Protein 1TD9 (pdb70)

Solvent-accessible surface area: 78351 Å² total; per-residue (Å²): 23,78,80,6,21,72,45,0,58,128,69,0,40,57,122,97,6,78,0,0,0,0,8,2,68,26,74,50,0,0,40,3,0,1,71,0,10,17,66,175,4,4,59,2,5,0,2,17,62,95,120,94,0,85,60,49,2,159,113,22,11,15,49,18,49,54,16,108,26,37,21,11,141,98,34,160,19,26,135,103,4,3,81,12,7,25,126,56,43,163,70,155,13,70,84,126,93,0,108,162,26,0,77,60,66,3,30,0,0,3,0,0,1,57,110,54,71,2,46,0,3,0,0,0,1,54,34,39,65,50,57,2,26,107,0,0,78,46,0,0,67,31,84,182,55,18,124,96,5,0,0,0,5,0,0,0,23,65,136,50,58,25,1,0,0,7,0,37,49,19,60,70,9,75,24,84,10,2,4,16,3,0,44,18,0,4,80,11,0,110,27,3,93,12,123,8,81,0,0,1,0,0,12,0,5,96,39,84,36,166,35,124,44,1,59,42,2,25,66,0,12,155,42,0,80,138,145,13,101,144,26,43,1,7,2,13,2,18,1,6,0,0,39,26,49,53,22,5,123,166,94,10,74,146,4,81,2,122,4,58,4,10,0,0,1,4,0,16,7,10,2,0,10,1,3,21,11,0,0,44,51,1,1,34,6,86,24,20,34,26,0,6,5,7,16,72,45,16,4,0,6,8,71,141,60,24,74,21,100,68,0,20,14,11,0,1,0,0,0,8,50,37,117,31,11,69,46,5,20,71,47,0,57,128,68,0,40,56,119,96,7,82,0,0,0,0,8,2,69,25,72,52,0,0,39,4,0,1,80,0,9,20,68,173,4,4,55,1,7,0,2,17,30,94,111,52,0,85,41,38,2,116,83,20,7,18,47,17,44,57,15,111,27,35,22,11,91,104,38,161,20,23,132,103,5,3,82,12,6,25,135,54,45,161,70,153,14,70,85,91,93,0,99,118,26,0,42,59,66,2,29,0,0,3,0,0,1,61,110,53,66,2,45,0,2,0,0,0,2,54,35,39,62,49,56,2,21,107,0,0,79,46,0,0,63,30,84,184,55,17,122,99,6,2,0,0,5,0,0,0,15,40,128,38,53,26,0,0,0,5,0,36,42,19,66,72,8,72,27,80,10,1,3,17,7,0,42,18,0,4,82,11,0,110,28,4,94,14,122,8,82,0,0,1,1,0,10,0,4,94,41,81,38,163,26,123,42,1,56,41,1,23,63,0,10,153,53,0,76,138,149,14,98,145,26,45,1,8,2,13,1,18,0,6,0,0,31,13,50,28,18,5,124,161,92,10,74,146,5,84,3,124,2,57,3,9,0,0,2,3,1,16,9,10,2,0,12,2,2,21,16,0,0,41,86,2,2,30,6,81,26,22,37,26,0,3,6,7,16,72,43,16,2,0,6,7,73,142,70,22,74,24,103,68,0,23,14,14,0,1,0,0,0,8,51,36,114,20,77,77,7,22,70,46,0,58,126,68,0,40,58,120,95,7,76,0,0,0,0,8,2,69,26,71,50,0,0,37,3,0,1,78,0,10,19,70,172,3,3,57,2,5,0,2,18,63,96,121,94,0,87,59,49,2,155,110,18,8,15,48,18,50,52,17,105,28,39,23,10,139,103,42,171,19,26,136,104,6,3,79,14,6,25,131,57,45,160,70,154,13,68,85,126,93,0,107,162,29,0,78,60,66,3,30,0,0,3,0,0,1,59,112,55,71,3,47,0,2,0,0,0,1,53,36,39,59,52,56,3,23,107,0,0,78,46,0,0,64,32,84,182,55,18,123,96,6,1,0,0,6,3,0,0,26,66,128,49,54,25,2,0,0,7,0,35,45,19,58,73,8,73,24,83,11,1,5,18,6,0,41,18,0,4,81,12,0,109,27,4,96,17,123,11,82,0,0,1,0,0,15,0,5,98,40,82,38,166,37,125,44,2,60,45,1,24,66,0,10,155,43,0,79,138,147,13,98,144,25,44,1,8,2,13,1,20,1,8,0,0,39,24,52,57,24,5,125,168,94,12,76,146,6,84,2,122,4,56,5,9,0,0,2,3,1,15,6,10,1,0,10,0,2,20,10,0,0,44,64,0,1,35,6,87,27,20,34,24,0,3,6,6,16,71,46,15,2,0,6,7,66,141,64,23,75,22,103,69,0,21,14,12,0,1,0,0,0,8,51,38,116,41,12,8,55,49,6,20,73,45,0,58,127,70,0,41,58,123,97,8,79,0,0,0,0,8,1,70,26,73,53,0,0,37,3,0,2,85,0,9,23,72,171,3,3,53,1,5,0,2,18,65,93,118,94,0,85,61,50,2,145,107,17,6,19,47,16,43,55,16,107,25,36,23,10,136,104,41,161,23,24,130,104,5,2,81,14,6,23,131,55,45,158,74,152,13,72,87,127,92,0,104,160,27,0,79,58,67,3,31,0,0,2,0,0,1,60,111,54,68,2,48,0,2,0,0,0,1,55,36,39,56,49,58,1,22,111,1,0,78,45,0,0,65,31,84,182,51,17,124,96,4,0,0,0,5,1,0,0,14,39,131,38,52,25,2,0,0,8,0,35,40,18,66,73,9,74,24,82,9,2,4,15,4,0,41,21,0,4,84,12,0,110,26,5,93,15,122,9,82,0,0,1,0,0,12,0,4,97,41,82,41,164,26,122,39,1,57,43,1,24,66,0,10,154,45,0,76,138,144,12,100,142,26,44,1,8,3,12,2,20,0,8,0,0,32,17,51,39,24,5,125,161,94,10,74,145,7,83,2,122,1,56,4,10,0,0,1,4,0,14,8,11,2,0,12,0,0,22,15,0,0,42,89,1,1,30,6,78,26,23,38,25,0,2,6,7,16,72,42,17,2,0,6,7,69,143,72,22,75,25,103,68,0,21,14,17,0,2,1,0,0,8,50,36,114,19,76,101,7,21,72,46,0,60,128,70,0,40,58,119,98,7,77,0,0,0,0,8,3,70,25,75,48,0,0,41,3,0,1,72,0,11,16,63,174,4,3,57,2,5,0,2,17,61,94,120,95,0,84,61,50,3,157,114,27,11,16,46,18,49,52,15,109,27,36,23,10,140,102,44,170,19,25,140,104,6,3,80,15,7,24,129,57,44,166,68,158,12,73,83,125,94,0,104,163,26,0,77,61,66,4,32,0,0,3,0,0,1,59,112,54,68,2,46,0,3,0,0,0,2,52,36,39,68,50,57,3,27,106,0,0,77,47,0,0,68,32,84,182,57,18,126,96,5,1,0,0,4,1,0,0,69,58,170,50,57,31,0,10,0,8,0,39,46,18,118,85,10,74,24,82,11,2,4,14,4,0,44,18,0,5,80,10,0,111,26,4,91,16,120,9,80,0,0,1,12,18,113,0,5,93,40,82,39,166,47,123,87,1,59,49,1,24,65,0,9,155,42,1,80,138,143,14,103,144,26,43,1,8,3,13,1,45,96,63,0,0,76,51,78,77,35,5,123,167,91,12,76,147,6,87,2,126,4,58,4,9,0,0,1,20,24,29,34,140,35,0,50,98,16,21,87,91,25,43,180,136,20,44,25,90,25,24,34,29,0,6,6,6,16,72,45,16,3,0,8,7,71,142,71,25,76,23,96,68,0,20,15,13,0,1,0,0,0,7,52,38,118,24,77,101,7,24,72,45,0,59,126,66,0,40,58,120,95,8,82,0,0,0,0,7,2,69,28,70,48,0,0,34,3,0,2,84,0,10,23,78,170,4,5,54,1,6,0,2,17,30,94,118,45,0,87,45,41,3,120,79,15,5,18,49,17,46,54,17,108,25,36,23,10,89,103,42,153,21,24,127,103,5,3,81,15,6,26,132,57,45,160,74,151,14,68,88,91,92,0,101,104,27,0,39,58,66,3,31,0,0,2,0,0,0,58,111,54,68,2,49,0,2,0,0,0,2,54,38,39,56,49,58,2,22,109,1,0,77,45,0,0,67,32,81,183,55,18,129,103,7,3,0,0,6,1,1,1,76,60,169,51,56,32,2,11,0,5,0,37,46,21,123,84,9,73,25,85,15,1,4,19,7,0,43,18,0,3,83,12,0,110,28,5,95,14,120,7,82,0,0,1,12,18,114,0,5,98,39,80,42,165,47,120,88,0,60,49,1,23,66,0,11,154,43,0,81,139,150,12,98,146,25,43,1,8,2,13,2,47,95,62,0,0,78,51,79,77,34,5,125,166,97,12,74,148,5,82,2,123,3,59,5,9,0,0,1,18,22,29,33,133,36,0,49,103,18,21,88,88,23,43,175,130,20,40,24,85,29,18,38,25,0,3,7,7,16,72,46,16,2,0,6,7,70,142,73,25,71,25,104,66,0,20,15,18,0,1,2,0,0,8,50,35,115

CATH classification: 3.40.50.10950 (+1 more: 3.40.50.10750)

B-factor: mean 53.23, std 19.24, range [3.39, 133.51]

Organism: Bacillus subtilis (strain 168) (NCBI:txid224308)

Structure (mmCIF, N/CA/C/O backbone):
data_1TD9
#
_entry.id   1TD9
#
_cell.length_a   185.207
_cell.length_b   185.207
_cell.length_c   259.414
_cell.angle_alpha   90.00
_cell.angle_beta   90.00
_cell.angle_gamma   120.00
#
_symmetry.space_group_name_H-M   'P 64 2 2'
#
loop_
_entity.id
_entity.type
_entity.pdbx_description
1 polymer 'Phosphate acetyltransferase'
2 non-polymer 'SULFATE ION'
3 water water
#
loop_
_atom_site.group_PDB
_atom_site.id
_atom_site.type_symbol
_atom_site.label_atom_id
_atom_site.label_alt_id
_atom_site.label_comp_id
_atom_site.label_asym_id
_atom_site.label_entity_id
_atom_site.label_seq_id
_atom_site.pdbx_PDB_ins_code
_atom_site.Cartn_x
_atom_site.Cartn_y
_atom_site.Cartn_z
_atom_site.occupancy
_atom_site.B_iso_or_equiv
_atom_site.auth_seq_id
_atom_site.auth_comp_id
_atom_site.auth_asym_id
_atom_site.auth_atom_id
_atom_site.pdbx_PDB_model_num
ATOM 1 N N . MET A 1 7 ? 83.090 119.899 -63.750 1.00 44.86 1 MET A N 1
ATOM 2 C CA . MET A 1 7 ? 83.157 120.658 -62.456 1.00 48.13 1 MET A CA 1
ATOM 3 C C . MET A 1 7 ? 82.898 122.138 -62.637 1.00 50.01 1 MET A C 1
ATOM 4 O O . MET A 1 7 ? 82.215 122.769 -61.836 1.00 47.37 1 MET A O 1
ATOM 9 N N . ALA A 1 8 ? 83.486 122.681 -63.691 1.00 55.64 2 ALA A N 1
ATOM 10 C CA . ALA A 1 8 ? 83.350 124.085 -64.029 1.00 64.52 2 ALA A CA 1
ATOM 11 C C . ALA A 1 8 ? 81.890 124.452 -64.267 1.00 69.61 2 ALA A C 1
ATOM 12 O O . ALA A 1 8 ? 81.455 125.571 -63.956 1.00 68.94 2 ALA A O 1
ATOM 14 N N . ASP A 1 9 ? 81.133 123.513 -64.827 1.00 71.82 3 ASP A N 1
ATOM 15 C CA . ASP A 1 9 ? 79.723 123.758 -65.103 1.00 72.98 3 ASP A CA 1
ATOM 16 C C . ASP A 1 9 ? 78.939 123.581 -63.817 1.00 69.22 3 ASP A C 1
ATOM 17 O O . ASP A 1 9 ? 77.777 123.971 -63.724 1.00 67.33 3 ASP A O 1
ATOM 22 N N . LEU A 1 10 ? 79.590 122.994 -62.823 1.00 67.75 4 LEU A N 1
ATOM 23 C CA . LEU A 1 10 ? 78.964 122.789 -61.529 1.00 67.15 4 LEU A CA 1
ATOM 24 C C . LEU A 1 10 ? 78.905 124.149 -60.845 1.00 63.91 4 LEU A C 1
ATOM 25 O O . LEU A 1 10 ? 78.002 124.431 -60.052 1.00 60.89 4 LEU A O 1
ATOM 30 N N . PHE A 1 11 ? 79.878 124.989 -61.179 1.00 62.59 5 PHE A N 1
ATOM 31 C CA . PHE A 1 11 ? 79.978 126.327 -60.616 1.00 61.83 5 PHE A CA 1
ATOM 32 C C . PHE A 1 11 ? 79.015 127.269 -61.283 1.00 65.26 5 PHE A C 1
ATOM 33 O O . PHE A 1 11 ? 78.495 128.176 -60.646 1.00 65.86 5 PHE A O 1
ATOM 41 N N . SER A 1 12 ? 78.794 127.058 -62.575 1.00 67.55 6 SER A N 1
ATOM 42 C CA . SER A 1 12 ? 77.885 127.898 -63.338 1.00 71.15 6 SER A CA 1
ATOM 43 C C . SER A 1 12 ? 76.484 127.703 -62.786 1.00 71.00 6 SER A C 1
ATOM 44 O O . SER A 1 12 ? 75.624 128.563 -62.934 1.00 73.51 6 SER A O 1
ATOM 47 N N . THR A 1 13 ? 76.271 126.557 -62.147 1.00 71.51 7 THR A N 1
ATOM 48 C CA . THR A 1 13 ? 74.985 126.226 -61.543 1.00 70.15 7 THR A CA 1
ATOM 49 C C . THR A 1 13 ? 74.821 127.061 -60.279 1.00 66.82 7 THR A C 1
ATOM 50 O O . THR A 1 13 ? 73.727 127.522 -59.958 1.00 68.50 7 THR A O 1
ATOM 54 N N . VAL A 1 14 ? 75.921 127.240 -59.559 1.00 61.53 8 VAL A N 1
ATOM 55 C CA . VAL A 1 14 ? 75.913 128.027 -58.341 1.00 56.11 8 VAL A CA 1
ATOM 56 C C . VAL A 1 14 ? 75.833 129.514 -58.689 1.00 54.52 8 VAL A C 1
ATOM 57 O O . VAL A 1 14 ? 75.049 130.247 -58.090 1.00 47.70 8 VAL A O 1
ATOM 61 N N . GLN A 1 15 ? 76.649 129.947 -59.657 1.00 57.47 9 GLN A N 1
ATOM 62 C CA . GLN A 1 15 ? 76.684 131.352 -60.083 1.00 57.71 9 GLN A CA 1
ATOM 63 C C . GLN A 1 15 ? 75.311 131.754 -60.586 1.00 58.61 9 GLN A C 1
ATOM 64 O O . GLN A 1 15 ? 74.939 132.927 -60.549 1.00 59.46 9 GLN A O 1
ATOM 70 N N . GLU A 1 16 ? 74.568 130.765 -61.061 1.00 57.98 10 GLU A N 1
ATOM 71 C CA . GLU A 1 16 ? 73.222 130.980 -61.556 1.00 58.84 10 GLU A CA 1
ATOM 72 C C . GLU A 1 16 ? 72.371 131.494 -60.410 1.00 58.54 10 GLU A C 1
ATOM 73 O O . GLU A 1 16 ? 71.692 132.514 -60.536 1.00 60.12 10 GLU A O 1
ATOM 79 N N . LYS A 1 17 ? 72.429 130.783 -59.289 1.00 56.14 11 LYS A N 1
ATOM 80 C CA . LYS A 1 17 ? 71.663 131.125 -58.099 1.00 56.37 11 LYS A CA 1
ATOM 81 C C . LYS A 1 17 ? 72.054 132.464 -57.470 1.00 60.24 11 LYS A C 1
ATOM 82 O O . LYS A 1 17 ? 71.193 133.226 -57.030 1.00 59.85 11 LYS A O 1
ATOM 88 N N . VAL A 1 18 ? 73.354 132.744 -57.432 1.00 62.40 12 VAL A N 1
ATOM 89 C CA . VAL A 1 18 ? 73.896 133.965 -56.824 1.00 64.47 12 VAL A CA 1
ATOM 90 C C . VAL A 1 18 ? 73.701 135.296 -57.552 1.00 66.22 12 VAL A C 1
ATOM 91 O O . VAL A 1 18 ? 73.053 136.224 -57.045 1.00 67.45 12 VAL A O 1
ATOM 95 N N . ALA A 1 19 ? 74.305 135.378 -58.733 1.00 67.27 13 ALA A N 1
ATOM 96 C CA . ALA A 1 19 ? 74.281 136.574 -59.570 1.00 65.81 13 ALA A CA 1
ATOM 97 C C . ALA A 1 19 ? 72.996 137.401 -59.572 1.00 63.86 13 ALA A C 1
ATOM 98 O O . ALA A 1 19 ? 71.901 136.869 -59.787 1.00 62.26 13 ALA A O 1
ATOM 100 N N . GLY A 1 20 ? 73.147 138.705 -59.327 1.00 62.49 14 GLY A N 1
ATOM 101 C CA . GLY A 1 20 ? 72.010 139.606 -59.344 1.00 62.52 14 GLY A CA 1
ATOM 102 C C . GLY A 1 20 ? 71.253 139.809 -58.050 1.00 62.57 14 GLY A C 1
ATOM 103 O O . GLY A 1 20 ? 70.322 140.615 -58.009 1.00 61.20 14 GLY A O 1
ATOM 104 N N . LYS A 1 21 ? 71.632 139.097 -56.992 1.00 63.35 15 LYS A N 1
ATOM 105 C CA . LYS A 1 21 ? 70.938 139.236 -55.714 1.00 61.70 15 LYS A CA 1
ATOM 106 C C . LYS A 1 21 ? 71.611 140.207 -54.737 1.00 63.25 15 LYS A C 1
ATOM 107 O O . LYS A 1 21 ? 71.174 140.351 -53.596 1.00 62.38 15 LYS A O 1
ATOM 113 N N . ASP A 1 22 ? 72.661 140.883 -55.194 1.00 65.20 16 ASP A N 1
ATOM 114 C CA . ASP A 1 22 ? 73.358 141.853 -54.363 1.00 64.00 16 ASP A CA 1
ATOM 115 C C . ASP A 1 22 ? 73.866 141.251 -53.065 1.00 60.68 16 ASP A C 1
ATOM 116 O O . ASP A 1 22 ? 73.734 141.863 -52.005 1.00 63.00 16 ASP A O 1
ATOM 121 N N . VAL A 1 23 ? 74.434 140.055 -53.138 1.00 54.48 17 VAL A N 1
ATOM 122 C CA . VAL A 1 23 ? 74.949 139.398 -51.944 1.00 47.94 17 VAL A CA 1
ATOM 123 C C . VAL A 1 23 ? 76.295 140.029 -51.602 1.00 47.56 17 VAL A C 1
ATOM 124 O O . VAL A 1 23 ? 77.117 140.236 -52.483 1.00 48.27 17 VAL A O 1
ATOM 128 N N . LYS A 1 24 ? 76.514 140.336 -50.327 1.00 47.00 18 LYS A N 1
ATOM 129 C CA . LYS A 1 24 ? 77.771 140.946 -49.880 1.00 39.56 18 LYS A CA 1
ATOM 130 C C . LYS A 1 24 ? 78.665 139.942 -49.154 1.00 37.41 18 LYS A C 1
ATOM 131 O O . LYS A 1 24 ? 78.246 139.328 -48.174 1.00 38.34 18 LYS A O 1
ATOM 137 N N . ILE A 1 25 ? 79.894 139.790 -49.636 1.00 35.17 19 ILE A N 1
ATOM 138 C CA . ILE A 1 25 ? 80.875 138.898 -49.030 1.00 32.39 19 ILE A CA 1
ATOM 139 C C . ILE A 1 25 ? 82.125 139.661 -48.654 1.00 30.64 19 ILE A C 1
ATOM 140 O O . ILE A 1 25 ? 82.652 140.438 -49.435 1.00 31.96 19 ILE A O 1
ATOM 145 N N . VAL A 1 26 ? 82.585 139.444 -47.431 1.00 32.26 20 VAL A N 1
ATOM 146 C CA . VAL A 1 26 ? 83.776 140.128 -46.929 1.00 33.41 20 VAL A CA 1
ATOM 147 C C . VAL A 1 26 ? 85.054 139.349 -47.211 1.00 33.97 20 VAL A C 1
ATOM 148 O O . VAL A 1 26 ? 85.095 138.125 -47.064 1.00 36.59 20 VAL A O 1
ATOM 152 N N . PHE A 1 27 ? 86.088 140.063 -47.620 1.00 28.74 21 PHE A N 1
ATOM 153 C CA . PHE A 1 27 ? 87.367 139.435 -47.873 1.00 28.06 21 PHE A CA 1
ATOM 154 C C . PHE A 1 27 ? 88.363 140.179 -46.989 1.00 26.38 21 PHE A C 1
ATOM 155 O O . PHE A 1 27 ? 88.894 141.215 -47.378 1.00 27.42 21 PHE A O 1
ATOM 163 N N . PRO A 1 28 ? 88.615 139.658 -45.778 1.00 19.25 22 PRO A N 1
ATOM 164 C CA . PRO A 1 28 ? 89.538 140.252 -44.800 1.00 20.93 22 PRO A CA 1
ATOM 165 C C . PRO A 1 28 ? 90.972 140.516 -45.275 1.00 23.71 22 PRO A C 1
ATOM 166 O O . PRO A 1 28 ? 91.642 141.430 -44.792 1.00 17.13 22 PRO A O 1
ATOM 170 N N . GLU A 1 29 ? 91.448 139.718 -46.221 1.00 27.61 23 GLU A N 1
ATOM 171 C CA . GLU A 1 29 ? 92.812 139.879 -46.700 1.00 34.57 23 GLU A CA 1
ATOM 172 C C . GLU A 1 29 ? 92.919 140.879 -47.844 1.00 35.69 23 GLU A C 1
ATOM 173 O O . GLU A 1 29 ? 93.323 140.538 -48.949 1.00 40.44 23 GLU A O 1
ATOM 179 N N . GLY A 1 30 ? 92.582 142.128 -47.558 1.00 29.73 24 GLY A N 1
ATOM 180 C CA . GLY A 1 30 ? 92.612 143.156 -48.580 1.00 23.73 24 GLY A CA 1
ATOM 181 C C . GLY A 1 30 ? 93.848 143.383 -49.425 1.00 23.62 24 GLY A C 1
ATOM 182 O O . GLY A 1 30 ? 93.734 143.877 -50.543 1.00 29.45 24 GLY A O 1
ATOM 183 N N . LEU A 1 31 ? 95.027 143.047 -48.920 1.00 23.53 25 LEU A N 1
ATOM 184 C CA . LEU A 1 31 ? 96.250 143.266 -49.701 1.00 23.67 25 LEU A CA 1
ATOM 185 C C . LEU A 1 31 ? 96.754 142.032 -50.471 1.00 29.98 25 LEU A C 1
ATOM 186 O O . LEU A 1 31 ? 97.835 142.062 -51.070 1.00 32.94 25 LEU A O 1
ATOM 191 N N . ASP A 1 32 ? 95.962 140.962 -50.461 1.00 32.23 26 ASP A N 1
ATOM 192 C CA . ASP A 1 32 ? 96.325 139.735 -51.166 1.00 32.14 26 ASP A CA 1
ATOM 193 C C . ASP A 1 32 ? 95.844 139.822 -52.604 1.00 36.09 26 ASP A C 1
ATOM 194 O O . ASP A 1 32 ? 94.634 139.984 -52.846 1.00 36.46 26 ASP A O 1
ATOM 199 N N . GLU A 1 33 ? 96.773 139.674 -53.548 1.00 39.99 27 GLU A N 1
ATOM 200 C CA . GLU A 1 33 ? 96.404 139.751 -54.949 1.00 39.76 27 GLU A CA 1
ATOM 201 C C . GLU A 1 33 ? 95.435 138.693 -55.421 1.00 39.72 27 GLU A C 1
ATOM 202 O O . GLU A 1 33 ? 94.695 138.934 -56.390 1.00 44.33 27 GLU A O 1
ATOM 208 N N . ARG A 1 34 ? 95.425 137.532 -54.765 1.00 34.97 28 ARG A N 1
ATOM 209 C CA . ARG A 1 34 ? 94.463 136.509 -55.159 1.00 32.80 28 ARG A CA 1
ATOM 210 C C . ARG A 1 34 ? 93.070 137.071 -54.899 1.00 33.61 28 ARG A C 1
ATOM 211 O O . ARG A 1 34 ? 92.147 136.930 -55.722 1.00 31.25 28 ARG A O 1
ATOM 219 N N . ILE A 1 35 ? 92.917 137.718 -53.749 1.00 28.52 29 ILE A N 1
ATOM 220 C CA . ILE A 1 35 ? 91.626 138.292 -53.423 1.00 29.68 29 ILE A CA 1
ATOM 221 C C . ILE A 1 35 ? 91.312 139.522 -54.239 1.00 32.26 29 ILE A C 1
ATOM 222 O O . ILE A 1 35 ? 90.178 139.686 -54.696 1.00 33.03 29 ILE A O 1
ATOM 227 N N . LEU A 1 36 ? 92.304 140.381 -54.444 1.00 31.81 30 LEU A N 1
ATOM 228 C CA . LEU A 1 36 ? 92.079 141.569 -55.245 1.00 31.37 30 LEU A CA 1
ATOM 229 C C . LEU A 1 36 ? 91.669 141.195 -56.682 1.00 37.65 30 LEU A C 1
ATOM 230 O O . LEU A 1 36 ? 90.713 141.778 -57.235 1.00 38.41 30 LEU A O 1
ATOM 235 N N . GLU A 1 37 ? 92.356 140.219 -57.277 1.00 33.52 31 GLU A N 1
ATOM 236 C CA . GLU A 1 37 ? 92.008 139.805 -58.631 1.00 34.55 31 GLU A CA 1
ATOM 237 C C . GLU A 1 37 ? 90.607 139.208 -58.702 1.00 33.87 31 GLU A C 1
ATOM 238 O O . GLU A 1 37 ? 89.862 139.433 -59.665 1.00 33.18 31 GLU A O 1
ATOM 244 N N . ALA A 1 38 ? 90.257 138.442 -57.673 1.00 31.80 32 ALA A N 1
ATOM 245 C CA . ALA A 1 38 ? 88.948 137.805 -57.604 1.00 30.13 32 ALA A CA 1
ATOM 246 C C . ALA A 1 38 ? 87.880 138.841 -57.342 1.00 31.08 32 ALA A C 1
ATOM 247 O O . ALA A 1 38 ? 86.836 138.853 -58.005 1.00 35.24 32 ALA A O 1
ATOM 249 N N . VAL A 1 39 ? 88.158 139.705 -56.371 1.00 28.77 33 VAL A N 1
ATOM 250 C CA . VAL A 1 39 ? 87.245 140.775 -55.994 1.00 33.66 33 VAL A CA 1
ATOM 251 C C . VAL A 1 39 ? 87.037 141.720 -57.173 1.00 36.79 33 VAL A C 1
ATOM 252 O O . VAL A 1 39 ? 85.906 142.125 -57.468 1.00 38.54 33 VAL A O 1
ATOM 256 N N . SER A 1 40 ? 88.129 142.058 -57.849 1.00 37.06 34 SER A N 1
ATOM 257 C CA . SER A 1 40 ? 88.060 142.949 -59.003 1.00 38.24 34 SER A CA 1
ATOM 258 C C . SER A 1 40 ? 87.142 142.355 -60.074 1.00 37.52 34 SER A C 1
ATOM 259 O O . SER A 1 40 ? 86.303 143.035 -60.663 1.00 33.45 34 SER A O 1
ATOM 262 N N . LYS A 1 41 ? 87.291 141.061 -60.304 1.00 37.28 35 LYS A N 1
ATOM 263 C CA . LYS A 1 41 ? 86.478 140.396 -61.299 1.00 37.73 35 LYS A CA 1
ATOM 264 C C . LYS A 1 41 ? 85.029 140.172 -60.893 1.00 40.76 35 LYS A C 1
ATOM 265 O O . LYS A 1 41 ? 84.122 140.303 -61.718 1.00 35.71 35 LYS A O 1
ATOM 271 N N . LEU A 1 42 ? 84.809 139.807 -59.638 1.00 44.11 36 LEU A N 1
ATOM 272 C CA . LEU A 1 42 ? 83.454 139.589 -59.164 1.00 46.33 36 LEU A CA 1
ATOM 273 C C . LEU A 1 42 ? 82.652 140.873 -59.339 1.00 48.40 36 LEU A C 1
ATOM 274 O O . LEU A 1 42 ? 81.531 140.847 -59.858 1.00 50.64 36 LEU A O 1
ATOM 279 N N . ALA A 1 43 ? 83.238 141.995 -58.917 1.00 50.08 37 ALA A N 1
ATOM 280 C CA . ALA A 1 43 ? 82.583 143.291 -59.044 1.00 52.58 37 ALA A CA 1
ATOM 281 C C . ALA A 1 43 ? 82.429 143.599 -60.517 1.00 53.70 37 ALA A C 1
ATOM 282 O O . ALA A 1 43 ? 81.383 144.077 -60.950 1.00 57.62 37 ALA A O 1
ATOM 284 N N . GLY A 1 44 ? 83.478 143.323 -61.284 1.00 51.73 38 GLY A N 1
ATOM 285 C CA . GLY A 1 44 ? 83.432 143.581 -62.711 1.00 50.02 38 GLY A CA 1
ATOM 286 C C . GLY A 1 44 ? 82.226 142.981 -63.415 1.00 50.53 38 GLY A C 1
ATOM 287 O O . GLY A 1 44 ? 81.645 143.617 -64.294 1.00 53.08 38 GLY A O 1
ATOM 288 N N . ASN A 1 45 ? 81.842 141.764 -63.032 1.00 50.69 39 ASN A N 1
ATOM 289 C CA . ASN A 1 45 ? 80.708 141.097 -63.672 1.00 51.74 39 ASN A CA 1
ATOM 290 C C . ASN A 1 45 ? 79.402 141.298 -62.916 1.00 49.41 39 ASN A C 1
ATOM 291 O O . ASN A 1 45 ? 78.362 140.757 -63.288 1.00 50.16 39 ASN A O 1
ATOM 296 N N . LYS A 1 46 ? 79.464 142.101 -61.864 1.00 50.04 40 LYS A N 1
ATOM 297 C CA . LYS A 1 46 ? 78.296 142.404 -61.051 1.00 47.79 40 LYS A CA 1
ATOM 298 C C . LYS A 1 46 ? 77.640 141.128 -60.547 1.00 45.54 40 LYS A C 1
ATOM 299 O O . LYS A 1 46 ? 76.417 141.048 -60.500 1.00 45.52 40 LYS A O 1
ATOM 305 N N . VAL A 1 47 ? 78.453 140.137 -60.172 1.00 44.04 41 VAL A N 1
ATOM 306 C CA . VAL A 1 47 ? 77.964 138.844 -59.656 1.00 39.79 41 VAL A CA 1
ATOM 307 C C . VAL A 1 47 ? 77.493 138.983 -58.200 1.00 39.12 41 VAL A C 1
ATOM 308 O O . VAL A 1 47 ? 76.381 138.591 -57.835 1.00 36.82 41 VAL A O 1
ATOM 312 N N . LEU A 1 48 ? 78.371 139.544 -57.378 1.00 41.52 42 LEU A N 1
ATOM 313 C CA . LEU A 1 48 ? 78.094 139.809 -55.971 1.00 39.75 42 LEU A CA 1
ATOM 314 C C . LEU A 1 48 ? 78.783 141.125 -55.595 1.00 37.59 42 LEU A C 1
ATOM 315 O O . LEU A 1 48 ? 79.568 141.667 -56.380 1.00 36.93 42 LEU A O 1
ATOM 320 N N . ASN A 1 49 ? 78.474 141.654 -54.414 1.00 39.92 43 ASN A N 1
ATOM 321 C CA . ASN A 1 49 ? 79.084 142.909 -53.963 1.00 34.73 43 ASN A CA 1
ATOM 322 C C . ASN A 1 49 ? 80.200 142.630 -52.960 1.00 29.26 43 ASN A C 1
ATOM 323 O O . ASN A 1 49 ? 79.950 142.392 -51.772 1.00 29.49 43 ASN A O 1
ATOM 328 N N . PRO A 1 50 ? 81.451 142.664 -53.423 1.00 26.40 44 PRO A N 1
ATOM 329 C CA . PRO A 1 50 ? 82.572 142.401 -52.518 1.00 28.28 44 PRO A CA 1
ATOM 330 C C . PRO A 1 50 ? 83.003 143.537 -51.585 1.00 29.17 44 PRO A C 1
ATOM 331 O O . PRO A 1 50 ? 83.088 144.699 -51.996 1.00 31.48 44 PRO A O 1
ATOM 335 N N . ILE A 1 51 ? 83.231 143.186 -50.319 1.00 28.28 45 ILE A N 1
ATOM 336 C CA . ILE A 1 51 ? 83.724 144.132 -49.312 1.00 29.18 45 ILE A CA 1
ATOM 337 C C . ILE A 1 51 ? 85.120 143.637 -48.959 1.00 31.87 45 ILE A C 1
ATOM 338 O O . ILE A 1 51 ? 85.321 142.465 -48.681 1.00 33.54 45 ILE A O 1
ATOM 343 N N . VAL A 1 52 ? 86.093 144.533 -49.007 1.00 29.90 46 VAL A N 1
ATOM 344 C CA . VAL A 1 52 ? 87.483 144.204 -48.732 1.00 28.35 46 VAL A CA 1
ATOM 345 C C . VAL A 1 52 ? 87.957 144.969 -47.494 1.00 32.18 46 VAL A C 1
ATOM 346 O O . VAL A 1 52 ? 87.634 146.135 -47.326 1.00 36.43 46 VAL A O 1
ATOM 350 N N . ILE A 1 53 ? 88.727 144.313 -46.630 1.00 30.08 47 ILE A N 1
ATOM 351 C CA . ILE A 1 53 ? 89.219 144.946 -45.398 1.00 26.72 47 ILE A CA 1
ATOM 352 C C . ILE A 1 53 ? 90.712 145.326 -45.469 1.00 30.04 47 ILE A C 1
ATOM 353 O O . ILE A 1 53 ? 91.551 144.542 -45.926 1.00 27.88 47 ILE A O 1
ATOM 358 N N . GLY A 1 54 ? 91.017 146.542 -45.009 1.00 32.06 48 GLY A N 1
ATOM 359 C CA . GLY A 1 54 ? 92.382 147.066 -45.000 1.00 33.38 48 GLY A CA 1
ATOM 360 C C . GLY A 1 54 ? 92.465 148.583 -45.219 1.00 35.82 48 GLY A C 1
ATOM 361 O O . GLY A 1 54 ? 91.435 149.270 -45.227 1.00 38.13 48 GLY A O 1
ATOM 362 N N . ASN A 1 55 ? 93.681 149.113 -45.389 1.00 32.96 49 ASN A N 1
ATOM 363 C CA . ASN A 1 55 ? 93.870 150.551 -45.631 1.00 28.31 49 ASN A CA 1
ATOM 364 C C . ASN A 1 55 ? 93.519 150.954 -47.072 1.00 31.22 49 ASN A C 1
ATOM 365 O O . ASN A 1 55 ? 94.065 150.412 -48.024 1.00 25.56 49 ASN A O 1
ATOM 370 N N . GLU A 1 56 ? 92.626 151.924 -47.232 1.00 28.62 50 GLU A N 1
ATOM 371 C CA . GLU A 1 56 ? 92.216 152.333 -48.567 1.00 26.37 50 GLU A CA 1
ATOM 372 C C . GLU A 1 56 ? 93.338 152.749 -49.523 1.00 30.05 50 GLU A C 1
ATOM 373 O O . GLU A 1 56 ? 93.385 152.261 -50.658 1.00 26.40 50 GLU A O 1
ATOM 379 N N . ASN A 1 57 ? 94.243 153.630 -49.097 1.00 29.96 51 ASN A N 1
ATOM 380 C CA . ASN A 1 57 ? 95.346 154.055 -49.987 1.00 28.86 51 ASN A CA 1
ATOM 381 C C . ASN A 1 57 ? 96.242 152.885 -50.358 1.00 28.68 51 ASN A C 1
ATOM 382 O O . ASN A 1 57 ? 96.655 152.719 -51.507 1.00 24.62 51 ASN A O 1
ATOM 387 N N . GLU A 1 58 ? 96.524 152.066 -49.355 1.00 31.08 52 GLU A N 1
ATOM 388 C CA . GLU A 1 58 ? 97.354 150.902 -49.537 1.00 31.51 52 GLU A CA 1
ATOM 389 C C . GLU A 1 58 ? 96.767 149.879 -50.510 1.00 25.61 52 GLU A C 1
ATOM 390 O O . GLU A 1 58 ? 97.486 149.381 -51.376 1.00 30.02 52 GLU A O 1
ATOM 396 N N . ILE A 1 59 ? 95.482 149.562 -50.367 1.00 25.05 53 ILE A N 1
ATOM 397 C CA . ILE A 1 59 ? 94.816 148.616 -51.271 1.00 22.59 53 ILE A CA 1
ATOM 398 C C . ILE A 1 59 ? 94.718 149.249 -52.666 1.00 29.19 53 ILE A C 1
ATOM 399 O O . ILE A 1 59 ? 95.076 148.625 -53.663 1.00 27.87 53 ILE A O 1
ATOM 404 N N . GLN A 1 60 ? 94.222 150.485 -52.730 1.00 32.45 54 GLN A N 1
ATOM 405 C CA . GLN A 1 60 ? 94.065 151.209 -53.995 1.00 27.56 54 GLN A CA 1
ATOM 406 C C . GLN A 1 60 ? 95.368 151.162 -54.788 1.00 28.94 54 GLN A C 1
ATOM 407 O O . GLN A 1 60 ? 95.350 150.987 -56.012 1.00 30.68 54 GLN A O 1
ATOM 413 N N . ALA A 1 61 ? 96.491 151.324 -54.084 1.00 29.82 55 ALA A N 1
ATOM 414 C CA . ALA A 1 61 ? 97.816 151.317 -54.716 1.00 31.03 55 ALA A CA 1
ATOM 415 C C . ALA A 1 61 ? 98.271 149.927 -55.176 1.00 32.49 55 ALA A C 1
ATOM 416 O O . ALA A 1 61 ? 98.950 149.787 -56.186 1.00 39.05 55 ALA A O 1
ATOM 418 N N . LYS A 1 62 ? 97.897 148.906 -54.415 1.00 31.98 56 LYS A N 1
ATOM 419 C CA . LYS A 1 62 ? 98.239 147.518 -54.717 1.00 33.04 56 LYS A CA 1
ATOM 420 C C . LYS A 1 62 ? 97.458 147.053 -55.936 1.00 37.04 56 LYS A C 1
ATOM 421 O O . LYS A 1 62 ? 98.004 146.368 -56.801 1.00 41.61 56 LYS A O 1
ATOM 427 N N . ALA A 1 63 ? 96.178 147.419 -55.993 1.00 36.29 57 ALA A N 1
ATOM 428 C CA . ALA A 1 63 ? 95.326 147.053 -57.127 1.00 35.09 57 ALA A CA 1
ATOM 429 C C . ALA A 1 63 ? 95.926 147.673 -58.377 1.00 42.48 57 ALA A C 1
ATOM 430 O O . ALA A 1 63 ? 95.863 147.087 -59.462 1.00 43.18 57 ALA A O 1
ATOM 432 N N . LYS A 1 64 ? 96.498 148.865 -58.216 1.00 48.62 58 LYS A N 1
ATOM 433 C CA . LYS A 1 64 ? 97.098 149.558 -59.342 1.00 51.89 58 LYS A CA 1
ATOM 434 C C . LYS A 1 64 ? 98.286 148.788 -59.905 1.00 51.70 58 LYS A C 1
ATOM 435 O O . LYS A 1 64 ? 98.468 148.726 -61.123 1.00 54.94 58 LYS A O 1
ATOM 441 N N . GLU A 1 65 ? 99.099 148.201 -59.033 1.00 51.24 59 GLU A N 1
ATOM 442 C CA . GLU A 1 65 ? 100.255 147.466 -59.534 1.00 50.75 59 GLU A CA 1
ATOM 443 C C . GLU A 1 65 ? 99.881 146.091 -60.048 1.00 46.94 59 GLU A C 1
ATOM 444 O O . GLU A 1 65 ? 100.743 145.340 -60.481 1.00 48.04 59 GLU A O 1
ATOM 450 N N . LEU A 1 66 ? 98.594 145.767 -60.008 1.00 45.79 60 LEU A N 1
ATOM 451 C CA . LEU A 1 66 ? 98.107 144.480 -60.519 1.00 44.51 60 LEU A CA 1
ATOM 452 C C . LEU A 1 66 ? 97.207 144.721 -61.737 1.00 45.11 60 LEU A C 1
ATOM 453 O O . LEU A 1 66 ? 96.586 143.801 -62.263 1.00 48.44 60 LEU A O 1
ATOM 458 N N . ASN A 1 67 ? 97.155 145.977 -62.166 1.00 42.02 61 ASN A N 1
ATOM 459 C CA . ASN A 1 67 ? 96.342 146.389 -63.293 1.00 41.79 61 ASN A CA 1
ATOM 460 C C . ASN A 1 67 ? 94.880 146.095 -63.042 1.00 43.13 61 ASN A C 1
ATOM 461 O O . ASN A 1 67 ? 94.160 145.651 -63.941 1.00 39.86 61 ASN A O 1
ATOM 466 N N . LEU A 1 68 ? 94.458 146.350 -61.809 1.00 40.80 62 LEU A N 1
ATOM 467 C CA . LEU A 1 68 ? 93.083 146.146 -61.408 1.00 37.43 62 LEU A CA 1
ATOM 468 C C . LEU A 1 68 ? 92.465 147.480 -61.035 1.00 37.10 62 LEU A C 1
ATOM 469 O O . LEU A 1 68 ? 93.174 148.445 -60.785 1.00 37.91 62 LEU A O 1
ATOM 474 N N . THR A 1 69 ? 91.134 147.498 -61.017 1.00 34.96 63 THR A N 1
ATOM 475 C CA . THR A 1 69 ? 90.301 148.647 -60.675 1.00 32.83 63 THR A CA 1
ATOM 476 C C . THR A 1 69 ? 89.417 148.102 -59.552 1.00 40.52 63 THR A C 1
ATOM 477 O O . THR A 1 69 ? 89.203 146.893 -59.464 1.00 46.68 63 THR A O 1
ATOM 481 N N . LEU A 1 70 ? 88.904 148.957 -58.687 1.00 40.50 64 LEU A N 1
ATOM 482 C CA . LEU A 1 70 ? 88.075 148.425 -57.631 1.00 39.43 64 LEU A CA 1
ATOM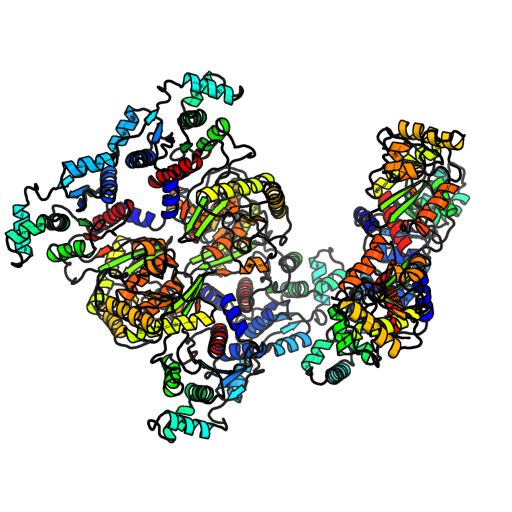 483 C C . LEU A 1 70 ? 86.643 148.880 -57.772 1.00 38.72 64 LEU A C 1
ATOM 484 O O . LEU A 1 70 ? 86.003 149.280 -56.808 1.00 38.92 64 LEU A O 1
ATOM 489 N N . GLY A 1 71 ? 86.165 148.768 -59.006 1.00 39.76 65 GLY A N 1
ATOM 490 C CA . GLY A 1 71 ? 84.813 149.128 -59.379 1.00 41.26 65 GLY A CA 1
ATOM 491 C C . GLY A 1 71 ? 83.768 149.085 -58.295 1.00 41.72 65 GLY A C 1
ATOM 492 O O . GLY A 1 71 ? 83.671 150.021 -57.513 1.00 48.94 65 GLY A O 1
ATOM 493 N N . GLY A 1 72 ? 82.971 148.025 -58.250 1.00 40.42 66 GLY A N 1
ATOM 494 C CA . GLY A 1 72 ? 81.940 147.955 -57.229 1.00 40.35 66 GLY A CA 1
ATOM 495 C C . GLY A 1 72 ? 82.459 147.292 -55.975 1.00 40.97 66 GLY A C 1
ATOM 496 O O . GLY A 1 72 ? 81.806 146.394 -55.423 1.00 47.54 66 GLY A O 1
ATOM 497 N N . VAL A 1 73 ? 83.633 147.724 -55.522 1.00 37.75 67 VAL A N 1
ATOM 498 C CA . VAL A 1 73 ? 84.245 147.135 -54.335 1.00 34.47 67 VAL A CA 1
ATOM 499 C C . VAL A 1 73 ? 84.380 148.098 -53.174 1.00 35.68 67 VAL A C 1
ATOM 500 O O . VAL A 1 73 ? 85.105 149.079 -53.274 1.00 39.84 67 VAL A O 1
ATOM 504 N N . LYS A 1 74 ? 83.703 147.796 -52.070 1.00 37.11 68 LYS A N 1
ATOM 505 C CA . LYS A 1 74 ? 83.734 148.637 -50.883 1.00 38.46 68 LYS A CA 1
ATOM 506 C C . LYS A 1 74 ? 84.952 148.283 -50.011 1.00 36.89 68 LYS A C 1
ATOM 507 O O . LYS A 1 74 ? 85.292 147.108 -49.858 1.00 37.72 68 LYS A O 1
ATOM 513 N N . ILE A 1 75 ? 85.598 149.301 -49.442 1.00 31.22 69 ILE A N 1
ATOM 514 C CA . ILE A 1 75 ? 86.764 149.088 -48.591 1.00 25.49 69 ILE A CA 1
ATOM 515 C C . ILE A 1 75 ? 86.573 149.593 -47.190 1.00 27.06 69 ILE A C 1
ATOM 516 O O . ILE A 1 75 ? 86.252 150.745 -46.985 1.00 29.66 69 ILE A O 1
ATOM 521 N N . TYR A 1 76 ? 86.767 148.707 -46.223 1.00 29.35 70 TYR A N 1
ATOM 522 C CA . TYR A 1 76 ? 86.617 149.049 -44.816 1.00 28.49 70 TYR A CA 1
ATOM 523 C C . TYR A 1 76 ? 87.970 148.948 -44.116 1.00 32.17 70 TYR A C 1
ATOM 524 O O . TYR A 1 76 ? 88.714 147.985 -44.314 1.00 31.44 70 TYR A O 1
ATOM 533 N N . ASP A 1 77 ? 88.276 149.949 -43.299 1.00 26.96 71 ASP A N 1
ATOM 534 C CA . ASP A 1 77 ? 89.517 149.986 -42.554 1.00 28.46 71 ASP A CA 1
ATOM 535 C C . ASP A 1 77 ? 89.123 149.932 -41.075 1.00 34.43 71 ASP A C 1
ATOM 536 O O . ASP A 1 77 ? 88.387 150.789 -40.595 1.00 35.58 71 ASP A O 1
ATOM 541 N N . PRO A 1 78 ? 89.584 148.914 -40.337 1.00 35.02 72 PRO A N 1
ATOM 542 C CA . PRO A 1 78 ? 89.228 148.833 -38.921 1.00 37.27 72 PRO A CA 1
ATOM 543 C C . PRO A 1 78 ? 89.587 150.105 -38.153 1.00 38.66 72 PRO A C 1
ATOM 544 O O . PRO A 1 78 ? 88.882 150.473 -37.207 1.00 41.36 72 PRO A O 1
ATOM 548 N N . HIS A 1 79 ? 90.661 150.777 -38.572 1.00 36.19 73 HIS A N 1
ATOM 549 C CA . HIS A 1 79 ? 91.120 151.995 -37.888 1.00 30.16 73 HIS A CA 1
ATOM 550 C C . HIS A 1 79 ? 90.341 153.237 -38.313 1.00 30.11 73 HIS A C 1
ATOM 551 O O . HIS A 1 79 ? 90.695 154.349 -37.944 1.00 20.90 73 HIS A O 1
ATOM 558 N N . THR A 1 80 ? 89.268 153.050 -39.069 1.00 32.64 74 THR A N 1
ATOM 559 C CA . THR A 1 80 ? 88.509 154.178 -39.612 1.00 27.19 74 THR A CA 1
ATOM 560 C C . THR A 1 80 ? 87.004 153.970 -39.635 1.00 30.82 74 THR A C 1
ATOM 561 O O . THR A 1 80 ? 86.225 154.923 -39.585 1.00 30.86 74 THR A O 1
ATOM 565 N N . TYR A 1 81 ? 86.601 152.714 -39.736 1.00 31.01 75 TYR A N 1
ATOM 566 C CA . TYR A 1 81 ? 85.193 152.374 -39.754 1.00 27.80 75 TYR A CA 1
ATOM 567 C C . TYR A 1 81 ? 84.415 153.172 -38.695 1.00 27.64 75 TYR A C 1
ATOM 568 O O . TYR A 1 81 ? 84.849 153.309 -37.553 1.00 31.31 75 TYR A O 1
ATOM 577 N N . GLU A 1 82 ? 83.261 153.697 -39.098 1.00 32.65 76 GLU A N 1
ATOM 578 C CA . GLU A 1 82 ? 82.409 154.489 -38.214 1.00 38.96 76 GLU A CA 1
ATOM 579 C C . GLU A 1 82 ? 81.600 153.695 -37.178 1.00 42.48 76 GLU A C 1
ATOM 580 O O . GLU A 1 82 ? 81.185 154.256 -36.169 1.00 44.27 76 GLU A O 1
ATOM 586 N N . GLY A 1 83 ? 81.369 152.406 -37.411 1.00 43.33 77 GLY A N 1
ATOM 587 C CA . GLY A 1 83 ? 80.612 151.618 -36.447 1.00 44.56 77 GLY A CA 1
ATOM 588 C C . GLY A 1 83 ? 81.425 150.764 -35.479 1.00 44.88 77 GLY A C 1
ATOM 589 O O . GLY A 1 83 ? 80.868 149.921 -34.774 1.00 51.00 77 GLY A O 1
ATOM 590 N N . MET A 1 84 ? 82.735 150.983 -35.436 1.00 40.49 78 MET A N 1
ATOM 591 C CA . MET A 1 84 ? 83.624 150.209 -34.571 1.00 41.08 78 MET A CA 1
ATOM 592 C C . MET A 1 84 ? 83.091 150.162 -33.145 1.00 43.71 78 MET A C 1
ATOM 593 O O . MET A 1 84 ? 82.907 149.085 -32.581 1.00 45.28 78 MET A O 1
ATOM 598 N N . GLU A 1 85 ? 82.851 151.336 -32.571 1.00 45.85 79 GLU A N 1
ATOM 599 C CA . GLU A 1 85 ? 82.363 151.433 -31.205 1.00 49.06 79 GLU A CA 1
ATOM 600 C C . GLU A 1 85 ? 81.181 150.489 -30.992 1.00 44.52 79 GLU A C 1
ATOM 601 O O . GLU A 1 85 ? 81.156 149.720 -30.032 1.00 46.23 79 GLU A O 1
ATOM 607 N N . ASP A 1 86 ? 80.222 150.521 -31.911 1.00 34.08 80 ASP A N 1
ATOM 608 C CA . ASP A 1 86 ? 79.058 149.652 -31.812 1.00 32.10 80 ASP A CA 1
ATOM 609 C C . ASP A 1 86 ? 79.436 148.187 -31.980 1.00 32.91 80 ASP A C 1
ATOM 610 O O . ASP A 1 86 ? 78.859 147.307 -31.329 1.00 30.69 80 ASP A O 1
ATOM 615 N N . LEU A 1 87 ? 80.400 147.922 -32.853 1.00 31.35 81 LEU A N 1
ATOM 616 C CA . LEU A 1 87 ? 80.864 146.559 -33.067 1.00 25.97 81 LEU A CA 1
ATOM 617 C C . LEU A 1 87 ? 81.596 146.092 -31.816 1.00 24.44 81 LEU A C 1
ATOM 618 O O . LEU A 1 87 ? 81.388 144.972 -31.349 1.00 28.95 81 LEU A O 1
ATOM 623 N N . VAL A 1 88 ? 82.445 146.951 -31.263 1.00 22.67 82 VAL A N 1
ATOM 624 C CA . VAL A 1 88 ? 83.176 146.584 -30.066 1.00 22.90 82 VAL A CA 1
ATOM 625 C C . VAL A 1 88 ? 82.179 146.144 -28.993 1.00 26.71 82 VAL A C 1
ATOM 626 O O . VAL A 1 88 ? 82.312 145.073 -28.392 1.00 24.95 82 VAL A O 1
ATOM 630 N N . GLN A 1 89 ? 81.145 146.953 -28.789 1.00 32.39 83 GLN A N 1
ATOM 631 C CA . GLN A 1 89 ? 80.151 146.656 -27.766 1.00 36.39 83 GLN A CA 1
ATOM 632 C C . GLN A 1 89 ? 79.384 145.378 -28.030 1.00 36.24 83 GLN A C 1
ATOM 633 O O . GLN A 1 89 ? 79.054 144.649 -27.097 1.00 36.27 83 GLN A O 1
ATOM 639 N N . ALA A 1 90 ? 79.111 145.104 -29.302 1.00 36.10 84 ALA A N 1
ATOM 640 C CA . ALA A 1 90 ? 78.381 143.900 -29.683 1.00 31.25 84 ALA A CA 1
ATOM 641 C C . ALA A 1 90 ? 79.235 142.677 -29.445 1.00 30.46 84 ALA A C 1
ATOM 642 O O . ALA A 1 90 ? 78.717 141.601 -29.152 1.00 30.95 84 ALA A O 1
ATOM 644 N N . PHE A 1 91 ? 80.548 142.846 -29.582 1.00 25.77 85 PHE A N 1
ATOM 645 C CA . PHE A 1 91 ? 81.467 141.744 -29.380 1.00 29.40 85 PHE A CA 1
ATOM 646 C C . PHE A 1 91 ? 81.528 141.383 -27.899 1.00 35.39 85 PHE A C 1
ATOM 647 O O . PHE A 1 91 ? 81.418 140.208 -27.544 1.00 39.33 85 PHE A O 1
ATOM 655 N N . VAL A 1 92 ? 81.690 142.382 -27.031 1.00 34.66 86 VAL A N 1
ATOM 656 C CA . VAL A 1 92 ? 81.763 142.088 -25.606 1.00 36.66 86 VAL A CA 1
ATOM 657 C C . VAL A 1 92 ? 80.482 141.385 -25.158 1.00 38.93 86 VAL A C 1
ATOM 658 O O . VAL A 1 92 ? 80.522 140.447 -24.363 1.00 38.92 86 VAL A O 1
ATOM 662 N N . GLU A 1 93 ? 79.344 141.819 -25.683 1.00 38.50 87 GLU A N 1
ATOM 663 C CA . GLU A 1 93 ? 78.071 141.211 -25.313 1.00 39.42 87 GLU A CA 1
ATOM 664 C C . GLU A 1 93 ? 77.995 139.752 -25.760 1.00 40.83 87 GLU A C 1
ATOM 665 O O . GLU A 1 93 ? 77.467 138.889 -25.057 1.00 43.27 87 GLU A O 1
ATOM 671 N N . ARG A 1 94 ? 78.529 139.492 -26.943 1.00 38.77 88 ARG A N 1
ATOM 672 C CA . ARG A 1 94 ? 78.514 138.157 -27.503 1.00 33.77 88 ARG A CA 1
ATOM 673 C C . ARG A 1 94 ? 79.527 137.269 -26.785 1.00 36.36 88 ARG A C 1
ATOM 674 O O . ARG A 1 94 ? 79.346 136.055 -26.690 1.00 37.68 88 ARG A O 1
ATOM 682 N N . ARG A 1 95 ? 80.584 137.877 -26.257 1.00 33.16 89 ARG A N 1
ATOM 683 C CA . ARG A 1 95 ? 81.609 137.114 -25.552 1.00 36.21 89 ARG A CA 1
ATOM 684 C C . ARG A 1 95 ? 81.209 136.880 -24.112 1.00 38.29 89 ARG A C 1
ATOM 685 O O . ARG A 1 95 ? 82.003 136.374 -23.328 1.00 41.78 89 ARG A O 1
ATOM 693 N N . LYS A 1 96 ? 79.978 137.255 -23.772 1.00 35.52 90 LYS A N 1
ATOM 694 C CA . LYS A 1 96 ? 79.430 137.087 -22.420 1.00 36.20 90 LYS A CA 1
ATOM 695 C C . LYS A 1 96 ? 80.423 137.314 -21.275 1.00 38.33 90 LYS A C 1
ATOM 696 O O . LYS A 1 96 ? 80.508 136.509 -20.344 1.00 38.95 90 LYS A O 1
ATOM 702 N N . GLY A 1 97 ? 81.161 138.417 -21.330 1.00 41.34 91 GLY A N 1
ATOM 703 C CA . GLY A 1 97 ? 82.111 138.711 -20.266 1.00 38.37 91 GLY A CA 1
ATOM 704 C C . GLY A 1 97 ? 83.512 138.124 -20.391 1.00 40.80 91 GLY A C 1
ATOM 705 O O . GLY A 1 97 ? 84.366 138.413 -19.560 1.00 40.49 91 GLY A O 1
ATOM 706 N N . LYS A 1 98 ? 83.762 137.306 -21.412 1.00 43.77 92 LYS A N 1
ATOM 707 C CA . LYS A 1 98 ? 85.089 136.709 -21.607 1.00 44.80 92 LYS A CA 1
ATOM 708 C C . LYS A 1 98 ? 86.046 137.772 -22.152 1.00 44.10 92 LYS A C 1
ATOM 709 O O . LYS A 1 98 ? 87.266 137.631 -22.078 1.00 47.68 92 LYS A O 1
ATOM 715 N N . ALA A 1 99 ? 85.481 138.858 -22.667 1.00 42.86 93 ALA A N 1
ATOM 716 C CA . ALA A 1 99 ? 86.285 139.944 -23.221 1.00 40.85 93 ALA A CA 1
ATOM 717 C C . ALA A 1 99 ? 85.977 141.300 -22.584 1.00 40.04 93 ALA A C 1
ATOM 718 O O . ALA A 1 99 ? 84.809 141.679 -22.449 1.00 39.88 93 ALA A O 1
ATOM 720 N N . THR A 1 100 ? 87.027 142.012 -22.166 1.00 38.21 94 THR A N 1
ATOM 721 C CA . THR A 1 100 ? 86.860 143.328 -21.568 1.00 38.65 94 THR A CA 1
ATOM 722 C C . THR A 1 100 ? 86.620 144.251 -22.743 1.00 41.59 94 THR A C 1
ATOM 723 O O . THR A 1 100 ? 86.488 143.799 -23.877 1.00 47.58 94 THR A O 1
ATOM 727 N N . GLU A 1 101 ? 86.589 145.545 -22.483 1.00 44.61 95 GLU A N 1
ATOM 728 C CA . GLU A 1 101 ? 86.348 146.474 -23.562 1.00 46.46 95 GLU A CA 1
ATOM 729 C C . GLU A 1 101 ? 87.648 146.710 -24.311 1.00 47.12 95 GLU A C 1
ATOM 730 O O . GLU A 1 101 ? 87.664 146.799 -25.534 1.00 45.21 95 GLU A O 1
ATOM 736 N N . GLU A 1 102 ? 88.742 146.801 -23.571 1.00 47.69 96 GLU A N 1
ATOM 737 C CA . GLU A 1 102 ? 90.022 147.005 -24.215 1.00 48.28 96 GLU A CA 1
ATOM 738 C C . GLU A 1 102 ? 90.364 145.769 -25.033 1.00 45.30 96 GLU A C 1
ATOM 739 O O . GLU A 1 102 ? 90.984 145.869 -26.097 1.00 46.38 96 GLU A O 1
ATOM 745 N N . GLN A 1 103 ? 89.937 144.608 -24.558 1.00 38.31 97 GLN A N 1
ATOM 746 C CA . GLN A 1 103 ? 90.247 143.399 -25.285 1.00 37.15 97 GLN A CA 1
ATOM 747 C C . GLN A 1 103 ? 89.465 143.386 -26.591 1.00 41.17 97 GLN A C 1
ATOM 748 O O . GLN A 1 103 ? 90.021 143.101 -27.652 1.00 39.31 97 GLN A O 1
ATOM 754 N N . ALA A 1 104 ? 88.178 143.706 -26.517 1.00 38.30 98 ALA A N 1
ATOM 755 C CA . ALA A 1 104 ? 87.333 143.710 -27.704 1.00 36.79 98 ALA A CA 1
ATOM 756 C C . ALA A 1 104 ? 87.849 144.676 -28.749 1.00 33.16 98 ALA A C 1
ATOM 757 O O . ALA A 1 104 ? 87.890 144.360 -29.952 1.00 31.26 98 ALA A O 1
ATOM 759 N N . ARG A 1 105 ? 88.231 145.860 -28.288 1.00 30.48 99 ARG A N 1
ATOM 760 C CA . ARG A 1 105 ? 88.730 146.885 -29.191 1.00 35.51 99 ARG A CA 1
ATOM 761 C C . ARG A 1 105 ? 89.943 146.376 -29.966 1.00 37.92 99 ARG A C 1
ATOM 762 O O . ARG A 1 105 ? 90.059 146.595 -31.178 1.00 40.49 99 ARG A O 1
ATOM 770 N N . LYS A 1 106 ? 90.839 145.700 -29.258 1.00 37.62 100 LYS A N 1
ATOM 771 C CA . LYS A 1 106 ? 92.035 145.152 -29.872 1.00 32.87 100 LYS A CA 1
ATOM 772 C C . LYS A 1 106 ? 91.667 144.030 -30.808 1.00 27.45 100 LYS A C 1
ATOM 773 O O . LYS A 1 106 ? 92.151 143.987 -31.929 1.00 32.33 100 LYS A O 1
ATOM 779 N N . ALA A 1 107 ? 90.787 143.144 -30.347 1.00 30.47 101 ALA A N 1
ATOM 780 C CA . ALA A 1 107 ? 90.358 141.994 -31.135 1.00 30.55 101 ALA A CA 1
ATOM 781 C C . ALA A 1 107 ? 89.812 142.429 -32.466 1.00 35.47 101 ALA A C 1
ATOM 782 O O . ALA A 1 107 ? 90.162 141.861 -33.501 1.00 38.65 101 ALA A O 1
ATOM 784 N N . LEU A 1 108 ? 88.976 143.456 -32.444 1.00 34.10 102 LEU A N 1
ATOM 785 C CA . LEU A 1 108 ? 88.374 143.918 -33.668 1.00 34.55 102 LEU A CA 1
ATOM 786 C C . LEU A 1 108 ? 89.260 144.721 -34.619 1.00 33.61 102 LEU A C 1
ATOM 787 O O . LEU A 1 108 ? 88.796 145.181 -35.661 1.00 35.68 102 LEU A O 1
ATOM 792 N N . LEU A 1 109 ? 90.523 144.918 -34.277 1.00 26.29 103 LEU A N 1
ATOM 793 C CA . LEU A 1 109 ? 91.388 145.616 -35.214 1.00 26.76 103 LEU A CA 1
ATOM 794 C C . LEU A 1 109 ? 91.918 144.576 -36.213 1.00 29.38 103 LEU A C 1
ATOM 795 O O . LEU A 1 109 ? 92.553 144.918 -37.210 1.00 31.00 103 LEU A O 1
ATOM 800 N N . ASP A 1 110 ? 91.634 143.307 -35.930 1.00 28.91 104 ASP A N 1
ATOM 801 C CA . ASP A 1 110 ? 92.066 142.187 -36.750 1.00 28.74 104 ASP A CA 1
ATOM 802 C C . ASP A 1 110 ? 91.140 141.948 -37.921 1.00 30.39 104 ASP A C 1
ATOM 803 O O . ASP A 1 110 ? 89.944 141.805 -37.748 1.00 32.15 104 ASP A O 1
ATOM 808 N N . GLU A 1 111 ? 91.709 141.901 -39.115 1.00 28.82 105 GLU A N 1
ATOM 809 C CA . GLU A 1 111 ? 90.950 141.683 -40.335 1.00 30.88 105 GLU A CA 1
ATOM 810 C C . GLU A 1 111 ? 89.824 140.653 -40.167 1.00 32.67 105 GLU A C 1
ATOM 811 O O . GLU A 1 111 ? 88.647 140.974 -40.346 1.00 31.31 105 GLU A O 1
ATOM 817 N N . ASN A 1 112 ? 90.195 139.420 -39.827 1.00 29.47 106 ASN A N 1
ATOM 818 C CA . ASN A 1 112 ? 89.231 138.337 -39.663 1.00 27.63 106 ASN A CA 1
ATOM 819 C C . ASN A 1 112 ? 88.145 138.645 -38.644 1.00 28.89 106 ASN A C 1
ATOM 820 O O . ASN A 1 112 ? 86.956 138.466 -38.921 1.00 24.78 106 ASN A O 1
ATOM 825 N N . TYR A 1 113 ? 88.537 139.122 -37.469 1.00 22.68 107 TYR A N 1
ATOM 826 C CA . TYR A 1 113 ? 87.545 139.442 -36.461 1.00 23.85 107 TYR A CA 1
ATOM 827 C C . TYR A 1 113 ? 86.640 140.570 -36.936 1.00 30.04 107 TYR A C 1
ATOM 828 O O . TYR A 1 113 ? 85.415 140.491 -36.823 1.00 33.59 107 TYR A O 1
ATOM 837 N N . PHE A 1 114 ? 87.247 141.614 -37.485 1.00 28.28 108 PHE A N 1
ATOM 838 C CA . PHE A 1 114 ? 86.494 142.754 -37.970 1.00 23.14 108 PHE A CA 1
ATOM 839 C C . PHE A 1 114 ? 85.477 142.321 -39.009 1.00 23.68 108 PHE A C 1
ATOM 840 O O . PHE A 1 114 ? 84.326 142.722 -38.973 1.00 29.54 108 PHE A O 1
ATOM 848 N N . GLY A 1 115 ? 85.920 141.489 -39.937 1.00 29.00 109 GLY A N 1
ATOM 849 C CA . GLY A 1 115 ? 85.035 141.017 -40.981 1.00 33.94 109 GLY A CA 1
ATOM 850 C C . GLY A 1 115 ? 83.985 140.062 -40.455 1.00 34.18 109 GLY A C 1
ATOM 851 O O . GLY A 1 115 ? 82.876 139.997 -40.987 1.00 32.58 109 GLY A O 1
ATOM 852 N N . THR A 1 116 ? 84.320 139.320 -39.404 1.00 30.37 110 THR A N 1
ATOM 853 C CA . THR A 1 116 ? 83.352 138.383 -38.849 1.00 32.46 110 THR A CA 1
ATOM 854 C C . THR A 1 116 ? 82.239 139.173 -38.185 1.00 31.97 110 THR A C 1
ATOM 855 O O . THR A 1 116 ? 81.065 138.810 -38.273 1.00 29.84 110 THR A O 1
ATOM 859 N N . MET A 1 117 ? 82.611 140.260 -37.521 1.00 32.68 111 MET A N 1
ATOM 860 C CA . MET A 1 117 ? 81.622 141.102 -36.856 1.00 26.42 111 MET A CA 1
ATOM 861 C C . MET A 1 117 ? 80.652 141.703 -37.864 1.00 25.37 111 MET A C 1
ATOM 862 O O . MET A 1 117 ? 79.457 141.787 -37.612 1.00 18.17 111 MET A O 1
ATOM 867 N N . LEU A 1 118 ? 81.172 142.112 -39.016 1.00 25.06 112 LEU A N 1
ATOM 868 C CA . LEU A 1 118 ? 80.334 142.707 -40.045 1.00 28.03 112 LEU A CA 1
ATOM 869 C C . LEU A 1 118 ? 79.300 141.692 -40.470 1.00 35.37 112 LEU A C 1
ATOM 870 O O . LEU A 1 118 ? 78.120 142.012 -40.570 1.00 37.37 112 LEU A O 1
ATOM 875 N N . VAL A 1 119 ? 79.740 140.460 -40.705 1.00 38.03 113 VAL A N 1
ATOM 876 C CA . VAL A 1 119 ? 78.824 139.402 -41.123 1.00 35.22 113 VAL A CA 1
ATOM 877 C C . VAL A 1 119 ? 77.797 139.157 -40.036 1.00 34.06 113 VAL A C 1
ATOM 878 O O . VAL A 1 119 ? 76.623 138.949 -40.321 1.00 33.29 113 VAL A O 1
ATOM 882 N N . TYR A 1 120 ? 78.253 139.218 -38.788 1.00 29.18 114 TYR A N 1
ATOM 883 C CA . TYR A 1 120 ? 77.401 138.996 -37.632 1.00 30.37 114 TYR A CA 1
ATOM 884 C C . TYR A 1 120 ? 76.303 140.044 -37.455 1.00 37.53 114 TYR A C 1
ATOM 885 O O . TYR A 1 120 ? 75.177 139.725 -37.067 1.00 37.67 114 TYR A O 1
ATOM 894 N N . LYS A 1 121 ? 76.626 141.296 -37.737 1.00 38.95 115 LYS A N 1
ATOM 895 C CA . LYS A 1 121 ? 75.657 142.354 -37.563 1.00 31.69 115 LYS A CA 1
ATOM 896 C C . LYS A 1 121 ? 74.894 142.690 -38.834 1.00 35.29 115 LYS A C 1
ATOM 897 O O . LYS A 1 121 ? 74.243 143.727 -38.901 1.00 45.15 115 LYS A O 1
ATOM 903 N N . GLY A 1 122 ? 74.975 141.827 -39.841 1.00 32.91 116 GLY A N 1
ATOM 904 C CA . GLY A 1 122 ? 74.244 142.074 -41.073 1.00 32.56 116 GLY A CA 1
ATOM 905 C C . GLY A 1 122 ? 74.841 143.068 -42.055 1.00 38.79 116 GLY A C 1
ATOM 906 O O . GLY A 1 122 ? 74.236 143.330 -43.094 1.00 44.56 116 GLY A O 1
ATOM 907 N N . LEU A 1 123 ? 76.007 143.635 -41.745 1.00 37.58 117 LEU A N 1
ATOM 908 C CA . LEU A 1 123 ? 76.658 144.579 -42.652 1.00 36.44 117 LEU A CA 1
ATOM 909 C C . LEU A 1 123 ? 77.306 143.852 -43.826 1.00 37.11 117 LEU A C 1
ATOM 910 O O . LEU A 1 123 ? 77.855 144.487 -44.730 1.00 41.94 117 LEU A O 1
ATOM 915 N N . ALA A 1 124 ? 77.242 142.519 -43.783 1.00 33.89 118 ALA A N 1
ATOM 916 C CA . ALA A 1 124 ? 77.767 141.631 -44.820 1.00 30.20 118 ALA A CA 1
ATOM 917 C C . ALA A 1 124 ? 77.032 140.298 -44.689 1.00 32.97 118 ALA A C 1
ATOM 918 O O . ALA A 1 124 ? 76.458 140.002 -43.642 1.00 32.37 118 ALA A O 1
ATOM 920 N N . ASP A 1 125 ? 77.055 139.487 -45.737 1.00 27.51 119 ASP A N 1
ATOM 921 C CA . ASP A 1 125 ? 76.351 138.210 -45.690 1.00 36.80 119 ASP A CA 1
ATOM 922 C C . ASP A 1 125 ? 77.210 136.959 -45.448 1.00 41.45 119 ASP A C 1
ATOM 923 O O . ASP A 1 125 ? 76.705 135.934 -44.975 1.00 43.34 119 ASP A O 1
ATOM 928 N N . GLY A 1 126 ? 78.498 137.033 -45.758 1.00 39.23 120 GLY A N 1
ATOM 929 C CA . GLY A 1 126 ? 79.344 135.878 -45.554 1.00 31.61 120 GLY A CA 1
ATOM 930 C C . GLY A 1 126 ? 80.773 136.319 -45.678 1.00 28.84 120 GLY A C 1
ATOM 931 O O . GLY A 1 126 ? 81.058 137.324 -46.313 1.00 30.85 120 GLY A O 1
ATOM 932 N N . LEU A 1 127 ? 81.677 135.579 -45.066 1.00 26.48 121 LEU A N 1
ATOM 933 C CA . LEU A 1 127 ? 83.080 135.942 -45.113 1.00 26.81 121 LEU A CA 1
ATOM 934 C C . LEU A 1 127 ? 83.866 134.877 -45.835 1.00 34.50 121 LEU A C 1
ATOM 935 O O . LEU A 1 127 ? 83.449 133.720 -45.903 1.00 39.94 121 LEU A O 1
ATOM 940 N N . VAL A 1 128 ? 85.004 135.286 -46.378 1.00 33.77 122 VAL A N 1
ATOM 941 C CA . VAL A 1 128 ? 85.886 134.402 -47.129 1.00 26.52 122 VAL A CA 1
ATOM 942 C C . VAL A 1 128 ? 87.313 134.820 -46.863 1.00 29.42 122 VAL A C 1
ATOM 943 O O . VAL A 1 128 ? 87.783 135.843 -47.355 1.00 35.34 122 VAL A O 1
ATOM 947 N N . SER A 1 129 ? 87.991 134.034 -46.046 1.00 26.11 123 SER A N 1
ATOM 948 C CA . SER A 1 129 ? 89.369 134.306 -45.712 1.00 22.69 123 SER A CA 1
ATOM 949 C C . SER A 1 129 ? 90.174 133.005 -45.821 1.00 26.88 123 SER A C 1
ATOM 950 O O . SER A 1 129 ? 89.647 131.975 -46.260 1.00 27.11 123 SER A O 1
ATOM 953 N N . GLY A 1 130 ? 91.453 133.051 -45.453 1.00 24.65 124 GLY A N 1
ATOM 954 C CA . GLY A 1 130 ? 92.277 131.854 -45.524 1.00 29.22 124 GLY A CA 1
ATOM 955 C C . GLY A 1 130 ? 93.478 131.911 -46.448 1.00 35.40 124 GLY A C 1
ATOM 956 O O . GLY A 1 130 ? 94.436 131.179 -46.234 1.00 40.97 124 GLY A O 1
ATOM 957 N N . ALA A 1 131 ? 93.430 132.762 -47.473 1.00 36.49 125 ALA A N 1
ATOM 958 C CA . ALA A 1 131 ? 94.536 132.892 -48.426 1.00 32.44 125 ALA A CA 1
ATOM 959 C C . ALA A 1 131 ? 95.854 133.305 -47.775 1.00 32.29 125 ALA A C 1
ATOM 960 O O . ALA A 1 131 ? 96.912 133.132 -48.371 1.00 36.89 125 ALA A O 1
ATOM 962 N N . ALA A 1 132 ? 95.793 133.828 -46.550 1.00 30.41 126 ALA A N 1
ATOM 963 C CA . ALA A 1 132 ? 96.999 134.270 -45.845 1.00 35.87 126 ALA A CA 1
ATOM 964 C C . ALA A 1 132 ? 96.951 134.109 -44.308 1.00 42.10 126 ALA A C 1
ATOM 965 O O . ALA A 1 132 ? 97.656 134.812 -43.561 1.00 39.73 126 ALA A O 1
ATOM 967 N N . HIS A 1 133 ? 96.132 133.157 -43.859 1.00 43.48 127 HIS A N 1
ATOM 968 C CA . HIS A 1 133 ? 95.962 132.822 -42.445 1.00 36.94 127 HIS A CA 1
ATOM 969 C C . HIS A 1 133 ? 95.766 131.321 -42.317 1.00 37.66 127 HIS A C 1
ATOM 970 O O . HIS A 1 133 ? 95.306 130.669 -43.259 1.00 37.36 127 HIS A O 1
ATOM 977 N N . SER A 1 134 ? 96.084 130.785 -41.142 1.00 42.90 128 SER A N 1
ATOM 978 C CA . SER A 1 134 ? 95.893 129.359 -40.869 1.00 43.80 128 SER A CA 1
ATOM 979 C C . SER A 1 134 ? 94.398 129.085 -40.887 1.00 46.18 128 SER A C 1
ATOM 980 O O . SER A 1 134 ? 93.607 129.992 -40.656 1.00 45.68 128 SER A O 1
ATOM 983 N N . THR A 1 135 ? 93.999 127.850 -41.161 1.00 48.52 129 THR A N 1
ATOM 984 C CA . THR A 1 135 ? 92.571 127.536 -41.169 1.00 45.26 129 THR A CA 1
ATOM 985 C C . THR A 1 135 ? 91.957 127.751 -39.775 1.00 47.46 129 THR A C 1
ATOM 986 O O . THR A 1 135 ? 90.750 127.904 -39.645 1.00 49.96 129 THR A O 1
ATOM 990 N N . ALA A 1 136 ? 92.797 127.781 -38.741 1.00 48.35 130 ALA A N 1
ATOM 991 C CA . ALA A 1 136 ? 92.341 127.993 -37.365 1.00 46.03 130 ALA A CA 1
ATOM 992 C C . ALA A 1 136 ? 91.928 129.437 -37.189 1.00 46.56 130 ALA A C 1
ATOM 993 O O . ALA A 1 136 ? 9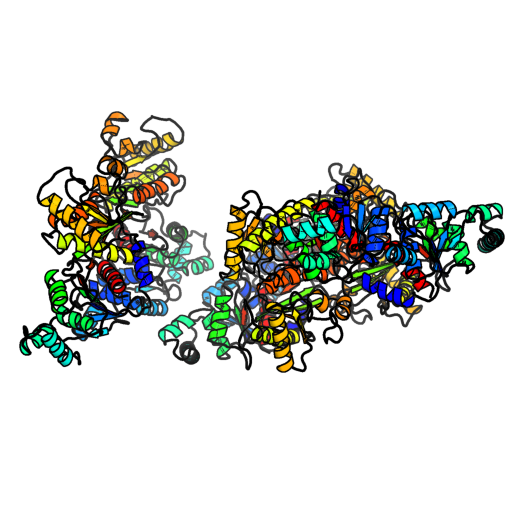0.884 129.728 -36.607 1.00 44.79 130 ALA A O 1
ATOM 995 N N . ASP A 1 137 ? 92.776 130.335 -37.687 1.00 45.02 131 ASP A N 1
ATOM 996 C CA . ASP A 1 137 ? 92.545 131.774 -37.617 1.00 38.65 131 ASP A CA 1
ATOM 997 C C . ASP A 1 137 ? 91.236 132.229 -38.270 1.00 35.81 131 ASP A C 1
ATOM 998 O O . ASP A 1 137 ? 90.712 133.291 -37.941 1.00 26.66 131 ASP A O 1
ATOM 1003 N N . THR A 1 138 ? 90.705 131.432 -39.187 1.00 36.62 132 THR A N 1
ATOM 1004 C CA . THR A 1 138 ? 89.454 131.789 -39.832 1.00 38.98 132 THR A CA 1
ATOM 1005 C C . THR A 1 138 ? 88.288 131.224 -39.022 1.00 44.15 132 THR A C 1
ATOM 1006 O O . THR A 1 138 ? 87.371 131.954 -38.647 1.00 44.52 132 THR A O 1
ATOM 1010 N N . VAL A 1 139 ? 88.346 129.925 -38.733 1.00 47.20 133 VAL A N 1
ATOM 1011 C CA . VAL A 1 139 ? 87.291 129.242 -37.988 1.00 45.92 133 VAL A CA 1
ATOM 1012 C C . VAL A 1 139 ? 87.141 129.681 -36.518 1.00 43.78 133 VAL A C 1
ATOM 1013 O O . VAL A 1 139 ? 86.082 129.503 -35.909 1.00 43.54 133 VAL A O 1
ATOM 1017 N N . ARG A 1 140 ? 88.188 130.259 -35.945 1.00 41.45 134 ARG A N 1
ATOM 1018 C CA . ARG A 1 140 ? 88.117 130.717 -34.565 1.00 38.28 134 ARG A CA 1
ATOM 1019 C C . ARG A 1 140 ? 87.020 131.780 -34.392 1.00 38.18 134 ARG A C 1
ATOM 1020 O O . ARG A 1 140 ? 85.960 131.498 -33.833 1.00 37.11 134 ARG A O 1
ATOM 1028 N N . PRO A 1 141 ? 87.252 133.015 -34.866 1.00 35.49 135 PRO A N 1
ATOM 1029 C CA . PRO A 1 141 ? 86.189 134.007 -34.691 1.00 33.84 135 PRO A CA 1
ATOM 1030 C C . PRO A 1 141 ? 84.829 133.562 -35.234 1.00 31.54 135 PRO A C 1
ATOM 1031 O O . PRO A 1 141 ? 83.785 133.951 -34.716 1.00 31.89 135 PRO A O 1
ATOM 1035 N N . ALA A 1 142 ? 84.839 132.749 -36.281 1.00 25.63 136 ALA A N 1
ATOM 1036 C CA . ALA A 1 142 ? 83.584 132.277 -36.841 1.00 25.29 136 ALA A CA 1
ATOM 1037 C C . ALA A 1 142 ? 82.801 131.573 -35.739 1.00 28.05 136 ALA A C 1
ATOM 1038 O O . ALA A 1 142 ? 81.593 131.731 -35.639 1.00 28.97 136 ALA A O 1
ATOM 1040 N N . LEU A 1 143 ? 83.496 130.823 -34.894 1.00 25.90 137 LEU A N 1
ATOM 1041 C CA . LEU A 1 143 ? 82.837 130.110 -33.824 1.00 28.37 137 LEU A CA 1
ATOM 1042 C C . LEU A 1 143 ? 82.630 130.934 -32.562 1.00 34.52 137 LEU A C 1
ATOM 1043 O O . LEU A 1 143 ? 81.748 130.624 -31.766 1.00 37.42 137 LEU A O 1
ATOM 1048 N N . GLN A 1 144 ? 83.440 131.965 -32.358 1.00 38.97 138 GLN A N 1
ATOM 1049 C CA . GLN A 1 144 ? 83.278 132.807 -31.173 1.00 39.25 138 GLN A CA 1
ATOM 1050 C C . GLN A 1 144 ? 82.148 133.810 -31.377 1.00 38.17 138 GLN A C 1
ATOM 1051 O O . GLN A 1 144 ? 81.305 133.982 -30.508 1.00 35.46 138 GLN A O 1
ATOM 1057 N N . ILE A 1 145 ? 82.116 134.439 -32.544 1.00 39.19 139 ILE A N 1
ATOM 1058 C CA . ILE A 1 145 ? 81.108 135.441 -32.864 1.00 42.86 139 ILE A CA 1
ATOM 1059 C C . ILE A 1 145 ? 79.854 134.820 -33.462 1.00 46.07 139 ILE A C 1
ATOM 1060 O O . ILE A 1 145 ? 78.829 134.726 -32.793 1.00 46.06 139 ILE A O 1
ATOM 1065 N N . ILE A 1 146 ? 79.932 134.428 -34.734 1.00 49.81 140 ILE A N 1
ATOM 1066 C CA . ILE A 1 146 ? 78.831 133.755 -35.430 1.00 46.34 140 ILE A CA 1
ATOM 1067 C C . ILE A 1 146 ? 78.914 132.415 -34.718 1.00 44.61 140 ILE A C 1
ATOM 1068 O O . ILE A 1 146 ? 79.928 132.124 -34.079 1.00 48.30 140 ILE A O 1
ATOM 1073 N N . LYS A 1 147 ? 77.888 131.588 -34.810 1.00 39.32 141 LYS A N 1
ATOM 1074 C CA . LYS A 1 147 ? 77.986 130.288 -34.165 1.00 37.49 141 LYS A CA 1
ATOM 1075 C C . LYS A 1 147 ? 77.336 129.230 -35.037 1.00 38.70 141 LYS A C 1
ATOM 1076 O O . LYS A 1 147 ? 77.131 129.452 -36.232 1.00 41.61 141 LYS A O 1
ATOM 1082 N N . THR A 1 148 ? 77.011 128.080 -34.456 1.00 38.81 142 THR A N 1
ATOM 1083 C CA . THR A 1 148 ? 76.383 127.030 -35.239 1.00 41.98 142 THR A CA 1
ATOM 1084 C C . THR A 1 148 ? 74.868 127.200 -35.206 1.00 42.70 142 THR A C 1
ATOM 1085 O O . THR A 1 148 ? 74.312 127.749 -34.248 1.00 38.47 142 THR A O 1
ATOM 1089 N N . LYS A 1 149 ? 74.209 126.751 -36.273 1.00 46.98 143 LYS A N 1
ATOM 1090 C CA . LYS A 1 149 ? 72.757 126.845 -36.381 1.00 50.90 143 LYS A CA 1
ATOM 1091 C C . LYS A 1 149 ? 71.996 126.077 -35.311 1.00 55.18 143 LYS A C 1
ATOM 1092 O O . LYS A 1 149 ? 72.578 125.454 -34.429 1.00 53.23 143 LYS A O 1
ATOM 1098 N N . GLU A 1 150 ? 70.677 126.122 -35.434 1.00 63.14 144 GLU A N 1
ATOM 1099 C CA . GLU A 1 150 ? 69.734 125.480 -34.528 1.00 67.75 144 GLU A CA 1
ATOM 1100 C C . GLU A 1 150 ? 70.221 124.264 -33.725 1.00 68.21 144 GLU A C 1
ATOM 1101 O O . GLU A 1 150 ? 70.604 124.381 -32.553 1.00 72.27 144 GLU A O 1
ATOM 1107 N N . GLY A 1 151 ? 70.185 123.095 -34.353 1.00 64.33 145 GLY A N 1
ATOM 1108 C CA . GLY A 1 151 ? 70.591 121.893 -33.653 1.00 60.90 145 GLY A CA 1
ATOM 1109 C C . GLY A 1 151 ? 71.935 121.346 -34.073 1.00 58.97 145 GLY A C 1
ATOM 1110 O O . GLY A 1 151 ? 72.107 120.128 -34.155 1.00 60.40 145 GLY A O 1
ATOM 1111 N N . VAL A 1 152 ? 72.882 122.232 -34.355 1.00 56.25 146 VAL A N 1
ATOM 1112 C CA . VAL A 1 152 ? 74.217 121.804 -34.758 1.00 51.96 146 VAL A CA 1
ATOM 1113 C C . VAL A 1 152 ? 75.177 122.187 -33.644 1.00 52.41 146 VAL A C 1
ATOM 1114 O O . VAL A 1 152 ? 75.021 123.244 -33.030 1.00 54.05 146 VAL A O 1
ATOM 1118 N N . LYS A 1 153 ? 76.171 121.342 -33.392 1.00 48.42 147 LYS A N 1
ATOM 1119 C CA . LYS A 1 153 ? 77.125 121.610 -32.331 1.00 47.56 147 LYS A CA 1
ATOM 1120 C C . LYS A 1 153 ? 78.505 121.885 -32.902 1.00 47.46 147 LYS A C 1
ATOM 1121 O O . LYS A 1 153 ? 79.334 122.534 -32.262 1.00 48.18 147 LYS A O 1
ATOM 1127 N N . LYS A 1 154 ? 78.750 121.384 -34.107 1.00 47.16 148 LYS A N 1
ATOM 1128 C CA . LYS A 1 154 ? 80.050 121.570 -34.736 1.00 46.75 148 LYS A CA 1
ATOM 1129 C C . LYS A 1 154 ? 80.007 121.771 -36.248 1.00 45.73 148 LYS A C 1
ATOM 1130 O O . LYS A 1 154 ? 79.015 121.448 -36.907 1.00 45.52 148 LYS A O 1
ATOM 1136 N N . THR A 1 155 ? 81.095 122.323 -36.787 1.00 44.93 149 THR A N 1
ATOM 1137 C CA . THR A 1 155 ? 81.200 122.536 -38.224 1.00 41.49 149 THR A CA 1
ATOM 1138 C C . THR A 1 155 ? 81.891 121.324 -38.793 1.00 40.64 149 THR A C 1
ATOM 1139 O O . THR A 1 155 ? 82.485 120.524 -38.079 1.00 39.86 149 THR A O 1
ATOM 1143 N N . SER A 1 156 ? 81.809 121.201 -40.102 1.00 44.80 150 SER A N 1
ATOM 1144 C CA . SER A 1 156 ? 82.432 120.095 -40.791 1.00 47.20 150 SER A CA 1
ATOM 1145 C C . SER A 1 156 ? 82.861 120.656 -42.130 1.00 45.84 150 SER A C 1
ATOM 1146 O O . SER A 1 156 ? 82.249 121.599 -42.629 1.00 44.94 150 SER A O 1
ATOM 1149 N N . GLY A 1 157 ? 83.923 120.097 -42.693 1.00 46.10 151 GLY A N 1
ATOM 1150 C CA . GLY A 1 157 ? 84.406 120.581 -43.963 1.00 40.75 151 GLY A CA 1
ATOM 1151 C C . GLY A 1 157 ? 84.149 119.568 -45.043 1.00 38.68 151 GLY A C 1
ATOM 1152 O O . GLY A 1 157 ? 84.739 118.484 -45.042 1.00 38.56 151 GLY A O 1
ATOM 1153 N N . VAL A 1 158 ? 83.257 119.911 -45.962 1.00 35.30 152 VAL A N 1
ATOM 1154 C CA . VAL A 1 158 ? 82.939 119.019 -47.057 1.00 33.82 152 VAL A CA 1
ATOM 1155 C C . VAL A 1 158 ? 83.758 119.418 -48.268 1.00 32.03 152 VAL A C 1
ATOM 1156 O O . VAL A 1 158 ? 84.331 120.499 -48.312 1.00 35.14 152 VAL A O 1
ATOM 1160 N N . PHE A 1 159 ? 83.803 118.525 -49.246 1.00 31.50 153 PHE A N 1
ATOM 1161 C CA . PHE A 1 159 ? 84.493 118.749 -50.512 1.00 31.60 153 PHE A CA 1
ATOM 1162 C C . PHE A 1 159 ? 83.573 118.280 -51.622 1.00 34.51 153 PHE A C 1
ATOM 1163 O O . PHE A 1 159 ? 82.880 117.275 -51.484 1.00 38.81 153 PHE A O 1
ATOM 1171 N N . ILE A 1 160 ? 83.556 119.007 -52.726 1.00 33.95 154 ILE A N 1
ATOM 1172 C CA . ILE A 1 160 ? 82.721 118.578 -53.836 1.00 34.30 154 ILE A CA 1
ATOM 1173 C C . ILE A 1 160 ? 83.694 117.882 -54.761 1.00 37.12 154 ILE A C 1
ATOM 1174 O O . ILE A 1 160 ? 84.745 118.425 -55.107 1.00 41.88 154 ILE A O 1
ATOM 1179 N N . MET A 1 161 ? 83.360 116.652 -55.117 1.00 40.13 155 MET A N 1
ATOM 1180 C CA . MET A 1 161 ? 84.213 115.864 -55.984 1.00 38.79 155 MET A CA 1
ATOM 1181 C C . MET A 1 161 ? 83.506 115.757 -57.321 1.00 36.41 155 MET A C 1
ATOM 1182 O O . MET A 1 161 ? 82.321 115.419 -57.395 1.00 36.21 155 MET A O 1
ATOM 1187 N N . ALA A 1 162 ? 84.226 116.075 -58.382 1.00 34.61 156 ALA A N 1
ATOM 1188 C CA . ALA A 1 162 ? 83.622 116.025 -59.694 1.00 34.33 156 ALA A CA 1
ATOM 1189 C C . ALA A 1 162 ? 84.575 115.528 -60.746 1.00 37.24 156 ALA A C 1
ATOM 1190 O O . ALA A 1 162 ? 85.755 115.873 -60.753 1.00 43.11 156 ALA A O 1
ATOM 1192 N N . ARG A 1 163 ? 84.049 114.679 -61.614 1.00 35.40 157 ARG A N 1
ATOM 1193 C CA . ARG A 1 163 ? 84.819 114.123 -62.710 1.00 36.72 157 ARG A CA 1
ATOM 1194 C C . ARG A 1 163 ? 83.797 113.846 -63.796 1.00 39.79 157 ARG A C 1
ATOM 1195 O O . ARG A 1 163 ? 82.972 112.942 -63.676 1.00 43.43 157 ARG A O 1
ATOM 1203 N N . GLY A 1 164 ? 83.843 114.646 -64.850 1.00 36.64 158 GLY A N 1
ATOM 1204 C CA . GLY A 1 164 ? 82.887 114.486 -65.925 1.00 36.60 158 GLY A CA 1
ATOM 1205 C C . GLY A 1 164 ? 81.463 114.682 -65.428 1.00 39.29 158 GLY A C 1
ATOM 1206 O O . GLY A 1 164 ? 81.091 115.756 -64.954 1.00 40.55 158 GLY A O 1
ATOM 1207 N N . GLU A 1 165 ? 80.671 113.623 -65.530 1.00 38.82 159 GLU A N 1
ATOM 1208 C CA . GLU A 1 165 ? 79.272 113.640 -65.109 1.00 42.83 159 GLU A CA 1
ATOM 1209 C C . GLU A 1 165 ? 79.102 113.372 -63.608 1.00 43.46 159 GLU A C 1
ATOM 1210 O O . GLU A 1 165 ? 78.115 113.807 -63.005 1.00 37.85 159 GLU A O 1
ATOM 1216 N N . GLU A 1 166 ? 80.070 112.653 -63.027 1.00 45.82 160 GLU A N 1
ATOM 1217 C CA . GLU A 1 166 ? 80.095 112.275 -61.603 1.00 46.24 160 GLU A CA 1
ATOM 1218 C C . GLU A 1 166 ? 80.254 113.427 -60.609 1.00 46.99 160 GLU A C 1
ATOM 1219 O O . GLU A 1 166 ? 81.152 114.262 -60.744 1.00 48.94 160 GLU A O 1
ATOM 1225 N N . GLN A 1 167 ? 79.399 113.439 -59.592 1.00 43.32 161 GLN A N 1
ATOM 1226 C CA . GLN A 1 167 ? 79.437 114.477 -58.573 1.00 45.62 161 GLN A CA 1
ATOM 1227 C C . GLN A 1 167 ? 79.147 113.909 -57.184 1.00 42.91 161 GLN A C 1
ATOM 1228 O O . GLN A 1 167 ? 78.072 113.362 -56.951 1.00 41.34 161 GLN A O 1
ATOM 1234 N N . TYR A 1 168 ? 80.100 114.048 -56.268 1.00 37.56 162 TYR A N 1
ATOM 1235 C CA . TYR A 1 168 ? 79.936 113.539 -54.915 1.00 36.39 162 TYR A CA 1
ATOM 1236 C C . TYR A 1 168 ? 80.374 114.543 -53.855 1.00 35.96 162 TYR A C 1
ATOM 1237 O O . TYR A 1 168 ? 81.075 115.510 -54.142 1.00 38.86 162 TYR A O 1
ATOM 1246 N N . VAL A 1 169 ? 79.953 114.279 -52.624 1.00 29.23 163 VAL A N 1
ATOM 1247 C CA . VAL A 1 169 ? 80.268 115.117 -51.483 1.00 28.79 163 VAL A CA 1
ATOM 1248 C C . VAL A 1 169 ? 81.037 114.233 -50.522 1.00 32.20 163 VAL A C 1
ATOM 1249 O O . VAL A 1 169 ? 80.654 113.084 -50.321 1.00 37.38 163 VAL A O 1
ATOM 1253 N N . PHE A 1 170 ? 82.120 114.756 -49.946 1.00 28.98 164 PHE A N 1
ATOM 1254 C CA . PHE A 1 170 ? 82.926 113.995 -48.988 1.00 33.36 164 PHE A CA 1
ATOM 1255 C C . PHE A 1 170 ? 82.854 114.613 -47.588 1.00 37.64 164 PHE A C 1
ATOM 1256 O O . PHE A 1 170 ? 83.231 115.757 -47.393 1.00 38.11 164 PHE A O 1
ATOM 1264 N N . ALA A 1 171 ? 82.383 113.830 -46.617 1.00 43.11 165 ALA A N 1
ATOM 1265 C CA . ALA A 1 171 ? 82.176 114.293 -45.238 1.00 44.58 165 ALA A CA 1
ATOM 1266 C C . ALA A 1 171 ? 83.360 114.501 -44.322 1.00 45.49 165 ALA A C 1
ATOM 1267 O O . ALA A 1 171 ? 84.050 113.579 -43.917 1.00 44.50 165 ALA A O 1
ATOM 1269 N N . ASP A 1 172 ? 83.507 115.760 -43.947 1.00 48.52 166 ASP A N 1
ATOM 1270 C CA . ASP A 1 172 ? 84.577 116.281 -43.111 1.00 44.96 166 ASP A CA 1
ATOM 1271 C C . ASP A 1 172 ? 85.919 115.622 -43.299 1.00 42.89 166 ASP A C 1
ATOM 1272 O O . ASP A 1 172 ? 86.280 114.659 -42.618 1.00 39.18 166 ASP A O 1
ATOM 1277 N N . CYS A 1 173 ? 86.646 116.191 -44.254 1.00 40.71 167 CYS A N 1
ATOM 1278 C CA . CYS A 1 173 ? 87.979 115.769 -44.623 1.00 39.68 167 CYS A CA 1
ATOM 1279 C C . CYS A 1 173 ? 88.913 116.928 -44.241 1.00 41.30 167 CYS A C 1
ATOM 1280 O O . CYS A 1 173 ? 90.025 117.033 -44.761 1.00 39.14 167 CYS A O 1
ATOM 1283 N N . ALA A 1 174 ? 88.477 117.781 -43.314 1.00 38.53 168 ALA A N 1
ATOM 1284 C CA . ALA A 1 174 ? 89.291 118.937 -42.944 1.00 35.26 168 ALA A CA 1
ATOM 1285 C C . ALA A 1 174 ? 89.246 119.464 -41.499 1.00 32.37 168 ALA A C 1
ATOM 1286 O O . ALA A 1 174 ? 90.291 119.760 -40.906 1.00 35.09 168 ALA A O 1
ATOM 1288 N N . ILE A 1 175 ? 88.051 119.573 -40.931 1.00 32.07 169 ILE A N 1
ATOM 1289 C CA . ILE A 1 175 ? 87.894 120.130 -39.575 1.00 35.03 169 ILE A CA 1
ATOM 1290 C C . ILE A 1 175 ? 88.080 119.172 -38.387 1.00 36.80 169 ILE A C 1
ATOM 1291 O O . ILE A 1 175 ? 89.152 119.126 -37.779 1.00 38.23 169 ILE A O 1
ATOM 1296 N N . ASN A 1 176 ? 87.012 118.436 -38.062 1.00 40.69 170 ASN A N 1
ATOM 1297 C CA . ASN A 1 176 ? 86.941 117.483 -36.931 1.00 38.24 170 ASN A CA 1
ATOM 1298 C C . ASN A 1 176 ? 87.895 116.281 -36.999 1.00 39.51 170 ASN A C 1
ATOM 1299 O O . ASN A 1 176 ? 87.734 115.404 -37.843 1.00 37.90 170 ASN A O 1
ATOM 1304 N N . ILE A 1 177 ? 88.862 116.215 -36.089 1.00 41.07 171 ILE A N 1
ATOM 1305 C CA . ILE A 1 177 ? 89.826 115.109 -36.111 1.00 41.33 171 ILE A CA 1
ATOM 1306 C C . ILE A 1 177 ? 89.280 113.724 -35.775 1.00 42.06 171 ILE A C 1
ATOM 1307 O O . ILE A 1 177 ? 89.329 112.832 -36.615 1.00 43.74 171 ILE A O 1
ATOM 1312 N N . ALA A 1 178 ? 88.771 113.539 -34.555 1.00 40.36 172 ALA A N 1
ATOM 1313 C CA . ALA A 1 178 ? 88.245 112.235 -34.138 1.00 35.84 172 ALA A CA 1
ATOM 1314 C C . ALA A 1 178 ? 86.756 112.272 -33.790 1.00 33.59 172 ALA A C 1
ATOM 1315 O O . ALA A 1 178 ? 86.381 112.121 -32.629 1.00 36.27 172 ALA A O 1
ATOM 1317 N N . PRO A 1 179 ? 85.889 112.445 -34.796 1.00 30.19 173 PRO A N 1
ATOM 1318 C CA . PRO A 1 179 ? 84.440 112.494 -34.553 1.00 35.64 173 PRO A CA 1
ATOM 1319 C C . PRO A 1 179 ? 83.869 111.237 -33.914 1.00 42.95 173 PRO A C 1
ATOM 1320 O O . PRO A 1 179 ? 84.363 110.124 -34.156 1.00 42.37 173 PRO A O 1
ATOM 1324 N N . ASP A 1 180 ? 82.831 111.425 -33.099 1.00 48.26 174 ASP A N 1
ATOM 1325 C CA . ASP A 1 180 ? 82.174 110.306 -32.438 1.00 47.37 174 ASP A CA 1
ATOM 1326 C C . ASP A 1 180 ? 80.800 110.122 -33.050 1.00 43.62 174 ASP A C 1
ATOM 1327 O O . ASP A 1 180 ? 80.405 110.866 -33.945 1.00 42.78 174 ASP A O 1
ATOM 1332 N N . SER A 1 181 ? 80.070 109.132 -32.557 1.00 46.79 175 SER A N 1
ATOM 1333 C CA . SER A 1 181 ? 78.745 108.830 -33.071 1.00 49.34 175 SER A CA 1
ATOM 1334 C C . SER A 1 181 ? 77.877 110.063 -33.315 1.00 48.45 175 SER A C 1
ATOM 1335 O O . SER A 1 181 ? 77.390 110.252 -34.436 1.00 44.82 175 SER A O 1
ATOM 1338 N N . GLN A 1 182 ? 77.684 110.894 -32.290 1.00 50.12 176 GLN A N 1
ATOM 1339 C CA . GLN A 1 182 ? 76.855 112.093 -32.434 1.00 52.12 176 GLN A CA 1
ATOM 1340 C C . GLN A 1 182 ? 77.368 113.008 -33.547 1.00 52.04 176 GLN A C 1
ATOM 1341 O O . GLN A 1 182 ? 76.586 113.525 -34.353 1.00 52.16 176 GLN A O 1
ATOM 1347 N N . ASP A 1 183 ? 78.685 113.190 -33.592 1.00 50.31 177 ASP A N 1
ATOM 1348 C CA . ASP A 1 183 ? 79.301 114.043 -34.599 1.00 48.97 177 ASP A CA 1
ATOM 1349 C C . ASP A 1 183 ? 79.063 113.498 -36.011 1.00 47.58 177 ASP A C 1
ATOM 1350 O O . ASP A 1 183 ? 78.581 114.220 -36.883 1.00 49.52 177 ASP A O 1
ATOM 1355 N N . LEU A 1 184 ? 79.395 112.234 -36.236 1.00 39.98 178 LEU A N 1
ATOM 1356 C CA . LEU A 1 184 ? 79.197 111.632 -37.550 1.00 36.46 178 LEU A CA 1
ATOM 1357 C C . LEU A 1 184 ? 77.751 111.784 -38.039 1.00 36.31 178 LEU A C 1
ATOM 1358 O O . LEU A 1 184 ? 77.505 112.183 -39.184 1.00 35.74 178 LEU A O 1
ATOM 1363 N N . ALA A 1 185 ? 76.795 111.458 -37.175 1.00 33.52 179 ALA A N 1
ATOM 1364 C CA . ALA A 1 185 ? 75.390 111.568 -37.551 1.00 34.84 179 ALA A CA 1
ATOM 1365 C C . ALA A 1 185 ? 75.115 112.982 -38.020 1.00 37.38 179 ALA A C 1
ATOM 1366 O O . ALA A 1 185 ? 74.396 113.196 -38.992 1.00 36.72 179 ALA A O 1
ATOM 1368 N N . GLU A 1 186 ? 75.712 113.948 -37.330 1.00 36.95 180 GLU A N 1
ATOM 1369 C CA . GLU A 1 186 ? 75.546 115.350 -37.674 1.00 40.59 180 GLU A CA 1
ATOM 1370 C C . GLU A 1 186 ? 76.217 115.674 -39.008 1.00 40.86 180 GLU A C 1
ATOM 1371 O O . GLU A 1 186 ? 75.580 116.260 -39.904 1.00 44.49 180 GLU A O 1
ATOM 1377 N N . ILE A 1 187 ? 77.488 115.271 -39.133 1.00 34.86 181 ILE A N 1
ATOM 1378 C CA . ILE A 1 187 ? 78.269 115.511 -40.349 1.00 32.81 181 ILE A CA 1
ATOM 1379 C C . ILE A 1 187 ? 77.438 115.029 -41.527 1.00 37.95 181 ILE A C 1
ATOM 1380 O O . ILE A 1 187 ? 77.420 115.649 -42.597 1.00 38.17 181 ILE A O 1
ATOM 1385 N N . ALA A 1 188 ? 76.740 113.918 -41.318 1.00 40.31 182 ALA A N 1
ATOM 1386 C CA . ALA A 1 188 ? 75.927 113.338 -42.369 1.00 43.18 182 ALA A CA 1
ATOM 1387 C C . ALA A 1 188 ? 74.697 114.174 -42.693 1.00 44.50 182 ALA A C 1
ATOM 1388 O O . ALA A 1 188 ? 74.434 114.431 -43.864 1.00 45.62 182 ALA A O 1
ATOM 1390 N N . ILE A 1 189 ? 73.941 114.600 -41.681 1.00 41.69 183 ILE A N 1
ATOM 1391 C CA . ILE A 1 189 ? 72.755 115.401 -41.970 1.00 45.96 183 ILE A CA 1
ATOM 1392 C C . ILE A 1 189 ? 73.149 116.725 -42.620 1.00 48.31 183 ILE A C 1
ATOM 1393 O O . ILE A 1 189 ? 72.526 117.165 -43.594 1.00 45.99 183 ILE A O 1
ATOM 1398 N N . GLU A 1 190 ? 74.177 117.368 -42.079 1.00 44.39 184 GLU A N 1
ATOM 1399 C CA . GLU A 1 190 ? 74.619 118.644 -42.620 1.00 42.09 184 GLU A CA 1
ATOM 1400 C C . GLU A 1 190 ? 75.168 118.519 -44.047 1.00 43.14 184 GLU A C 1
ATOM 1401 O O . GLU A 1 190 ? 74.832 119.324 -44.918 1.00 41.17 184 GLU A O 1
ATOM 1407 N N . SER A 1 191 ? 76.013 117.511 -44.277 1.00 40.56 185 SER A N 1
ATOM 1408 C CA . SER A 1 191 ? 76.603 117.275 -45.592 1.00 37.35 185 SER A CA 1
ATOM 1409 C C . SER A 1 191 ? 75.504 117.080 -46.620 1.00 36.98 185 SER A C 1
ATOM 1410 O O . SER A 1 191 ? 75.578 117.592 -47.729 1.00 34.90 185 SER A O 1
ATOM 1413 N N . ALA A 1 192 ? 74.478 116.335 -46.232 1.00 40.31 186 ALA A N 1
ATOM 1414 C CA . ALA A 1 192 ? 73.357 116.053 -47.113 1.00 39.65 186 ALA A CA 1
ATOM 1415 C C . ALA A 1 192 ? 72.658 117.326 -47.515 1.00 40.07 186 ALA A C 1
ATOM 1416 O O . ALA A 1 192 ? 72.204 117.453 -48.642 1.00 46.52 186 ALA A O 1
ATOM 1418 N N . ASN A 1 193 ? 72.555 118.267 -46.585 1.00 39.86 187 ASN A N 1
ATOM 1419 C CA . ASN A 1 193 ? 71.905 119.532 -46.892 1.00 39.87 187 ASN A CA 1
ATOM 1420 C C . ASN A 1 193 ? 72.801 120.343 -47.816 1.00 43.99 187 ASN A C 1
ATOM 1421 O O . ASN A 1 193 ? 72.340 120.905 -48.814 1.00 44.70 187 ASN A O 1
ATOM 1426 N N . THR A 1 194 ? 74.090 120.394 -47.484 1.00 45.03 188 THR A N 1
ATOM 1427 C CA . THR A 1 194 ? 75.058 121.130 -48.293 1.00 41.17 188 THR A CA 1
ATOM 1428 C C . THR A 1 194 ? 75.034 120.624 -49.740 1.00 43.91 188 THR A C 1
ATOM 1429 O O . THR A 1 194 ? 75.276 121.398 -50.668 1.00 50.33 188 THR A O 1
ATOM 1433 N N . ALA A 1 195 ? 74.718 119.340 -49.925 1.00 40.95 189 ALA A N 1
ATOM 1434 C CA . ALA A 1 195 ? 74.669 118.733 -51.260 1.00 42.86 189 ALA A CA 1
ATOM 1435 C C . ALA A 1 195 ? 73.499 119.285 -52.069 1.00 49.25 189 ALA A C 1
ATOM 1436 O O . ALA A 1 195 ? 73.544 119.327 -53.304 1.00 51.23 189 ALA A O 1
ATOM 1438 N N . LYS A 1 196 ? 72.458 119.714 -51.364 1.00 48.80 190 LYS A N 1
ATOM 1439 C CA . LYS A 1 196 ? 71.279 120.274 -52.008 1.00 50.61 190 LYS A CA 1
ATOM 1440 C C . LYS A 1 196 ? 71.658 121.546 -52.766 1.00 50.43 190 LYS A C 1
ATOM 1441 O O . LYS A 1 196 ? 71.121 121.833 -53.833 1.00 48.79 190 LYS A O 1
ATOM 1447 N N . MET A 1 197 ? 72.586 122.306 -52.198 1.00 50.18 191 MET A N 1
ATOM 1448 C CA . MET A 1 197 ? 73.035 123.548 -52.791 1.00 45.35 191 MET A CA 1
ATOM 1449 C C . MET A 1 197 ? 73.591 123.349 -54.187 1.00 45.60 191 MET A C 1
ATOM 1450 O O . MET A 1 197 ? 73.489 124.242 -55.022 1.00 43.32 191 MET A O 1
ATOM 1455 N N . PHE A 1 198 ? 74.180 122.182 -54.442 1.00 46.10 192 PHE A N 1
ATOM 1456 C CA . PHE A 1 198 ? 74.737 121.881 -55.767 1.00 45.83 192 PHE A CA 1
ATOM 1457 C C . PHE A 1 198 ? 73.742 121.078 -56.604 1.00 45.91 192 PHE A C 1
ATOM 1458 O O . PHE A 1 198 ? 74.097 120.491 -57.630 1.00 42.39 192 PHE A O 1
ATOM 1466 N N . ASP A 1 199 ? 72.490 121.064 -56.152 1.00 47.34 193 ASP A N 1
ATOM 1467 C CA . ASP A 1 199 ? 71.441 120.342 -56.846 1.00 49.90 193 ASP A CA 1
ATOM 1468 C C . ASP A 1 199 ? 71.708 118.830 -56.915 1.00 48.97 193 ASP A C 1
ATOM 1469 O O . ASP A 1 199 ? 71.473 118.179 -57.928 1.00 49.78 193 ASP A O 1
ATOM 1474 N N . ILE A 1 200 ? 72.206 118.276 -55.822 1.00 44.35 194 ILE A N 1
ATOM 1475 C CA . ILE A 1 200 ? 72.481 116.851 -55.741 1.00 42.01 194 ILE A CA 1
ATOM 1476 C C . ILE A 1 200 ? 71.406 116.252 -54.862 1.00 44.78 194 ILE A C 1
ATOM 1477 O O . ILE A 1 200 ? 71.033 116.845 -53.860 1.00 42.09 194 ILE A O 1
ATOM 1482 N N . GLU A 1 201 ? 70.883 115.093 -55.254 1.00 49.54 195 GLU A N 1
ATOM 1483 C CA . GLU A 1 201 ? 69.850 114.425 -54.475 1.00 49.19 195 GLU A CA 1
ATOM 1484 C C . GLU A 1 201 ? 70.541 113.496 -53.490 1.00 50.49 195 GLU A C 1
ATOM 1485 O O . GLU A 1 201 ? 71.028 112.428 -53.856 1.00 52.36 195 GLU A O 1
ATOM 1491 N N . PRO A 1 202 ? 70.576 113.901 -52.214 1.00 49.69 196 PRO A N 1
ATOM 1492 C CA . PRO A 1 202 ? 71.197 113.181 -51.101 1.00 43.84 196 PRO A CA 1
ATOM 1493 C C . PRO A 1 202 ? 70.942 111.694 -50.977 1.00 42.32 196 PRO A C 1
ATOM 1494 O O . PRO A 1 202 ? 69.806 111.231 -50.997 1.00 40.28 196 PRO A O 1
ATOM 1498 N N . ARG A 1 203 ? 72.045 110.970 -50.842 1.00 41.36 197 ARG A N 1
ATOM 1499 C CA . ARG A 1 203 ? 72.074 109.527 -50.668 1.00 37.40 197 ARG A CA 1
ATOM 1500 C C . ARG A 1 203 ? 73.371 109.252 -49.908 1.00 39.97 197 ARG A C 1
ATOM 1501 O O . ARG A 1 203 ? 74.414 108.903 -50.471 1.00 37.55 197 ARG A O 1
ATOM 1509 N N . VAL A 1 204 ? 73.282 109.442 -48.603 1.00 39.11 198 VAL A N 1
ATOM 1510 C CA . VAL A 1 204 ? 74.397 109.268 -47.695 1.00 37.48 198 VAL A CA 1
ATOM 1511 C C . VAL A 1 204 ? 74.775 107.829 -47.370 1.00 40.87 198 VAL A C 1
ATOM 1512 O O . VAL A 1 204 ? 73.931 106.944 -47.304 1.00 40.89 198 VAL A O 1
ATOM 1516 N N . ALA A 1 205 ? 76.065 107.619 -47.157 1.00 41.26 199 ALA A N 1
ATOM 1517 C CA . ALA A 1 205 ? 76.607 106.320 -46.799 1.00 39.24 199 ALA A CA 1
ATOM 1518 C C . ALA A 1 205 ? 77.670 106.609 -45.757 1.00 42.98 199 ALA A C 1
ATOM 1519 O O . ALA A 1 205 ? 78.604 107.364 -46.012 1.00 43.33 199 ALA A O 1
ATOM 1521 N N . MET A 1 206 ? 77.510 106.039 -44.570 1.00 45.42 200 MET A N 1
ATOM 1522 C CA . MET A 1 206 ? 78.483 106.233 -43.498 1.00 44.85 200 MET A CA 1
ATOM 1523 C C . MET A 1 206 ? 79.549 105.161 -43.706 1.00 44.89 200 MET A C 1
ATOM 1524 O O . MET A 1 206 ? 79.261 103.977 -43.560 1.00 42.58 200 MET A O 1
ATOM 1529 N N . LEU A 1 207 ? 80.771 105.562 -44.046 1.00 41.61 201 LEU A N 1
ATOM 1530 C CA . LEU A 1 207 ? 81.850 104.603 -44.310 1.00 38.26 201 LEU A CA 1
ATOM 1531 C C . LEU A 1 207 ? 82.571 104.062 -43.086 1.00 37.77 201 LEU A C 1
ATOM 1532 O O . LEU A 1 207 ? 82.548 104.686 -42.018 1.00 37.01 201 LEU A O 1
ATOM 1537 N N . SER A 1 208 ? 83.206 102.900 -43.281 1.00 36.24 202 SER A N 1
ATOM 1538 C CA . SER A 1 208 ? 83.987 102.181 -42.270 1.00 34.50 202 SER A CA 1
ATOM 1539 C C . SER A 1 208 ? 84.753 101.068 -42.970 1.00 38.13 202 SER A C 1
ATOM 1540 O O . SER A 1 208 ? 84.791 101.008 -44.194 1.00 38.47 202 SER A O 1
ATOM 1543 N N . PHE A 1 209 ? 85.354 100.169 -42.203 1.00 42.27 203 PHE A N 1
ATOM 1544 C CA . PHE A 1 209 ? 86.112 99.089 -42.814 1.00 42.39 203 PHE A CA 1
ATOM 1545 C C . PHE A 1 209 ? 85.354 97.763 -42.810 1.00 43.25 203 PHE A C 1
ATOM 1546 O O . PHE A 1 209 ? 85.941 96.698 -42.967 1.00 41.82 203 PHE A O 1
ATOM 1554 N N . SER A 1 210 ? 84.041 97.827 -42.639 1.00 42.67 204 SER A N 1
ATOM 1555 C CA . SER A 1 210 ? 83.221 96.625 -42.632 1.00 46.50 204 SER A CA 1
ATOM 1556 C C . SER A 1 210 ? 81.837 97.020 -43.113 1.00 46.62 204 SER A C 1
ATOM 1557 O O . SER A 1 210 ? 81.472 98.187 -43.031 1.00 45.22 204 SER A O 1
ATOM 1560 N N . THR A 1 211 ? 81.072 96.063 -43.632 1.00 45.45 205 THR A N 1
ATOM 1561 C CA . THR A 1 211 ? 79.730 96.373 -44.102 1.00 42.99 205 THR A CA 1
ATOM 1562 C C . THR A 1 211 ? 78.688 95.695 -43.226 1.00 44.27 205 THR A C 1
ATOM 1563 O O . THR A 1 211 ? 78.726 94.497 -43.019 1.00 43.68 205 THR A O 1
ATOM 1567 N N . LYS A 1 212 ? 77.779 96.499 -42.692 1.00 49.77 206 LYS A N 1
ATOM 1568 C CA . LYS A 1 212 ? 76.707 96.062 -41.804 1.00 50.71 206 LYS A CA 1
ATOM 1569 C C . LYS A 1 212 ? 76.943 94.769 -41.010 1.00 52.51 206 LYS A C 1
ATOM 1570 O O . LYS A 1 212 ? 76.113 93.858 -41.027 1.00 54.99 206 LYS A O 1
ATOM 1576 N N . GLY A 1 213 ? 78.066 94.697 -40.304 1.00 53.20 207 GLY A N 1
ATOM 1577 C CA . GLY A 1 213 ? 78.324 93.516 -39.507 1.00 57.02 207 GLY A CA 1
ATOM 1578 C C . GLY A 1 213 ? 79.667 92.850 -39.688 1.00 62.95 207 GLY A C 1
ATOM 1579 O O . GLY A 1 213 ? 80.191 92.302 -38.723 1.00 67.46 207 GLY A O 1
ATOM 1580 N N . SER A 1 214 ? 80.222 92.896 -40.903 1.00 68.17 208 SER A N 1
ATOM 1581 C CA . SER A 1 214 ? 81.519 92.269 -41.213 1.00 70.54 208 SER A CA 1
ATOM 1582 C C . SER A 1 214 ? 82.447 92.132 -40.003 1.00 72.98 208 SER A C 1
ATOM 1583 O O . SER A 1 214 ? 82.781 91.016 -39.591 1.00 78.96 208 SER A O 1
ATOM 1586 N N . ALA A 1 215 ? 82.866 93.267 -39.449 1.00 70.29 209 ALA A N 1
ATOM 1587 C CA . ALA A 1 215 ? 83.733 93.287 -38.279 1.00 66.41 209 ALA A CA 1
ATOM 1588 C C . ALA A 1 215 ? 82.952 93.998 -37.213 1.00 65.60 209 ALA A C 1
ATOM 1589 O O . ALA A 1 215 ? 82.141 94.865 -37.523 1.00 67.23 209 ALA A O 1
ATOM 1591 N N . LYS A 1 216 ? 83.168 93.622 -35.960 1.00 66.78 210 LYS A N 1
ATOM 1592 C CA . LYS A 1 216 ? 82.480 94.282 -34.868 1.00 69.32 210 LYS A CA 1
ATOM 1593 C C . LYS A 1 216 ? 83.543 94.720 -33.871 1.00 69.27 210 LYS A C 1
ATOM 1594 O O . LYS A 1 216 ? 84.153 93.910 -33.180 1.00 71.43 210 LYS A O 1
ATOM 1600 N N . SER A 1 217 ? 83.786 96.021 -33.855 1.00 65.21 211 SER A N 1
ATOM 1601 C CA . SER A 1 217 ? 84.756 96.638 -32.970 1.00 60.76 211 SER A CA 1
ATOM 1602 C C . SER A 1 217 ? 84.144 97.968 -32.589 1.00 60.14 211 SER A C 1
ATOM 1603 O O . SER A 1 217 ? 83.052 98.308 -33.057 1.00 59.85 211 SER A O 1
ATOM 1606 N N . ASP A 1 218 ? 84.835 98.726 -31.749 1.00 60.86 212 ASP A N 1
ATOM 1607 C CA . ASP A 1 218 ? 84.299 100.009 -31.337 1.00 59.96 212 ASP A CA 1
ATOM 1608 C C . ASP A 1 218 ? 84.081 100.845 -32.579 1.00 54.38 212 ASP A C 1
ATOM 1609 O O . ASP A 1 218 ? 83.004 101.405 -32.793 1.00 52.84 212 ASP A O 1
ATOM 1614 N N . GLU A 1 219 ? 85.120 100.886 -33.404 1.00 53.74 213 GLU A N 1
ATOM 1615 C CA . GLU A 1 219 ? 85.122 101.651 -34.641 1.00 51.05 213 GLU A CA 1
ATOM 1616 C C . GLU A 1 219 ? 83.944 101.412 -35.571 1.00 48.30 213 GLU A C 1
ATOM 1617 O O . GLU A 1 219 ? 83.478 102.341 -36.220 1.00 46.78 213 GLU A O 1
ATOM 1623 N N . THR A 1 220 ? 83.461 100.177 -35.644 1.00 44.98 214 THR A N 1
ATOM 1624 C CA . THR A 1 220 ? 82.340 99.886 -36.526 1.00 45.79 214 THR A CA 1
ATOM 1625 C C . THR A 1 220 ? 81.041 100.277 -35.854 1.00 49.65 214 THR A C 1
ATOM 1626 O O . THR A 1 220 ? 80.094 100.726 -36.508 1.00 46.99 214 THR A O 1
ATOM 1630 N N . GLU A 1 221 ? 81.006 100.103 -34.540 1.00 56.07 215 GLU A N 1
ATOM 1631 C CA . GLU A 1 221 ? 79.827 100.442 -33.765 1.00 61.28 215 GLU A CA 1
ATOM 1632 C C . GLU A 1 221 ? 79.660 101.958 -33.738 1.00 61.15 215 GLU A C 1
ATOM 1633 O O . GLU A 1 221 ? 78.547 102.467 -33.862 1.00 63.14 215 GLU A O 1
ATOM 1639 N N . LYS A 1 222 ? 80.773 102.672 -33.580 1.00 56.32 216 LYS A N 1
ATOM 1640 C CA . LYS A 1 222 ? 80.761 104.129 -33.558 1.00 50.25 216 LYS A CA 1
ATOM 1641 C C . LYS A 1 222 ? 79.915 104.615 -34.728 1.00 46.17 216 LYS A C 1
ATOM 1642 O O . LYS A 1 222 ? 79.015 105.435 -34.562 1.00 48.43 216 LYS A O 1
ATOM 1648 N N . VAL A 1 223 ? 80.206 104.075 -35.906 1.00 42.19 217 VAL A N 1
ATOM 1649 C CA . VAL A 1 223 ? 79.498 104.443 -37.121 1.00 41.12 217 VAL A CA 1
ATOM 1650 C C . VAL A 1 223 ? 78.098 103.866 -37.151 1.00 42.71 217 VAL A C 1
ATOM 1651 O O . VAL A 1 223 ? 77.154 104.542 -37.531 1.00 45.11 217 VAL A O 1
ATOM 1655 N N . ALA A 1 224 ? 77.963 102.607 -36.760 1.00 46.06 218 ALA A N 1
ATOM 1656 C CA . ALA A 1 224 ? 76.660 101.964 -36.745 1.00 45.16 218 ALA A CA 1
ATOM 1657 C C . ALA A 1 224 ? 75.716 102.787 -35.888 1.00 47.15 218 ALA A C 1
ATOM 1658 O O . ALA A 1 224 ? 74.560 102.997 -36.257 1.00 44.73 218 ALA A O 1
ATOM 1660 N N . ASP A 1 225 ? 76.227 103.234 -34.740 1.00 47.08 219 ASP A N 1
ATOM 1661 C CA . ASP A 1 225 ? 75.465 104.061 -33.807 1.00 49.15 219 ASP A CA 1
ATOM 1662 C C . ASP A 1 225 ? 75.144 105.379 -34.478 1.00 50.99 219 ASP A C 1
ATOM 1663 O O . ASP A 1 225 ? 74.047 105.926 -34.316 1.00 52.37 219 ASP A O 1
ATOM 1668 N N . ALA A 1 226 ? 76.115 105.889 -35.225 1.00 46.73 220 ALA A N 1
ATOM 1669 C CA . ALA A 1 226 ? 75.935 107.140 -35.937 1.00 47.31 220 ALA A CA 1
ATOM 1670 C C . ALA A 1 226 ? 74.713 107.044 -36.858 1.00 48.12 220 ALA A C 1
ATOM 1671 O O . ALA A 1 226 ? 73.937 107.997 -36.975 1.00 51.10 220 ALA A O 1
ATOM 1673 N N . VAL A 1 227 ? 74.546 105.890 -37.503 1.00 46.17 221 VAL A N 1
ATOM 1674 C CA . VAL A 1 227 ? 73.423 105.670 -38.420 1.00 47.84 221 VAL A CA 1
ATOM 1675 C C . VAL A 1 227 ? 72.063 105.729 -37.724 1.00 49.84 221 VAL A C 1
ATOM 1676 O O . VAL A 1 227 ? 71.093 106.243 -38.287 1.00 45.41 221 VAL A O 1
ATOM 1680 N N . LYS A 1 228 ? 72.001 105.178 -36.512 1.00 54.60 222 LYS A N 1
ATOM 1681 C CA . LYS A 1 228 ? 70.777 105.174 -35.716 1.00 58.05 222 LYS A CA 1
ATOM 1682 C C . LYS A 1 228 ? 70.401 106.622 -35.438 1.00 58.48 222 LYS A C 1
ATOM 1683 O O . LYS A 1 228 ? 69.311 107.082 -35.793 1.00 61.99 222 LYS A O 1
ATOM 1689 N N . ILE A 1 229 ? 71.321 107.336 -34.800 1.00 53.20 223 ILE A N 1
ATOM 1690 C CA . ILE A 1 229 ? 71.118 108.738 -34.457 1.00 49.00 223 ILE A CA 1
ATOM 1691 C C . ILE A 1 229 ? 70.597 109.516 -35.647 1.00 49.00 223 ILE A C 1
ATOM 1692 O O . ILE A 1 229 ? 69.547 110.143 -35.570 1.00 49.00 223 ILE A O 1
ATOM 1697 N N . ALA A 1 230 ? 71.334 109.452 -36.749 1.00 49.49 224 ALA A N 1
ATOM 1698 C CA . ALA A 1 230 ? 70.984 110.156 -37.970 1.00 51.70 224 ALA A CA 1
ATOM 1699 C C . ALA A 1 230 ? 69.614 109.784 -38.498 1.00 55.33 224 ALA A C 1
ATOM 1700 O O . ALA A 1 230 ? 68.807 110.652 -38.809 1.00 57.58 224 ALA A O 1
ATOM 1702 N N . LYS A 1 231 ? 69.358 108.489 -38.610 1.00 60.00 225 LYS A N 1
ATOM 1703 C CA . LYS A 1 231 ? 68.080 108.008 -39.115 1.00 65.51 225 LYS A CA 1
ATOM 1704 C C . LYS A 1 231 ? 66.890 108.394 -38.230 1.00 67.96 225 LYS A C 1
ATOM 1705 O O . LYS A 1 231 ? 65.769 108.613 -38.707 1.00 66.03 225 LYS A O 1
ATOM 1711 N N . GLU A 1 232 ? 67.142 108.467 -36.932 1.00 69.03 226 GLU A N 1
ATOM 1712 C CA . GLU A 1 232 ? 66.105 108.821 -35.984 1.00 68.75 226 GLU A CA 1
ATOM 1713 C C . GLU A 1 232 ? 65.881 110.324 -36.093 1.00 66.81 226 GLU A C 1
ATOM 1714 O O . GLU A 1 232 ? 64.756 110.784 -36.297 1.00 67.10 226 GLU A O 1
ATOM 1720 N N . LYS A 1 233 ? 66.974 111.075 -35.993 1.00 64.64 227 LYS A N 1
ATOM 1721 C CA . LYS A 1 233 ? 66.936 112.531 -36.065 1.00 64.82 227 LYS A CA 1
ATOM 1722 C C . LYS A 1 233 ? 66.409 113.037 -37.407 1.00 67.32 227 LYS A C 1
ATOM 1723 O O . LYS A 1 233 ? 65.750 114.075 -37.455 1.00 69.32 227 LYS A O 1
ATOM 1729 N N . ALA A 1 234 ? 66.688 112.302 -38.489 1.00 68.23 228 ALA A N 1
ATOM 1730 C CA . ALA A 1 234 ? 66.252 112.709 -39.834 1.00 69.28 228 ALA A CA 1
ATOM 1731 C C . ALA A 1 234 ? 65.729 111.560 -40.703 1.00 70.70 228 ALA A C 1
ATOM 1732 O O . ALA A 1 234 ? 66.383 111.147 -41.658 1.00 72.80 228 ALA A O 1
ATOM 1734 N N . PRO A 1 235 ? 64.528 111.056 -40.399 1.00 70.55 229 PRO A N 1
ATOM 1735 C CA . PRO A 1 235 ? 63.818 109.958 -41.073 1.00 68.19 229 PRO A CA 1
ATOM 1736 C C . PRO A 1 235 ? 63.797 109.900 -42.614 1.00 67.64 229 PRO A C 1
ATOM 1737 O O . PRO A 1 235 ? 64.126 108.875 -43.214 1.00 68.23 229 PRO A O 1
ATOM 1741 N N . GLU A 1 236 ? 63.389 111.000 -43.237 1.00 69.58 230 GLU A N 1
ATOM 1742 C CA . GLU A 1 236 ? 63.287 111.109 -44.694 1.00 68.87 230 GLU A CA 1
ATOM 1743 C C . GLU A 1 236 ? 64.597 111.043 -45.492 1.00 63.74 230 GLU A C 1
ATOM 1744 O O . GLU A 1 236 ? 64.584 110.705 -46.679 1.00 63.82 230 GLU A O 1
ATOM 1750 N N . LEU A 1 237 ? 65.716 111.365 -44.847 1.00 59.01 231 LEU A N 1
ATOM 1751 C CA . LEU A 1 237 ? 67.023 111.358 -45.501 1.00 55.51 231 LEU A CA 1
ATOM 1752 C C . LEU A 1 237 ? 67.477 109.939 -45.832 1.00 53.31 231 LEU A C 1
ATOM 1753 O O . LEU A 1 237 ? 67.596 109.085 -44.953 1.00 52.92 231 LEU A O 1
ATOM 1758 N N . THR A 1 238 ? 67.720 109.695 -47.116 1.00 48.13 232 THR A N 1
ATOM 1759 C CA . THR A 1 238 ? 68.144 108.378 -47.573 1.00 48.89 232 THR A CA 1
ATOM 1760 C C . THR A 1 238 ? 69.592 108.105 -47.216 1.00 48.61 232 THR A C 1
ATOM 1761 O O . THR A 1 238 ? 70.503 108.544 -47.915 1.00 48.00 232 THR A O 1
ATOM 1765 N N . LEU A 1 239 ? 69.802 107.379 -46.130 1.00 48.54 233 LEU A N 1
ATOM 1766 C CA . LEU A 1 239 ? 71.149 107.049 -45.715 1.00 47.24 233 LEU A CA 1
ATOM 1767 C C . LEU A 1 239 ? 71.145 105.780 -44.888 1.00 52.59 233 LEU A C 1
ATOM 1768 O O . LEU A 1 239 ? 70.347 105.627 -43.975 1.00 54.59 233 LEU A O 1
ATOM 1773 N N . ASP A 1 240 ? 72.032 104.857 -45.229 1.00 53.18 234 ASP A N 1
ATOM 1774 C CA . ASP A 1 240 ? 72.142 103.616 -44.482 1.00 56.48 234 ASP A CA 1
ATOM 1775 C C . ASP A 1 240 ? 73.598 103.599 -44.072 1.00 57.06 234 ASP A C 1
ATOM 1776 O O . ASP A 1 240 ? 74.419 104.285 -44.683 1.00 55.96 234 ASP A O 1
ATOM 1781 N N . GLY A 1 241 ? 73.946 102.815 -43.063 1.00 57.71 235 GLY A N 1
ATOM 1782 C CA . GLY A 1 241 ? 75.325 102.876 -42.647 1.00 53.70 235 GLY A CA 1
ATOM 1783 C C . GLY A 1 241 ? 76.185 101.711 -42.228 1.00 53.93 235 GLY A C 1
ATOM 1784 O O . GLY A 1 241 ? 75.741 100.630 -41.860 1.00 49.75 235 GLY A O 1
ATOM 1785 N N . GLU A 1 242 ? 77.471 102.036 -42.256 1.00 58.57 236 GLU A N 1
ATOM 1786 C CA . GLU A 1 242 ? 78.575 101.164 -41.936 1.00 53.92 236 GLU A CA 1
ATOM 1787 C C . GLU A 1 242 ? 78.813 100.343 -43.174 1.00 54.52 236 GLU A C 1
ATOM 1788 O O . GLU A 1 242 ? 78.562 99.138 -43.210 1.00 53.02 236 GLU A O 1
ATOM 1794 N N . PHE A 1 243 ? 79.263 101.042 -44.205 1.00 50.63 237 PHE A N 1
ATOM 1795 C CA . PHE A 1 243 ? 79.572 100.448 -45.488 1.00 48.99 237 PHE A CA 1
ATOM 1796 C C . PHE A 1 243 ? 81.060 100.567 -45.748 1.00 48.75 237 PHE A C 1
ATOM 1797 O O . PHE A 1 243 ? 81.744 101.359 -45.112 1.00 54.88 237 PHE A O 1
ATOM 1805 N N . GLN A 1 244 ? 81.556 99.758 -46.673 1.00 43.80 238 GLN A N 1
ATOM 1806 C CA . GLN A 1 244 ? 82.948 99.821 -47.083 1.00 42.91 238 GLN A CA 1
ATOM 1807 C C . GLN A 1 244 ? 82.764 100.585 -48.375 1.00 46.56 238 GLN A C 1
ATOM 1808 O O . GLN A 1 244 ? 81.647 100.640 -48.900 1.00 47.37 238 GLN A O 1
ATOM 1814 N N . PHE A 1 245 ? 83.816 101.193 -48.902 1.00 41.77 239 PHE A N 1
ATOM 1815 C CA . PHE A 1 245 ? 83.614 101.951 -50.115 1.00 35.29 239 PHE A CA 1
ATOM 1816 C C . PHE A 1 245 ? 82.947 101.125 -51.224 1.00 38.52 239 PHE A C 1
ATOM 1817 O O . PHE A 1 245 ? 82.154 101.660 -52.002 1.00 35.83 239 PHE A O 1
ATOM 1825 N N . ASP A 1 246 ? 83.248 99.825 -51.284 1.00 42.18 240 ASP A N 1
ATOM 1826 C CA . ASP A 1 246 ? 82.669 98.917 -52.295 1.00 41.86 240 ASP A CA 1
ATOM 1827 C C . ASP A 1 246 ? 81.162 99.055 -52.315 1.00 42.05 240 ASP A C 1
ATOM 1828 O O . ASP A 1 246 ? 80.559 99.518 -53.288 1.00 38.16 240 ASP A O 1
ATOM 1833 N N . ALA A 1 247 ? 80.585 98.586 -51.209 1.00 37.49 241 ALA A N 1
ATOM 1834 C CA . ALA A 1 247 ? 79.152 98.562 -50.965 1.00 39.94 241 ALA A CA 1
ATOM 1835 C C . ALA A 1 247 ? 78.462 99.886 -51.224 1.00 40.13 241 ALA A C 1
ATOM 1836 O O . ALA A 1 247 ? 77.314 99.908 -51.671 1.00 41.75 241 ALA A O 1
ATOM 1838 N N . ALA A 1 248 ? 79.161 100.982 -50.947 1.00 39.40 242 ALA A N 1
ATOM 1839 C CA . ALA A 1 248 ? 78.580 102.301 -51.120 1.00 35.87 242 ALA A CA 1
ATOM 1840 C C . ALA A 1 248 ? 78.661 102.805 -52.540 1.00 40.23 242 ALA A C 1
ATOM 1841 O O . ALA A 1 248 ? 77.799 103.566 -52.985 1.00 44.22 242 ALA A O 1
ATOM 1843 N N . PHE A 1 249 ? 79.673 102.349 -53.268 1.00 39.83 243 PHE A N 1
ATOM 1844 C CA . PHE A 1 249 ? 79.878 102.818 -54.628 1.00 41.48 243 PHE A CA 1
ATOM 1845 C C . PHE A 1 249 ? 79.443 101.903 -55.786 1.00 42.88 243 PHE A C 1
ATOM 1846 O O . PHE A 1 249 ? 78.940 102.384 -56.796 1.00 44.03 243 PHE A O 1
ATOM 1854 N N . VAL A 1 250 ? 79.648 100.596 -55.660 1.00 46.04 244 VAL A N 1
ATOM 1855 C CA . VAL A 1 250 ? 79.289 99.669 -56.736 1.00 43.70 244 VAL A CA 1
ATOM 1856 C C . VAL A 1 250 ? 78.149 98.716 -56.351 1.00 44.73 244 VAL A C 1
ATOM 1857 O O . VAL A 1 250 ? 78.290 97.886 -55.448 1.00 46.86 244 VAL A O 1
ATOM 1861 N N . PRO A 1 251 ? 77.002 98.837 -57.039 1.00 45.79 245 PRO A N 1
ATOM 1862 C CA . PRO A 1 251 ? 75.768 98.065 -56.872 1.00 47.85 245 PRO A CA 1
ATOM 1863 C C . PRO A 1 251 ? 75.930 96.554 -56.735 1.00 49.68 245 PRO A C 1
ATOM 1864 O O . PRO A 1 251 ? 75.243 95.935 -55.918 1.00 50.54 245 PRO A O 1
ATOM 1868 N N . SER A 1 252 ? 76.810 95.963 -57.543 1.00 50.99 246 SER A N 1
ATOM 1869 C CA . SER A 1 252 ? 77.068 94.520 -57.486 1.00 47.46 246 SER A CA 1
ATOM 1870 C C . SER A 1 252 ? 77.402 94.181 -56.041 1.00 44.20 246 SER A C 1
ATOM 1871 O O . SER A 1 252 ? 76.835 93.257 -55.458 1.00 46.02 246 SER A O 1
ATOM 1874 N N . VAL A 1 253 ? 78.322 94.949 -55.468 1.00 38.63 247 VAL A N 1
ATOM 1875 C CA . VAL A 1 253 ? 78.745 94.746 -54.093 1.00 40.34 247 VAL A CA 1
ATOM 1876 C C . VAL A 1 253 ? 77.665 95.070 -53.058 1.00 44.54 247 VAL A C 1
ATOM 1877 O O . VAL A 1 253 ? 77.696 94.556 -51.939 1.00 40.61 247 VAL A O 1
ATOM 1881 N N . ALA A 1 254 ? 76.708 95.917 -53.427 1.00 50.96 248 ALA A N 1
ATOM 1882 C CA . ALA A 1 254 ? 75.633 96.291 -52.511 1.00 57.74 248 ALA A CA 1
ATOM 1883 C C . ALA A 1 254 ? 74.698 95.119 -52.199 1.00 63.74 248 ALA A C 1
ATOM 1884 O O . ALA A 1 254 ? 74.466 94.792 -51.036 1.00 67.48 248 ALA A O 1
ATOM 1886 N N . GLU A 1 255 ? 74.166 94.479 -53.233 1.00 64.88 249 GLU A N 1
ATOM 1887 C CA . GLU A 1 255 ? 73.256 93.358 -53.032 1.00 68.42 249 GLU A CA 1
ATOM 1888 C C . GLU A 1 255 ? 73.938 92.149 -52.410 1.00 66.95 249 GLU A C 1
ATOM 1889 O O . GLU A 1 255 ? 73.270 91.276 -51.866 1.00 71.89 249 GLU A O 1
ATOM 1895 N N . LYS A 1 256 ? 75.260 92.086 -52.503 1.00 61.17 250 LYS A N 1
ATOM 1896 C CA . LYS A 1 256 ? 75.991 90.967 -51.926 1.00 60.25 250 LYS A CA 1
ATOM 1897 C C . LYS A 1 256 ? 76.268 91.253 -50.459 1.00 60.86 250 LYS A C 1
ATOM 1898 O O . LYS A 1 256 ? 75.718 90.607 -49.578 1.00 61.93 250 LYS A O 1
ATOM 1904 N N . LYS A 1 257 ? 77.120 92.236 -50.208 1.00 64.58 251 LYS A N 1
ATOM 1905 C CA . LYS A 1 257 ? 77.483 92.616 -48.853 1.00 63.19 251 LYS A CA 1
ATOM 1906 C C . LYS A 1 257 ? 76.286 93.005 -47.970 1.00 59.91 251 LYS A C 1
ATOM 1907 O O . LYS A 1 257 ? 76.267 92.689 -46.783 1.00 60.81 251 LYS A O 1
ATOM 1913 N N . ALA A 1 258 ? 75.282 93.674 -48.532 1.00 57.85 252 ALA A N 1
ATOM 1914 C CA . ALA A 1 258 ? 74.137 94.084 -47.713 1.00 56.62 252 ALA A CA 1
ATOM 1915 C C . ALA A 1 258 ? 72.896 94.569 -48.461 1.00 52.68 252 ALA A C 1
ATOM 1916 O O . ALA A 1 258 ? 72.722 95.771 -48.661 1.00 45.33 252 ALA A O 1
ATOM 1918 N N . PRO A 1 259 ? 72.013 93.637 -48.869 1.00 55.57 253 PRO A N 1
ATOM 1919 C CA . PRO A 1 259 ? 70.801 94.045 -49.582 1.00 56.84 253 PRO A CA 1
ATOM 1920 C C . PRO A 1 259 ? 69.792 94.551 -48.557 1.00 65.05 253 PRO A C 1
ATOM 1921 O O . PRO A 1 259 ? 70.102 94.653 -47.358 1.00 66.80 253 PRO A O 1
ATOM 1925 N N . ASP A 1 260 ? 68.593 94.872 -49.026 1.00 69.47 254 ASP A N 1
ATOM 1926 C CA . ASP A 1 260 ? 67.546 95.379 -48.149 1.00 73.04 254 ASP A CA 1
ATOM 1927 C C . ASP A 1 260 ? 67.875 96.768 -47.648 1.00 72.39 254 ASP A C 1
ATOM 1928 O O . ASP A 1 260 ? 67.036 97.412 -47.024 1.00 76.31 254 ASP A O 1
ATOM 1933 N N . SER A 1 261 ? 69.094 97.229 -47.915 1.00 68.14 255 SER A N 1
ATOM 1934 C CA . SER A 1 261 ? 69.508 98.564 -47.492 1.00 66.48 255 SER A CA 1
ATOM 1935 C C . SER A 1 261 ? 69.081 99.624 -48.500 1.00 66.43 255 SER A C 1
ATOM 1936 O O . SER A 1 261 ? 69.040 99.360 -49.703 1.00 67.99 255 SER A O 1
ATOM 1939 N N . GLU A 1 262 ? 68.761 100.818 -47.995 1.00 67.19 256 GLU A N 1
ATOM 1940 C CA . GLU A 1 262 ? 68.350 101.955 -48.834 1.00 68.03 256 GLU A CA 1
ATOM 1941 C C . GLU A 1 262 ? 69.389 102.250 -49.916 1.00 62.47 256 GLU A C 1
ATOM 1942 O O . GLU A 1 262 ? 69.047 102.503 -51.067 1.00 60.26 256 GLU A O 1
ATOM 1948 N N . ILE A 1 263 ? 70.655 102.256 -49.522 1.00 57.23 257 ILE A N 1
ATOM 1949 C CA . ILE A 1 263 ? 71.744 102.493 -50.448 1.00 53.11 257 ILE A CA 1
ATOM 1950 C C . ILE A 1 263 ? 71.981 101.248 -51.298 1.00 51.81 257 ILE A C 1
ATOM 1951 O O . ILE A 1 263 ? 72.233 100.172 -50.776 1.00 55.40 257 ILE A O 1
ATOM 1956 N N . LYS A 1 264 ? 71.911 101.400 -52.612 1.00 52.60 258 LYS A N 1
ATOM 1957 C CA . LYS A 1 264 ? 72.142 100.283 -53.519 1.00 53.58 258 LYS A CA 1
ATOM 1958 C C . LYS A 1 264 ? 73.402 100.567 -54.344 1.00 50.03 258 LYS A C 1
ATOM 1959 O O . LYS A 1 264 ? 73.375 100.561 -55.583 1.00 47.87 258 LYS A O 1
ATOM 1965 N N . GLY A 1 265 ? 74.509 100.809 -53.650 1.00 47.28 259 GLY A N 1
ATOM 1966 C CA . GLY A 1 265 ? 75.749 101.098 -54.340 1.00 49.78 259 GLY A CA 1
ATOM 1967 C C . GLY A 1 265 ? 75.624 102.357 -55.181 1.00 53.12 259 GLY A C 1
ATOM 1968 O O . GLY A 1 265 ? 76.312 102.512 -56.183 1.00 54.70 259 GLY A O 1
ATOM 1969 N N . ASP A 1 266 ? 74.747 103.264 -54.758 1.00 54.73 260 ASP A N 1
ATOM 1970 C CA . ASP A 1 266 ? 74.486 104.523 -55.451 1.00 53.21 260 ASP A CA 1
ATOM 1971 C C . ASP A 1 266 ? 74.558 105.707 -54.472 1.00 51.44 260 ASP A C 1
ATOM 1972 O O . ASP A 1 266 ? 73.670 106.542 -54.405 1.00 47.81 260 ASP A O 1
ATOM 1977 N N . ALA A 1 267 ? 75.610 105.740 -53.664 1.00 51.91 261 ALA A N 1
ATOM 1978 C CA . ALA A 1 267 ? 75.764 106.830 -52.708 1.00 52.32 261 ALA A CA 1
ATOM 1979 C C . ALA A 1 267 ? 76.411 108.013 -53.423 1.00 52.77 261 ALA A C 1
ATOM 1980 O O . ALA A 1 267 ? 77.229 107.828 -54.329 1.00 53.00 261 ALA A O 1
ATOM 1982 N N . ASN A 1 268 ? 76.039 109.223 -53.021 1.00 50.29 262 ASN A N 1
ATOM 1983 C CA . ASN A 1 268 ? 76.615 110.418 -53.618 1.00 44.75 262 ASN A CA 1
ATOM 1984 C C . ASN A 1 268 ? 76.987 111.424 -52.539 1.00 39.44 262 ASN A C 1
ATOM 1985 O O . ASN A 1 268 ? 77.133 112.606 -52.811 1.00 44.56 262 ASN A O 1
ATOM 1990 N N . VAL A 1 269 ? 77.129 110.928 -51.314 1.00 28.67 263 VAL A N 1
ATOM 1991 C CA . VAL A 1 269 ? 77.514 111.712 -50.154 1.00 26.23 263 VAL A CA 1
ATOM 1992 C C . VAL A 1 269 ? 78.181 110.680 -49.283 1.00 28.24 263 VAL A C 1
ATOM 1993 O O . VAL A 1 269 ? 77.514 109.796 -48.764 1.00 35.02 263 VAL A O 1
ATOM 1997 N N . PHE A 1 270 ? 79.497 110.780 -49.135 1.00 30.20 264 PHE A N 1
ATOM 1998 C CA . PHE A 1 270 ? 80.239 109.808 -48.337 1.00 31.24 264 PHE A CA 1
ATOM 1999 C C . PHE A 1 270 ? 80.831 110.353 -47.049 1.00 34.47 264 PHE A C 1
ATOM 2000 O O . PHE A 1 270 ? 81.819 111.080 -47.059 1.00 38.75 264 PHE A O 1
ATOM 2008 N N . VAL A 1 271 ? 80.238 109.953 -45.932 1.00 33.03 265 VAL A N 1
ATOM 2009 C CA . VAL A 1 271 ? 80.692 110.397 -44.622 1.00 29.89 265 VAL A CA 1
ATOM 2010 C C . VAL A 1 271 ? 81.807 109.533 -44.066 1.00 34.11 265 VAL A C 1
ATOM 2011 O O . VAL A 1 271 ? 81.601 108.366 -43.739 1.00 36.42 265 VAL A O 1
ATOM 2015 N N . PHE A 1 272 ? 82.989 110.123 -43.946 1.00 34.54 266 PHE A N 1
ATOM 2016 C CA . PHE A 1 272 ? 84.144 109.396 -43.425 1.00 32.75 266 PHE A CA 1
ATOM 2017 C C . PHE A 1 272 ? 84.150 109.287 -41.895 1.00 34.22 266 PHE A C 1
ATOM 2018 O O . PHE A 1 272 ? 83.762 110.224 -41.199 1.00 41.26 266 PHE A O 1
ATOM 2026 N N . PRO A 1 273 ? 84.612 108.142 -41.353 1.00 30.63 267 PRO A N 1
ATOM 2027 C CA . PRO A 1 273 ? 84.675 107.874 -39.913 1.00 33.90 267 PRO A CA 1
ATOM 2028 C C . PRO A 1 273 ? 85.691 108.673 -39.110 1.00 32.03 267 PRO A C 1
ATOM 2029 O O . PRO A 1 273 ? 85.594 108.759 -37.893 1.00 32.55 267 PRO A O 1
ATOM 2033 N N . SER A 1 274 ? 86.680 109.246 -39.769 1.00 29.81 268 SER A N 1
ATOM 2034 C CA . SER A 1 274 ? 87.672 110.026 -39.042 1.00 36.48 268 SER A CA 1
ATOM 2035 C C . SER A 1 274 ? 88.397 110.966 -39.995 1.00 40.66 268 SER A C 1
ATOM 2036 O O . SER A 1 274 ? 88.326 110.788 -41.207 1.00 40.32 268 SER A O 1
ATOM 2039 N N . LEU A 1 275 ? 89.111 111.952 -39.450 1.00 43.45 269 LEU A N 1
ATOM 2040 C CA . LEU A 1 275 ? 89.852 112.918 -40.272 1.00 40.51 269 LEU A CA 1
ATOM 2041 C C . LEU A 1 275 ? 90.996 112.274 -41.042 1.00 36.51 269 LEU A C 1
ATOM 2042 O O . LEU A 1 275 ? 91.367 112.755 -42.108 1.00 31.38 269 LEU A O 1
ATOM 2047 N N . GLU A 1 276 ? 91.569 111.201 -40.503 1.00 39.98 270 GLU A N 1
ATOM 2048 C CA . GLU A 1 276 ? 92.656 110.520 -41.204 1.00 41.27 270 GLU A CA 1
ATOM 2049 C C . GLU A 1 276 ? 92.056 109.903 -42.467 1.00 40.68 270 GLU A C 1
ATOM 2050 O O . GLU A 1 276 ? 92.601 110.039 -43.556 1.00 33.39 270 GLU A O 1
ATOM 2056 N N . ALA A 1 277 ? 90.903 109.257 -42.323 1.00 39.27 271 ALA A N 1
ATOM 2057 C CA . ALA A 1 277 ? 90.241 108.620 -43.451 1.00 33.54 271 ALA A CA 1
ATOM 2058 C C . ALA A 1 277 ? 89.748 109.634 -44.476 1.00 29.27 271 ALA A C 1
ATOM 2059 O O . ALA A 1 277 ? 90.010 109.513 -45.667 1.00 28.86 271 ALA A O 1
ATOM 2061 N N . GLY A 1 278 ? 89.028 110.638 -44.008 1.00 30.78 272 GLY A N 1
ATOM 2062 C CA . GLY A 1 278 ? 88.508 111.645 -44.910 1.00 31.15 272 GLY A CA 1
ATOM 2063 C C . GLY A 1 278 ? 89.520 112.482 -45.672 1.00 27.17 272 GLY A C 1
ATOM 2064 O O . GLY A 1 278 ? 89.324 112.781 -46.849 1.00 17.84 272 GLY A O 1
ATOM 2065 N N . ASN A 1 279 ? 90.605 112.873 -45.014 1.00 25.43 273 ASN A N 1
ATOM 2066 C CA . ASN A 1 279 ? 91.617 113.686 -45.673 1.00 29.30 273 ASN A CA 1
ATOM 2067 C C . ASN A 1 279 ? 92.340 112.844 -46.716 1.00 28.35 273 ASN A C 1
ATOM 2068 O O . ASN A 1 279 ? 92.396 113.215 -47.901 1.00 32.42 273 ASN A O 1
ATOM 2073 N N . ILE A 1 280 ? 92.882 111.708 -46.282 1.00 25.62 274 ILE A N 1
ATOM 2074 C CA . ILE A 1 280 ? 93.572 110.822 -47.213 1.00 23.02 274 ILE A CA 1
ATOM 2075 C C . ILE A 1 280 ? 92.613 110.398 -48.309 1.00 24.29 274 ILE A C 1
ATOM 2076 O O . ILE A 1 280 ? 92.996 110.255 -49.459 1.00 23.04 274 ILE A O 1
ATOM 2081 N N . GLY A 1 281 ? 91.353 110.210 -47.936 1.00 25.92 275 GLY A N 1
ATOM 2082 C CA . GLY A 1 281 ? 90.333 109.818 -48.890 1.00 20.86 275 GLY A CA 1
ATOM 2083 C C . GLY A 1 281 ? 90.115 110.743 -50.069 1.00 23.13 275 GLY A C 1
ATOM 2084 O O . GLY A 1 281 ? 90.299 110.317 -51.206 1.00 23.81 275 GLY A O 1
ATOM 2085 N N . TYR A 1 282 ? 89.713 111.990 -49.814 1.00 23.71 276 TYR A N 1
ATOM 2086 C CA . TYR A 1 282 ? 89.465 112.914 -50.915 1.00 29.61 276 TYR A CA 1
ATOM 2087 C C . TYR A 1 282 ? 90.724 113.143 -51.760 1.00 36.49 276 TYR A C 1
ATOM 2088 O O . TYR A 1 282 ? 90.633 113.313 -52.975 1.00 35.40 276 TYR A O 1
ATOM 2097 N N . LYS A 1 283 ? 91.894 113.150 -51.123 1.00 37.55 277 LYS A N 1
ATOM 2098 C CA . LYS A 1 283 ? 93.144 113.333 -51.845 1.00 31.29 277 LYS A CA 1
ATOM 2099 C C . LYS A 1 283 ? 93.453 112.163 -52.780 1.00 27.94 277 LYS A C 1
ATOM 2100 O O . LYS A 1 283 ? 93.814 112.395 -53.933 1.00 22.92 277 LYS A O 1
ATOM 2106 N N . ILE A 1 284 ? 93.332 110.924 -52.310 1.00 23.78 278 ILE A N 1
ATOM 2107 C CA . ILE A 1 284 ? 93.578 109.775 -53.186 1.00 26.14 278 ILE A CA 1
ATOM 2108 C C . ILE A 1 284 ? 92.583 109.856 -54.352 1.00 31.18 278 ILE A C 1
ATOM 2109 O O . ILE A 1 284 ? 92.922 109.593 -55.511 1.00 30.12 278 ILE A O 1
ATOM 2114 N N . ALA A 1 285 ? 91.346 110.230 -54.047 1.00 32.38 279 ALA A N 1
ATOM 2115 C CA . ALA A 1 285 ? 90.318 110.348 -55.078 1.00 34.53 279 ALA A CA 1
ATOM 2116 C C . ALA A 1 285 ? 90.716 111.399 -56.108 1.00 36.73 279 ALA A C 1
ATOM 2117 O O . ALA A 1 285 ? 90.466 111.237 -57.294 1.00 38.86 279 ALA A O 1
ATOM 2119 N N . GLN A 1 286 ? 91.337 112.477 -55.643 1.00 40.58 280 GLN A N 1
ATOM 2120 C CA . GLN A 1 286 ? 91.787 113.558 -56.519 1.00 37.13 280 GLN A CA 1
ATOM 2121 C C . GLN A 1 286 ? 93.050 113.181 -57.323 1.00 36.71 280 GLN A C 1
ATOM 2122 O O . GLN A 1 286 ? 92.999 113.085 -58.553 1.00 29.60 280 GLN A O 1
ATOM 2128 N N . ARG A 1 287 ? 94.170 112.947 -56.643 1.00 36.98 281 ARG A N 1
ATOM 2129 C CA . ARG A 1 287 ? 95.405 112.608 -57.344 1.00 40.09 281 ARG A CA 1
ATOM 2130 C C . ARG A 1 287 ? 95.401 111.274 -58.090 1.00 41.40 281 ARG A C 1
ATOM 2131 O O . ARG A 1 287 ? 95.994 111.182 -59.158 1.00 44.68 281 ARG A O 1
ATOM 2139 N N . LEU A 1 288 ? 94.757 110.239 -57.553 1.00 41.29 282 LEU A N 1
ATOM 2140 C CA . LEU A 1 288 ? 94.723 108.957 -58.266 1.00 40.65 282 LEU A CA 1
ATOM 2141 C C . LEU A 1 288 ? 93.498 108.864 -59.174 1.00 42.71 282 LEU A C 1
ATOM 2142 O O . LEU A 1 288 ? 93.591 108.515 -60.351 1.00 39.27 282 LEU A O 1
ATOM 2147 N N . GLY A 1 289 ? 92.339 109.184 -58.621 1.00 43.97 283 GLY A N 1
ATOM 2148 C CA . GLY A 1 289 ? 91.123 109.082 -59.404 1.00 44.19 283 GLY A CA 1
ATOM 2149 C C . GLY A 1 289 ? 90.907 110.175 -60.421 1.00 44.89 283 GLY A C 1
ATOM 2150 O O . GLY A 1 289 ? 89.939 110.134 -61.179 1.00 43.69 283 GLY A O 1
ATOM 2151 N N . ASN A 1 290 ? 91.800 111.155 -60.446 1.00 46.95 284 ASN A N 1
ATOM 2152 C CA . ASN A 1 290 ? 91.680 112.261 -61.387 1.00 45.83 284 ASN A CA 1
ATOM 2153 C C . ASN A 1 290 ? 90.334 112.956 -61.278 1.00 43.80 284 ASN A C 1
ATOM 2154 O O . ASN A 1 290 ? 89.691 113.243 -62.278 1.00 38.96 284 ASN A O 1
ATOM 2159 N N . PHE A 1 291 ? 89.924 113.226 -60.043 1.00 48.77 285 PHE A N 1
ATOM 2160 C CA . PHE A 1 291 ? 88.675 113.927 -59.748 1.00 48.23 285 PHE A CA 1
ATOM 2161 C C . PHE A 1 291 ? 89.044 115.356 -59.378 1.00 47.94 285 PHE A C 1
ATOM 2162 O O . PHE A 1 291 ? 90.111 115.590 -58.799 1.00 47.66 285 PHE A O 1
ATOM 2170 N N . GLU A 1 292 ? 88.176 116.304 -59.718 1.00 47.77 286 GLU A N 1
ATO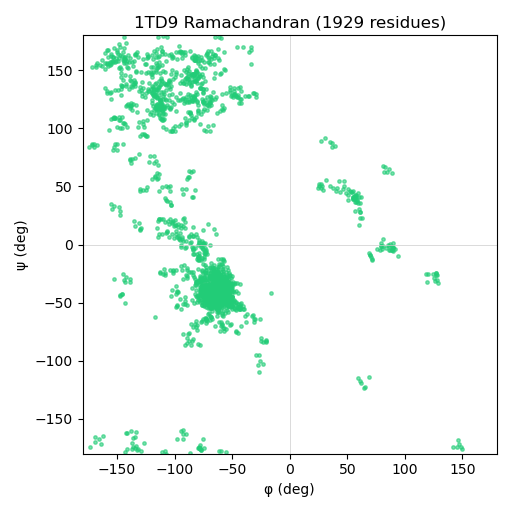M 2171 C CA . GLU A 1 292 ? 88.411 117.699 -59.379 1.00 49.25 286 GLU A CA 1
ATOM 2172 C C . GLU A 1 292 ? 87.847 117.869 -57.973 1.00 43.86 286 GLU A C 1
ATOM 2173 O O . GLU A 1 292 ? 86.715 117.496 -57.698 1.00 42.98 286 GLU A O 1
ATOM 2179 N N . ALA A 1 293 ? 88.646 118.421 -57.076 1.00 40.60 287 ALA A N 1
ATOM 2180 C CA . ALA A 1 293 ? 88.205 118.606 -55.698 1.00 39.29 287 ALA A CA 1
ATOM 2181 C C . ALA A 1 293 ? 88.116 120.082 -55.269 1.00 37.46 287 ALA A C 1
ATOM 2182 O O . ALA A 1 293 ? 89.124 120.776 -55.258 1.00 36.17 287 ALA A O 1
ATOM 2184 N N . VAL A 1 294 ? 86.917 120.570 -54.935 1.00 39.03 288 VAL A N 1
ATOM 2185 C CA . VAL A 1 294 ? 86.793 121.961 -54.482 1.00 44.21 288 VAL A CA 1
ATOM 2186 C C . VAL A 1 294 ? 87.087 121.925 -52.988 1.00 49.50 288 VAL A C 1
ATOM 2187 O O . VAL A 1 294 ? 86.376 121.206 -52.258 1.00 50.94 288 VAL A O 1
ATOM 2191 N N . GLY A 1 295 ? 88.093 122.731 -52.577 1.00 53.70 289 GLY A N 1
ATOM 2192 C CA . GLY A 1 295 ? 88.597 122.936 -51.207 1.00 49.19 289 GLY A CA 1
ATOM 2193 C C . GLY A 1 295 ? 87.605 122.877 -50.042 1.00 46.81 289 GLY A C 1
ATOM 2194 O O . GLY A 1 295 ? 86.407 122.918 -50.327 1.00 50.44 289 GLY A O 1
ATOM 2195 N N . PRO A 1 296 ? 88.045 122.811 -48.783 1.00 43.31 290 PRO A N 1
ATOM 2196 C CA . PRO A 1 296 ? 87.055 122.743 -47.696 1.00 36.45 290 PRO A CA 1
ATOM 2197 C C . PRO A 1 296 ? 85.937 123.783 -47.700 1.00 37.95 290 PRO A C 1
ATOM 2198 O O . PRO A 1 296 ? 86.175 124.992 -47.806 1.00 39.89 290 PRO A O 1
ATOM 2202 N N . ILE A 1 297 ? 84.712 123.287 -47.603 1.00 38.06 291 ILE A N 1
ATOM 2203 C CA . ILE A 1 297 ? 83.540 124.148 -47.556 1.00 38.57 291 ILE A CA 1
ATOM 2204 C C . ILE A 1 297 ? 82.920 123.900 -46.159 1.00 47.32 291 ILE A C 1
ATOM 2205 O O . ILE A 1 297 ? 82.451 122.781 -45.886 1.00 53.45 291 ILE A O 1
ATOM 2210 N N . LEU A 1 298 ? 82.928 124.897 -45.272 1.00 45.34 292 LEU A N 1
ATOM 2211 C CA . LEU A 1 298 ? 82.356 124.714 -43.934 1.00 39.44 292 LEU A CA 1
ATOM 2212 C C . LEU A 1 298 ? 80.830 124.627 -43.998 1.00 41.91 292 LEU A C 1
ATOM 2213 O O . LEU A 1 298 ? 80.210 125.053 -44.977 1.00 38.12 292 LEU A O 1
ATOM 2218 N N . GLN A 1 299 ? 80.211 124.093 -42.954 1.00 45.40 293 GLN A N 1
ATOM 2219 C CA . GLN A 1 299 ? 78.761 123.976 -42.958 1.00 48.35 293 GLN A CA 1
ATOM 2220 C C . GLN A 1 299 ? 78.166 124.044 -41.565 1.00 52.10 293 GLN A C 1
ATOM 2221 O O . GLN A 1 299 ? 78.863 123.788 -40.573 1.00 53.67 293 GLN A O 1
ATOM 2227 N N . GLY A 1 300 ? 76.882 124.396 -41.486 1.00 52.54 294 GLY A N 1
ATOM 2228 C CA . GLY A 1 300 ? 76.212 124.452 -40.191 1.00 54.20 294 GLY A CA 1
ATOM 2229 C C . GLY A 1 300 ? 76.246 125.737 -39.377 1.00 50.28 294 GLY A C 1
ATOM 2230 O O . GLY A 1 300 ? 75.603 125.826 -38.334 1.00 52.34 294 GLY A O 1
ATOM 2231 N N . LEU A 1 301 ? 76.978 126.737 -39.845 1.00 47.12 295 LEU A N 1
ATOM 2232 C CA . LEU A 1 301 ? 77.072 128.003 -39.124 1.00 42.16 295 LEU A CA 1
ATOM 2233 C C . LEU A 1 301 ? 75.869 128.897 -39.399 1.00 42.53 295 LEU A C 1
ATOM 2234 O O . LEU A 1 301 ? 75.158 128.700 -40.387 1.00 41.70 295 LEU A O 1
ATOM 2239 N N . ASN A 1 302 ? 75.645 129.882 -38.533 1.00 41.91 296 ASN A N 1
ATOM 2240 C CA . ASN A 1 302 ? 74.526 130.796 -38.723 1.00 45.45 296 ASN A CA 1
ATOM 2241 C C . ASN A 1 302 ? 74.703 131.654 -39.979 1.00 46.13 296 ASN A C 1
ATOM 2242 O O . ASN A 1 302 ? 73.729 132.036 -40.633 1.00 46.95 296 ASN A O 1
ATOM 2247 N N . MET A 1 303 ? 75.946 131.977 -40.300 1.00 44.46 297 MET A N 1
ATOM 2248 C CA . MET A 1 303 ? 76.229 132.777 -41.476 1.00 42.22 297 MET A CA 1
ATOM 2249 C C . MET A 1 303 ? 77.442 132.191 -42.148 1.00 42.47 297 MET A C 1
ATOM 2250 O O . MET A 1 303 ? 78.389 131.774 -41.475 1.00 42.31 297 MET A O 1
ATOM 2255 N N . PRO A 1 304 ? 77.445 132.176 -43.491 1.00 38.02 298 PRO A N 1
ATOM 2256 C CA . PRO A 1 304 ? 78.534 131.642 -44.307 1.00 33.93 298 PRO A CA 1
ATOM 2257 C C . PRO A 1 304 ? 79.928 132.177 -43.976 1.00 32.51 298 PRO A C 1
ATOM 2258 O O . PRO A 1 304 ? 80.138 133.380 -43.827 1.00 31.72 298 PRO A O 1
ATOM 2262 N N . VAL A 1 305 ? 80.878 131.260 -43.865 1.00 31.66 299 VAL A N 1
ATOM 2263 C CA . VAL A 1 305 ? 82.270 131.591 -43.585 1.00 33.08 299 VAL A CA 1
ATOM 2264 C C . VAL A 1 305 ? 83.050 130.465 -44.233 1.00 37.17 299 VAL A C 1
ATOM 2265 O O . VAL A 1 305 ? 82.705 129.291 -44.066 1.00 42.85 299 VAL A O 1
ATOM 2269 N N . ASN A 1 306 ? 84.090 130.801 -44.977 1.00 37.20 300 ASN A N 1
ATOM 2270 C CA . ASN A 1 306 ? 84.871 129.751 -45.608 1.00 39.86 300 ASN A CA 1
ATOM 2271 C C . ASN A 1 306 ? 86.353 130.009 -45.605 1.00 41.47 300 ASN A C 1
ATOM 2272 O O . ASN A 1 306 ? 86.804 131.163 -45.589 1.00 38.19 300 ASN A O 1
ATOM 2277 N N . ASP A 1 307 ? 87.107 128.918 -45.627 1.00 41.22 301 ASP A N 1
ATOM 2278 C CA . ASP A 1 307 ? 88.553 129.002 -45.584 1.00 41.90 301 ASP A CA 1
ATOM 2279 C C . ASP A 1 307 ? 89.228 128.627 -46.906 1.00 44.16 301 ASP A C 1
ATOM 2280 O O . ASP A 1 307 ? 89.083 127.505 -47.406 1.00 47.75 301 ASP A O 1
ATOM 2285 N N . LEU A 1 308 ? 89.946 129.585 -47.481 1.00 41.21 302 LEU A N 1
ATOM 2286 C CA . LEU A 1 308 ? 90.681 129.334 -48.707 1.00 38.86 302 LEU A CA 1
ATOM 2287 C C . LEU A 1 308 ? 91.981 128.686 -48.256 1.00 37.54 302 LEU A C 1
ATOM 2288 O O . LEU A 1 308 ? 92.344 128.768 -47.088 1.00 35.41 302 LEU A O 1
ATOM 2293 N N . SER A 1 309 ? 92.673 128.034 -49.175 1.00 44.09 303 SER A N 1
ATOM 2294 C CA . SER A 1 309 ? 93.941 127.436 -48.825 1.00 46.86 303 SER A CA 1
ATOM 2295 C C . SER A 1 309 ? 94.998 128.507 -49.059 1.00 46.60 303 SER A C 1
ATOM 2296 O O . SER A 1 309 ? 94.867 129.314 -49.972 1.00 51.60 303 SER A O 1
ATOM 2299 N N . ARG A 1 310 ? 96.022 128.545 -48.213 1.00 51.07 304 ARG A N 1
ATOM 2300 C CA . ARG A 1 310 ? 97.099 129.503 -48.366 1.00 51.65 304 ARG A CA 1
ATOM 2301 C C . ARG A 1 310 ? 97.628 129.080 -49.720 1.00 57.46 304 ARG A C 1
ATOM 2302 O O . ARG A 1 310 ? 97.388 127.942 -50.129 1.00 62.40 304 ARG A O 1
ATOM 2310 N N . GLY A 1 311 ? 98.331 129.955 -50.429 1.00 60.35 305 GLY A N 1
ATOM 2311 C CA . GLY A 1 311 ? 98.811 129.558 -51.743 1.00 61.84 305 GLY A CA 1
ATOM 2312 C C . GLY A 1 311 ? 97.706 128.962 -52.617 1.00 58.67 305 GLY A C 1
ATOM 2313 O O . GLY A 1 311 ? 97.868 127.915 -53.220 1.00 57.37 305 GLY A O 1
ATOM 2314 N N . CYS A 1 312 ? 96.561 129.622 -52.678 1.00 56.67 306 CYS A N 1
ATOM 2315 C CA . CYS A 1 312 ? 95.461 129.136 -53.487 1.00 51.46 306 CYS A CA 1
ATOM 2316 C C . CYS A 1 312 ? 95.525 129.814 -54.836 1.00 51.11 306 CYS A C 1
ATOM 2317 O O . CYS A 1 312 ? 96.540 130.385 -55.212 1.00 47.79 306 CYS A O 1
ATOM 2320 N N . ASN A 1 313 ? 94.401 129.800 -55.534 1.00 50.72 307 ASN A N 1
ATOM 2321 C CA . ASN A 1 313 ? 94.307 130.364 -56.870 1.00 53.66 307 ASN A CA 1
ATOM 2322 C C . ASN A 1 313 ? 93.334 131.548 -56.905 1.00 50.36 307 ASN A C 1
ATOM 2323 O O . ASN A 1 313 ? 92.370 131.600 -56.143 1.00 52.30 307 ASN A O 1
ATOM 2328 N N . ALA A 1 314 ? 93.603 132.508 -57.780 1.00 44.53 308 ALA A N 1
ATOM 2329 C CA . ALA A 1 314 ? 92.732 133.670 -57.901 1.00 43.59 308 ALA A CA 1
ATOM 2330 C C . ALA A 1 314 ? 91.321 133.190 -58.218 1.00 46.58 308 ALA A C 1
ATOM 2331 O O . ALA A 1 314 ? 90.347 133.716 -57.686 1.00 45.49 308 ALA A O 1
ATOM 2333 N N . GLU A 1 315 ? 91.219 132.183 -59.084 1.00 51.91 309 GLU A N 1
ATOM 2334 C CA . GLU A 1 315 ? 89.920 131.638 -59.454 1.00 52.38 309 GLU A CA 1
ATOM 2335 C C . GLU A 1 315 ? 89.356 130.822 -58.301 1.00 50.66 309 GLU A C 1
ATOM 2336 O O . GLU A 1 315 ? 88.136 130.640 -58.201 1.00 49.16 309 GLU A O 1
ATOM 2342 N N . ASP A 1 316 ? 90.237 130.322 -57.435 1.00 44.77 310 ASP A N 1
ATOM 2343 C CA . ASP A 1 316 ? 89.781 129.552 -56.285 1.00 43.30 310 ASP A CA 1
ATOM 2344 C C . ASP A 1 316 ? 89.007 130.477 -55.374 1.00 47.15 310 ASP A C 1
ATOM 2345 O O . ASP A 1 316 ? 87.977 130.091 -54.806 1.00 51.03 310 ASP A O 1
ATOM 2350 N N . VAL A 1 317 ? 89.517 131.697 -55.240 1.00 44.41 311 VAL A N 1
ATOM 2351 C CA . VAL A 1 317 ? 88.892 132.705 -54.403 1.00 37.30 311 VAL A CA 1
ATOM 2352 C C . VAL A 1 317 ? 87.543 133.066 -54.997 1.00 35.68 311 VAL A C 1
ATOM 2353 O O . VAL A 1 317 ? 86.559 133.240 -54.277 1.00 35.78 311 VAL A O 1
ATOM 2357 N N . TYR A 1 318 ? 87.513 133.170 -56.321 1.00 31.93 312 TYR A N 1
ATOM 2358 C CA . TYR A 1 318 ? 86.304 133.523 -57.053 1.00 35.58 312 TYR A CA 1
ATOM 2359 C C . TYR A 1 318 ? 85.190 132.498 -56.829 1.00 39.52 312 TYR A C 1
ATOM 2360 O O . TYR A 1 318 ? 84.036 132.859 -56.576 1.00 38.96 312 TYR A O 1
ATOM 2369 N N . ASN A 1 319 ? 85.538 131.218 -56.902 1.00 45.05 313 ASN A N 1
ATOM 2370 C CA . ASN A 1 319 ? 84.542 130.167 -56.735 1.00 47.63 313 ASN A CA 1
ATOM 2371 C C . ASN A 1 319 ? 84.097 129.983 -55.301 1.00 45.06 313 ASN A C 1
ATOM 2372 O O . ASN A 1 319 ? 82.934 129.655 -55.049 1.00 45.74 313 ASN A O 1
ATOM 2377 N N . LEU A 1 320 ? 85.015 130.176 -54.362 1.00 42.42 314 LEU A N 1
ATOM 2378 C CA . LEU A 1 320 ? 84.657 130.022 -52.963 1.00 37.61 314 LEU A CA 1
ATOM 2379 C C . LEU A 1 320 ? 83.646 131.107 -52.593 1.00 37.99 314 LEU A C 1
ATOM 2380 O O . LEU A 1 320 ? 82.772 130.907 -51.748 1.00 36.61 314 LEU A O 1
ATOM 2385 N N . ALA A 1 321 ? 83.762 132.250 -53.255 1.00 36.52 315 ALA A N 1
ATOM 2386 C CA . ALA A 1 321 ? 82.850 133.354 -53.017 1.00 35.33 315 ALA A CA 1
ATOM 2387 C C . ALA A 1 321 ? 81.474 132.977 -53.580 1.00 34.37 315 ALA A C 1
ATOM 2388 O O . ALA A 1 321 ? 80.433 133.306 -53.004 1.00 29.67 315 ALA A O 1
ATOM 2390 N N . LEU A 1 322 ? 81.476 132.281 -54.716 1.00 37.88 316 LEU A N 1
ATOM 2391 C CA . LEU A 1 322 ? 80.218 131.868 -55.326 1.00 42.06 316 LEU A CA 1
ATOM 2392 C C . LEU A 1 322 ? 79.511 130.925 -54.368 1.00 42.27 316 LEU A C 1
ATOM 2393 O O . LEU A 1 322 ? 78.305 131.051 -54.117 1.00 40.13 316 LEU A O 1
ATOM 2398 N N . ILE A 1 323 ? 80.276 129.980 -53.830 1.00 40.42 317 ILE A N 1
ATOM 2399 C CA . ILE A 1 323 ? 79.741 129.007 -52.889 1.00 41.19 317 ILE A CA 1
ATOM 2400 C C . ILE A 1 323 ? 79.268 129.666 -51.601 1.00 40.55 317 ILE A C 1
ATOM 2401 O O . ILE A 1 323 ? 78.163 129.404 -51.130 1.00 37.72 317 ILE A O 1
ATOM 2406 N N . THR A 1 324 ? 80.097 130.530 -51.037 1.00 37.46 318 THR A N 1
ATOM 2407 C CA . THR A 1 324 ? 79.748 131.239 -49.814 1.00 32.89 318 THR A CA 1
ATOM 2408 C C . THR A 1 324 ? 78.490 132.096 -49.985 1.00 35.66 318 THR A C 1
ATOM 2409 O O . THR A 1 324 ? 77.661 132.164 -49.077 1.00 34.51 318 THR A O 1
ATOM 2413 N N . ALA A 1 325 ? 78.346 132.740 -51.143 1.00 35.74 319 ALA A N 1
ATOM 2414 C CA . ALA A 1 325 ? 77.176 133.571 -51.404 1.00 41.43 319 ALA A CA 1
ATOM 2415 C C . ALA A 1 325 ? 75.937 132.682 -51.464 1.00 42.10 319 ALA A C 1
ATOM 2416 O O . ALA A 1 325 ? 74.878 133.027 -50.935 1.00 41.66 319 ALA A O 1
ATOM 2418 N N . ALA A 1 326 ? 76.088 131.524 -52.095 1.00 43.81 320 ALA A N 1
ATOM 2419 C CA . ALA A 1 326 ? 75.000 130.568 -52.217 1.00 41.46 320 ALA A CA 1
ATOM 2420 C C . ALA A 1 326 ? 74.528 130.128 -50.832 1.00 42.69 320 ALA A C 1
ATOM 2421 O O . ALA A 1 326 ? 73.317 130.043 -50.587 1.00 41.91 320 ALA A O 1
ATOM 2423 N N . GLN A 1 327 ? 75.481 129.864 -49.932 1.00 41.02 321 GLN A N 1
ATOM 2424 C CA . GLN A 1 327 ? 75.156 129.433 -48.568 1.00 42.29 321 GLN A CA 1
ATOM 2425 C C . GLN A 1 327 ? 74.349 130.504 -47.844 1.00 41.37 321 GLN A C 1
ATOM 2426 O O . GLN A 1 327 ? 73.554 130.196 -46.962 1.00 41.46 321 GLN A O 1
ATOM 2432 N N . ALA A 1 328 ? 74.561 131.760 -48.224 1.00 48.26 322 ALA A N 1
ATOM 2433 C CA . ALA A 1 328 ? 73.857 132.885 -47.620 1.00 49.08 322 ALA A CA 1
ATOM 2434 C C . ALA A 1 328 ? 72.429 132.953 -48.138 1.00 51.82 322 ALA A C 1
ATOM 2435 O O . ALA A 1 328 ? 71.496 133.160 -47.372 1.00 54.96 322 ALA A O 1
ATOM 2437 N N . LEU A 1 329 ? 72.257 132.786 -49.444 1.00 53.07 323 LEU A N 1
ATOM 2438 C CA . LEU A 1 329 ? 70.922 132.823 -50.035 1.00 54.82 323 LEU A CA 1
ATOM 2439 C C . LEU A 1 329 ? 70.000 131.817 -49.330 1.00 56.13 323 LEU A C 1
ATOM 2440 O O . LEU A 1 329 ? 68.826 132.161 -49.083 1.00 56.18 323 LEU A O 1
ATOM 2446 N N . GLY B 1 6 ? 98.828 94.673 -67.581 1.00 51.92 0 GLY B N 1
ATOM 2447 C CA . GLY B 1 6 ? 98.888 95.714 -66.520 1.00 57.97 0 GLY B CA 1
ATOM 2448 C C . GLY B 1 6 ? 99.339 95.128 -65.197 1.00 63.90 0 GLY B C 1
ATOM 2449 O O . GLY B 1 6 ? 100.461 95.364 -64.747 1.00 66.70 0 GLY B O 1
ATOM 2450 N N . MET B 1 7 ? 98.457 94.364 -64.563 1.00 67.78 1 MET B N 1
ATOM 2451 C CA . MET B 1 7 ? 98.749 93.711 -63.284 1.00 69.73 1 MET B CA 1
ATOM 2452 C C . MET B 1 7 ? 99.258 92.335 -63.649 1.00 70.35 1 MET B C 1
ATOM 2453 O O . MET B 1 7 ? 100.081 91.733 -62.949 1.00 70.36 1 MET B O 1
ATOM 2458 N N . ALA B 1 8 ? 98.742 91.868 -64.779 1.00 70.61 2 ALA B N 1
ATOM 2459 C CA . ALA B 1 8 ? 99.051 90.565 -65.328 1.00 69.01 2 ALA B CA 1
ATOM 2460 C C . ALA B 1 8 ? 100.534 90.315 -65.591 1.00 72.64 2 ALA B C 1
ATOM 2461 O O . ALA B 1 8 ? 101.039 89.219 -65.329 1.00 75.02 2 ALA B O 1
ATOM 2463 N N . ASP B 1 9 ? 101.236 91.310 -66.115 1.00 74.47 3 ASP B N 1
ATOM 2464 C CA . ASP B 1 9 ? 102.651 91.126 -66.389 1.00 76.73 3 ASP B CA 1
ATOM 2465 C C . ASP B 1 9 ? 103.428 91.268 -65.091 1.00 75.05 3 ASP B C 1
ATOM 2466 O O . ASP B 1 9 ? 104.621 90.958 -65.021 1.00 80.27 3 ASP B O 1
ATOM 2471 N N . LEU B 1 10 ? 102.730 91.724 -64.057 1.00 68.85 4 LEU B N 1
ATOM 2472 C CA . LEU B 1 10 ? 103.342 91.890 -62.751 1.00 67.93 4 LEU B CA 1
ATOM 2473 C C . LEU B 1 10 ? 103.446 90.520 -62.107 1.00 66.90 4 LEU B C 1
ATOM 2474 O O . LEU B 1 10 ? 104.330 90.268 -61.288 1.00 66.18 4 LEU B O 1
ATOM 2479 N N . PHE B 1 11 ? 102.520 89.644 -62.482 1.00 65.67 5 PHE B N 1
ATOM 2480 C CA . PHE B 1 11 ? 102.482 88.278 -61.975 1.00 62.96 5 PHE B CA 1
ATOM 2481 C C . PHE B 1 11 ? 103.455 87.393 -62.718 1.00 64.60 5 PHE B C 1
ATOM 2482 O O . PHE B 1 11 ? 104.005 86.446 -62.151 1.00 65.78 5 PHE B O 1
ATOM 2490 N N . SER B 1 12 ? 103.651 87.699 -63.995 1.00 65.78 6 SER B N 1
ATOM 2491 C CA . SER B 1 12 ? 104.556 86.923 -64.823 1.00 69.81 6 SER B CA 1
ATOM 2492 C C . SER B 1 12 ? 105.964 87.113 -64.290 1.00 69.71 6 SER B C 1
ATOM 2493 O O . SER B 1 12 ? 106.845 86.284 -64.519 1.00 71.60 6 SER B O 1
ATOM 2496 N N . THR B 1 13 ? 106.161 88.210 -63.567 1.00 67.72 7 THR B N 1
ATOM 2497 C CA . THR B 1 13 ? 107.459 88.512 -62.996 1.00 69.75 7 THR B CA 1
ATOM 2498 C C . THR B 1 13 ? 107.656 87.670 -61.740 1.00 71.68 7 THR B C 1
ATOM 2499 O O . THR B 1 13 ? 108.783 87.295 -61.386 1.00 75.62 7 THR B O 1
ATOM 2503 N N . VAL B 1 14 ? 106.545 87.376 -61.074 1.00 68.05 8 VAL B N 1
ATOM 2504 C CA . VAL B 1 14 ? 106.574 86.573 -59.865 1.00 66.48 8 VAL B CA 1
ATOM 2505 C C . VAL B 1 14 ? 106.684 85.107 -60.272 1.00 67.40 8 VAL B C 1
ATOM 2506 O O . VAL B 1 14 ? 107.460 84.344 -59.689 1.00 67.14 8 VAL B O 1
ATOM 2510 N N . GLN B 1 15 ? 105.902 84.716 -61.278 1.00 65.52 9 GLN B N 1
ATOM 2511 C CA . GLN B 1 15 ? 105.905 83.331 -61.751 1.00 63.83 9 GLN B CA 1
ATOM 2512 C C . GLN B 1 15 ? 107.290 82.979 -62.244 1.00 64.61 9 GLN B C 1
ATOM 2513 O O . GLN B 1 15 ? 107.702 81.825 -62.218 1.00 65.66 9 GLN B O 1
ATOM 2519 N N . GLU B 1 16 ? 107.995 84.002 -62.710 1.00 70.33 10 GLU B N 1
ATOM 2520 C CA . GLU B 1 16 ? 109.361 83.868 -63.211 1.00 74.42 10 GLU B CA 1
ATOM 2521 C C . GLU B 1 16 ? 110.234 83.310 -62.099 1.00 70.18 10 GLU B C 1
ATOM 2522 O O . GLU B 1 16 ? 110.905 82.295 -62.271 1.00 68.36 10 GLU B O 1
ATOM 2528 N N . LYS B 1 17 ? 110.197 83.989 -60.955 1.00 65.64 11 LYS B N 1
ATOM 2529 C CA . LYS B 1 17 ? 110.972 83.631 -59.778 1.00 63.39 11 LYS B CA 1
ATOM 2530 C C . LYS B 1 17 ? 110.610 82.256 -59.196 1.00 64.57 11 LYS B C 1
ATOM 2531 O O . LYS B 1 17 ? 111.478 81.495 -58.773 1.00 63.44 11 LYS B O 1
ATOM 2537 N N . VAL B 1 18 ? 109.324 81.939 -59.200 1.00 65.29 12 VAL B N 1
ATOM 2538 C CA . VAL B 1 18 ? 108.830 80.683 -58.644 1.00 65.44 12 VAL B CA 1
ATOM 2539 C C . VAL B 1 18 ? 109.033 79.406 -59.464 1.00 66.23 12 VAL B C 1
ATOM 2540 O O . VAL B 1 18 ? 109.744 78.491 -59.051 1.00 68.84 12 VAL B O 1
ATOM 2544 N N . ALA B 1 19 ? 108.374 79.355 -60.614 1.00 67.04 13 ALA B N 1
ATOM 2545 C CA . ALA B 1 19 ? 108.415 78.213 -61.523 1.00 69.31 13 ALA B CA 1
ATOM 2546 C C . ALA B 1 19 ? 109.690 77.371 -61.535 1.00 71.36 13 ALA B C 1
ATOM 2547 O O . ALA B 1 19 ? 110.797 77.899 -61.659 1.00 75.39 13 ALA B O 1
ATOM 2549 N N . GLY B 1 20 ? 109.526 76.057 -61.410 1.00 70.76 14 GLY B N 1
ATOM 2550 C CA . GLY B 1 20 ? 110.667 75.154 -61.434 1.00 71.03 14 GLY B CA 1
ATOM 2551 C C . GLY B 1 20 ? 111.490 74.973 -60.166 1.00 71.14 14 GLY B C 1
ATOM 2552 O O . GLY B 1 20 ? 112.514 74.282 -60.206 1.00 73.11 14 GLY B O 1
ATOM 2553 N N . LYS B 1 21 ? 111.069 75.578 -59.053 1.00 66.88 15 LYS B N 1
ATOM 2554 C CA . LYS B 1 21 ? 111.813 75.450 -57.797 1.00 63.65 15 LYS B CA 1
ATOM 2555 C C . LYS B 1 21 ? 111.206 74.439 -56.840 1.00 64.48 15 LYS B C 1
ATOM 2556 O O . LYS B 1 21 ? 111.663 74.290 -55.700 1.00 61.43 15 LYS B O 1
ATOM 2562 N N . ASP B 1 22 ? 110.179 73.743 -57.321 1.00 67.14 16 ASP B N 1
ATOM 2563 C CA . ASP B 1 22 ? 109.493 72.712 -56.549 1.00 68.08 16 ASP B CA 1
ATOM 2564 C C . ASP B 1 22 ? 108.958 73.198 -55.218 1.00 64.07 16 ASP B C 1
ATOM 2565 O O . ASP B 1 22 ? 109.044 72.489 -54.218 1.00 64.35 16 ASP B O 1
ATOM 2570 N N . VAL B 1 23 ? 108.406 74.409 -55.207 1.00 60.53 17 VAL B N 1
ATOM 2571 C CA . VAL B 1 23 ? 107.841 74.983 -53.984 1.00 52.87 17 VAL B CA 1
ATOM 2572 C C . VAL B 1 23 ? 106.492 74.329 -53.666 1.00 49.75 17 VAL B C 1
ATOM 2573 O O . VAL B 1 23 ? 105.627 74.209 -54.547 1.00 47.03 17 VAL B O 1
ATOM 2577 N N . LYS B 1 24 ? 106.320 73.901 -52.414 1.00 48.56 18 LYS B N 1
ATOM 2578 C CA . LYS B 1 24 ? 105.090 73.230 -51.983 1.00 49.44 18 LYS B CA 1
ATOM 2579 C C . LYS B 1 24 ? 104.148 74.165 -51.236 1.00 43.97 18 LYS B C 1
ATOM 2580 O O . LYS B 1 24 ? 104.513 74.725 -50.201 1.00 42.52 18 LYS B O 1
ATOM 2586 N N . ILE B 1 25 ? 102.935 74.318 -51.750 1.00 39.79 19 ILE B N 1
ATOM 2587 C CA . ILE B 1 25 ? 101.949 75.168 -51.108 1.00 41.63 19 ILE B CA 1
ATOM 2588 C C . ILE B 1 25 ? 100.700 74.344 -50.792 1.00 40.52 19 ILE B C 1
ATOM 2589 O O . ILE B 1 25 ? 100.185 73.611 -51.649 1.00 36.52 19 ILE B O 1
ATOM 2594 N N . VAL B 1 26 ? 100.220 74.471 -49.558 1.00 39.58 20 VAL B N 1
ATOM 2595 C CA . VAL B 1 26 ? 99.047 73.732 -49.104 1.00 39.09 20 VAL B CA 1
ATOM 2596 C C . VAL B 1 26 ? 97.781 74.539 -49.343 1.00 39.52 20 VAL B C 1
ATOM 2597 O O . VAL B 1 26 ? 97.772 75.757 -49.162 1.00 46.83 20 VAL B O 1
ATOM 2601 N N . PHE B 1 27 ? 96.710 73.853 -49.729 1.00 33.35 21 PHE B N 1
ATOM 2602 C CA . PHE B 1 27 ? 95.428 74.492 -49.965 1.00 31.81 21 PHE B CA 1
ATOM 2603 C C . PHE B 1 27 ? 94.441 73.678 -49.143 1.00 34.20 21 PHE B C 1
ATOM 2604 O O . PHE B 1 27 ? 93.951 72.642 -49.595 1.00 40.35 21 PHE B O 1
ATOM 2612 N N . PRO B 1 28 ? 94.147 74.134 -47.908 1.00 28.85 22 PRO B N 1
ATOM 2613 C CA . PRO B 1 28 ? 93.213 73.455 -46.987 1.00 26.97 22 PRO B CA 1
ATOM 2614 C C . PRO B 1 28 ? 91.777 73.202 -47.472 1.00 33.83 22 PRO B C 1
ATOM 2615 O O . PRO B 1 28 ? 91.132 72.254 -47.018 1.00 30.72 22 PRO B O 1
ATOM 2619 N N . GLU B 1 29 ? 91.284 74.032 -48.387 1.00 39.55 23 GLU B N 1
ATOM 2620 C CA . GLU B 1 29 ? 89.926 73.891 -48.912 1.00 41.21 23 GLU B CA 1
ATOM 2621 C C . GLU B 1 29 ? 89.888 72.944 -50.112 1.00 42.81 23 GLU B C 1
ATOM 2622 O O . GLU B 1 29 ? 89.444 73.317 -51.200 1.00 45.79 23 GLU B O 1
ATOM 2628 N N . GLY B 1 30 ? 90.343 71.717 -49.891 1.00 40.80 24 GLY B N 1
ATOM 2629 C CA . GLY B 1 30 ? 90.392 70.736 -50.956 1.00 32.88 24 GLY B CA 1
ATOM 2630 C C . GLY B 1 30 ? 89.166 70.468 -51.815 1.00 34.05 24 GLY B C 1
ATOM 2631 O O . GLY B 1 30 ? 89.312 70.054 -52.967 1.00 38.35 24 GLY B O 1
ATOM 2632 N N . LEU B 1 31 ? 87.965 70.688 -51.290 1.00 36.93 25 LEU B N 1
ATOM 2633 C CA . LEU B 1 31 ? 86.745 70.439 -52.069 1.00 38.40 25 LEU B CA 1
ATOM 2634 C C . LEU B 1 31 ? 86.233 71.660 -52.857 1.00 41.48 25 LEU B C 1
ATOM 2635 O O . LEU B 1 31 ? 85.256 71.564 -53.608 1.00 39.17 25 LEU B O 1
ATOM 2640 N N . ASP B 1 32 ? 86.911 72.792 -52.697 1.00 46.02 26 ASP B N 1
ATOM 2641 C CA . ASP B 1 32 ? 86.527 74.034 -53.366 1.00 46.21 26 ASP B CA 1
ATOM 2642 C C . ASP B 1 32 ? 87.005 74.017 -54.810 1.00 44.89 26 ASP B C 1
ATOM 2643 O O . ASP B 1 32 ? 88.215 73.927 -55.056 1.00 42.50 26 ASP B O 1
ATOM 2648 N N . GLU B 1 33 ? 86.078 74.124 -55.760 1.00 42.00 27 GLU B N 1
ATOM 2649 C CA . GLU B 1 33 ? 86.470 74.116 -57.160 1.00 42.20 27 GLU B CA 1
ATOM 2650 C C . GLU B 1 33 ? 87.417 75.237 -57.585 1.00 41.63 27 GLU B C 1
ATOM 2651 O O . GLU B 1 33 ? 88.164 75.082 -58.555 1.00 36.87 27 GLU B O 1
ATOM 2657 N N . ARG B 1 34 ? 87.385 76.363 -56.874 1.00 41.83 28 ARG B N 1
ATOM 2658 C CA . ARG B 1 34 ? 88.285 77.463 -57.197 1.00 44.42 28 ARG B CA 1
ATOM 2659 C C . ARG B 1 34 ? 89.706 76.938 -56.958 1.00 43.60 28 ARG B C 1
ATOM 2660 O O . ARG B 1 34 ? 90.605 77.104 -57.782 1.00 39.93 28 ARG B O 1
ATOM 2668 N N . ILE B 1 35 ? 89.885 76.292 -55.815 1.00 41.74 29 ILE B N 1
ATOM 2669 C CA . ILE B 1 35 ? 91.159 75.714 -55.456 1.00 38.29 29 ILE B CA 1
ATOM 2670 C C . ILE B 1 35 ? 91.514 74.523 -56.368 1.00 30.89 29 ILE B C 1
ATOM 2671 O O . ILE B 1 35 ? 92.660 74.354 -56.789 1.00 23.88 29 ILE B O 1
ATOM 2676 N N . LEU B 1 36 ? 90.535 73.686 -56.682 1.00 33.67 30 LEU B N 1
ATOM 2677 C CA . LEU B 1 36 ? 90.818 72.525 -57.527 1.00 37.26 30 LEU B CA 1
ATOM 2678 C C . LEU B 1 36 ? 91.255 72.959 -58.904 1.00 42.01 30 LEU B C 1
ATOM 2679 O O . LEU B 1 36 ? 92.214 72.435 -59.455 1.00 50.02 30 LEU B O 1
ATOM 2684 N N . GLU B 1 37 ? 90.566 73.937 -59.465 1.00 42.86 31 GLU B N 1
ATOM 2685 C CA . GLU B 1 37 ? 90.941 74.417 -60.780 1.00 41.98 31 GLU B CA 1
ATOM 2686 C C . GLU B 1 37 ? 92.338 75.007 -60.779 1.00 35.67 31 GLU B C 1
ATOM 2687 O O . GLU B 1 37 ? 93.134 74.747 -61.658 1.00 34.78 31 GLU B O 1
ATOM 2693 N N . ALA B 1 38 ? 92.645 75.789 -59.762 1.00 37.30 32 ALA B N 1
ATOM 2694 C CA . ALA B 1 38 ? 93.946 76.440 -59.673 1.00 42.08 32 ALA B CA 1
ATOM 2695 C C . ALA B 1 38 ? 95.036 75.414 -59.431 1.00 43.64 32 ALA B C 1
ATOM 2696 O O . ALA B 1 38 ? 96.114 75.455 -60.031 1.00 41.61 32 ALA B O 1
ATOM 2698 N N . VAL B 1 39 ? 94.737 74.497 -58.526 1.00 45.39 33 VAL B N 1
ATOM 2699 C CA . VAL B 1 39 ? 95.664 73.452 -58.183 1.00 39.15 33 VAL B CA 1
ATOM 2700 C C . VAL B 1 39 ? 95.910 72.603 -59.419 1.00 40.49 33 VAL B C 1
ATOM 2701 O O . VAL B 1 39 ? 97.049 72.390 -59.823 1.00 35.98 33 VAL B O 1
ATOM 2705 N N . SER B 1 40 ? 94.832 72.144 -60.035 1.00 40.76 34 SER B N 1
ATOM 2706 C CA . SER B 1 40 ? 94.913 71.333 -61.244 1.00 39.02 34 SER B CA 1
ATOM 2707 C C . SER B 1 40 ? 95.811 71.978 -62.304 1.00 38.91 34 SER B C 1
ATOM 2708 O O . SER B 1 40 ? 96.643 71.313 -62.915 1.00 37.81 34 SER B O 1
ATOM 2711 N N . LYS B 1 41 ? 95.629 73.278 -62.517 1.00 38.70 35 LYS B N 1
ATOM 2712 C CA . LYS B 1 41 ? 96.402 74.005 -63.506 1.00 39.44 35 LYS B CA 1
ATOM 2713 C C . LYS B 1 41 ? 97.816 74.294 -63.019 1.00 41.73 35 LYS B C 1
ATOM 2714 O O . LYS B 1 41 ? 98.761 74.231 -63.787 1.00 43.22 35 LYS B O 1
ATOM 2720 N N . LEU B 1 42 ? 97.978 74.605 -61.742 1.00 44.43 36 LEU B N 1
ATOM 2721 C CA . LEU B 1 42 ? 99.313 74.880 -61.231 1.00 45.27 36 LEU B CA 1
ATOM 2722 C C . LEU B 1 42 ? 100.219 73.665 -61.439 1.00 47.39 36 LEU B C 1
ATOM 2723 O O . LEU B 1 42 ? 101.387 73.796 -61.836 1.00 45.17 36 LEU B O 1
ATOM 2728 N N . ALA B 1 43 ? 99.667 72.484 -61.172 1.00 49.35 37 ALA B N 1
ATOM 2729 C CA . ALA B 1 43 ? 100.410 71.240 -61.327 1.00 49.81 37 ALA B CA 1
ATOM 2730 C C . ALA B 1 43 ? 100.648 70.967 -62.797 1.00 54.94 37 ALA B C 1
ATOM 2731 O O . ALA B 1 43 ? 101.759 70.612 -63.198 1.00 54.38 37 ALA B O 1
ATOM 2733 N N . GLY B 1 44 ? 99.597 71.122 -63.599 1.00 56.47 38 GLY B N 1
ATOM 2734 C CA . GLY B 1 44 ? 99.717 70.884 -65.028 1.00 55.50 38 GLY B CA 1
ATOM 2735 C C . GLY B 1 44 ? 100.882 71.601 -65.691 1.00 55.85 38 GLY B C 1
ATOM 2736 O O . GLY B 1 44 ? 101.596 71.008 -66.488 1.00 57.36 38 GLY B O 1
ATOM 2737 N N . ASN B 1 45 ? 101.073 72.879 -65.374 1.00 56.38 39 ASN B N 1
ATOM 2738 C CA . ASN B 1 45 ? 102.154 73.660 -65.965 1.00 59.45 39 ASN B CA 1
ATOM 2739 C C . ASN B 1 45 ? 103.440 73.472 -65.170 1.00 61.83 39 ASN B C 1
ATOM 2740 O O . ASN B 1 45 ? 104.463 74.090 -65.475 1.00 61.20 39 ASN B O 1
ATOM 2745 N N . LYS B 1 46 ? 103.388 72.625 -64.146 1.00 63.39 40 LYS B N 1
ATOM 2746 C CA . LYS B 1 46 ? 104.554 72.363 -63.306 1.00 62.08 40 LYS B CA 1
ATOM 2747 C C . LYS B 1 46 ? 105.167 73.661 -62.772 1.00 61.26 40 LYS B C 1
ATOM 2748 O O . LYS B 1 46 ? 106.385 73.838 -62.808 1.00 63.23 40 LYS B O 1
ATOM 2754 N N . VAL B 1 47 ? 104.327 74.567 -62.277 1.00 58.99 41 VAL B N 1
ATOM 2755 C CA . VAL B 1 47 ? 104.807 75.839 -61.734 1.00 53.85 41 VAL B CA 1
ATOM 2756 C C . VAL B 1 47 ? 105.294 75.665 -60.290 1.00 47.91 41 VAL B C 1
ATOM 2757 O O . VAL B 1 47 ? 106.347 76.177 -59.914 1.00 44.72 41 VAL B O 1
ATOM 2761 N N . LEU B 1 48 ? 104.514 74.931 -59.500 1.00 45.43 42 LEU B N 1
ATOM 2762 C CA . LEU B 1 48 ? 104.820 74.646 -58.099 1.00 42.57 42 LEU B CA 1
ATOM 2763 C C . LEU B 1 48 ? 104.140 73.319 -57.764 1.00 41.16 42 LEU B C 1
ATOM 2764 O O . LEU B 1 48 ? 103.340 72.831 -58.560 1.00 29.45 42 LEU B O 1
ATOM 2769 N N . ASN B 1 49 ? 104.456 72.732 -56.608 1.00 40.59 43 ASN B N 1
ATOM 2770 C CA . ASN B 1 49 ? 103.856 71.460 -56.216 1.00 40.17 43 ASN B CA 1
ATOM 2771 C C . ASN B 1 49 ? 102.712 71.663 -55.227 1.00 42.16 43 ASN B C 1
ATOM 2772 O O . ASN B 1 49 ? 102.937 71.853 -54.038 1.00 45.36 43 ASN B O 1
ATOM 2777 N N . PRO B 1 50 ? 101.462 71.591 -55.697 1.00 36.87 44 PRO B N 1
ATOM 2778 C CA . PRO B 1 50 ? 100.357 71.791 -54.758 1.00 36.65 44 PRO B CA 1
ATOM 2779 C C . PRO B 1 50 ? 99.955 70.613 -53.883 1.00 41.53 44 PRO B C 1
ATOM 2780 O O . PRO B 1 50 ? 99.885 69.467 -54.354 1.00 48.47 44 PRO B O 1
ATOM 2784 N N . ILE B 1 51 ? 99.674 70.913 -52.617 1.00 45.46 45 ILE B N 1
ATOM 2785 C CA . ILE B 1 51 ? 99.211 69.904 -51.664 1.00 42.79 45 ILE B CA 1
ATOM 2786 C C . ILE B 1 51 ? 97.804 70.343 -51.314 1.00 45.33 45 ILE B C 1
ATOM 2787 O O . ILE B 1 51 ? 97.570 71.518 -51.021 1.00 48.17 45 ILE B O 1
ATOM 2792 N N . VAL B 1 52 ? 96.869 69.406 -51.342 1.00 42.70 46 VAL B N 1
ATOM 2793 C CA . VAL B 1 52 ? 95.485 69.724 -51.053 1.00 43.28 46 VAL B CA 1
ATOM 2794 C C . VAL B 1 52 ? 95.042 68.898 -49.855 1.00 46.93 46 VAL B C 1
ATOM 2795 O O . VAL B 1 52 ? 95.502 67.766 -49.697 1.00 50.23 46 VAL B O 1
ATOM 2799 N N . ILE B 1 53 ? 94.159 69.436 -49.022 1.00 39.80 47 ILE B N 1
ATOM 2800 C CA . ILE B 1 53 ? 93.703 68.678 -47.857 1.00 37.29 47 ILE B CA 1
ATOM 2801 C C . ILE B 1 53 ? 92.238 68.296 -47.938 1.00 41.25 47 ILE B C 1
ATOM 2802 O O . ILE B 1 53 ? 91.396 69.100 -48.352 1.00 46.96 47 ILE B O 1
ATOM 2807 N N . GLY B 1 54 ? 91.951 67.052 -47.564 1.00 37.91 48 GLY B N 1
ATOM 2808 C CA . GLY B 1 54 ? 90.589 66.557 -47.615 1.00 34.32 48 GLY B CA 1
ATOM 2809 C C . GLY B 1 54 ? 90.532 65.061 -47.871 1.00 37.09 48 GLY B C 1
ATOM 2810 O O . GLY B 1 54 ? 91.575 64.400 -47.927 1.00 38.42 48 GLY B O 1
ATOM 2811 N N . ASN B 1 55 ? 89.325 64.520 -48.026 1.00 35.35 49 ASN B N 1
ATOM 2812 C CA . ASN B 1 55 ? 89.176 63.087 -48.280 1.00 38.50 49 ASN B CA 1
ATOM 2813 C C . ASN B 1 55 ? 89.557 62.772 -49.727 1.00 48.31 49 ASN B C 1
ATOM 2814 O O . ASN B 1 55 ? 88.958 63.330 -50.662 1.00 53.94 49 ASN B O 1
ATOM 2819 N N . GLU B 1 56 ? 90.533 61.884 -49.918 1.00 50.28 50 GLU B N 1
ATOM 2820 C CA . GLU B 1 56 ? 90.983 61.538 -51.268 1.00 47.50 50 GLU B CA 1
ATOM 2821 C C . GLU B 1 56 ? 89.918 61.095 -52.291 1.00 47.13 50 GLU B C 1
ATOM 2822 O O . GLU B 1 56 ? 89.938 61.530 -53.438 1.00 46.32 50 GLU B O 1
ATOM 2828 N N . ASN B 1 57 ? 88.989 60.239 -51.892 1.00 51.06 51 ASN B N 1
ATOM 2829 C CA . ASN B 1 57 ? 87.947 59.796 -52.816 1.00 58.32 51 ASN B CA 1
ATOM 2830 C C . ASN B 1 57 ? 87.020 60.940 -53.167 1.00 59.93 51 ASN B C 1
ATOM 2831 O O . ASN B 1 57 ? 86.648 61.127 -54.328 1.00 62.93 51 ASN B O 1
ATOM 2836 N N . GLU B 1 58 ? 86.645 61.699 -52.147 1.00 60.25 52 GLU B N 1
ATOM 2837 C CA . GLU B 1 58 ? 85.742 62.822 -52.316 1.00 56.92 52 GLU B CA 1
ATOM 2838 C C . GLU B 1 58 ? 86.320 63.884 -53.261 1.00 52.39 52 GLU B C 1
ATOM 2839 O O . GLU B 1 58 ? 85.601 64.397 -54.143 1.00 50.88 52 GLU B O 1
ATOM 2845 N N . ILE B 1 59 ? 87.607 64.203 -53.086 1.00 44.24 53 ILE B N 1
ATOM 2846 C CA . ILE B 1 59 ? 88.273 65.191 -53.938 1.00 42.03 53 ILE B CA 1
ATOM 2847 C C . ILE B 1 59 ? 88.424 64.679 -55.363 1.00 43.49 53 ILE B C 1
ATOM 2848 O O . ILE B 1 59 ? 88.175 65.398 -56.337 1.00 49.10 53 ILE B O 1
ATOM 2853 N N . GLN B 1 60 ? 88.845 63.428 -55.466 1.00 41.25 54 GLN B N 1
ATOM 2854 C CA . GLN B 1 60 ? 89.050 62.796 -56.751 1.00 36.36 54 GLN B CA 1
ATOM 2855 C C . GLN B 1 60 ? 87.754 62.842 -57.559 1.00 35.64 54 GLN B C 1
ATOM 2856 O O . GLN B 1 60 ? 87.759 63.139 -58.746 1.00 33.69 54 GLN B O 1
ATOM 2862 N N . ALA B 1 61 ? 86.636 62.563 -56.902 1.00 33.97 55 ALA B N 1
ATOM 2863 C CA . ALA B 1 61 ? 85.350 62.570 -57.575 1.00 36.40 55 ALA B CA 1
ATOM 2864 C C . ALA B 1 61 ? 84.924 63.994 -57.922 1.00 44.73 55 ALA B C 1
ATOM 2865 O O . ALA B 1 61 ? 84.323 64.222 -58.977 1.00 47.12 55 ALA B O 1
ATOM 2867 N N . LYS B 1 62 ? 85.224 64.944 -57.036 1.00 48.64 56 LYS B N 1
ATOM 2868 C CA . LYS B 1 62 ? 84.874 66.340 -57.283 1.00 47.63 56 LYS B CA 1
ATOM 2869 C C . LYS B 1 62 ? 85.658 66.838 -58.497 1.00 47.00 56 LYS B C 1
ATOM 2870 O O . LYS B 1 62 ? 85.083 67.436 -59.418 1.00 46.32 56 LYS B O 1
ATOM 2876 N N . ALA B 1 63 ? 86.963 66.585 -58.497 1.00 42.49 57 ALA B N 1
ATOM 2877 C CA . ALA B 1 63 ? 87.815 67.005 -59.599 1.00 40.40 57 ALA B CA 1
ATOM 2878 C C . ALA B 1 63 ? 87.272 66.483 -60.930 1.00 39.39 57 ALA B C 1
ATOM 2879 O O . ALA B 1 63 ? 87.336 67.166 -61.953 1.00 41.18 57 ALA B O 1
ATOM 2881 N N . LYS B 1 64 ? 86.724 65.274 -60.908 1.00 44.54 58 LYS B N 1
ATOM 2882 C CA . LYS B 1 64 ? 86.165 64.676 -62.116 1.00 47.85 58 LYS B CA 1
ATOM 2883 C C . LYS B 1 64 ? 84.894 65.387 -62.598 1.00 48.98 58 LYS B C 1
ATOM 2884 O O . LYS B 1 64 ? 84.706 65.552 -63.809 1.00 48.25 58 LYS B O 1
ATOM 2890 N N . GLU B 1 65 ? 84.021 65.811 -61.685 1.00 51.61 59 GLU B N 1
ATOM 2891 C CA . GLU B 1 65 ? 82.819 66.478 -62.154 1.00 52.60 59 GLU B CA 1
ATOM 2892 C C . GLU B 1 65 ? 83.147 67.883 -62.646 1.00 49.91 59 GLU B C 1
ATOM 2893 O O . GLU B 1 65 ? 82.286 68.569 -63.195 1.00 51.02 59 GLU B O 1
ATOM 2899 N N . LEU B 1 66 ? 84.399 68.298 -62.464 1.00 45.61 60 LEU B N 1
ATOM 2900 C CA . LEU B 1 66 ? 84.850 69.614 -62.904 1.00 45.22 60 LEU B CA 1
ATOM 2901 C C . LEU B 1 66 ? 85.742 69.431 -64.126 1.00 47.51 60 LEU B C 1
ATOM 2902 O O . LEU B 1 66 ? 86.387 70.380 -64.601 1.00 51.32 60 LEU B O 1
ATOM 2907 N N . ASN B 1 67 ? 85.754 68.204 -64.639 1.00 46.21 61 ASN B N 1
ATOM 2908 C CA . ASN B 1 67 ? 86.571 67.868 -65.800 1.00 44.77 61 ASN B CA 1
ATOM 2909 C C . ASN B 1 67 ? 88.030 68.174 -65.534 1.00 39.39 61 ASN B C 1
ATOM 2910 O O . ASN B 1 67 ? 88.764 68.611 -66.420 1.00 42.90 61 ASN B O 1
ATOM 2915 N N . LEU B 1 68 ? 88.449 67.939 -64.306 1.00 32.59 62 LEU B N 1
ATOM 2916 C CA . LEU B 1 68 ? 89.830 68.184 -63.946 1.00 36.65 62 LEU B CA 1
ATOM 2917 C C . LEU B 1 68 ? 90.520 66.860 -63.658 1.00 35.97 62 LEU B C 1
ATOM 2918 O O . LEU B 1 68 ? 89.881 65.800 -63.572 1.00 35.76 62 LEU B O 1
ATOM 2923 N N . THR B 1 69 ? 91.838 66.944 -63.521 1.00 34.27 63 THR B N 1
ATOM 2924 C CA . THR B 1 69 ? 92.712 65.814 -63.196 1.00 37.17 63 THR B CA 1
ATOM 2925 C C . THR B 1 69 ? 93.645 66.313 -62.100 1.00 39.72 63 THR B C 1
ATOM 2926 O O . THR B 1 69 ? 93.963 67.507 -62.062 1.00 44.13 63 THR B O 1
ATOM 2930 N N . LEU B 1 70 ? 94.091 65.437 -61.210 1.00 37.49 64 LEU B N 1
ATOM 2931 C CA . LEU B 1 70 ? 94.953 65.934 -60.156 1.00 39.26 64 LEU B CA 1
ATOM 2932 C C . LEU B 1 70 ? 96.398 65.534 -60.323 1.00 39.81 64 LEU B C 1
ATOM 2933 O O . LEU B 1 70 ? 97.029 65.050 -59.379 1.00 40.52 64 LEU B O 1
ATOM 2938 N N . GLY B 1 71 ? 96.898 65.781 -61.538 1.00 39.09 65 GLY B N 1
ATOM 2939 C CA . GLY B 1 71 ? 98.265 65.475 -61.926 1.00 36.63 65 GLY B CA 1
ATOM 2940 C C . GLY B 1 71 ? 99.280 65.441 -60.808 1.00 40.42 65 GLY B C 1
ATOM 2941 O O . GLY B 1 71 ? 99.281 64.530 -59.987 1.00 49.39 65 GLY B O 1
ATOM 2942 N N . GLY B 1 72 ? 100.167 66.425 -60.774 1.00 39.25 66 GLY B N 1
ATOM 2943 C CA . GLY B 1 72 ? 101.172 66.444 -59.727 1.00 38.36 66 GLY B CA 1
ATOM 2944 C C . GLY B 1 72 ? 100.632 67.031 -58.438 1.00 41.11 66 GLY B C 1
ATOM 2945 O O . GLY B 1 72 ? 101.281 67.884 -57.828 1.00 43.06 66 GLY B O 1
ATOM 2946 N N . VAL B 1 73 ? 99.447 66.584 -58.019 1.00 39.90 67 VAL B N 1
ATOM 2947 C CA . VAL B 1 73 ? 98.820 67.108 -56.799 1.00 43.36 67 VAL B CA 1
ATOM 2948 C C . VAL B 1 73 ? 98.708 66.087 -55.658 1.00 44.30 67 VAL B C 1
ATOM 2949 O O . VAL B 1 73 ? 98.000 65.078 -55.788 1.00 47.24 67 VAL B O 1
ATOM 2953 N N . LYS B 1 74 ? 99.377 66.361 -54.536 1.00 39.52 68 LYS B N 1
ATOM 2954 C CA . LYS B 1 74 ? 99.337 65.454 -53.386 1.00 39.06 68 LYS B CA 1
ATOM 2955 C C . LYS B 1 74 ? 98.147 65.753 -52.495 1.00 40.53 68 LYS B C 1
ATOM 2956 O O . LYS B 1 74 ? 97.818 66.903 -52.252 1.00 46.40 68 LYS B O 1
ATOM 2962 N N . ILE B 1 75 ? 97.509 64.699 -52.004 1.00 38.05 69 ILE B N 1
ATOM 2963 C CA . ILE B 1 75 ? 96.331 64.839 -51.161 1.00 40.68 69 ILE B CA 1
ATOM 2964 C C . ILE B 1 75 ? 96.600 64.270 -49.767 1.00 46.01 69 ILE B C 1
ATOM 2965 O O . ILE B 1 75 ? 97.058 63.139 -49.628 1.00 49.22 69 ILE B O 1
ATOM 2970 N N . TYR B 1 76 ? 96.310 65.066 -48.737 1.00 50.76 70 TYR B N 1
ATOM 2971 C CA . TYR B 1 76 ? 96.454 64.658 -47.331 1.00 45.71 70 TYR B CA 1
ATOM 2972 C C . TYR B 1 76 ? 95.085 64.732 -46.639 1.00 45.65 70 TYR B C 1
ATOM 2973 O O . TYR B 1 76 ? 94.358 65.715 -46.763 1.00 46.54 70 TYR B O 1
ATOM 2982 N N . ASP B 1 77 ? 94.724 63.662 -45.947 1.00 50.38 71 ASP B N 1
ATOM 2983 C CA . ASP B 1 77 ? 93.471 63.606 -45.209 1.00 51.30 71 ASP B CA 1
ATOM 2984 C C . ASP B 1 77 ? 93.869 63.597 -43.736 1.00 55.50 71 ASP B C 1
ATOM 2985 O O . ASP B 1 77 ? 94.609 62.715 -43.300 1.00 56.40 71 ASP B O 1
ATOM 2990 N N . PRO B 1 78 ? 93.409 64.589 -42.951 1.00 58.05 72 PRO B N 1
ATOM 2991 C CA . PRO B 1 78 ? 93.779 64.606 -41.534 1.00 55.19 72 PRO B CA 1
ATOM 2992 C C . PRO B 1 78 ? 93.377 63.341 -40.770 1.00 54.55 72 PRO B C 1
ATOM 2993 O O . PRO B 1 78 ? 93.953 63.043 -39.719 1.00 57.78 72 PRO B O 1
ATOM 2997 N N . HIS B 1 79 ? 92.412 62.591 -41.303 1.00 51.18 73 HIS B N 1
ATOM 2998 C CA . HIS B 1 79 ? 91.945 61.354 -40.664 1.00 56.30 73 HIS B CA 1
ATOM 2999 C C . HIS B 1 79 ? 92.711 60.141 -41.160 1.00 56.62 73 HIS B C 1
ATOM 3000 O O . HIS B 1 79 ? 92.283 59.000 -40.948 1.00 57.11 73 HIS B O 1
ATOM 3007 N N . THR B 1 80 ? 93.828 60.387 -41.825 1.00 54.89 74 THR B N 1
ATOM 3008 C CA . THR B 1 80 ? 94.589 59.306 -42.409 1.00 48.54 74 THR B CA 1
ATOM 3009 C C . THR B 1 80 ? 96.075 59.548 -42.325 1.00 49.78 74 THR B C 1
ATOM 3010 O O . THR B 1 80 ? 96.855 58.607 -42.228 1.00 52.31 74 THR B O 1
ATOM 3014 N N . TYR B 1 81 ? 96.454 60.818 -42.362 1.00 52.13 75 TYR B N 1
ATOM 3015 C CA . TYR B 1 81 ? 97.856 61.179 -42.325 1.00 58.74 75 TYR B CA 1
ATOM 3016 C C . TYR B 1 81 ? 98.613 60.380 -41.261 1.00 66.39 75 TYR B C 1
ATOM 3017 O O . TYR B 1 81 ? 98.156 60.218 -40.121 1.00 66.57 75 TYR B O 1
ATOM 3026 N N . GLU B 1 82 ? 99.774 59.875 -41.662 1.00 68.70 76 GLU B N 1
ATOM 3027 C CA . GLU B 1 82 ? 100.627 59.088 -40.793 1.00 71.82 76 GLU B CA 1
ATOM 3028 C C . GLU B 1 82 ? 101.189 59.945 -39.680 1.00 72.81 76 GLU B C 1
ATOM 3029 O O . GLU B 1 82 ? 101.023 59.646 -38.501 1.00 72.18 76 GLU B O 1
ATOM 3035 N N . GLY B 1 83 ? 101.873 61.011 -40.070 1.00 76.27 77 GLY B N 1
ATOM 3036 C CA . GLY B 1 83 ? 102.504 61.873 -39.094 1.00 77.01 77 GLY B CA 1
ATOM 3037 C C . GLY B 1 83 ? 101.615 62.656 -38.152 1.00 78.29 77 GLY B C 1
ATOM 3038 O O . GLY B 1 83 ? 102.105 63.561 -37.472 1.00 80.23 77 GLY B O 1
ATOM 3039 N N . MET B 1 84 ? 100.331 62.326 -38.080 1.00 75.31 78 MET B N 1
ATOM 3040 C CA . MET B 1 84 ? 99.431 63.063 -37.199 1.00 73.71 78 MET B CA 1
ATOM 3041 C C . MET B 1 84 ? 99.948 63.108 -35.762 1.00 74.43 78 MET B C 1
ATOM 3042 O O . MET B 1 84 ? 100.144 64.189 -35.207 1.00 75.62 78 MET B O 1
ATOM 3047 N N . GLU B 1 85 ? 100.163 61.933 -35.170 1.00 72.79 79 GLU B N 1
ATOM 3048 C CA . GLU B 1 85 ? 100.640 61.827 -33.798 1.00 70.77 79 GLU B CA 1
ATOM 3049 C C . GLU B 1 85 ? 101.877 62.692 -33.566 1.00 67.75 79 GLU B C 1
ATOM 3050 O O . GLU B 1 85 ? 102.013 63.313 -32.512 1.00 64.02 79 GLU B O 1
ATOM 3056 N N . ASP B 1 86 ? 102.774 62.744 -34.549 1.00 67.84 80 ASP B N 1
ATOM 3057 C CA . ASP B 1 86 ? 103.977 63.574 -34.434 1.00 67.59 80 ASP B CA 1
ATOM 3058 C C . ASP B 1 86 ? 103.604 65.043 -34.526 1.00 64.87 80 ASP B C 1
ATOM 3059 O O . ASP B 1 86 ? 104.229 65.896 -33.889 1.00 61.75 80 ASP B O 1
ATOM 3064 N N . LEU B 1 87 ? 102.606 65.335 -35.357 1.00 59.15 81 LEU B N 1
ATOM 3065 C CA . LEU B 1 87 ? 102.133 66.702 -35.533 1.00 51.51 81 LEU B CA 1
ATOM 3066 C C . LEU B 1 87 ? 101.433 67.101 -34.239 1.00 48.78 81 LEU B C 1
ATOM 3067 O O . LEU B 1 87 ? 101.707 68.167 -33.665 1.00 47.59 81 LEU B O 1
ATOM 3072 N N . VAL B 1 88 ? 100.525 66.238 -33.785 1.00 45.20 82 VAL B N 1
ATOM 3073 C CA . VAL B 1 88 ? 99.803 66.490 -32.540 1.00 42.27 82 VAL B CA 1
ATOM 3074 C C . VAL B 1 88 ? 100.819 66.878 -31.465 1.00 45.81 82 VAL B C 1
ATOM 3075 O O . VAL B 1 88 ? 100.654 67.887 -30.782 1.00 48.46 82 VAL B O 1
ATOM 3079 N N . GLN B 1 89 ? 101.884 66.084 -31.343 1.00 50.58 83 GLN B N 1
ATOM 3080 C CA . GLN B 1 89 ? 102.898 66.329 -30.324 1.00 56.97 83 GLN B CA 1
ATOM 3081 C C . GLN B 1 89 ? 103.659 67.625 -30.543 1.00 56.22 83 GLN B C 1
ATOM 3082 O O . GLN B 1 89 ? 104.027 68.302 -29.582 1.00 56.40 83 GLN B O 1
ATOM 3088 N N . ALA B 1 90 ? 103.882 67.973 -31.809 1.00 55.25 84 ALA B N 1
ATOM 3089 C CA . ALA B 1 90 ? 104.582 69.211 -32.149 1.00 51.41 84 ALA B CA 1
ATOM 3090 C C . ALA B 1 90 ? 103.723 70.425 -31.783 1.00 50.35 84 ALA B C 1
ATOM 3091 O O . ALA B 1 90 ? 104.240 71.449 -31.313 1.00 45.83 84 ALA B O 1
ATOM 3093 N N . PHE B 1 91 ? 102.413 70.294 -32.006 1.00 48.87 85 PHE B N 1
ATOM 3094 C CA . PHE B 1 91 ? 101.460 71.354 -31.712 1.00 46.13 85 PHE B CA 1
ATOM 3095 C C . PHE B 1 91 ? 101.456 71.645 -30.219 1.00 45.81 85 PHE B C 1
ATOM 3096 O O . PHE B 1 91 ? 101.687 72.788 -29.813 1.00 47.88 85 PHE B O 1
ATOM 3104 N N . VAL B 1 92 ? 101.234 70.621 -29.398 1.00 44.87 86 VAL B N 1
ATOM 3105 C CA . VAL B 1 92 ? 101.209 70.849 -27.958 1.00 42.49 86 VAL B CA 1
ATOM 3106 C C . VAL B 1 92 ? 102.503 71.514 -27.490 1.00 45.90 86 VAL B C 1
ATOM 3107 O O . VAL B 1 92 ? 102.476 72.366 -26.611 1.00 51.47 86 VAL B O 1
ATOM 3111 N N . GLU B 1 93 ? 103.633 71.145 -28.081 1.00 46.69 87 GLU B N 1
ATOM 3112 C CA . GLU B 1 93 ? 104.903 71.740 -27.678 1.00 47.66 87 GLU B CA 1
ATOM 3113 C C . GLU B 1 93 ? 104.972 73.214 -28.043 1.00 43.50 87 GLU B C 1
ATOM 3114 O O . GLU B 1 93 ? 105.565 74.027 -27.340 1.00 37.03 87 GLU B O 1
ATOM 3120 N N . ARG B 1 94 ? 104.352 73.545 -29.161 1.00 48.19 88 ARG B N 1
ATOM 3121 C CA . ARG B 1 94 ? 104.327 74.909 -29.657 1.00 52.68 88 ARG B CA 1
ATOM 3122 C C . ARG B 1 94 ? 103.344 75.771 -28.852 1.00 54.71 88 ARG B C 1
ATOM 3123 O O . ARG B 1 94 ? 103.578 76.972 -28.650 1.00 53.76 88 ARG B O 1
ATOM 3131 N N . ARG B 1 95 ? 102.252 75.156 -28.393 1.00 51.14 89 ARG B N 1
ATOM 3132 C CA . ARG B 1 95 ? 101.237 75.869 -27.618 1.00 47.34 89 ARG B CA 1
ATOM 3133 C C . ARG B 1 95 ? 101.648 76.030 -26.155 1.00 49.01 89 ARG B C 1
ATOM 3134 O O . ARG B 1 95 ? 100.869 76.494 -25.326 1.00 53.82 89 ARG B O 1
ATOM 3142 N N . LYS B 1 96 ? 102.873 75.629 -25.849 1.00 45.64 90 LYS B N 1
ATOM 3143 C CA . LYS B 1 96 ? 103.419 75.727 -24.504 1.00 46.93 90 LYS B CA 1
ATOM 3144 C C . LYS B 1 96 ? 102.491 75.387 -23.344 1.00 45.59 90 LYS B C 1
ATOM 3145 O O . LYS B 1 96 ? 102.432 76.114 -22.353 1.00 41.71 90 LYS B O 1
ATOM 3151 N N . GLY B 1 97 ? 101.771 74.279 -23.465 1.00 50.21 91 GLY B N 1
ATOM 3152 C CA . GLY B 1 97 ? 100.886 73.854 -22.396 1.00 54.72 91 GLY B CA 1
ATOM 3153 C C . GLY B 1 97 ? 99.472 74.390 -22.478 1.00 54.22 91 GLY B C 1
ATOM 3154 O O . GLY B 1 97 ? 98.605 74.021 -21.682 1.00 55.96 91 GLY B O 1
ATOM 3155 N N . LYS B 1 98 ? 99.225 75.262 -23.441 1.00 52.01 92 LYS B N 1
ATOM 3156 C CA . LYS B 1 98 ? 97.901 75.818 -23.588 1.00 52.09 92 LYS B CA 1
ATOM 3157 C C . LYS B 1 98 ? 96.965 74.775 -24.191 1.00 49.22 92 LYS B C 1
ATOM 3158 O O . LYS B 1 98 ? 95.744 74.941 -24.175 1.00 50.39 92 LYS B O 1
ATOM 3164 N N . ALA B 1 99 ? 97.535 73.693 -24.707 1.00 46.28 93 ALA B N 1
ATOM 3165 C CA . ALA B 1 99 ? 96.736 72.639 -25.311 1.00 42.27 93 ALA B CA 1
ATOM 3166 C C . ALA B 1 99 ? 97.042 71.245 -24.762 1.00 41.87 93 ALA B C 1
ATOM 3167 O O . ALA B 1 99 ? 98.200 70.828 -24.666 1.00 40.87 93 ALA B O 1
ATOM 3169 N N . THR B 1 100 ? 95.991 70.528 -24.380 1.00 43.26 94 THR B N 1
ATOM 3170 C CA . THR B 1 100 ? 96.172 69.175 -23.873 1.00 44.01 94 THR B CA 1
ATOM 3171 C C . THR B 1 100 ? 96.417 68.341 -25.121 1.00 47.28 94 THR B C 1
ATOM 3172 O O . THR B 1 100 ? 96.466 68.874 -26.233 1.00 46.98 94 THR B O 1
ATOM 3176 N N . GLU B 1 101 ? 96.547 67.037 -24.939 1.00 48.10 95 GLU B N 1
ATOM 3177 C CA . GLU B 1 101 ? 96.758 66.169 -26.065 1.00 45.67 95 GLU B CA 1
ATOM 3178 C C . GLU B 1 101 ? 95.441 65.998 -26.819 1.00 43.96 95 GLU B C 1
ATOM 3179 O O . GLU B 1 101 ? 95.413 66.009 -28.055 1.00 38.17 95 GLU B O 1
ATOM 3185 N N . GLU B 1 102 ? 94.347 65.851 -26.081 1.00 43.31 96 GLU B N 1
ATOM 3186 C CA . GLU B 1 102 ? 93.050 65.689 -26.726 1.00 48.23 96 GLU B CA 1
ATOM 3187 C C . GLU B 1 102 ? 92.673 66.945 -27.488 1.00 47.62 96 GLU B C 1
ATOM 3188 O O . GLU B 1 102 ? 92.007 66.884 -28.528 1.00 49.27 96 GLU B O 1
ATOM 3194 N N . GLN B 1 103 ? 93.094 68.088 -26.965 1.00 43.90 97 GLN B N 1
ATOM 3195 C CA . GLN B 1 103 ? 92.787 69.338 -27.623 1.00 41.58 97 GLN B CA 1
ATOM 3196 C C . GLN B 1 103 ? 93.551 69.393 -28.930 1.00 39.55 97 GLN B C 1
ATOM 3197 O O . GLN B 1 103 ? 92.972 69.640 -29.990 1.00 35.59 97 GLN B O 1
ATOM 3203 N N . ALA B 1 104 ? 94.855 69.152 -28.847 1.00 38.48 98 ALA B N 1
ATOM 3204 C CA . ALA B 1 104 ? 95.721 69.175 -30.014 1.00 38.14 98 ALA B CA 1
ATOM 3205 C C . ALA B 1 104 ? 95.174 68.270 -31.093 1.00 40.44 98 ALA B C 1
ATOM 3206 O O . ALA B 1 104 ? 95.004 68.692 -32.234 1.00 40.52 98 ALA B O 1
ATOM 3208 N N . ARG B 1 105 ? 94.902 67.022 -30.735 1.00 40.72 99 ARG B N 1
ATOM 3209 C CA . ARG B 1 105 ? 94.380 66.065 -31.691 1.00 39.99 99 ARG B CA 1
ATOM 3210 C C . ARG B 1 105 ? 93.164 66.636 -32.414 1.00 37.83 99 ARG B C 1
ATOM 3211 O O . ARG B 1 105 ? 93.089 66.585 -33.646 1.00 40.12 99 ARG B O 1
ATOM 3219 N N . LYS B 1 106 ? 92.223 67.184 -31.645 1.00 34.23 100 LYS B N 1
ATOM 3220 C CA . LYS B 1 106 ? 91.002 67.786 -32.197 1.00 36.77 100 LYS B CA 1
ATOM 3221 C C . LYS B 1 106 ? 91.308 68.995 -33.088 1.00 36.35 100 LYS B C 1
ATOM 3222 O O . LYS B 1 106 ? 90.761 69.126 -34.185 1.00 38.91 100 LYS B O 1
ATOM 3228 N N . ALA B 1 107 ? 92.192 69.866 -32.604 1.00 29.36 101 ALA B N 1
ATOM 3229 C CA . ALA B 1 107 ? 92.573 71.057 -33.341 1.00 29.60 101 ALA B CA 1
ATOM 3230 C C . ALA B 1 107 ? 93.085 70.676 -34.711 1.00 36.20 101 ALA B C 1
ATOM 3231 O O . ALA B 1 107 ? 92.641 71.228 -35.718 1.00 41.67 101 ALA B O 1
ATOM 3233 N N . LEU B 1 108 ? 94.016 69.729 -34.747 1.00 38.82 102 LEU B N 1
ATOM 3234 C CA . LEU B 1 108 ? 94.599 69.312 -36.005 1.00 36.20 102 LEU B CA 1
ATOM 3235 C C . LEU B 1 108 ? 93.695 68.549 -36.966 1.00 34.42 102 LEU B C 1
ATOM 3236 O O . LEU B 1 108 ? 94.146 68.174 -38.056 1.00 37.06 102 LEU B O 1
ATOM 3241 N N . LEU B 1 109 ? 92.443 68.306 -36.595 1.00 32.02 103 LEU B N 1
ATOM 3242 C CA . LEU B 1 109 ? 91.562 67.635 -37.532 1.00 35.32 103 LEU B CA 1
ATOM 3243 C C . LEU B 1 109 ? 90.981 68.695 -38.462 1.00 42.55 103 LEU B C 1
ATOM 3244 O O . LEU B 1 109 ? 90.251 68.384 -39.402 1.00 45.48 103 LEU B O 1
ATOM 3249 N N . ASP B 1 110 ? 91.319 69.948 -38.176 1.00 47.69 104 ASP B N 1
ATOM 3250 C CA . ASP B 1 110 ? 90.857 71.090 -38.950 1.00 48.59 104 ASP B CA 1
ATOM 3251 C C . ASP B 1 110 ? 91.788 71.385 -40.115 1.00 48.54 104 ASP B C 1
ATOM 3252 O O . ASP B 1 110 ? 93.017 71.493 -39.936 1.00 44.50 104 ASP B O 1
ATOM 3257 N N . GLU B 1 111 ? 91.189 71.521 -41.296 1.00 48.90 105 GLU B N 1
ATOM 3258 C CA . GLU B 1 111 ? 91.914 71.795 -42.525 1.00 48.25 105 GLU B CA 1
ATOM 3259 C C . GLU B 1 111 ? 93.003 72.840 -42.376 1.00 46.91 105 GLU B C 1
ATOM 3260 O O . GLU B 1 111 ? 94.165 72.599 -42.711 1.00 48.02 105 GLU B O 1
ATOM 3266 N N . ASN B 1 112 ? 92.610 74.013 -41.891 1.00 44.90 106 ASN B N 1
ATOM 3267 C CA . ASN B 1 112 ? 93.554 75.104 -41.731 1.00 44.09 106 ASN B CA 1
ATOM 3268 C C . ASN B 1 112 ? 94.644 74.795 -40.729 1.00 41.58 106 ASN B C 1
ATOM 3269 O O . ASN B 1 112 ? 95.812 75.109 -40.973 1.00 37.50 106 ASN B O 1
ATOM 3274 N N . TYR B 1 113 ? 94.275 74.178 -39.609 1.00 42.06 107 TYR B N 1
ATOM 3275 C CA . TYR B 1 113 ? 95.280 73.848 -38.610 1.00 43.70 107 TYR B CA 1
ATOM 3276 C C . TYR B 1 113 ? 96.204 72.755 -39.135 1.00 41.19 107 TYR B C 1
ATOM 3277 O O . TYR B 1 113 ? 97.436 72.847 -39.035 1.00 39.94 107 TYR B O 1
ATOM 3286 N N . PHE B 1 114 ? 95.603 71.728 -39.720 1.00 37.42 108 PHE B N 1
ATOM 3287 C CA . PHE B 1 114 ? 96.374 70.633 -40.277 1.00 39.34 108 PHE B CA 1
ATOM 3288 C C . PHE B 1 114 ? 97.390 71.173 -41.269 1.00 44.24 108 PHE B C 1
ATOM 3289 O O . PHE B 1 114 ? 98.573 70.835 -41.200 1.00 49.07 108 PHE B O 1
ATOM 3297 N N . GLY B 1 115 ? 96.921 72.021 -42.181 1.00 41.76 109 GLY B N 1
ATOM 3298 C CA . GLY B 1 115 ? 97.797 72.589 -43.188 1.00 39.65 109 GLY B CA 1
ATOM 3299 C C . GLY B 1 115 ? 98.852 73.530 -42.640 1.00 40.47 109 GLY B C 1
ATOM 3300 O O . GLY B 1 115 ? 99.926 73.668 -43.231 1.00 45.27 109 GLY B O 1
ATOM 3301 N N . THR B 1 116 ? 98.554 74.177 -41.514 1.00 37.06 110 THR B N 1
ATOM 3302 C CA . THR B 1 116 ? 99.499 75.124 -40.925 1.00 35.99 110 THR B CA 1
ATOM 3303 C C . THR B 1 116 ? 100.621 74.367 -40.257 1.00 35.17 110 THR B C 1
ATOM 3304 O O . THR B 1 116 ? 101.766 74.814 -40.248 1.00 35.02 110 THR B O 1
ATOM 3308 N N . MET B 1 117 ? 100.276 73.225 -39.680 1.00 35.94 111 MET B N 1
ATOM 3309 C CA . MET B 1 117 ? 101.254 72.378 -39.027 1.00 33.53 111 MET B CA 1
ATOM 3310 C C . MET B 1 117 ? 102.199 71.826 -40.081 1.00 35.10 111 MET B C 1
ATOM 3311 O O . MET B 1 117 ? 103.408 71.734 -39.843 1.00 38.96 111 MET B O 1
ATOM 3316 N N . LEU B 1 118 ? 101.647 71.457 -41.239 1.00 33.15 112 LEU B N 1
ATOM 3317 C CA . LEU B 1 118 ? 102.453 70.922 -42.331 1.00 34.47 112 LEU B CA 1
ATOM 3318 C C . LEU B 1 118 ? 103.504 71.935 -42.779 1.00 40.92 112 LEU B C 1
ATOM 3319 O O . LEU B 1 118 ? 104.677 71.585 -43.002 1.00 44.18 112 LEU B O 1
ATOM 3324 N N . VAL B 1 119 ? 103.080 73.190 -42.917 1.00 40.98 113 VAL B N 1
ATOM 3325 C CA . VAL B 1 119 ? 104.007 74.234 -43.321 1.00 42.15 113 VAL B CA 1
ATOM 3326 C C . VAL B 1 119 ? 105.049 74.442 -42.219 1.00 43.69 113 VAL B C 1
ATOM 3327 O O . VAL B 1 119 ? 106.231 74.660 -42.501 1.00 48.90 113 VAL B O 1
ATOM 3331 N N . TYR B 1 120 ? 104.601 74.354 -40.966 1.00 42.49 114 TYR B N 1
ATOM 3332 C CA . TYR B 1 120 ? 105.468 74.540 -39.803 1.00 44.11 114 TYR B CA 1
ATOM 3333 C C . TYR B 1 120 ? 106.561 73.492 -39.711 1.00 47.99 114 TYR B C 1
ATOM 3334 O O . TYR B 1 120 ? 107.711 73.810 -39.387 1.00 46.28 114 TYR B O 1
ATOM 3343 N N . LYS B 1 121 ? 106.208 72.244 -39.992 1.00 52.56 115 LYS B N 1
ATOM 3344 C CA . LYS B 1 121 ? 107.186 71.178 -39.915 1.00 58.31 115 LYS B CA 1
ATOM 3345 C C . LYS B 1 121 ? 107.901 70.887 -41.234 1.00 62.99 115 LYS B C 1
ATOM 3346 O O . LYS B 1 121 ? 108.412 69.781 -41.420 1.00 66.37 115 LYS B O 1
ATOM 3352 N N . GLY B 1 122 ? 107.917 71.855 -42.149 1.00 61.10 116 GLY B N 1
ATOM 3353 C CA . GLY B 1 122 ? 108.626 71.669 -43.406 1.00 55.18 116 GLY B CA 1
ATOM 3354 C C . GLY B 1 122 ? 108.013 70.786 -44.474 1.00 54.64 116 GLY B C 1
ATOM 3355 O O . GLY B 1 122 ? 108.556 70.686 -45.583 1.00 55.97 116 GLY B O 1
ATOM 3356 N N . LEU B 1 123 ? 106.884 70.160 -44.169 1.00 52.40 117 LEU B N 1
ATOM 3357 C CA . LEU B 1 123 ? 106.246 69.297 -45.143 1.00 50.46 117 LEU B CA 1
ATOM 3358 C C . LEU B 1 123 ? 105.573 70.125 -46.239 1.00 51.56 117 LEU B C 1
ATOM 3359 O O . LEU B 1 123 ? 105.008 69.584 -47.195 1.00 52.32 117 LEU B O 1
ATOM 3364 N N . ALA B 1 124 ? 105.623 71.442 -46.090 1.00 49.13 118 ALA B N 1
ATOM 3365 C CA . ALA B 1 124 ? 105.040 72.357 -47.057 1.00 43.47 118 ALA B CA 1
ATOM 3366 C C . ALA B 1 124 ? 105.754 73.670 -46.817 1.00 38.80 118 ALA B C 1
ATOM 3367 O O . ALA B 1 124 ? 106.267 73.898 -45.721 1.00 38.60 118 ALA B O 1
ATOM 3369 N N . ASP B 1 125 ? 105.788 74.534 -47.828 1.00 39.21 119 ASP B N 1
ATOM 3370 C CA . ASP B 1 125 ? 106.496 75.804 -47.707 1.00 49.19 119 ASP B CA 1
ATOM 3371 C C . ASP B 1 125 ? 105.616 77.031 -47.436 1.00 47.57 119 ASP B C 1
ATOM 3372 O O . ASP B 1 125 ? 106.098 78.058 -46.935 1.00 42.24 119 ASP B O 1
ATOM 3377 N N . GLY B 1 126 ? 104.339 76.932 -47.774 1.00 43.91 120 GLY B N 1
ATOM 3378 C CA . GLY B 1 126 ? 103.450 78.047 -47.548 1.00 40.49 120 GLY B CA 1
ATOM 3379 C C . GLY B 1 126 ? 102.019 77.595 -47.664 1.00 40.30 120 GLY B C 1
ATOM 3380 O O . GLY B 1 126 ? 101.732 76.619 -48.352 1.00 38.11 120 GLY B O 1
ATOM 3381 N N . LEU B 1 127 ? 101.116 78.299 -46.998 1.00 40.71 121 LEU B N 1
ATOM 3382 C CA . LEU B 1 127 ? 99.714 77.938 -47.043 1.00 42.57 121 LEU B CA 1
ATOM 3383 C C . LEU B 1 127 ? 98.883 79.029 -47.714 1.00 39.83 121 LEU B C 1
ATOM 3384 O O . LEU B 1 127 ? 99.259 80.213 -47.702 1.00 39.10 121 LEU B O 1
ATOM 3389 N N . VAL B 1 128 ? 97.770 78.610 -48.320 1.00 33.66 122 VAL B N 1
ATOM 3390 C CA . VAL B 1 128 ? 96.830 79.503 -49.003 1.00 30.17 122 VAL B CA 1
ATOM 3391 C C . VAL B 1 128 ? 95.392 79.027 -48.815 1.00 31.39 122 VAL B C 1
ATOM 3392 O O . VAL B 1 128 ? 94.944 78.058 -49.438 1.00 24.06 122 VAL B O 1
ATOM 3396 N N . SER B 1 129 ? 94.673 79.728 -47.953 1.00 33.12 123 SER B N 1
ATOM 3397 C CA . SER B 1 129 ? 93.292 79.392 -47.672 1.00 36.13 123 SER B CA 1
ATOM 3398 C C . SER B 1 129 ? 92.477 80.677 -47.745 1.00 41.04 123 SER B C 1
ATOM 3399 O O . SER B 1 129 ? 93.030 81.724 -48.071 1.00 42.89 123 SER B O 1
ATOM 3402 N N . GLY B 1 130 ? 91.183 80.616 -47.451 1.00 39.42 124 GLY B N 1
ATOM 3403 C CA . GLY B 1 130 ? 90.375 81.827 -47.483 1.00 43.95 124 GLY B CA 1
ATOM 3404 C C . GLY B 1 130 ? 89.132 81.775 -48.352 1.00 48.63 124 GLY B C 1
ATOM 3405 O O . GLY B 1 130 ? 88.148 82.454 -48.075 1.00 53.16 124 GLY B O 1
ATOM 3406 N N . ALA B 1 131 ? 89.174 80.967 -49.407 1.00 50.69 125 ALA B N 1
ATOM 3407 C CA . ALA B 1 131 ? 88.044 80.842 -50.324 1.00 46.97 125 ALA B CA 1
ATOM 3408 C C . ALA B 1 131 ? 86.740 80.349 -49.675 1.00 41.54 125 ALA B C 1
ATOM 3409 O O . ALA B 1 131 ? 85.679 80.402 -50.288 1.00 36.62 125 ALA B O 1
ATOM 3411 N N . ALA B 1 132 ? 86.817 79.851 -48.448 1.00 38.25 126 ALA B N 1
ATOM 3412 C CA . ALA B 1 132 ? 85.625 79.354 -47.758 1.00 37.92 126 ALA B CA 1
ATOM 3413 C C . ALA B 1 132 ? 85.755 79.383 -46.232 1.00 43.45 126 ALA B C 1
ATOM 3414 O O . ALA B 1 132 ? 85.221 78.514 -45.540 1.00 46.60 126 ALA B O 1
ATOM 3416 N N . HIS B 1 133 ? 86.460 80.404 -45.733 1.00 43.08 127 HIS B N 1
ATOM 3417 C CA . HIS B 1 133 ? 86.696 80.636 -44.303 1.00 44.02 127 HIS B CA 1
ATOM 3418 C C . HIS B 1 133 ? 86.821 82.151 -44.046 1.00 44.78 127 HIS B C 1
ATOM 3419 O O . HIS B 1 133 ? 87.124 82.938 -44.958 1.00 46.14 127 HIS B O 1
ATOM 3426 N N . SER B 1 134 ? 86.590 82.548 -42.798 1.00 44.75 128 SER B N 1
ATOM 3427 C CA . SER B 1 134 ? 86.735 83.941 -42.407 1.00 45.58 128 SER B CA 1
ATOM 3428 C C . SER B 1 134 ? 88.231 84.243 -42.443 1.00 46.85 128 SER B C 1
ATOM 3429 O O . SER B 1 134 ? 89.056 83.332 -42.347 1.00 49.35 128 SER B O 1
ATOM 3432 N N . THR B 1 135 ? 88.591 85.509 -42.582 1.00 44.61 129 THR B N 1
ATOM 3433 C CA . THR B 1 135 ? 90.003 85.855 -42.626 1.00 47.18 129 THR B CA 1
ATOM 3434 C C . THR B 1 135 ? 90.672 85.550 -41.288 1.00 51.02 129 THR B C 1
ATOM 3435 O O . THR B 1 135 ? 91.890 85.381 -41.212 1.00 52.96 129 THR B O 1
ATOM 3439 N N . ALA B 1 136 ? 89.873 85.450 -40.233 1.00 49.47 130 ALA B N 1
ATOM 3440 C CA . ALA B 1 136 ? 90.418 85.148 -38.914 1.00 45.91 130 ALA B CA 1
ATOM 3441 C C . ALA B 1 136 ? 90.773 83.671 -38.859 1.00 47.83 130 ALA B C 1
ATOM 3442 O O . ALA B 1 136 ? 91.838 83.303 -38.351 1.00 52.57 130 ALA B O 1
ATOM 3444 N N . ASP B 1 137 ? 89.885 82.831 -39.388 1.00 44.34 131 ASP B N 1
ATOM 3445 C CA . ASP B 1 137 ? 90.113 81.396 -39.403 1.00 42.19 131 ASP B CA 1
ATOM 3446 C C . ASP B 1 137 ? 91.392 80.956 -40.093 1.00 47.29 131 ASP B C 1
ATOM 3447 O O . ASP B 1 137 ? 91.805 79.806 -39.957 1.00 51.66 131 ASP B O 1
ATOM 3452 N N . THR B 1 138 ? 92.011 81.853 -40.854 1.00 43.65 132 THR B N 1
ATOM 3453 C CA . THR B 1 138 ? 93.258 81.530 -41.533 1.00 39.07 132 THR B CA 1
ATOM 3454 C C . THR B 1 138 ? 94.421 82.083 -40.711 1.00 45.81 132 THR B C 1
ATOM 3455 O O . THR B 1 138 ? 95.345 81.350 -40.358 1.00 48.59 132 THR B O 1
ATOM 3459 N N . VAL B 1 139 ? 94.355 83.376 -40.407 1.00 48.41 133 VAL B N 1
ATOM 3460 C CA . VAL B 1 139 ? 95.396 84.046 -39.644 1.00 47.71 133 VAL B CA 1
ATOM 3461 C C . VAL B 1 139 ? 95.520 83.549 -38.199 1.00 45.48 133 VAL B C 1
ATOM 3462 O O . VAL B 1 139 ? 96.568 83.699 -37.582 1.00 48.12 133 VAL B O 1
ATOM 3466 N N . ARG B 1 140 ? 94.464 82.956 -37.654 1.00 43.71 134 ARG B N 1
ATOM 3467 C CA . ARG B 1 140 ? 94.532 82.471 -36.278 1.00 44.13 134 ARG B CA 1
ATOM 3468 C C . ARG B 1 140 ? 95.668 81.459 -36.136 1.00 45.08 134 ARG B C 1
ATOM 3469 O O . ARG B 1 140 ? 96.696 81.764 -35.521 1.00 45.38 134 ARG B O 1
ATOM 3477 N N . PRO B 1 141 ? 95.506 80.246 -36.702 1.00 43.18 135 PRO B N 1
ATOM 3478 C CA . PRO B 1 141 ? 96.585 79.268 -36.580 1.00 41.18 135 PRO B CA 1
ATOM 3479 C C . PRO B 1 141 ? 97.931 79.811 -37.060 1.00 41.29 135 PRO B C 1
ATOM 3480 O O . PRO B 1 141 ? 98.979 79.503 -36.491 1.00 43.58 135 PRO B O 1
ATOM 3484 N N . ALA B 1 142 ? 97.910 80.620 -38.108 1.00 41.10 136 ALA B N 1
ATOM 3485 C CA . ALA B 1 142 ? 99.153 81.197 -38.611 1.00 40.19 136 ALA B CA 1
ATOM 3486 C C . ALA B 1 142 ? 99.938 81.867 -37.486 1.00 38.62 136 ALA B C 1
ATOM 3487 O O . ALA B 1 142 ? 101.165 81.868 -37.491 1.00 40.50 136 ALA B O 1
ATOM 3489 N N . LEU B 1 143 ? 99.230 82.439 -36.521 1.00 40.99 137 LEU B N 1
ATOM 3490 C CA . LEU B 1 143 ? 99.898 83.128 -35.429 1.00 43.99 137 LEU B CA 1
ATOM 3491 C C . LEU B 1 143 ? 100.136 82.260 -34.211 1.00 45.11 137 LEU B C 1
ATOM 3492 O O . LEU B 1 143 ? 101.009 82.567 -33.395 1.00 45.85 137 LEU B O 1
ATOM 3497 N N . GLN B 1 144 ? 99.360 81.190 -34.080 1.00 46.13 138 GLN B N 1
ATOM 3498 C CA . GLN B 1 144 ? 99.511 80.288 -32.947 1.00 47.98 138 GLN B CA 1
ATOM 3499 C C . GLN B 1 144 ? 100.644 79.293 -33.211 1.00 48.14 138 GLN B C 1
ATOM 3500 O O . GLN B 1 144 ? 101.456 79.013 -32.314 1.00 51.11 138 GLN B O 1
ATOM 3506 N N . ILE B 1 145 ? 100.694 78.779 -34.439 1.00 44.45 139 ILE B N 1
ATOM 3507 C CA . ILE B 1 145 ? 101.702 77.796 -34.848 1.00 42.53 139 ILE B CA 1
ATOM 3508 C C . ILE B 1 145 ? 102.950 78.498 -35.389 1.00 46.37 139 ILE B C 1
ATOM 3509 O O . ILE B 1 145 ? 103.981 78.625 -34.709 1.00 45.40 139 ILE B O 1
ATOM 3514 N N . ILE B 1 146 ? 102.840 78.911 -36.653 1.00 48.36 140 ILE B N 1
ATOM 3515 C CA . ILE B 1 146 ? 103.895 79.651 -37.351 1.00 51.02 140 ILE B CA 1
ATOM 3516 C C . ILE B 1 146 ? 103.829 80.976 -36.592 1.00 54.28 140 ILE B C 1
ATOM 3517 O O . ILE B 1 146 ? 102.790 81.308 -36.022 1.00 58.49 140 ILE B O 1
ATOM 3522 N N . LYS B 1 147 ? 104.905 81.744 -36.554 1.00 53.85 141 LYS B N 1
ATOM 3523 C CA . LYS B 1 147 ? 104.796 83.014 -35.852 1.00 56.57 141 LYS B CA 1
ATOM 3524 C C . LYS B 1 147 ? 105.413 84.150 -36.664 1.00 59.95 141 LYS B C 1
ATOM 3525 O O . LYS B 1 147 ? 105.644 83.992 -37.864 1.00 65.49 141 LYS B O 1
ATOM 3531 N N . THR B 1 148 ? 105.651 85.296 -36.036 1.00 55.55 142 THR B N 1
ATOM 3532 C CA . THR B 1 148 ? 106.236 86.409 -36.759 1.00 55.87 142 THR B CA 1
ATOM 3533 C C . THR B 1 148 ? 107.749 86.319 -36.724 1.00 61.81 142 THR B C 1
ATOM 3534 O O . THR B 1 148 ? 108.329 85.811 -35.766 1.00 63.81 142 THR B O 1
ATOM 3538 N N . LYS B 1 149 ? 108.388 86.814 -37.778 1.00 67.20 143 LYS B N 1
ATOM 3539 C CA . LYS B 1 149 ? 109.845 86.772 -37.891 1.00 72.38 143 LYS B CA 1
ATOM 3540 C C . LYS B 1 149 ? 110.623 87.486 -36.791 1.00 73.85 143 LYS B C 1
ATOM 3541 O O . LYS B 1 149 ? 110.053 88.100 -35.886 1.00 73.04 143 LYS B O 1
ATOM 3547 N N . GLU B 1 150 ? 111.944 87.386 -36.906 1.00 74.68 144 GLU B N 1
ATOM 3548 C CA . GLU B 1 150 ? 112.895 87.984 -35.983 1.00 76.40 144 GLU B CA 1
ATOM 3549 C C . GLU B 1 150 ? 112.361 89.137 -35.141 1.00 74.96 144 GLU B C 1
ATOM 3550 O O . GLU B 1 150 ? 111.954 88.939 -33.984 1.00 76.81 144 GLU B O 1
ATOM 3556 N N . GLY B 1 151 ? 112.378 90.337 -35.723 1.00 69.18 145 GLY B N 1
ATOM 3557 C CA . GLY B 1 151 ? 111.924 91.514 -35.004 1.00 63.90 145 GLY B CA 1
ATOM 3558 C C . GLY B 1 151 ? 110.555 92.036 -35.370 1.00 59.71 145 GLY B C 1
ATOM 3559 O O . GLY B 1 151 ? 110.334 93.254 -35.356 1.00 60.69 145 GLY B O 1
ATOM 3560 N N . VAL B 1 152 ? 109.641 91.128 -35.705 1.00 55.39 146 VAL B N 1
ATOM 3561 C CA . VAL B 1 152 ? 108.283 91.514 -36.058 1.00 53.70 146 VAL B CA 1
ATOM 3562 C C . VAL B 1 152 ? 107.328 91.091 -34.950 1.00 53.58 146 VAL B C 1
ATOM 3563 O O . VAL B 1 152 ? 107.449 89.999 -34.410 1.00 54.51 146 VAL B O 1
ATOM 3567 N N . LYS B 1 153 ? 106.370 91.944 -34.616 1.00 55.02 147 LYS B N 1
ATOM 3568 C CA . LYS B 1 153 ? 105.419 91.619 -33.559 1.00 58.44 147 LYS B CA 1
ATOM 3569 C C . LYS B 1 153 ? 104.033 91.335 -34.128 1.00 55.44 147 LYS B C 1
ATOM 3570 O O . LYS B 1 153 ? 103.243 90.612 -33.513 1.00 51.24 147 LYS B O 1
ATOM 3576 N N . LYS B 1 154 ? 103.752 91.891 -35.308 1.00 52.91 148 LYS B N 1
ATOM 3577 C CA . LYS B 1 154 ? 102.452 91.699 -35.950 1.00 51.26 148 LYS B CA 1
ATOM 3578 C C . LYS B 1 154 ? 102.484 91.571 -37.479 1.00 53.34 148 LYS B C 1
ATOM 3579 O O . LYS B 1 154 ? 103.437 91.981 -38.147 1.00 52.63 148 LYS B O 1
ATOM 3585 N N . THR B 1 155 ? 101.420 90.990 -38.020 1.00 52.98 149 THR B N 1
ATOM 3586 C CA . THR B 1 155 ? 101.295 90.832 -39.459 1.00 52.42 149 THR B CA 1
ATOM 3587 C C . THR B 1 155 ? 100.570 92.055 -39.956 1.00 50.08 149 THR B C 1
ATOM 3588 O O . THR B 1 155 ? 99.935 92.771 -39.187 1.00 49.53 149 THR B O 1
ATOM 3592 N N . SER B 1 156 ? 100.649 92.287 -41.253 1.00 48.81 150 SER B N 1
ATOM 3593 C CA . SER B 1 156 ? 99.977 93.417 -41.853 1.00 48.79 150 SER B CA 1
ATOM 3594 C C . SER B 1 156 ? 99.511 92.927 -43.206 1.00 48.76 150 SER B C 1
ATOM 3595 O O . SER B 1 156 ? 100.050 91.950 -43.736 1.00 49.22 150 SER B O 1
ATOM 3598 N N . GLY B 1 157 ? 98.503 93.588 -43.757 1.00 49.40 151 GLY B N 1
ATOM 3599 C CA . GLY B 1 157 ? 97.997 93.178 -45.048 1.00 48.91 151 GLY B CA 1
ATOM 3600 C C . GLY B 1 157 ? 98.264 94.229 -46.093 1.00 47.90 151 GLY B C 1
ATOM 3601 O O . GLY B 1 157 ? 97.705 95.318 -46.029 1.00 50.15 151 GLY B O 1
ATOM 3602 N N . VAL B 1 158 ? 99.131 93.926 -47.049 1.00 42.68 152 VAL B N 1
ATOM 3603 C CA . VAL B 1 158 ? 99.418 94.896 -48.080 1.00 40.57 152 VAL B CA 1
ATOM 3604 C C . VAL B 1 158 ? 98.593 94.550 -49.299 1.00 43.05 152 VAL B C 1
ATOM 3605 O O . VAL B 1 158 ? 98.038 93.458 -49.412 1.00 40.43 152 VAL B O 1
ATOM 3609 N N . PHE B 1 159 ? 98.527 95.501 -50.218 1.00 43.26 153 PHE B N 1
ATOM 3610 C CA . PHE B 1 159 ? 97.809 95.334 -51.475 1.00 44.01 153 PHE B CA 1
ATOM 3611 C C . PHE B 1 159 ? 98.682 95.853 -52.580 1.00 45.77 153 PHE B C 1
ATOM 3612 O O . PHE B 1 159 ? 99.290 96.911 -52.437 1.00 48.82 153 PHE B O 1
ATOM 3620 N N . ILE B 1 160 ? 98.764 95.124 -53.679 1.00 44.33 154 ILE B N 1
ATOM 3621 C CA . ILE B 1 160 ? 99.559 95.639 -54.774 1.00 44.90 154 ILE B CA 1
ATOM 3622 C C . ILE B 1 160 ? 98.560 96.394 -55.639 1.00 43.40 154 ILE B C 1
ATOM 3623 O O . ILE B 1 160 ? 97.508 95.850 -56.023 1.00 36.99 154 ILE B O 1
ATOM 3628 N N . MET B 1 161 ? 98.864 97.655 -55.914 1.00 41.83 155 MET B N 1
ATOM 3629 C CA . MET B 1 161 ? 97.991 98.471 -56.742 1.00 43.58 155 MET B CA 1
ATOM 3630 C C . MET B 1 161 ? 98.680 98.645 -58.090 1.00 40.83 155 MET B C 1
ATOM 3631 O O . MET B 1 161 ? 99.885 98.946 -58.164 1.00 42.31 155 MET B O 1
ATOM 3636 N N . ALA B 1 162 ? 97.928 98.437 -59.161 1.00 37.05 156 ALA B N 1
ATOM 3637 C CA . ALA B 1 162 ? 98.529 98.559 -60.464 1.00 40.96 156 ALA B CA 1
ATOM 3638 C C . ALA B 1 162 ? 97.574 99.107 -61.507 1.00 42.10 156 ALA B C 1
ATOM 3639 O O . ALA B 1 162 ? 96.400 98.727 -61.561 1.00 43.79 156 ALA B O 1
ATOM 3641 N N . ARG B 1 163 ? 98.084 100.030 -62.311 1.00 38.60 157 ARG B N 1
ATOM 3642 C CA . ARG B 1 163 ? 97.312 100.609 -63.394 1.00 41.34 157 ARG B CA 1
ATOM 3643 C C . ARG B 1 163 ? 98.310 100.906 -64.503 1.00 44.45 157 ARG B C 1
ATOM 3644 O O . ARG B 1 163 ? 99.041 101.908 -64.446 1.00 46.67 157 ARG B O 1
ATOM 3652 N N . GLY B 1 164 ? 98.350 100.023 -65.499 1.00 42.23 158 GLY B N 1
ATOM 3653 C CA . GLY B 1 164 ? 99.286 100.201 -66.589 1.00 43.99 158 GLY B CA 1
ATOM 3654 C C . GLY B 1 164 ? 100.698 100.072 -66.041 1.00 48.29 158 GLY B C 1
ATOM 3655 O O . GLY B 1 164 ? 101.039 99.053 -65.438 1.00 46.96 158 GLY B O 1
ATOM 3656 N N . GLU B 1 165 ? 101.510 101.108 -66.228 1.00 52.06 159 GLU B N 1
ATOM 3657 C CA . GLU B 1 165 ? 102.899 101.113 -65.769 1.00 50.73 159 GLU B CA 1
ATOM 3658 C C . GLU B 1 165 ? 103.018 101.347 -64.251 1.00 51.81 159 GLU B C 1
ATOM 3659 O O . GLU B 1 165 ? 103.973 100.888 -63.609 1.00 49.21 159 GLU B O 1
ATOM 3665 N N . GLU B 1 166 ? 102.035 102.060 -63.698 1.00 53.70 160 GLU B N 1
ATOM 3666 C CA . GLU B 1 166 ? 101.984 102.407 -62.274 1.00 49.97 160 GLU B CA 1
ATOM 3667 C C . GLU B 1 166 ? 101.850 101.213 -61.317 1.00 50.38 160 GLU B C 1
ATOM 3668 O O . GLU B 1 166 ? 100.949 100.389 -61.464 1.00 48.69 160 GLU B O 1
ATOM 3674 N N . GLN B 1 167 ? 102.749 101.132 -60.337 1.00 51.33 161 GLN B N 1
ATOM 3675 C CA . GLN B 1 167 ? 102.732 100.047 -59.354 1.00 49.60 161 GLN B CA 1
ATOM 3676 C C . GLN B 1 167 ? 103.022 100.560 -57.949 1.00 46.11 161 GLN B C 1
ATOM 3677 O O . GLN B 1 167 ? 104.096 101.104 -57.692 1.00 40.68 161 GLN B O 1
ATOM 3683 N N . TYR B 1 168 ? 102.075 100.376 -57.036 1.00 45.43 162 TYR B N 1
ATOM 3684 C CA . TYR B 1 168 ? 102.259 100.838 -55.664 1.00 43.09 162 TYR B CA 1
ATOM 3685 C C . TYR B 1 168 ? 101.866 99.778 -54.656 1.00 40.98 162 TYR B C 1
ATOM 3686 O O . TYR B 1 168 ? 101.169 98.814 -54.995 1.00 41.22 162 TYR B O 1
ATOM 3695 N N . VAL B 1 169 ? 102.310 99.979 -53.418 1.00 36.42 163 VAL B N 1
ATOM 3696 C CA . VAL B 1 169 ? 102.004 99.083 -52.308 1.00 33.35 163 VAL B CA 1
ATOM 3697 C C . VAL B 1 169 ? 101.233 99.911 -51.277 1.00 37.95 163 VAL B C 1
ATOM 3698 O O . VAL B 1 169 ? 101.610 101.048 -51.003 1.00 42.90 163 VAL B O 1
ATOM 3702 N N . PHE B 1 170 ? 100.152 99.360 -50.725 1.00 40.95 164 PHE B N 1
ATOM 3703 C CA . PHE B 1 170 ? 99.365 100.049 -49.687 1.00 40.82 164 PHE B CA 1
ATOM 3704 C C . PHE B 1 170 ? 99.441 99.321 -48.322 1.00 44.49 164 PHE B C 1
ATOM 3705 O O . PHE B 1 170 ? 99.024 98.169 -48.204 1.00 46.61 164 PHE B O 1
ATOM 3713 N N . ALA B 1 171 ? 99.959 100.016 -47.306 1.00 45.13 165 ALA B N 1
ATOM 3714 C CA . ALA B 1 171 ? 100.190 99.476 -45.953 1.00 41.94 165 ALA B CA 1
ATOM 3715 C C . ALA B 1 171 ? 99.018 99.204 -45.036 1.00 43.30 165 ALA B C 1
ATOM 3716 O O . ALA B 1 171 ? 98.345 100.103 -44.558 1.00 43.79 165 ALA B O 1
ATOM 3718 N N . ASP B 1 172 ? 98.876 97.923 -44.733 1.00 47.71 166 ASP B N 1
ATOM 3719 C CA . ASP B 1 172 ? 97.820 97.343 -43.916 1.00 43.27 166 ASP B CA 1
ATOM 3720 C C . ASP B 1 172 ? 96.449 97.946 -44.041 1.00 38.20 166 ASP B C 1
ATOM 3721 O O . ASP B 1 172 ? 96.048 98.793 -43.254 1.00 33.47 166 ASP B O 1
ATOM 3726 N N . CYS B 1 173 ? 95.742 97.465 -45.056 1.00 37.12 167 CYS B N 1
ATOM 3727 C CA . CYS B 1 173 ? 94.389 97.886 -45.376 1.00 35.91 167 CYS B CA 1
ATOM 3728 C C . CYS B 1 173 ? 93.485 96.702 -45.054 1.00 38.36 167 CYS B C 1
ATOM 3729 O O . CYS B 1 173 ? 92.369 96.590 -45.587 1.00 35.24 167 CYS B O 1
ATOM 3732 N N . ALA B 1 174 ? 93.962 95.809 -44.183 1.00 34.27 168 ALA B N 1
ATOM 3733 C CA . ALA B 1 174 ? 93.165 94.633 -43.858 1.00 36.30 168 ALA B CA 1
ATOM 3734 C C . ALA B 1 174 ? 93.244 94.020 -42.457 1.00 34.19 168 ALA B C 1
ATOM 3735 O O . ALA B 1 174 ? 92.223 93.673 -41.871 1.00 33.19 168 ALA B O 1
ATOM 3737 N N . ILE B 1 175 ? 94.436 93.883 -41.904 1.00 35.44 169 ILE B N 1
ATOM 3738 C CA . ILE B 1 175 ? 94.562 93.259 -40.592 1.00 38.35 169 ILE B CA 1
ATOM 3739 C C . ILE B 1 175 ? 94.384 94.165 -39.368 1.00 40.72 169 ILE B C 1
ATOM 3740 O O . ILE B 1 175 ? 93.303 94.274 -38.792 1.00 44.45 169 ILE B O 1
ATOM 3745 N N . ASN B 1 176 ? 95.481 94.787 -38.962 1.00 45.53 170 ASN B N 1
ATOM 3746 C CA . ASN B 1 176 ? 95.532 95.673 -37.796 1.00 48.39 170 ASN B CA 1
ATOM 3747 C C . ASN B 1 176 ? 94.556 96.862 -37.830 1.00 47.18 170 ASN B C 1
ATOM 3748 O O . ASN B 1 176 ? 94.664 97.744 -38.688 1.00 50.26 170 ASN B O 1
ATOM 3753 N N . ILE B 1 177 ? 93.620 96.905 -36.882 1.00 42.50 171 ILE B N 1
ATOM 3754 C CA . ILE B 1 177 ? 92.643 97.999 -36.852 1.00 45.97 171 ILE B CA 1
ATOM 3755 C C . ILE B 1 177 ? 93.191 99.384 -36.485 1.00 42.34 171 ILE B C 1
ATOM 3756 O O . ILE B 1 177 ? 93.161 100.298 -37.302 1.00 42.11 171 ILE B O 1
ATOM 3761 N N . ALA B 1 178 ? 93.672 99.546 -35.256 1.00 41.80 172 ALA B N 1
ATOM 3762 C CA . ALA B 1 178 ? 94.205 100.836 -34.801 1.00 40.34 172 ALA B CA 1
ATOM 3763 C C . ALA B 1 178 ? 95.698 100.773 -34.462 1.00 39.89 172 ALA B C 1
ATOM 3764 O O . ALA B 1 178 ? 96.092 100.850 -33.294 1.00 38.59 172 ALA B O 1
ATOM 3766 N N . PRO B 1 179 ? 96.551 100.660 -35.485 1.00 40.62 173 PRO B N 1
ATOM 3767 C CA . PRO B 1 179 ? 97.997 100.594 -35.243 1.00 41.67 173 PRO B CA 1
ATOM 3768 C C . PRO B 1 179 ? 98.545 101.843 -34.545 1.00 45.28 173 PRO B C 1
ATOM 3769 O O . PRO B 1 179 ? 98.056 102.962 -34.771 1.00 48.50 173 PRO B O 1
ATOM 3773 N N . ASP B 1 180 ? 99.560 101.642 -33.701 1.00 45.91 174 ASP B N 1
ATOM 3774 C CA . ASP B 1 180 ? 100.194 102.744 -32.986 1.00 46.08 174 ASP B CA 1
ATOM 3775 C C . ASP B 1 180 ? 101.572 103.007 -33.589 1.00 43.56 174 ASP B C 1
ATOM 3776 O O . ASP B 1 180 ? 101.983 102.325 -34.524 1.00 45.63 174 ASP B O 1
ATOM 3781 N N . SER B 1 181 ? 102.284 103.984 -33.047 1.00 45.51 175 SER B N 1
ATOM 3782 C CA . SER B 1 181 ? 103.610 104.337 -33.546 1.00 49.38 175 SER B CA 1
ATOM 3783 C C . SER B 1 181 ? 104.513 103.134 -33.854 1.00 51.68 175 SER B C 1
ATOM 3784 O O . SER B 1 181 ? 105.050 103.019 -34.961 1.00 54.22 175 SER B O 1
ATOM 3787 N N . GLN B 1 182 ? 104.684 102.241 -32.882 1.00 54.65 176 GLN B N 1
ATOM 3788 C CA . GLN B 1 182 ? 105.519 101.048 -33.069 1.00 51.08 176 GLN B CA 1
ATOM 3789 C C . GLN B 1 182 ? 105.006 100.180 -34.200 1.00 48.00 176 GLN B C 1
ATOM 3790 O O . GLN B 1 182 ? 105.777 99.677 -35.008 1.00 46.05 176 GLN B O 1
ATOM 3796 N N . ASP B 1 183 ? 103.692 100.007 -34.252 1.00 47.17 177 ASP B N 1
ATOM 3797 C CA . ASP B 1 183 ? 103.086 99.202 -35.291 1.00 49.64 177 ASP B CA 1
ATOM 3798 C C . ASP B 1 183 ? 103.328 99.787 -36.676 1.00 51.31 177 ASP B C 1
ATOM 3799 O O . ASP B 1 183 ? 103.843 99.094 -37.557 1.00 54.40 177 ASP B O 1
ATOM 3804 N N . LEU B 1 184 ? 102.965 101.055 -36.865 1.00 47.55 178 LEU B N 1
ATOM 3805 C CA . LEU B 1 184 ? 103.141 101.710 -38.162 1.00 46.23 178 LEU B CA 1
ATOM 3806 C C . LEU B 1 184 ? 104.579 101.592 -38.678 1.00 46.45 178 LEU B C 1
ATOM 3807 O O . LEU B 1 184 ? 104.802 101.165 -39.810 1.00 46.05 178 LEU B O 1
ATOM 3812 N N . ALA B 1 185 ? 105.550 101.960 -37.847 1.00 46.89 179 ALA B N 1
ATOM 3813 C CA . ALA B 1 185 ? 106.954 101.889 -38.237 1.00 49.04 179 ALA B CA 1
ATOM 3814 C C . ALA B 1 185 ? 107.287 100.498 -38.789 1.00 48.40 179 ALA B C 1
ATOM 3815 O O . ALA B 1 185 ? 108.052 100.346 -39.753 1.00 43.57 179 ALA B O 1
ATOM 3817 N N . GLU B 1 186 ? 106.700 99.487 -38.160 1.00 45.22 180 GLU B N 1
ATOM 3818 C CA . GLU B 1 186 ? 106.895 98.104 -38.556 1.00 45.30 180 GLU B CA 1
ATOM 3819 C C . GLU B 1 186 ? 106.177 97.837 -39.876 1.00 47.35 180 GLU B C 1
ATOM 3820 O O . GLU B 1 186 ? 106.757 97.244 -40.782 1.00 49.02 180 GLU B O 1
ATOM 3826 N N . ILE B 1 187 ? 104.927 98.284 -39.988 1.00 46.65 181 ILE B N 1
ATOM 3827 C CA . ILE B 1 187 ? 104.156 98.101 -41.216 1.00 46.93 181 ILE B CA 1
ATOM 3828 C C . ILE B 1 187 ? 104.923 98.668 -42.381 1.00 49.24 181 ILE B C 1
ATOM 3829 O O . ILE B 1 187 ? 104.941 98.076 -43.463 1.00 45.78 181 ILE B O 1
ATOM 3834 N N . ALA B 1 188 ? 105.571 99.807 -42.142 1.00 50.12 182 ALA B N 1
ATOM 3835 C CA . ALA B 1 188 ? 106.359 100.467 -43.167 1.00 51.68 182 ALA B CA 1
ATOM 3836 C C . ALA B 1 188 ? 107.601 99.651 -43.536 1.00 55.49 182 ALA B C 1
ATOM 3837 O O . ALA B 1 188 ? 107.878 99.455 -44.719 1.00 57.59 182 ALA B O 1
ATOM 3839 N N . ILE B 1 189 ? 108.351 99.173 -42.544 1.00 57.54 183 ILE B N 1
ATOM 3840 C CA . ILE B 1 189 ? 109.557 98.393 -42.845 1.00 56.54 183 ILE B CA 1
ATOM 3841 C C . ILE B 1 189 ? 109.221 97.093 -43.582 1.00 55.59 183 ILE B C 1
ATOM 3842 O O . ILE B 1 189 ? 109.872 96.742 -44.573 1.00 55.05 183 ILE B O 1
ATOM 3847 N N . GLU B 1 190 ? 108.212 96.383 -43.091 1.00 56.57 184 GLU B N 1
ATOM 3848 C CA . GLU B 1 190 ? 107.800 95.121 -43.690 1.00 53.93 184 GLU B CA 1
ATOM 3849 C C . GLU B 1 190 ? 107.210 95.293 -45.085 1.00 53.58 184 GLU B C 1
ATOM 3850 O O . GLU B 1 190 ? 107.470 94.475 -45.967 1.00 52.93 184 GLU B O 1
ATOM 3856 N N . SER B 1 191 ? 106.409 96.341 -45.279 1.00 54.12 185 SER B N 1
ATOM 3857 C CA . SER B 1 191 ? 105.794 96.605 -46.583 1.00 51.61 185 SER B CA 1
ATOM 3858 C C . SER B 1 191 ? 106.887 96.907 -47.600 1.00 53.16 185 SER B C 1
ATOM 3859 O O . SER B 1 191 ? 106.815 96.482 -48.753 1.00 55.25 185 SER B O 1
ATOM 3862 N N . ALA B 1 192 ? 107.903 97.643 -47.162 1.00 55.04 186 ALA B N 1
ATOM 3863 C CA . ALA B 1 192 ? 109.024 98.005 -48.025 1.00 57.73 186 ALA B CA 1
ATOM 3864 C C . ALA B 1 192 ? 109.755 96.762 -48.518 1.00 57.96 186 ALA B C 1
ATOM 3865 O O . ALA B 1 192 ? 110.209 96.708 -49.668 1.00 56.56 186 ALA B O 1
ATOM 3867 N N . ASN B 1 193 ? 109.884 95.770 -47.646 1.00 57.62 187 ASN B N 1
ATOM 3868 C CA . ASN B 1 193 ? 110.554 94.546 -48.041 1.00 59.08 187 ASN B CA 1
ATOM 3869 C C . ASN B 1 193 ? 109.662 93.729 -48.962 1.00 58.79 187 ASN B C 1
ATOM 3870 O O . ASN B 1 193 ? 110.142 93.109 -49.919 1.00 59.31 187 ASN B O 1
ATOM 3875 N N . THR B 1 194 ? 108.364 93.731 -48.674 1.00 56.33 188 THR B N 1
ATOM 3876 C CA . THR B 1 194 ? 107.409 92.989 -49.485 1.00 56.12 188 THR B CA 1
ATOM 3877 C C . THR B 1 194 ? 107.365 93.541 -50.903 1.00 58.90 188 THR B C 1
ATOM 3878 O O . THR B 1 194 ? 107.099 92.808 -51.858 1.00 57.08 188 THR B O 1
ATOM 3882 N N . ALA B 1 195 ? 107.635 94.837 -51.040 1.00 61.15 189 ALA B N 1
ATOM 3883 C CA . ALA B 1 195 ? 107.645 95.485 -52.349 1.00 61.34 189 ALA B CA 1
ATOM 3884 C C . ALA B 1 195 ? 108.853 95.026 -53.163 1.00 63.57 189 ALA B C 1
ATOM 3885 O O . ALA B 1 195 ? 108.838 95.079 -54.390 1.00 63.69 189 ALA B O 1
ATOM 3887 N N . LYS B 1 196 ? 109.900 94.579 -52.473 1.00 65.79 190 LYS B N 1
ATOM 3888 C CA . LYS B 1 196 ? 111.108 94.094 -53.132 1.00 67.42 190 LYS B CA 1
ATOM 3889 C C . LYS B 1 196 ? 110.773 92.855 -53.969 1.00 67.10 190 LYS B C 1
ATOM 3890 O O . LYS B 1 196 ? 111.368 92.611 -55.024 1.00 65.03 190 LYS B O 1
ATOM 3896 N N . MET B 1 197 ? 109.810 92.081 -53.483 1.00 67.20 191 MET B N 1
ATOM 3897 C CA . MET B 1 197 ? 109.386 90.856 -54.145 1.00 68.73 191 MET B CA 1
ATOM 3898 C C . MET B 1 197 ? 108.760 91.116 -55.506 1.00 69.95 191 MET B C 1
ATOM 3899 O O . MET B 1 197 ? 108.757 90.233 -56.362 1.00 70.61 191 MET B O 1
ATOM 3904 N N . PHE B 1 198 ? 108.216 92.315 -55.704 1.00 69.39 192 PHE B N 1
ATOM 3905 C CA . PHE B 1 198 ? 107.614 92.665 -56.988 1.00 64.58 192 PHE B CA 1
ATOM 3906 C C . PHE B 1 198 ? 108.575 93.556 -57.763 1.00 64.25 192 PHE B C 1
ATOM 3907 O O . PHE B 1 198 ? 108.176 94.277 -58.686 1.00 63.29 192 PHE B O 1
ATOM 3915 N N . ASP B 1 199 ? 109.847 93.508 -57.372 1.00 64.90 193 ASP B N 1
ATOM 3916 C CA . ASP B 1 199 ? 110.882 94.298 -58.027 1.00 65.22 193 ASP B CA 1
ATOM 3917 C C . ASP B 1 199 ? 110.599 95.795 -58.048 1.00 61.15 193 ASP B C 1
ATOM 3918 O O . ASP B 1 199 ? 110.827 96.465 -59.055 1.00 60.77 193 ASP B O 1
ATOM 3923 N N . ILE B 1 200 ? 110.091 96.302 -56.929 1.00 59.52 194 ILE B N 1
ATOM 3924 C CA . ILE B 1 200 ? 109.798 97.727 -56.762 1.00 53.14 194 ILE B CA 1
ATOM 3925 C C . ILE B 1 200 ? 110.868 98.309 -55.853 1.00 54.09 194 ILE B C 1
ATOM 3926 O O . ILE B 1 200 ? 111.272 97.668 -54.881 1.00 51.78 194 ILE B O 1
ATOM 3931 N N . GLU B 1 201 ? 111.343 99.507 -56.178 1.00 53.70 195 GLU B N 1
ATOM 3932 C CA . GLU B 1 201 ? 112.361 100.134 -55.353 1.00 57.24 195 GLU B CA 1
ATOM 3933 C C . GLU B 1 201 ? 111.684 100.983 -54.270 1.00 58.56 195 GLU B C 1
ATOM 3934 O O . GLU B 1 201 ? 111.204 102.088 -54.527 1.00 61.18 195 GLU B O 1
ATOM 3940 N N . PRO B 1 202 ? 111.647 100.462 -53.033 1.00 56.06 196 PRO B N 1
ATOM 3941 C CA . PRO B 1 202 ? 111.046 101.096 -51.864 1.00 54.42 196 PRO B CA 1
ATOM 3942 C C . PRO B 1 202 ? 111.267 102.577 -51.647 1.00 55.47 196 PRO B C 1
ATOM 3943 O O . PRO B 1 202 ? 112.384 103.070 -51.545 1.00 60.08 196 PRO B O 1
ATOM 3947 N N . ARG B 1 203 ? 110.143 103.264 -51.584 1.00 53.82 197 ARG B N 1
ATOM 3948 C CA . ARG B 1 203 ? 110.082 104.698 -51.315 1.00 52.27 197 ARG B CA 1
ATOM 3949 C C . ARG B 1 203 ? 108.794 104.876 -50.492 1.00 53.26 197 ARG B C 1
ATOM 3950 O O . ARG B 1 203 ? 107.707 105.163 -51.007 1.00 57.32 197 ARG B O 1
ATOM 3958 N N . VAL B 1 204 ? 108.948 104.699 -49.185 1.00 49.82 198 VAL B N 1
ATOM 3959 C CA . VAL B 1 204 ? 107.833 104.760 -48.250 1.00 47.04 198 VAL B CA 1
ATOM 3960 C C . VAL B 1 204 ? 107.424 106.149 -47.836 1.00 44.24 198 VAL B C 1
ATOM 3961 O O . VAL B 1 204 ? 108.269 106.997 -47.630 1.00 43.52 198 VAL B O 1
ATOM 3965 N N . ALA B 1 205 ? 106.117 106.349 -47.697 1.00 44.11 199 ALA B N 1
ATOM 3966 C CA . ALA B 1 205 ? 105.549 107.617 -47.259 1.00 42.96 199 ALA B CA 1
ATOM 3967 C C . ALA B 1 205 ? 104.509 107.282 -46.196 1.00 44.63 199 ALA B C 1
ATOM 3968 O O . ALA B 1 205 ? 103.566 106.547 -46.483 1.00 47.15 199 ALA B O 1
ATOM 3970 N N . MET B 1 206 ? 104.691 107.796 -44.976 1.00 39.19 200 MET B N 1
ATOM 3971 C CA . MET B 1 206 ? 103.752 107.560 -43.877 1.00 37.68 200 MET B CA 1
ATOM 3972 C C . MET B 1 206 ? 102.612 108.579 -43.971 1.00 37.01 200 MET B C 1
ATOM 3973 O O . MET B 1 206 ? 102.808 109.756 -43.673 1.00 39.48 200 MET B O 1
ATOM 3978 N N . LEU B 1 207 ? 101.419 108.141 -44.342 1.00 32.98 201 LEU B N 1
ATOM 3979 C CA . LEU B 1 207 ? 100.315 109.083 -44.490 1.00 28.80 201 LEU B CA 1
ATOM 3980 C C . LEU B 1 207 ? 99.593 109.552 -43.232 1.00 33.56 201 LEU B C 1
ATOM 3981 O O . LEU B 1 207 ? 99.602 108.882 -42.193 1.00 33.46 201 LEU B O 1
ATOM 3986 N N . SER B 1 208 ? 98.974 110.728 -43.360 1.00 35.13 202 SER B N 1
ATOM 3987 C CA . SER B 1 208 ? 98.205 111.362 -42.294 1.00 33.67 202 SER B CA 1
ATOM 3988 C C . SER B 1 208 ? 97.374 112.468 -42.934 1.00 36.93 202 SER B C 1
ATOM 3989 O O . SER B 1 208 ? 97.282 112.530 -44.158 1.00 38.20 202 SER B O 1
ATOM 3992 N N . PHE B 1 209 ? 96.785 113.344 -42.120 1.00 36.01 203 PHE B N 1
ATOM 3993 C CA . PHE B 1 209 ? 95.966 114.430 -42.663 1.00 40.05 203 PHE B CA 1
ATOM 3994 C C . PHE B 1 209 ? 96.660 115.809 -42.618 1.00 41.69 203 PHE B C 1
ATOM 3995 O O . PHE B 1 209 ? 96.027 116.866 -42.750 1.00 33.04 203 PHE B O 1
ATOM 4003 N N . SER B 1 210 ? 97.977 115.777 -42.457 1.00 42.79 204 SER B N 1
ATOM 4004 C CA . SER B 1 210 ? 98.778 116.986 -42.399 1.00 46.87 204 SER B CA 1
ATOM 4005 C C . SER B 1 210 ? 100.169 116.611 -42.867 1.00 49.46 204 SER B C 1
ATOM 4006 O O . SER B 1 210 ? 100.557 115.439 -42.801 1.00 47.45 204 SER B O 1
ATOM 4009 N N . THR B 1 211 ? 100.919 117.600 -43.341 1.00 51.37 205 THR B N 1
ATOM 4010 C CA . THR B 1 211 ? 102.260 117.334 -43.812 1.00 54.25 205 THR B CA 1
ATOM 4011 C C . THR B 1 211 ? 103.276 117.998 -42.896 1.00 56.09 205 THR B C 1
ATOM 4012 O O . THR B 1 211 ? 103.211 119.208 -42.637 1.00 56.42 205 THR B O 1
ATOM 4016 N N . LYS B 1 212 ? 104.192 117.170 -42.398 1.00 55.35 206 LYS B N 1
ATOM 4017 C CA . LYS B 1 212 ? 105.268 117.568 -41.506 1.00 54.49 206 LYS B CA 1
ATOM 4018 C C . LYS B 1 212 ? 105.020 118.815 -40.665 1.00 58.31 206 LYS B C 1
ATOM 4019 O O . LYS B 1 212 ? 105.856 119.715 -40.634 1.00 59.06 206 LYS B O 1
ATOM 4025 N N . GLY B 1 213 ? 103.886 118.873 -39.976 1.00 61.61 207 GLY B N 1
ATOM 4026 C CA . GLY B 1 213 ? 103.626 120.020 -39.129 1.00 62.65 207 GLY B CA 1
ATOM 4027 C C . GLY B 1 213 ? 102.301 120.726 -39.316 1.00 66.67 207 GLY B C 1
ATOM 4028 O O . GLY B 1 213 ? 101.814 121.342 -38.368 1.00 67.11 207 GLY B O 1
ATOM 4029 N N . SER B 1 214 ? 101.720 120.645 -40.513 1.00 68.55 208 SER B N 1
ATOM 4030 C CA . SER B 1 214 ? 100.438 121.297 -40.805 1.00 73.11 208 SER B CA 1
ATOM 4031 C C . SER B 1 214 ? 99.505 121.378 -39.600 1.00 79.20 208 SER B C 1
ATOM 4032 O O . SER B 1 214 ? 99.110 122.465 -39.182 1.00 83.30 208 SER B O 1
ATOM 4035 N N . ALA B 1 215 ? 99.132 120.224 -39.063 1.00 80.73 209 ALA B N 1
ATOM 4036 C CA . ALA B 1 215 ? 98.263 120.166 -37.897 1.00 80.48 209 ALA B CA 1
ATOM 4037 C C . ALA B 1 215 ? 99.051 119.363 -36.879 1.00 80.98 209 ALA B C 1
ATOM 4038 O O . ALA B 1 215 ? 99.855 118.508 -37.259 1.00 81.62 209 ALA B O 1
ATOM 4040 N N . LYS B 1 216 ? 98.861 119.650 -35.597 1.00 81.35 210 LYS B N 1
ATOM 4041 C CA . LYS B 1 216 ? 99.571 118.899 -34.567 1.00 81.73 210 LYS B CA 1
ATOM 4042 C C . LYS B 1 216 ? 98.572 118.371 -33.542 1.00 78.55 210 LYS B C 1
ATOM 4043 O O . LYS B 1 216 ? 98.030 119.113 -32.727 1.00 81.03 210 LYS B O 1
ATOM 4049 N N . SER B 1 217 ? 98.289 117.081 -33.630 1.00 74.44 211 SER B N 1
ATOM 4050 C CA . SER B 1 217 ? 97.365 116.430 -32.708 1.00 72.14 211 SER B CA 1
ATOM 4051 C C . SER B 1 217 ? 98.030 115.115 -32.341 1.00 69.01 211 SER B C 1
ATOM 4052 O O . SER B 1 217 ? 99.196 114.897 -32.667 1.00 65.89 211 SER B O 1
ATOM 4055 N N . ASP B 1 218 ? 97.307 114.240 -31.662 1.00 67.96 212 ASP B N 1
ATOM 4056 C CA . ASP B 1 218 ? 97.897 112.971 -31.294 1.00 68.48 212 ASP B CA 1
ATOM 4057 C C . ASP B 1 218 ? 98.103 112.165 -32.557 1.00 65.84 212 ASP B C 1
ATOM 4058 O O . ASP B 1 218 ? 99.178 111.602 -32.784 1.00 65.58 212 ASP B O 1
ATOM 4063 N N . GLU B 1 219 ? 97.068 112.149 -33.388 1.00 63.11 213 GLU B N 1
ATOM 4064 C CA . GLU B 1 219 ? 97.085 111.403 -34.636 1.00 61.42 213 GLU B CA 1
ATOM 4065 C C . GLU B 1 219 ? 98.264 111.734 -35.546 1.00 58.80 213 GLU B C 1
ATOM 4066 O O . GLU B 1 219 ? 98.796 110.842 -36.202 1.00 59.44 213 GLU B O 1
ATOM 4072 N N . THR B 1 220 ? 98.669 113.000 -35.602 1.00 51.57 214 THR B N 1
ATOM 4073 C CA . THR B 1 220 ? 99.796 113.359 -36.457 1.00 49.48 214 THR B CA 1
ATOM 4074 C C . THR B 1 220 ? 101.102 112.949 -35.791 1.00 48.72 214 THR B C 1
ATOM 4075 O O . THR B 1 220 ? 102.032 112.489 -36.452 1.00 48.81 214 THR B O 1
ATOM 4079 N N . GLU B 1 221 ? 101.166 113.106 -34.475 1.00 48.60 215 GLU B N 1
ATOM 4080 C CA . GLU B 1 221 ? 102.364 112.735 -33.729 1.00 51.90 215 GLU B CA 1
ATOM 4081 C C . GLU B 1 221 ? 102.576 111.221 -33.769 1.00 49.53 215 GLU B C 1
ATOM 4082 O O . GLU B 1 221 ? 103.704 110.749 -33.794 1.00 47.05 215 GLU B O 1
ATOM 4088 N N . LYS B 1 222 ? 101.481 110.465 -33.775 1.00 48.19 216 LYS B N 1
ATOM 4089 C CA . LYS B 1 222 ? 101.531 109.005 -33.824 1.00 43.75 216 LYS B CA 1
ATOM 4090 C C . LYS B 1 222 ? 102.379 108.599 -35.008 1.00 41.01 216 LYS B C 1
ATOM 4091 O O . LYS B 1 222 ? 103.314 107.816 -34.890 1.00 42.74 216 LYS B O 1
ATOM 4097 N N . VAL B 1 223 ? 102.035 109.160 -36.155 1.00 39.08 217 VAL B N 1
ATOM 4098 C CA . VAL B 1 223 ? 102.736 108.887 -37.392 1.00 42.39 217 VAL B CA 1
ATOM 4099 C C . VAL B 1 223 ? 104.130 109.503 -37.388 1.00 44.05 217 VAL B C 1
ATOM 4100 O O . VAL B 1 223 ? 105.093 108.876 -37.816 1.00 40.81 217 VAL B O 1
ATOM 4104 N N . ALA B 1 224 ? 104.236 110.737 -36.907 1.00 49.97 218 ALA B N 1
ATOM 4105 C CA . ALA B 1 224 ? 105.525 111.413 -36.857 1.00 53.08 218 ALA B CA 1
ATOM 4106 C C . ALA B 1 224 ? 106.502 110.565 -36.068 1.00 55.75 218 ALA B C 1
ATOM 4107 O O . ALA B 1 224 ? 107.643 110.375 -36.484 1.00 54.91 218 ALA B O 1
ATOM 4109 N N . ASP B 1 225 ? 106.039 110.070 -34.922 1.00 59.15 219 ASP B N 1
ATOM 4110 C CA . ASP B 1 225 ? 106.828 109.208 -34.044 1.00 58.80 219 ASP B CA 1
ATOM 4111 C C . ASP B 1 225 ? 107.144 107.940 -34.802 1.00 58.09 219 ASP B C 1
ATOM 4112 O O . ASP B 1 225 ? 108.255 107.416 -34.727 1.00 53.90 219 ASP B O 1
ATOM 4117 N N . ALA B 1 226 ? 106.144 107.449 -35.523 1.00 58.84 220 ALA B N 1
ATOM 4118 C CA . ALA B 1 226 ? 106.291 106.242 -36.311 1.00 57.80 220 ALA B CA 1
ATOM 4119 C C . ALA B 1 226 ? 107.478 106.368 -37.267 1.00 56.61 220 ALA B C 1
ATOM 4120 O O . ALA B 1 226 ? 108.218 105.395 -37.489 1.00 57.67 220 ALA B O 1
ATOM 4122 N N . VAL B 1 227 ? 107.654 107.565 -37.828 1.00 52.10 221 VAL B N 1
ATOM 4123 C CA . VAL B 1 227 ? 108.741 107.824 -38.772 1.00 51.54 221 VAL B CA 1
ATOM 4124 C C . VAL B 1 227 ? 110.101 107.772 -38.078 1.00 47.43 221 VAL B C 1
ATOM 4125 O O . VAL B 1 227 ? 111.072 107.269 -38.642 1.00 41.26 221 VAL B O 1
ATOM 4129 N N . LYS B 1 228 ? 110.161 108.301 -36.858 1.00 49.23 222 LYS B N 1
ATOM 4130 C CA . LYS B 1 228 ? 111.392 108.314 -36.071 1.00 48.83 222 LYS B CA 1
ATOM 4131 C C . LYS B 1 228 ? 111.831 106.877 -35.899 1.00 48.75 222 LYS B C 1
ATOM 4132 O O . LYS B 1 228 ? 112.916 106.476 -36.325 1.00 48.64 222 LYS B O 1
ATOM 4138 N N . ILE B 1 229 ? 110.950 106.114 -35.258 1.00 48.99 223 ILE B N 1
ATOM 4139 C CA . ILE B 1 229 ? 111.166 104.690 -34.981 1.00 48.31 223 ILE B CA 1
ATOM 4140 C C . ILE B 1 229 ? 111.699 103.952 -36.230 1.00 50.53 223 ILE B C 1
ATOM 4141 O O . ILE B 1 229 ? 112.728 103.268 -36.181 1.00 50.21 223 ILE B O 1
ATOM 4146 N N . ALA B 1 230 ? 110.975 104.084 -37.344 1.00 48.60 224 ALA B N 1
ATOM 4147 C CA . ALA B 1 230 ? 111.333 103.422 -38.599 1.00 45.93 224 ALA B CA 1
ATOM 4148 C C . ALA B 1 230 ? 112.709 103.843 -39.093 1.00 42.85 224 ALA B C 1
ATOM 4149 O O . ALA B 1 230 ? 113.552 103.006 -39.405 1.00 35.56 224 ALA B O 1
ATOM 4151 N N . LYS B 1 231 ? 112.931 105.150 -39.157 1.00 46.75 225 LYS B N 1
ATOM 4152 C CA . LYS B 1 231 ? 114.201 105.683 -39.625 1.00 51.84 225 LYS B CA 1
ATOM 4153 C C . LYS B 1 231 ? 115.365 105.249 -38.749 1.00 56.10 225 LYS B C 1
ATOM 4154 O O . LYS B 1 231 ? 116.466 104.994 -39.239 1.00 53.34 225 LYS B O 1
ATOM 4160 N N . GLU B 1 232 ? 115.119 105.166 -37.449 1.00 61.37 226 GLU B N 1
ATOM 4161 C CA . GLU B 1 232 ? 116.156 104.767 -36.510 1.00 69.10 226 GLU B CA 1
ATOM 4162 C C . GLU B 1 232 ? 116.421 103.275 -36.696 1.00 73.26 226 GLU B C 1
ATOM 4163 O O . GLU B 1 232 ? 117.562 102.851 -36.866 1.00 74.93 226 GLU B O 1
ATOM 4169 N N . LYS B 1 233 ? 115.350 102.494 -36.701 1.00 76.38 227 LYS B N 1
ATOM 4170 C CA . LYS B 1 233 ? 115.448 101.050 -36.837 1.00 81.12 227 LYS B CA 1
ATOM 4171 C C . LYS B 1 233 ? 115.958 100.610 -38.208 1.00 83.60 227 LYS B C 1
ATOM 4172 O O . LYS B 1 233 ? 116.637 99.591 -38.319 1.00 83.26 227 LYS B O 1
ATOM 4178 N N . ALA B 1 234 ? 115.646 101.378 -39.247 1.00 86.58 228 ALA B N 1
ATOM 4179 C CA .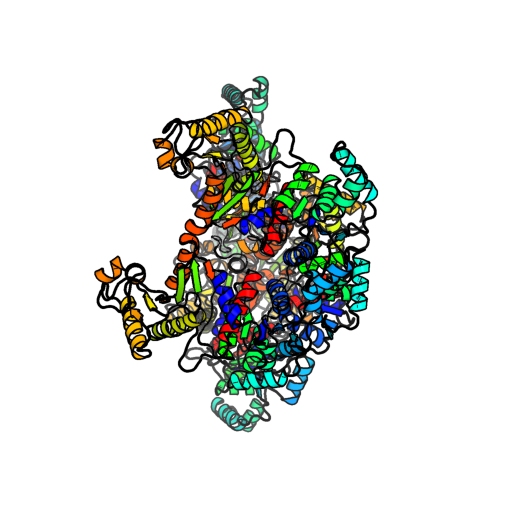 ALA B 1 234 ? 116.080 101.023 -40.596 1.00 86.39 228 ALA B CA 1
ATOM 4180 C C . ALA B 1 234 ? 116.580 102.214 -41.423 1.00 87.27 228 ALA B C 1
ATOM 4181 O O . ALA B 1 234 ? 115.941 102.612 -42.390 1.00 88.63 228 ALA B O 1
ATOM 4183 N N . PRO B 1 235 ? 117.753 102.770 -41.069 1.00 87.40 229 PRO B N 1
ATOM 4184 C CA . PRO B 1 235 ? 118.427 103.915 -41.699 1.00 87.47 229 PRO B CA 1
ATOM 4185 C C . PRO B 1 235 ? 118.422 104.037 -43.230 1.00 88.25 229 PRO B C 1
ATOM 4186 O O . PRO B 1 235 ? 118.011 105.068 -43.773 1.00 88.68 229 PRO B O 1
ATOM 4190 N N . GLU B 1 236 ? 118.895 102.994 -43.911 1.00 88.51 230 GLU B N 1
ATOM 4191 C CA . GLU B 1 236 ? 118.990 102.965 -45.377 1.00 88.55 230 GLU B CA 1
ATOM 4192 C C . GLU B 1 236 ? 117.683 103.079 -46.163 1.00 85.03 230 GLU B C 1
ATOM 4193 O O . GLU B 1 236 ? 117.670 103.561 -47.302 1.00 85.99 230 GLU B O 1
ATOM 4199 N N . LEU B 1 237 ? 116.591 102.619 -45.568 1.00 78.45 231 LEU B N 1
ATOM 4200 C CA . LEU B 1 237 ? 115.289 102.645 -46.217 1.00 71.74 231 LEU B CA 1
ATOM 4201 C C . LEU B 1 237 ? 114.824 104.086 -46.459 1.00 68.64 231 LEU B C 1
ATOM 4202 O O . LEU B 1 237 ? 114.765 104.886 -45.526 1.00 71.11 231 LEU B O 1
ATOM 4207 N N . THR B 1 238 ? 114.499 104.412 -47.708 1.00 63.10 232 THR B N 1
ATOM 4208 C CA . THR B 1 238 ? 114.042 105.752 -48.062 1.00 58.88 232 THR B CA 1
ATOM 4209 C C . THR B 1 238 ? 112.587 105.963 -47.672 1.00 55.51 232 THR B C 1
ATOM 4210 O O . THR B 1 238 ? 111.675 105.474 -48.332 1.00 48.91 232 THR B O 1
ATOM 4214 N N . LEU B 1 239 ? 112.379 106.693 -46.586 1.00 56.84 233 LEU B N 1
ATOM 4215 C CA . LEU B 1 239 ? 111.043 106.984 -46.114 1.00 57.27 233 LEU B CA 1
ATOM 4216 C C . LEU B 1 239 ? 111.057 108.213 -45.216 1.00 58.36 233 LEU B C 1
ATOM 4217 O O . LEU B 1 239 ? 111.884 108.327 -44.315 1.00 61.18 233 LEU B O 1
ATOM 4222 N N . ASP B 1 240 ? 110.158 109.150 -45.490 1.00 56.48 234 ASP B N 1
ATOM 4223 C CA . ASP B 1 240 ? 110.032 110.337 -44.661 1.00 54.53 234 ASP B CA 1
ATOM 4224 C C . ASP B 1 240 ? 108.577 110.321 -44.214 1.00 53.62 234 ASP B C 1
ATOM 4225 O O . ASP B 1 240 ? 107.741 109.661 -44.839 1.00 47.67 234 ASP B O 1
ATOM 4230 N N . GLY B 1 241 ? 108.239 111.049 -43.159 1.00 57.44 235 GLY B N 1
ATOM 4231 C CA . GLY B 1 241 ? 106.873 110.935 -42.704 1.00 56.85 235 GLY B CA 1
ATOM 4232 C C . GLY B 1 241 ? 105.978 112.051 -42.236 1.00 56.06 235 GLY B C 1
ATOM 4233 O O . GLY B 1 241 ? 106.386 113.129 -41.812 1.00 55.56 235 GLY B O 1
ATOM 4234 N N . GLU B 1 242 ? 104.704 111.692 -42.294 1.00 57.23 236 GLU B N 1
ATOM 4235 C CA . GLU B 1 242 ? 103.588 112.522 -41.943 1.00 55.66 236 GLU B CA 1
ATOM 4236 C C . GLU B 1 242 ? 103.297 113.397 -43.152 1.00 58.47 236 GLU B C 1
ATOM 4237 O O . GLU B 1 242 ? 103.477 114.620 -43.126 1.00 57.48 236 GLU B O 1
ATOM 4243 N N . PHE B 1 243 ? 102.856 112.729 -44.216 1.00 56.40 237 PHE B N 1
ATOM 4244 C CA . PHE B 1 243 ? 102.515 113.371 -45.469 1.00 57.79 237 PHE B CA 1
ATOM 4245 C C . PHE B 1 243 ? 101.025 113.240 -45.710 1.00 57.53 237 PHE B C 1
ATOM 4246 O O . PHE B 1 243 ? 100.353 112.412 -45.095 1.00 59.19 237 PHE B O 1
ATOM 4254 N N . GLN B 1 244 ? 100.511 114.075 -46.599 1.00 54.94 238 GLN B N 1
ATOM 4255 C CA . GLN B 1 244 ? 99.121 113.995 -46.984 1.00 52.65 238 GLN B CA 1
ATOM 4256 C C . GLN B 1 244 ? 99.313 113.291 -48.310 1.00 52.11 238 GLN B C 1
ATOM 4257 O O . GLN B 1 244 ? 100.432 113.268 -48.827 1.00 53.63 238 GLN B O 1
ATOM 4263 N N . PHE B 1 245 ? 98.270 112.694 -48.866 1.00 50.46 239 PHE B N 1
ATOM 4264 C CA . PHE B 1 245 ? 98.475 112.012 -50.124 1.00 45.77 239 PHE B CA 1
ATOM 4265 C C . PHE B 1 245 ? 99.129 112.938 -51.163 1.00 44.31 239 PHE B C 1
ATOM 4266 O O . PHE B 1 245 ? 99.960 112.488 -51.944 1.00 38.02 239 PHE B O 1
ATOM 4274 N N . ASP B 1 246 ? 98.766 114.222 -51.163 1.00 43.60 240 ASP B N 1
ATOM 4275 C CA . ASP B 1 246 ? 99.333 115.204 -52.090 1.00 41.88 240 ASP B CA 1
ATOM 4276 C C . ASP B 1 246 ? 100.837 115.083 -52.147 1.00 41.51 240 ASP B C 1
ATOM 4277 O O . ASP B 1 246 ? 101.425 114.634 -53.124 1.00 43.19 240 ASP B O 1
ATOM 4282 N N . ALA B 1 247 ? 101.439 115.561 -51.069 1.00 38.09 241 ALA B N 1
ATOM 4283 C CA . ALA B 1 247 ? 102.876 115.608 -50.890 1.00 40.48 241 ALA B CA 1
ATOM 4284 C C . ALA B 1 247 ? 103.582 114.302 -51.210 1.00 44.53 241 ALA B C 1
ATOM 4285 O O . ALA B 1 247 ? 104.705 114.317 -51.719 1.00 49.90 241 ALA B O 1
ATOM 4287 N N . ALA B 1 248 ? 102.927 113.179 -50.937 1.00 43.83 242 ALA B N 1
ATOM 4288 C CA . ALA B 1 248 ? 103.538 111.878 -51.188 1.00 41.65 242 ALA B CA 1
ATOM 4289 C C . ALA B 1 248 ? 103.459 111.439 -52.646 1.00 41.05 242 ALA B C 1
ATOM 4290 O O . ALA B 1 248 ? 104.356 110.769 -53.141 1.00 40.74 242 ALA B O 1
ATOM 4292 N N . PHE B 1 249 ? 102.395 111.849 -53.331 1.00 43.44 243 PHE B N 1
ATOM 4293 C CA . PHE B 1 249 ? 102.146 111.461 -54.717 1.00 43.55 243 PHE B CA 1
ATOM 4294 C C . PHE B 1 249 ? 102.528 112.445 -55.842 1.00 44.71 243 PHE B C 1
ATOM 4295 O O . PHE B 1 249 ? 102.960 112.012 -56.912 1.00 45.74 243 PHE B O 1
ATOM 4303 N N . VAL B 1 250 ? 102.373 113.751 -55.617 1.00 40.77 244 VAL B N 1
ATOM 4304 C CA . VAL B 1 250 ? 102.700 114.733 -56.650 1.00 40.25 244 VAL B CA 1
ATOM 4305 C C . VAL B 1 250 ? 103.822 115.693 -56.228 1.00 42.48 244 VAL B C 1
ATOM 4306 O O . VAL B 1 250 ? 103.666 116.469 -55.278 1.00 39.58 244 VAL B O 1
ATOM 4310 N N . PRO B 1 251 ? 104.973 115.645 -56.938 1.00 48.90 245 PRO B N 1
ATOM 4311 C CA . PRO B 1 251 ? 106.192 116.450 -56.738 1.00 47.82 245 PRO B CA 1
ATOM 4312 C C . PRO B 1 251 ? 106.009 117.958 -56.537 1.00 46.67 245 PRO B C 1
ATOM 4313 O O . PRO B 1 251 ? 106.712 118.550 -55.723 1.00 45.91 245 PRO B O 1
ATOM 4317 N N . SER B 1 252 ? 105.088 118.573 -57.281 1.00 48.17 246 SER B N 1
ATOM 4318 C CA . SER B 1 252 ? 104.831 120.007 -57.157 1.00 43.51 246 SER B CA 1
ATOM 4319 C C . SER B 1 252 ? 104.558 120.283 -55.697 1.00 48.10 246 SER B C 1
ATOM 4320 O O . SER B 1 252 ? 105.181 121.152 -55.087 1.00 48.75 246 SER B O 1
ATOM 4323 N N . VAL B 1 253 ? 103.623 119.515 -55.145 1.00 51.66 247 VAL B N 1
ATOM 4324 C CA . VAL B 1 253 ? 103.204 119.652 -53.755 1.00 50.12 247 VAL B CA 1
ATOM 4325 C C . VAL B 1 253 ? 104.294 119.262 -52.759 1.00 51.35 247 VAL B C 1
ATOM 4326 O O . VAL B 1 253 ? 104.314 119.747 -51.635 1.00 51.61 247 VAL B O 1
ATOM 4330 N N . ALA B 1 254 ? 105.198 118.385 -53.174 1.00 56.07 248 ALA B N 1
ATOM 4331 C CA . ALA B 1 254 ? 106.277 117.945 -52.303 1.00 60.74 248 ALA B CA 1
ATOM 4332 C C . ALA B 1 254 ? 107.205 119.102 -51.934 1.00 69.33 248 ALA B C 1
ATOM 4333 O O . ALA B 1 254 ? 107.402 119.374 -50.753 1.00 73.63 248 ALA B O 1
ATOM 4335 N N . GLU B 1 255 ? 107.762 119.787 -52.930 1.00 73.76 249 GLU B N 1
ATOM 4336 C CA . GLU B 1 255 ? 108.666 120.910 -52.677 1.00 72.73 249 GLU B CA 1
ATOM 4337 C C . GLU B 1 255 ? 107.973 122.076 -51.967 1.00 71.75 249 GLU B C 1
ATOM 4338 O O . GLU B 1 255 ? 108.636 122.883 -51.322 1.00 75.20 249 GLU B O 1
ATOM 4344 N N . LYS B 1 256 ? 106.650 122.182 -52.106 1.00 70.41 250 LYS B N 1
ATOM 4345 C CA . LYS B 1 256 ? 105.898 123.258 -51.459 1.00 70.16 250 LYS B CA 1
ATOM 4346 C C . LYS B 1 256 ? 105.642 122.881 -50.004 1.00 72.74 250 LYS B C 1
ATOM 4347 O O . LYS B 1 256 ? 106.229 123.459 -49.093 1.00 74.69 250 LYS B O 1
ATOM 4353 N N . LYS B 1 257 ? 104.763 121.903 -49.798 1.00 71.06 251 LYS B N 1
ATOM 4354 C CA . LYS B 1 257 ? 104.417 121.426 -48.461 1.00 64.95 251 LYS B CA 1
ATOM 4355 C C . LYS B 1 257 ? 105.622 120.999 -47.603 1.00 62.97 251 LYS B C 1
ATOM 4356 O O . LYS B 1 257 ? 105.600 121.176 -46.383 1.00 61.78 251 LYS B O 1
ATOM 4362 N N . ALA B 1 258 ? 106.664 120.434 -48.216 1.00 57.95 252 ALA B N 1
ATOM 4363 C CA . ALA B 1 258 ? 107.822 119.986 -47.432 1.00 58.89 252 ALA B CA 1
ATOM 4364 C C . ALA B 1 258 ? 109.079 119.556 -48.212 1.00 58.64 252 ALA B C 1
ATOM 4365 O O . ALA B 1 258 ? 109.285 118.372 -48.501 1.00 54.10 252 ALA B O 1
ATOM 4367 N N . PRO B 1 259 ? 109.945 120.519 -48.548 1.00 59.67 253 PRO B N 1
ATOM 4368 C CA . PRO B 1 259 ? 111.167 120.181 -49.281 1.00 64.20 253 PRO B CA 1
ATOM 4369 C C . PRO B 1 259 ? 112.190 119.624 -48.287 1.00 69.69 253 PRO B C 1
ATOM 4370 O O . PRO B 1 259 ? 111.869 119.437 -47.102 1.00 69.82 253 PRO B O 1
ATOM 4374 N N . ASP B 1 260 ? 113.407 119.362 -48.763 1.00 72.76 254 ASP B N 1
ATOM 4375 C CA . ASP B 1 260 ? 114.466 118.819 -47.913 1.00 74.91 254 ASP B CA 1
ATOM 4376 C C . ASP B 1 260 ? 114.179 117.384 -47.504 1.00 73.69 254 ASP B C 1
ATOM 4377 O O . ASP B 1 260 ? 115.035 116.716 -46.939 1.00 72.97 254 ASP B O 1
ATOM 4382 N N . SER B 1 261 ? 112.971 116.914 -47.798 1.00 72.84 255 SER B N 1
ATOM 4383 C CA . SER B 1 261 ? 112.569 115.553 -47.462 1.00 71.26 255 SER B CA 1
ATOM 4384 C C . SER B 1 261 ? 112.997 114.552 -48.529 1.00 70.66 255 SER B C 1
ATOM 4385 O O . SER B 1 261 ? 113.017 114.879 -49.712 1.00 70.69 255 SER B O 1
ATOM 4388 N N . GLU B 1 262 ? 113.331 113.332 -48.102 1.00 69.01 256 GLU B N 1
ATOM 4389 C CA . GLU B 1 262 ? 113.747 112.268 -49.015 1.00 66.89 256 GLU B CA 1
ATOM 4390 C C . GLU B 1 262 ? 112.715 112.088 -50.111 1.00 66.54 256 GLU B C 1
ATOM 4391 O O . GLU B 1 262 ? 113.044 112.094 -51.290 1.00 69.43 256 GLU B O 1
ATOM 4397 N N . ILE B 1 263 ? 111.466 111.900 -49.714 1.00 62.84 257 ILE B N 1
ATOM 4398 C CA . ILE B 1 263 ? 110.393 111.755 -50.680 1.00 58.57 257 ILE B CA 1
ATOM 4399 C C . ILE B 1 263 ? 110.121 113.021 -51.444 1.00 59.07 257 ILE B C 1
ATOM 4400 O O . ILE B 1 263 ? 109.868 114.062 -50.852 1.00 61.18 257 ILE B O 1
ATOM 4405 N N . LYS B 1 264 ? 110.175 112.929 -52.767 1.00 59.79 258 LYS B N 1
ATOM 4406 C CA . LYS B 1 264 ? 109.909 114.090 -53.605 1.00 60.98 258 LYS B CA 1
ATOM 4407 C C . LYS B 1 264 ? 108.677 113.817 -54.458 1.00 60.32 258 LYS B C 1
ATOM 4408 O O . LYS B 1 264 ? 108.745 113.867 -55.685 1.00 62.81 258 LYS B O 1
ATOM 4414 N N . GLY B 1 265 ? 107.555 113.529 -53.797 1.00 57.48 259 GLY B N 1
ATOM 4415 C CA . GLY B 1 265 ? 106.319 113.246 -54.504 1.00 52.34 259 GLY B CA 1
ATOM 4416 C C . GLY B 1 265 ? 106.392 112.001 -55.379 1.00 50.22 259 GLY B C 1
ATOM 4417 O O . GLY B 1 265 ? 105.624 111.869 -56.327 1.00 52.70 259 GLY B O 1
ATOM 4418 N N . ASP B 1 266 ? 107.324 111.102 -55.062 1.00 47.12 260 ASP B N 1
ATOM 4419 C CA . ASP B 1 266 ? 107.560 109.842 -55.770 1.00 45.60 260 ASP B CA 1
ATOM 4420 C C . ASP B 1 266 ? 107.493 108.627 -54.823 1.00 45.55 260 ASP B C 1
ATOM 4421 O O . ASP B 1 266 ? 108.363 107.762 -54.814 1.00 44.08 260 ASP B O 1
ATOM 4426 N N . ALA B 1 267 ? 106.461 108.594 -53.992 1.00 46.05 261 ALA B N 1
ATOM 4427 C CA . ALA B 1 267 ? 106.298 107.496 -53.057 1.00 45.20 261 ALA B CA 1
ATOM 4428 C C . ALA B 1 267 ? 105.673 106.349 -53.823 1.00 48.04 261 ALA B C 1
ATOM 4429 O O . ALA B 1 267 ? 104.811 106.564 -54.668 1.00 53.21 261 ALA B O 1
ATOM 4431 N N . ASN B 1 268 ? 106.117 105.131 -53.542 1.00 47.84 262 ASN B N 1
ATOM 4432 C CA . ASN B 1 268 ? 105.571 103.958 -54.211 1.00 47.39 262 ASN B CA 1
ATOM 4433 C C . ASN B 1 268 ? 105.167 102.895 -53.188 1.00 48.16 262 ASN B C 1
ATOM 4434 O O . ASN B 1 268 ? 104.929 101.732 -53.537 1.00 48.80 262 ASN B O 1
ATOM 4439 N N . VAL B 1 269 ? 105.099 103.321 -51.929 1.00 44.51 263 VAL B N 1
ATOM 4440 C CA . VAL B 1 269 ? 104.716 102.484 -50.799 1.00 38.50 263 VAL B CA 1
ATOM 4441 C C . VAL B 1 269 ? 104.029 103.454 -49.852 1.00 36.70 263 VAL B C 1
ATOM 4442 O O . VAL B 1 269 ? 104.667 104.315 -49.253 1.00 39.62 263 VAL B O 1
ATOM 4446 N N . PHE B 1 270 ? 102.717 103.324 -49.720 1.00 36.89 264 PHE B N 1
ATOM 4447 C CA . PHE B 1 270 ? 101.964 104.232 -48.861 1.00 35.80 264 PHE B CA 1
ATOM 4448 C C . PHE B 1 270 ? 101.435 103.585 -47.591 1.00 36.50 264 PHE B C 1
ATOM 4449 O O . PHE B 1 270 ? 100.497 102.795 -47.647 1.00 40.94 264 PHE B O 1
ATOM 4457 N N . VAL B 1 271 ? 102.028 103.937 -46.450 1.00 36.09 265 VAL B N 1
ATOM 4458 C CA . VAL B 1 271 ? 101.615 103.394 -45.157 1.00 31.89 265 VAL B CA 1
ATOM 4459 C C . VAL B 1 271 ? 100.477 104.229 -44.568 1.00 34.01 265 VAL B C 1
ATOM 4460 O O . VAL B 1 271 ? 100.664 105.395 -44.226 1.00 32.01 265 VAL B O 1
ATOM 4464 N N . PHE B 1 272 ? 99.298 103.625 -44.449 1.00 36.70 266 PHE B N 1
ATOM 4465 C CA . PHE B 1 272 ? 98.147 104.327 -43.907 1.00 36.45 266 PHE B CA 1
ATOM 4466 C C . PHE B 1 272 ? 98.188 104.329 -42.376 1.00 38.99 266 PHE B C 1
ATOM 4467 O O . PHE B 1 272 ? 98.687 103.384 -41.765 1.00 40.26 266 PHE B O 1
ATOM 4475 N N . PRO B 1 273 ? 97.643 105.384 -41.738 1.00 37.46 267 PRO B N 1
ATOM 4476 C CA . PRO B 1 273 ? 97.609 105.547 -40.282 1.00 30.94 267 PRO B CA 1
ATOM 4477 C C . PRO B 1 273 ? 96.632 104.681 -39.510 1.00 34.89 267 PRO B C 1
ATOM 4478 O O . PRO B 1 273 ? 96.803 104.468 -38.309 1.00 39.27 267 PRO B O 1
ATOM 4482 N N . SER B 1 274 ? 95.582 104.213 -40.172 1.00 34.07 268 SER B N 1
ATOM 4483 C CA . SER B 1 274 ? 94.604 103.349 -39.504 1.00 34.22 268 SER B CA 1
ATOM 4484 C C . SER B 1 274 ? 93.905 102.446 -40.513 1.00 39.76 268 SER B C 1
ATOM 4485 O O . SER B 1 274 ? 93.912 102.724 -41.721 1.00 38.96 268 SER B O 1
ATOM 4488 N N . LEU B 1 275 ? 93.296 101.370 -40.026 1.00 41.64 269 LEU B N 1
ATOM 4489 C CA . LEU B 1 275 ? 92.598 100.456 -40.915 1.00 40.37 269 LEU B CA 1
ATOM 4490 C C . LEU B 1 275 ? 91.450 101.164 -41.632 1.00 43.84 269 LEU B C 1
ATOM 4491 O O . LEU B 1 275 ? 91.083 100.781 -42.748 1.00 46.97 269 LEU B O 1
ATOM 4496 N N . GLU B 1 276 ? 90.883 102.193 -41.001 1.00 42.27 270 GLU B N 1
ATOM 4497 C CA . GLU B 1 276 ? 89.786 102.920 -41.634 1.00 39.75 270 GLU B CA 1
ATOM 4498 C C . GLU B 1 276 ? 90.314 103.631 -42.881 1.00 36.26 270 GLU B C 1
ATOM 4499 O O . GLU B 1 276 ? 89.700 103.585 -43.941 1.00 32.03 270 GLU B O 1
ATOM 4505 N N . ALA B 1 277 ? 91.466 104.274 -42.763 1.00 35.54 271 ALA B N 1
ATOM 4506 C CA . ALA B 1 277 ? 92.054 104.959 -43.910 1.00 33.66 271 ALA B CA 1
ATOM 4507 C C . ALA B 1 277 ? 92.533 103.945 -44.958 1.00 32.83 271 ALA B C 1
ATOM 4508 O O . ALA B 1 277 ? 92.235 104.064 -46.147 1.00 31.73 271 ALA B O 1
ATOM 4510 N N . GLY B 1 278 ? 93.276 102.947 -44.497 1.00 30.56 272 GLY B N 1
ATOM 4511 C CA . GLY B 1 278 ? 93.792 101.932 -45.392 1.00 34.23 272 GLY B CA 1
ATOM 4512 C C . GLY B 1 278 ? 92.758 101.190 -46.214 1.00 35.17 272 GLY B C 1
ATOM 4513 O O . GLY B 1 278 ? 92.913 101.035 -47.427 1.00 33.40 272 GLY B O 1
ATOM 4514 N N . ASN B 1 279 ? 91.695 100.735 -45.561 1.00 32.98 273 ASN B N 1
ATOM 4515 C CA . ASN B 1 279 ? 90.663 99.986 -46.257 1.00 33.93 273 ASN B CA 1
ATOM 4516 C C . ASN B 1 279 ? 89.912 100.856 -47.251 1.00 31.92 273 ASN B C 1
ATOM 4517 O O . ASN B 1 279 ? 89.799 100.499 -48.426 1.00 35.05 273 ASN B O 1
ATOM 4522 N N . ILE B 1 280 ? 89.399 101.994 -46.789 1.00 28.39 274 ILE B N 1
ATOM 4523 C CA . ILE B 1 280 ? 88.685 102.892 -47.686 1.00 27.23 274 ILE B CA 1
ATOM 4524 C C . ILE B 1 280 ? 89.630 103.372 -48.765 1.00 27.55 274 ILE B C 1
ATOM 4525 O O . ILE B 1 280 ? 89.219 103.615 -49.897 1.00 27.27 274 ILE B O 1
ATOM 4530 N N . GLY B 1 281 ? 90.906 103.491 -48.409 1.00 23.54 275 GLY B N 1
ATOM 4531 C CA . GLY B 1 281 ? 91.896 103.951 -49.360 1.00 19.89 275 GLY B CA 1
ATOM 4532 C C . GLY B 1 281 ? 92.061 103.120 -50.610 1.00 23.65 275 GLY B C 1
ATOM 4533 O O . GLY B 1 281 ? 91.772 103.577 -51.713 1.00 20.02 275 GLY B O 1
ATOM 4534 N N . TYR B 1 282 ? 92.544 101.894 -50.454 1.00 31.74 276 TYR B N 1
ATOM 4535 C CA . TYR B 1 282 ? 92.757 101.038 -51.615 1.00 32.98 276 TYR B CA 1
ATOM 4536 C C . TYR B 1 282 ? 91.470 100.866 -52.418 1.00 33.06 276 TYR B C 1
ATOM 4537 O O . TYR B 1 282 ? 91.515 100.789 -53.640 1.00 29.97 276 TYR B O 1
ATOM 4546 N N . LYS B 1 283 ? 90.325 100.819 -51.735 1.00 31.55 277 LYS B N 1
ATOM 4547 C CA . LYS B 1 283 ? 89.041 100.672 -52.411 1.00 32.93 277 LYS B CA 1
ATOM 4548 C C . LYS B 1 283 ? 88.674 101.895 -53.250 1.00 34.36 277 LYS B C 1
ATOM 4549 O O . LYS B 1 283 ? 88.149 101.751 -54.360 1.00 39.65 277 LYS B O 1
ATOM 4555 N N . ILE B 1 284 ? 88.943 103.094 -52.747 1.00 31.94 278 ILE B N 1
ATOM 4556 C CA . ILE B 1 284 ? 88.669 104.293 -53.543 1.00 30.41 278 ILE B CA 1
ATOM 4557 C C . ILE B 1 284 ? 89.625 104.305 -54.736 1.00 33.02 278 ILE B C 1
ATOM 4558 O O . ILE B 1 284 ? 89.234 104.661 -55.858 1.00 24.53 278 ILE B O 1
ATOM 4563 N N . ALA B 1 285 ? 90.874 103.907 -54.492 1.00 29.69 279 ALA B N 1
ATOM 4564 C CA . ALA B 1 285 ? 91.872 103.865 -55.558 1.00 33.61 279 ALA B CA 1
ATOM 4565 C C . ALA B 1 285 ? 91.449 102.860 -56.626 1.00 35.92 279 ALA B C 1
ATOM 4566 O O . ALA B 1 285 ? 91.634 103.097 -57.817 1.00 34.85 279 ALA B O 1
ATOM 4568 N N . GLN B 1 286 ? 90.883 101.738 -56.195 1.00 37.23 280 GLN B N 1
ATOM 4569 C CA . GLN B 1 286 ? 90.423 100.695 -57.106 1.00 37.41 280 GLN B CA 1
ATOM 4570 C C . GLN B 1 286 ? 89.165 101.114 -57.880 1.00 38.35 280 GLN B C 1
ATOM 4571 O O . GLN B 1 286 ? 89.210 101.280 -59.092 1.00 38.41 280 GLN B O 1
ATOM 4577 N N . ARG B 1 287 ? 88.047 101.294 -57.186 1.00 34.59 281 ARG B N 1
ATOM 4578 C CA . ARG B 1 287 ? 86.810 101.669 -57.863 1.00 36.03 281 ARG B CA 1
ATOM 4579 C C . ARG B 1 287 ? 86.813 103.048 -58.534 1.00 38.43 281 ARG B C 1
ATOM 4580 O O . ARG B 1 287 ? 86.256 103.208 -59.614 1.00 47.22 281 ARG B O 1
ATOM 4588 N N . LEU B 1 288 ? 87.439 104.047 -57.930 1.00 37.02 282 LEU B N 1
ATOM 4589 C CA . LEU B 1 288 ? 87.467 105.371 -58.563 1.00 32.62 282 LEU B CA 1
ATOM 4590 C C . LEU B 1 288 ? 88.666 105.589 -59.474 1.00 35.39 282 LEU B C 1
ATOM 4591 O O . LEU B 1 288 ? 88.516 106.102 -60.568 1.00 38.09 282 LEU B O 1
ATOM 4596 N N . GLY B 1 289 ? 89.856 105.211 -59.015 1.00 36.25 283 GLY B N 1
ATOM 4597 C CA . GLY B 1 289 ? 91.057 105.400 -59.811 1.00 32.84 283 GLY B CA 1
ATOM 4598 C C . GLY B 1 289 ? 91.243 104.356 -60.891 1.00 40.24 283 GLY B C 1
ATOM 4599 O O . GLY B 1 289 ? 92.136 104.476 -61.731 1.00 45.21 283 GLY B O 1
ATOM 4600 N N . ASN B 1 290 ? 90.392 103.338 -60.879 1.00 42.80 284 ASN B N 1
ATOM 4601 C CA . ASN B 1 290 ? 90.472 102.268 -61.861 1.00 41.27 284 ASN B CA 1
ATOM 4602 C C . ASN B 1 290 ? 91.811 101.567 -61.806 1.00 38.39 284 ASN B C 1
ATOM 4603 O O . ASN B 1 290 ? 92.443 101.313 -62.836 1.00 39.80 284 ASN B O 1
ATOM 4608 N N . PHE B 1 291 ? 92.246 101.281 -60.587 1.00 36.23 285 PHE B N 1
ATOM 4609 C CA . PHE B 1 291 ? 93.491 100.564 -60.374 1.00 42.02 285 PHE B CA 1
ATOM 4610 C C . PHE B 1 291 ? 93.151 99.102 -60.134 1.00 39.57 285 PHE B C 1
ATOM 4611 O O . PHE B 1 291 ? 92.107 98.796 -59.566 1.00 36.68 285 PHE B O 1
ATOM 4619 N N . GLU B 1 292 ? 94.016 98.201 -60.581 1.00 40.97 286 GLU B N 1
ATOM 4620 C CA . GLU B 1 292 ? 93.800 96.778 -60.347 1.00 46.11 286 GLU B CA 1
ATOM 4621 C C . GLU B 1 292 ? 94.320 96.567 -58.924 1.00 45.83 286 GLU B C 1
ATOM 4622 O O . GLU B 1 292 ? 95.430 96.988 -58.583 1.00 48.01 286 GLU B O 1
ATOM 4628 N N . ALA B 1 293 ? 93.505 95.942 -58.085 1.00 43.64 287 ALA B N 1
ATOM 4629 C CA . ALA B 1 293 ? 93.900 95.714 -56.702 1.00 45.31 287 ALA B CA 1
ATOM 4630 C C . ALA B 1 293 ? 94.009 94.239 -56.353 1.00 44.52 287 ALA B C 1
ATOM 4631 O O . ALA B 1 293 ? 93.030 93.493 -56.401 1.00 44.25 287 ALA B O 1
ATOM 4633 N N . VAL B 1 294 ? 95.220 93.837 -56.004 1.00 40.81 288 VAL B N 1
ATOM 4634 C CA . VAL B 1 294 ? 95.500 92.451 -55.620 1.00 42.41 288 VAL B CA 1
ATOM 4635 C C . VAL B 1 294 ? 95.216 92.371 -54.128 1.00 42.30 288 VAL B C 1
ATOM 4636 O O . VAL B 1 294 ? 95.843 93.114 -53.344 1.00 34.36 288 VAL B O 1
ATOM 4640 N N . GLY B 1 295 ? 94.299 91.439 -53.790 1.00 47.23 289 GLY B N 1
ATOM 4641 C CA . GLY B 1 295 ? 93.783 91.141 -52.449 1.00 43.63 289 GLY B CA 1
ATOM 4642 C C . GLY B 1 295 ? 94.762 91.144 -51.282 1.00 46.31 289 GLY B C 1
ATOM 4643 O O . GLY B 1 295 ? 95.973 91.217 -51.552 1.00 54.40 289 GLY B O 1
ATOM 4644 N N . PRO B 1 296 ? 94.351 91.071 -50.004 1.00 41.61 290 PRO B N 1
ATOM 4645 C CA . PRO B 1 296 ? 95.363 91.097 -48.933 1.00 35.08 290 PRO B CA 1
ATOM 4646 C C . PRO B 1 296 ? 96.522 90.112 -49.024 1.00 38.36 290 PRO B C 1
ATOM 4647 O O . PRO B 1 296 ? 96.330 88.936 -49.316 1.00 42.06 290 PRO B O 1
ATOM 4651 N N . ILE B 1 297 ? 97.728 90.608 -48.770 1.00 40.25 291 ILE B N 1
ATOM 4652 C CA . ILE B 1 297 ? 98.918 89.772 -48.787 1.00 39.85 291 ILE B CA 1
ATOM 4653 C C . ILE B 1 297 ? 99.542 89.964 -47.431 1.00 41.50 291 ILE B C 1
ATOM 4654 O O . ILE B 1 297 ? 99.947 91.086 -47.099 1.00 40.77 291 ILE B O 1
ATOM 4659 N N . LEU B 1 298 ? 99.592 88.896 -46.639 1.00 40.88 292 LEU B N 1
ATOM 4660 C CA . LEU B 1 298 ? 100.144 88.994 -45.301 1.00 38.32 292 LEU B CA 1
ATOM 4661 C C . LEU B 1 298 ? 101.657 89.139 -45.388 1.00 42.30 292 LEU B C 1
ATOM 4662 O O . LEU B 1 298 ? 102.255 88.852 -46.435 1.00 41.64 292 LEU B O 1
ATOM 4667 N N . GLN B 1 299 ? 102.275 89.589 -44.296 1.00 43.72 293 GLN B N 1
ATOM 4668 C CA . GLN B 1 299 ? 103.720 89.766 -44.277 1.00 48.97 293 GLN B CA 1
ATOM 4669 C C . GLN B 1 299 ? 104.287 89.684 -42.872 1.00 50.46 293 GLN B C 1
ATOM 4670 O O . GLN B 1 299 ? 103.579 89.931 -41.886 1.00 48.01 293 GLN B O 1
ATOM 4676 N N . GLY B 1 300 ? 105.569 89.334 -42.787 1.00 51.17 294 GLY B N 1
ATOM 4677 C CA . GLY B 1 300 ? 106.233 89.270 -41.496 1.00 55.74 294 GLY B CA 1
ATOM 4678 C C . GLY B 1 300 ? 106.201 87.959 -40.736 1.00 57.50 294 GLY B C 1
ATOM 4679 O O . GLY B 1 300 ? 106.733 87.876 -39.629 1.00 60.28 294 GLY B O 1
ATOM 4680 N N . LEU B 1 301 ? 105.589 86.934 -41.313 1.00 56.02 295 LEU B N 1
ATOM 4681 C CA . LEU B 1 301 ? 105.510 85.631 -40.659 1.00 56.89 295 LEU B CA 1
ATOM 4682 C C . LEU B 1 301 ? 106.757 84.786 -40.963 1.00 57.76 295 LEU B C 1
ATOM 4683 O O . LEU B 1 301 ? 107.535 85.117 -41.857 1.00 56.95 295 LEU B O 1
ATOM 4688 N N . ASN B 1 302 ? 106.952 83.699 -40.221 1.00 57.43 296 ASN B N 1
ATOM 4689 C CA . ASN B 1 302 ? 108.101 82.838 -40.461 1.00 55.98 296 ASN B CA 1
ATOM 4690 C C . ASN B 1 302 ? 107.913 82.073 -41.767 1.00 53.24 296 ASN B C 1
ATOM 4691 O O . ASN B 1 302 ? 108.856 81.891 -42.530 1.00 54.52 296 ASN B O 1
ATOM 4696 N N . MET B 1 303 ? 106.698 81.599 -42.014 1.00 51.34 297 MET B N 1
ATOM 4697 C CA . MET B 1 303 ? 106.390 80.885 -43.251 1.00 51.33 297 MET B CA 1
ATOM 4698 C C . MET B 1 303 ? 105.164 81.501 -43.915 1.00 52.90 297 MET B C 1
ATOM 4699 O O . MET B 1 303 ? 104.191 81.847 -43.245 1.00 54.77 297 MET B O 1
ATOM 4704 N N . PRO B 1 304 ? 105.188 81.626 -45.251 1.00 48.61 298 PRO B N 1
ATOM 4705 C CA . PRO B 1 304 ? 104.113 82.196 -46.069 1.00 42.44 298 PRO B CA 1
ATOM 4706 C C . PRO B 1 304 ? 102.715 81.657 -45.813 1.00 41.05 298 PRO B C 1
ATOM 4707 O O . PRO B 1 304 ? 102.472 80.455 -45.853 1.00 38.86 298 PRO B O 1
ATOM 4711 N N . VAL B 1 305 ? 101.787 82.570 -45.571 1.00 42.56 299 VAL B N 1
ATOM 4712 C CA . VAL B 1 305 ? 100.396 82.211 -45.334 1.00 40.88 299 VAL B CA 1
ATOM 4713 C C . VAL B 1 305 ? 99.599 83.344 -45.927 1.00 38.75 299 VAL B C 1
ATOM 4714 O O . VAL B 1 305 ? 99.942 84.509 -45.714 1.00 40.34 299 VAL B O 1
ATOM 4718 N N . ASN B 1 306 ? 98.558 83.023 -46.685 1.00 34.33 300 ASN B N 1
ATOM 4719 C CA . ASN B 1 306 ? 97.753 84.075 -47.284 1.00 33.90 300 ASN B CA 1
ATOM 4720 C C . ASN B 1 306 ? 96.279 83.795 -47.345 1.00 34.01 300 ASN B C 1
ATOM 4721 O O . ASN B 1 306 ? 95.844 82.661 -47.541 1.00 27.64 300 ASN B O 1
ATOM 4726 N N . ASP B 1 307 ? 95.503 84.857 -47.202 1.00 37.55 301 ASP B N 1
ATOM 4727 C CA . ASP B 1 307 ? 94.055 84.728 -47.184 1.00 40.28 301 ASP B CA 1
ATOM 4728 C C . ASP B 1 307 ? 93.365 85.159 -48.465 1.00 42.30 301 ASP B C 1
ATOM 4729 O O . ASP B 1 307 ? 93.453 86.328 -48.856 1.00 41.39 301 ASP B O 1
ATOM 4734 N N . LEU B 1 308 ? 92.698 84.206 -49.115 1.00 40.23 302 LEU B N 1
ATOM 4735 C CA . LEU B 1 308 ? 91.943 84.493 -50.325 1.00 40.31 302 LEU B CA 1
ATOM 4736 C C . LEU B 1 308 ? 90.618 85.089 -49.876 1.00 37.22 302 LEU B C 1
ATOM 4737 O O . LEU B 1 308 ? 90.205 84.915 -48.734 1.00 35.01 302 LEU B O 1
ATOM 4742 N N . SER B 1 309 ? 89.947 85.783 -50.785 1.00 38.67 303 SER B N 1
ATOM 4743 C CA . SER B 1 309 ? 88.649 86.353 -50.472 1.00 40.55 303 SER B CA 1
ATOM 4744 C C . SER B 1 309 ? 87.609 85.279 -50.717 1.00 36.44 303 SER B C 1
ATOM 4745 O O . SER B 1 309 ? 87.684 84.546 -51.703 1.00 37.08 303 SER B O 1
ATOM 4748 N N . ARG B 1 310 ? 86.654 85.157 -49.804 1.00 38.90 304 ARG B N 1
ATOM 4749 C CA . ARG B 1 310 ? 85.581 84.204 -49.984 1.00 32.92 304 ARG B CA 1
ATOM 4750 C C . ARG B 1 310 ? 85.053 84.689 -51.322 1.00 38.61 304 ARG B C 1
ATOM 4751 O O . ARG B 1 310 ? 85.405 85.787 -51.762 1.00 43.36 304 ARG B O 1
ATOM 4759 N N . GLY B 1 311 ? 84.237 83.898 -51.994 1.00 41.47 305 GLY B N 1
ATOM 4760 C CA . GLY B 1 311 ? 83.745 84.349 -53.286 1.00 47.73 305 GLY B CA 1
ATOM 4761 C C . GLY B 1 311 ? 84.838 84.973 -54.154 1.00 51.64 305 GLY B C 1
ATOM 4762 O O . GLY B 1 311 ? 84.647 86.033 -54.744 1.00 54.77 305 GLY B O 1
ATOM 4763 N N . CYS B 1 312 ? 85.998 84.326 -54.219 1.00 53.65 306 CYS B N 1
ATOM 4764 C CA . CYS B 1 312 ? 87.113 84.819 -55.028 1.00 51.33 306 CYS B CA 1
ATOM 4765 C C . CYS B 1 312 ? 87.072 84.190 -56.403 1.00 53.50 306 CYS B C 1
ATOM 4766 O O . CYS B 1 312 ? 86.094 83.544 -56.778 1.00 50.60 306 CYS B O 1
ATOM 4769 N N . ASN B 1 313 ? 88.164 84.355 -57.134 1.00 56.38 307 ASN B N 1
ATOM 4770 C CA . ASN B 1 313 ? 88.282 83.876 -58.510 1.00 57.76 307 ASN B CA 1
ATOM 4771 C C . ASN B 1 313 ? 89.254 82.704 -58.608 1.00 56.58 307 ASN B C 1
ATOM 4772 O O . ASN B 1 313 ? 90.200 82.622 -57.824 1.00 58.98 307 ASN B O 1
ATOM 4777 N N . ALA B 1 314 ? 89.019 81.798 -59.558 1.00 52.63 308 ALA B N 1
ATOM 4778 C CA . ALA B 1 314 ? 89.901 80.642 -59.732 1.00 49.92 308 ALA B CA 1
ATOM 4779 C C . ALA B 1 314 ? 91.310 81.109 -60.079 1.00 49.80 308 ALA B C 1
ATOM 4780 O O . ALA B 1 314 ? 92.296 80.498 -59.662 1.00 51.75 308 ALA B O 1
ATOM 4782 N N . GLU B 1 315 ? 91.404 82.188 -60.847 1.00 49.21 309 GLU B N 1
ATOM 4783 C CA . GLU B 1 315 ? 92.699 82.741 -61.208 1.00 46.32 309 GLU B CA 1
ATOM 4784 C C . GLU B 1 315 ? 93.271 83.486 -60.006 1.00 47.41 309 GLU B C 1
ATOM 4785 O O . GLU B 1 315 ? 94.484 83.662 -59.904 1.00 48.71 309 GLU B O 1
ATOM 4791 N N . ASP B 1 316 ? 92.391 83.942 -59.111 1.00 43.88 310 ASP B N 1
ATOM 4792 C CA . ASP B 1 316 ? 92.827 84.646 -57.914 1.00 40.50 310 ASP B CA 1
ATOM 4793 C C . ASP B 1 316 ? 93.581 83.678 -57.024 1.00 35.57 310 ASP B C 1
ATOM 4794 O O . ASP B 1 316 ? 94.561 84.048 -56.385 1.00 34.97 310 ASP B O 1
ATOM 4799 N N . VAL B 1 317 ? 93.105 82.438 -57.006 1.00 31.85 311 VAL B N 1
ATOM 4800 C CA . VAL B 1 317 ? 93.705 81.372 -56.221 1.00 31.38 311 VAL B CA 1
ATOM 4801 C C . VAL B 1 317 ? 95.095 81.051 -56.778 1.00 34.05 311 VAL B C 1
ATOM 4802 O O . VAL B 1 317 ? 96.053 80.832 -56.024 1.00 30.96 311 VAL B O 1
ATOM 4806 N N . TYR B 1 318 ? 95.177 81.023 -58.108 1.00 31.92 312 TYR B N 1
ATOM 4807 C CA . TYR B 1 318 ? 96.411 80.737 -58.831 1.00 33.80 312 TYR B CA 1
ATOM 4808 C C . TYR B 1 318 ? 97.495 81.781 -58.533 1.00 40.05 312 TYR B C 1
ATOM 4809 O O . TYR B 1 318 ? 98.649 81.426 -58.276 1.00 42.65 312 TYR B O 1
ATOM 4818 N N . ASN B 1 319 ? 97.120 83.061 -58.573 1.00 41.15 313 ASN B N 1
ATOM 4819 C CA . ASN B 1 319 ? 98.066 84.148 -58.325 1.00 42.09 313 ASN B CA 1
ATOM 4820 C C . ASN B 1 319 ? 98.479 84.277 -56.864 1.00 40.10 313 ASN B C 1
ATOM 4821 O O . ASN B 1 319 ? 99.630 84.607 -56.574 1.00 47.96 313 ASN B O 1
ATOM 4826 N N . LEU B 1 320 ? 97.552 84.046 -55.940 1.00 29.27 314 LEU B N 1
ATOM 4827 C CA . LEU B 1 320 ? 97.927 84.142 -54.541 1.00 28.11 314 LEU B CA 1
ATOM 4828 C C . LEU B 1 320 ? 99.005 83.088 -54.316 1.00 33.02 314 LEU B C 1
ATOM 4829 O O . LEU B 1 320 ? 99.996 83.338 -53.609 1.00 33.64 314 LEU B O 1
ATOM 4834 N N . ALA B 1 321 ? 98.812 81.922 -54.938 1.00 33.05 315 ALA B N 1
ATOM 4835 C CA . ALA B 1 321 ? 99.765 80.825 -54.832 1.00 31.19 315 ALA B CA 1
ATOM 4836 C C . ALA B 1 321 ? 101.129 81.272 -55.357 1.00 37.31 315 ALA B C 1
ATOM 4837 O O . ALA B 1 321 ? 102.171 80.967 -54.769 1.00 36.95 315 ALA B O 1
ATOM 4839 N N . LEU B 1 322 ? 101.130 81.993 -56.471 1.00 41.26 316 LEU B N 1
ATOM 4840 C CA . LEU B 1 322 ? 102.374 82.485 -57.035 1.00 41.21 316 LEU B CA 1
ATOM 4841 C C . LEU B 1 322 ? 103.050 83.434 -56.051 1.00 46.16 316 LEU B C 1
ATOM 4842 O O . LEU B 1 322 ? 104.268 83.371 -55.843 1.00 48.51 316 LEU B O 1
ATOM 4847 N N . ILE B 1 323 ? 102.258 84.317 -55.449 1.00 46.48 317 ILE B N 1
ATOM 4848 C CA . ILE B 1 323 ? 102.786 85.265 -54.477 1.00 46.91 317 ILE B CA 1
ATOM 4849 C C . ILE B 1 323 ? 103.267 84.566 -53.213 1.00 46.02 317 ILE B C 1
ATOM 4850 O O . ILE B 1 323 ? 104.354 84.868 -52.706 1.00 42.06 317 ILE B O 1
ATOM 4855 N N . THR B 1 324 ? 102.465 83.623 -52.721 1.00 45.25 318 THR B N 1
ATOM 4856 C CA . THR B 1 324 ? 102.812 82.850 -51.528 1.00 49.11 318 THR B CA 1
ATOM 4857 C C . THR B 1 324 ? 104.096 82.032 -51.740 1.00 49.69 318 THR B C 1
ATOM 4858 O O . THR B 1 324 ? 104.924 81.921 -50.833 1.00 50.29 318 THR B O 1
ATOM 4862 N N . ALA B 1 325 ? 104.259 81.461 -52.932 1.00 48.46 319 ALA B N 1
ATOM 4863 C CA . ALA B 1 325 ? 105.441 80.670 -53.234 1.00 46.97 319 ALA B CA 1
ATOM 4864 C C . ALA B 1 325 ? 106.643 81.594 -53.252 1.00 48.44 319 ALA B C 1
ATOM 4865 O O . ALA B 1 325 ? 107.699 81.253 -52.746 1.00 50.17 319 ALA B O 1
ATOM 4867 N N . ALA B 1 326 ? 106.467 82.777 -53.825 1.00 49.87 320 ALA B N 1
ATOM 4868 C CA . ALA B 1 326 ? 107.537 83.764 -53.884 1.00 51.55 320 ALA B CA 1
ATOM 4869 C C . ALA B 1 326 ? 108.033 84.142 -52.482 1.00 52.15 320 ALA B C 1
ATOM 4870 O O . ALA B 1 326 ? 109.247 84.230 -52.250 1.00 53.19 320 ALA B O 1
ATOM 4872 N N . GLN B 1 327 ? 107.093 84.368 -51.559 1.00 47.35 321 GLN B N 1
ATOM 4873 C CA . GLN B 1 327 ? 107.432 84.725 -50.185 1.00 46.57 321 GLN B CA 1
ATOM 4874 C C . GLN B 1 327 ? 108.299 83.635 -49.557 1.00 49.18 321 GLN B C 1
ATOM 4875 O O . GLN B 1 327 ? 109.187 83.930 -48.762 1.00 49.17 321 GLN B O 1
ATOM 4881 N N . ALA B 1 328 ? 108.058 82.384 -49.938 1.00 52.73 322 ALA B N 1
ATOM 4882 C CA . ALA B 1 328 ? 108.827 81.251 -49.409 1.00 51.86 322 ALA B CA 1
ATOM 4883 C C . ALA B 1 328 ? 110.261 81.210 -49.936 1.00 52.38 322 ALA B C 1
ATOM 4884 O O . ALA B 1 328 ? 111.199 80.979 -49.181 1.00 54.70 322 ALA B O 1
ATOM 4886 N N . LEU B 1 329 ? 110.425 81.430 -51.236 1.00 55.50 323 LEU B N 1
ATOM 4887 C CA . LEU B 1 329 ? 111.743 81.421 -51.862 1.00 57.78 323 LEU B CA 1
ATOM 4888 C C . LEU B 1 329 ? 112.677 82.389 -51.149 1.00 60.04 323 LEU B C 1
ATOM 4889 O O . LEU B 1 329 ? 113.844 82.022 -50.897 1.00 58.77 323 LEU B O 1
ATOM 4895 N N . MET C 1 7 ? 82.385 94.433 -66.008 1.00 72.47 1 MET C N 1
ATOM 4896 C CA . MET C 1 7 ? 82.508 93.635 -67.271 1.00 74.13 1 MET C CA 1
ATOM 4897 C C . MET C 1 7 ? 82.217 92.164 -67.035 1.00 75.09 1 MET C C 1
ATOM 4898 O O . MET C 1 7 ? 81.511 91.524 -67.811 1.00 71.56 1 MET C O 1
ATOM 4903 N N . ALA C 1 8 ? 82.791 91.636 -65.963 1.00 79.93 2 ALA C N 1
ATOM 4904 C CA . ALA C 1 8 ? 82.611 90.243 -65.591 1.00 80.30 2 ALA C CA 1
ATOM 4905 C C . ALA C 1 8 ? 81.142 89.911 -65.381 1.00 79.54 2 ALA C C 1
ATOM 4906 O O . ALA C 1 8 ? 80.683 88.824 -65.723 1.00 79.89 2 ALA C O 1
ATOM 4908 N N . ASP C 1 9 ? 80.405 90.852 -64.809 1.00 80.21 3 ASP C N 1
ATOM 4909 C CA . ASP C 1 9 ? 78.989 90.644 -64.558 1.00 81.25 3 ASP C CA 1
ATOM 4910 C C . ASP C 1 9 ? 78.224 90.848 -65.859 1.00 82.43 3 ASP C C 1
ATOM 4911 O O . ASP C 1 9 ? 77.035 90.537 -65.951 1.00 83.31 3 ASP C O 1
ATOM 4916 N N . LEU C 1 10 ? 78.923 91.362 -66.866 1.00 81.17 4 LEU C N 1
ATOM 4917 C CA . LEU C 1 10 ? 78.332 91.589 -68.174 1.00 77.98 4 LEU C CA 1
ATOM 4918 C C . LEU C 1 10 ? 78.254 90.247 -68.900 1.00 75.13 4 LEU C C 1
ATOM 4919 O O . LEU C 1 10 ? 77.405 90.034 -69.767 1.00 72.22 4 LEU C O 1
ATOM 4924 N N . PHE C 1 11 ? 79.158 89.347 -68.526 1.00 73.96 5 PHE C N 1
ATOM 4925 C CA . PHE C 1 11 ? 79.234 88.014 -69.099 1.00 71.77 5 PHE C CA 1
ATOM 4926 C C . PHE C 1 11 ? 78.238 87.086 -68.433 1.00 73.43 5 PHE C C 1
ATOM 4927 O O . PHE C 1 11 ? 77.694 86.190 -69.074 1.00 72.79 5 PHE C O 1
ATOM 4935 N N . SER C 1 12 ? 78.020 87.297 -67.139 1.00 74.09 6 SER C N 1
ATOM 4936 C CA . SER C 1 12 ? 77.085 86.489 -66.373 1.00 74.72 6 SER C CA 1
ATOM 4937 C C . SER C 1 12 ? 75.698 86.713 -66.943 1.00 74.94 6 SER C C 1
ATOM 4938 O O . SER C 1 12 ? 74.824 85.860 -66.826 1.00 75.48 6 SER C O 1
ATOM 4941 N N . THR C 1 13 ? 75.508 87.878 -67.550 1.00 77.61 7 THR C N 1
ATOM 4942 C CA . THR C 1 13 ? 74.232 88.232 -68.157 1.00 80.60 7 THR C CA 1
ATOM 4943 C C . THR C 1 13 ? 74.065 87.427 -69.443 1.00 81.33 7 THR C C 1
ATOM 4944 O O . THR C 1 13 ? 72.960 87.014 -69.789 1.00 85.29 7 THR C O 1
ATOM 4948 N N . VAL C 1 14 ? 75.171 87.222 -70.153 1.00 78.07 8 VAL C N 1
ATOM 4949 C CA . VAL C 1 14 ? 75.159 86.456 -71.390 1.00 73.96 8 VAL C CA 1
ATOM 4950 C C . VAL C 1 14 ? 75.053 84.970 -71.060 1.00 73.45 8 VAL C C 1
ATOM 4951 O O . VAL C 1 14 ? 74.264 84.251 -71.679 1.00 71.10 8 VAL C O 1
ATOM 4955 N N . GLN C 1 15 ? 75.851 84.522 -70.089 1.00 73.49 9 GLN C N 1
ATOM 4956 C CA . GLN C 1 15 ? 75.850 83.121 -69.674 1.00 72.88 9 GLN C CA 1
ATOM 4957 C C . GLN C 1 15 ? 74.458 82.739 -69.202 1.00 73.95 9 GLN C C 1
ATOM 4958 O O . GLN C 1 15 ? 74.044 81.579 -69.287 1.00 71.67 9 GLN C O 1
ATOM 4964 N N . GLU C 1 16 ? 73.749 83.728 -68.681 1.00 77.11 10 GLU C N 1
ATOM 4965 C CA . GLU C 1 16 ? 72.396 83.537 -68.208 1.00 80.09 10 GLU C CA 1
ATOM 4966 C C . GLU C 1 16 ? 71.568 83.019 -69.368 1.00 79.49 10 GLU C C 1
ATOM 4967 O O . GLU C 1 16 ? 70.971 81.946 -69.293 1.00 78.66 10 GLU C O 1
ATOM 4973 N N . LYS C 1 17 ? 71.569 83.795 -70.447 1.00 81.30 11 LYS C N 1
ATOM 4974 C CA . LYS C 1 17 ? 70.820 83.483 -71.658 1.00 83.39 11 LYS C CA 1
ATOM 4975 C C . LYS C 1 17 ? 71.170 82.138 -72.293 1.00 83.80 11 LYS C C 1
ATOM 4976 O O . LYS C 1 17 ? 70.287 81.403 -72.739 1.00 83.57 11 LYS C O 1
ATOM 4982 N N . VAL C 1 18 ? 72.460 81.828 -72.337 1.00 83.89 12 VAL C N 1
ATOM 4983 C CA . VAL C 1 18 ? 72.959 80.601 -72.954 1.00 82.92 12 VAL C CA 1
ATOM 4984 C C . VAL C 1 18 ? 72.735 79.283 -72.203 1.00 80.20 12 VAL C C 1
ATOM 4985 O O . VAL C 1 18 ? 72.048 78.376 -72.687 1.00 78.18 12 VAL C O 1
ATOM 4989 N N . ALA C 1 19 ? 73.343 79.187 -71.029 1.00 79.11 13 ALA C N 1
ATOM 4990 C CA . ALA C 1 19 ? 73.278 77.994 -70.189 1.00 77.24 13 ALA C CA 1
ATOM 4991 C C . ALA C 1 19 ? 72.005 77.138 -70.242 1.00 77.40 13 ALA C C 1
ATOM 4992 O O . ALA C 1 19 ? 70.887 77.654 -70.150 1.00 79.00 13 ALA C O 1
ATOM 4994 N N . GLY C 1 20 ? 72.195 75.829 -70.409 1.00 76.11 14 GLY C N 1
ATOM 4995 C CA . GLY C 1 20 ? 71.078 74.899 -70.434 1.00 72.85 14 GLY C CA 1
ATOM 4996 C C . GLY C 1 20 ? 70.338 74.724 -71.743 1.00 73.44 14 GLY C C 1
ATOM 4997 O O . GLY C 1 20 ? 69.417 73.906 -71.819 1.00 73.71 14 GLY C O 1
ATOM 4998 N N . LYS C 1 21 ? 70.728 75.474 -72.771 1.00 73.17 15 LYS C N 1
ATOM 4999 C CA . LYS C 1 21 ? 70.056 75.378 -74.061 1.00 71.87 15 LYS C CA 1
ATOM 5000 C C . LYS C 1 21 ? 70.691 74.414 -75.059 1.00 70.57 15 LYS C C 1
ATOM 5001 O O . LYS C 1 21 ? 70.258 74.345 -76.209 1.00 73.27 15 LYS C O 1
ATOM 5007 N N . ASP C 1 22 ? 71.705 73.669 -74.624 1.00 68.96 16 ASP C N 1
ATOM 5008 C CA . ASP C 1 22 ? 72.370 72.689 -75.485 1.00 64.93 16 ASP C CA 1
ATOM 5009 C C . ASP C 1 22 ? 72.887 73.278 -76.785 1.00 56.99 16 ASP C C 1
ATOM 5010 O O . ASP C 1 22 ? 72.758 72.657 -77.840 1.00 54.76 16 ASP C O 1
ATOM 5015 N N . VAL C 1 23 ? 73.465 74.471 -76.711 1.00 52.94 17 VAL C N 1
ATOM 5016 C CA . VAL C 1 23 ? 73.999 75.130 -77.896 1.00 48.30 17 VAL C CA 1
ATOM 5017 C C . VAL C 1 23 ? 75.338 74.477 -78.238 1.00 41.93 17 VAL C C 1
ATOM 5018 O O . VAL C 1 23 ? 76.163 74.263 -77.350 1.00 42.12 17 VAL C O 1
ATOM 5022 N N . LYS C 1 24 ? 75.555 74.167 -79.517 1.00 37.00 18 LYS C N 1
ATOM 5023 C CA . LYS C 1 24 ? 76.803 73.530 -79.951 1.00 34.02 18 LYS C CA 1
ATOM 5024 C C . LYS C 1 24 ? 77.768 74.467 -80.646 1.00 33.27 18 LYS C C 1
ATOM 5025 O O . LYS C 1 24 ? 77.474 74.979 -81.719 1.00 35.71 18 LYS C O 1
ATOM 5031 N N . ILE C 1 25 ? 78.932 74.672 -80.050 1.00 34.91 19 ILE C N 1
ATOM 5032 C CA . ILE C 1 25 ? 79.947 75.516 -80.660 1.00 36.31 19 ILE C CA 1
ATOM 5033 C C . ILE C 1 25 ? 81.167 74.701 -81.034 1.00 38.50 19 ILE C C 1
ATOM 5034 O O . ILE C 1 25 ? 81.634 73.887 -80.236 1.00 39.13 19 ILE C O 1
ATOM 5039 N N . VAL C 1 26 ? 81.665 74.911 -82.254 1.00 35.62 20 VAL C N 1
ATOM 5040 C CA . VAL C 1 26 ? 82.840 74.193 -82.753 1.00 37.78 20 VAL C CA 1
ATOM 5041 C C . VAL C 1 26 ? 84.127 74.949 -82.424 1.00 42.22 20 VAL C C 1
ATOM 5042 O O . VAL C 1 26 ? 84.159 76.184 -82.466 1.00 47.59 20 VAL C O 1
ATOM 5046 N N . PHE C 1 27 ? 85.185 74.220 -82.101 1.00 37.90 21 PHE C N 1
ATOM 5047 C CA . PHE C 1 27 ? 86.459 74.858 -81.814 1.00 34.43 21 PHE C CA 1
ATOM 5048 C C . PHE C 1 27 ? 87.465 74.102 -82.662 1.00 35.64 21 PHE C C 1
ATOM 5049 O O . PHE C 1 27 ? 87.984 73.069 -82.239 1.00 42.31 21 PHE C O 1
ATOM 5057 N N . PRO C 1 28 ? 87.744 74.590 -83.880 1.00 25.52 22 PRO C N 1
ATOM 5058 C CA . PRO C 1 28 ? 88.680 73.991 -84.835 1.00 26.95 22 PRO C CA 1
ATOM 5059 C C . PRO C 1 28 ? 90.085 73.664 -84.311 1.00 30.73 22 PRO C C 1
ATOM 5060 O O . PRO C 1 28 ? 90.714 72.699 -84.761 1.00 26.55 22 PRO C O 1
ATOM 5064 N N . GLU C 1 29 ? 90.574 74.475 -83.377 1.00 32.10 23 GLU C N 1
ATOM 5065 C CA . GLU C 1 29 ? 91.905 74.287 -82.823 1.00 31.27 23 GLU C CA 1
ATOM 5066 C C . GLU C 1 29 ? 91.940 73.306 -81.654 1.00 32.58 23 GLU C C 1
ATOM 5067 O O . GLU C 1 29 ? 92.309 73.662 -80.535 1.00 36.18 23 GLU C O 1
ATOM 5073 N N . GLY C 1 30 ? 91.581 72.058 -81.941 1.00 26.34 24 GLY C N 1
ATOM 5074 C CA . GLY C 1 30 ? 91.554 71.029 -80.920 1.00 19.67 24 GLY C CA 1
ATOM 5075 C C . GLY C 1 30 ? 92.797 70.764 -80.077 1.00 21.99 24 GLY C C 1
ATOM 5076 O O . GLY C 1 30 ? 92.659 70.286 -78.951 1.00 23.57 24 GLY C O 1
ATOM 5077 N N . LEU C 1 31 ? 93.997 71.063 -80.577 1.00 20.46 25 LEU C N 1
ATOM 5078 C CA . LEU C 1 31 ? 95.219 70.816 -79.807 1.00 20.08 25 LEU C CA 1
ATOM 5079 C C . LEU C 1 31 ? 95.756 72.017 -79.038 1.00 24.52 25 LEU C C 1
ATOM 5080 O O . LEU C 1 31 ? 96.824 71.941 -78.430 1.00 29.08 25 LEU C O 1
ATOM 5085 N N . ASP C 1 32 ? 95.014 73.116 -79.061 1.00 28.32 26 ASP C N 1
ATOM 5086 C CA . ASP C 1 32 ? 95.407 74.328 -78.340 1.00 26.04 26 ASP C CA 1
ATOM 5087 C C . ASP C 1 32 ? 94.908 74.219 -76.903 1.00 29.34 26 ASP C C 1
ATOM 5088 O O . ASP C 1 32 ? 93.720 73.977 -76.684 1.00 33.02 26 ASP C O 1
ATOM 5093 N N . GLU C 1 33 ? 95.800 74.397 -75.928 1.00 34.86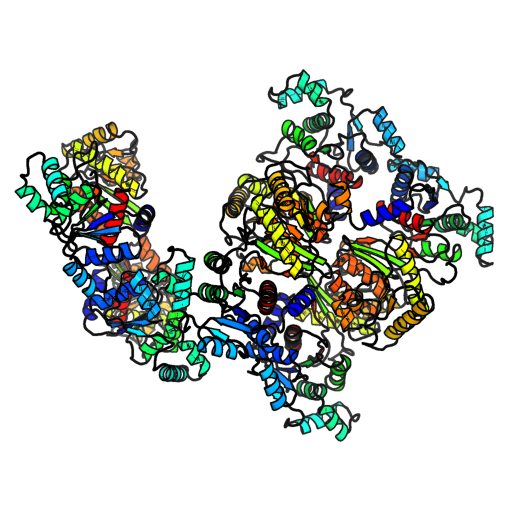 27 GLU C N 1
ATOM 5094 C CA . GLU C 1 33 ? 95.391 74.288 -74.525 1.00 39.29 27 GLU C CA 1
ATOM 5095 C C . GLU C 1 33 ? 94.411 75.347 -74.047 1.00 39.50 27 GLU C C 1
ATOM 5096 O O . GLU C 1 33 ? 93.633 75.085 -73.122 1.00 39.44 27 GLU C O 1
ATOM 5102 N N . ARG C 1 34 ? 94.447 76.536 -74.646 1.00 39.25 28 ARG C N 1
ATOM 5103 C CA . ARG C 1 34 ? 93.493 77.584 -74.278 1.00 36.53 28 ARG C CA 1
ATOM 5104 C C . ARG C 1 34 ? 92.089 77.047 -74.599 1.00 33.91 28 ARG C C 1
ATOM 5105 O O . ARG C 1 34 ? 91.142 77.192 -73.816 1.00 31.00 28 ARG C O 1
ATOM 5113 N N . ILE C 1 35 ? 91.956 76.417 -75.754 1.00 28.64 29 ILE C N 1
ATOM 5114 C CA . ILE C 1 35 ? 90.672 75.860 -76.124 1.00 31.44 29 ILE C CA 1
ATOM 5115 C C . ILE C 1 35 ? 90.310 74.635 -75.295 1.00 33.78 29 ILE C C 1
ATOM 5116 O O . ILE C 1 35 ? 89.175 74.516 -74.834 1.00 33.64 29 ILE C O 1
ATOM 5121 N N . LEU C 1 36 ? 91.275 73.744 -75.078 1.00 36.97 30 LEU C N 1
ATOM 5122 C CA . LEU C 1 36 ? 91.028 72.547 -74.281 1.00 38.63 30 LEU C CA 1
ATOM 5123 C C . LEU C 1 36 ? 90.625 72.872 -72.833 1.00 38.32 30 LEU C C 1
ATOM 5124 O O . LEU C 1 36 ? 89.755 72.212 -72.269 1.00 43.26 30 LEU C O 1
ATOM 5129 N N . GLU C 1 37 ? 91.229 73.887 -72.230 1.00 32.80 31 GLU C N 1
ATOM 5130 C CA . GLU C 1 37 ? 90.855 74.237 -70.871 1.00 33.48 31 GLU C CA 1
ATOM 5131 C C . GLU C 1 37 ? 89.472 74.849 -70.842 1.00 35.37 31 GLU C C 1
ATOM 5132 O O . GLU C 1 37 ? 88.693 74.599 -69.918 1.00 35.86 31 GLU C O 1
ATOM 5138 N N . ALA C 1 38 ? 89.182 75.652 -71.866 1.00 34.40 32 ALA C N 1
ATOM 5139 C CA . ALA C 1 38 ? 87.904 76.346 -71.992 1.00 31.89 32 ALA C CA 1
ATOM 5140 C C . ALA C 1 38 ? 86.797 75.363 -72.303 1.00 32.77 32 ALA C C 1
ATOM 5141 O O . ALA C 1 38 ? 85.711 75.437 -71.731 1.00 32.31 32 ALA C O 1
ATOM 5143 N N . VAL C 1 39 ? 87.086 74.459 -73.232 1.00 35.76 33 VAL C N 1
ATOM 5144 C CA . VAL C 1 39 ? 86.151 73.417 -73.633 1.00 39.73 33 VAL C CA 1
ATOM 5145 C C . VAL C 1 39 ? 85.888 72.482 -72.441 1.00 36.78 33 VAL C C 1
ATOM 5146 O O . VAL C 1 39 ? 84.748 72.131 -72.146 1.00 36.83 33 VAL C O 1
ATOM 5150 N N . SER C 1 40 ? 86.955 72.091 -71.756 1.00 35.94 34 SER C N 1
ATOM 5151 C CA . SER C 1 40 ? 86.856 71.221 -70.591 1.00 36.48 34 SER C CA 1
ATOM 5152 C C . SER C 1 40 ? 85.927 71.828 -69.537 1.00 34.19 34 SER C C 1
ATOM 5153 O O . SER C 1 40 ? 85.026 71.169 -69.024 1.00 35.39 34 SER C O 1
ATOM 5156 N N . LYS C 1 41 ? 86.165 73.092 -69.212 1.00 30.53 35 LYS C N 1
ATOM 5157 C CA . LYS C 1 41 ? 85.355 73.798 -68.232 1.00 33.72 35 LYS C CA 1
ATOM 5158 C C . LYS C 1 41 ? 83.915 74.041 -68.692 1.00 38.59 35 LYS C C 1
ATOM 5159 O O . LYS C 1 41 ? 82.984 73.875 -67.918 1.00 36.31 35 LYS C O 1
ATOM 5165 N N . LEU C 1 42 ? 83.729 74.453 -69.940 1.00 41.91 36 LEU C N 1
ATOM 5166 C CA . LEU C 1 42 ? 82.384 74.691 -70.466 1.00 41.09 36 LEU C CA 1
ATOM 5167 C C . LEU C 1 42 ? 81.511 73.444 -70.322 1.00 41.79 36 LEU C C 1
ATOM 5168 O O . LEU C 1 42 ? 80.378 73.517 -69.863 1.00 41.49 36 LEU C O 1
ATOM 5173 N N . ALA C 1 43 ? 82.054 72.298 -70.709 1.00 49.26 37 ALA C N 1
ATOM 5174 C CA . ALA C 1 43 ? 81.329 71.039 -70.608 1.00 53.65 37 ALA C CA 1
ATOM 5175 C C . ALA C 1 43 ? 81.172 70.712 -69.142 1.00 55.73 37 ALA C C 1
ATOM 5176 O O . ALA C 1 43 ? 80.121 70.250 -68.709 1.00 55.11 37 ALA C O 1
ATOM 5178 N N . GLY C 1 44 ? 82.231 70.939 -68.375 1.00 55.68 38 GLY C N 1
ATOM 5179 C CA . GLY C 1 44 ? 82.173 70.659 -66.954 1.00 56.87 38 GLY C CA 1
ATOM 5180 C C . GLY C 1 44 ? 80.948 71.267 -66.296 1.00 61.22 38 GLY C C 1
ATOM 5181 O O . GLY C 1 44 ? 80.242 70.588 -65.556 1.00 64.17 38 GLY C O 1
ATOM 5182 N N . ASN C 1 45 ? 80.693 72.545 -66.570 1.00 62.61 39 ASN C N 1
ATOM 5183 C CA . ASN C 1 45 ? 79.552 73.248 -65.985 1.00 62.91 39 ASN C CA 1
ATOM 5184 C C . ASN C 1 45 ? 78.283 73.085 -66.817 1.00 59.85 39 ASN C C 1
ATOM 5185 O O . ASN C 1 45 ? 77.266 73.699 -66.533 1.00 57.03 39 ASN C O 1
ATOM 5190 N N . LYS C 1 46 ? 78.347 72.241 -67.837 1.00 59.97 40 LYS C N 1
ATOM 5191 C CA . LYS C 1 46 ? 77.204 71.993 -68.704 1.00 58.61 40 LYS C CA 1
ATOM 5192 C C . LYS C 1 46 ? 76.579 73.279 -69.232 1.00 57.77 40 LYS C C 1
ATOM 5193 O O . LYS C 1 46 ? 75.357 73.359 -69.339 1.00 58.56 40 LYS C O 1
ATOM 5199 N N . VAL C 1 47 ? 77.409 74.273 -69.559 1.00 53.78 41 VAL C N 1
ATOM 5200 C CA . VAL C 1 47 ? 76.938 75.566 -70.076 1.00 48.74 41 VAL C CA 1
ATOM 5201 C C . VAL C 1 47 ? 76.472 75.414 -71.535 1.00 47.06 41 VAL C C 1
ATOM 5202 O O . VAL C 1 47 ? 75.349 75.811 -71.900 1.00 47.58 41 VAL C O 1
ATOM 5206 N N . LEU C 1 48 ? 77.346 74.837 -72.356 1.00 44.88 42 LEU C N 1
ATOM 5207 C CA . LEU C 1 48 ? 77.046 74.579 -73.760 1.00 41.22 42 LEU C CA 1
ATOM 5208 C C . LEU C 1 48 ? 77.673 73.239 -74.144 1.00 39.91 42 LEU C C 1
ATOM 5209 O O . LEU C 1 48 ? 78.376 72.631 -73.338 1.00 40.32 42 LEU C O 1
ATOM 5214 N N . ASN C 1 49 ? 77.394 72.755 -75.352 1.00 38.19 43 ASN C N 1
ATOM 5215 C CA . ASN C 1 49 ? 77.963 71.483 -75.813 1.00 36.75 43 ASN C CA 1
ATOM 5216 C C . ASN C 1 49 ? 79.126 71.721 -76.773 1.00 33.10 43 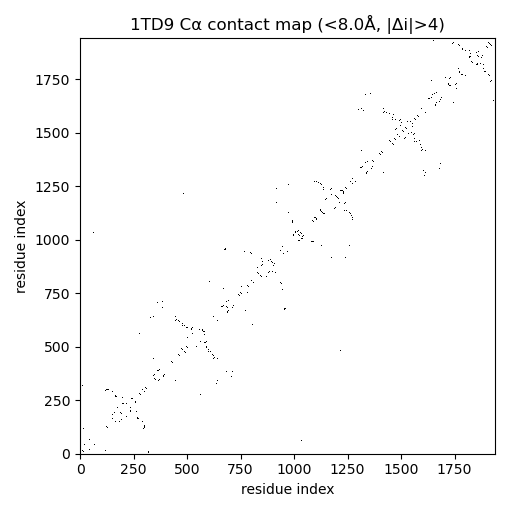ASN C C 1
ATOM 5217 O O . ASN C 1 49 ? 78.912 71.908 -77.972 1.00 28.76 43 ASN C O 1
ATOM 5222 N N . PRO C 1 50 ? 80.376 71.670 -76.272 1.00 31.24 44 PRO C N 1
ATOM 5223 C CA . PRO C 1 50 ? 81.549 71.897 -77.131 1.00 32.48 44 PRO C CA 1
ATOM 5224 C C . PRO C 1 50 ? 81.984 70.771 -78.086 1.00 35.72 44 PRO C C 1
ATOM 5225 O O . PRO C 1 50 ? 82.068 69.602 -77.694 1.00 39.81 44 PRO C O 1
ATOM 5229 N N . ILE C 1 51 ? 82.253 71.136 -79.339 1.00 35.07 45 ILE C N 1
ATOM 5230 C CA . ILE C 1 51 ? 82.720 70.177 -80.342 1.00 31.41 45 ILE C CA 1
ATOM 5231 C C . ILE C 1 51 ? 84.144 70.648 -80.688 1.00 33.12 45 ILE C C 1
ATOM 5232 O O . ILE C 1 51 ? 84.371 71.815 -81.027 1.00 34.78 45 ILE C O 1
ATOM 5237 N N . VAL C 1 52 ? 85.110 69.749 -80.590 1.00 32.85 46 VAL C N 1
ATOM 5238 C CA . VAL C 1 52 ? 86.506 70.074 -80.869 1.00 31.82 46 VAL C CA 1
ATOM 5239 C C . VAL C 1 52 ? 86.944 69.306 -82.124 1.00 36.05 46 VAL C C 1
ATOM 5240 O O . VAL C 1 52 ? 86.553 68.150 -82.296 1.00 41.36 46 VAL C O 1
ATOM 5244 N N . ILE C 1 53 ? 87.734 69.941 -82.994 1.00 33.77 47 ILE C N 1
ATOM 5245 C CA . ILE C 1 53 ? 88.204 69.292 -84.223 1.00 28.76 47 ILE C CA 1
ATOM 5246 C C . ILE C 1 53 ? 89.677 68.863 -84.126 1.00 29.24 47 ILE C C 1
ATOM 5247 O O . ILE C 1 53 ? 90.527 69.620 -83.670 1.00 29.36 47 ILE C O 1
ATOM 5252 N N . GLY C 1 54 ? 89.957 67.634 -84.553 1.00 32.32 48 GLY C N 1
ATOM 5253 C CA . GLY C 1 54 ? 91.312 67.109 -84.530 1.00 35.48 48 GLY C CA 1
ATOM 5254 C C . GLY C 1 54 ? 91.355 65.606 -84.314 1.00 40.17 48 GLY C C 1
ATOM 5255 O O . GLY C 1 54 ? 90.310 64.936 -84.281 1.00 42.84 48 GLY C O 1
ATOM 5256 N N . ASN C 1 55 ? 92.568 65.075 -84.168 1.00 38.38 49 ASN C N 1
ATOM 5257 C CA . ASN C 1 55 ? 92.765 63.644 -83.942 1.00 29.95 49 ASN C CA 1
ATOM 5258 C C . ASN C 1 55 ? 92.403 63.254 -82.507 1.00 32.26 49 ASN C C 1
ATOM 5259 O O . ASN C 1 55 ? 92.974 63.783 -81.550 1.00 31.84 49 ASN C O 1
ATOM 5264 N N . GLU C 1 56 ? 91.473 62.313 -82.357 1.00 30.99 50 GLU C N 1
ATOM 5265 C CA . GLU C 1 56 ? 91.035 61.873 -81.032 1.00 25.74 50 GLU C CA 1
ATOM 5266 C C . GLU C 1 56 ? 92.137 61.422 -80.065 1.00 26.14 50 GLU C C 1
ATOM 5267 O O . GLU C 1 56 ? 92.191 61.880 -78.916 1.00 19.53 50 GLU C O 1
ATOM 5273 N N . ASN C 1 57 ? 93.009 60.514 -80.499 1.00 26.92 51 ASN C N 1
ATOM 5274 C CA . ASN C 1 57 ? 94.090 60.053 -79.619 1.00 27.79 51 ASN C CA 1
ATOM 5275 C C . ASN C 1 57 ? 95.001 61.211 -79.230 1.00 23.74 51 ASN C C 1
ATOM 5276 O O . ASN C 1 57 ? 95.394 61.372 -78.076 1.00 20.45 51 ASN C O 1
ATOM 5281 N N . GLU C 1 58 ? 95.332 62.029 -80.216 1.00 23.74 52 GLU C N 1
ATOM 5282 C CA . GLU C 1 58 ? 96.186 63.179 -79.985 1.00 25.64 52 GLU C CA 1
ATOM 5283 C C . GLU C 1 58 ? 95.592 64.167 -78.984 1.00 27.47 52 GLU C C 1
ATOM 5284 O O . GLU C 1 58 ? 96.265 64.567 -78.032 1.00 28.60 52 GLU C O 1
ATOM 5290 N N . ILE C 1 59 ? 94.343 64.570 -79.204 1.00 20.97 53 ILE C N 1
ATOM 5291 C CA . ILE C 1 59 ? 93.680 65.486 -78.286 1.00 15.01 53 ILE C CA 1
ATOM 5292 C C . ILE C 1 59 ? 93.513 64.823 -76.912 1.00 21.20 53 ILE C C 1
ATOM 5293 O O . ILE C 1 59 ? 93.817 65.436 -75.885 1.00 22.00 53 ILE C O 1
ATOM 5298 N N . GLN C 1 60 ? 93.030 63.580 -76.885 1.00 21.66 54 GLN C N 1
ATOM 5299 C CA . GLN C 1 60 ? 92.831 62.876 -75.614 1.00 21.35 54 GLN C CA 1
ATOM 5300 C C . GLN C 1 60 ? 94.133 62.889 -74.805 1.00 22.76 54 GLN C C 1
ATOM 5301 O O . GLN C 1 60 ? 94.120 63.062 -73.590 1.00 27.93 54 GLN C O 1
ATOM 5307 N N . ALA C 1 61 ? 95.257 62.708 -75.493 1.00 24.48 55 ALA C N 1
ATOM 5308 C CA . ALA C 1 61 ? 96.579 62.689 -74.858 1.00 30.86 55 ALA C CA 1
ATOM 5309 C C . ALA C 1 61 ? 96.989 64.066 -74.334 1.00 29.03 55 ALA C C 1
ATOM 5310 O O . ALA C 1 61 ? 97.525 64.199 -73.241 1.00 30.69 55 ALA C O 1
ATOM 5312 N N . LYS C 1 62 ? 96.726 65.091 -75.134 1.00 29.16 56 LYS C N 1
ATOM 5313 C CA . LYS C 1 62 ? 97.035 66.478 -74.778 1.00 30.99 56 LYS C CA 1
ATOM 5314 C C . LYS C 1 62 ? 96.240 66.935 -73.549 1.00 34.86 56 LYS C C 1
ATOM 5315 O O . LYS C 1 62 ? 96.787 67.553 -72.636 1.00 33.25 56 LYS C O 1
ATOM 5321 N N . ALA C 1 63 ? 94.948 66.614 -73.516 1.00 35.69 57 ALA C N 1
ATOM 5322 C CA . ALA C 1 63 ? 94.101 66.967 -72.375 1.00 34.34 57 ALA C CA 1
ATOM 5323 C C . ALA C 1 63 ? 94.688 66.333 -71.126 1.00 41.04 57 ALA C C 1
ATOM 5324 O O . ALA C 1 63 ? 94.640 66.922 -70.049 1.00 41.53 57 ALA C O 1
ATOM 5326 N N . LYS C 1 64 ? 95.237 65.125 -71.287 1.00 45.88 58 LYS C N 1
ATOM 5327 C CA . LYS C 1 64 ? 95.838 64.405 -70.171 1.00 46.62 58 LYS C CA 1
ATOM 5328 C C . LYS C 1 64 ? 97.031 65.154 -69.613 1.00 42.36 58 LYS C C 1
ATOM 5329 O O . LYS C 1 64 ? 97.227 65.196 -68.397 1.00 44.96 58 LYS C O 1
ATOM 5335 N N . GLU C 1 65 ? 97.841 65.743 -70.483 1.00 37.44 59 GLU C N 1
ATOM 5336 C CA . GLU C 1 65 ? 98.999 66.448 -69.960 1.00 43.26 59 GLU C CA 1
ATOM 5337 C C . GLU C 1 65 ? 98.659 67.821 -69.420 1.00 43.41 59 GLU C C 1
ATOM 5338 O O . GLU C 1 65 ? 99.530 68.536 -68.935 1.00 45.31 59 GLU C O 1
ATOM 5344 N N . LEU C 1 66 ? 97.384 68.184 -69.496 1.00 45.48 60 LEU C N 1
ATOM 5345 C CA . LEU C 1 66 ? 96.923 69.467 -68.978 1.00 42.50 60 LEU C CA 1
ATOM 5346 C C . LEU C 1 66 ? 95.997 69.217 -67.785 1.00 43.12 60 LEU C C 1
ATOM 5347 O O . LEU C 1 66 ? 95.345 70.129 -67.290 1.00 44.67 60 LEU C O 1
ATOM 5352 N N . ASN C 1 67 ? 95.945 67.968 -67.336 1.00 41.58 61 ASN C N 1
ATOM 5353 C CA . ASN C 1 67 ? 95.093 67.571 -66.225 1.00 40.41 61 ASN C CA 1
ATOM 5354 C C . ASN C 1 67 ? 93.645 67.897 -66.523 1.00 39.65 61 ASN C C 1
ATOM 5355 O O . ASN C 1 67 ? 92.913 68.397 -65.675 1.00 46.57 61 ASN C O 1
ATOM 5360 N N . LEU C 1 68 ? 93.230 67.614 -67.744 1.00 30.17 62 LEU C N 1
ATOM 5361 C CA . LEU C 1 68 ? 91.868 67.887 -68.130 1.00 31.03 62 LEU C CA 1
ATOM 5362 C C . LEU C 1 68 ? 91.189 66.599 -68.532 1.00 35.14 62 LEU C C 1
ATOM 5363 O O . LEU C 1 68 ? 91.846 65.605 -68.805 1.00 36.86 62 LEU C O 1
ATOM 5368 N N . THR C 1 69 ? 89.866 66.639 -68.569 1.00 32.14 63 THR C N 1
ATOM 5369 C CA . THR C 1 69 ? 89.044 65.508 -68.963 1.00 26.47 63 THR C CA 1
ATOM 5370 C C . THR C 1 69 ? 88.172 66.086 -70.073 1.00 38.24 63 THR C C 1
ATOM 5371 O O . THR C 1 69 ? 87.971 67.296 -70.116 1.00 46.33 63 THR C O 1
ATOM 5375 N N . LEU C 1 70 ? 87.667 65.261 -70.982 1.00 38.73 64 LEU C N 1
ATOM 5376 C CA . LEU C 1 70 ? 86.834 65.811 -72.037 1.00 38.66 64 LEU C CA 1
ATOM 5377 C C . LEU C 1 70 ? 85.386 65.376 -71.869 1.00 39.65 64 LEU C C 1
ATOM 5378 O O . LEU C 1 70 ? 84.740 64.920 -72.815 1.00 37.69 64 LEU C O 1
ATOM 5383 N N . GLY C 1 71 ? 84.901 65.557 -70.639 1.00 33.78 65 GLY C N 1
ATOM 5384 C CA . GLY C 1 71 ? 83.546 65.210 -70.265 1.00 31.51 65 GLY C CA 1
ATOM 5385 C C . GLY C 1 71 ? 82.508 65.228 -71.361 1.00 33.44 65 GLY C C 1
ATOM 5386 O O . GLY C 1 71 ? 82.335 64.240 -72.063 1.00 36.73 65 GLY C O 1
ATOM 5387 N N . GLY C 1 72 ? 81.797 66.342 -71.490 1.00 35.40 66 GLY C N 1
ATOM 5388 C CA . GLY C 1 72 ? 80.777 66.433 -72.511 1.00 38.41 66 GLY C CA 1
ATOM 5389 C C . GLY C 1 72 ? 81.364 67.066 -73.757 1.00 43.54 66 GLY C C 1
ATOM 5390 O O . GLY C 1 72 ? 80.788 68.000 -74.327 1.00 49.40 66 GLY C O 1
ATOM 5391 N N . VAL C 1 73 ? 82.530 66.577 -74.181 1.00 42.23 67 VAL C N 1
ATOM 5392 C CA . VAL C 1 73 ? 83.188 67.136 -75.363 1.00 38.76 67 VAL C CA 1
ATOM 5393 C C . VAL C 1 73 ? 83.264 66.136 -76.512 1.00 41.26 67 VAL C C 1
ATOM 5394 O O . VAL C 1 73 ? 83.851 65.065 -76.382 1.00 46.97 67 VAL C O 1
ATOM 5398 N N . LYS C 1 74 ? 82.643 66.489 -77.630 1.00 39.49 68 LYS C N 1
ATOM 5399 C CA . LYS C 1 74 ? 82.637 65.634 -78.804 1.00 37.53 68 LYS C CA 1
ATOM 5400 C C . LYS C 1 74 ? 83.871 66.007 -79.625 1.00 33.14 68 LYS C C 1
ATOM 5401 O O . LYS C 1 74 ? 84.224 67.172 -79.711 1.00 38.80 68 LYS C O 1
ATOM 5407 N N . ILE C 1 75 ? 84.521 65.009 -80.218 1.00 25.83 69 ILE C N 1
ATOM 5408 C CA . ILE C 1 75 ? 85.719 65.222 -81.029 1.00 18.85 69 ILE C CA 1
ATOM 5409 C C . ILE C 1 75 ? 85.466 64.759 -82.459 1.00 24.57 69 ILE C C 1
ATOM 5410 O O . ILE C 1 75 ? 85.030 63.640 -82.674 1.00 31.93 69 ILE C O 1
ATOM 5415 N N . TYR C 1 76 ? 85.744 65.611 -83.441 1.00 27.42 70 TYR C N 1
ATOM 5416 C CA . TYR C 1 76 ? 85.573 65.236 -84.852 1.00 32.04 70 TYR C CA 1
ATOM 5417 C C . TYR C 1 76 ? 86.921 65.327 -85.586 1.00 33.17 70 TYR C C 1
ATOM 5418 O O . TYR C 1 76 ? 87.617 66.338 -85.486 1.00 33.84 70 TYR C O 1
ATOM 5427 N N . ASP C 1 77 ? 87.280 64.273 -86.309 1.00 31.14 71 ASP C N 1
ATOM 5428 C CA . ASP C 1 77 ? 88.514 64.234 -87.066 1.00 27.16 71 ASP C CA 1
ATOM 5429 C C . ASP C 1 77 ? 88.105 64.260 -88.541 1.00 31.56 71 ASP C C 1
ATOM 5430 O O . ASP C 1 77 ? 87.414 63.358 -89.013 1.00 30.54 71 ASP C O 1
ATOM 5435 N N . PRO C 1 78 ? 88.510 65.308 -89.280 1.00 31.10 72 PRO C N 1
ATOM 5436 C CA . PRO C 1 78 ? 88.169 65.423 -90.700 1.00 28.02 72 PRO C CA 1
ATOM 5437 C C . PRO C 1 78 ? 88.547 64.178 -91.494 1.00 33.11 72 PRO C C 1
ATOM 5438 O O . PRO C 1 78 ? 87.942 63.900 -92.537 1.00 32.70 72 PRO C O 1
ATOM 5442 N N . HIS C 1 79 ? 89.547 63.445 -91.004 1.00 33.33 73 HIS C N 1
ATOM 5443 C CA . HIS C 1 79 ? 90.034 62.244 -91.684 1.00 33.33 73 HIS C CA 1
ATOM 5444 C C . HIS C 1 79 ? 89.267 60.999 -91.289 1.00 29.82 73 HIS C C 1
ATOM 5445 O O . HIS C 1 79 ? 89.627 59.905 -91.692 1.00 32.89 73 HIS C O 1
ATOM 5452 N N . THR C 1 80 ? 88.201 61.174 -90.516 1.00 26.27 74 THR C N 1
ATOM 5453 C CA . THR C 1 80 ? 87.419 60.051 -90.008 1.00 19.16 74 THR C CA 1
ATOM 5454 C C . THR C 1 80 ? 85.917 60.288 -90.050 1.00 28.01 74 THR C C 1
ATOM 5455 O O . THR C 1 80 ? 85.142 59.354 -90.169 1.00 30.33 74 THR C O 1
ATOM 5459 N N . TYR C 1 81 ? 85.525 61.551 -89.932 1.00 33.07 75 TYR C N 1
ATOM 5460 C CA . TYR C 1 81 ? 84.127 61.944 -89.948 1.00 29.04 75 TYR C CA 1
ATOM 5461 C C . TYR C 1 81 ? 83.339 61.215 -91.046 1.00 30.36 75 TYR C C 1
ATOM 5462 O O . TYR C 1 81 ? 83.712 61.260 -92.225 1.00 33.00 75 TYR C O 1
ATOM 5471 N N . GLU C 1 82 ? 82.254 60.542 -90.659 1.00 28.99 76 GLU C N 1
ATOM 5472 C CA . GLU C 1 82 ? 81.451 59.799 -91.632 1.00 33.56 76 GLU C CA 1
ATOM 5473 C C . GLU C 1 82 ? 80.548 60.606 -92.581 1.00 36.03 76 GLU C C 1
ATOM 5474 O O . GLU C 1 82 ? 79.985 60.040 -93.508 1.00 37.49 76 GLU C O 1
ATOM 5480 N N . GLY C 1 83 ? 80.426 61.916 -92.384 1.00 38.10 77 GLY C N 1
ATOM 5481 C CA . GLY C 1 83 ? 79.614 62.722 -93.290 1.00 38.73 77 GLY C CA 1
ATOM 5482 C C . GLY C 1 83 ? 80.426 63.577 -94.264 1.00 42.04 77 GLY C C 1
ATOM 5483 O O . GLY C 1 83 ? 79.869 64.385 -95.017 1.00 46.18 77 GLY C O 1
ATOM 5484 N N . MET C 1 84 ? 81.745 63.386 -94.258 1.00 38.55 78 MET C N 1
ATOM 5485 C CA . MET C 1 84 ? 82.663 64.144 -95.109 1.00 35.86 78 MET C CA 1
ATOM 5486 C C . MET C 1 84 ? 82.211 64.236 -96.560 1.00 35.56 78 MET C C 1
ATOM 5487 O O . MET C 1 84 ? 82.138 65.322 -97.131 1.00 34.46 78 MET C O 1
ATOM 5492 N N . GLU C 1 85 ? 81.915 63.084 -97.145 1.00 39.24 79 GLU C N 1
ATOM 5493 C CA . GLU C 1 85 ? 81.462 62.989 -98.529 1.00 45.73 79 GLU C CA 1
ATOM 5494 C C . GLU C 1 85 ? 80.264 63.908 -98.740 1.00 45.16 79 GLU C C 1
ATOM 5495 O O . GLU C 1 85 ? 80.163 64.574 -99.774 1.00 44.76 79 GLU C O 1
ATOM 5501 N N . ASP C 1 86 ? 79.361 63.948 -97.764 1.00 41.51 80 ASP C N 1
ATOM 5502 C CA . ASP C 1 86 ? 78.202 64.817 -97.884 1.00 43.05 80 ASP C CA 1
ATOM 5503 C C . ASP C 1 86 ? 78.636 66.268 -97.755 1.00 42.36 80 ASP C C 1
ATOM 5504 O O . ASP C 1 86 ? 78.144 67.135 -98.485 1.00 44.28 80 ASP C O 1
ATOM 5509 N N . LEU C 1 87 ? 79.555 66.534 -96.830 1.00 36.85 81 LEU C N 1
ATOM 5510 C CA . LEU C 1 87 ? 80.050 67.896 -96.636 1.00 27.48 81 LEU C CA 1
ATOM 5511 C C . LEU C 1 87 ? 80.792 68.346 -97.883 1.00 26.49 81 LEU C C 1
ATOM 5512 O O . LEU C 1 87 ? 80.598 69.459 -98.365 1.00 33.08 81 LEU C O 1
ATOM 5517 N N . VAL C 1 88 ? 81.632 67.470 -98.420 1.00 24.05 82 VAL C N 1
ATOM 5518 C CA . VAL C 1 88 ? 82.379 67.816 -99.619 1.00 27.73 82 VAL C CA 1
ATOM 5519 C C . VAL C 1 88 ? 81.449 68.234 -100.738 1.00 28.30 82 VAL C C 1
ATOM 5520 O O . VAL C 1 88 ? 81.741 69.194 -101.440 1.00 30.71 82 VAL C O 1
ATOM 5524 N N . GLN C 1 89 ? 80.339 67.520 -100.906 1.00 33.50 83 GLN C N 1
ATOM 5525 C CA . GLN C 1 89 ? 79.396 67.835 -101.977 1.00 36.72 83 GLN C CA 1
ATOM 5526 C C . GLN C 1 89 ? 78.648 69.136 -101.707 1.00 35.78 83 GLN C C 1
ATOM 5527 O O . GLN C 1 89 ? 78.380 69.907 -102.635 1.00 34.98 83 GLN C O 1
ATOM 5533 N N . ALA C 1 90 ? 78.336 69.381 -100.434 1.00 30.83 84 ALA C N 1
ATOM 5534 C CA . ALA C 1 90 ? 77.627 70.592 -100.033 1.00 28.12 84 ALA C CA 1
ATOM 5535 C C . ALA C 1 90 ? 78.497 71.800 -100.293 1.00 31.70 84 ALA C C 1
ATOM 5536 O O . ALA C 1 90 ? 78.006 72.878 -100.639 1.00 33.03 84 ALA C O 1
ATOM 5538 N N . PHE C 1 91 ? 79.801 71.604 -100.114 1.00 31.61 85 PHE C N 1
ATOM 5539 C CA . PHE C 1 91 ? 80.768 72.665 -100.325 1.00 28.41 85 PHE C CA 1
ATOM 5540 C C . PHE C 1 91 ? 80.877 73.042 -101.804 1.00 33.97 85 PHE C C 1
ATOM 5541 O O . PHE C 1 91 ? 80.840 74.221 -102.145 1.00 35.76 85 PHE C O 1
ATOM 5549 N N . VAL C 1 92 ? 80.989 72.052 -102.687 1.00 34.98 86 VAL C N 1
ATOM 5550 C CA . VAL C 1 92 ? 81.095 72.347 -104.111 1.00 40.64 86 VAL C CA 1
ATOM 5551 C C . VAL C 1 92 ? 79.823 73.037 -104.608 1.00 43.41 86 VAL C C 1
ATOM 5552 O O . VAL C 1 92 ? 79.884 73.873 -105.505 1.00 43.37 86 VAL C O 1
ATOM 5556 N N . GLU C 1 93 ? 78.672 72.692 -104.033 1.00 45.93 87 GLU C N 1
ATOM 5557 C CA . GLU C 1 93 ? 77.408 73.312 -104.430 1.00 44.20 87 GLU C CA 1
ATOM 5558 C C . GLU C 1 93 ? 77.356 74.767 -103.977 1.00 40.17 87 GLU C C 1
ATOM 5559 O O . GLU C 1 93 ? 76.852 75.645 -104.678 1.00 38.62 87 GLU C O 1
ATOM 5565 N N . ARG C 1 94 ? 77.888 75.018 -102.793 1.00 37.55 88 ARG C N 1
ATOM 5566 C CA . ARG C 1 94 ? 77.908 76.355 -102.238 1.00 36.92 88 ARG C CA 1
ATOM 5567 C C . ARG C 1 94 ? 78.953 77.223 -102.940 1.00 37.32 88 ARG C C 1
ATOM 5568 O O . ARG C 1 94 ? 78.801 78.436 -103.017 1.00 41.71 88 ARG C O 1
ATOM 5576 N N . ARG C 1 95 ? 80.004 76.601 -103.466 1.00 34.99 89 ARG C N 1
ATOM 5577 C CA . ARG C 1 95 ? 81.068 77.344 -104.137 1.00 36.12 89 ARG C CA 1
ATOM 5578 C C . ARG C 1 95 ? 80.731 77.591 -105.592 1.00 36.57 89 ARG C C 1
ATOM 5579 O O . ARG C 1 95 ? 81.569 78.037 -106.366 1.00 32.64 89 ARG C O 1
ATOM 5587 N N . LYS C 1 96 ? 79.490 77.280 -105.945 1.00 39.21 90 LYS C N 1
ATOM 5588 C CA . LYS C 1 96 ? 78.958 77.453 -107.292 1.00 41.73 90 LYS C CA 1
ATOM 5589 C C . LYS C 1 96 ? 79.948 77.206 -108.434 1.00 46.33 90 LYS C C 1
ATOM 5590 O O . LYS C 1 96 ? 80.077 78.036 -109.340 1.00 46.56 90 LYS C O 1
ATOM 5596 N N . GLY C 1 97 ? 80.641 76.072 -108.400 1.00 48.85 91 GLY C N 1
ATOM 5597 C CA . GLY C 1 97 ? 81.581 75.769 -109.464 1.00 45.50 91 GLY C CA 1
ATOM 5598 C C . GLY C 1 97 ? 82.987 76.324 -109.312 1.00 47.76 91 GLY C C 1
ATOM 5599 O O . GLY C 1 97 ? 83.848 76.036 -110.135 1.00 50.87 91 GLY C O 1
ATOM 5600 N N . LYS C 1 98 ? 83.234 77.125 -108.280 1.00 46.56 92 LYS C N 1
ATOM 5601 C CA . LYS C 1 98 ? 84.574 77.670 -108.057 1.00 46.50 92 LYS C CA 1
ATOM 5602 C C . LYS C 1 98 ? 85.494 76.600 -107.461 1.00 44.60 92 LYS C C 1
ATOM 5603 O O . LYS C 1 98 ? 86.711 76.775 -107.404 1.00 45.09 92 LYS C O 1
ATOM 5609 N N . ALA C 1 99 ? 84.901 75.488 -107.037 1.00 39.48 93 ALA C N 1
ATOM 5610 C CA . ALA C 1 99 ? 85.650 74.387 -106.452 1.00 36.85 93 ALA C CA 1
ATOM 5611 C C . ALA C 1 99 ? 85.348 73.052 -107.133 1.00 40.80 93 ALA C C 1
ATOM 5612 O O . ALA C 1 99 ? 84.188 72.726 -107.409 1.00 42.06 93 ALA C O 1
ATOM 5614 N N . THR C 1 100 ? 86.398 72.286 -107.423 1.00 37.68 94 THR C N 1
ATOM 5615 C CA . THR C 1 100 ? 86.225 70.985 -108.046 1.00 41.27 94 THR C CA 1
ATOM 5616 C C . THR C 1 100 ? 86.000 70.060 -106.872 1.00 41.22 94 THR C C 1
ATOM 5617 O O . THR C 1 100 ? 86.016 70.497 -105.715 1.00 39.42 94 THR C O 1
ATOM 5621 N N . GLU C 1 101 ? 85.821 68.778 -107.151 1.00 44.08 95 GLU C N 1
ATOM 5622 C CA . GLU C 1 101 ? 85.594 67.846 -106.065 1.00 47.71 95 GLU C CA 1
ATOM 5623 C C . GLU C 1 101 ? 86.903 67.615 -105.312 1.00 47.56 95 GLU C C 1
ATOM 5624 O O . GLU C 1 101 ? 86.923 67.536 -104.080 1.00 43.44 95 GLU C O 1
ATOM 5630 N N . GLU C 1 102 ? 88.002 67.519 -106.054 1.00 51.04 96 GLU C N 1
ATOM 5631 C CA . GLU C 1 102 ? 89.286 67.308 -105.413 1.00 49.87 96 GLU C CA 1
ATOM 5632 C C . GLU C 1 102 ? 89.628 68.521 -104.569 1.00 42.02 96 GLU C C 1
ATOM 5633 O O . GLU C 1 102 ? 90.175 68.385 -103.470 1.00 38.69 96 GLU C O 1
ATOM 5639 N N . GLN C 1 103 ? 89.287 69.706 -105.065 1.00 34.70 97 GLN C N 1
ATOM 5640 C CA . GLN C 1 103 ? 89.586 70.911 -104.317 1.00 31.46 97 GLN C CA 1
ATOM 5641 C C . GLN C 1 103 ? 88.796 70.903 -103.023 1.00 35.91 97 GLN C C 1
ATOM 5642 O O . GLN C 1 103 ? 89.358 71.091 -101.936 1.00 30.81 97 GLN C O 1
ATOM 5648 N N . ALA C 1 104 ? 87.498 70.656 -103.135 1.00 34.36 98 ALA C N 1
ATOM 5649 C CA . ALA C 1 104 ? 86.637 70.629 -101.967 1.00 32.07 98 ALA C CA 1
ATOM 5650 C C . ALA C 1 104 ? 87.130 69.644 -100.935 1.00 31.37 98 ALA C C 1
ATOM 5651 O O . ALA C 1 104 ? 87.212 69.969 -99.752 1.00 35.13 98 ALA C O 1
ATOM 5653 N N . ARG C 1 105 ? 87.456 68.440 -101.384 1.00 33.47 99 ARG C N 1
ATOM 5654 C CA . ARG C 1 105 ? 87.932 67.403 -100.476 1.00 32.13 99 ARG C CA 1
ATOM 5655 C C . ARG C 1 105 ? 89.120 67.894 -99.668 1.00 30.59 99 ARG C C 1
ATOM 5656 O O . ARG C 1 105 ? 89.181 67.695 -98.449 1.00 30.43 99 ARG C O 1
ATOM 5664 N N . LYS C 1 106 ? 90.054 68.543 -100.352 1.00 30.38 100 LYS C N 1
ATOM 5665 C CA . LYS C 1 106 ? 91.250 69.075 -99.709 1.00 32.98 100 LYS C CA 1
ATOM 5666 C C . LYS C 1 106 ? 90.901 70.226 -98.773 1.00 30.28 100 LYS C C 1
ATOM 5667 O O . LYS C 1 106 ? 91.379 70.291 -97.641 1.00 32.02 100 LYS C O 1
ATOM 5673 N N . ALA C 1 107 ? 90.064 71.137 -99.260 1.00 26.26 101 ALA C N 1
ATOM 5674 C CA . ALA C 1 107 ? 89.670 72.292 -98.467 1.00 24.30 101 ALA C CA 1
ATOM 5675 C C . ALA C 1 107 ? 89.059 71.869 -97.156 1.00 25.18 101 ALA C C 1
ATOM 5676 O O . ALA C 1 107 ? 89.352 72.446 -96.111 1.00 31.08 101 ALA C O 1
ATOM 5678 N N . LEU C 1 108 ? 88.230 70.842 -97.199 1.00 24.94 102 LEU C N 1
ATOM 5679 C CA . LEU C 1 108 ? 87.576 70.423 -95.985 1.00 30.24 102 LEU C CA 1
ATOM 5680 C C . LEU C 1 108 ? 88.416 69.625 -95.008 1.00 25.39 102 LEU C C 1
ATOM 5681 O O . LEU C 1 108 ? 87.913 69.246 -93.956 1.00 24.30 102 LEU C O 1
ATOM 5686 N N . LEU C 1 109 ? 89.667 69.329 -95.349 1.00 20.86 103 LEU C N 1
ATOM 5687 C CA . LEU C 1 109 ? 90.515 68.624 -94.399 1.00 20.16 103 LEU C CA 1
ATOM 5688 C C . LEU C 1 109 ? 91.068 69.646 -93.392 1.00 28.32 103 LEU C C 1
ATOM 5689 O O . LEU C 1 109 ? 91.682 69.275 -92.382 1.00 29.84 103 LEU C O 1
ATOM 5694 N N . ASP C 1 110 ? 90.818 70.928 -93.667 1.00 26.93 104 ASP C N 1
ATOM 5695 C CA . ASP C 1 110 ? 91.256 72.023 -92.816 1.00 20.71 104 ASP C CA 1
ATOM 5696 C C . ASP C 1 110 ? 90.331 72.239 -91.630 1.00 22.61 104 ASP C C 1
ATOM 5697 O O . ASP C 1 110 ? 89.125 72.290 -91.781 1.00 25.65 104 ASP C O 1
ATOM 5702 N N . GLU C 1 111 ? 90.915 72.334 -90.444 1.00 23.86 105 GLU C N 1
ATOM 5703 C CA . GLU C 1 111 ? 90.151 72.533 -89.215 1.00 23.90 105 GLU C CA 1
ATOM 5704 C C . GLU C 1 111 ? 89.056 73.588 -89.372 1.00 27.93 105 GLU C C 1
ATOM 5705 O O . GLU C 1 111 ? 87.895 73.329 -89.086 1.00 28.43 105 GLU C O 1
ATOM 5711 N N . ASN C 1 112 ? 89.442 74.778 -89.828 1.00 28.64 106 ASN C N 1
ATOM 5712 C CA . ASN C 1 112 ? 88.501 75.879 -89.981 1.00 29.50 106 ASN C CA 1
ATOM 5713 C C . ASN C 1 112 ? 87.401 75.597 -90.990 1.00 28.47 106 ASN C C 1
ATOM 5714 O O . ASN C 1 112 ? 86.216 75.772 -90.702 1.00 27.71 106 ASN C O 1
ATOM 5719 N N . TYR C 1 113 ? 87.787 75.131 -92.166 1.00 27.64 107 TYR C N 1
ATOM 5720 C CA . TYR C 1 113 ? 86.787 74.824 -93.173 1.00 29.33 107 TYR C CA 1
ATOM 5721 C C . TYR C 1 113 ? 85.845 73.705 -92.721 1.00 31.89 107 TYR C C 1
ATOM 5722 O O . TYR C 1 113 ? 84.626 73.813 -92.885 1.00 32.67 107 TYR C O 1
ATOM 5731 N N . PHE C 1 114 ? 86.412 72.654 -92.131 1.00 28.40 108 PHE C N 1
ATOM 5732 C CA . PHE C 1 114 ? 85.625 71.525 -91.679 1.00 18.53 108 PHE C CA 1
ATOM 5733 C C . PHE C 1 114 ? 84.612 71.958 -90.652 1.00 20.52 108 PHE C C 1
ATOM 5734 O O . PHE C 1 114 ? 83.454 71.547 -90.697 1.00 27.79 108 PHE C O 1
ATOM 5742 N N . GLY C 1 115 ? 85.058 72.820 -89.744 1.00 24.85 109 GLY C N 1
ATOM 5743 C CA . GLY C 1 115 ? 84.193 73.311 -88.687 1.00 24.28 109 GLY C CA 1
ATOM 5744 C C . GLY C 1 115 ? 83.156 74.267 -89.220 1.00 26.02 109 GLY C C 1
ATOM 5745 O O . GLY C 1 115 ? 82.044 74.328 -88.721 1.00 27.08 109 GLY C O 1
ATOM 5746 N N . THR C 1 116 ? 83.507 75.020 -90.248 1.00 25.57 110 THR C N 1
ATOM 5747 C CA . THR C 1 116 ? 82.550 75.976 -90.800 1.00 28.24 110 THR C CA 1
ATOM 5748 C C . THR C 1 116 ? 81.422 75.204 -91.479 1.00 27.02 110 THR C C 1
ATOM 5749 O O . THR C 1 116 ? 80.256 75.573 -91.381 1.00 32.20 110 THR C O 1
ATOM 5753 N N . MET C 1 117 ? 81.777 74.124 -92.166 1.00 29.29 111 MET C N 1
ATOM 5754 C CA . MET C 1 117 ? 80.786 73.287 -92.843 1.00 26.87 111 MET C CA 1
ATOM 5755 C C . MET C 1 117 ? 79.833 72.664 -91.838 1.00 26.54 111 MET C C 1
ATOM 5756 O O . MET C 1 117 ? 78.662 72.504 -92.105 1.00 24.85 111 MET C O 1
ATOM 5761 N N . LEU C 1 118 ? 80.331 72.301 -90.671 1.00 23.26 112 LEU C N 1
ATOM 5762 C CA . LEU C 1 118 ? 79.459 71.708 -89.677 1.00 25.02 112 LEU C CA 1
ATOM 5763 C C . LEU C 1 118 ? 78.401 72.709 -89.279 1.00 30.75 112 LEU C C 1
ATOM 5764 O O . LEU C 1 118 ? 77.216 72.366 -89.211 1.00 35.08 112 LEU C O 1
ATOM 5769 N N . VAL C 1 119 ? 78.834 73.941 -89.014 1.00 33.92 113 VAL C N 1
ATOM 5770 C CA . VAL C 1 119 ? 77.924 75.013 -88.596 1.00 32.20 113 VAL C CA 1
ATOM 5771 C C . VAL C 1 119 ? 76.916 75.276 -89.715 1.00 28.13 113 VAL C C 1
ATOM 5772 O O . VAL C 1 119 ? 75.708 75.422 -89.484 1.00 19.96 113 VAL C O 1
ATOM 5776 N N . TYR C 1 120 ? 77.428 75.306 -90.936 1.00 20.89 114 TYR C N 1
ATOM 5777 C CA . TYR C 1 120 ? 76.601 75.543 -92.102 1.00 26.78 114 TYR C CA 1
ATOM 5778 C C . TYR C 1 120 ? 75.528 74.459 -92.320 1.00 34.68 114 TYR C C 1
ATOM 5779 O O . TYR C 1 120 ? 74.429 74.762 -92.759 1.00 39.17 114 TYR C O 1
ATOM 5788 N N . LYS C 1 121 ? 75.835 73.203 -92.019 1.00 37.84 115 LYS C N 1
ATOM 5789 C CA . LYS C 1 121 ? 74.856 72.147 -92.233 1.00 33.86 115 LYS C CA 1
ATOM 5790 C C . LYS C 1 121 ? 74.043 71.787 -90.999 1.00 34.65 115 LYS C C 1
ATOM 5791 O O . LYS C 1 121 ? 73.312 70.800 -91.008 1.00 34.31 115 LYS C O 1
ATOM 5797 N N . GLY C 1 122 ? 74.167 72.596 -89.946 1.00 32.71 116 GLY C N 1
ATOM 5798 C CA . GLY C 1 122 ? 73.397 72.376 -88.736 1.00 30.50 116 GLY C CA 1
ATOM 5799 C C . GLY C 1 122 ? 73.973 71.417 -87.723 1.00 34.85 116 GLY C C 1
ATOM 5800 O O . GLY C 1 122 ? 73.373 71.211 -86.669 1.00 41.20 116 GLY C O 1
ATOM 5801 N N . LEU C 1 123 ? 75.124 70.823 -88.015 1.00 33.36 117 LEU C N 1
ATOM 5802 C CA . LEU C 1 123 ? 75.737 69.890 -87.074 1.00 30.86 117 LEU C CA 1
ATOM 5803 C C . LEU C 1 123 ? 76.349 70.622 -85.886 1.00 35.21 117 LEU C C 1
ATOM 5804 O O . LEU C 1 123 ? 76.773 69.996 -84.918 1.00 34.32 117 LEU C O 1
ATOM 5809 N N . ALA C 1 124 ? 76.376 71.953 -85.977 1.00 35.66 118 ALA C N 1
ATOM 5810 C CA . ALA C 1 124 ? 76.888 72.850 -84.934 1.00 34.81 118 ALA C CA 1
ATOM 5811 C C . ALA C 1 124 ? 76.176 74.192 -85.077 1.00 39.53 118 ALA C C 1
ATOM 5812 O O . ALA C 1 124 ? 75.629 74.497 -86.141 1.00 42.02 118 ALA C O 1
ATOM 5814 N N . ASP C 1 125 ? 76.208 75.007 -84.029 1.00 35.66 119 ASP C N 1
ATOM 5815 C CA . ASP C 1 125 ? 75.510 76.294 -84.064 1.00 40.28 119 ASP C CA 1
ATOM 5816 C C . ASP C 1 125 ? 76.383 77.521 -84.309 1.00 42.33 119 ASP C C 1
ATOM 5817 O O . ASP C 1 125 ? 75.916 78.542 -84.807 1.00 41.71 119 ASP C O 1
ATOM 5822 N N . GLY C 1 126 ? 77.657 77.411 -83.972 1.00 46.49 120 GLY C N 1
ATOM 5823 C CA . GLY C 1 126 ? 78.559 78.525 -84.166 1.00 42.49 120 GLY C CA 1
ATOM 5824 C C . GLY C 1 126 ? 79.979 78.062 -83.991 1.00 34.21 120 GLY C C 1
ATOM 5825 O O . GLY C 1 126 ? 80.250 77.100 -83.285 1.00 34.54 120 GLY C O 1
ATOM 5826 N N . LEU C 1 127 ? 80.899 78.744 -84.645 1.00 32.03 121 LEU C N 1
ATOM 5827 C CA . LEU C 1 127 ? 82.293 78.377 -84.549 1.00 35.94 121 LEU C CA 1
ATOM 5828 C C . LEU C 1 127 ? 83.074 79.444 -83.788 1.00 35.12 121 LEU C C 1
ATOM 5829 O O . LEU C 1 127 ? 82.680 80.614 -83.746 1.00 34.71 121 LEU C O 1
ATOM 5834 N N . VAL C 1 128 ? 84.175 79.015 -83.181 1.00 34.98 122 VAL C N 1
ATOM 5835 C CA . VAL C 1 128 ? 85.050 79.886 -82.409 1.00 32.72 122 VAL C CA 1
ATOM 5836 C C . VAL C 1 128 ? 86.491 79.475 -82.662 1.00 34.64 122 VAL C C 1
ATOM 5837 O O . VAL C 1 128 ? 86.976 78.499 -82.094 1.00 42.19 122 VAL C O 1
ATOM 5841 N N . SER C 1 129 ? 87.171 80.218 -83.519 1.00 32.94 123 SER C N 1
ATOM 5842 C CA . SER C 1 129 ? 88.557 79.918 -83.814 1.00 29.99 123 SER C CA 1
ATOM 5843 C C . SER C 1 129 ? 89.403 81.174 -83.598 1.00 31.31 123 SER C C 1
ATOM 5844 O O . SER C 1 129 ? 88.925 82.152 -83.035 1.00 25.89 123 SER C O 1
ATOM 5847 N N . GLY C 1 130 ? 90.669 81.135 -83.994 1.00 32.77 124 GLY C N 1
ATOM 5848 C CA . GLY C 1 130 ? 91.511 82.310 -83.839 1.00 35.57 124 GLY C CA 1
ATOM 5849 C C . GLY C 1 130 ? 92.747 82.196 -82.975 1.00 40.55 124 GLY C C 1
ATOM 5850 O O . GLY C 1 130 ? 93.757 82.855 -83.250 1.00 44.62 124 GLY C O 1
ATOM 5851 N N . ALA C 1 131 ? 92.688 81.365 -81.942 1.00 37.72 125 ALA C N 1
ATOM 5852 C CA . ALA C 1 131 ? 93.820 81.220 -81.039 1.00 32.20 125 ALA C CA 1
ATOM 5853 C C . ALA C 1 131 ? 95.131 80.785 -81.681 1.00 29.38 125 ALA C C 1
ATOM 5854 O O . ALA C 1 131 ? 96.176 80.872 -81.044 1.00 29.17 125 ALA C O 1
ATOM 5856 N N . ALA C 1 132 ? 95.087 80.329 -82.934 1.00 24.45 126 ALA C N 1
ATOM 5857 C CA . ALA C 1 132 ? 96.295 79.852 -83.624 1.00 27.32 126 ALA C CA 1
ATOM 5858 C C . ALA C 1 132 ? 96.224 79.961 -85.143 1.00 29.91 126 ALA C C 1
ATOM 5859 O O . ALA C 1 132 ? 96.814 79.146 -85.862 1.00 33.63 126 ALA C O 1
ATOM 5861 N N . HIS C 1 133 ? 95.492 80.969 -85.615 1.00 28.99 127 HIS C N 1
ATOM 5862 C CA . HIS C 1 133 ? 95.327 81.260 -87.040 1.00 26.35 127 HIS C CA 1
ATOM 5863 C C . HIS C 1 133 ? 95.194 82.764 -87.166 1.00 22.81 127 HIS C C 1
ATOM 5864 O O . HIS C 1 133 ? 94.914 83.445 -86.193 1.00 22.72 127 HIS C O 1
ATOM 5871 N N . SER C 1 134 ? 95.383 83.280 -88.373 1.00 32.44 128 SER C N 1
ATOM 5872 C CA . SER C 1 134 ? 95.262 84.718 -88.611 1.00 37.23 128 SER C CA 1
ATOM 5873 C C . SER C 1 134 ? 93.778 85.037 -88.628 1.00 39.89 128 SER C C 1
ATOM 5874 O O . SER C 1 134 ? 92.954 84.155 -88.861 1.00 43.08 128 SER C O 1
ATOM 5877 N N . THR C 1 135 ? 93.417 86.287 -88.394 1.00 37.76 129 THR C N 1
ATOM 5878 C CA . THR C 1 135 ? 92.006 86.612 -88.395 1.00 38.58 129 THR C CA 1
ATOM 5879 C C . THR C 1 135 ? 91.398 86.429 -89.776 1.00 40.96 129 THR C C 1
ATOM 5880 O O . THR C 1 135 ? 90.185 86.308 -89.921 1.00 38.86 129 THR C O 1
ATOM 5884 N N . ALA C 1 136 ? 92.251 86.377 -90.792 1.00 42.91 130 ALA C N 1
ATOM 5885 C CA . ALA C 1 136 ? 91.789 86.195 -92.164 1.00 45.09 130 ALA C CA 1
ATOM 5886 C C . ALA C 1 136 ? 91.364 84.758 -92.331 1.00 48.37 130 ALA C C 1
ATOM 5887 O O . ALA C 1 136 ? 90.323 84.478 -92.921 1.00 49.56 130 ALA C O 1
ATOM 5889 N N . ASP C 1 137 ? 92.185 83.858 -91.796 1.00 48.84 131 ASP C N 1
ATOM 5890 C CA . ASP C 1 137 ? 91.948 82.424 -91.882 1.00 47.57 131 ASP C CA 1
ATOM 5891 C C . ASP C 1 137 ? 90.654 81.980 -91.225 1.00 46.15 131 ASP C C 1
ATOM 5892 O O . ASP C 1 137 ? 90.156 80.885 -91.508 1.00 46.97 131 ASP C O 1
ATOM 5897 N N . THR C 1 138 ? 90.109 82.820 -90.353 1.00 40.79 132 THR C N 1
ATOM 5898 C CA . THR C 1 138 ? 88.857 82.496 -89.694 1.00 41.32 132 THR C CA 1
ATOM 5899 C C . THR C 1 138 ? 87.694 83.041 -90.499 1.00 45.25 132 THR C C 1
ATOM 5900 O O . THR C 1 138 ? 86.758 82.317 -90.820 1.00 43.94 132 THR C O 1
ATOM 5904 N N . VAL C 1 139 ? 87.772 84.323 -90.827 1.00 49.68 133 VAL C N 1
ATOM 5905 C CA . VAL C 1 139 ? 86.718 84.999 -91.561 1.00 48.43 133 VAL C CA 1
ATOM 5906 C C . VAL C 1 139 ? 86.551 84.558 -93.025 1.00 43.96 133 VAL C C 1
ATOM 5907 O O . VAL C 1 139 ? 85.473 84.684 -93.599 1.00 43.80 133 VAL C O 1
ATOM 5911 N N . ARG C 1 140 ? 87.606 84.031 -93.628 1.00 40.37 134 ARG C N 1
ATOM 5912 C CA . ARG C 1 140 ? 87.523 83.572 -95.007 1.00 40.92 134 ARG C CA 1
ATOM 5913 C C . ARG C 1 140 ? 86.426 82.513 -95.190 1.00 40.38 134 ARG C C 1
ATOM 5914 O O . ARG C 1 140 ? 85.401 82.788 -95.804 1.00 42.96 134 ARG C O 1
ATOM 5922 N N . PRO C 1 141 ? 86.634 81.284 -94.681 1.00 37.20 135 PRO C N 1
ATOM 5923 C CA . PRO C 1 141 ? 85.577 80.290 -94.865 1.00 36.68 135 PRO C CA 1
ATOM 5924 C C . PRO C 1 141 ? 84.199 80.755 -94.386 1.00 38.56 135 PRO C C 1
ATOM 5925 O O . PRO C 1 141 ? 83.166 80.379 -94.948 1.00 36.48 135 PRO C O 1
ATOM 5929 N N . ALA C 1 142 ? 84.179 81.582 -93.348 1.00 37.67 136 ALA C N 1
ATOM 5930 C CA . ALA C 1 142 ? 82.909 82.082 -92.832 1.00 38.09 136 ALA C CA 1
ATOM 5931 C C . ALA C 1 142 ? 82.160 82.833 -93.929 1.00 33.50 136 ALA C C 1
ATOM 5932 O O . ALA C 1 142 ? 80.944 82.797 -93.986 1.00 32.83 136 ALA C O 1
ATOM 5934 N N . LEU C 1 143 ? 82.886 83.501 -94.814 1.00 31.38 137 LEU C N 1
ATOM 5935 C CA . LEU C 1 143 ? 82.244 84.249 -95.882 1.00 34.13 137 LEU C CA 1
ATOM 5936 C C . LEU C 1 143 ? 82.016 83.411 -97.132 1.00 37.16 137 LEU C C 1
ATOM 5937 O O . LEU C 1 143 ? 81.108 83.693 -97.914 1.00 33.34 137 LEU C O 1
ATOM 5942 N N . GLN C 1 144 ? 82.850 82.397 -97.338 1.00 40.14 138 GLN C N 1
ATOM 5943 C CA . GLN C 1 144 ? 82.702 81.543 -98.509 1.00 35.99 138 GLN C CA 1
ATOM 5944 C C . GLN C 1 144 ? 81.570 80.544 -98.316 1.00 31.65 138 GLN C C 1
ATOM 5945 O O . GLN C 1 144 ? 80.806 80.287 -99.237 1.00 31.03 138 GLN C O 1
ATOM 5951 N N . ILE C 1 145 ? 81.462 79.992 -97.112 1.00 33.55 139 ILE C N 1
ATOM 5952 C CA . ILE C 1 145 ? 80.434 78.993 -96.794 1.00 41.12 139 ILE C CA 1
ATOM 5953 C C . ILE C 1 145 ? 79.179 79.622 -96.225 1.00 42.90 139 ILE C C 1
ATOM 5954 O O . ILE C 1 145 ? 78.160 79.722 -96.904 1.00 38.59 139 ILE C O 1
ATOM 5959 N N . ILE C 1 146 ? 79.257 79.997 -94.956 1.00 47.98 140 ILE C N 1
ATOM 5960 C CA . ILE C 1 146 ? 78.166 80.685 -94.284 1.00 46.34 140 ILE C CA 1
ATOM 5961 C C . ILE C 1 146 ? 78.295 82.013 -94.982 1.00 50.15 140 ILE C C 1
ATOM 5962 O O . ILE C 1 146 ? 79.309 82.265 -95.647 1.00 58.33 140 ILE C O 1
ATOM 5967 N N . LYS C 1 147 ? 77.288 82.861 -94.879 1.00 43.03 141 LYS C N 1
ATOM 5968 C CA . LYS C 1 147 ? 77.416 84.145 -95.526 1.00 37.37 141 LYS C CA 1
ATOM 5969 C C . LYS C 1 147 ? 76.795 85.238 -94.685 1.00 38.36 141 LYS C C 1
ATOM 5970 O O . LYS C 1 147 ? 76.596 85.054 -93.483 1.00 40.42 141 LYS C O 1
ATOM 5976 N N . THR C 1 148 ? 76.517 86.388 -95.289 1.00 42.70 142 THR C N 1
ATOM 5977 C CA . THR C 1 148 ? 75.919 87.465 -94.520 1.00 43.15 142 THR C CA 1
ATOM 5978 C C . THR C 1 148 ? 74.395 87.359 -94.593 1.00 41.85 142 THR C C 1
ATOM 5979 O O . THR C 1 148 ? 73.852 86.876 -95.588 1.00 36.64 142 THR C O 1
ATOM 5983 N N . LYS C 1 149 ? 73.720 87.775 -93.519 1.00 45.78 143 LYS C N 1
ATOM 5984 C CA . LYS C 1 149 ? 72.261 87.732 -93.438 1.00 50.29 143 LYS C CA 1
ATOM 5985 C C . LYS C 1 149 ? 71.538 88.544 -94.510 1.00 59.09 143 LYS C C 1
ATOM 5986 O O . LYS C 1 149 ? 72.149 89.170 -95.380 1.00 60.70 143 LYS C O 1
ATOM 5992 N N . GLU C 1 150 ? 70.213 88.535 -94.396 1.00 65.30 144 GLU C N 1
ATOM 5993 C CA . GLU C 1 150 ? 69.297 89.201 -95.313 1.00 70.38 144 GLU C CA 1
ATOM 5994 C C . GLU C 1 150 ? 69.822 90.400 -96.095 1.00 69.21 144 GLU C C 1
ATOM 5995 O O . GLU C 1 150 ? 70.182 90.289 -97.274 1.00 72.28 144 GLU C O 1
ATOM 6001 N N . GLY C 1 151 ? 69.850 91.552 -95.447 1.00 65.43 145 GLY C N 1
ATOM 6002 C CA . GLY C 1 151 ? 70.301 92.734 -96.142 1.00 63.67 145 GLY C CA 1
ATOM 6003 C C . GLY C 1 151 ? 71.650 93.223 -95.695 1.00 60.04 145 GLY C C 1
ATOM 6004 O O . GLY C 1 151 ? 71.852 94.432 -95.558 1.00 60.03 145 GLY C O 1
ATOM 6005 N N . VAL C 1 152 ? 72.564 92.291 -95.446 1.00 54.67 146 VAL C N 1
ATOM 6006 C CA . VAL C 1 152 ? 73.911 92.642 -95.016 1.00 53.44 146 VAL C CA 1
ATOM 6007 C C . VAL C 1 152 ? 74.889 92.281 -96.130 1.00 54.11 146 VAL C C 1
ATOM 6008 O O . VAL C 1 152 ? 74.740 91.251 -96.781 1.00 57.03 146 VAL C O 1
ATOM 6012 N N . LYS C 1 153 ? 75.889 93.127 -96.337 1.00 52.04 147 LYS C N 1
ATOM 6013 C CA . LYS C 1 153 ? 76.865 92.888 -97.386 1.00 54.94 147 LYS C CA 1
ATOM 6014 C C . LYS C 1 153 ? 78.232 92.596 -96.799 1.00 53.55 147 LYS C C 1
ATOM 6015 O O . LYS C 1 153 ? 79.065 91.951 -97.437 1.00 50.99 147 LYS C O 1
ATOM 6021 N N . LYS C 1 154 ? 78.459 93.071 -95.579 1.00 51.18 148 LYS C N 1
ATOM 6022 C CA . LYS C 1 154 ? 79.745 92.870 -94.936 1.00 48.67 148 LYS C CA 1
ATOM 6023 C C . LYS C 1 154 ? 79.668 92.619 -93.437 1.00 50.11 148 LYS C C 1
ATOM 6024 O O . LYS C 1 154 ? 78.670 92.922 -92.793 1.00 50.98 148 LYS C O 1
ATOM 6030 N N . THR C 1 155 ? 80.729 92.032 -92.890 1.00 48.79 149 THR C N 1
ATOM 6031 C CA . THR C 1 155 ? 80.797 91.774 -91.461 1.00 45.61 149 THR C CA 1
ATOM 6032 C C . THR C 1 155 ? 81.532 92.951 -90.866 1.00 44.53 149 THR C C 1
ATOM 6033 O O . THR C 1 155 ? 82.156 93.735 -91.575 1.00 43.70 149 THR C O 1
ATOM 6037 N N . SER C 1 156 ? 81.456 93.069 -89.555 1.00 43.87 150 SER C N 1
ATOM 6038 C CA . SER C 1 156 ? 82.123 94.148 -88.870 1.00 45.33 150 SER C CA 1
ATOM 6039 C C . SER C 1 156 ? 82.511 93.609 -87.510 1.00 42.73 150 SER C C 1
ATOM 6040 O O . SER C 1 156 ? 81.872 92.698 -86.990 1.00 36.69 150 SER C O 1
ATOM 6043 N N . GLY C 1 157 ? 83.577 94.154 -86.948 1.00 46.22 151 GLY C N 1
ATOM 6044 C CA . GLY C 1 157 ? 84.022 93.694 -85.654 1.00 48.33 151 GLY C CA 1
ATOM 6045 C C . GLY C 1 157 ? 83.763 94.710 -84.573 1.00 48.05 151 GLY C C 1
ATOM 6046 O O . GLY C 1 157 ? 84.380 95.779 -84.558 1.00 48.58 151 GLY C O 1
ATOM 6047 N N . VAL C 1 158 ? 82.848 94.381 -83.669 1.00 42.28 152 VAL C N 1
ATOM 6048 C CA . VAL C 1 158 ? 82.520 95.270 -82.571 1.00 42.19 152 VAL C CA 1
ATOM 6049 C C . VAL C 1 158 ? 83.342 94.900 -81.340 1.00 43.86 152 VAL C C 1
ATOM 6050 O O . VAL C 1 158 ? 83.933 93.829 -81.280 1.00 44.19 152 VAL C O 1
ATOM 6054 N N . PHE C 1 159 ? 83.370 95.801 -80.364 1.00 46.58 153 PHE C N 1
ATOM 6055 C CA . PHE C 1 159 ? 84.069 95.578 -79.104 1.00 45.36 153 PHE C CA 1
ATOM 6056 C C . PHE C 1 159 ? 83.176 96.080 -77.984 1.00 46.67 153 PHE C C 1
ATOM 6057 O O . PHE C 1 159 ? 82.574 97.151 -78.088 1.00 44.15 153 PHE C O 1
ATOM 6065 N N . ILE C 1 160 ? 83.067 95.308 -76.917 1.00 47.96 154 ILE C N 1
ATOM 6066 C CA . ILE C 1 160 ? 82.266 95.769 -75.802 1.00 46.17 154 ILE C CA 1
ATOM 6067 C C . ILE C 1 160 ? 83.244 96.418 -74.855 1.00 46.51 154 ILE C C 1
ATOM 6068 O O . ILE C 1 160 ? 84.240 95.806 -74.455 1.00 47.56 154 ILE C O 1
ATOM 6073 N N . MET C 1 161 ? 82.972 97.675 -74.540 1.00 45.55 155 MET C N 1
ATOM 6074 C CA . MET C 1 161 ? 83.820 98.440 -73.655 1.00 43.52 155 MET C CA 1
ATOM 6075 C C . MET C 1 161 ? 83.118 98.549 -72.309 1.00 42.21 155 MET C C 1
ATOM 6076 O O . MET C 1 161 ? 81.953 98.933 -72.224 1.00 43.33 155 MET C O 1
ATOM 6081 N N . ALA C 1 162 ? 83.828 98.203 -71.247 1.00 40.98 156 ALA C N 1
ATOM 6082 C CA . ALA C 1 162 ? 83.224 98.232 -69.934 1.00 38.17 156 ALA C CA 1
ATOM 6083 C C . ALA C 1 162 ? 84.157 98.709 -68.865 1.00 39.45 156 ALA C C 1
ATOM 6084 O O . ALA C 1 162 ? 85.317 98.329 -68.810 1.00 47.11 156 ALA C O 1
ATOM 6086 N N . ARG C 1 163 ? 83.628 99.559 -68.009 1.00 39.37 157 ARG C N 1
ATOM 6087 C CA . ARG C 1 163 ? 84.391 100.093 -66.903 1.00 44.08 157 ARG C CA 1
ATOM 6088 C C . ARG C 1 163 ? 83.357 100.436 -65.834 1.00 48.20 157 ARG C C 1
ATOM 6089 O O . ARG C 1 163 ? 82.580 101.393 -65.986 1.00 50.30 157 ARG C O 1
ATOM 6097 N N . GLY C 1 164 ? 83.351 99.648 -64.757 1.00 47.13 158 GLY C N 1
ATOM 6098 C CA . GLY C 1 164 ? 82.390 99.865 -63.688 1.00 42.65 158 GLY C CA 1
ATOM 6099 C C . GLY C 1 164 ? 80.983 99.686 -64.231 1.00 42.46 158 GLY C C 1
ATOM 6100 O O . GLY C 1 164 ? 80.643 98.613 -64.721 1.00 39.99 158 GLY C O 1
ATOM 6101 N N . GLU C 1 165 ? 80.166 100.733 -64.159 1.00 45.17 159 GLU C N 1
ATOM 6102 C CA . GLU C 1 165 ? 78.797 100.672 -64.674 1.00 47.03 159 GLU C CA 1
ATOM 6103 C C . GLU C 1 165 ? 78.741 100.914 -66.164 1.00 48.92 159 GLU C C 1
ATOM 6104 O O . GLU C 1 165 ? 77.829 100.435 -66.823 1.00 48.90 159 GLU C O 1
ATOM 6110 N N . GLU C 1 166 ? 79.683 101.706 -66.673 1.00 50.73 160 GLU C N 1
ATOM 6111 C CA . GLU C 1 166 ? 79.756 102.073 -68.091 1.00 49.08 160 GLU C CA 1
ATOM 6112 C C . GLU C 1 166 ? 79.889 100.935 -69.098 1.00 47.84 160 GLU C C 1
ATOM 6113 O O . GLU C 1 166 ? 80.762 100.082 -68.981 1.00 52.37 160 GLU C O 1
ATOM 6119 N N . GLN C 1 167 ? 79.038 100.950 -70.113 1.00 44.81 161 GLN C N 1
ATOM 6120 C CA . GLN C 1 167 ? 79.069 99.923 -71.148 1.00 44.13 161 GLN C CA 1
ATOM 6121 C C . GLN C 1 167 ? 78.785 100.518 -72.525 1.00 43.64 161 GLN C C 1
ATOM 6122 O O . GLN C 1 167 ? 77.714 101.077 -72.749 1.00 44.96 161 GLN C O 1
ATOM 6128 N N . TYR C 1 168 ? 79.740 100.387 -73.441 1.00 40.52 162 TYR C N 1
ATOM 6129 C CA . TYR C 1 168 ? 79.582 100.919 -74.788 1.00 35.90 162 TYR C CA 1
ATOM 6130 C C . TYR C 1 168 ? 79.972 99.906 -75.851 1.00 34.95 162 TYR C C 1
ATOM 6131 O O . TYR C 1 168 ? 80.621 98.905 -75.563 1.00 44.94 162 TYR C O 1
ATOM 6140 N N . VAL C 1 169 ? 79.584 100.186 -77.089 1.00 26.59 163 VAL C N 1
ATOM 6141 C CA . VAL C 1 169 ? 79.902 99.317 -78.212 1.00 25.79 163 VAL C CA 1
ATOM 6142 C C . VAL C 1 169 ? 80.695 100.161 -79.193 1.00 29.74 163 VAL C C 1
ATOM 6143 O O . VAL C 1 169 ? 80.317 101.291 -79.463 1.00 34.02 163 VAL C O 1
ATOM 6147 N N . PHE C 1 170 ? 81.801 99.630 -79.705 1.00 32.07 164 PHE C N 1
ATOM 6148 C CA . PHE C 1 170 ? 82.624 100.359 -80.671 1.00 38.25 164 PHE C CA 1
ATOM 6149 C C . PHE C 1 170 ? 82.512 99.711 -82.057 1.00 42.86 164 PHE C C 1
ATOM 6150 O O . PHE C 1 170 ? 82.764 98.520 -82.206 1.00 44.64 164 PHE C O 1
ATOM 6158 N N . ALA C 1 171 ? 82.140 100.514 -83.060 1.00 43.06 165 ALA C N 1
ATOM 6159 C CA . ALA C 1 171 ? 81.906 100.047 -84.431 1.00 44.97 165 ALA C CA 1
ATOM 6160 C C . ALA C 1 171 ? 83.089 99.816 -85.340 1.00 48.25 165 ALA C C 1
ATOM 6161 O O . ALA C 1 171 ? 83.778 100.734 -85.760 1.00 51.01 165 ALA C O 1
ATOM 6163 N N . ASP C 1 172 ? 83.219 98.545 -85.697 1.00 50.03 166 ASP C N 1
ATOM 6164 C CA . ASP C 1 172 ? 84.278 97.975 -86.522 1.00 43.28 166 ASP C CA 1
ATOM 6165 C C . ASP C 1 172 ? 85.647 98.577 -86.316 1.00 40.80 166 ASP C C 1
ATOM 6166 O O . ASP C 1 172 ? 86.067 99.508 -86.993 1.00 37.25 166 ASP C O 1
ATOM 6171 N N . CYS C 1 173 ? 86.338 97.993 -85.346 1.00 42.67 167 CYS C N 1
ATOM 6172 C CA . CYS C 1 173 ? 87.679 98.383 -84.966 1.00 43.56 167 CYS C CA 1
ATOM 6173 C C . CYS C 1 173 ? 88.575 97.190 -85.325 1.00 40.74 167 CYS C C 1
ATOM 6174 O O . CYS C 1 173 ? 89.680 97.057 -84.783 1.00 40.59 167 CYS C O 1
ATOM 6177 N N . ALA C 1 174 ? 88.115 96.344 -86.250 1.00 33.68 168 ALA C N 1
ATOM 6178 C CA . ALA C 1 174 ? 88.881 95.156 -86.590 1.00 36.98 168 ALA C CA 1
ATOM 6179 C C . ALA C 1 174 ? 88.871 94.619 -88.030 1.00 37.59 168 ALA C C 1
ATOM 6180 O O . ALA C 1 174 ? 89.906 94.243 -88.563 1.00 39.32 168 ALA C O 1
ATOM 6182 N N . ILE C 1 175 ? 87.707 94.590 -88.664 1.00 39.75 169 ILE C N 1
ATOM 6183 C CA . ILE C 1 175 ? 87.571 94.050 -90.034 1.00 36.20 169 ILE C CA 1
ATOM 6184 C C . ILE C 1 175 ? 87.782 95.032 -91.208 1.00 36.43 169 ILE C C 1
ATOM 6185 O O . ILE C 1 175 ? 88.875 95.116 -91.777 1.00 33.99 169 ILE C O 1
ATOM 6190 N N . ASN C 1 176 ? 86.714 95.744 -91.573 1.00 40.02 170 ASN C N 1
ATOM 6191 C CA . ASN C 1 176 ? 86.697 96.705 -92.688 1.00 39.21 170 ASN C CA 1
ATOM 6192 C C . ASN C 1 176 ? 87.696 97.878 -92.591 1.00 40.73 170 ASN C C 1
ATOM 6193 O O . ASN C 1 176 ? 87.597 98.714 -91.700 1.00 45.54 170 ASN C O 1
ATOM 6198 N N . ILE C 1 177 ? 88.641 97.958 -93.524 1.00 39.12 171 ILE C N 1
ATOM 6199 C CA . ILE C 1 177 ? 89.637 99.030 -93.477 1.00 39.21 171 ILE C CA 1
ATOM 6200 C C . ILE C 1 177 ? 89.125 100.418 -93.807 1.00 37.22 171 ILE C C 1
ATOM 6201 O O . ILE C 1 177 ? 89.205 101.312 -92.974 1.00 40.67 171 ILE C O 1
ATOM 6206 N N . ALA C 1 178 ? 88.595 100.606 -95.010 1.00 34.97 172 ALA C N 1
ATOM 6207 C CA . ALA C 1 178 ? 88.097 101.920 -95.404 1.00 30.80 172 ALA C CA 1
ATOM 6208 C C . ALA C 1 178 ? 86.621 101.867 -95.778 1.00 31.12 172 ALA C C 1
ATOM 6209 O O . ALA C 1 178 ? 86.284 101.909 -96.954 1.00 37.78 172 ALA C O 1
ATOM 6211 N N . PRO C 1 179 ? 85.721 101.780 -94.783 1.00 30.54 173 PRO C N 1
ATOM 6212 C CA . PRO C 1 179 ? 84.278 101.725 -95.052 1.00 29.32 173 PRO C CA 1
ATOM 6213 C C . PRO C 1 179 ? 83.747 102.994 -95.689 1.00 37.27 173 PRO C C 1
ATOM 6214 O O . PRO C 1 179 ? 84.223 104.099 -95.409 1.00 36.55 173 PRO C O 1
ATOM 6218 N N . ASP C 1 180 ? 82.738 102.839 -96.535 1.00 45.31 174 ASP C N 1
ATOM 6219 C CA . ASP C 1 180 ? 82.151 103.995 -97.193 1.00 51.92 174 ASP C CA 1
ATOM 6220 C C . ASP C 1 180 ? 80.775 104.237 -96.602 1.00 52.10 174 ASP C C 1
ATOM 6221 O O . ASP C 1 180 ? 80.354 103.520 -95.697 1.00 48.03 174 ASP C O 1
ATOM 6226 N N . SER C 1 181 ? 80.076 105.238 -97.126 1.00 54.70 175 SER C N 1
ATOM 6227 C CA . SER C 1 181 ? 78.748 105.592 -96.649 1.00 59.45 175 SER C CA 1
ATOM 6228 C C . SER C 1 181 ? 77.816 104.391 -96.425 1.00 61.64 175 SER C C 1
ATOM 6229 O O . SER C 1 181 ? 77.255 104.228 -95.335 1.00 62.11 175 SER C O 1
ATOM 6232 N N . GLN C 1 182 ? 77.644 103.558 -97.448 1.00 61.47 176 GLN C N 1
ATOM 6233 C CA . GLN C 1 182 ? 76.778 102.387 -97.326 1.00 60.76 176 GLN C CA 1
ATOM 6234 C C . GLN C 1 182 ? 77.266 101.464 -96.215 1.00 59.07 176 GLN C C 1
ATOM 6235 O O . GLN C 1 182 ? 76.470 100.966 -95.419 1.00 59.09 176 GLN C O 1
ATOM 6241 N N . ASP C 1 183 ? 78.580 101.250 -96.157 1.00 56.88 177 ASP C N 1
ATOM 6242 C CA . ASP C 1 183 ? 79.175 100.384 -95.145 1.00 49.60 177 ASP C CA 1
ATOM 6243 C C . ASP C 1 183 ? 78.927 100.899 -93.727 1.00 46.00 177 ASP C C 1
ATOM 6244 O O . ASP C 1 183 ? 78.395 100.177 -92.886 1.00 43.50 177 ASP C O 1
ATOM 6249 N N . LEU C 1 184 ? 79.305 102.148 -93.469 1.00 42.01 178 LEU C N 1
ATOM 6250 C CA . LEU C 1 184 ? 79.120 102.737 -92.151 1.00 39.66 178 LEU C CA 1
ATOM 6251 C C . LEU C 1 184 ? 77.678 102.631 -91.663 1.00 38.96 178 LEU C C 1
ATOM 6252 O O . LEU C 1 184 ? 77.426 102.277 -90.507 1.00 38.60 178 LEU C O 1
ATOM 6257 N N . ALA C 1 185 ? 76.732 102.943 -92.544 1.00 36.12 179 ALA C N 1
ATOM 6258 C CA . ALA C 1 185 ? 75.320 102.892 -92.184 1.00 35.86 179 ALA C CA 1
ATOM 6259 C C . ALA C 1 185 ? 74.979 101.516 -91.661 1.00 36.56 179 ALA C C 1
ATOM 6260 O O . ALA C 1 185 ? 74.252 101.368 -90.673 1.00 31.07 179 ALA C O 1
ATOM 6262 N N . GLU C 1 186 ? 75.527 100.519 -92.344 1.00 37.79 180 GLU C N 1
ATOM 6263 C CA . GLU C 1 186 ? 75.336 99.119 -92.014 1.00 37.66 180 GLU C CA 1
ATOM 6264 C C . GLU C 1 186 ? 76.031 98.772 -90.709 1.00 36.87 180 GLU C C 1
ATOM 6265 O O . GLU C 1 186 ? 75.440 98.140 -89.841 1.00 40.39 180 GLU C O 1
ATOM 6271 N N . ILE C 1 187 ? 77.281 99.206 -90.570 1.00 33.62 181 ILE C N 1
ATOM 6272 C CA . ILE C 1 187 ? 78.044 98.954 -89.356 1.00 37.75 181 ILE C CA 1
ATOM 6273 C C . ILE C 1 187 ? 77.190 99.448 -88.186 1.00 42.84 181 ILE C C 1
ATOM 6274 O O . ILE C 1 187 ? 77.093 98.801 -87.138 1.00 41.28 181 ILE C O 1
ATOM 6279 N N . ALA C 1 188 ? 76.576 100.610 -88.379 1.00 44.31 182 ALA C N 1
ATOM 6280 C CA . ALA C 1 188 ? 75.750 101.213 -87.348 1.00 46.29 182 ALA C CA 1
ATOM 6281 C C . ALA C 1 188 ? 74.512 100.391 -87.015 1.00 46.66 182 ALA C C 1
ATOM 6282 O O . ALA C 1 188 ? 74.242 100.138 -85.848 1.00 48.21 182 ALA C O 1
ATOM 6284 N N . ILE C 1 189 ? 73.761 99.977 -88.030 1.00 45.37 183 ILE C N 1
ATOM 6285 C CA . ILE C 1 189 ? 72.559 99.183 -87.803 1.00 47.34 183 ILE C CA 1
ATOM 6286 C C . ILE C 1 189 ? 72.895 97.855 -87.136 1.00 47.25 183 ILE C C 1
ATOM 6287 O O . ILE C 1 189 ? 72.268 97.453 -86.156 1.00 45.53 183 ILE C O 1
ATOM 6292 N N . GLU C 1 190 ? 73.883 97.164 -87.681 1.00 45.72 184 GLU C N 1
ATOM 6293 C CA . GLU C 1 190 ? 74.295 95.890 -87.124 1.00 47.83 184 GLU C CA 1
ATOM 6294 C C . GLU C 1 190 ? 74.830 96.031 -85.697 1.00 46.15 184 GLU C C 1
ATOM 6295 O O . GLU C 1 190 ? 74.451 95.251 -84.826 1.00 45.13 184 GLU C O 1
ATOM 6301 N N . SER C 1 191 ? 75.707 97.012 -85.459 1.00 44.35 185 SER C N 1
ATOM 6302 C CA . SER C 1 191 ? 76.276 97.239 -84.123 1.00 41.76 185 SER C CA 1
ATOM 6303 C C . SER C 1 191 ? 75.153 97.444 -83.124 1.00 45.34 185 SER C C 1
ATOM 6304 O O . SER C 1 191 ? 75.179 96.910 -82.015 1.00 44.95 185 SER C O 1
ATOM 6307 N N . ALA C 1 192 ? 74.163 98.232 -83.527 1.00 50.90 186 ALA C N 1
ATOM 6308 C CA . ALA C 1 192 ? 73.020 98.536 -82.675 1.00 54.94 186 ALA C CA 1
ATOM 6309 C C . ALA C 1 192 ? 72.325 97.267 -82.233 1.00 54.23 186 ALA C C 1
ATOM 6310 O O . ALA C 1 192 ? 71.974 97.119 -81.063 1.00 54.17 186 ALA C O 1
ATOM 6312 N N . ASN C 1 193 ? 72.118 96.354 -83.177 1.00 56.34 187 ASN C N 1
ATOM 6313 C CA . ASN C 1 193 ? 71.460 95.089 -82.872 1.00 55.92 187 ASN C CA 1
ATOM 6314 C C . ASN C 1 193 ? 72.329 94.210 -81.973 1.00 54.66 187 ASN C C 1
ATOM 6315 O O . ASN C 1 193 ? 71.836 93.588 -81.029 1.00 57.67 187 ASN C O 1
ATOM 6320 N N . THR C 1 194 ? 73.626 94.160 -82.262 1.00 50.97 188 THR C N 1
ATOM 6321 C CA . THR C 1 194 ? 74.547 93.362 -81.463 1.00 45.07 188 THR C CA 1
ATOM 6322 C C . THR C 1 194 ? 74.473 93.841 -80.012 1.00 45.92 188 THR C C 1
ATOM 6323 O O . THR C 1 194 ? 74.501 93.024 -79.093 1.00 48.77 188 THR C O 1
ATOM 6327 N N . ALA C 1 195 ? 74.351 95.158 -79.820 1.00 44.42 189 ALA C N 1
ATOM 6328 C CA . ALA C 1 195 ? 74.259 95.762 -78.490 1.00 46.31 189 ALA C CA 1
ATOM 6329 C C . ALA C 1 195 ? 73.049 95.263 -77.697 1.00 49.66 189 ALA C C 1
ATOM 6330 O O . ALA C 1 195 ? 73.054 95.287 -76.459 1.00 50.99 189 ALA C O 1
ATOM 6332 N N . LYS C 1 196 ? 72.014 94.824 -78.407 1.00 49.12 190 LYS C N 1
ATOM 6333 C CA . LYS C 1 196 ? 70.807 94.310 -77.766 1.00 54.78 190 LYS C CA 1
ATOM 6334 C C . LYS C 1 196 ? 71.132 93.032 -76.990 1.00 58.63 190 LYS C C 1
ATOM 6335 O O . LYS C 1 196 ? 70.576 92.776 -75.918 1.00 57.90 190 LYS C O 1
ATOM 6341 N N . MET C 1 197 ? 72.045 92.243 -77.541 1.00 60.67 191 MET C N 1
ATOM 6342 C CA . MET C 1 197 ? 72.460 90.994 -76.933 1.00 58.40 191 MET C CA 1
ATOM 6343 C C . MET C 1 197 ? 73.045 91.188 -75.543 1.00 57.53 191 MET C C 1
ATOM 6344 O O . MET C 1 197 ? 72.998 90.282 -74.713 1.00 56.40 191 MET C O 1
ATOM 6349 N N . PHE C 1 198 ? 73.601 92.365 -75.290 1.00 57.64 192 PHE C N 1
ATOM 6350 C CA . PHE C 1 198 ? 74.171 92.656 -73.981 1.00 59.71 192 PHE C CA 1
ATOM 6351 C C . PHE C 1 198 ? 73.197 93.523 -73.184 1.00 59.78 192 PHE C C 1
ATOM 6352 O O . PHE C 1 198 ? 73.589 94.205 -72.220 1.00 59.04 192 PHE C O 1
ATOM 6360 N N . ASP C 1 199 ? 71.930 93.501 -73.599 1.00 58.27 193 ASP C N 1
ATOM 6361 C CA . ASP C 1 199 ? 70.889 94.270 -72.922 1.00 59.07 193 ASP C CA 1
ATOM 6362 C C . ASP C 1 199 ? 71.209 95.770 -72.854 1.00 54.33 193 ASP C C 1
ATOM 6363 O O . ASP C 1 199 ? 71.000 96.428 -71.836 1.00 52.82 193 ASP C O 1
ATOM 6368 N N . ILE C 1 200 ? 71.720 96.305 -73.952 1.00 50.57 194 ILE C N 1
ATOM 6369 C CA . ILE C 1 200 ? 72.077 97.715 -74.035 1.00 51.26 194 ILE C CA 1
ATOM 6370 C C . ILE C 1 200 ? 70.976 98.374 -74.875 1.00 54.48 194 ILE C C 1
ATOM 6371 O O . ILE C 1 200 ? 70.498 97.781 -75.843 1.00 54.26 194 ILE C O 1
ATOM 6376 N N . GLU C 1 201 ? 70.557 99.582 -74.516 1.00 56.37 195 GLU C N 1
ATOM 6377 C CA . GLU C 1 201 ? 69.534 100.257 -75.310 1.00 57.65 195 GLU C CA 1
ATOM 6378 C C . GLU C 1 201 ? 70.232 101.175 -76.325 1.00 56.93 195 GLU C C 1
ATOM 6379 O O . GLU C 1 201 ? 70.721 102.250 -75.983 1.00 59.21 195 GLU C O 1
ATOM 6385 N N . PRO C 1 202 ? 70.278 100.753 -77.594 1.00 48.75 196 PRO C N 1
ATOM 6386 C CA . PRO C 1 202 ? 70.902 101.457 -78.710 1.00 45.64 196 PRO C CA 1
ATOM 6387 C C . PRO C 1 202 ? 70.710 102.962 -78.831 1.00 48.10 196 PRO C C 1
ATOM 6388 O O . PRO C 1 202 ? 69.600 103.471 -78.872 1.00 48.03 196 PRO C O 1
ATOM 6392 N N . ARG C 1 203 ? 71.830 103.663 -78.908 1.00 48.14 197 ARG C N 1
ATOM 6393 C CA . ARG C 1 203 ? 71.857 105.110 -79.065 1.00 45.88 197 ARG C CA 1
ATOM 6394 C C . ARG C 1 203 ? 73.148 105.373 -79.842 1.00 45.72 197 ARG C C 1
ATOM 6395 O O . ARG C 1 203 ? 74.189 105.698 -79.269 1.00 45.55 197 ARG C O 1
ATOM 6403 N N . VAL C 1 204 ? 73.063 105.196 -81.156 1.00 44.62 198 VAL C N 1
ATOM 6404 C CA . VAL C 1 204 ? 74.197 105.338 -82.059 1.00 44.48 198 VAL C CA 1
ATOM 6405 C C . VAL C 1 204 ? 74.662 106.751 -82.392 1.00 48.61 198 VAL C C 1
ATOM 6406 O O . VAL C 1 204 ? 73.863 107.667 -82.550 1.00 53.73 198 VAL C O 1
ATOM 6410 N N . ALA C 1 205 ? 75.974 106.900 -82.533 1.00 47.82 199 ALA C N 1
ATOM 6411 C CA . ALA C 1 205 ? 76.588 108.174 -82.866 1.00 43.09 199 ALA C CA 1
ATOM 6412 C C . ALA C 1 205 ? 77.657 107.897 -83.910 1.00 44.90 199 ALA C C 1
ATOM 6413 O O . ALA C 1 205 ? 78.615 107.185 -83.631 1.00 47.35 199 ALA C O 1
ATOM 6415 N N . MET C 1 206 ? 77.483 108.431 -85.116 1.00 42.02 200 MET C N 1
ATOM 6416 C CA . MET C 1 206 ? 78.457 108.223 -86.185 1.00 39.94 200 MET C CA 1
ATOM 6417 C C . MET C 1 206 ? 79.586 109.248 -86.012 1.00 41.03 200 MET C C 1
ATOM 6418 O O . MET C 1 206 ? 79.395 110.438 -86.271 1.00 40.11 200 MET C O 1
ATOM 6423 N N . LEU C 1 207 ? 80.760 108.790 -85.594 1.00 40.85 201 LEU C N 1
ATOM 6424 C CA . LEU C 1 207 ? 81.886 109.693 -85.362 1.00 37.87 201 LEU C CA 1
ATOM 6425 C C . LEU C 1 207 ? 82.654 110.202 -86.580 1.00 38.28 201 LEU C C 1
ATOM 6426 O O . LEU C 1 207 ? 82.687 109.566 -87.632 1.00 41.05 201 LEU C O 1
ATOM 6431 N N . SER C 1 208 ? 83.255 111.377 -86.400 1.00 37.43 202 SER C N 1
ATOM 6432 C CA . SER C 1 208 ? 84.068 112.062 -87.403 1.00 38.11 202 SER C CA 1
ATOM 6433 C C . SER C 1 208 ? 84.914 113.104 -86.676 1.00 40.37 202 SER C C 1
ATOM 6434 O O . SER C 1 208 ? 85.044 113.057 -85.453 1.00 41.43 202 SER C O 1
ATOM 6437 N N . PHE C 1 209 ? 85.496 114.039 -87.417 1.00 40.93 203 PHE C N 1
ATOM 6438 C CA . PHE C 1 209 ? 86.318 115.067 -86.786 1.00 43.91 203 PHE C CA 1
ATOM 6439 C C . PHE C 1 209 ? 85.629 116.441 -86.803 1.00 49.73 203 PHE C C 1
ATOM 6440 O O . PHE C 1 209 ? 86.275 117.481 -86.659 1.00 50.69 203 PHE C O 1
ATOM 6448 N N . SER C 1 210 ? 84.311 116.431 -86.985 1.00 51.50 204 SER C N 1
ATOM 6449 C CA . SER C 1 210 ? 83.517 117.654 -86.995 1.00 52.70 204 SER C CA 1
ATOM 6450 C C . SER C 1 210 ? 82.099 117.280 -86.581 1.00 51.58 204 SER C C 1
ATOM 6451 O O . SER C 1 210 ? 81.692 116.126 -86.700 1.00 50.04 204 SER C O 1
ATOM 6454 N N . THR C 1 211 ? 81.341 118.248 -86.090 1.00 50.49 205 THR C N 1
ATOM 6455 C CA . THR C 1 211 ? 79.983 117.945 -85.681 1.00 48.99 205 THR C CA 1
ATOM 6456 C C . THR C 1 211 ? 78.968 118.686 -86.553 1.00 51.81 205 THR C C 1
ATOM 6457 O O . THR C 1 211 ? 79.040 119.899 -86.733 1.00 50.62 205 THR C O 1
ATOM 6461 N N . LYS C 1 212 ? 78.046 117.910 -87.112 1.00 57.29 206 LYS C N 1
ATOM 6462 C CA . LYS C 1 212 ? 76.979 118.374 -87.991 1.00 59.67 206 LYS C CA 1
ATOM 6463 C C . LYS C 1 212 ? 77.268 119.647 -88.768 1.00 63.38 206 LYS C C 1
ATOM 6464 O O . LYS C 1 212 ? 76.445 120.567 -88.796 1.00 65.23 206 LYS C O 1
ATOM 6470 N N . GLY C 1 213 ? 78.438 119.696 -89.404 1.00 64.01 207 GLY C N 1
ATOM 6471 C CA . GLY C 1 213 ? 78.778 120.861 -90.201 1.00 65.81 207 GLY C CA 1
ATOM 6472 C C . GLY C 1 213 ? 80.101 121.566 -89.942 1.00 67.62 207 GLY C C 1
ATOM 6473 O O . GLY C 1 213 ? 80.611 122.240 -90.843 1.00 67.14 207 GLY C O 1
ATOM 6474 N N . SER C 1 214 ? 80.655 121.429 -88.737 1.00 70.23 208 SER C N 1
ATOM 6475 C CA . SER C 1 214 ? 81.920 122.090 -88.398 1.00 72.03 208 SER C CA 1
ATOM 6476 C C . SER C 1 214 ? 82.858 122.212 -89.593 1.00 76.29 208 SER C C 1
ATOM 6477 O O . SER C 1 214 ? 83.222 123.321 -90.003 1.00 80.60 208 SER C O 1
ATOM 6480 N N . ALA C 1 215 ? 83.252 121.063 -90.139 1.00 76.19 209 ALA C N 1
ATOM 6481 C CA . ALA C 1 215 ? 84.133 121.002 -91.300 1.00 74.00 209 ALA C CA 1
ATOM 6482 C C . ALA C 1 215 ? 83.367 120.277 -92.380 1.00 73.78 209 ALA C C 1
ATOM 6483 O O . ALA C 1 215 ? 82.586 119.377 -92.080 1.00 75.47 209 ALA C O 1
ATOM 6485 N N . LYS C 1 216 ? 83.559 120.685 -93.630 1.00 74.31 210 LYS C N 1
ATOM 6486 C CA . LYS C 1 216 ? 82.896 120.022 -94.742 1.00 75.34 210 LYS C CA 1
ATOM 6487 C C . LYS C 1 216 ? 83.971 119.572 -95.727 1.00 74.74 210 LYS C C 1
ATOM 6488 O O . LYS C 1 216 ? 84.605 120.378 -96.408 1.00 76.63 210 LYS C O 1
ATOM 6494 N N . SER C 1 217 ? 84.196 118.264 -95.745 1.00 71.01 211 SER C N 1
ATOM 6495 C CA . SER C 1 217 ? 85.166 117.630 -96.629 1.00 63.98 211 SER C CA 1
ATOM 6496 C C . SER C 1 217 ? 84.517 116.324 -97.029 1.00 61.62 211 SER C C 1
ATOM 6497 O O . SER C 1 217 ? 83.388 116.044 -96.613 1.00 60.28 211 SER C O 1
ATOM 6500 N N . ASP C 1 218 ? 85.216 115.517 -97.820 1.00 59.59 212 ASP C N 1
ATOM 6501 C CA . ASP C 1 218 ? 84.629 114.259 -98.258 1.00 59.41 212 ASP C CA 1
ATOM 6502 C C . ASP C 1 218 ? 84.400 113.361 -97.066 1.00 53.52 212 ASP C C 1
ATOM 6503 O O . ASP C 1 218 ? 83.349 112.724 -96.938 1.00 49.03 212 ASP C O 1
ATOM 6508 N N . GLU C 1 219 ? 85.391 113.337 -96.185 1.00 52.29 213 GLU C N 1
ATOM 6509 C CA . GLU C 1 219 ? 85.343 112.506 -94.993 1.00 48.12 213 GLU C CA 1
ATOM 6510 C C . GLU C 1 219 ? 84.151 112.787 -94.094 1.00 45.09 213 GLU C C 1
ATOM 6511 O O . GLU C 1 219 ? 83.600 111.874 -93.492 1.00 48.27 213 GLU C O 1
ATOM 6517 N N . THR C 1 220 ? 83.745 114.043 -94.003 1.00 42.23 214 THR C N 1
ATOM 6518 C CA . THR C 1 220 ? 82.608 114.387 -93.165 1.00 43.44 214 THR C CA 1
ATOM 6519 C C . THR C 1 220 ? 81.290 114.020 -93.867 1.00 43.82 214 THR C C 1
ATOM 6520 O O . THR C 1 220 ? 80.335 113.537 -93.239 1.00 41.15 214 THR C O 1
ATOM 6524 N N . GLU C 1 221 ? 81.253 114.241 -95.173 1.00 44.97 215 GLU C N 1
ATOM 6525 C CA . GLU C 1 221 ? 80.072 113.939 -95.953 1.00 50.35 215 GLU C CA 1
ATOM 6526 C C . GLU C 1 221 ? 79.862 112.429 -96.016 1.00 45.78 215 GLU C C 1
ATOM 6527 O O . GLU C 1 221 ? 78.722 111.947 -96.027 1.00 42.99 215 GLU C O 1
ATOM 6533 N N . LYS C 1 222 ? 80.967 111.687 -96.057 1.00 45.43 216 LYS C N 1
ATOM 6534 C CA . LYS C 1 222 ? 80.921 110.222 -96.096 1.00 40.98 216 LYS C CA 1
ATOM 6535 C C . LYS C 1 222 ? 80.072 109.739 -94.933 1.00 40.00 216 LYS C C 1
ATOM 6536 O O . LYS C 1 222 ? 79.178 108.906 -95.102 1.00 41.54 216 LYS C O 1
ATOM 6542 N N . VAL C 1 223 ? 80.376 110.272 -93.750 1.00 35.19 217 VAL C N 1
ATOM 6543 C CA . VAL C 1 223 ? 79.653 109.927 -92.530 1.00 36.71 217 VAL C CA 1
ATOM 6544 C C . VAL C 1 223 ? 78.251 110.519 -92.569 1.00 39.99 217 VAL C C 1
ATOM 6545 O O . VAL C 1 223 ? 77.276 109.827 -92.284 1.00 35.15 217 VAL C O 1
ATOM 6549 N N . ALA C 1 224 ? 78.157 111.798 -92.925 1.00 45.77 218 ALA C N 1
ATOM 6550 C CA . ALA C 1 224 ? 76.872 112.483 -93.017 1.00 46.34 218 ALA C CA 1
ATOM 6551 C C . ALA C 1 224 ? 75.906 111.677 -93.871 1.00 47.68 218 ALA C C 1
ATOM 6552 O O . ALA C 1 224 ? 74.753 111.466 -93.478 1.00 45.78 218 ALA C O 1
ATOM 6554 N N . ASP C 1 225 ? 76.386 111.240 -95.039 1.00 47.65 219 ASP C N 1
ATOM 6555 C CA . ASP C 1 225 ? 75.584 110.440 -95.959 1.00 48.56 219 ASP C CA 1
ATOM 6556 C C . ASP C 1 225 ? 75.232 109.126 -95.310 1.00 49.67 219 ASP C C 1
ATOM 6557 O O . ASP C 1 225 ? 74.143 108.593 -95.511 1.00 53.22 219 ASP C O 1
ATOM 6562 N N . ALA C 1 226 ? 76.169 108.605 -94.531 1.00 49.47 220 ALA C N 1
ATOM 6563 C CA . ALA C 1 226 ? 75.966 107.348 -93.834 1.00 46.98 220 ALA C CA 1
ATOM 6564 C C . ALA C 1 226 ? 74.768 107.459 -92.903 1.00 44.95 220 ALA C C 1
ATOM 6565 O O . ALA C 1 226 ? 74.000 106.514 -92.767 1.00 46.66 220 ALA C O 1
ATOM 6567 N N . VAL C 1 227 ? 74.610 108.620 -92.275 1.00 41.46 221 VAL C N 1
ATOM 6568 C CA . VAL C 1 227 ? 73.508 108.837 -91.352 1.00 47.75 221 VAL C CA 1
ATOM 6569 C C . VAL C 1 227 ? 72.167 108.832 -92.080 1.00 54.87 221 VAL C C 1
ATOM 6570 O O . VAL C 1 227 ? 71.170 108.309 -91.563 1.00 55.68 221 VAL C O 1
ATOM 6574 N N . LYS C 1 228 ? 72.149 109.434 -93.271 1.00 58.24 222 LYS C N 1
ATOM 6575 C CA . LYS C 1 228 ? 70.944 109.491 -94.092 1.00 59.77 222 LYS C CA 1
ATOM 6576 C C . LYS C 1 228 ? 70.512 108.062 -94.359 1.00 57.53 222 LYS C C 1
ATOM 6577 O O . LYS C 1 228 ? 69.402 107.651 -94.011 1.00 57.07 222 LYS C O 1
ATOM 6583 N N . ILE C 1 229 ? 71.414 107.306 -94.970 1.00 53.96 223 ILE C N 1
ATOM 6584 C CA . ILE C 1 229 ? 71.148 105.916 -95.309 1.00 53.12 223 ILE C CA 1
ATOM 6585 C C . ILE C 1 229 ? 70.611 105.138 -94.120 1.00 55.43 223 ILE C C 1
ATOM 6586 O O . ILE C 1 229 ? 69.563 104.496 -94.211 1.00 58.50 223 ILE C O 1
ATOM 6591 N N . ALA C 1 230 ? 71.329 105.204 -93.005 1.00 55.51 224 ALA C N 1
ATOM 6592 C CA . ALA C 1 230 ? 70.933 104.493 -91.798 1.00 57.06 224 ALA C CA 1
ATOM 6593 C C . ALA C 1 230 ? 69.552 104.900 -91.320 1.00 58.05 224 ALA C C 1
ATOM 6594 O O . ALA C 1 230 ? 68.703 104.048 -91.066 1.00 51.19 224 ALA C O 1
ATOM 6596 N N . LYS C 1 231 ? 69.335 106.204 -91.192 1.00 64.44 225 LYS C N 1
ATOM 6597 C CA . LYS C 1 231 ? 68.053 106.732 -90.734 1.00 67.32 225 LYS C CA 1
ATOM 6598 C C . LYS C 1 231 ? 66.883 106.378 -91.649 1.00 67.35 225 LYS C C 1
ATOM 6599 O O . LYS C 1 231 ? 65.745 106.227 -91.200 1.00 68.25 225 LYS C O 1
ATOM 6605 N N . GLU C 1 232 ? 67.163 106.261 -92.938 1.00 67.77 226 GLU C N 1
ATOM 6606 C CA . GLU C 1 232 ? 66.131 105.930 -93.905 1.00 70.82 226 GLU C CA 1
ATOM 6607 C C . GLU C 1 232 ? 65.860 104.435 -93.813 1.00 71.07 226 GLU C C 1
ATOM 6608 O O . GLU C 1 232 ? 64.709 104.008 -93.700 1.00 73.53 226 GLU C O 1
ATOM 6614 N N . LYS C 1 233 ? 66.935 103.646 -93.843 1.00 67.81 227 LYS C N 1
ATOM 6615 C CA . LYS C 1 233 ? 66.848 102.191 -93.776 1.00 64.11 227 LYS C CA 1
ATOM 6616 C C . LYS C 1 233 ? 66.306 101.699 -92.432 1.00 64.91 227 LYS C C 1
ATOM 6617 O O . LYS C 1 233 ? 65.616 100.685 -92.378 1.00 67.77 227 LYS C O 1
ATOM 6623 N N . ALA C 1 234 ? 66.599 102.420 -91.349 1.00 64.67 228 ALA C N 1
ATOM 6624 C CA . ALA C 1 234 ? 66.132 102.019 -90.021 1.00 65.37 228 ALA C CA 1
ATOM 6625 C C . ALA C 1 234 ? 65.650 103.178 -89.159 1.00 68.98 228 ALA C C 1
ATOM 6626 O O . ALA C 1 234 ? 66.325 103.573 -88.204 1.00 68.81 228 ALA C O 1
ATOM 6628 N N . PRO C 1 235 ? 64.460 103.720 -89.472 1.00 74.49 229 PRO C N 1
ATOM 6629 C CA . PRO C 1 235 ? 63.772 104.837 -88.810 1.00 76.65 229 PRO C CA 1
ATOM 6630 C C . PRO C 1 235 ? 63.743 104.870 -87.277 1.00 78.08 229 PRO C C 1
ATOM 6631 O O . PRO C 1 235 ? 64.148 105.861 -86.667 1.00 81.08 229 PRO C O 1
ATOM 6635 N N . GLU C 1 236 ? 63.246 103.803 -86.663 1.00 77.95 230 GLU C N 1
ATOM 6636 C CA . GLU C 1 236 ? 63.139 103.703 -85.205 1.00 75.48 230 GLU C CA 1
ATOM 6637 C C . GLU C 1 236 ? 64.451 103.748 -84.412 1.00 71.57 230 GLU C C 1
ATOM 6638 O O . GLU C 1 236 ? 64.447 104.050 -83.216 1.00 71.86 230 GLU C O 1
ATOM 6644 N N . LEU C 1 237 ? 65.565 103.443 -85.069 1.00 66.69 231 LEU C N 1
ATOM 6645 C CA . LEU C 1 237 ? 66.862 103.422 -84.405 1.00 64.00 231 LEU C CA 1
ATOM 6646 C C . LEU C 1 237 ? 67.341 104.830 -84.080 1.00 60.29 231 LEU C C 1
ATOM 6647 O O . LEU C 1 237 ? 67.503 105.668 -84.978 1.00 56.69 231 LEU C O 1
ATOM 6652 N N . THR C 1 238 ? 67.557 105.078 -82.787 1.00 53.96 232 THR C N 1
ATOM 6653 C CA . THR C 1 238 ? 68.016 106.368 -82.288 1.00 49.71 232 THR C CA 1
ATOM 6654 C C . THR C 1 238 ? 69.475 106.617 -82.631 1.00 48.19 232 THR C C 1
ATOM 6655 O O . THR C 1 238 ? 70.371 106.164 -81.931 1.00 49.43 232 THR C O 1
ATOM 6659 N N . LEU C 1 239 ? 69.715 107.361 -83.699 1.00 47.51 233 LEU C N 1
ATOM 6660 C CA . LEU C 1 239 ? 71.082 107.652 -84.087 1.00 46.94 233 LEU C CA 1
ATOM 6661 C C . LEU C 1 239 ? 71.144 108.922 -84.914 1.00 50.98 233 LEU C C 1
ATOM 6662 O O . LEU C 1 239 ? 70.388 109.092 -85.863 1.00 53.46 233 LEU C O 1
ATOM 6667 N N . ASP C 1 240 ? 72.034 109.826 -84.541 1.00 51.63 234 ASP C N 1
ATOM 6668 C CA . ASP C 1 240 ? 72.200 111.049 -85.297 1.00 53.73 234 ASP C CA 1
ATOM 6669 C C . ASP C 1 240 ? 73.664 111.003 -85.647 1.00 53.46 234 ASP C C 1
ATOM 6670 O O . ASP C 1 240 ? 74.421 110.270 -85.018 1.00 53.39 234 ASP C O 1
ATOM 6675 N N . GLY C 1 241 ? 74.090 111.771 -86.637 1.00 55.20 235 GLY C N 1
ATOM 6676 C CA . GLY C 1 241 ? 75.475 111.646 -86.991 1.00 51.48 235 GLY C CA 1
ATOM 6677 C C . GLY C 1 241 ? 76.323 112.756 -87.540 1.00 52.56 235 GLY C C 1
ATOM 6678 O O . GLY C 1 241 ? 75.873 113.776 -88.061 1.00 49.88 235 GLY C O 1
ATOM 6679 N N . GLU C 1 242 ? 77.609 112.444 -87.441 1.00 56.42 236 GLU C N 1
ATOM 6680 C CA . GLU C 1 242 ? 78.735 113.255 -87.832 1.00 51.88 236 GLU C CA 1
ATOM 6681 C C . GLU C 1 242 ? 79.045 114.073 -86.613 1.00 52.27 236 GLU C C 1
ATOM 6682 O O . GLU C 1 242 ? 78.944 115.297 -86.627 1.00 54.60 236 GLU C O 1
ATOM 6688 N N . PHE C 1 243 ? 79.380 113.359 -85.544 1.00 49.30 237 PHE C N 1
ATOM 6689 C CA . PHE C 1 243 ? 79.720 113.949 -84.261 1.00 49.95 237 PHE C CA 1
ATOM 6690 C C . PHE C 1 243 ? 81.213 113.801 -83.999 1.00 47.84 237 PHE C C 1
ATOM 6691 O O . PHE C 1 243 ? 81.889 113.032 -84.661 1.00 50.96 237 PHE C O 1
ATOM 6699 N N . GLN C 1 244 ? 81.724 114.563 -83.042 1.00 42.47 238 GLN C N 1
ATOM 6700 C CA . GLN C 1 244 ? 83.111 114.464 -82.622 1.00 42.76 238 GLN C CA 1
ATOM 6701 C C . GLN C 1 244 ? 82.907 113.698 -81.324 1.00 47.12 238 GLN C C 1
ATOM 6702 O O . GLN C 1 244 ? 81.778 113.640 -80.833 1.00 50.74 238 GLN C O 1
ATOM 6708 N N . PHE C 1 245 ? 83.951 113.104 -80.757 1.00 44.65 239 PHE C N 1
ATOM 6709 C CA . PHE C 1 245 ? 83.714 112.345 -79.544 1.00 40.85 239 PHE C CA 1
ATOM 6710 C C . PHE C 1 245 ? 83.030 113.182 -78.448 1.00 41.56 239 PHE C C 1
ATOM 6711 O O . PHE C 1 245 ? 82.210 112.657 -77.683 1.00 40.47 239 PHE C O 1
ATOM 6719 N N . ASP C 1 246 ? 83.340 114.478 -78.393 1.00 40.94 240 ASP C N 1
ATOM 6720 C CA . ASP C 1 246 ? 82.740 115.374 -77.395 1.00 41.52 240 ASP C CA 1
ATOM 6721 C C . ASP C 1 246 ? 81.228 115.265 -77.408 1.00 42.87 240 ASP C C 1
ATOM 6722 O O . ASP C 1 246 ? 80.595 114.785 -76.456 1.00 40.29 240 ASP C O 1
ATOM 6727 N N . ALA C 1 247 ? 80.673 115.771 -78.512 1.00 37.18 241 ALA C N 1
ATOM 6728 C CA . ALA C 1 247 ? 79.242 115.834 -78.766 1.00 39.09 241 ALA C CA 1
ATOM 6729 C C . ALA C 1 247 ? 78.493 114.546 -78.502 1.00 44.62 241 ALA C C 1
ATOM 6730 O O . ALA C 1 247 ? 77.329 114.580 -78.086 1.00 44.19 241 ALA C O 1
ATOM 6732 N N . ALA C 1 248 ? 79.159 113.417 -78.742 1.00 46.94 242 ALA C N 1
ATOM 6733 C CA . ALA C 1 248 ? 78.548 112.100 -78.566 1.00 43.17 242 ALA C CA 1
ATOM 6734 C C . ALA C 1 248 ? 78.672 111.563 -77.153 1.00 42.36 242 ALA C C 1
ATOM 6735 O O . ALA C 1 248 ? 77.871 110.740 -76.711 1.00 44.07 242 ALA C O 1
ATOM 6737 N N . PHE C 1 249 ? 79.666 112.049 -76.430 1.00 39.75 243 PHE C N 1
ATOM 6738 C CA . PHE C 1 249 ? 79.882 111.556 -75.083 1.00 40.77 243 PHE C CA 1
ATOM 6739 C C . PHE C 1 249 ? 79.427 112.466 -73.944 1.00 45.68 243 PHE C C 1
ATOM 6740 O O . PHE C 1 249 ? 78.821 111.981 -72.985 1.00 48.02 243 PHE C O 1
ATOM 6748 N N . VAL C 1 250 ? 79.724 113.765 -74.038 1.00 50.68 244 VAL C N 1
ATOM 6749 C CA . VAL C 1 250 ? 79.347 114.723 -72.988 1.00 49.23 244 VAL C CA 1
ATOM 6750 C C . VAL C 1 250 ? 78.217 115.684 -73.418 1.00 52.05 244 VAL C C 1
ATOM 6751 O O . VAL C 1 250 ? 78.373 116.472 -74.362 1.00 52.68 244 VAL C O 1
ATOM 6755 N N . PRO C 1 251 ? 77.059 115.618 -72.722 1.00 51.27 245 PRO C N 1
ATOM 6756 C CA . PRO C 1 251 ? 75.842 116.413 -72.935 1.00 51.72 245 PRO C CA 1
ATOM 6757 C C . PRO C 1 251 ? 76.066 117.918 -73.043 1.00 49.15 245 PRO C C 1
ATOM 6758 O O . PRO C 1 251 ? 75.421 118.584 -73.851 1.00 47.30 245 PRO C O 1
ATOM 6762 N N . SER C 1 252 ? 76.963 118.447 -72.213 1.00 50.12 246 SER C N 1
ATOM 6763 C CA . SER C 1 252 ? 77.299 119.868 -72.227 1.00 46.36 246 SER C CA 1
ATOM 6764 C C . SER C 1 252 ? 77.618 120.258 -73.661 1.00 45.74 246 SER C C 1
ATOM 6765 O O . SER C 1 252 ? 77.086 121.238 -74.207 1.00 46.79 246 SER C O 1
ATOM 6768 N N . VAL C 1 253 ? 78.494 119.465 -74.266 1.00 43.51 247 VAL C N 1
ATOM 6769 C CA . VAL C 1 253 ? 78.931 119.704 -75.629 1.00 44.41 247 VAL C CA 1
ATOM 6770 C C . VAL C 1 253 ? 77.847 119.441 -76.673 1.00 45.41 247 VAL C C 1
ATOM 6771 O O . VAL C 1 253 ? 77.864 120.063 -77.739 1.00 39.70 247 VAL C O 1
ATOM 6775 N N . ALA C 1 254 ? 76.914 118.536 -76.364 1.00 51.18 248 ALA C N 1
ATOM 6776 C CA . ALA C 1 254 ? 75.820 118.201 -77.283 1.00 52.82 248 ALA C CA 1
ATOM 6777 C C . ALA C 1 254 ? 74.921 119.407 -77.579 1.00 56.46 248 ALA C C 1
ATOM 6778 O O . ALA C 1 254 ? 74.752 119.781 -78.742 1.00 58.44 248 ALA C O 1
ATOM 6780 N N . GLU C 1 255 ? 74.357 120.024 -76.540 1.00 57.79 249 GLU C N 1
ATOM 6781 C CA . GLU C 1 255 ? 73.492 121.186 -76.735 1.00 60.15 249 GLU C CA 1
ATOM 6782 C C . GLU C 1 255 ? 74.226 122.372 -77.365 1.00 58.72 249 GLU C C 1
ATOM 6783 O O . GLU C 1 255 ? 73.591 123.231 -77.974 1.00 62.54 249 GLU C O 1
ATOM 6789 N N . LYS C 1 256 ? 75.550 122.432 -77.211 1.00 57.13 250 LYS C N 1
ATOM 6790 C CA . LYS C 1 256 ? 76.326 123.535 -77.791 1.00 57.37 250 LYS C CA 1
ATOM 6791 C C . LYS C 1 256 ? 76.615 123.261 -79.262 1.00 58.12 250 LYS C C 1
ATOM 6792 O O . LYS C 1 256 ? 76.086 123.931 -80.143 1.00 61.87 250 LYS C O 1
ATOM 6798 N N . LYS C 1 257 ? 77.453 122.265 -79.515 1.00 58.00 251 LYS C N 1
ATOM 6799 C CA . LYS C 1 257 ? 77.807 121.882 -80.871 1.00 56.43 251 LYS C CA 1
ATOM 6800 C C . LYS C 1 257 ? 76.608 121.487 -81.753 1.00 55.52 251 LYS C C 1
ATOM 6801 O O . LYS C 1 257 ? 76.669 121.673 -82.969 1.00 53.94 251 LYS C O 1
ATOM 6807 N N . ALA C 1 258 ? 75.530 120.951 -81.172 1.00 56.31 252 ALA C N 1
ATOM 6808 C CA . ALA C 1 258 ? 74.390 120.544 -81.997 1.00 59.74 252 ALA C CA 1
ATOM 6809 C C . ALA C 1 258 ? 73.129 120.066 -81.282 1.00 58.87 252 ALA C C 1
ATOM 6810 O O . ALA C 1 258 ? 72.918 118.863 -81.110 1.00 58.81 252 ALA C O 1
ATOM 6812 N N . PRO C 1 259 ? 72.265 121.005 -80.869 1.00 61.82 253 PRO C N 1
ATOM 6813 C CA . PRO C 1 259 ? 71.026 120.626 -80.183 1.00 65.14 253 PRO C CA 1
ATOM 6814 C C . PRO C 1 259 ? 70.011 120.154 -81.225 1.00 67.71 253 PRO C C 1
ATOM 6815 O O . PRO C 1 259 ? 70.329 120.055 -82.418 1.00 64.94 253 PRO C O 1
ATOM 6819 N N . ASP C 1 260 ? 68.795 119.864 -80.777 1.00 72.27 254 ASP C N 1
ATOM 6820 C CA . ASP C 1 260 ? 67.739 119.394 -81.666 1.00 77.84 254 ASP C CA 1
ATOM 6821 C C . ASP C 1 260 ? 68.036 117.980 -82.149 1.00 76.17 254 ASP C C 1
ATOM 6822 O O . ASP C 1 260 ? 67.174 117.336 -82.752 1.00 79.26 254 ASP C O 1
ATOM 6827 N N . SER C 1 261 ? 69.251 117.506 -81.886 1.00 68.44 255 SER C N 1
ATOM 6828 C CA . SER C 1 261 ? 69.655 116.169 -82.291 1.00 61.33 255 SER C CA 1
ATOM 6829 C C . SER C 1 261 ? 69.196 115.111 -81.298 1.00 59.93 255 SER C C 1
ATOM 6830 O O . SER C 1 261 ? 69.166 115.371 -80.089 1.00 52.24 255 SER C O 1
ATOM 6833 N N . GLU C 1 262 ? 68.848 113.928 -81.814 1.00 60.15 256 GLU C N 1
ATOM 6834 C CA . GLU C 1 262 ? 68.395 112.801 -80.989 1.00 63.47 256 GLU C CA 1
ATOM 6835 C C . GLU C 1 262 ? 69.406 112.510 -79.888 1.00 64.03 256 GLU C C 1
ATOM 6836 O O . GLU C 1 262 ? 69.045 112.346 -78.718 1.00 64.87 256 GLU C O 1
ATOM 6842 N N . ILE C 1 263 ? 70.677 112.437 -80.273 1.00 60.36 257 ILE C N 1
ATOM 6843 C CA . ILE C 1 263 ? 71.763 112.166 -79.332 1.00 54.42 257 ILE C CA 1
ATOM 6844 C C . ILE C 1 263 ? 72.034 113.381 -78.463 1.00 51.09 257 ILE C C 1
ATOM 6845 O O . ILE C 1 263 ? 72.358 114.447 -78.968 1.00 50.63 257 ILE C O 1
ATOM 6850 N N . LYS C 1 264 ? 71.928 113.219 -77.154 1.00 52.30 258 LYS C N 1
ATOM 6851 C CA . LYS C 1 264 ? 72.193 114.334 -76.250 1.00 51.66 258 LYS C CA 1
ATOM 6852 C C . LYS C 1 264 ? 73.440 114.022 -75.416 1.00 48.25 258 LYS C C 1
ATOM 6853 O O . LYS C 1 264 ? 73.401 114.017 -74.183 1.00 48.98 258 LYS C O 1
ATOM 6859 N N . GLY C 1 265 ? 74.551 113.764 -76.100 1.00 46.75 259 GLY C N 1
ATOM 6860 C CA . GLY C 1 265 ? 75.784 113.427 -75.411 1.00 45.08 259 GLY C CA 1
ATOM 6861 C C . GLY C 1 265 ? 75.618 112.165 -74.582 1.00 47.19 259 GLY C C 1
ATOM 6862 O O . GLY C 1 265 ? 76.315 111.976 -73.589 1.00 47.01 259 GLY C O 1
ATOM 6863 N N . ASP C 1 266 ? 74.708 111.294 -75.018 1.00 50.78 260 ASP C N 1
ATOM 6864 C CA . ASP C 1 266 ? 74.365 110.052 -74.340 1.00 52.99 260 ASP C CA 1
ATOM 6865 C C . ASP C 1 266 ? 74.463 108.860 -75.312 1.00 53.57 260 ASP C C 1
ATOM 6866 O O . ASP C 1 266 ? 73.552 108.038 -75.423 1.00 54.20 260 ASP C O 1
ATOM 6871 N N . ALA C 1 267 ? 75.558 108.790 -76.062 1.00 53.80 261 ALA C N 1
ATOM 6872 C CA . ALA C 1 267 ? 75.728 107.692 -77.004 1.00 53.25 261 ALA C CA 1
ATOM 6873 C C . ALA C 1 267 ? 76.288 106.473 -76.269 1.00 53.01 261 ALA C C 1
ATOM 6874 O O . ALA C 1 267 ? 77.061 106.613 -75.313 1.00 54.14 261 ALA C O 1
ATOM 6876 N N . ASN C 1 268 ? 75.870 105.284 -76.697 1.00 48.58 262 ASN C N 1
ATOM 6877 C CA . ASN C 1 268 ? 76.361 104.047 -76.102 1.00 45.19 262 ASN C CA 1
ATOM 6878 C C . ASN C 1 268 ? 76.734 103.037 -77.183 1.00 42.49 262 ASN C C 1
ATOM 6879 O O . ASN C 1 268 ? 76.893 101.848 -76.916 1.00 44.82 262 ASN C O 1
ATOM 6884 N N . VAL C 1 269 ? 76.870 103.545 -78.404 1.00 35.85 263 VAL C N 1
ATOM 6885 C CA . VAL C 1 269 ? 77.264 102.778 -79.575 1.00 33.96 263 VAL C CA 1
ATOM 6886 C C . VAL C 1 269 ? 77.963 103.795 -80.473 1.00 36.94 263 VAL C C 1
ATOM 6887 O O . VAL C 1 269 ? 77.319 104.672 -81.054 1.00 33.01 263 VAL C O 1
ATOM 6891 N N . PHE C 1 270 ? 79.280 103.666 -80.588 1.00 36.78 264 PHE C N 1
ATOM 6892 C CA . PHE C 1 270 ? 80.062 104.606 -81.380 1.00 35.23 264 PHE C CA 1
ATOM 6893 C C . PHE C 1 270 ? 80.640 104.034 -82.661 1.00 38.60 264 PHE C C 1
ATOM 6894 O O . PHE C 1 270 ? 81.595 103.266 -82.627 1.00 48.36 264 PHE C O 1
ATOM 6902 N N . VAL C 1 271 ? 80.068 104.445 -83.791 1.00 34.72 265 VAL C N 1
ATOM 6903 C CA . VAL C 1 271 ? 80.517 103.988 -85.100 1.00 32.56 265 VAL C CA 1
ATOM 6904 C C . VAL C 1 271 ? 81.666 104.818 -85.642 1.00 35.19 265 VAL C C 1
ATOM 6905 O O . VAL C 1 271 ? 81.488 105.978 -86.004 1.00 37.61 265 VAL C O 1
ATOM 6909 N N . PHE C 1 272 ? 82.841 104.199 -85.716 1.00 35.56 266 PHE C N 1
ATOM 6910 C CA . PHE C 1 272 ? 84.029 104.887 -86.210 1.00 32.91 266 PHE C CA 1
ATOM 6911 C C . PHE C 1 272 ? 84.052 105.008 -87.736 1.00 34.36 266 PHE C C 1
ATOM 6912 O O . PHE C 1 272 ? 83.589 104.122 -88.457 1.00 42.78 266 PHE C O 1
ATOM 6920 N N . PRO C 1 273 ? 84.591 106.121 -88.242 1.00 34.98 267 PRO C N 1
ATOM 6921 C CA . PRO C 1 273 ? 84.653 106.344 -89.686 1.00 37.56 267 PRO C CA 1
ATOM 6922 C C . PRO C 1 273 ? 85.622 105.468 -90.471 1.00 37.79 267 PRO C C 1
ATOM 6923 O O . PRO C 1 273 ? 85.414 105.217 -91.662 1.00 40.96 267 PRO C O 1
ATOM 6927 N N . SER C 1 274 ? 86.682 105.006 -89.827 1.00 36.34 268 SER C N 1
ATOM 6928 C CA . SER C 1 274 ? 87.639 104.177 -90.538 1.00 38.69 268 SER C CA 1
ATOM 6929 C C . SER C 1 274 ? 88.288 103.212 -89.583 1.00 40.87 268 SER C C 1
ATOM 6930 O O . SER C 1 274 ? 88.187 103.382 -88.374 1.00 41.99 268 SER C O 1
ATOM 6933 N N . LEU C 1 275 ? 88.960 102.203 -90.129 1.00 45.23 269 LEU C N 1
ATOM 6934 C CA . LEU C 1 275 ? 89.627 101.200 -89.305 1.00 44.47 269 LEU C CA 1
ATOM 6935 C C . LEU C 1 275 ? 90.796 101.807 -88.534 1.00 38.80 269 LEU C C 1
ATOM 6936 O O . LEU C 1 275 ? 91.147 101.320 -87.463 1.00 37.25 269 LEU C O 1
ATOM 6941 N N . GLU C 1 276 ? 91.394 102.867 -89.070 1.00 40.66 270 GLU C N 1
ATOM 6942 C CA . GLU C 1 276 ? 92.505 103.516 -88.384 1.00 43.50 270 GLU C CA 1
ATOM 6943 C C . GLU C 1 276 ? 91.934 104.142 -87.117 1.00 43.21 270 GLU C C 1
ATOM 6944 O O . GLU C 1 276 ? 92.476 103.977 -86.031 1.00 43.65 270 GLU C O 1
ATOM 6950 N N . ALA C 1 277 ? 90.804 104.819 -87.255 1.00 40.91 271 ALA C N 1
ATOM 6951 C CA . ALA C 1 277 ? 90.181 105.455 -86.113 1.00 34.18 271 ALA C CA 1
ATOM 6952 C C . ALA C 1 277 ? 89.655 104.409 -85.139 1.00 30.36 271 ALA C C 1
ATOM 6953 O O . ALA C 1 277 ? 89.934 104.459 -83.938 1.00 30.78 271 ALA C O 1
ATOM 6955 N N . GLY C 1 278 ? 88.911 103.447 -85.672 1.00 25.73 272 GLY C N 1
ATOM 6956 C CA . GLY C 1 278 ? 88.328 102.424 -84.833 1.00 26.83 272 GLY C CA 1
ATOM 6957 C C . GLY C 1 278 ? 89.292 101.617 -83.985 1.00 29.77 272 GLY C C 1
ATOM 6958 O O . GLY C 1 278 ? 89.058 101.411 -82.790 1.00 23.46 272 GLY C O 1
ATOM 6959 N N . ASN C 1 279 ? 90.379 101.167 -84.605 1.00 33.44 273 ASN C N 1
ATOM 6960 C CA . ASN C 1 279 ? 91.375 100.350 -83.932 1.00 33.78 273 ASN C CA 1
ATOM 6961 C C . ASN C 1 279 ? 92.140 101.163 -82.895 1.00 35.44 273 ASN C C 1
ATOM 6962 O O . ASN C 1 279 ? 92.200 100.766 -81.719 1.00 38.56 273 ASN C O 1
ATOM 6967 N N . ILE C 1 280 ? 92.711 102.294 -83.317 1.00 36.56 274 ILE C N 1
ATOM 6968 C CA . ILE C 1 280 ? 93.444 103.153 -82.381 1.00 35.97 274 ILE C CA 1
ATOM 6969 C C . ILE C 1 280 ? 92.467 103.576 -81.263 1.00 37.90 274 ILE C C 1
ATOM 6970 O O . ILE C 1 280 ? 92.845 103.662 -80.095 1.00 38.92 274 ILE C O 1
ATOM 6975 N N . GLY C 1 281 ? 91.215 103.848 -81.641 1.00 37.82 275 GLY C N 1
ATOM 6976 C CA . GLY C 1 281 ? 90.200 104.266 -80.690 1.00 36.83 275 GLY C CA 1
ATOM 6977 C C . GLY C 1 281 ? 89.992 103.340 -79.501 1.00 39.45 275 GLY C C 1
ATOM 6978 O O . GLY C 1 281 ? 90.288 103.714 -78.368 1.00 35.72 275 GLY C O 1
ATOM 6979 N N . TYR C 1 282 ? 89.495 102.130 -79.749 1.00 41.09 276 TYR C N 1
ATOM 6980 C CA . TYR C 1 282 ? 89.233 101.185 -78.660 1.00 40.82 276 TYR C CA 1
ATOM 6981 C C . TYR C 1 282 ? 90.475 100.893 -77.815 1.00 38.90 276 TYR C C 1
ATOM 6982 O O . TYR C 1 282 ? 90.374 100.619 -76.619 1.00 31.10 276 TYR C O 1
ATOM 6991 N N . LYS C 1 283 ? 91.648 100.942 -78.439 1.00 38.94 277 LYS C N 1
ATOM 6992 C CA . LYS C 1 283 ? 92.887 100.711 -77.722 1.00 36.45 277 LYS C CA 1
ATOM 6993 C C . LYS C 1 283 ? 93.248 101.889 -76.813 1.00 36.84 277 LYS C C 1
ATOM 6994 O O . LYS C 1 283 ? 93.656 101.670 -75.670 1.00 30.60 277 LYS C O 1
ATOM 7000 N N . ILE C 1 284 ? 93.109 103.127 -77.288 1.00 35.66 278 ILE C N 1
ATOM 7001 C CA . ILE C 1 284 ? 93.375 104.280 -76.419 1.00 39.27 278 ILE C CA 1
ATOM 7002 C C . ILE C 1 284 ? 92.399 104.197 -75.242 1.00 43.57 278 ILE C C 1
ATOM 7003 O O . ILE C 1 284 ? 92.785 104.407 -74.090 1.00 44.52 278 ILE C O 1
ATOM 7008 N N . ALA C 1 285 ? 91.137 103.874 -75.532 1.00 42.98 279 ALA C N 1
ATOM 7009 C CA . ALA C 1 285 ? 90.108 103.754 -74.500 1.00 44.10 279 ALA C CA 1
ATOM 7010 C C . ALA C 1 285 ? 90.517 102.722 -73.461 1.00 45.82 279 ALA C C 1
ATOM 7011 O O . ALA C 1 285 ? 90.396 102.959 -72.268 1.00 50.87 279 ALA C O 1
ATOM 7013 N N . GLN C 1 286 ? 91.000 101.577 -73.924 1.00 46.06 280 GLN C N 1
ATOM 7014 C CA . GLN C 1 286 ? 91.430 100.494 -73.042 1.00 44.44 280 GLN C CA 1
ATOM 7015 C C . GLN C 1 286 ? 92.694 100.807 -72.213 1.00 41.62 280 GLN C C 1
ATOM 7016 O O . GLN C 1 286 ? 92.647 100.834 -70.990 1.00 39.84 280 GLN C O 1
ATOM 7022 N N . ARG C 1 287 ? 93.822 101.047 -72.873 1.00 43.35 281 ARG C N 1
ATOM 7023 C CA . ARG C 1 287 ? 95.059 101.336 -72.153 1.00 44.49 281 ARG C CA 1
ATOM 7024 C C . ARG C 1 287 ? 95.057 102.663 -71.397 1.00 46.67 281 ARG C C 1
ATOM 7025 O O . ARG C 1 287 ? 95.505 102.716 -70.263 1.00 49.73 281 ARG C O 1
ATOM 7033 N N . LEU C 1 288 ? 94.572 103.741 -72.001 1.00 47.98 282 LEU C N 1
ATOM 7034 C CA . LEU C 1 288 ? 94.554 105.009 -71.279 1.00 49.66 282 LEU C CA 1
ATOM 7035 C C . LEU C 1 288 ? 93.327 105.095 -70.384 1.00 53.20 282 LEU C C 1
ATOM 7036 O O . LEU C 1 288 ? 93.433 105.399 -69.198 1.00 54.98 282 LEU C O 1
ATOM 7041 N N . GLY C 1 289 ? 92.162 104.820 -70.963 1.00 53.48 283 GLY C N 1
ATOM 7042 C CA . GLY C 1 289 ? 90.917 104.905 -70.215 1.00 52.12 283 GLY C CA 1
ATOM 7043 C C . GLY C 1 289 ? 90.657 103.820 -69.192 1.00 48.69 283 GLY C C 1
ATOM 7044 O O . GLY C 1 289 ? 89.681 103.887 -68.442 1.00 48.92 283 GLY C O 1
ATOM 7045 N N . ASN C 1 290 ? 91.522 102.814 -69.152 1.00 47.66 284 ASN C N 1
ATOM 7046 C CA . ASN C 1 290 ? 91.355 101.736 -68.189 1.00 44.87 284 ASN C CA 1
ATOM 7047 C C . ASN C 1 290 ? 89.991 101.071 -68.306 1.00 47.25 284 ASN C C 1
ATOM 7048 O O . ASN C 1 290 ? 89.353 100.756 -67.309 1.00 43.38 284 ASN C O 1
ATOM 7053 N N . PHE C 1 291 ? 89.551 100.874 -69.545 1.00 51.84 285 PHE C N 1
ATOM 7054 C CA . PHE C 1 291 ? 88.286 100.207 -69.852 1.00 55.44 285 PHE C CA 1
ATOM 7055 C C . PHE C 1 291 ? 88.596 98.760 -70.206 1.00 60.33 285 PHE C C 1
ATOM 7056 O O . PHE C 1 291 ? 89.661 98.467 -70.759 1.00 67.20 285 PHE C O 1
ATOM 7064 N N . GLU C 1 292 ? 87.669 97.858 -69.897 1.00 59.16 286 GLU C N 1
ATOM 7065 C CA . GLU C 1 292 ? 87.862 96.448 -70.215 1.00 58.37 286 GLU C CA 1
ATOM 7066 C C . GLU C 1 292 ? 87.334 96.269 -71.624 1.00 54.61 286 GLU C C 1
ATOM 7067 O O . GLU C 1 292 ? 86.193 96.615 -71.908 1.00 55.47 286 GLU C O 1
ATOM 7073 N N . ALA C 1 293 ? 88.162 95.731 -72.509 1.00 53.84 287 ALA C N 1
ATOM 7074 C CA . ALA C 1 293 ? 87.756 95.561 -73.905 1.00 52.32 287 ALA C CA 1
ATOM 7075 C C . ALA C 1 293 ? 87.601 94.101 -74.324 1.00 52.01 287 ALA C C 1
ATOM 7076 O O . ALA C 1 293 ? 88.566 93.344 -74.266 1.00 54.51 287 ALA C O 1
ATOM 7078 N N . VAL C 1 294 ? 86.398 93.714 -74.762 1.00 50.08 288 VAL C N 1
ATOM 7079 C CA . VAL C 1 294 ? 86.134 92.347 -75.182 1.00 51.47 288 VAL C CA 1
ATOM 7080 C C . VAL C 1 294 ? 86.417 92.272 -76.669 1.00 57.49 288 VAL C C 1
ATOM 7081 O O . VAL C 1 294 ? 85.784 93.012 -77.443 1.00 57.61 288 VAL C O 1
ATOM 7085 N N . GLY C 1 295 ? 87.326 91.335 -77.018 1.00 57.71 289 GLY C N 1
ATOM 7086 C CA . GLY C 1 295 ? 87.814 91.007 -78.366 1.00 51.62 289 GLY C CA 1
ATOM 7087 C C . GLY C 1 295 ? 86.861 91.121 -79.557 1.00 48.31 289 GLY C C 1
ATOM 7088 O O . GLY C 1 295 ? 85.652 91.059 -79.319 1.00 50.82 289 GLY C O 1
ATOM 7089 N N . PRO C 1 296 ? 87.374 91.313 -80.791 1.00 44.83 290 PRO C N 1
ATOM 7090 C CA . PRO C 1 296 ? 86.479 91.439 -81.950 1.00 39.63 290 PRO C CA 1
ATOM 7091 C C . PRO C 1 296 ? 85.348 90.440 -82.014 1.00 42.68 290 PRO C C 1
ATOM 7092 O O . PRO C 1 296 ? 85.566 89.223 -82.017 1.00 47.00 290 PRO C O 1
ATOM 7096 N N . ILE C 1 297 ? 84.138 90.991 -82.040 1.00 42.37 291 ILE C N 1
ATOM 7097 C CA . ILE C 1 297 ? 82.915 90.202 -82.143 1.00 40.73 291 ILE C CA 1
ATOM 7098 C C . ILE C 1 297 ? 82.284 90.448 -83.517 1.00 46.24 291 ILE C C 1
ATOM 7099 O O . ILE C 1 297 ? 81.734 91.523 -83.767 1.00 47.03 291 ILE C O 1
ATOM 7104 N N . LEU C 1 298 ? 82.371 89.464 -84.410 1.00 47.74 292 LEU C N 1
ATOM 7105 C CA . LEU C 1 298 ? 81.800 89.620 -85.745 1.00 43.70 292 LEU C CA 1
ATOM 7106 C C . LEU C 1 298 ? 80.278 89.748 -85.675 1.00 45.58 292 LEU C C 1
ATOM 7107 O O . LEU C 1 298 ? 79.654 89.404 -84.663 1.00 45.48 292 LEU C O 1
ATOM 7112 N N . GLN C 1 299 ? 79.676 90.236 -86.751 1.00 46.55 293 GLN C N 1
ATOM 7113 C CA . GLN C 1 299 ? 78.230 90.412 -86.763 1.00 48.36 293 GLN C CA 1
ATOM 7114 C C . GLN C 1 299 ? 77.663 90.421 -88.180 1.00 51.69 293 GLN C C 1
ATOM 7115 O O . GLN C 1 299 ? 78.381 90.704 -89.145 1.00 55.69 293 GLN C O 1
ATOM 7121 N N . GLY C 1 300 ? 76.374 90.110 -88.305 1.00 51.26 294 GLY C N 1
ATOM 7122 C CA . GLY C 1 300 ? 75.738 90.118 -89.613 1.00 48.53 294 GLY C CA 1
ATOM 7123 C C . GLY C 1 300 ? 75.768 88.825 -90.418 1.00 49.46 294 GLY C C 1
ATOM 7124 O O . GLY C 1 300 ? 75.196 88.757 -91.499 1.00 50.75 294 GLY C O 1
ATOM 7125 N N . LEU C 1 301 ? 76.419 87.791 -89.901 1.00 48.34 295 LEU C N 1
ATOM 7126 C CA . LEU C 1 301 ? 76.508 86.517 -90.613 1.00 41.99 295 LEU C CA 1
ATOM 7127 C C . LEU C 1 301 ? 75.278 85.649 -90.345 1.00 41.08 295 LEU C C 1
ATOM 7128 O O . LEU C 1 301 ? 74.583 85.852 -89.357 1.00 39.49 295 LEU C O 1
ATOM 7133 N N . ASN C 1 302 ? 75.024 84.669 -91.206 1.00 41.36 296 ASN C N 1
ATOM 7134 C CA . ASN C 1 302 ? 73.878 83.781 -91.017 1.00 39.88 296 ASN C CA 1
ATOM 7135 C C . ASN C 1 302 ? 74.020 82.910 -89.755 1.00 38.85 296 ASN C C 1
ATOM 7136 O O . ASN C 1 302 ? 73.030 82.581 -89.099 1.00 36.88 296 ASN C O 1
ATOM 7141 N N . MET C 1 303 ? 75.251 82.528 -89.435 1.00 41.48 297 MET C N 1
ATOM 7142 C CA . MET C 1 303 ? 75.515 81.726 -88.249 1.00 38.96 297 MET C CA 1
ATOM 7143 C C . MET C 1 303 ? 76.749 82.275 -87.603 1.00 37.37 297 MET C C 1
ATOM 7144 O O . MET C 1 303 ? 77.710 82.630 -88.291 1.00 40.92 297 MET C O 1
ATOM 7149 N N . PRO C 1 304 ? 76.746 82.326 -86.264 1.00 34.16 298 PRO C N 1
ATOM 7150 C CA . PRO C 1 304 ? 77.839 82.823 -85.420 1.00 33.88 298 PRO C CA 1
ATOM 7151 C C . PRO C 1 304 ? 79.225 82.273 -85.752 1.00 34.29 298 PRO C C 1
ATOM 7152 O O . PRO C 1 304 ? 79.418 81.065 -85.908 1.00 39.12 298 PRO C O 1
ATOM 7156 N N . VAL C 1 305 ? 80.190 83.180 -85.839 1.00 34.31 299 VAL C N 1
ATOM 7157 C CA . VAL C 1 305 ? 81.586 82.832 -86.096 1.00 29.97 299 VAL C CA 1
ATOM 7158 C C . VAL C 1 305 ? 82.403 83.904 -85.384 1.00 30.51 299 VAL C C 1
ATOM 7159 O O . VAL C 1 305 ? 82.108 85.092 -85.500 1.00 31.30 299 VAL C O 1
ATOM 7163 N N . ASN C 1 306 ? 83.413 83.516 -84.627 1.00 30.10 300 ASN C N 1
ATOM 7164 C CA . ASN C 1 306 ? 84.208 84.534 -83.960 1.00 33.23 300 ASN C CA 1
ATOM 7165 C C . ASN C 1 306 ? 85.681 84.251 -83.932 1.00 35.55 300 ASN C C 1
ATOM 7166 O O . ASN C 1 306 ? 86.111 83.096 -83.955 1.00 37.16 300 ASN C O 1
ATOM 7171 N N . ASP C 1 307 ? 86.454 85.326 -83.882 1.00 37.23 301 ASP C N 1
ATOM 7172 C CA . ASP C 1 307 ? 87.908 85.239 -83.919 1.00 38.06 301 ASP C CA 1
ATOM 7173 C C . ASP C 1 307 ? 88.585 85.607 -82.607 1.00 37.82 301 ASP C C 1
ATOM 7174 O O . ASP C 1 307 ? 88.503 86.744 -82.145 1.00 43.38 301 ASP C O 1
ATOM 7179 N N . LEU C 1 308 ? 89.238 84.623 -82.012 1.00 35.52 302 LEU C N 1
ATOM 7180 C CA . LEU C 1 308 ? 89.981 84.837 -80.793 1.00 34.08 302 LEU C CA 1
ATOM 7181 C C . LEU C 1 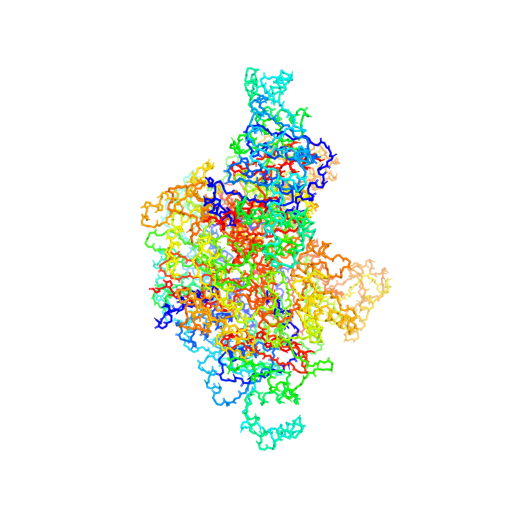308 ? 91.285 85.462 -81.236 1.00 35.75 302 LEU C C 1
ATOM 7182 O O . LEU C 1 308 ? 91.651 85.380 -82.399 1.00 32.57 302 LEU C O 1
ATOM 7187 N N . SER C 1 309 ? 91.996 86.083 -80.312 1.00 42.45 303 SER C N 1
ATOM 7188 C CA . SER C 1 309 ? 93.275 86.654 -80.660 1.00 43.19 303 SER C CA 1
ATOM 7189 C C . SER C 1 309 ? 94.299 85.550 -80.450 1.00 45.07 303 SER C C 1
ATOM 7190 O O . SER C 1 309 ? 94.127 84.690 -79.586 1.00 47.57 303 SER C O 1
ATOM 7193 N N . ARG C 1 310 ? 95.349 85.545 -81.261 1.00 49.99 304 ARG C N 1
ATOM 7194 C CA . ARG C 1 310 ? 96.398 84.561 -81.101 1.00 47.69 304 ARG C CA 1
ATOM 7195 C C . ARG C 1 310 ? 96.893 85.005 -79.732 1.00 49.60 304 ARG C C 1
ATOM 7196 O O . ARG C 1 310 ? 96.576 86.112 -79.316 1.00 53.84 304 ARG C O 1
ATOM 7204 N N . GLY C 1 311 ? 97.647 84.181 -79.019 1.00 52.29 305 GLY C N 1
ATOM 7205 C CA . GLY C 1 311 ? 98.094 84.612 -77.702 1.00 53.06 305 GLY C CA 1
ATOM 7206 C C . GLY C 1 311 ? 96.964 85.170 -76.828 1.00 50.89 305 GLY C C 1
ATOM 7207 O O . GLY C 1 311 ? 97.099 86.201 -76.167 1.00 44.24 305 GLY C O 1
ATOM 7208 N N . CYS C 1 312 ? 95.828 84.486 -76.827 1.00 49.92 306 CYS C N 1
ATOM 7209 C CA . CYS C 1 312 ? 94.699 84.922 -76.024 1.00 47.36 306 CYS C CA 1
ATOM 7210 C C . CYS C 1 312 ? 94.751 84.229 -74.681 1.00 47.09 306 CYS C C 1
ATOM 7211 O O . CYS C 1 312 ? 95.769 83.643 -74.311 1.00 46.63 306 CYS C O 1
ATOM 7214 N N . ASN C 1 313 ? 93.622 84.260 -73.982 1.00 44.00 307 ASN C N 1
ATOM 7215 C CA . ASN C 1 313 ? 93.496 83.702 -72.637 1.00 40.85 307 ASN C CA 1
ATOM 7216 C C . ASN C 1 313 ? 92.526 82.520 -72.617 1.00 38.58 307 ASN C C 1
ATOM 7217 O O . ASN C 1 313 ? 91.649 82.402 -73.463 1.00 37.92 307 ASN C O 1
ATOM 7222 N N . ALA C 1 314 ? 92.705 81.624 -71.660 1.00 40.85 308 ALA C N 1
ATOM 7223 C CA . ALA C 1 314 ? 91.820 80.476 -71.564 1.00 40.87 308 ALA C CA 1
ATOM 7224 C C . ALA C 1 314 ? 90.412 80.969 -71.278 1.00 40.30 308 ALA C C 1
ATOM 7225 O O . ALA C 1 314 ? 89.436 80.420 -71.784 1.00 37.23 308 ALA C O 1
ATOM 7227 N N . GLU C 1 315 ? 90.314 82.014 -70.463 1.00 45.35 309 GLU C N 1
ATOM 7228 C CA . GLU C 1 315 ? 89.015 82.594 -70.121 1.00 47.83 309 GLU C CA 1
ATOM 7229 C C . GLU C 1 315 ? 88.471 83.371 -71.310 1.00 45.89 309 GLU C C 1
ATOM 7230 O O . GLU C 1 315 ? 87.259 83.471 -71.504 1.00 45.73 309 GLU C O 1
ATOM 7236 N N . ASP C 1 316 ? 89.369 83.931 -72.106 1.00 40.55 310 ASP C N 1
ATOM 7237 C CA . ASP C 1 316 ? 88.935 84.655 -73.284 1.00 42.74 310 ASP C CA 1
ATOM 7238 C C . ASP C 1 316 ? 88.141 83.710 -74.172 1.00 46.33 310 ASP C C 1
ATOM 7239 O O . ASP C 1 316 ? 87.076 84.073 -74.677 1.00 48.17 310 ASP C O 1
ATOM 7244 N N . VAL C 1 317 ? 88.668 82.496 -74.344 1.00 47.61 311 VAL C N 1
ATOM 7245 C CA . VAL C 1 317 ? 88.037 81.478 -75.179 1.00 44.33 311 VAL C CA 1
ATOM 7246 C C . VAL C 1 317 ? 86.670 81.131 -74.615 1.00 43.35 311 VAL C C 1
ATOM 7247 O O . VAL C 1 317 ? 85.707 80.976 -75.369 1.00 38.90 311 VAL C O 1
ATOM 7251 N N . TYR C 1 318 ? 86.595 81.032 -73.288 1.00 44.17 312 TYR C N 1
ATOM 7252 C CA . TYR C 1 318 ? 85.361 80.691 -72.580 1.00 44.86 312 TYR C CA 1
ATOM 7253 C C . TYR C 1 318 ? 84.275 81.719 -72.841 1.00 43.23 312 TYR C C 1
ATOM 7254 O O . TYR C 1 318 ? 83.137 81.372 -73.172 1.00 38.41 312 TYR C O 1
ATOM 7263 N N . ASN C 1 319 ? 84.634 82.986 -72.681 1.00 44.65 313 ASN C N 1
ATOM 7264 C CA . ASN C 1 319 ? 83.691 84.062 -72.882 1.00 42.35 313 ASN C CA 1
ATOM 7265 C C . ASN C 1 319 ? 83.273 84.240 -74.327 1.00 38.88 313 ASN C C 1
ATOM 7266 O O . ASN C 1 319 ? 82.102 84.492 -74.592 1.00 33.99 313 ASN C O 1
ATOM 7271 N N . LEU C 1 320 ? 84.210 84.118 -75.261 1.00 38.43 314 LEU C N 1
ATOM 7272 C CA . LEU C 1 320 ? 83.855 84.276 -76.667 1.00 33.73 314 LEU C CA 1
ATOM 7273 C C . LEU C 1 320 ? 82.809 83.220 -77.017 1.00 31.40 314 LEU C C 1
ATOM 7274 O O . LEU C 1 320 ? 81.892 83.460 -77.800 1.00 32.18 314 LEU C O 1
ATOM 7279 N N . ALA C 1 321 ? 82.933 82.062 -76.385 1.00 33.54 315 ALA C N 1
ATOM 7280 C CA . ALA C 1 321 ? 82.001 80.966 -76.611 1.00 33.65 315 ALA C CA 1
ATOM 7281 C C . ALA C 1 321 ? 80.634 81.340 -76.070 1.00 33.41 315 ALA C C 1
ATOM 7282 O O . ALA C 1 321 ? 79.617 80.989 -76.651 1.00 26.83 315 ALA C O 1
ATOM 7284 N N . LEU C 1 322 ? 80.618 82.060 -74.951 1.00 39.04 316 LEU C N 1
ATOM 7285 C CA . LEU C 1 322 ? 79.362 82.494 -74.351 1.00 41.79 316 LEU C CA 1
ATOM 7286 C C . LEU C 1 322 ? 78.675 83.467 -75.297 1.00 43.18 316 LEU C C 1
ATOM 7287 O O . LEU C 1 322 ? 77.466 83.350 -75.572 1.00 40.44 316 LEU C O 1
ATOM 7292 N N . ILE C 1 323 ? 79.462 84.423 -75.796 1.00 40.42 317 ILE C N 1
ATOM 7293 C CA . ILE C 1 323 ? 78.959 85.420 -76.733 1.00 41.73 317 ILE C CA 1
ATOM 7294 C C . ILE C 1 323 ? 78.495 84.743 -78.021 1.00 42.91 317 ILE C C 1
ATOM 7295 O O . ILE C 1 323 ? 77.415 85.040 -78.517 1.00 40.36 317 ILE C O 1
ATOM 7300 N N . THR C 1 324 ? 79.310 83.848 -78.571 1.00 39.98 318 THR C N 1
ATOM 7301 C CA . THR C 1 324 ? 78.964 83.157 -79.810 1.00 38.29 318 THR C CA 1
ATOM 7302 C C . THR C 1 324 ? 77.680 82.335 -79.680 1.00 35.96 318 THR C C 1
ATOM 7303 O O . THR C 1 324 ? 76.851 82.321 -80.591 1.00 31.45 318 THR C O 1
ATOM 7307 N N . ALA C 1 325 ? 77.517 81.655 -78.548 1.00 39.79 319 ALA C N 1
ATOM 7308 C CA . ALA C 1 325 ? 76.327 80.841 -78.305 1.00 42.17 319 ALA C CA 1
ATOM 7309 C C . ALA C 1 325 ? 75.105 81.744 -78.254 1.00 45.06 319 ALA C C 1
ATOM 7310 O O . ALA C 1 325 ? 74.033 81.386 -78.739 1.00 42.81 319 ALA C O 1
ATOM 7312 N N . ALA C 1 326 ? 75.282 82.920 -77.660 1.00 50.30 320 ALA C N 1
ATOM 7313 C CA . ALA C 1 326 ? 74.213 83.902 -77.551 1.00 49.29 320 ALA C CA 1
ATOM 7314 C C . ALA C 1 326 ? 73.778 84.355 -78.950 1.00 48.73 320 ALA C C 1
ATOM 7315 O O . ALA C 1 326 ? 72.584 84.385 -79.259 1.00 48.49 320 ALA C O 1
ATOM 7317 N N . GLN C 1 327 ? 74.748 84.703 -79.795 1.00 48.45 321 GLN C N 1
ATOM 7318 C CA . GLN C 1 327 ? 74.451 85.147 -81.154 1.00 46.16 321 GLN C CA 1
ATOM 7319 C C . GLN C 1 327 ? 73.635 84.097 -81.888 1.00 43.25 321 GLN C C 1
ATOM 7320 O O . GLN C 1 327 ? 72.864 84.415 -82.778 1.00 43.29 321 GLN C O 1
ATOM 7326 N N . ALA C 1 328 ? 73.812 82.840 -81.505 1.00 49.41 322 ALA C N 1
ATOM 7327 C CA . ALA C 1 328 ? 73.101 81.716 -82.113 1.00 49.51 322 ALA C CA 1
ATOM 7328 C C . ALA C 1 328 ? 71.669 81.614 -81.606 1.00 48.14 322 ALA C C 1
ATOM 7329 O O . ALA C 1 328 ? 70.742 81.371 -82.377 1.00 47.75 322 ALA C O 1
ATOM 7331 N N . LEU C 1 329 ? 71.498 81.792 -80.300 1.00 53.20 323 LEU C N 1
ATOM 7332 C CA . LEU C 1 329 ? 70.176 81.739 -79.681 1.00 56.87 323 LEU C CA 1
ATOM 7333 C C . LEU C 1 329 ? 69.267 82.771 -80.349 1.00 64.09 323 LEU C C 1
ATOM 7334 O O . LEU C 1 329 ? 68.081 82.443 -80.586 1.00 65.05 323 LEU C O 1
ATOM 7340 N N . GLY D 1 5 ? 99.750 120.476 -58.912 1.00 47.34 -1 GLY D N 1
ATOM 7341 C CA . GLY D 1 5 ? 98.964 120.289 -60.170 1.00 52.59 -1 GLY D CA 1
ATOM 7342 C C . GLY D 1 5 ? 99.545 119.249 -61.117 1.00 55.35 -1 GLY D C 1
ATOM 7343 O O . GLY D 1 5 ? 100.569 118.637 -60.809 1.00 55.83 -1 GLY D O 1
ATOM 7344 N N . GLY D 1 6 ? 98.900 119.049 -62.266 1.00 55.28 0 GLY D N 1
ATOM 7345 C CA . GLY D 1 6 ? 99.373 118.061 -63.225 1.00 56.90 0 GLY D CA 1
ATOM 7346 C C . GLY D 1 6 ? 99.795 118.651 -64.560 1.00 60.54 0 GLY D C 1
ATOM 7347 O O . GLY D 1 6 ? 100.956 118.516 -64.958 1.00 62.30 0 GLY D O 1
ATOM 7348 N N . MET D 1 7 ? 98.867 119.276 -65.277 1.00 61.36 1 MET D N 1
ATOM 7349 C CA . MET D 1 7 ? 99.221 119.906 -66.544 1.00 65.66 1 MET D CA 1
ATOM 7350 C C . MET D 1 7 ? 99.756 121.257 -66.094 1.00 68.92 1 MET D C 1
ATOM 7351 O O . MET D 1 7 ? 100.578 121.893 -66.765 1.00 64.99 1 MET D O 1
ATOM 7356 N N . ALA D 1 8 ? 99.304 121.645 -64.904 1.00 74.21 2 ALA D N 1
ATOM 7357 C CA . ALA D 1 8 ? 99.663 122.915 -64.290 1.00 76.69 2 ALA D CA 1
ATOM 7358 C C . ALA D 1 8 ? 101.145 123.134 -64.013 1.00 78.63 2 ALA D C 1
ATOM 7359 O O . ALA D 1 8 ? 101.665 124.221 -64.276 1.00 79.92 2 ALA D O 1
ATOM 7361 N N . ASP D 1 9 ? 101.827 122.133 -63.468 1.00 80.35 3 ASP D N 1
ATOM 7362 C CA . ASP D 1 9 ? 103.247 122.289 -63.175 1.00 83.58 3 ASP D CA 1
ATOM 7363 C C . ASP D 1 9 ? 104.036 122.106 -64.458 1.00 82.92 3 ASP D C 1
ATOM 7364 O O . ASP D 1 9 ? 105.236 122.389 -64.515 1.00 83.16 3 ASP D O 1
ATOM 7369 N N . LEU D 1 10 ? 103.346 121.638 -65.490 1.00 81.57 4 LEU D N 1
ATOM 7370 C CA . LEU D 1 10 ? 103.963 121.444 -66.786 1.00 81.27 4 LEU D CA 1
ATOM 7371 C C . LEU D 1 10 ? 104.093 122.821 -67.427 1.00 79.80 4 LEU D C 1
ATOM 7372 O O . LEU D 1 10 ? 105.005 123.071 -68.213 1.00 81.71 4 LEU D O 1
ATOM 7377 N N . PHE D 1 11 ? 103.160 123.705 -67.080 1.00 75.59 5 PHE D N 1
ATOM 7378 C CA . PHE D 1 11 ? 103.130 125.078 -67.584 1.00 67.79 5 PHE D CA 1
ATOM 7379 C C . PHE D 1 11 ? 104.134 125.960 -66.864 1.00 66.64 5 PHE D C 1
ATOM 7380 O O . PHE D 1 11 ? 104.653 126.911 -67.441 1.00 65.94 5 PHE D O 1
ATOM 7388 N N . SER D 1 12 ? 104.381 125.651 -65.593 1.00 66.69 6 SER D N 1
ATOM 7389 C CA . SER D 1 12 ? 105.327 126.417 -64.792 1.00 67.11 6 SER D CA 1
ATOM 7390 C C . SER D 1 12 ? 106.731 126.182 -65.330 1.00 68.92 6 SER D C 1
ATOM 7391 O O . SER D 1 12 ? 107.638 126.988 -65.115 1.00 68.41 6 SER D O 1
ATOM 7394 N N . THR D 1 13 ? 106.896 125.069 -66.037 1.00 71.51 7 THR D N 1
ATOM 7395 C CA . THR D 1 13 ? 108.180 124.721 -66.628 1.00 77.77 7 THR D CA 1
ATOM 7396 C C . THR D 1 13 ? 108.387 125.599 -67.865 1.00 79.17 7 THR D C 1
ATOM 7397 O O . THR D 1 13 ? 109.512 125.999 -68.186 1.00 79.70 7 THR D O 1
ATOM 7401 N N . VAL D 1 14 ? 107.284 125.886 -68.552 1.00 76.85 8 VAL D N 1
ATOM 7402 C CA . VAL D 1 14 ? 107.308 126.722 -69.741 1.00 73.29 8 VAL D CA 1
ATOM 7403 C C . VAL D 1 14 ? 107.453 128.179 -69.309 1.00 71.88 8 VAL D C 1
ATOM 7404 O O . VAL D 1 14 ? 108.304 128.901 -69.826 1.00 73.69 8 VAL D O 1
ATOM 7408 N N . GLN D 1 15 ? 106.623 128.603 -68.356 1.00 70.28 9 GLN D N 1
ATOM 7409 C CA . GLN D 1 15 ? 106.665 129.982 -67.869 1.00 68.78 9 GLN D CA 1
ATOM 7410 C C . GLN D 1 15 ? 108.054 130.275 -67.349 1.00 71.00 9 GLN D C 1
ATOM 7411 O O . GLN D 1 15 ? 108.494 131.426 -67.313 1.00 69.94 9 GLN D O 1
ATOM 7417 N N . GLU D 1 16 ? 108.742 129.215 -66.943 1.00 74.77 10 GLU D N 1
ATOM 7418 C CA . GLU D 1 16 ? 110.105 129.322 -66.444 1.00 77.90 10 GLU D CA 1
ATOM 7419 C C . GLU D 1 16 ? 110.963 129.886 -67.569 1.00 75.94 10 GLU D C 1
ATOM 7420 O O . GLU D 1 16 ? 111.588 130.937 -67.428 1.00 76.07 10 GLU D O 1
ATOM 7426 N N . LYS D 1 17 ? 110.968 129.175 -68.689 1.00 72.48 11 LYS D N 1
ATOM 7427 C CA . LYS D 1 17 ? 111.736 129.549 -69.863 1.00 70.01 11 LYS D CA 1
ATOM 7428 C C . LYS D 1 17 ? 111.417 130.942 -70.418 1.00 69.02 11 LYS D C 1
ATOM 7429 O O . LYS D 1 17 ? 112.316 131.698 -70.795 1.00 69.51 11 LYS D O 1
ATOM 7435 N N . VAL D 1 18 ? 110.132 131.270 -70.461 1.00 67.65 12 VAL D N 1
ATOM 7436 C CA . VAL D 1 18 ? 109.652 132.532 -71.013 1.00 65.54 12 VAL D CA 1
ATOM 7437 C C . VAL D 1 18 ? 109.875 133.818 -70.220 1.00 65.44 12 VAL D C 1
ATOM 7438 O O . VAL D 1 18 ? 110.554 134.730 -70.693 1.00 64.70 12 VAL D O 1
ATOM 7442 N N . ALA D 1 19 ? 109.273 133.880 -69.033 1.00 65.61 13 ALA D N 1
ATOM 7443 C CA . ALA D 1 19 ? 109.317 135.038 -68.135 1.00 65.61 13 ALA D CA 1
ATOM 7444 C C . ALA D 1 19 ? 110.616 135.838 -68.093 1.00 68.65 13 ALA D C 1
ATOM 7445 O O . ALA D 1 19 ? 111.699 135.275 -67.877 1.00 71.07 13 ALA D O 1
ATOM 7447 N N . GLY D 1 20 ? 110.498 137.155 -68.288 1.00 67.36 14 GLY D N 1
ATOM 7448 C CA . GLY D 1 20 ? 111.666 138.029 -68.244 1.00 66.53 14 GLY D CA 1
ATOM 7449 C C . GLY D 1 20 ? 112.485 138.233 -69.517 1.00 67.26 14 GLY D C 1
ATOM 7450 O O . GLY D 1 20 ? 113.485 138.961 -69.492 1.00 70.81 14 GLY D O 1
ATOM 7451 N N . LYS D 1 21 ? 112.084 137.602 -70.620 1.00 63.15 15 LYS D N 1
ATOM 7452 C CA . LYS D 1 21 ? 112.816 137.742 -71.878 1.00 60.44 15 LYS D CA 1
ATOM 7453 C C . LYS D 1 21 ? 112.201 138.789 -72.829 1.00 61.95 15 LYS D C 1
ATOM 7454 O O . LYS D 1 21 ? 112.627 138.935 -73.977 1.00 59.25 15 LYS D O 1
ATOM 7460 N N . ASP D 1 22 ? 111.197 139.514 -72.340 1.00 66.45 16 ASP D N 1
ATOM 7461 C CA . ASP D 1 22 ? 110.515 140.548 -73.119 1.00 66.17 16 ASP D CA 1
ATOM 7462 C C . ASP D 1 22 ? 109.962 140.052 -74.439 1.00 64.16 16 ASP D C 1
ATOM 7463 O O . ASP D 1 22 ? 110.061 140.747 -75.450 1.00 64.36 16 ASP D O 1
ATOM 7468 N N . VAL D 1 23 ? 109.391 138.854 -74.433 1.00 61.28 17 VAL D N 1
ATOM 7469 C CA . VAL D 1 23 ? 108.825 138.275 -75.643 1.00 55.59 17 VAL D CA 1
ATOM 7470 C C . VAL D 1 23 ? 107.501 138.970 -75.946 1.00 58.11 17 VAL D C 1
ATOM 7471 O O . VAL D 1 23 ? 106.667 139.163 -75.053 1.00 59.77 17 VAL D O 1
ATOM 7475 N N . LYS D 1 24 ? 107.311 139.352 -77.207 1.00 56.99 18 LYS D N 1
ATOM 7476 C CA . LYS D 1 24 ? 106.092 140.051 -77.620 1.00 55.43 18 LYS D CA 1
ATOM 7477 C C . LYS D 1 24 ? 105.124 139.125 -78.344 1.00 47.28 18 LYS D C 1
ATOM 7478 O O . LYS D 1 24 ? 105.490 138.511 -79.346 1.00 46.12 18 LYS D O 1
ATOM 7484 N N . ILE D 1 25 ? 103.903 139.010 -77.830 1.00 38.74 19 ILE D N 1
ATOM 7485 C CA . ILE D 1 25 ? 102.896 138.191 -78.471 1.00 35.07 19 ILE D CA 1
ATOM 7486 C C . ILE D 1 25 ? 101.688 139.060 -78.771 1.00 32.93 19 ILE D C 1
ATOM 7487 O O . ILE D 1 25 ? 101.235 139.835 -77.918 1.00 26.05 19 ILE D O 1
ATOM 7492 N N . VAL D 1 26 ? 101.178 138.921 -79.997 1.00 34.47 20 VAL D N 1
ATOM 7493 C CA . VAL D 1 26 ? 100.024 139.689 -80.477 1.00 36.33 20 VAL D CA 1
ATOM 7494 C C . VAL D 1 26 ? 98.717 138.962 -80.241 1.00 34.66 20 VAL D C 1
ATOM 7495 O O . VAL D 1 26 ? 98.620 137.754 -80.452 1.00 38.37 20 VAL D O 1
ATOM 7499 N N . PHE D 1 27 ? 97.701 139.706 -79.830 1.00 33.84 21 PHE D N 1
ATOM 7500 C CA . PHE D 1 27 ? 96.395 139.113 -79.598 1.00 40.19 21 PHE D CA 1
ATOM 7501 C C . PHE D 1 27 ? 95.391 139.915 -80.436 1.00 38.83 21 PHE D C 1
ATOM 7502 O O . PHE D 1 27 ? 94.876 140.942 -79.994 1.00 41.70 21 PHE D O 1
ATOM 7510 N N . PRO D 1 28 ? 95.101 139.445 -81.666 1.00 37.24 22 PRO D N 1
ATOM 7511 C CA . PRO D 1 28 ? 94.171 140.083 -82.612 1.00 38.16 22 PRO D CA 1
ATOM 7512 C C . PRO D 1 28 ? 92.775 140.403 -82.092 1.00 42.26 22 PRO D C 1
ATOM 7513 O O . PRO D 1 28 ? 92.140 141.355 -82.555 1.00 44.30 22 PRO D O 1
ATOM 7517 N N . GLU D 1 29 ? 92.299 139.599 -81.146 1.00 45.76 23 GLU D N 1
ATOM 7518 C CA . GLU D 1 29 ? 90.964 139.774 -80.575 1.00 47.22 23 GLU D CA 1
ATOM 7519 C C . GLU D 1 29 ? 90.933 140.715 -79.363 1.00 47.35 23 GLU D C 1
ATOM 7520 O O . GLU D 1 29 ? 90.495 140.352 -78.274 1.00 47.62 23 GLU D O 1
ATOM 7526 N N . GLY D 1 30 ? 91.411 141.933 -79.577 1.00 45.15 24 GLY D N 1
ATOM 7527 C CA . GLY D 1 30 ? 91.477 142.927 -78.524 1.00 42.13 24 GLY D CA 1
ATOM 7528 C C . GLY D 1 30 ? 90.245 143.233 -77.688 1.00 41.15 24 GLY D C 1
ATOM 7529 O O . GLY D 1 30 ? 90.392 143.633 -76.538 1.00 44.19 24 GLY D O 1
ATOM 7530 N N . LEU D 1 31 ? 89.045 143.067 -78.235 1.00 37.55 25 LEU D N 1
ATOM 7531 C CA . LEU D 1 31 ? 87.834 143.354 -77.465 1.00 36.24 25 LEU D CA 1
ATOM 7532 C C . LEU D 1 31 ? 87.289 142.146 -76.673 1.00 39.58 25 LEU D C 1
ATOM 7533 O O . LEU D 1 31 ? 86.314 142.264 -75.925 1.00 38.23 25 LEU D O 1
ATOM 7538 N N . ASP D 1 32 ? 87.943 140.998 -76.819 1.00 40.60 26 ASP D N 1
ATOM 7539 C CA . ASP D 1 32 ? 87.526 139.776 -76.134 1.00 42.04 26 ASP D CA 1
ATOM 7540 C C . ASP D 1 32 ? 88.004 139.764 -74.688 1.00 41.40 26 ASP D C 1
ATOM 7541 O O . ASP D 1 32 ? 89.205 139.814 -74.441 1.00 42.72 26 ASP D O 1
ATOM 7546 N N . GLU D 1 33 ? 87.084 139.643 -73.735 1.00 41.87 27 GLU D N 1
ATOM 7547 C CA . GLU D 1 33 ? 87.474 139.639 -72.328 1.00 39.43 27 GLU D CA 1
ATOM 7548 C C . GLU D 1 33 ? 88.355 138.486 -71.885 1.00 37.43 27 GLU D C 1
ATOM 7549 O O . GLU D 1 33 ? 89.058 138.590 -70.889 1.00 35.34 27 GLU D O 1
ATOM 7555 N N . ARG D 1 34 ? 88.311 137.376 -72.607 1.00 37.52 28 ARG D N 1
ATOM 7556 C CA . ARG D 1 34 ? 89.177 136.256 -72.271 1.00 40.52 28 ARG D CA 1
ATOM 7557 C C . ARG D 1 34 ? 90.610 136.743 -72.524 1.00 41.17 28 ARG D C 1
ATOM 7558 O O . ARG D 1 34 ? 91.505 136.522 -71.716 1.00 36.31 28 ARG D O 1
ATOM 7566 N N . ILE D 1 35 ? 90.800 137.415 -73.657 1.00 43.74 29 ILE D N 1
ATOM 7567 C CA . ILE D 1 35 ? 92.099 137.953 -74.041 1.00 45.95 29 ILE D CA 1
ATOM 7568 C C . ILE D 1 35 ? 92.498 139.135 -73.150 1.00 41.43 29 ILE D C 1
ATOM 7569 O O . ILE D 1 35 ? 93.655 139.266 -72.744 1.00 36.76 29 ILE D O 1
ATOM 7574 N N . LEU D 1 36 ? 91.546 140.005 -72.841 1.00 38.01 30 LEU D N 1
ATOM 7575 C CA . LEU D 1 36 ? 91.870 141.164 -72.018 1.00 36.56 30 LEU D CA 1
ATOM 7576 C C . LEU D 1 36 ? 92.318 140.743 -70.632 1.00 37.65 30 LEU D C 1
ATOM 7577 O O . LEU D 1 36 ? 93.283 141.265 -70.106 1.00 40.84 30 LEU D O 1
ATOM 7582 N N . GLU D 1 37 ? 91.628 139.787 -70.035 1.00 37.33 31 GLU D N 1
ATOM 7583 C CA . GLU D 1 37 ? 92.013 139.322 -68.715 1.00 36.87 31 GLU D CA 1
ATOM 7584 C C . GLU D 1 37 ? 93.394 138.669 -68.749 1.00 37.93 31 GLU D C 1
ATOM 7585 O O . GLU D 1 37 ? 94.229 138.892 -67.879 1.00 33.44 31 GLU D O 1
ATOM 7591 N N . ALA D 1 38 ? 93.633 137.859 -69.772 1.00 39.38 32 ALA D N 1
ATOM 7592 C CA . ALA D 1 38 ? 94.900 137.151 -69.901 1.00 38.41 32 ALA D CA 1
ATOM 7593 C C . ALA D 1 38 ? 96.013 138.136 -70.152 1.00 39.90 32 ALA D C 1
ATOM 7594 O O . ALA D 1 38 ? 97.108 138.023 -69.603 1.00 40.35 32 ALA D O 1
ATOM 7596 N N . VAL D 1 39 ? 95.723 139.102 -71.005 1.00 40.14 33 VAL D N 1
ATOM 7597 C CA . VAL D 1 39 ? 96.691 140.112 -71.358 1.00 34.48 33 VAL D CA 1
ATOM 7598 C C . VAL D 1 39 ? 96.960 140.993 -70.141 1.00 36.94 33 VAL D C 1
ATOM 7599 O O . VAL D 1 39 ? 98.103 141.233 -69.764 1.00 33.92 33 VAL D O 1
ATOM 7603 N N . SER D 1 40 ? 95.890 141.451 -69.512 1.00 39.31 34 SER D N 1
ATOM 7604 C CA . SER D 1 40 ? 95.998 142.290 -68.334 1.00 39.58 34 SER D CA 1
ATOM 7605 C C . SER D 1 40 ? 96.914 141.628 -67.308 1.00 40.20 34 SER D C 1
ATOM 7606 O O . SER D 1 40 ? 97.826 142.262 -66.782 1.00 41.37 34 SER D O 1
ATOM 7609 N N . LYS D 1 41 ? 96.664 140.352 -67.030 1.00 38.87 35 LYS D N 1
ATOM 7610 C CA . LYS D 1 41 ? 97.455 139.623 -66.052 1.00 36.44 35 LYS D CA 1
ATOM 7611 C C . LYS D 1 41 ? 98.861 139.325 -66.555 1.00 38.34 35 LYS D C 1
ATOM 7612 O O . LYS D 1 41 ? 99.817 139.441 -65.801 1.00 38.48 35 LYS D O 1
ATOM 7618 N N . LEU D 1 42 ? 98.999 138.945 -67.820 1.00 41.27 36 LEU D N 1
ATOM 7619 C CA . LEU D 1 42 ? 100.321 138.637 -68.360 1.00 44.30 36 LEU D CA 1
ATOM 7620 C C . LEU D 1 42 ? 101.287 139.808 -68.193 1.00 44.52 36 LEU D C 1
ATOM 7621 O O . LEU D 1 42 ? 102.466 139.616 -67.881 1.00 40.73 36 LEU D O 1
ATOM 7626 N N . ALA D 1 43 ? 100.775 141.018 -68.412 1.00 45.53 37 ALA D N 1
ATOM 7627 C CA . ALA D 1 43 ? 101.559 142.245 -68.287 1.00 44.62 37 ALA D CA 1
ATOM 7628 C C . ALA D 1 43 ? 101.773 142.512 -66.810 1.00 51.03 37 ALA D C 1
ATOM 7629 O O . ALA D 1 43 ? 102.875 142.872 -66.388 1.00 49.66 37 ALA D O 1
ATOM 7631 N N . GLY D 1 44 ? 100.709 142.332 -66.033 1.00 55.59 38 GLY D N 1
ATOM 7632 C CA . GLY D 1 44 ? 100.795 142.563 -64.603 1.00 57.27 38 GLY D CA 1
ATOM 7633 C C . GLY D 1 44 ? 101.935 141.826 -63.923 1.00 61.79 38 GLY D C 1
ATOM 7634 O O . GLY D 1 44 ? 102.612 142.393 -63.074 1.00 64.48 38 GLY D O 1
ATOM 7635 N N . ASN D 1 45 ? 102.154 140.563 -64.281 1.00 64.18 39 ASN D N 1
ATOM 7636 C CA . ASN D 1 45 ? 103.227 139.778 -63.674 1.00 65.53 39 ASN D CA 1
ATOM 7637 C C . ASN D 1 45 ? 104.530 139.915 -64.460 1.00 65.59 39 ASN D C 1
ATOM 7638 O O . ASN D 1 45 ? 105.527 139.270 -64.128 1.00 64.69 39 ASN D O 1
ATOM 7643 N N . LYS D 1 46 ? 104.515 140.751 -65.497 1.00 64.49 40 LYS D N 1
ATOM 7644 C CA . LYS D 1 46 ? 105.690 140.973 -66.341 1.00 62.80 40 LYS D CA 1
ATOM 7645 C C . LYS D 1 46 ? 106.282 139.662 -66.879 1.00 62.57 40 LYS D C 1
ATOM 7646 O O . LYS D 1 46 ? 107.499 139.463 -66.869 1.00 62.61 40 LYS D O 1
ATOM 7652 N N . VAL D 1 47 ? 105.412 138.779 -67.358 1.00 60.64 41 VAL D N 1
ATOM 7653 C CA . VAL D 1 47 ? 105.834 137.499 -67.915 1.00 57.70 41 VAL D CA 1
ATOM 7654 C C . VAL D 1 47 ? 106.323 137.709 -69.357 1.00 56.80 41 VAL D C 1
ATOM 7655 O O . VAL D 1 47 ? 107.415 137.257 -69.734 1.00 54.22 41 VAL D O 1
ATOM 7659 N N . LEU D 1 48 ? 105.504 138.400 -70.145 1.00 53.70 42 LEU D N 1
ATOM 7660 C CA . LEU D 1 48 ? 105.801 138.693 -71.540 1.00 48.01 42 LEU D CA 1
ATOM 7661 C C . LEU D 1 48 ? 105.130 140.025 -71.866 1.00 47.80 42 LEU D C 1
ATOM 7662 O O . LEU D 1 48 ? 104.311 140.495 -71.075 1.00 46.33 42 LEU D O 1
ATOM 7667 N N . ASN D 1 49 ? 105.469 140.630 -73.008 1.00 45.33 43 ASN D N 1
ATOM 7668 C CA . ASN D 1 49 ? 104.898 141.924 -73.405 1.00 45.16 43 ASN D CA 1
ATOM 7669 C C . ASN D 1 49 ? 103.769 141.770 -74.405 1.00 44.22 43 ASN D C 1
ATOM 7670 O O . ASN D 1 49 ? 103.996 141.682 -75.605 1.00 47.35 43 ASN D O 1
ATOM 7675 N N . PRO D 1 50 ? 102.526 141.787 -73.937 1.00 40.25 44 PRO D N 1
ATOM 7676 C CA . PRO D 1 50 ? 101.408 141.632 -74.867 1.00 42.01 44 PRO D CA 1
ATOM 7677 C C . PRO D 1 50 ? 101.075 142.821 -75.771 1.00 41.61 44 PRO D C 1
ATOM 7678 O O . PRO D 1 50 ? 101.129 143.982 -75.336 1.00 45.39 44 PRO D O 1
ATOM 7682 N N . ILE D 1 51 ? 100.732 142.511 -77.021 1.00 39.47 45 ILE D N 1
ATOM 7683 C CA . ILE D 1 51 ? 100.323 143.530 -77.982 1.00 38.23 45 ILE D CA 1
ATOM 7684 C C . ILE D 1 51 ? 98.864 143.132 -78.266 1.00 37.75 45 ILE D C 1
ATOM 7685 O O . ILE D 1 51 ? 98.570 141.965 -78.505 1.00 40.10 45 ILE D O 1
ATOM 7690 N N . VAL D 1 52 ? 97.962 144.098 -78.252 1.00 37.71 46 VAL D N 1
ATOM 7691 C CA . VAL D 1 52 ? 96.551 143.848 -78.503 1.00 39.78 46 VAL D CA 1
ATOM 7692 C C . VAL D 1 52 ? 96.083 144.690 -79.702 1.00 42.97 46 VAL D C 1
ATOM 7693 O O . VAL D 1 52 ? 96.457 145.857 -79.822 1.00 47.78 46 VAL D O 1
ATOM 7697 N N . ILE D 1 53 ? 95.263 144.110 -80.575 1.00 39.06 47 ILE D N 1
ATOM 7698 C CA . ILE D 1 53 ? 94.795 144.836 -81.767 1.00 33.91 47 ILE D CA 1
ATOM 7699 C C . ILE D 1 53 ? 93.343 145.321 -81.651 1.00 33.09 47 ILE D C 1
ATOM 7700 O O . ILE D 1 53 ? 92.488 144.609 -81.138 1.00 36.27 47 ILE D O 1
ATOM 7705 N N . GLY D 1 54 ? 93.076 146.536 -82.139 1.00 29.97 48 GLY D N 1
ATOM 7706 C CA . GLY D 1 54 ? 91.728 147.087 -82.103 1.00 27.39 48 GLY D CA 1
ATOM 7707 C C . GLY D 1 54 ? 91.742 148.569 -81.804 1.00 29.77 48 GLY D C 1
ATOM 7708 O O . GLY D 1 54 ? 92.822 149.154 -81.735 1.00 29.86 48 GLY D O 1
ATOM 7709 N N . ASN D 1 55 ? 90.560 149.167 -81.630 1.00 28.86 49 ASN D N 1
ATOM 7710 C CA . ASN D 1 55 ? 90.440 150.598 -81.320 1.00 30.67 49 ASN D CA 1
ATOM 7711 C C . ASN D 1 55 ? 90.834 150.905 -79.866 1.00 38.09 49 ASN D C 1
ATOM 7712 O O . ASN D 1 55 ? 90.229 150.385 -78.930 1.00 43.29 49 ASN D O 1
ATOM 7717 N N . GLU D 1 56 ? 91.834 151.760 -79.682 1.00 41.93 50 GLU D N 1
ATOM 7718 C CA . GLU D 1 56 ? 92.303 152.124 -78.350 1.00 42.79 50 GLU D CA 1
ATOM 7719 C C . GLU D 1 56 ? 91.254 152.575 -77.317 1.00 38.70 50 GLU D C 1
ATOM 7720 O O . GLU D 1 56 ? 91.258 152.093 -76.181 1.00 32.38 50 GLU D O 1
ATOM 7726 N N . ASN D 1 57 ? 90.365 153.492 -77.687 1.00 41.62 51 ASN D N 1
ATOM 7727 C CA . ASN D 1 57 ? 89.341 153.944 -76.741 1.00 47.92 51 ASN D CA 1
ATOM 7728 C C . ASN D 1 57 ? 88.373 152.831 -76.379 1.00 47.62 51 ASN D C 1
ATOM 7729 O O . ASN D 1 57 ? 87.991 152.680 -75.216 1.00 45.67 51 ASN D O 1
ATOM 7734 N N . GLU D 1 58 ? 87.977 152.062 -77.388 1.00 47.52 52 GLU D N 1
ATOM 7735 C CA . GLU D 1 58 ? 87.044 150.964 -77.203 1.00 47.60 52 GLU D CA 1
ATOM 7736 C C . GLU D 1 58 ? 87.612 149.900 -76.262 1.00 43.13 52 GLU D C 1
ATOM 7737 O O . GLU D 1 58 ? 86.911 149.441 -75.359 1.00 45.88 52 GLU D O 1
ATOM 7743 N N . ILE D 1 59 ? 88.868 149.501 -76.485 1.00 37.82 53 ILE D N 1
ATOM 7744 C CA . ILE D 1 59 ? 89.524 148.494 -75.647 1.00 36.06 53 ILE D CA 1
ATOM 7745 C C . ILE D 1 59 ? 89.690 149.031 -74.240 1.00 43.02 53 ILE D C 1
ATOM 7746 O O . ILE D 1 59 ? 89.420 148.342 -73.264 1.00 49.42 53 ILE D O 1
ATOM 7751 N N . GLN D 1 60 ? 90.163 150.269 -74.148 1.00 42.71 54 GLN D N 1
ATOM 7752 C CA . GLN D 1 60 ? 90.358 150.920 -72.865 1.00 35.04 54 GLN D CA 1
ATOM 7753 C C . GLN D 1 60 ? 89.048 150.894 -72.064 1.00 32.69 54 GLN D C 1
ATOM 7754 O O . GLN D 1 60 ? 89.047 150.535 -70.892 1.00 31.25 54 GLN D O 1
ATOM 7760 N N . ALA D 1 61 ? 87.936 151.269 -72.695 1.00 28.32 55 ALA D N 1
ATOM 7761 C CA . ALA D 1 61 ? 86.642 151.270 -72.010 1.00 34.08 55 ALA D CA 1
ATOM 7762 C C . ALA D 1 61 ? 86.207 149.852 -71.593 1.00 42.15 55 ALA D C 1
ATOM 7763 O O . ALA D 1 61 ? 85.686 149.655 -70.486 1.00 41.87 55 ALA D O 1
ATOM 7765 N N . LYS D 1 62 ? 86.424 148.877 -72.481 1.00 43.31 56 LYS D N 1
ATOM 7766 C CA . LYS D 1 62 ? 86.053 147.488 -72.215 1.00 43.76 56 LYS D CA 1
ATOM 7767 C C . LYS D 1 62 ? 86.831 146.995 -71.002 1.00 46.94 56 LYS D C 1
ATOM 7768 O O . LYS D 1 62 ? 86.244 146.438 -70.066 1.00 49.60 56 LYS D O 1
ATOM 7774 N N . ALA D 1 63 ? 88.144 147.210 -71.014 1.00 40.65 57 ALA D N 1
ATOM 7775 C CA . ALA D 1 63 ? 88.978 146.779 -69.902 1.00 38.36 57 ALA D CA 1
ATOM 7776 C C . ALA D 1 63 ? 88.467 147.363 -68.584 1.00 40.46 57 ALA D C 1
ATOM 7777 O O . ALA D 1 63 ? 88.523 146.715 -67.548 1.00 42.40 57 ALA D O 1
ATOM 7779 N N . LYS D 1 64 ? 87.968 148.591 -68.623 1.00 45.22 58 LYS D N 1
ATOM 7780 C CA . LYS D 1 64 ? 87.456 149.226 -67.418 1.00 49.31 58 LYS D CA 1
ATOM 7781 C C . LYS D 1 64 ? 86.188 148.529 -66.930 1.00 52.83 58 LYS D C 1
ATOM 7782 O O . LYS D 1 64 ? 86.009 148.359 -65.724 1.00 52.64 58 LYS D O 1
ATOM 7788 N N . GLU D 1 65 ? 85.303 148.124 -67.840 1.00 52.93 59 GLU D N 1
ATOM 7789 C CA . GLU D 1 65 ? 84.088 147.463 -67.390 1.00 50.35 59 GLU D CA 1
ATOM 7790 C C . GLU D 1 65 ? 84.383 146.053 -66.869 1.00 47.45 59 GLU D C 1
ATOM 7791 O O . GLU D 1 65 ? 83.513 145.416 -66.281 1.00 49.70 59 GLU D O 1
ATOM 7797 N N . LEU D 1 66 ? 85.625 145.598 -67.064 1.00 42.13 60 LEU D N 1
ATOM 7798 C CA . LEU D 1 66 ? 86.078 144.278 -66.623 1.00 35.07 60 LEU D CA 1
ATOM 7799 C C . LEU D 1 66 ? 86.990 144.460 -65.425 1.00 37.09 60 LEU D C 1
ATOM 7800 O O . LEU D 1 66 ? 87.637 143.513 -64.959 1.00 38.06 60 LEU D O 1
ATOM 7805 N N . ASN D 1 67 ? 87.005 145.685 -64.911 1.00 36.32 61 ASN D N 1
ATOM 7806 C CA . ASN D 1 67 ? 87.840 146.017 -63.765 1.00 39.34 61 ASN D CA 1
ATOM 7807 C C . ASN D 1 67 ? 89.295 145.663 -64.003 1.00 38.03 61 ASN D C 1
ATOM 7808 O O . ASN D 1 67 ? 89.988 145.193 -63.110 1.00 37.83 61 ASN D O 1
ATOM 7813 N N . LEU D 1 68 ? 89.758 145.898 -65.219 1.00 39.14 62 LEU D N 1
ATOM 7814 C CA . LEU D 1 68 ? 91.136 145.603 -65.592 1.00 37.44 62 LEU D CA 1
ATOM 7815 C C . LEU D 1 68 ? 91.853 146.893 -65.953 1.00 34.18 62 LEU D C 1
ATOM 7816 O O . LEU D 1 68 ? 91.231 147.919 -66.199 1.00 33.42 62 LEU D O 1
ATOM 7821 N N . THR D 1 69 ? 93.173 146.815 -66.002 1.00 34.61 63 THR D N 1
ATOM 7822 C CA . THR D 1 69 ? 94.040 147.935 -66.378 1.00 34.54 63 THR D CA 1
ATOM 7823 C C . THR D 1 69 ? 94.958 147.377 -67.455 1.00 38.40 63 THR D C 1
ATOM 7824 O O . THR D 1 69 ? 95.290 146.190 -67.427 1.00 41.82 63 THR D O 1
ATOM 7828 N N . LEU D 1 70 ? 95.376 148.199 -68.407 1.00 34.44 64 LEU D N 1
ATOM 7829 C CA . LEU D 1 70 ? 96.214 147.669 -69.466 1.00 38.05 64 LEU D CA 1
ATOM 7830 C C . LEU D 1 70 ? 97.667 148.056 -69.299 1.00 39.44 64 LEU D C 1
ATOM 7831 O O . LEU D 1 70 ? 98.316 148.528 -70.229 1.00 41.53 64 LEU D O 1
ATOM 7836 N N . GLY D 1 71 ? 98.160 147.813 -68.091 1.00 38.74 65 GLY D N 1
ATOM 7837 C CA . GLY D 1 71 ? 99.533 148.108 -67.727 1.00 31.60 65 GLY D CA 1
ATOM 7838 C C . GLY D 1 71 ? 100.569 148.094 -68.830 1.00 34.02 65 GLY D C 1
ATOM 7839 O O . GLY D 1 71 ? 100.679 149.038 -69.590 1.00 41.13 65 GLY D O 1
ATOM 7840 N N . GLY D 1 72 ? 101.363 147.036 -68.895 1.00 36.46 66 GLY D N 1
ATOM 7841 C CA . GLY D 1 72 ? 102.376 146.971 -69.929 1.00 37.52 66 GLY D CA 1
ATOM 7842 C C . GLY D 1 72 ? 101.820 146.442 -71.242 1.00 40.71 66 GLY D C 1
ATOM 7843 O O . GLY D 1 72 ? 102.479 145.636 -71.926 1.00 41.85 66 GLY D O 1
ATOM 7844 N N . VAL D 1 73 ? 100.614 146.884 -71.606 1.00 38.51 67 VAL D N 1
ATOM 7845 C CA . VAL D 1 73 ? 99.976 146.398 -72.836 1.00 41.28 67 VAL D CA 1
ATOM 7846 C C . VAL D 1 73 ? 99.895 147.420 -73.975 1.00 42.06 67 VAL D C 1
ATOM 7847 O O . VAL D 1 73 ? 99.249 148.462 -73.828 1.00 43.94 67 VAL D O 1
ATOM 7851 N N . LYS D 1 74 ? 100.527 147.117 -75.107 1.00 42.16 68 LYS D N 1
ATOM 7852 C CA . LYS D 1 74 ? 100.502 148.034 -76.247 1.00 44.17 68 LYS D CA 1
ATOM 7853 C C . LYS D 1 74 ? 99.294 147.738 -77.119 1.00 41.26 68 LYS D C 1
ATOM 7854 O O . LYS D 1 74 ? 98.927 146.587 -77.299 1.00 38.09 68 LYS D O 1
ATOM 7860 N N . ILE D 1 75 ? 98.684 148.790 -77.658 1.00 40.20 69 ILE D N 1
ATOM 7861 C CA . ILE D 1 75 ? 97.484 148.656 -78.474 1.00 38.89 69 ILE D CA 1
ATOM 7862 C C . ILE D 1 75 ? 97.718 149.188 -79.875 1.00 42.26 69 ILE D C 1
ATOM 7863 O O . ILE D 1 75 ? 98.062 150.357 -80.043 1.00 48.98 69 ILE D O 1
ATOM 7868 N N . TYR D 1 76 ? 97.523 148.335 -80.878 1.00 44.24 70 TYR D N 1
ATOM 7869 C CA . TYR D 1 76 ? 97.649 148.740 -82.282 1.00 38.22 70 TYR D CA 1
ATOM 7870 C C . TYR D 1 76 ? 96.265 148.703 -82.954 1.00 39.09 70 TYR D C 1
ATOM 7871 O O . TYR D 1 76 ? 95.522 147.746 -82.807 1.00 43.73 70 TYR D O 1
ATOM 7880 N N . ASP D 1 77 ? 95.920 149.771 -83.660 1.00 41.79 71 ASP D N 1
ATOM 7881 C CA . ASP D 1 77 ? 94.663 149.862 -84.386 1.00 39.55 71 ASP D CA 1
ATOM 7882 C C . ASP D 1 77 ? 95.033 149.887 -85.879 1.00 46.00 71 ASP D C 1
ATOM 7883 O O . ASP D 1 77 ? 95.763 150.769 -86.334 1.00 49.88 71 ASP D O 1
ATOM 7888 N N . PRO D 1 78 ? 94.538 148.917 -86.660 1.00 52.00 72 PRO D N 1
ATOM 7889 C CA . PRO D 1 78 ? 94.859 148.889 -88.090 1.00 55.81 72 PRO D CA 1
ATOM 7890 C C . PRO D 1 78 ? 94.526 150.179 -88.845 1.00 55.92 72 PRO D C 1
ATOM 7891 O O . PRO D 1 78 ? 95.114 150.456 -89.898 1.00 58.21 72 PRO D O 1
ATOM 7895 N N . HIS D 1 79 ? 93.591 150.961 -88.314 1.00 52.38 73 HIS D N 1
ATOM 7896 C CA . HIS D 1 79 ? 93.179 152.206 -88.954 1.00 50.78 73 HIS D CA 1
ATOM 7897 C C . HIS D 1 79 ? 93.960 153.400 -88.443 1.00 52.71 73 HIS D C 1
ATOM 7898 O O . HIS D 1 79 ? 93.557 154.542 -88.666 1.00 56.71 73 HIS D O 1
ATOM 7905 N N . THR D 1 80 ? 95.077 153.145 -87.780 1.00 51.68 74 THR D N 1
ATOM 7906 C CA . THR D 1 80 ? 95.852 154.217 -87.189 1.00 47.46 74 THR D CA 1
ATOM 7907 C C . THR D 1 80 ? 97.329 153.930 -87.254 1.00 47.98 74 THR D C 1
ATOM 7908 O O . THR D 1 80 ? 98.147 154.859 -87.248 1.00 51.67 74 THR D O 1
ATOM 7912 N N . TYR D 1 81 ? 97.665 152.640 -87.308 1.00 45.45 75 TYR D N 1
ATOM 7913 C CA . TYR D 1 81 ? 99.056 152.225 -87.337 1.00 44.96 75 TYR D CA 1
ATOM 7914 C C . TYR D 1 81 ? 99.794 153.043 -88.386 1.00 53.78 75 TYR D C 1
ATOM 7915 O O . TYR D 1 81 ? 99.348 153.170 -89.529 1.00 53.26 75 TYR D O 1
ATOM 7924 N N . GLU D 1 82 ? 100.918 153.619 -87.982 1.00 60.94 76 GLU D N 1
ATOM 7925 C CA . GLU D 1 82 ? 101.724 154.422 -88.884 1.00 64.41 76 GLU D CA 1
ATOM 7926 C C . GLU D 1 82 ? 102.352 153.564 -89.983 1.00 64.41 76 GLU D C 1
ATOM 7927 O O . GLU D 1 82 ? 102.223 153.884 -91.169 1.00 68.36 76 GLU D O 1
ATOM 7933 N N . GLY D 1 83 ? 103.010 152.471 -89.596 1.00 60.53 77 GLY D N 1
ATOM 7934 C CA . GLY D 1 83 ? 103.662 151.609 -90.574 1.00 57.81 77 GLY D CA 1
ATOM 7935 C C . GLY D 1 83 ? 102.777 150.766 -91.484 1.00 60.14 77 GLY D C 1
ATOM 7936 O O . GLY D 1 83 ? 103.265 149.815 -92.095 1.00 61.51 77 GLY D O 1
ATOM 7937 N N . MET D 1 84 ? 101.494 151.110 -91.593 1.00 61.46 78 MET D N 1
ATOM 7938 C CA . MET D 1 84 ? 100.552 150.362 -92.431 1.00 58.24 78 MET D CA 1
ATOM 7939 C C . MET D 1 84 ? 101.014 150.277 -93.885 1.00 56.71 78 MET D C 1
ATOM 7940 O O . MET D 1 84 ? 101.089 149.192 -94.453 1.00 56.69 78 MET D O 1
ATOM 7945 N N . GLU D 1 85 ? 101.309 151.430 -94.478 1.00 56.03 79 GLU D N 1
ATOM 7946 C CA . GLU D 1 85 ? 101.753 151.503 -95.863 1.00 56.85 79 GLU D CA 1
ATOM 7947 C C . GLU D 1 85 ? 102.944 150.565 -96.102 1.00 53.26 79 GLU D C 1
ATOM 7948 O O . GLU D 1 85 ? 102.967 149.831 -97.083 1.00 48.23 79 GLU D O 1
ATOM 7954 N N . ASP D 1 86 ? 103.919 150.575 -95.193 1.00 54.23 80 ASP D N 1
ATOM 7955 C CA . ASP D 1 86 ? 105.093 149.694 -95.296 1.00 54.52 80 ASP D CA 1
ATOM 7956 C C . ASP D 1 86 ? 104.698 148.227 -95.182 1.00 50.07 80 ASP D C 1
ATOM 7957 O O . ASP D 1 86 ? 105.323 147.360 -95.784 1.00 43.38 80 ASP D O 1
ATOM 7962 N N . LEU D 1 87 ? 103.681 147.958 -94.368 1.00 46.85 81 LEU D N 1
ATOM 7963 C CA . LEU D 1 87 ? 103.177 146.602 -94.165 1.00 42.30 81 LEU D CA 1
ATOM 7964 C C . LEU D 1 87 ? 102.434 146.192 -95.426 1.00 37.52 81 LEU D C 1
ATOM 7965 O O . LEU D 1 87 ? 102.671 145.106 -95.983 1.00 34.62 81 LEU D O 1
ATOM 7970 N N . VAL D 1 88 ? 101.542 147.074 -95.878 1.00 32.39 82 VAL D N 1
ATOM 7971 C CA . VAL D 1 88 ? 100.785 146.811 -97.091 1.00 32.25 82 VAL D CA 1
ATOM 7972 C C . VAL D 1 88 ? 101.748 146.393 -98.197 1.00 36.66 82 VAL D C 1
ATOM 7973 O O . VAL D 1 88 ? 101.502 145.411 -98.896 1.00 37.68 82 VAL D O 1
ATOM 7977 N N . GLN D 1 89 ? 102.852 147.120 -98.331 1.00 39.50 83 GLN D N 1
ATOM 7978 C CA . GLN D 1 89 ? 103.812 146.838 -99.385 1.00 43.85 83 GLN D CA 1
ATOM 7979 C C . GLN D 1 89 ? 104.544 145.527 -99.177 1.00 44.40 83 GLN D C 1
ATOM 7980 O O . GLN D 1 89 ? 104.811 144.805 -100.131 1.00 47.06 83 GLN D O 1
ATOM 7986 N N . ALA D 1 90 ? 104.873 145.223 -97.931 1.00 42.60 84 ALA D N 1
ATOM 7987 C CA . ALA D 1 90 ? 105.574 143.991 -97.625 1.00 35.55 84 ALA D CA 1
ATOM 7988 C C . ALA D 1 90 ? 104.664 142.813 -97.930 1.00 37.60 84 ALA D C 1
ATOM 7989 O O . ALA D 1 90 ? 105.132 141.728 -98.294 1.00 32.27 84 ALA D O 1
ATOM 7991 N N . PHE D 1 91 ? 103.362 143.028 -97.760 1.00 38.99 85 PHE D N 1
ATOM 7992 C CA . PHE D 1 91 ? 102.379 141.987 -98.012 1.00 39.54 85 PHE D CA 1
ATOM 7993 C C . PHE D 1 91 ? 102.326 141.665 -99.497 1.00 39.80 85 PHE D C 1
ATOM 7994 O O . PHE D 1 91 ? 102.492 140.506 -99.888 1.00 39.97 85 PHE D O 1
ATOM 8002 N N . VAL D 1 92 ? 102.107 142.680 -100.328 1.00 39.67 86 VAL D N 1
ATOM 8003 C CA . VAL D 1 92 ? 102.028 142.422 -101.757 1.00 38.86 86 VAL D CA 1
ATOM 8004 C C . VAL D 1 92 ? 103.309 141.728 -102.223 1.00 40.57 86 VAL D C 1
ATOM 8005 O O . VAL D 1 92 ? 103.264 140.840 -103.065 1.00 39.00 86 VAL D O 1
ATOM 8009 N N . GLU D 1 93 ? 104.450 142.101 -101.651 1.00 45.06 87 GLU D N 1
ATOM 8010 C CA . GLU D 1 93 ? 105.719 141.489 -102.048 1.00 48.80 87 GLU D CA 1
ATOM 8011 C C . GLU D 1 93 ? 105.771 140.032 -101.655 1.00 45.53 87 GLU D C 1
ATOM 8012 O O . GLU D 1 93 ? 106.322 139.197 -102.366 1.00 42.69 87 GLU D O 1
ATOM 8018 N N . ARG D 1 94 ? 105.196 139.740 -100.501 1.00 46.95 88 ARG D N 1
ATOM 8019 C CA . ARG D 1 94 ? 105.166 138.387 -99.978 1.00 47.07 88 ARG D CA 1
ATOM 8020 C C . ARG D 1 94 ? 104.180 137.506 -100.743 1.00 47.47 88 ARG D C 1
ATOM 8021 O O . ARG D 1 94 ? 104.433 136.298 -100.923 1.00 40.08 88 ARG D O 1
ATOM 8029 N N . ARG D 1 95 ? 103.075 138.114 -101.188 1.00 47.16 89 ARG D N 1
ATOM 8030 C CA . ARG D 1 95 ? 102.024 137.418 -101.929 1.00 47.29 89 ARG D CA 1
ATOM 8031 C C . ARG D 1 95 ? 102.389 137.213 -103.399 1.00 49.19 89 ARG D C 1
ATOM 8032 O O . ARG D 1 95 ? 101.585 136.720 -104.189 1.00 49.99 89 ARG D O 1
ATOM 8040 N N . LYS D 1 96 ? 103.597 137.614 -103.767 1.00 48.69 90 LYS D N 1
ATOM 8041 C CA . LYS D 1 96 ? 104.081 137.456 -105.130 1.00 48.79 90 LYS D CA 1
ATOM 8042 C C . LYS D 1 96 ? 103.109 137.780 -106.266 1.00 50.30 90 LYS D C 1
ATOM 8043 O O . LYS D 1 96 ? 102.886 136.956 -107.152 1.00 49.58 90 LYS D O 1
ATOM 8049 N N . GLY D 1 97 ? 102.552 138.982 -106.247 1.00 52.58 91 GLY D N 1
ATOM 8050 C CA . GLY D 1 97 ? 101.641 139.393 -107.301 1.00 54.58 91 GLY D CA 1
ATOM 8051 C C . GLY D 1 97 ? 100.223 138.870 -107.197 1.00 53.27 91 GLY D C 1
ATOM 8052 O O . GLY D 1 97 ? 99.376 139.196 -108.040 1.00 52.46 91 GLY D O 1
ATOM 8053 N N . LYS D 1 98 ? 99.947 138.066 -106.178 1.00 49.32 92 LYS D N 1
ATOM 8054 C CA . LYS D 1 98 ? 98.607 137.543 -106.019 1.00 42.57 92 LYS D CA 1
ATOM 8055 C C . LYS D 1 98 ? 97.702 138.601 -105.403 1.00 42.15 92 LYS D C 1
ATOM 8056 O O . LYS D 1 98 ? 96.478 138.467 -105.419 1.00 44.04 92 LYS D O 1
ATOM 8062 N N . ALA D 1 99 ? 98.296 139.663 -104.874 1.00 36.72 93 ALA D N 1
ATOM 8063 C CA . ALA D 1 99 ? 97.514 140.715 -104.249 1.00 32.29 93 ALA D CA 1
ATOM 8064 C C . ALA D 1 99 ? 97.863 142.089 -104.798 1.00 33.04 93 ALA D C 1
ATOM 8065 O O . ALA D 1 99 ? 99.034 142.476 -104.834 1.00 34.84 93 ALA D O 1
ATOM 8067 N N . THR D 1 100 ? 96.840 142.820 -105.227 1.00 34.15 94 THR D N 1
ATOM 8068 C CA . THR D 1 100 ? 97.033 144.165 -105.738 1.00 45.44 94 THR D CA 1
ATOM 8069 C C . THR D 1 100 ? 97.307 145.028 -104.518 1.00 49.42 94 THR D C 1
ATOM 8070 O O . THR D 1 100 ? 97.390 144.522 -103.399 1.00 50.81 94 THR D O 1
ATOM 8074 N N . GLU D 1 101 ? 97.422 146.330 -104.721 1.00 53.23 95 GLU D N 1
ATOM 8075 C CA . GLU D 1 101 ? 97.671 147.205 -103.602 1.00 55.62 95 GLU D CA 1
ATOM 8076 C C . GLU D 1 101 ? 96.359 147.377 -102.838 1.00 55.37 95 GLU D C 1
ATOM 8077 O O . GLU D 1 101 ? 96.326 147.301 -101.613 1.00 55.35 95 GLU D O 1
ATOM 8083 N N . GLU D 1 102 ? 95.267 147.580 -103.565 1.00 54.58 96 GLU D N 1
ATOM 8084 C CA . GLU D 1 102 ? 93.985 147.757 -102.907 1.00 54.73 96 GLU D CA 1
ATOM 8085 C C . GLU D 1 102 ? 93.609 146.507 -102.142 1.00 50.11 96 GLU D C 1
ATOM 8086 O O . GLU D 1 102 ? 92.975 146.586 -101.082 1.00 49.19 96 GLU D O 1
ATOM 8092 N N . GLN D 1 103 ? 94.001 145.351 -102.659 1.00 42.68 97 GLN D N 1
ATOM 8093 C CA . GLN D 1 103 ? 93.673 144.115 -101.972 1.00 41.73 97 GLN D CA 1
ATOM 8094 C C . GLN D 1 103 ? 94.445 144.027 -100.667 1.00 41.50 97 GLN D C 1
ATOM 8095 O O . GLN D 1 103 ? 93.868 143.785 -99.602 1.00 39.40 97 GLN D O 1
ATOM 8101 N N . ALA D 1 104 ? 95.751 144.233 -100.758 1.00 37.85 98 ALA D N 1
ATOM 8102 C CA . ALA D 1 104 ? 96.607 144.177 -99.593 1.00 34.47 98 ALA D CA 1
ATOM 8103 C C . ALA D 1 104 ? 96.135 145.107 -98.490 1.00 33.99 98 ALA D C 1
ATOM 8104 O O . ALA D 1 104 ? 96.069 144.706 -97.329 1.00 25.28 98 ALA D O 1
ATOM 8106 N N . ARG D 1 105 ? 95.809 146.346 -98.848 1.00 36.14 99 ARG D N 1
ATOM 8107 C CA . ARG D 1 105 ? 95.361 147.350 -97.880 1.00 38.55 99 ARG D CA 1
ATOM 8108 C C . ARG D 1 105 ? 94.134 146.858 -97.127 1.00 40.53 99 ARG D C 1
ATOM 8109 O O . ARG D 1 105 ? 94.041 147.020 -95.899 1.00 42.51 99 ARG D O 1
ATOM 8117 N N . LYS D 1 106 ? 93.198 146.275 -97.875 1.00 38.93 100 LYS D N 1
ATOM 8118 C CA . LYS D 1 106 ? 91.962 145.746 -97.311 1.00 40.55 100 LYS D CA 1
ATOM 8119 C C . LYS D 1 106 ? 92.212 144.506 -96.451 1.00 38.71 100 LYS D C 1
ATOM 8120 O O . LYS D 1 106 ? 91.609 144.330 -95.403 1.00 41.04 100 LYS D O 1
ATOM 8126 N N . ALA D 1 107 ? 93.097 143.639 -96.926 1.00 33.63 101 ALA D N 1
ATOM 8127 C CA . ALA D 1 107 ? 93.443 142.420 -96.211 1.00 30.50 101 ALA D CA 1
ATOM 8128 C C . ALA D 1 107 ? 93.992 142.759 -94.839 1.00 39.78 101 ALA D C 1
ATOM 8129 O O . ALA D 1 107 ? 93.582 142.161 -93.848 1.00 44.48 101 ALA D O 1
ATOM 8131 N N . LEU D 1 108 ? 94.926 143.704 -94.785 1.00 39.69 102 LEU D N 1
ATOM 8132 C CA . LEU D 1 108 ? 95.525 144.067 -93.511 1.00 37.03 102 LEU D CA 1
ATOM 8133 C C . LEU D 1 108 ? 94.643 144.886 -92.554 1.00 35.67 102 LEU D C 1
ATOM 8134 O O . LEU D 1 108 ? 95.086 145.263 -91.473 1.00 37.07 102 LEU D O 1
ATOM 8139 N N . LEU D 1 109 ? 93.407 145.177 -92.946 1.00 33.58 103 LEU D N 1
ATOM 8140 C CA . LEU D 1 109 ? 92.527 145.900 -92.046 1.00 33.72 103 LEU D CA 1
ATOM 8141 C C . LEU D 1 109 ? 91.905 144.860 -91.120 1.00 38.11 103 LEU D C 1
ATOM 8142 O O . LEU D 1 109 ? 91.155 145.193 -90.201 1.00 42.87 103 LEU D O 1
ATOM 8147 N N . ASP D 1 110 ? 92.234 143.598 -91.378 1.00 37.65 104 ASP D N 1
ATOM 8148 C CA . ASP D 1 110 ? 91.738 142.475 -90.590 1.00 34.74 104 ASP D CA 1
ATOM 8149 C C . ASP D 1 110 ? 92.652 142.153 -89.426 1.00 36.83 104 ASP D C 1
ATOM 8150 O O . ASP D 1 110 ? 93.858 141.955 -89.609 1.00 36.13 104 ASP D O 1
ATOM 8155 N N . GLU D 1 111 ? 92.066 142.099 -88.235 1.00 40.31 105 GLU D N 1
ATOM 8156 C CA . GLU D 1 111 ? 92.813 141.812 -87.017 1.00 41.59 105 GLU D CA 1
ATOM 8157 C C . GLU D 1 111 ? 93.887 140.750 -87.181 1.00 41.79 105 GLU D C 1
ATOM 8158 O O . GLU D 1 111 ? 95.054 140.987 -86.886 1.00 43.35 105 GLU D O 1
ATOM 8164 N N . ASN D 1 112 ? 93.479 139.579 -87.665 1.00 45.54 106 ASN D N 1
ATOM 8165 C CA . ASN D 1 112 ? 94.388 138.448 -87.850 1.00 43.83 106 ASN D CA 1
ATOM 8166 C C . ASN D 1 112 ? 95.482 138.677 -88.863 1.00 39.76 106 ASN D C 1
ATOM 8167 O O . ASN D 1 112 ? 96.617 138.268 -88.648 1.00 37.44 106 ASN D O 1
ATOM 8172 N N . TYR D 1 113 ? 95.148 139.329 -89.968 1.00 42.19 107 TYR D N 1
ATOM 8173 C CA . TYR D 1 113 ? 96.169 139.617 -90.966 1.00 43.58 107 TYR D CA 1
ATOM 8174 C C . TYR D 1 113 ? 97.104 140.701 -90.425 1.00 35.93 107 TYR D C 1
ATOM 8175 O O . TYR D 1 113 ? 98.323 140.568 -90.464 1.00 33.54 107 TYR D O 1
ATOM 8184 N N . PHE D 1 114 ? 96.527 141.764 -89.894 1.00 33.79 108 PHE D N 1
ATOM 8185 C CA . PHE D 1 114 ? 97.329 142.827 -89.337 1.00 34.21 108 PHE D CA 1
ATOM 8186 C C . PHE D 1 114 ? 98.340 142.269 -88.346 1.00 34.66 108 PHE D C 1
ATOM 8187 O O . PHE D 1 114 ? 99.523 142.582 -88.407 1.00 37.27 108 PHE D O 1
ATOM 8195 N N . GLY D 1 115 ? 97.867 141.428 -87.433 1.00 33.88 109 GLY D N 1
ATOM 8196 C CA . GLY D 1 115 ? 98.749 140.853 -86.431 1.00 35.98 109 GLY D CA 1
ATOM 8197 C C . GLY D 1 115 ? 99.787 139.902 -86.987 1.00 38.30 109 GLY D C 1
ATOM 8198 O O . GLY D 1 115 ? 100.916 139.820 -86.488 1.00 41.86 109 GLY D O 1
ATOM 8199 N N . THR D 1 116 ? 99.407 139.176 -88.029 1.00 38.45 110 THR D N 1
ATOM 8200 C CA . THR D 1 116 ? 100.334 138.236 -88.627 1.00 38.21 110 THR D CA 1
ATOM 8201 C C . THR D 1 116 ? 101.452 138.991 -89.322 1.00 39.97 110 THR D C 1
ATOM 8202 O O . THR D 1 116 ? 102.587 138.521 -89.363 1.00 41.41 110 THR D O 1
ATOM 8206 N N . MET D 1 117 ? 101.134 140.154 -89.882 1.00 39.87 111 MET D N 1
ATOM 8207 C CA . MET D 1 117 ? 102.139 140.957 -90.556 1.00 42.35 111 MET D CA 1
ATOM 8208 C C . MET D 1 117 ? 103.144 141.471 -89.549 1.00 46.21 111 MET D C 1
ATOM 8209 O O . MET D 1 117 ? 104.364 141.476 -89.811 1.00 49.35 111 MET D O 1
ATOM 8214 N N . LEU D 1 118 ? 102.635 141.916 -88.403 1.00 41.64 112 LEU D N 1
ATOM 8215 C CA . LEU D 1 118 ? 103.501 142.428 -87.360 1.00 37.50 112 LEU D CA 1
ATOM 8216 C C . LEU D 1 118 ? 104.511 141.368 -86.948 1.00 39.46 112 LEU D C 1
ATOM 8217 O O . LEU D 1 118 ? 105.711 141.642 -86.849 1.00 38.49 112 LEU D O 1
ATOM 8222 N N . VAL D 1 119 ? 104.023 140.154 -86.716 1.00 40.28 113 VAL D N 1
ATOM 8223 C CA . VAL D 1 119 ? 104.899 139.064 -86.325 1.00 39.06 113 VAL D CA 1
ATOM 8224 C C . VAL D 1 119 ? 105.936 138.839 -87.416 1.00 40.64 113 VAL D C 1
ATOM 8225 O O . VAL D 1 119 ? 107.110 138.590 -87.127 1.00 40.63 113 VAL D O 1
ATOM 8229 N N . TYR D 1 120 ? 105.483 138.941 -88.666 1.00 45.70 114 TYR D N 1
ATOM 8230 C CA . TYR D 1 120 ? 106.319 138.741 -89.853 1.00 48.97 114 TYR D CA 1
ATOM 8231 C C . TYR D 1 120 ? 107.425 139.773 -90.009 1.00 51.70 114 TYR D C 1
ATOM 8232 O O . TYR D 1 120 ? 108.527 139.450 -90.461 1.00 46.68 114 TYR D O 1
ATOM 8241 N N . LYS D 1 121 ? 107.129 141.019 -89.660 1.00 56.76 115 LYS D N 1
ATOM 8242 C CA . LYS D 1 121 ? 108.118 142.081 -89.774 1.00 58.17 115 LYS D CA 1
ATOM 8243 C C . LYS D 1 121 ? 108.888 142.339 -88.488 1.00 59.73 115 LYS D C 1
ATOM 8244 O O . LYS D 1 121 ? 109.500 143.393 -88.346 1.00 65.74 115 LYS D O 1
ATOM 8250 N N . GLY D 1 122 ? 108.842 141.402 -87.544 1.00 53.87 116 GLY D N 1
ATOM 8251 C CA . GLY D 1 122 ? 109.594 141.567 -86.309 1.00 45.53 116 GLY D CA 1
ATOM 8252 C C . GLY D 1 122 ? 109.017 142.466 -85.239 1.00 41.74 116 GLY D C 1
ATOM 8253 O O . GLY D 1 122 ? 109.605 142.597 -84.158 1.00 43.40 116 GLY D O 1
ATOM 8254 N N . LEU D 1 123 ? 107.866 143.072 -85.514 1.00 37.73 117 LEU D N 1
ATOM 8255 C CA . LEU D 1 123 ? 107.232 143.955 -84.535 1.00 39.54 117 LEU D CA 1
ATOM 8256 C C . LEU D 1 123 ? 106.529 143.171 -83.428 1.00 36.80 117 LEU D C 1
ATOM 8257 O O . LEU D 1 123 ? 105.938 143.753 -82.515 1.00 33.63 117 LEU D O 1
ATOM 8262 N N . ALA D 1 124 ? 106.592 141.850 -83.538 1.00 36.16 118 ALA D N 1
ATOM 8263 C CA . ALA D 1 124 ? 106.009 140.925 -82.578 1.00 34.01 118 ALA D CA 1
ATOM 8264 C C . ALA D 1 124 ? 106.665 139.578 -82.849 1.00 36.48 118 ALA D C 1
ATOM 8265 O O . ALA D 1 124 ? 107.102 139.313 -83.967 1.00 41.39 118 ALA D O 1
ATOM 8267 N N . ASP D 1 125 ? 106.739 138.726 -81.835 1.00 39.39 119 ASP D N 1
ATOM 8268 C CA . ASP D 1 125 ? 107.409 137.430 -81.984 1.00 40.25 119 ASP D CA 1
ATOM 8269 C C . ASP D 1 125 ? 106.497 136.243 -82.246 1.00 39.77 119 ASP D C 1
ATOM 8270 O O . ASP D 1 125 ? 106.938 135.219 -82.764 1.00 33.68 119 ASP D O 1
ATOM 8275 N N . GLY D 1 126 ? 105.229 136.374 -81.884 1.00 40.95 120 GLY D N 1
ATOM 8276 C CA . GLY D 1 126 ? 104.301 135.283 -82.097 1.00 35.47 120 GLY D CA 1
ATOM 8277 C C . GLY D 1 126 ? 102.902 135.821 -81.991 1.00 34.91 120 GLY D C 1
ATOM 8278 O O . GLY D 1 126 ? 102.694 136.877 -81.395 1.00 36.52 120 GLY D O 1
ATOM 8279 N N . LEU D 1 127 ? 101.946 135.109 -82.568 1.00 32.96 121 LEU D N 1
ATOM 8280 C CA . LEU D 1 127 ? 100.563 135.540 -82.515 1.00 33.47 121 LEU D CA 1
ATOM 8281 C C . LEU D 1 127 ? 99.703 134.482 -81.837 1.00 35.57 121 LEU D C 1
ATOM 8282 O O . LEU D 1 127 ? 100.036 133.294 -81.849 1.00 39.30 121 LEU D O 1
ATOM 8287 N N . VAL D 1 128 ? 98.609 134.924 -81.225 1.00 34.11 122 VAL D N 1
ATOM 8288 C CA . VAL D 1 128 ? 97.684 134.027 -80.534 1.00 31.27 122 VAL D CA 1
ATOM 8289 C C . VAL D 1 128 ? 96.247 134.497 -80.721 1.00 35.43 122 VAL D C 1
ATOM 8290 O O . VAL D 1 128 ? 95.811 135.452 -80.083 1.00 34.07 122 VAL D O 1
ATOM 8294 N N . SER D 1 129 ? 95.507 133.827 -81.592 1.00 37.56 123 SER D N 1
ATOM 8295 C CA . SER D 1 129 ? 94.115 134.198 -81.847 1.00 43.08 123 SER D CA 1
ATOM 8296 C C . SER D 1 129 ? 93.276 132.919 -81.785 1.00 46.57 123 SER D C 1
ATOM 8297 O O . SER D 1 129 ? 93.800 131.842 -81.487 1.00 49.11 123 SER D O 1
ATOM 8300 N N . GLY D 1 130 ? 91.984 133.023 -82.065 1.00 47.45 124 GLY D N 1
ATOM 8301 C CA . GLY D 1 130 ? 91.146 131.839 -82.033 1.00 49.96 124 GLY D CA 1
ATOM 8302 C C . GLY D 1 130 ? 89.925 131.964 -81.145 1.00 51.14 124 GLY D C 1
ATOM 8303 O O . GLY D 1 130 ? 88.895 131.367 -81.436 1.00 54.99 124 GLY D O 1
ATOM 8304 N N . ALA D 1 131 ? 90.027 132.744 -80.074 1.00 48.92 125 ALA D N 1
ATOM 8305 C CA . ALA D 1 131 ? 88.915 132.932 -79.147 1.00 46.15 125 ALA D CA 1
ATOM 8306 C C . ALA D 1 131 ? 87.606 133.405 -79.789 1.00 46.85 125 ALA D C 1
ATOM 8307 O O . ALA D 1 131 ? 86.548 133.268 -79.175 1.00 46.08 125 ALA D O 1
ATOM 8309 N N . ALA D 1 132 ? 87.672 133.977 -80.993 1.00 45.49 126 ALA D N 1
ATOM 8310 C CA . ALA D 1 132 ? 86.475 134.466 -81.690 1.00 40.41 126 ALA D CA 1
ATOM 8311 C C . ALA D 1 132 ? 86.551 134.377 -83.210 1.00 43.50 126 ALA D C 1
ATOM 8312 O O . ALA D 1 132 ? 85.970 135.211 -83.907 1.00 46.47 126 ALA D O 1
ATOM 8314 N N . HIS D 1 133 ? 87.256 133.360 -83.706 1.00 44.67 127 HIS D N 1
ATOM 8315 C CA . HIS D 1 133 ? 87.445 133.108 -85.141 1.00 44.40 127 HIS D CA 1
ATOM 8316 C C . HIS D 1 133 ? 87.559 131.599 -85.351 1.00 45.68 127 HIS D C 1
ATOM 8317 O O . HIS D 1 133 ? 87.875 130.844 -84.410 1.00 41.68 127 HIS D O 1
ATOM 8324 N N . SER D 1 134 ? 87.322 131.172 -86.587 1.00 47.75 128 SER D N 1
ATOM 8325 C CA . SER D 1 134 ? 87.438 129.765 -86.947 1.00 44.92 128 SER D CA 1
ATOM 8326 C C . SER D 1 134 ? 88.921 129.442 -87.003 1.00 47.18 128 SER D C 1
ATOM 8327 O O . SER D 1 134 ? 89.737 130.318 -87.272 1.00 52.15 128 SER D O 1
ATOM 8330 N N . THR D 1 135 ? 89.278 128.195 -86.744 1.00 48.42 129 THR D N 1
ATOM 8331 C CA . THR D 1 135 ? 90.686 127.819 -86.784 1.00 49.17 129 THR D CA 1
ATOM 8332 C C . THR D 1 135 ? 91.290 128.096 -88.177 1.00 52.90 129 THR D C 1
ATOM 8333 O O . THR D 1 135 ? 92.513 128.241 -88.318 1.00 53.83 129 THR D O 1
ATOM 8337 N N . ALA D 1 136 ? 90.435 128.190 -89.196 1.00 52.34 130 ALA D N 1
ATOM 8338 C CA . ALA D 1 136 ? 90.912 128.465 -90.549 1.00 52.59 130 ALA D CA 1
ATOM 8339 C C . ALA D 1 136 ? 91.336 129.921 -90.635 1.00 53.62 130 ALA D C 1
ATOM 8340 O O . ALA D 1 136 ? 92.367 130.241 -91.229 1.00 58.63 130 ALA D O 1
ATOM 8342 N N . ASP D 1 137 ? 90.537 130.800 -90.033 1.00 49.98 131 ASP D N 1
ATOM 8343 C CA . ASP D 1 137 ? 90.829 132.225 -90.048 1.00 48.98 131 ASP D CA 1
ATOM 8344 C C . ASP D 1 137 ? 92.135 132.601 -89.385 1.00 46.88 131 ASP D C 1
ATOM 8345 O O . ASP D 1 137 ? 92.634 133.703 -89.594 1.00 45.58 131 ASP D O 1
ATOM 8350 N N . THR D 1 138 ? 92.688 131.698 -88.584 1.00 44.61 132 THR D N 1
ATOM 8351 C CA . THR D 1 138 ? 93.967 131.965 -87.932 1.00 43.34 132 THR D CA 1
ATOM 8352 C C . THR D 1 138 ? 95.103 131.388 -88.777 1.00 48.01 132 THR D C 1
ATOM 8353 O O . THR D 1 138 ? 96.026 132.101 -89.161 1.00 54.72 132 THR D O 1
ATOM 8357 N N . VAL D 1 139 ? 95.017 130.095 -89.074 1.00 47.87 133 VAL D N 1
ATOM 8358 C CA . VAL D 1 139 ? 96.026 129.402 -89.870 1.00 45.12 133 VAL D CA 1
ATOM 8359 C C . VAL D 1 139 ? 96.173 129.900 -91.323 1.00 42.79 133 VAL D C 1
ATOM 8360 O O . VAL D 1 139 ? 97.230 129.724 -91.927 1.00 42.15 133 VAL D O 1
ATOM 8364 N N . ARG D 1 140 ? 95.136 130.517 -91.887 1.00 42.18 134 ARG D N 1
ATOM 8365 C CA . ARG D 1 140 ? 95.218 131.014 -93.264 1.00 41.96 134 ARG D CA 1
ATOM 8366 C C . ARG D 1 140 ? 96.343 132.050 -93.429 1.00 43.62 134 ARG D C 1
ATOM 8367 O O . ARG D 1 140 ? 97.353 131.769 -94.076 1.00 48.98 134 ARG D O 1
ATOM 8375 N N . PRO D 1 141 ? 96.185 133.254 -92.847 1.00 40.43 135 PRO D N 1
ATOM 8376 C CA . PRO D 1 141 ? 97.274 134.217 -93.019 1.00 34.65 135 PRO D CA 1
ATOM 8377 C C . PRO D 1 141 ? 98.612 133.677 -92.509 1.00 34.50 135 PRO D C 1
ATOM 8378 O O . PRO D 1 141 ? 99.677 133.999 -93.035 1.00 40.02 135 PRO D O 1
ATOM 8382 N N . ALA D 1 142 ? 98.559 132.837 -91.490 1.00 33.61 136 ALA D N 1
ATOM 8383 C CA . ALA D 1 142 ? 99.787 132.276 -90.964 1.00 34.38 136 ALA D CA 1
ATOM 8384 C C . ALA D 1 142 ? 100.549 131.575 -92.076 1.00 35.16 136 ALA D C 1
ATOM 8385 O O . ALA D 1 142 ? 101.771 131.611 -92.103 1.00 36.82 136 ALA D O 1
ATOM 8387 N N . LEU D 1 143 ? 99.837 130.959 -93.011 1.00 35.68 137 LEU D N 1
ATOM 8388 C CA . LEU D 1 143 ? 100.499 130.260 -94.105 1.00 36.57 137 LEU D CA 1
ATOM 8389 C C . LEU D 1 143 ? 100.734 131.114 -95.345 1.00 39.42 137 LEU D C 1
ATOM 8390 O O . LEU D 1 143 ? 101.542 130.764 -96.204 1.00 36.89 137 LEU D O 1
ATOM 8395 N N . GLN D 1 144 ? 100.030 132.227 -95.460 1.00 41.69 138 GLN D N 1
ATOM 8396 C CA . GLN D 1 144 ? 100.238 133.079 -96.617 1.00 39.72 138 GLN D CA 1
ATOM 8397 C C . GLN D 1 144 ? 101.420 133.998 -96.333 1.00 38.32 138 GLN D C 1
ATOM 8398 O O . GLN D 1 144 ? 102.328 134.109 -97.163 1.00 37.98 138 GLN D O 1
ATOM 8404 N N . ILE D 1 145 ? 101.406 134.626 -95.150 1.00 36.05 139 ILE D N 1
ATOM 8405 C CA . ILE D 1 145 ? 102.450 135.566 -94.724 1.00 35.61 139 ILE D CA 1
ATOM 8406 C C . ILE D 1 145 ? 103.684 134.828 -94.213 1.00 38.60 139 ILE D C 1
ATOM 8407 O O . ILE D 1 145 ? 104.670 134.628 -94.929 1.00 38.46 139 ILE D O 1
ATOM 8412 N N . ILE D 1 146 ? 103.629 134.475 -92.931 1.00 42.18 140 ILE D N 1
ATOM 8413 C CA . ILE D 1 146 ? 104.693 133.704 -92.275 1.00 43.48 140 ILE D CA 1
ATOM 8414 C C . ILE D 1 146 ? 104.570 132.386 -93.042 1.00 46.48 140 ILE D C 1
ATOM 8415 O O . ILE D 1 146 ? 103.532 132.133 -93.656 1.00 56.61 140 ILE D O 1
ATOM 8420 N N . LYS D 1 147 ? 105.587 131.540 -93.036 1.00 42.29 141 LYS D N 1
ATOM 8421 C CA . LYS D 1 147 ? 105.417 130.273 -93.736 1.00 46.35 141 LYS D CA 1
ATOM 8422 C C . LYS D 1 147 ? 105.999 129.124 -92.916 1.00 49.20 141 LYS D C 1
ATOM 8423 O O . LYS D 1 147 ? 106.153 129.253 -91.701 1.00 50.38 141 LYS D O 1
ATOM 8429 N N . THR D 1 148 ? 106.286 127.993 -93.554 1.00 54.63 142 THR D N 1
ATOM 8430 C CA . THR D 1 148 ? 106.846 126.862 -92.827 1.00 60.43 142 THR D CA 1
ATOM 8431 C C . THR D 1 148 ? 108.359 126.919 -92.878 1.00 64.36 142 THR D C 1
ATOM 8432 O O . THR D 1 148 ? 108.939 127.433 -93.823 1.00 65.96 142 THR D O 1
ATOM 8436 N N . LYS D 1 149 ? 108.997 126.393 -91.838 1.00 69.21 143 LYS D N 1
ATOM 8437 C CA . LYS D 1 149 ? 110.452 126.390 -91.744 1.00 77.23 143 LYS D CA 1
ATOM 8438 C C . LYS D 1 149 ? 111.161 125.620 -92.848 1.00 78.52 143 LYS D C 1
ATOM 8439 O O . LYS D 1 149 ? 110.534 125.008 -93.718 1.00 80.10 143 LYS D O 1
ATOM 8445 N N . GLU D 1 150 ? 112.486 125.661 -92.767 1.00 78.60 144 GLU D N 1
ATOM 8446 C CA . GLU D 1 150 ? 113.395 125.017 -93.698 1.00 80.69 144 GLU D CA 1
ATOM 8447 C C . GLU D 1 150 ? 112.838 123.876 -94.546 1.00 79.80 144 GLU D C 1
ATOM 8448 O O . GLU D 1 150 ? 112.449 124.075 -95.706 1.00 83.07 144 GLU D O 1
ATOM 8454 N N . GLY D 1 151 ? 112.815 122.681 -93.969 1.00 75.46 145 GLY D N 1
ATOM 8455 C CA . GLY D 1 151 ? 112.327 121.532 -94.702 1.00 72.21 145 GLY D CA 1
ATOM 8456 C C . GLY D 1 151 ? 110.929 121.085 -94.320 1.00 72.31 145 GLY D C 1
ATOM 8457 O O . GLY D 1 151 ? 110.644 119.883 -94.337 1.00 72.88 145 GLY D O 1
ATOM 8458 N N . VAL D 1 152 ? 110.060 122.031 -93.966 1.00 69.40 146 VAL D N 1
ATOM 8459 C CA . VAL D 1 152 ? 108.691 121.689 -93.598 1.00 66.90 146 VAL D CA 1
ATOM 8460 C C . VAL D 1 152 ? 107.735 122.144 -94.691 1.00 65.25 146 VAL D C 1
ATOM 8461 O O . VAL D 1 152 ? 107.874 123.242 -95.224 1.00 63.92 146 VAL D O 1
ATOM 8465 N N . LYS D 1 153 ? 106.757 121.309 -95.012 1.00 65.03 147 LYS D N 1
ATOM 8466 C CA . LYS D 1 153 ? 105.802 121.645 -96.051 1.00 64.19 147 LYS D CA 1
ATOM 8467 C C . LYS D 1 153 ? 104.451 121.948 -95.433 1.00 59.03 147 LYS D C 1
ATOM 8468 O O . LYS D 1 153 ? 103.648 122.694 -95.999 1.00 57.09 147 LYS D O 1
ATOM 8474 N N . LYS D 1 154 ? 104.197 121.379 -94.262 1.00 56.64 148 LYS D N 1
ATOM 8475 C CA . LYS D 1 154 ? 102.912 121.592 -93.611 1.00 58.22 148 LYS D CA 1
ATOM 8476 C C . LYS D 1 154 ? 102.952 121.748 -92.087 1.00 61.09 148 LYS D C 1
ATOM 8477 O O . LYS D 1 154 ? 103.902 121.324 -91.415 1.00 62.58 148 LYS D O 1
ATOM 8483 N N . THR D 1 155 ? 101.907 122.371 -91.551 1.00 60.05 149 THR D N 1
ATOM 8484 C CA . THR D 1 155 ? 101.799 122.553 -90.117 1.00 58.57 149 THR D CA 1
ATOM 8485 C C . THR D 1 155 ? 101.044 121.346 -89.625 1.00 57.48 149 THR D C 1
ATOM 8486 O O . THR D 1 155 ? 100.440 120.617 -90.416 1.00 59.69 149 THR D O 1
ATOM 8490 N N . SER D 1 156 ? 101.078 121.153 -88.315 1.00 53.29 150 SER D N 1
ATOM 8491 C CA . SER D 1 156 ? 100.382 120.059 -87.685 1.00 50.35 150 SER D CA 1
ATOM 8492 C C . SER D 1 156 ? 99.952 120.563 -86.316 1.00 51.76 150 SER D C 1
ATOM 8493 O O . SER D 1 156 ? 100.586 121.463 -85.753 1.00 51.38 150 SER D O 1
ATOM 8496 N N . GLY D 1 157 ? 98.865 120.001 -85.794 1.00 51.46 151 GLY D N 1
ATOM 8497 C CA . GLY D 1 157 ? 98.388 120.412 -84.488 1.00 49.37 151 GLY D CA 1
ATOM 8498 C C . GLY D 1 157 ? 98.609 119.320 -83.466 1.00 46.21 151 GLY D C 1
ATOM 8499 O O . GLY D 1 157 ? 97.999 118.256 -83.560 1.00 45.62 151 GLY D O 1
ATOM 8500 N N . VAL D 1 158 ? 99.494 119.563 -82.505 1.00 43.45 152 VAL D N 1
ATOM 8501 C CA . VAL D 1 158 ? 99.772 118.570 -81.478 1.00 40.77 152 VAL D CA 1
ATOM 8502 C C . VAL D 1 158 ? 98.916 118.903 -80.269 1.00 43.99 152 VAL D C 1
ATOM 8503 O O . VAL D 1 158 ? 98.287 119.957 -80.220 1.00 44.42 152 VAL D O 1
ATOM 8507 N N . PHE D 1 159 ? 98.900 117.988 -79.305 1.00 41.99 153 PHE D N 1
ATOM 8508 C CA . PHE D 1 159 ? 98.185 118.146 -78.039 1.00 38.26 153 PHE D CA 1
ATOM 8509 C C . PHE D 1 159 ? 99.055 117.590 -76.927 1.00 43.99 153 PHE D C 1
ATOM 8510 O O . PHE D 1 159 ? 99.630 116.513 -77.069 1.00 49.69 153 PHE D O 1
ATOM 8518 N N . ILE D 1 160 ? 99.180 118.317 -75.824 1.00 44.16 154 ILE D N 1
ATOM 8519 C CA . ILE D 1 160 ? 99.962 117.779 -74.728 1.00 4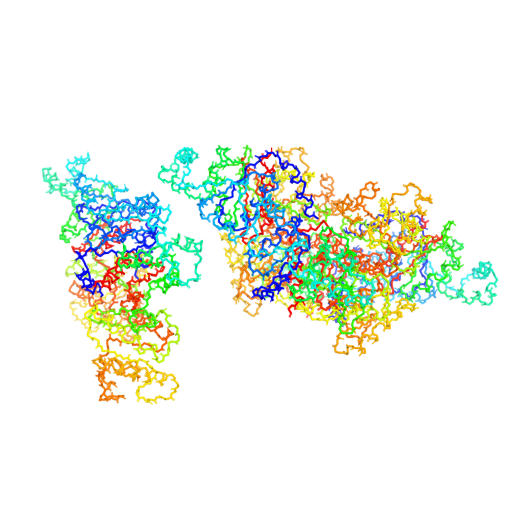2.73 154 ILE D CA 1
ATOM 8520 C C . ILE D 1 160 ? 98.939 117.079 -73.841 1.00 41.36 154 ILE D C 1
ATOM 8521 O O . ILE D 1 160 ? 97.924 117.667 -73.442 1.00 35.06 154 ILE D O 1
ATOM 8526 N N . MET D 1 161 ? 99.188 115.806 -73.572 1.00 44.67 155 MET D N 1
ATOM 8527 C CA . MET D 1 161 ? 98.294 115.020 -72.748 1.00 46.59 155 MET D CA 1
ATOM 8528 C C . MET D 1 161 ? 98.978 114.804 -71.408 1.00 47.54 155 MET D C 1
ATOM 8529 O O . MET D 1 161 ? 100.112 114.325 -71.343 1.00 49.24 155 MET D O 1
ATOM 8534 N N . ALA D 1 162 ? 98.303 115.191 -70.336 1.00 47.78 156 ALA D N 1
ATOM 8535 C CA . ALA D 1 162 ? 98.894 115.037 -69.023 1.00 51.94 156 ALA D CA 1
ATOM 8536 C C . ALA D 1 162 ? 97.924 114.488 -67.994 1.00 51.59 156 ALA D C 1
ATOM 8537 O O . ALA D 1 162 ? 96.744 114.854 -67.960 1.00 50.56 156 ALA D O 1
ATOM 8539 N N . ARG D 1 163 ? 98.424 113.569 -67.182 1.00 48.58 157 ARG D N 1
ATOM 8540 C CA . ARG D 1 163 ? 97.634 112.986 -66.116 1.00 48.42 157 ARG D CA 1
ATOM 8541 C C . ARG D 1 163 ? 98.631 112.639 -65.025 1.00 47.15 157 ARG D C 1
ATOM 8542 O O . ARG D 1 163 ? 99.338 111.638 -65.126 1.00 46.37 157 ARG D O 1
ATOM 8550 N N . GLY D 1 164 ? 98.695 113.479 -63.997 1.00 45.00 158 GLY D N 1
ATOM 8551 C CA . GLY D 1 164 ? 99.650 113.250 -62.937 1.00 46.46 158 GLY D CA 1
ATOM 8552 C C . GLY D 1 164 ? 101.055 113.381 -63.501 1.00 49.50 158 GLY D C 1
ATOM 8553 O O . GLY D 1 164 ? 101.401 114.405 -64.077 1.00 44.27 158 GLY D O 1
ATOM 8554 N N . GLU D 1 165 ? 101.852 112.326 -63.346 1.00 53.43 159 GLU D N 1
ATOM 8555 C CA . GLU D 1 165 ? 103.242 112.270 -63.809 1.00 54.21 159 GLU D CA 1
ATOM 8556 C C . GLU D 1 165 ? 103.366 111.978 -65.321 1.00 53.91 159 GLU D C 1
ATOM 8557 O O . GLU D 1 165 ? 104.388 112.277 -65.947 1.00 56.39 159 GLU D O 1
ATOM 8563 N N . GLU D 1 166 ? 102.311 111.398 -65.889 1.00 52.26 160 GLU D N 1
ATOM 8564 C CA . GLU D 1 166 ? 102.243 111.040 -67.303 1.00 49.96 160 GLU D CA 1
ATOM 8565 C C . GLU D 1 166 ? 102.110 112.229 -68.264 1.00 53.64 160 GLU D C 1
ATOM 8566 O O . GLU D 1 166 ? 101.200 113.063 -68.141 1.00 50.97 160 GLU D O 1
ATOM 8572 N N . GLN D 1 167 ? 103.011 112.283 -69.239 1.00 55.50 161 GLN D N 1
ATOM 8573 C CA . GLN D 1 167 ? 103.004 113.354 -70.226 1.00 51.78 161 GLN D CA 1
ATOM 8574 C C . GLN D 1 167 ? 103.274 112.815 -71.626 1.00 50.14 161 GLN D C 1
ATOM 8575 O O . GLN D 1 167 ? 104.304 112.191 -71.870 1.00 53.48 161 GLN D O 1
ATOM 8581 N N . TYR D 1 168 ? 102.346 113.056 -72.545 1.00 47.45 162 TYR D N 1
ATOM 8582 C CA . TYR D 1 168 ? 102.497 112.586 -73.919 1.00 43.36 162 TYR D CA 1
ATOM 8583 C C . TYR D 1 168 ? 102.151 113.662 -74.929 1.00 42.28 162 TYR D C 1
ATOM 8584 O O . TYR D 1 168 ? 101.500 114.649 -74.602 1.00 36.16 162 TYR D O 1
ATOM 8593 N N . VAL D 1 169 ? 102.585 113.448 -76.164 1.00 44.39 163 VAL D N 1
ATOM 8594 C CA . VAL D 1 169 ? 102.317 114.362 -77.268 1.00 42.68 163 VAL D CA 1
ATOM 8595 C C . VAL D 1 169 ? 101.510 113.566 -78.291 1.00 41.87 163 VAL D C 1
ATOM 8596 O O . VAL D 1 169 ? 101.865 112.423 -78.588 1.00 41.95 163 VAL D O 1
ATOM 8600 N N . PHE D 1 170 ? 100.430 114.148 -78.811 1.00 40.69 164 PHE D N 1
ATOM 8601 C CA . PHE D 1 170 ? 99.612 113.469 -79.827 1.00 43.57 164 PHE D CA 1
ATOM 8602 C C . PHE D 1 170 ? 99.734 114.179 -81.200 1.00 48.01 164 PHE D C 1
ATOM 8603 O O . PHE D 1 170 ? 99.440 115.369 -81.325 1.00 45.77 164 PHE D O 1
ATOM 8611 N N . ALA D 1 171 ? 100.160 113.429 -82.218 1.00 50.11 165 ALA D N 1
ATOM 8612 C CA . ALA D 1 171 ? 100.423 113.954 -83.570 1.00 49.08 165 ALA D CA 1
ATOM 8613 C C . ALA D 1 171 ? 99.290 114.263 -84.526 1.00 48.03 165 ALA D C 1
ATOM 8614 O O . ALA D 1 171 ? 98.657 113.372 -85.082 1.00 46.96 165 ALA D O 1
ATOM 8616 N N . ASP D 1 172 ? 99.152 115.563 -84.774 1.00 50.48 166 ASP D N 1
ATOM 8617 C CA . ASP D 1 172 ? 98.130 116.205 -85.604 1.00 47.22 166 ASP D CA 1
ATOM 8618 C C . ASP D 1 172 ? 96.739 115.646 -85.497 1.00 42.82 166 ASP D C 1
ATOM 8619 O O . ASP D 1 172 ? 96.305 114.801 -86.289 1.00 37.72 166 ASP D O 1
ATOM 8624 N N . CYS D 1 173 ? 96.048 116.155 -84.489 1.00 40.87 167 CYS D N 1
ATOM 8625 C CA . CYS D 1 173 ? 94.691 115.763 -84.181 1.00 41.72 167 CYS D CA 1
ATOM 8626 C C . CYS D 1 173 ? 93.815 116.971 -84.487 1.00 39.31 167 CYS D C 1
ATOM 8627 O O . CYS D 1 173 ? 92.705 117.079 -83.973 1.00 39.30 167 CYS D O 1
ATOM 8630 N N . ALA D 1 174 ? 94.306 117.872 -85.336 1.00 35.73 168 ALA D N 1
ATOM 8631 C CA . ALA D 1 174 ? 93.536 119.076 -85.634 1.00 37.13 168 ALA D CA 1
ATOM 8632 C C . ALA D 1 174 ? 93.617 119.675 -87.037 1.00 40.03 168 ALA D C 1
ATOM 8633 O O . ALA D 1 174 ? 92.597 120.065 -87.603 1.00 42.82 168 ALA D O 1
ATOM 8635 N N . ILE D 1 175 ? 94.809 119.739 -87.611 1.00 39.22 169 ILE D N 1
ATOM 8636 C CA . ILE D 1 175 ? 94.956 120.355 -88.930 1.00 39.41 169 ILE D CA 1
ATOM 8637 C C . ILE D 1 175 ? 94.760 119.454 -90.163 1.00 45.12 169 ILE D C 1
ATOM 8638 O O . ILE D 1 175 ? 93.683 119.427 -90.771 1.00 50.29 169 ILE D O 1
ATOM 8643 N N . ASN D 1 176 ? 95.816 118.736 -90.536 1.00 46.11 170 ASN D N 1
ATOM 8644 C CA . ASN D 1 176 ? 95.838 117.848 -91.711 1.00 46.51 170 ASN D CA 1
ATOM 8645 C C . ASN D 1 176 ? 94.830 116.695 -91.713 1.00 45.62 170 ASN D C 1
ATOM 8646 O O . ASN D 1 176 ? 94.914 115.777 -90.890 1.00 47.01 170 ASN D O 1
ATOM 8651 N N . ILE D 1 177 ? 93.890 116.728 -92.657 1.00 41.22 171 ILE D N 1
ATOM 8652 C CA . ILE D 1 177 ? 92.874 115.675 -92.717 1.00 43.44 171 ILE D CA 1
ATOM 8653 C C . ILE D 1 177 ? 93.378 114.270 -93.096 1.00 39.99 171 ILE D C 1
ATOM 8654 O O . ILE D 1 177 ? 93.278 113.337 -92.306 1.00 41.36 171 ILE D O 1
ATOM 8659 N N . ALA D 1 178 ? 93.895 114.115 -94.311 1.00 36.28 172 ALA D N 1
ATOM 8660 C CA . ALA D 1 178 ? 94.377 112.815 -94.784 1.00 39.09 172 ALA D CA 1
ATOM 8661 C C . ALA D 1 178 ? 95.866 112.841 -95.099 1.00 39.10 172 ALA D C 1
ATOM 8662 O O . ALA D 1 178 ? 96.262 112.863 -96.269 1.00 37.69 172 ALA D O 1
ATOM 8664 N N . PRO D 1 179 ? 96.716 112.820 -94.057 1.00 39.01 173 PRO D N 1
ATOM 8665 C CA . PRO D 1 179 ? 98.170 112.843 -94.263 1.00 39.29 173 PRO D CA 1
ATOM 8666 C C . PRO D 1 179 ? 98.700 111.588 -94.949 1.00 41.44 173 PRO D C 1
ATOM 8667 O O . PRO D 1 179 ? 98.213 110.482 -94.700 1.00 36.60 173 PRO D O 1
ATOM 8671 N N . ASP D 1 180 ? 99.699 111.768 -95.811 1.00 43.65 174 ASP D N 1
ATOM 8672 C CA . ASP D 1 180 ? 100.301 110.643 -96.516 1.00 47.76 174 ASP D CA 1
ATOM 8673 C C . ASP D 1 180 ? 101.675 110.373 -95.909 1.00 47.28 174 ASP D C 1
ATOM 8674 O O . ASP D 1 180 ? 102.096 111.077 -94.993 1.00 42.75 174 ASP D O 1
ATOM 8679 N N . SER D 1 181 ? 102.363 109.356 -96.416 1.00 50.00 175 SER D N 1
ATOM 8680 C CA . SER D 1 181 ? 103.690 108.976 -95.929 1.00 49.99 175 SER D CA 1
ATOM 8681 C C . SER D 1 181 ? 104.629 110.154 -95.650 1.00 51.62 175 SER D C 1
ATOM 8682 O O . SER D 1 181 ? 105.245 110.233 -94.591 1.00 53.32 175 SER D O 1
ATOM 8685 N N . GLN D 1 182 ? 104.751 111.062 -96.611 1.00 55.23 176 GLN D N 1
ATOM 8686 C CA . GLN D 1 182 ? 105.622 112.229 -96.450 1.00 59.77 176 GLN D CA 1
ATOM 8687 C C . GLN D 1 182 ? 105.145 113.149 -95.330 1.00 60.35 176 GLN D C 1
ATOM 8688 O O . GLN D 1 182 ? 105.948 113.716 -94.598 1.00 59.68 176 GLN D O 1
ATOM 8694 N N . ASP D 1 183 ? 103.832 113.307 -95.213 1.00 61.10 177 ASP D N 1
ATOM 8695 C CA . ASP D 1 183 ? 103.266 114.154 -94.178 1.00 58.10 177 ASP D CA 1
ATOM 8696 C C . ASP D 1 183 ? 103.513 113.548 -92.801 1.00 56.26 177 ASP D C 1
ATOM 8697 O O . ASP D 1 183 ? 104.071 114.213 -91.924 1.00 56.53 177 ASP D O 1
ATOM 8702 N N . LEU D 1 184 ? 103.109 112.289 -92.618 1.00 51.25 178 LEU D N 1
ATOM 8703 C CA . LEU D 1 184 ? 103.295 111.574 -91.350 1.00 46.34 178 LEU D CA 1
ATOM 8704 C C . LEU D 1 184 ? 104.741 111.630 -90.838 1.00 46.96 178 LEU D C 1
ATOM 8705 O O . LEU D 1 184 ? 104.981 111.944 -89.669 1.00 45.96 178 LEU D O 1
ATOM 8710 N N . ALA D 1 185 ? 105.701 111.314 -91.704 1.00 45.31 179 ALA D N 1
ATOM 8711 C CA . ALA D 1 185 ? 107.115 111.327 -91.330 1.00 43.96 179 ALA D CA 1
ATOM 8712 C C . ALA D 1 185 ? 107.548 112.697 -90.793 1.00 44.91 179 ALA D C 1
ATOM 8713 O O . ALA D 1 185 ? 108.401 112.812 -89.901 1.00 41.98 179 ALA D O 1
ATOM 8715 N N . GLU D 1 186 ? 106.947 113.733 -91.360 1.00 46.33 180 GLU D N 1
ATOM 8716 C CA . GLU D 1 186 ? 107.214 115.105 -90.972 1.00 45.66 180 GLU D CA 1
ATOM 8717 C C . GLU D 1 186 ? 106.489 115.411 -89.651 1.00 46.41 180 GLU D C 1
ATOM 8718 O O . GLU D 1 186 ? 107.070 116.024 -88.754 1.00 44.02 180 GLU D O 1
ATOM 8724 N N . ILE D 1 187 ? 105.230 114.972 -89.544 1.00 44.35 181 ILE D N 1
ATOM 8725 C CA . ILE D 1 187 ? 104.429 115.193 -88.340 1.00 46.38 181 ILE D CA 1
ATOM 8726 C C . ILE D 1 187 ? 105.197 114.614 -87.155 1.00 50.01 181 ILE D C 1
ATOM 8727 O O . ILE D 1 187 ? 105.192 115.175 -86.052 1.00 53.05 181 ILE D O 1
ATOM 8732 N N . ALA D 1 188 ? 105.843 113.473 -87.397 1.00 47.05 182 ALA D N 1
ATOM 8733 C CA . ALA D 1 188 ? 106.607 112.787 -86.362 1.00 44.06 182 ALA D CA 1
ATOM 8734 C C . ALA D 1 188 ? 107.872 113.562 -86.000 1.00 46.94 182 ALA D C 1
ATOM 8735 O O . ALA D 1 188 ? 108.166 113.764 -84.822 1.00 44.60 182 ALA D O 1
ATOM 8737 N N . ILE D 1 189 ? 108.614 114.010 -87.010 1.00 49.82 183 ILE D N 1
ATOM 8738 C CA . ILE D 1 189 ? 109.847 114.758 -86.751 1.00 55.44 183 ILE D CA 1
ATOM 8739 C C . ILE D 1 189 ? 109.534 116.065 -86.029 1.00 58.29 183 ILE D C 1
ATOM 8740 O O . ILE D 1 189 ? 110.198 116.413 -85.054 1.00 60.76 183 ILE D O 1
ATOM 8745 N N . GLU D 1 190 ? 108.534 116.790 -86.517 1.00 59.31 184 GLU D N 1
ATOM 8746 C CA . GLU D 1 190 ? 108.162 118.064 -85.916 1.00 60.87 184 GLU D CA 1
ATOM 8747 C C . GLU D 1 190 ? 107.549 117.914 -84.515 1.00 58.83 184 GLU D C 1
ATOM 8748 O O . GLU D 1 190 ? 107.823 118.721 -83.629 1.00 60.50 184 GLU D O 1
ATOM 8754 N N . SER D 1 191 ? 106.720 116.891 -84.321 1.00 55.20 185 SER D N 1
ATOM 8755 C CA . SER D 1 191 ? 106.090 116.662 -83.026 1.00 52.19 185 SER D CA 1
ATOM 8756 C C . SER D 1 191 ? 107.180 116.348 -82.015 1.00 53.28 185 SER D C 1
ATOM 8757 O O . SER D 1 191 ? 107.122 116.797 -80.868 1.00 54.97 185 SER D O 1
ATOM 8760 N N . ALA D 1 192 ? 108.175 115.576 -82.453 1.00 54.85 186 ALA D N 1
ATOM 8761 C CA . ALA D 1 192 ? 109.288 115.192 -81.592 1.00 55.24 186 ALA D CA 1
ATOM 8762 C C . ALA D 1 192 ? 110.077 116.400 -81.097 1.00 55.28 186 ALA D C 1
ATOM 8763 O O . ALA D 1 192 ? 110.547 116.416 -79.963 1.00 56.09 186 ALA D O 1
ATOM 8765 N N . ASN D 1 193 ? 110.230 117.408 -81.943 1.00 54.46 187 ASN D N 1
ATOM 8766 C CA . ASN D 1 193 ? 110.961 118.589 -81.535 1.00 54.75 187 ASN D CA 1
ATOM 8767 C C . ASN D 1 193 ? 110.084 119.432 -80.623 1.00 55.81 187 ASN D C 1
ATOM 8768 O O . ASN D 1 193 ? 110.572 120.045 -79.674 1.00 55.65 187 ASN D O 1
ATOM 8773 N N . THR D 1 194 ? 108.784 119.456 -80.909 1.00 60.78 188 THR D N 1
ATOM 8774 C CA . THR D 1 194 ? 107.835 120.217 -80.105 1.00 59.65 188 THR D CA 1
ATOM 8775 C C . THR D 1 194 ? 107.823 119.677 -78.676 1.00 60.49 188 THR D C 1
ATOM 8776 O O . THR D 1 194 ? 107.650 120.440 -77.722 1.00 59.76 188 THR D O 1
ATOM 8780 N N . ALA D 1 195 ? 108.027 118.369 -78.531 1.00 59.69 189 ALA D N 1
ATOM 8781 C CA . ALA D 1 195 ? 108.062 117.729 -77.218 1.00 56.17 189 ALA D CA 1
ATOM 8782 C C . ALA D 1 195 ? 109.275 118.196 -76.410 1.00 59.02 189 ALA D C 1
ATOM 8783 O O . ALA D 1 195 ? 109.249 118.227 -75.183 1.00 60.64 189 ALA D O 1
ATOM 8785 N N . LYS D 1 196 ? 110.347 118.554 -77.103 1.00 62.48 190 LYS D N 1
ATOM 8786 C CA . LYS D 1 196 ? 111.556 119.024 -76.446 1.00 67.04 190 LYS D CA 1
ATOM 8787 C C . LYS D 1 196 ? 111.257 120.281 -75.637 1.00 71.51 190 LYS D C 1
ATOM 8788 O O . LYS D 1 196 ? 111.891 120.536 -74.610 1.00 73.96 190 LYS D O 1
ATOM 8794 N N . MET D 1 197 ? 110.292 121.063 -76.113 1.00 73.22 191 MET D N 1
ATOM 8795 C CA . MET D 1 197 ? 109.918 122.313 -75.461 1.00 71.87 191 MET D CA 1
ATOM 8796 C C . MET D 1 197 ? 109.305 122.070 -74.092 1.00 69.32 191 MET D C 1
ATOM 8797 O O . MET D 1 197 ? 109.345 122.938 -73.229 1.00 71.14 191 MET D O 1
ATOM 8802 N N . PHE D 1 198 ? 108.728 120.891 -73.897 1.00 67.17 192 PHE D N 1
ATOM 8803 C CA . PHE D 1 198 ? 108.126 120.561 -72.614 1.00 68.97 192 PHE D CA 1
ATOM 8804 C C . PHE D 1 198 ? 109.079 119.674 -71.818 1.00 70.21 192 PHE D C 1
ATOM 8805 O O . PHE D 1 198 ? 108.684 119.032 -70.840 1.00 71.54 192 PHE D O 1
ATOM 8813 N N . ASP D 1 199 ? 110.337 119.645 -72.249 1.00 69.28 193 ASP D N 1
ATOM 8814 C CA . ASP D 1 199 ? 111.362 118.847 -71.585 1.00 66.58 193 ASP D CA 1
ATOM 8815 C C . ASP D 1 199 ? 111.071 117.354 -71.585 1.00 63.73 193 ASP D C 1
ATOM 8816 O O . ASP D 1 199 ? 111.383 116.662 -70.615 1.00 63.04 193 ASP D O 1
ATOM 8821 N N . ILE D 1 200 ? 110.473 116.871 -72.673 1.00 61.85 194 ILE D N 1
ATOM 8822 C CA . ILE D 1 200 ? 110.160 115.451 -72.829 1.00 58.73 194 ILE D CA 1
ATOM 8823 C C . ILE D 1 200 ? 111.241 114.852 -73.699 1.00 61.07 194 ILE D C 1
ATOM 8824 O O . ILE D 1 200 ? 111.741 115.522 -74.600 1.00 64.73 194 ILE D O 1
ATOM 8829 N N . GLU D 1 201 ? 111.625 113.609 -73.427 1.00 61.15 195 GLU D N 1
ATOM 8830 C CA . GLU D 1 201 ? 112.649 112.981 -74.247 1.00 63.41 195 GLU D CA 1
ATOM 8831 C C . GLU D 1 201 ? 111.963 112.141 -75.325 1.00 61.56 195 GLU D C 1
ATOM 8832 O O . GLU D 1 201 ? 111.476 111.037 -75.071 1.00 63.34 195 GLU D O 1
ATOM 8838 N N . PRO D 1 202 ? 111.919 112.676 -76.556 1.00 58.37 196 PRO D N 1
ATOM 8839 C CA . PRO D 1 202 ? 111.300 112.041 -77.719 1.00 56.75 196 PRO D CA 1
ATOM 8840 C C . PRO D 1 202 ? 111.468 110.541 -77.878 1.00 55.29 196 PRO D C 1
ATOM 8841 O O . PRO D 1 202 ? 112.572 109.997 -77.834 1.00 55.77 196 PRO D O 1
ATOM 8845 N N . ARG D 1 203 ? 110.333 109.883 -78.058 1.00 53.74 197 ARG D N 1
ATOM 8846 C CA . ARG D 1 203 ? 110.265 108.449 -78.275 1.00 55.03 197 ARG D CA 1
ATOM 8847 C C . ARG D 1 203 ? 108.993 108.265 -79.088 1.00 55.19 197 ARG D C 1
ATOM 8848 O O . ARG D 1 203 ? 107.928 107.961 -78.542 1.00 60.06 197 ARG D O 1
ATOM 8856 N N . VAL D 1 204 ? 109.123 108.454 -80.400 1.00 51.36 198 VAL D N 1
ATOM 8857 C CA . VAL D 1 204 ? 107.994 108.381 -81.323 1.00 44.63 198 VAL D CA 1
ATOM 8858 C C . VAL D 1 204 ? 107.509 107.003 -81.736 1.00 40.15 198 VAL D C 1
ATOM 8859 O O . VAL D 1 204 ? 108.290 106.082 -81.898 1.00 39.42 198 VAL D O 1
ATOM 8863 N N . ALA D 1 205 ? 106.200 106.889 -81.923 1.00 34.64 199 ALA D N 1
ATOM 8864 C CA . ALA D 1 205 ? 105.571 105.650 -82.358 1.00 32.00 199 ALA D CA 1
ATOM 8865 C C . ALA D 1 205 ? 104.518 106.050 -83.403 1.00 35.43 199 ALA D C 1
ATOM 8866 O O . ALA D 1 205 ? 103.618 106.834 -83.101 1.00 37.28 199 ALA D O 1
ATOM 8868 N N . MET D 1 206 ? 104.655 105.531 -84.628 1.00 34.49 200 MET D N 1
ATOM 8869 C CA . MET D 1 206 ? 103.726 105.812 -85.731 1.00 34.32 200 MET D CA 1
ATOM 8870 C C . MET D 1 206 ? 102.582 104.798 -85.639 1.00 35.55 200 MET D C 1
ATOM 8871 O O . MET D 1 206 ? 102.763 103.620 -85.958 1.00 35.04 200 MET D O 1
ATOM 8876 N N . LEU D 1 207 ? 101.408 105.255 -85.217 1.00 36.20 201 LEU D N 1
ATOM 8877 C CA . LEU D 1 207 ? 100.279 104.350 -85.031 1.00 34.17 201 LEU D CA 1
ATOM 8878 C C . LEU D 1 207 ? 99.544 103.930 -86.287 1.00 35.45 201 LEU D C 1
ATOM 8879 O O . LEU D 1 207 ? 99.630 104.593 -87.327 1.00 35.38 201 LEU D O 1
ATOM 8884 N N . SER D 1 208 ? 98.837 102.803 -86.165 1.00 33.79 202 SER D N 1
ATOM 8885 C CA . SER D 1 208 ? 98.021 102.205 -87.227 1.00 30.46 202 SER D CA 1
ATOM 8886 C C . SER D 1 208 ? 97.189 101.093 -86.599 1.00 33.11 202 SER D C 1
ATOM 8887 O O . SER D 1 208 ? 97.090 101.012 -85.373 1.00 35.08 202 SER D O 1
ATOM 8890 N N . PHE D 1 209 ? 96.607 100.227 -87.427 1.00 30.53 203 PHE D N 1
ATOM 8891 C CA . PHE D 1 209 ? 95.798 99.140 -86.884 1.00 38.60 203 PHE D CA 1
ATOM 8892 C C . PHE D 1 209 ? 96.454 97.755 -86.933 1.00 43.77 203 PHE D C 1
ATOM 8893 O O . PHE D 1 209 ? 95.792 96.726 -86.837 1.00 44.05 203 PHE D O 1
ATOM 8901 N N . SER D 1 210 ? 97.773 97.739 -87.054 1.00 45.78 204 SER D N 1
ATOM 8902 C CA . SER D 1 210 ? 98.521 96.500 -87.113 1.00 48.29 204 SER D CA 1
ATOM 8903 C C . SER D 1 210 ? 99.927 96.815 -86.646 1.00 47.12 204 SER D C 1
ATOM 8904 O O . SER D 1 210 ? 100.367 97.964 -86.714 1.00 46.30 204 SER D O 1
ATOM 8907 N N . THR D 1 211 ? 100.636 95.806 -86.164 1.00 48.74 205 THR D N 1
ATOM 8908 C CA . THR D 1 211 ? 101.982 96.041 -85.699 1.00 56.30 205 THR D CA 1
ATOM 8909 C C . THR D 1 211 ? 102.977 95.337 -86.601 1.00 61.92 205 THR D C 1
ATOM 8910 O O . THR D 1 211 ? 102.881 94.128 -86.844 1.00 62.56 205 THR D O 1
ATOM 8914 N N . LYS D 1 212 ? 103.910 96.134 -87.114 1.00 65.14 206 LYS D N 1
ATOM 8915 C CA . LYS D 1 212 ? 104.973 95.690 -88.006 1.00 66.53 206 LYS D CA 1
ATOM 8916 C C . LYS D 1 212 ? 104.671 94.455 -88.842 1.00 67.20 206 LYS D C 1
ATOM 8917 O O . LYS D 1 212 ? 105.448 93.507 -88.850 1.00 67.45 206 LYS D O 1
ATOM 8923 N N . GLY D 1 213 ? 103.543 94.467 -89.544 1.00 70.21 207 GLY D N 1
ATOM 8924 C CA . GLY D 1 213 ? 103.218 93.341 -90.396 1.00 73.44 207 GLY D CA 1
ATOM 8925 C C . GLY D 1 213 ? 101.887 92.650 -90.189 1.00 75.97 207 GLY D C 1
ATOM 8926 O O . GLY D 1 213 ? 101.370 92.040 -91.130 1.00 73.94 207 GLY D O 1
ATOM 8927 N N . SER D 1 214 ? 101.331 92.730 -88.980 1.00 79.24 208 SER D N 1
ATOM 8928 C CA . SER D 1 214 ? 100.053 92.081 -88.681 1.00 84.86 208 SER D CA 1
ATOM 8929 C C . SER D 1 214 ? 99.140 92.018 -89.900 1.00 90.39 208 SER D C 1
ATOM 8930 O O . SER D 1 214 ? 98.802 90.935 -90.378 1.00 90.99 208 SER D O 1
ATOM 8933 N N . ALA D 1 215 ? 98.735 93.185 -90.386 1.00 93.85 209 ALA D N 1
ATOM 8934 C CA . ALA D 1 215 ? 97.878 93.290 -91.562 1.00 93.21 209 ALA D CA 1
ATOM 8935 C C . ALA D 1 215 ? 98.683 94.083 -92.580 1.00 91.85 209 ALA D C 1
ATOM 8936 O O . ALA D 1 215 ? 99.480 94.942 -92.203 1.00 92.46 209 ALA D O 1
ATOM 8938 N N . LYS D 1 216 ? 98.508 93.789 -93.862 1.00 90.31 210 LYS D N 1
ATOM 8939 C CA . LYS D 1 216 ? 99.233 94.533 -94.888 1.00 89.40 210 LYS D CA 1
ATOM 8940 C C . LYS D 1 216 ? 98.273 95.110 -95.930 1.00 87.09 210 LYS D C 1
ATOM 8941 O O . LYS D 1 216 ? 97.781 94.400 -96.812 1.00 88.25 210 LYS D O 1
ATOM 8947 N N . SER D 1 217 ? 97.988 96.400 -95.808 1.00 82.05 211 SER D N 1
ATOM 8948 C CA . SER D 1 217 ? 97.088 97.078 -96.733 1.00 76.74 211 SER D CA 1
ATOM 8949 C C . SER D 1 217 ? 97.778 98.371 -97.123 1.00 71.19 211 SER D C 1
ATOM 8950 O O . SER D 1 217 ? 98.933 98.588 -96.760 1.00 68.49 211 SER D O 1
ATOM 8953 N N . ASP D 1 218 ? 97.091 99.227 -97.868 1.00 67.90 212 ASP D N 1
ATOM 8954 C CA . ASP D 1 218 ? 97.692 100.494 -98.250 1.00 68.88 212 ASP D CA 1
ATOM 8955 C C . ASP D 1 218 ? 97.923 101.316 -96.992 1.00 70.38 212 ASP D C 1
ATOM 8956 O O . ASP D 1 218 ? 99.005 101.883 -96.797 1.00 68.40 212 ASP D O 1
ATOM 8961 N N . GLU D 1 219 ? 96.901 101.350 -96.139 1.00 69.94 213 GLU D N 1
ATOM 8962 C CA . GLU D 1 219 ? 96.946 102.092 -94.888 1.00 66.79 213 GLU D CA 1
ATOM 8963 C C . GLU D 1 219 ? 98.121 101.735 -93.978 1.00 64.68 213 GLU D C 1
ATOM 8964 O O . GLU D 1 219 ? 98.693 102.614 -93.337 1.00 66.56 213 GLU D O 1
ATOM 8970 N N . THR D 1 220 ? 98.482 100.460 -93.900 1.00 58.92 214 THR D N 1
ATOM 8971 C CA . THR D 1 220 ? 99.597 100.083 -93.047 1.00 55.12 214 THR D CA 1
ATOM 8972 C C . THR D 1 220 ? 100.897 100.464 -93.731 1.00 54.98 214 THR D C 1
ATOM 8973 O O . THR D 1 220 ? 101.845 100.905 -93.083 1.00 52.37 214 THR D O 1
ATOM 8977 N N . GLU D 1 221 ? 100.940 100.300 -95.046 1.00 59.42 215 GLU D N 1
ATOM 8978 C CA . GLU D 1 221 ? 102.139 100.636 -95.801 1.00 64.55 215 GLU D CA 1
ATOM 8979 C C . GLU D 1 221 ? 102.395 102.153 -95.777 1.00 61.80 215 GLU D C 1
ATOM 8980 O O . GLU D 1 221 ? 103.542 102.602 -95.731 1.00 59.51 215 GLU D O 1
ATOM 8986 N N . LYS D 1 222 ? 101.323 102.939 -95.805 1.00 58.08 216 LYS D N 1
ATOM 8987 C CA . LYS D 1 222 ? 101.424 104.398 -95.755 1.00 50.58 216 LYS D CA 1
ATOM 8988 C C . LYS D 1 222 ? 102.281 104.780 -94.559 1.00 48.72 216 LYS D C 1
ATOM 8989 O O . LYS D 1 222 ? 103.219 105.564 -94.668 1.00 47.24 216 LYS D O 1
ATOM 8995 N N . VAL D 1 223 ? 101.940 104.201 -93.415 1.00 50.74 217 VAL D N 1
ATOM 8996 C CA . VAL D 1 223 ? 102.656 104.438 -92.165 1.00 51.19 217 VAL D CA 1
ATOM 8997 C C . VAL D 1 223 ? 104.030 103.777 -92.172 1.00 47.53 217 VAL D C 1
ATOM 8998 O O . VAL D 1 223 ? 105.017 104.371 -91.736 1.00 39.73 217 VAL D O 1
ATOM 9002 N N . ALA D 1 224 ? 104.091 102.545 -92.668 1.00 48.81 218 ALA D N 1
ATOM 9003 C CA . ALA D 1 224 ? 105.351 101.822 -92.731 1.00 51.39 218 ALA D CA 1
ATOM 9004 C C . ALA D 1 224 ? 106.344 102.636 -93.539 1.00 54.74 218 ALA D C 1
ATOM 9005 O O . ALA D 1 224 ? 107.509 102.781 -93.154 1.00 55.99 218 ALA D O 1
ATOM 9007 N N . ASP D 1 225 ? 105.874 103.160 -94.666 1.00 57.35 219 ASP D N 1
ATOM 9008 C CA . ASP D 1 225 ? 106.705 103.991 -95.523 1.00 59.69 219 ASP D CA 1
ATOM 9009 C C . ASP D 1 225 ? 107.048 105.253 -94.756 1.00 58.63 219 ASP D C 1
ATOM 9010 O O . ASP D 1 225 ? 108.173 105.765 -94.841 1.00 55.29 219 ASP D O 1
ATOM 9015 N N . ALA D 1 226 ? 106.070 105.748 -94.001 1.00 57.49 220 ALA D N 1
ATOM 9016 C CA . ALA D 1 226 ? 106.258 106.957 -93.217 1.00 58.70 220 ALA D CA 1
ATOM 9017 C C . ALA D 1 226 ? 107.446 106.806 -92.267 1.00 58.30 220 ALA D C 1
ATOM 9018 O O . ALA D 1 226 ? 108.207 107.750 -92.051 1.00 57.06 220 ALA D O 1
ATOM 9020 N N . VAL D 1 227 ? 107.612 105.609 -91.716 1.00 58.46 221 VAL D N 1
ATOM 9021 C CA . VAL D 1 227 ? 108.701 105.338 -90.786 1.00 58.81 221 VAL D CA 1
ATOM 9022 C C . VAL D 1 227 ? 110.050 105.381 -91.489 1.00 58.86 221 VAL D C 1
ATOM 9023 O O . VAL D 1 227 ? 111.030 105.934 -90.963 1.00 50.23 221 VAL D O 1
ATOM 9027 N N . LYS D 1 228 ? 110.096 104.787 -92.678 1.00 64.76 222 LYS D N 1
ATOM 9028 C CA . LYS D 1 228 ? 111.317 104.757 -93.468 1.00 64.89 222 LYS D CA 1
ATOM 9029 C C . LYS D 1 228 ? 111.789 106.186 -93.673 1.00 60.53 222 LYS D C 1
ATOM 9030 O O . LYS D 1 228 ? 112.904 106.563 -93.291 1.00 59.17 222 LYS D O 1
ATOM 9036 N N . ILE D 1 229 ? 110.918 106.979 -94.280 1.00 56.60 223 ILE D N 1
ATOM 9037 C CA . ILE D 1 229 ? 111.208 108.376 -94.568 1.00 55.96 223 ILE D CA 1
ATOM 9038 C C . ILE D 1 229 ? 111.752 109.118 -93.349 1.00 57.76 223 ILE D C 1
ATOM 9039 O O . ILE D 1 229 ? 112.793 109.774 -93.433 1.00 57.62 223 ILE D O 1
ATOM 9044 N N . ALA D 1 230 ? 111.049 108.999 -92.222 1.00 60.74 224 ALA D N 1
ATOM 9045 C CA . ALA D 1 230 ? 111.440 109.667 -90.980 1.00 62.12 224 ALA D CA 1
ATOM 9046 C C . ALA D 1 230 ? 112.807 109.204 -90.500 1.00 62.46 224 ALA D C 1
ATOM 9047 O O . ALA D 1 230 ? 113.690 110.026 -90.238 1.00 55.54 224 ALA D O 1
ATOM 9049 N N . LYS D 1 231 ? 112.970 107.889 -90.386 1.00 67.94 225 LYS D N 1
ATOM 9050 C CA . LYS D 1 231 ? 114.232 107.312 -89.941 1.00 73.39 225 LYS D CA 1
ATOM 9051 C C . LYS D 1 231 ? 115.400 107.726 -90.828 1.00 78.03 225 LYS D C 1
ATOM 9052 O O . LYS D 1 231 ? 116.503 107.966 -90.344 1.00 77.54 225 LYS D O 1
ATOM 9058 N N . GLU D 1 232 ? 115.159 107.792 -92.133 1.00 82.86 226 GLU D N 1
ATOM 9059 C CA . GLU D 1 232 ? 116.201 108.181 -93.068 1.00 86.41 226 GLU D CA 1
ATOM 9060 C C . GLU D 1 232 ? 116.500 109.664 -92.839 1.00 85.37 226 GLU D C 1
ATOM 9061 O O . GLU D 1 232 ? 117.643 110.052 -92.573 1.00 85.25 226 GLU D O 1
ATOM 9067 N N . LYS D 1 233 ? 115.455 110.483 -92.910 1.00 83.66 227 LYS D N 1
ATOM 9068 C CA . LYS D 1 233 ? 115.585 111.925 -92.743 1.00 83.20 227 LYS D CA 1
ATOM 9069 C C . LYS D 1 233 ? 116.142 112.330 -91.381 1.00 82.65 227 LYS D C 1
ATOM 9070 O O . LYS D 1 233 ? 116.895 113.301 -91.281 1.00 79.39 227 LYS D O 1
ATOM 9076 N N . ALA D 1 234 ? 115.778 111.599 -90.332 1.00 84.77 228 ALA D N 1
ATOM 9077 C CA . ALA D 1 234 ? 116.251 111.933 -88.990 1.00 84.28 228 ALA D CA 1
ATOM 9078 C C . ALA D 1 234 ? 116.691 110.711 -88.180 1.00 84.65 228 ALA D C 1
ATOM 9079 O O . ALA D 1 234 ? 116.007 110.298 -87.242 1.00 83.77 228 ALA D O 1
ATOM 9081 N N . PRO D 1 235 ? 117.857 110.131 -88.519 1.00 85.06 229 PRO D N 1
ATOM 9082 C CA . PRO D 1 235 ? 118.472 108.951 -87.890 1.00 83.61 229 PRO D CA 1
ATOM 9083 C C . PRO D 1 235 ? 118.516 108.837 -86.356 1.00 82.18 229 PRO D C 1
ATOM 9084 O O . PRO D 1 235 ? 118.118 107.815 -85.796 1.00 81.58 229 PRO D O 1
ATOM 9088 N N . GLU D 1 236 ? 119.009 109.879 -85.690 1.00 82.11 230 GLU D N 1
ATOM 9089 C CA . GLU D 1 236 ? 119.136 109.911 -84.224 1.00 83.92 230 GLU D CA 1
ATOM 9090 C C . GLU D 1 236 ? 117.837 109.843 -83.408 1.00 80.13 230 GLU D C 1
ATOM 9091 O O . GLU D 1 236 ? 117.835 109.404 -82.250 1.00 77.80 230 GLU D O 1
ATOM 9097 N N . LEU D 1 237 ? 116.742 110.302 -84.002 1.00 75.55 231 LEU D N 1
ATOM 9098 C CA . LEU D 1 237 ? 115.437 110.331 -83.344 1.00 67.71 231 LEU D CA 1
ATOM 9099 C C . LEU D 1 237 ? 114.885 108.916 -83.112 1.00 66.01 231 LEU D C 1
ATOM 9100 O O . LEU D 1 237 ? 114.682 108.153 -84.060 1.00 70.51 231 LEU D O 1
ATOM 9105 N N . THR D 1 238 ? 114.651 108.570 -81.847 1.00 60.50 232 THR D N 1
ATOM 9106 C CA . THR D 1 238 ? 114.137 107.250 -81.482 1.00 57.63 232 THR D CA 1
ATOM 9107 C C . THR D 1 238 ? 112.682 107.057 -81.877 1.00 58.80 232 THR D C 1
ATOM 9108 O O . THR D 1 238 ? 111.777 107.556 -81.192 1.00 58.50 232 THR D O 1
ATOM 9112 N N . LEU D 1 239 ? 112.464 106.338 -82.973 1.00 56.19 233 LEU D N 1
ATOM 9113 C CA . LEU D 1 239 ? 111.120 106.077 -83.448 1.00 54.61 233 LEU D CA 1
ATOM 9114 C C . LEU D 1 239 ? 111.098 104.856 -84.342 1.00 56.17 233 LEU D C 1
ATOM 9115 O O . LEU D 1 239 ? 111.925 104.697 -85.222 1.00 62.75 233 LEU D O 1
ATOM 9120 N N . ASP D 1 240 ? 110.156 103.967 -84.076 1.00 55.54 234 ASP D N 1
ATOM 9121 C CA . ASP D 1 240 ? 109.986 102.787 -84.893 1.00 56.14 234 ASP D CA 1
ATOM 9122 C C . ASP D 1 240 ? 108.531 102.882 -85.328 1.00 56.68 234 ASP D C 1
ATOM 9123 O O . ASP D 1 240 ? 107.761 103.631 -84.723 1.00 55.29 234 ASP D O 1
ATOM 9128 N N . GLY D 1 241 ? 108.124 102.139 -86.348 1.00 58.11 235 GLY D N 1
ATOM 9129 C CA . GLY D 1 241 ? 106.759 102.331 -86.773 1.00 56.31 235 GLY D CA 1
ATOM 9130 C C . GLY D 1 241 ? 105.827 101.265 -87.283 1.00 56.65 235 GLY D C 1
ATOM 9131 O O . GLY D 1 241 ? 106.210 100.204 -87.773 1.00 53.81 235 GLY D O 1
ATOM 9132 N N . GLU D 1 242 ? 104.557 101.641 -87.180 1.00 59.14 236 GLU D N 1
ATOM 9133 C CA . GLU D 1 242 ? 103.415 100.848 -87.564 1.00 56.03 236 GLU D CA 1
ATOM 9134 C C . GLU D 1 242 ? 103.076 99.939 -86.390 1.00 55.08 236 GLU D C 1
ATOM 9135 O O . GLU D 1 242 ? 103.159 98.711 -86.475 1.00 49.63 236 GLU D O 1
ATOM 9141 N N . PHE D 1 243 ? 102.717 100.585 -85.285 1.00 55.99 237 PHE D N 1
ATOM 9142 C CA . PHE D 1 243 ? 102.342 99.917 -84.051 1.00 57.05 237 PHE D CA 1
ATOM 9143 C C . PHE D 1 243 ? 100.849 100.118 -83.815 1.00 54.29 237 PHE D C 1
ATOM 9144 O O . PHE D 1 243 ? 100.214 100.974 -84.422 1.00 55.99 237 PHE D O 1
ATOM 9152 N N . GLN D 1 244 ? 100.291 99.309 -82.929 1.00 50.72 238 GLN D N 1
ATOM 9153 C CA . GLN D 1 244 ? 98.906 99.458 -82.552 1.00 48.91 238 GLN D CA 1
ATOM 9154 C C . GLN D 1 244 ? 99.136 100.140 -81.221 1.00 51.41 238 GLN D C 1
ATOM 9155 O O . GLN D 1 244 ? 100.248 100.056 -80.697 1.00 57.44 238 GLN D O 1
ATOM 9161 N N . PHE D 1 245 ? 98.140 100.819 -80.662 1.00 50.01 239 PHE D N 1
ATOM 9162 C CA . PHE D 1 245 ? 98.364 101.493 -79.393 1.00 46.31 239 PHE D CA 1
ATOM 9163 C C . PHE D 1 245 ? 98.997 100.564 -78.340 1.00 45.90 239 PHE D C 1
ATOM 9164 O O . PHE D 1 245 ? 99.839 101.006 -77.561 1.00 43.58 239 PHE D O 1
ATOM 9172 N N . ASP D 1 246 ? 98.597 99.286 -78.328 1.00 47.65 240 ASP D N 1
ATOM 9173 C CA . ASP D 1 246 ? 99.140 98.282 -77.401 1.00 48.93 240 ASP D CA 1
ATOM 9174 C C . ASP D 1 246 ? 100.654 98.378 -77.376 1.00 50.60 240 ASP D C 1
ATOM 9175 O O . ASP D 1 246 ? 101.257 98.867 -76.423 1.00 49.83 240 ASP D O 1
ATOM 9180 N N . ALA D 1 247 ? 101.240 97.857 -78.452 1.00 50.96 241 ALA D N 1
ATOM 9181 C CA . ALA D 1 247 ? 102.680 97.791 -78.652 1.00 52.82 241 ALA D CA 1
ATOM 9182 C C . ALA D 1 247 ? 103.410 99.084 -78.334 1.00 55.30 241 ALA D C 1
ATOM 9183 O O . ALA D 1 247 ? 104.552 99.061 -77.871 1.00 56.69 241 ALA D O 1
ATOM 9185 N N . ALA D 1 248 ? 102.751 100.210 -78.575 1.00 54.23 242 ALA D N 1
ATOM 9186 C CA . ALA D 1 248 ? 103.357 101.511 -78.330 1.00 51.27 242 ALA D CA 1
ATOM 9187 C C . ALA D 1 248 ? 103.296 101.944 -76.877 1.00 48.13 242 ALA D C 1
ATOM 9188 O O . ALA D 1 248 ? 104.205 102.612 -76.378 1.00 51.01 242 ALA D O 1
ATOM 9190 N N . PHE D 1 249 ? 102.226 101.543 -76.202 1.00 44.61 243 PHE D N 1
ATOM 9191 C CA . PHE D 1 249 ? 102.005 101.934 -74.816 1.00 46.84 243 PHE D CA 1
ATOM 9192 C C . PHE D 1 249 ? 102.411 100.942 -73.701 1.00 47.93 243 PHE D C 1
ATOM 9193 O O . PHE D 1 249 ? 102.936 101.357 -72.667 1.00 48.89 243 PHE D O 1
ATOM 9201 N N . VAL D 1 250 ? 102.162 99.650 -73.895 1.00 43.48 244 VAL D N 1
ATOM 9202 C CA . VAL D 1 250 ? 102.505 98.651 -72.884 1.00 43.13 244 VAL D CA 1
ATOM 9203 C C . VAL D 1 250 ? 103.618 97.692 -73.330 1.00 44.26 244 VAL D C 1
ATOM 9204 O O . VAL D 1 250 ? 103.470 96.972 -74.317 1.00 45.66 244 VAL D O 1
ATOM 9208 N N . PRO D 1 251 ? 104.744 97.671 -72.590 1.00 47.46 245 PRO D N 1
ATOM 9209 C CA . PRO D 1 251 ? 105.942 96.845 -72.820 1.00 47.66 245 PRO D CA 1
ATOM 9210 C C . PRO D 1 251 ? 105.688 95.359 -73.038 1.00 43.04 245 PRO D C 1
ATOM 9211 O O . PRO D 1 251 ? 106.286 94.752 -73.924 1.00 45.54 245 PRO D O 1
ATOM 9215 N N . SER D 1 252 ? 104.820 94.776 -72.217 1.00 42.68 246 SER D N 1
ATOM 9216 C CA . SER D 1 252 ? 104.500 93.365 -72.349 1.00 43.68 246 SER D CA 1
ATOM 9217 C C . SER D 1 252 ? 104.250 93.111 -73.810 1.00 47.06 246 SER D C 1
ATOM 9218 O O . SER D 1 252 ? 104.906 92.287 -74.426 1.00 48.45 246 SER D O 1
ATOM 9221 N N . VAL D 1 253 ? 103.306 93.861 -74.362 1.00 53.16 247 VAL D N 1
ATOM 9222 C CA . VAL D 1 253 ? 102.909 93.733 -75.759 1.00 56.30 247 VAL D CA 1
ATOM 9223 C C . VAL D 1 253 ? 104.019 94.066 -76.763 1.00 62.26 247 VAL D C 1
ATOM 9224 O O . VAL D 1 253 ? 104.020 93.556 -77.882 1.00 61.93 247 VAL D O 1
ATOM 9228 N N . ALA D 1 254 ? 104.956 94.922 -76.366 1.00 67.14 248 ALA D N 1
ATOM 9229 C CA . ALA D 1 254 ? 106.053 95.299 -77.244 1.00 68.92 248 ALA D CA 1
ATOM 9230 C C . ALA D 1 254 ? 106.923 94.087 -77.592 1.00 74.80 248 ALA D C 1
ATOM 9231 O O . ALA D 1 254 ? 107.029 93.715 -78.759 1.00 77.66 248 ALA D O 1
ATOM 9233 N N . GLU D 1 255 ? 107.535 93.459 -76.590 1.00 78.55 249 GLU D N 1
ATOM 9234 C CA . GLU D 1 255 ? 108.383 92.291 -76.834 1.00 81.82 249 GLU D CA 1
ATOM 9235 C C . GLU D 1 255 ? 107.634 91.155 -77.542 1.00 82.16 249 GLU D C 1
ATOM 9236 O O . GLU D 1 255 ? 108.254 90.324 -78.207 1.00 84.23 249 GLU D O 1
ATOM 9242 N N . LYS D 1 256 ? 106.312 91.100 -77.381 1.00 80.11 250 LYS D N 1
ATOM 9243 C CA . LYS D 1 256 ? 105.525 90.055 -78.033 1.00 77.11 250 LYS D CA 1
ATOM 9244 C C . LYS D 1 256 ? 105.281 90.443 -79.487 1.00 77.61 250 LYS D C 1
ATOM 9245 O O . LYS D 1 256 ? 105.887 89.877 -80.397 1.00 80.85 250 LYS D O 1
ATOM 9251 N N . LYS D 1 257 ? 104.400 91.419 -79.693 1.00 75.71 251 LYS D N 1
ATOM 9252 C CA . LYS D 1 257 ? 104.060 91.897 -81.034 1.00 70.78 251 LYS D CA 1
ATOM 9253 C C . LYS D 1 257 ? 105.265 92.301 -81.898 1.00 67.05 251 LYS D C 1
ATOM 9254 O O . LYS D 1 257 ? 105.227 92.132 -83.118 1.00 63.95 251 LYS D O 1
ATOM 9260 N N . ALA D 1 258 ? 106.330 92.828 -81.288 1.00 64.46 252 ALA D N 1
ATOM 9261 C CA . ALA D 1 258 ? 107.490 93.246 -82.078 1.00 65.30 252 ALA D CA 1
ATOM 9262 C C . ALA D 1 258 ? 108.756 93.628 -81.305 1.00 68.99 252 ALA D C 1
ATOM 9263 O O . ALA D 1 258 ? 109.017 94.809 -81.052 1.00 66.86 252 ALA D O 1
ATOM 9265 N N . PRO D 1 259 ? 109.572 92.629 -80.936 1.00 74.07 253 PRO D N 1
ATOM 9266 C CA . PRO D 1 259 ? 110.804 92.919 -80.200 1.00 76.09 253 PRO D CA 1
ATOM 9267 C C . PRO D 1 259 ? 111.853 93.450 -81.178 1.00 81.16 253 PRO D C 1
ATOM 9268 O O . PRO D 1 259 ? 111.553 93.638 -82.370 1.00 83.96 253 PRO D O 1
ATOM 9272 N N . ASP D 1 260 ? 113.064 93.701 -80.685 1.00 84.25 254 ASP D N 1
ATOM 9273 C CA . ASP D 1 260 ? 114.142 94.207 -81.531 1.00 87.89 254 ASP D CA 1
ATOM 9274 C C . ASP D 1 260 ? 113.927 95.659 -81.938 1.00 84.87 254 ASP D C 1
ATOM 9275 O O . ASP D 1 260 ? 114.849 96.310 -82.431 1.00 85.69 254 ASP D O 1
ATOM 9280 N N . SER D 1 261 ? 112.718 96.164 -81.724 1.00 80.69 255 SER D N 1
ATOM 9281 C CA . SER D 1 261 ? 112.393 97.541 -82.075 1.00 76.58 255 SER D CA 1
ATOM 9282 C C . SER D 1 261 ? 112.862 98.530 -81.015 1.00 73.54 255 SER D C 1
ATOM 9283 O O . SER D 1 261 ? 112.898 98.210 -79.832 1.00 72.98 255 SER D O 1
ATOM 9286 N N . GLU D 1 262 ? 113.224 99.732 -81.455 1.00 74.51 256 GLU D N 1
ATOM 9287 C CA . GLU D 1 262 ? 113.677 100.785 -80.548 1.00 75.04 256 GLU D CA 1
ATOM 9288 C C . GLU D 1 262 ? 112.652 101.011 -79.445 1.00 73.07 256 GLU D C 1
ATOM 9289 O O . GLU D 1 262 ? 112.985 101.032 -78.263 1.00 71.31 256 GLU D O 1
ATOM 9295 N N . ILE D 1 263 ? 111.402 101.196 -79.854 1.00 70.57 257 ILE D N 1
ATOM 9296 C CA . ILE D 1 263 ? 110.303 101.420 -78.929 1.00 66.30 257 ILE D CA 1
ATOM 9297 C C . ILE D 1 263 ? 109.982 100.151 -78.157 1.00 64.10 257 ILE D C 1
ATOM 9298 O O . ILE D 1 263 ? 109.647 99.124 -78.747 1.00 66.61 257 ILE D O 1
ATOM 9303 N N . LYS D 1 264 ? 110.054 100.231 -76.835 1.00 62.15 258 LYS D N 1
ATOM 9304 C CA . LYS D 1 264 ? 109.756 99.082 -75.991 1.00 55.10 258 LYS D CA 1
ATOM 9305 C C . LYS D 1 264 ? 108.499 99.379 -75.181 1.00 50.91 258 LYS D C 1
ATOM 9306 O O . LYS D 1 264 ? 108.530 99.391 -73.953 1.00 54.89 258 LYS D O 1
ATOM 9312 N N . GLY D 1 265 ? 107.391 99.622 -75.872 1.00 46.72 259 GLY D N 1
ATOM 9313 C CA . GLY D 1 265 ? 106.147 99.943 -75.191 1.00 45.58 259 GLY D CA 1
ATOM 9314 C C . GLY D 1 265 ? 106.259 101.153 -74.272 1.00 43.33 259 GLY D C 1
ATOM 9315 O O . GLY D 1 265 ? 105.534 101.256 -73.288 1.00 44.11 259 GLY D O 1
ATOM 9316 N N . ASP D 1 266 ? 107.162 102.071 -74.610 1.00 41.41 260 ASP D N 1
ATOM 9317 C CA . ASP D 1 266 ? 107.439 103.276 -73.840 1.00 44.56 260 ASP D CA 1
ATOM 9318 C C . ASP D 1 266 ? 107.422 104.517 -74.752 1.00 47.29 260 ASP D C 1
ATOM 9319 O O . ASP D 1 266 ? 108.318 105.356 -74.713 1.00 47.10 260 ASP D O 1
ATOM 9324 N N . ALA D 1 267 ? 106.415 104.611 -75.606 1.00 49.35 261 ALA D N 1
ATOM 9325 C CA . ALA D 1 267 ? 106.326 105.749 -76.498 1.00 49.27 261 ALA D CA 1
ATOM 9326 C C . ALA D 1 267 ? 105.755 106.931 -75.725 1.00 48.33 261 ALA D C 1
ATOM 9327 O O . ALA D 1 267 ? 104.902 106.746 -74.865 1.00 52.12 261 ALA D O 1
ATOM 9329 N N . ASN D 1 268 ? 106.240 108.137 -76.010 1.00 43.42 262 ASN D N 1
ATOM 9330 C CA . ASN D 1 268 ? 105.733 109.330 -75.339 1.00 45.97 262 ASN D CA 1
ATOM 9331 C C . ASN D 1 268 ? 105.371 110.408 -76.368 1.00 46.97 262 ASN D C 1
ATOM 9332 O O . ASN D 1 268 ? 105.150 111.582 -76.033 1.00 47.12 262 ASN D O 1
ATOM 9337 N N . VAL D 1 269 ? 105.326 109.974 -77.626 1.00 41.95 263 VAL D N 1
ATOM 9338 C CA . VAL D 1 269 ? 104.971 110.808 -78.764 1.00 38.33 263 VAL D CA 1
ATOM 9339 C C . VAL D 1 269 ? 104.236 109.870 -79.707 1.00 38.05 263 VAL D C 1
ATOM 9340 O O . VAL D 1 269 ? 104.834 108.975 -80.287 1.00 38.67 263 VAL D O 1
ATOM 9344 N N . PHE D 1 270 ? 102.930 110.057 -79.844 1.00 38.56 264 PHE D N 1
ATOM 9345 C CA . PHE D 1 270 ? 102.139 109.185 -80.705 1.00 40.18 264 PHE D CA 1
ATOM 9346 C C . PHE D 1 270 ? 101.604 109.837 -81.965 1.00 41.32 264 PHE D C 1
ATOM 9347 O O . PHE D 1 270 ? 100.679 110.647 -81.903 1.00 45.47 264 PHE D O 1
ATOM 9355 N N . VAL D 1 271 ? 102.169 109.459 -83.106 1.00 39.35 265 VAL D N 1
ATOM 9356 C CA . VAL D 1 271 ? 101.738 109.998 -84.391 1.00 33.47 265 VAL D CA 1
ATOM 9357 C C . VAL D 1 271 ? 100.598 109.192 -84.987 1.00 31.65 265 VAL D C 1
ATOM 9358 O O . VAL D 1 271 ? 100.775 108.038 -85.349 1.00 31.46 265 VAL D O 1
ATOM 9362 N N . PHE D 1 272 ? 99.428 109.813 -85.094 1.00 34.49 266 PHE D N 1
ATOM 9363 C CA . PHE D 1 272 ? 98.249 109.151 -85.641 1.00 32.19 266 PHE D CA 1
ATOM 9364 C C . PHE D 1 272 ? 98.282 109.143 -87.163 1.00 36.38 266 PHE D C 1
ATOM 9365 O O . PHE D 1 272 ? 98.811 110.072 -87.768 1.00 39.49 266 PHE D O 1
ATOM 9373 N N . PRO D 1 273 ? 97.708 108.104 -87.804 1.00 35.63 267 PRO D N 1
ATOM 9374 C CA . PRO D 1 273 ? 97.665 107.948 -89.260 1.00 29.57 267 PRO D CA 1
ATOM 9375 C C . PRO D 1 273 ? 96.724 108.872 -89.998 1.00 35.42 267 PRO D C 1
ATOM 9376 O O . PRO D 1 273 ? 96.868 109.073 -91.199 1.00 36.28 267 PRO D O 1
ATOM 9380 N N . SER D 1 274 ? 95.729 109.405 -89.308 1.00 36.08 268 SER D N 1
ATOM 9381 C CA . SER D 1 274 ? 94.805 110.318 -89.979 1.00 37.25 268 SER D CA 1
ATOM 9382 C C . SER D 1 274 ? 94.112 111.225 -88.967 1.00 41.91 268 SER D C 1
ATOM 9383 O O . SER D 1 274 ? 94.162 110.981 -87.755 1.00 40.78 268 SER D O 1
ATOM 9386 N N . LEU D 1 275 ? 93.456 112.270 -89.468 1.00 42.42 269 LEU D N 1
ATOM 9387 C CA . LEU D 1 275 ? 92.746 113.212 -88.604 1.00 41.98 269 LEU D CA 1
ATOM 9388 C C . LEU D 1 275 ? 91.559 112.561 -87.891 1.00 43.16 269 LEU D C 1
ATOM 9389 O O . LEU D 1 275 ? 91.185 112.992 -86.799 1.00 48.44 269 LEU D O 1
ATOM 9394 N N . GLU D 1 276 ? 90.962 111.539 -88.509 1.00 36.17 270 GLU D N 1
ATOM 9395 C CA . GLU D 1 276 ? 89.846 110.842 -87.876 1.00 32.94 270 GLU D CA 1
ATOM 9396 C C . GLU D 1 276 ? 90.378 110.093 -86.655 1.00 33.51 270 GLU D C 1
ATOM 9397 O O . GLU D 1 276 ? 89.750 110.106 -85.602 1.00 36.16 270 GLU D O 1
ATOM 9403 N N . ALA D 1 277 ? 91.542 109.462 -86.792 1.00 30.73 271 ALA D N 1
ATOM 9404 C CA . ALA D 1 277 ? 92.145 108.746 -85.675 1.00 29.35 271 ALA D CA 1
ATOM 9405 C C . ALA D 1 277 ? 92.663 109.719 -84.612 1.00 27.88 271 ALA D C 1
ATOM 9406 O O . ALA D 1 277 ? 92.376 109.564 -83.421 1.00 28.99 271 ALA D O 1
ATOM 9408 N N . GLY D 1 278 ? 93.413 110.725 -85.064 1.00 21.33 272 GLY D N 1
ATOM 9409 C CA . GLY D 1 278 ? 93.979 111.722 -84.164 1.00 31.69 272 GLY D CA 1
ATOM 9410 C C . GLY D 1 278 ? 92.981 112.533 -83.351 1.00 36.62 272 GLY D C 1
ATOM 9411 O O . GLY D 1 278 ? 93.180 112.738 -82.156 1.00 37.58 272 GLY D O 1
ATOM 9412 N N . ASN D 1 279 ? 91.911 113.007 -83.982 1.00 38.21 273 ASN D N 1
ATOM 9413 C CA . ASN D 1 279 ? 90.901 113.795 -83.279 1.00 34.32 273 ASN D CA 1
ATOM 9414 C C . ASN D 1 279 ? 90.128 112.951 -82.267 1.00 34.27 273 ASN D C 1
ATOM 9415 O O . ASN D 1 279 ? 90.049 113.314 -81.088 1.00 36.78 273 ASN D O 1
ATOM 9420 N N . ILE D 1 280 ? 89.546 111.843 -82.743 1.00 29.78 274 ILE D N 1
ATOM 9421 C CA . ILE D 1 280 ? 88.798 110.928 -81.876 1.00 25.52 274 ILE D CA 1
ATOM 9422 C C . ILE D 1 280 ? 89.755 110.405 -80.779 1.00 28.00 274 ILE D C 1
ATOM 9423 O O . ILE D 1 280 ? 89.338 110.094 -79.644 1.00 26.22 274 ILE D O 1
ATOM 9428 N N . GLY D 1 281 ? 91.036 110.284 -81.144 1.00 21.04 275 GLY D N 1
ATOM 9429 C CA . GLY D 1 281 ? 92.058 109.791 -80.235 1.00 12.60 275 GLY D CA 1
ATOM 9430 C C . GLY D 1 281 ? 92.233 110.586 -78.965 1.00 17.05 275 GLY D C 1
ATOM 9431 O O . GLY D 1 281 ? 91.920 110.098 -77.883 1.00 23.31 275 GLY D O 1
ATOM 9432 N N . TYR D 1 282 ? 92.756 111.800 -79.089 1.00 22.46 276 TYR D N 1
ATOM 9433 C CA . TYR D 1 282 ? 92.975 112.648 -77.921 1.00 27.28 276 TYR D CA 1
ATOM 9434 C C . TYR D 1 282 ? 91.676 112.851 -77.108 1.00 33.94 276 TYR D C 1
ATOM 9435 O O . TYR D 1 282 ? 91.714 112.918 -75.872 1.00 38.60 276 TYR D O 1
ATOM 9444 N N . LYS D 1 283 ? 90.529 112.918 -77.792 1.00 29.20 277 LYS D N 1
ATOM 9445 C CA . LYS D 1 283 ? 89.247 113.093 -77.116 1.00 29.85 277 LYS D CA 1
ATOM 9446 C C . LYS D 1 283 ? 88.824 111.885 -76.273 1.00 38.07 277 LYS D C 1
ATOM 9447 O O . LYS D 1 283 ? 88.261 112.048 -75.181 1.00 42.60 277 LYS D O 1
ATOM 9453 N N . ILE D 1 284 ? 89.071 110.678 -76.771 1.00 34.36 278 ILE D N 1
ATOM 9454 C CA . ILE D 1 284 ? 88.771 109.491 -75.982 1.00 32.96 278 ILE D CA 1
ATOM 9455 C C . ILE D 1 284 ? 89.734 109.477 -74.792 1.00 35.30 278 ILE D C 1
ATOM 9456 O O . ILE D 1 284 ? 89.329 109.177 -73.659 1.00 35.80 278 ILE D O 1
ATOM 9461 N N . ALA D 1 285 ? 91.003 109.805 -75.055 1.00 29.32 279 ALA D N 1
ATOM 9462 C CA . ALA D 1 285 ? 92.028 109.842 -74.013 1.00 30.90 279 ALA D CA 1
ATOM 9463 C C . ALA D 1 285 ? 91.638 110.833 -72.910 1.00 32.34 279 ALA D C 1
ATOM 9464 O O . ALA D 1 285 ? 91.810 110.567 -71.719 1.00 31.78 279 ALA D O 1
ATOM 9466 N N . GLN D 1 286 ? 91.108 111.980 -73.323 1.00 35.16 280 GLN D N 1
ATOM 9467 C CA . GLN D 1 286 ? 90.695 113.027 -72.395 1.00 38.97 280 GLN D CA 1
ATOM 9468 C C . GLN D 1 286 ? 89.418 112.665 -71.626 1.00 42.93 280 GLN D C 1
ATOM 9469 O O . GLN D 1 286 ? 89.452 112.509 -70.401 1.00 42.77 280 GLN D O 1
ATOM 9475 N N . ARG D 1 287 ? 88.302 112.520 -72.344 1.00 40.71 281 ARG D N 1
ATOM 9476 C CA . ARG D 1 287 ? 87.023 112.191 -71.718 1.00 41.60 281 ARG D CA 1
ATOM 9477 C C . ARG D 1 287 ? 86.938 110.816 -71.061 1.00 44.10 281 ARG D C 1
ATOM 9478 O O . ARG D 1 287 ? 86.237 110.658 -70.068 1.00 50.49 281 ARG D O 1
ATOM 9486 N N . LEU D 1 288 ? 87.628 109.815 -71.592 1.00 43.22 282 LEU D N 1
ATOM 9487 C CA . LEU D 1 288 ? 87.586 108.499 -70.959 1.00 43.92 282 LEU D CA 1
ATOM 9488 C C . LEU D 1 288 ? 88.785 108.261 -70.051 1.00 46.09 282 LEU D C 1
ATOM 9489 O O . LEU D 1 288 ? 88.643 107.717 -68.973 1.00 47.51 282 LEU D O 1
ATOM 9494 N N . GLY D 1 289 ? 89.962 108.684 -70.491 1.00 46.83 283 GLY D N 1
ATOM 9495 C CA . GLY D 1 289 ? 91.165 108.465 -69.709 1.00 44.99 283 GLY D CA 1
ATOM 9496 C C . GLY D 1 289 ? 91.417 109.492 -68.638 1.00 45.44 283 GLY D C 1
ATOM 9497 O O . GLY D 1 289 ? 92.362 109.357 -67.860 1.00 47.33 283 GLY D O 1
ATOM 9498 N N . ASN D 1 290 ? 90.572 110.515 -68.591 1.00 47.64 284 ASN D N 1
ATOM 9499 C CA . ASN D 1 290 ? 90.711 111.577 -67.604 1.00 48.43 284 ASN D CA 1
ATOM 9500 C C . ASN D 1 290 ? 92.068 112.246 -67.666 1.00 49.96 284 ASN D C 1
ATOM 9501 O O . ASN D 1 290 ? 92.674 112.562 -66.645 1.00 52.11 284 ASN D O 1
ATOM 9506 N N . PHE D 1 291 ? 92.551 112.430 -68.886 1.00 49.72 285 PHE D N 1
ATOM 9507 C CA . PHE D 1 291 ? 93.811 113.105 -69.122 1.00 49.12 285 PHE D CA 1
ATOM 9508 C C . PHE D 1 291 ? 93.501 114.567 -69.394 1.00 48.99 285 PHE D C 1
ATOM 9509 O O . PHE D 1 291 ? 92.465 114.890 -69.981 1.00 44.13 285 PHE D O 1
ATOM 9517 N N . GLU D 1 292 ? 94.395 115.450 -68.967 1.00 52.80 286 GLU D N 1
ATOM 9518 C CA . GLU D 1 292 ? 94.217 116.875 -69.204 1.00 53.31 286 GLU D CA 1
ATOM 9519 C C . GLU D 1 292 ? 94.727 117.068 -70.626 1.00 52.19 286 GLU D C 1
ATOM 9520 O O . GLU D 1 292 ? 95.848 116.679 -70.954 1.00 54.74 286 GLU D O 1
ATOM 9526 N N . ALA D 1 293 ? 93.892 117.643 -71.482 1.00 51.36 287 ALA D N 1
ATOM 9527 C CA . ALA D 1 293 ? 94.268 117.849 -72.873 1.00 51.34 287 ALA D CA 1
ATOM 9528 C C . ALA D 1 293 ? 94.429 119.318 -73.196 1.00 50.87 287 ALA D C 1
ATOM 9529 O O . ALA D 1 293 ? 93.492 120.103 -73.095 1.00 54.10 287 ALA D O 1
ATOM 9531 N N . VAL D 1 294 ? 95.635 119.676 -73.593 1.00 49.75 288 VAL D N 1
ATOM 9532 C CA . VAL D 1 294 ? 95.961 121.058 -73.940 1.00 48.15 288 VAL D CA 1
ATOM 9533 C C . VAL D 1 294 ? 95.728 121.212 -75.432 1.00 49.35 288 VAL D C 1
ATOM 9534 O O . VAL D 1 294 ? 96.356 120.495 -76.218 1.00 45.99 288 VAL D O 1
ATOM 9538 N N . GLY D 1 295 ? 94.841 122.172 -75.764 1.00 53.84 289 GLY D N 1
ATOM 9539 C CA . GLY D 1 295 ? 94.381 122.556 -77.106 1.00 51.83 289 GLY D CA 1
ATOM 9540 C C . GLY D 1 295 ? 95.333 122.472 -78.300 1.00 52.08 289 GLY D C 1
ATOM 9541 O O . GLY D 1 295 ? 96.528 122.239 -78.067 1.00 55.79 289 GLY D O 1
ATOM 9542 N N . PRO D 1 296 ? 94.896 122.615 -79.556 1.00 50.91 290 PRO D N 1
ATOM 9543 C CA . PRO D 1 296 ? 95.864 122.518 -80.666 1.00 47.69 290 PRO D CA 1
ATOM 9544 C C . PRO D 1 296 ? 97.055 123.460 -80.608 1.00 45.38 290 PRO D C 1
ATOM 9545 O O . PRO D 1 296 ? 96.905 124.662 -80.408 1.00 49.90 290 PRO D O 1
ATOM 9549 N N . ILE D 1 297 ? 98.238 122.892 -80.788 1.00 46.04 291 ILE D N 1
ATOM 9550 C CA . ILE D 1 297 ? 99.467 123.667 -80.759 1.00 46.66 291 ILE D CA 1
ATOM 9551 C C . ILE D 1 297 ? 100.081 123.481 -82.147 1.00 47.49 291 ILE D C 1
ATOM 9552 O O . ILE D 1 297 ? 100.515 122.365 -82.483 1.00 48.08 291 ILE D O 1
ATOM 9557 N N . LEU D 1 298 ? 100.106 124.543 -82.951 1.00 47.30 292 LEU D N 1
ATOM 9558 C CA . LEU D 1 298 ? 100.690 124.477 -84.284 1.00 41.58 292 LEU D CA 1
ATOM 9559 C C . LEU D 1 298 ? 102.217 124.290 -84.233 1.00 40.32 292 LEU D C 1
ATOM 9560 O O . LEU D 1 298 ? 102.867 124.561 -83.222 1.00 39.87 292 LEU D O 1
ATOM 9565 N N . GLN D 1 299 ? 102.796 123.808 -85.320 1.00 41.13 293 GLN D N 1
ATOM 9566 C CA . GLN D 1 299 ? 104.233 123.604 -85.330 1.00 47.25 293 GLN D CA 1
ATOM 9567 C C . GLN D 1 299 ? 104.832 123.666 -86.731 1.00 51.40 293 GLN D C 1
ATOM 9568 O O . GLN D 1 299 ? 104.129 123.473 -87.736 1.00 47.72 293 GLN D O 1
ATOM 9574 N N . GLY D 1 300 ? 106.131 123.951 -86.792 1.00 56.90 294 GLY D N 1
ATOM 9575 C CA . GLY D 1 300 ? 106.817 123.996 -88.074 1.00 58.98 294 GLY D CA 1
ATOM 9576 C C . GLY D 1 300 ? 106.841 125.320 -88.817 1.00 61.34 294 GLY D C 1
ATOM 9577 O O . GLY D 1 300 ? 107.458 125.416 -89.877 1.00 61.39 294 GLY D O 1
ATOM 9578 N N . LEU D 1 301 ? 106.190 126.339 -88.264 1.00 62.50 295 LEU D N 1
ATOM 9579 C CA . LEU D 1 301 ? 106.140 127.651 -88.905 1.00 66.42 295 LEU D CA 1
ATOM 9580 C C . LEU D 1 301 ? 107.392 128.477 -88.595 1.00 68.87 295 LEU D C 1
ATOM 9581 O O . LEU D 1 301 ? 108.122 128.164 -87.650 1.00 70.76 295 LEU D O 1
ATOM 9586 N N . ASN D 1 302 ? 107.635 129.528 -89.385 1.00 67.11 296 ASN D N 1
ATOM 9587 C CA . ASN D 1 302 ? 108.803 130.382 -89.177 1.00 66.71 296 ASN D CA 1
ATOM 9588 C C . ASN D 1 302 ? 108.642 131.168 -87.885 1.00 65.36 296 ASN D C 1
ATOM 9589 O O . ASN D 1 302 ? 109.608 131.367 -87.153 1.00 66.67 296 ASN D O 1
ATOM 9594 N N . MET D 1 303 ? 107.426 131.646 -87.626 1.00 63.12 297 MET D N 1
ATOM 9595 C CA . MET D 1 303 ? 107.122 132.391 -86.400 1.00 63.23 297 MET D CA 1
ATOM 9596 C C . MET D 1 303 ? 105.877 131.829 -85.719 1.00 62.03 297 MET D C 1
ATOM 9597 O O . MET D 1 303 ? 104.862 131.566 -86.365 1.00 63.50 297 MET D O 1
ATOM 9602 N N . PRO D 1 304 ? 105.945 131.666 -84.385 1.00 58.67 298 PRO D N 1
ATOM 9603 C CA . PRO D 1 304 ? 104.867 131.136 -83.549 1.00 54.46 298 PRO D CA 1
ATOM 9604 C C . PRO D 1 304 ? 103.490 131.720 -83.792 1.00 51.47 298 PRO D C 1
ATOM 9605 O O . PRO D 1 304 ? 103.294 132.940 -83.793 1.00 48.80 298 PRO D O 1
ATOM 9609 N N . VAL D 1 305 ? 102.537 130.823 -83.999 1.00 50.90 299 VAL D N 1
ATOM 9610 C CA . VAL D 1 305 ? 101.155 131.202 -84.226 1.00 50.81 299 VAL D CA 1
ATOM 9611 C C . VAL D 1 305 ? 100.333 130.085 -83.607 1.00 53.77 299 VAL D C 1
ATOM 9612 O O . VAL D 1 305 ? 100.685 128.903 -83.751 1.00 59.22 299 VAL D O 1
ATOM 9616 N N . ASN D 1 306 ? 99.268 130.440 -82.893 1.00 48.26 300 ASN D N 1
ATOM 9617 C CA . ASN D 1 306 ? 98.436 129.415 -82.291 1.00 44.13 300 ASN D CA 1
ATOM 9618 C C . ASN D 1 306 ? 96.971 129.748 -82.202 1.00 46.15 300 ASN D C 1
ATOM 9619 O O . ASN D 1 306 ? 96.581 130.914 -82.007 1.00 38.01 300 ASN D O 1
ATOM 9624 N N . ASP D 1 307 ? 96.162 128.703 -82.320 1.00 46.85 301 ASP D N 1
ATOM 9625 C CA . ASP D 1 307 ? 94.723 128.859 -82.322 1.00 44.74 301 ASP D CA 1
ATOM 9626 C C . ASP D 1 307 ? 94.039 128.428 -81.048 1.00 43.83 301 ASP D C 1
ATOM 9627 O O . ASP D 1 307 ? 94.113 127.263 -80.662 1.00 42.02 301 ASP D O 1
ATOM 9632 N N . LEU D 1 308 ? 93.379 129.386 -80.400 1.00 44.37 302 LEU D N 1
ATOM 9633 C CA . LEU D 1 308 ? 92.623 129.143 -79.174 1.00 44.42 302 LEU D CA 1
ATOM 9634 C C . LEU D 1 308 ? 91.282 128.594 -79.592 1.00 41.16 302 LEU D C 1
ATOM 9635 O O . LEU D 1 308 ? 90.842 128.805 -80.718 1.00 38.13 302 LEU D O 1
ATOM 9640 N N . SER D 1 309 ? 90.615 127.913 -78.676 1.00 41.59 303 SER D N 1
ATOM 9641 C CA . SER D 1 309 ? 89.307 127.397 -78.989 1.00 44.31 303 SER D CA 1
ATOM 9642 C C . SER D 1 309 ? 88.307 128.511 -78.776 1.00 41.85 303 SER D C 1
ATOM 9643 O O . SER D 1 309 ? 88.470 129.315 -77.862 1.00 43.02 303 SER D O 1
ATOM 9646 N N . ARG D 1 310 ? 87.299 128.585 -79.647 1.00 42.92 304 ARG D N 1
ATOM 9647 C CA . ARG D 1 310 ? 86.233 129.565 -79.504 1.00 40.09 304 ARG D CA 1
ATOM 9648 C C . ARG D 1 310 ? 85.678 129.084 -78.178 1.00 40.93 304 ARG D C 1
ATOM 9649 O O . ARG D 1 310 ? 85.937 127.944 -77.788 1.00 47.57 304 ARG D O 1
ATOM 9657 N N . GLY D 1 311 ? 84.932 129.917 -77.469 1.00 37.90 305 GLY D N 1
ATOM 9658 C CA . GLY D 1 311 ? 84.436 129.467 -76.178 1.00 43.98 305 GLY D CA 1
ATOM 9659 C C . GLY D 1 311 ? 85.551 128.823 -75.351 1.00 47.26 305 GLY D C 1
ATOM 9660 O O . GLY D 1 311 ? 85.411 127.721 -74.833 1.00 46.44 305 GLY D O 1
ATOM 9661 N N . CYS D 1 312 ? 86.678 129.516 -75.232 1.00 52.82 306 CYS D N 1
ATOM 9662 C CA . CYS D 1 312 ? 87.804 129.010 -74.461 1.00 52.02 306 CYS D CA 1
ATOM 9663 C C . CYS D 1 312 ? 87.794 129.620 -73.068 1.00 52.61 306 CYS D C 1
ATOM 9664 O O . CYS D 1 312 ? 86.822 130.249 -72.657 1.00 47.73 306 CYS D O 1
ATOM 9667 N N . ASN D 1 313 ? 88.901 129.446 -72.362 1.00 53.11 307 ASN D N 1
ATOM 9668 C CA . ASN D 1 313 ? 89.037 129.905 -70.985 1.00 53.24 307 ASN D CA 1
ATOM 9669 C C . ASN D 1 313 ? 90.058 131.037 -70.892 1.00 51.83 307 ASN D C 1
ATOM 9670 O O . ASN D 1 313 ? 91.014 131.079 -71.655 1.00 57.86 307 ASN D O 1
ATOM 9675 N N . ALA D 1 314 ? 89.849 131.965 -69.967 1.00 48.04 308 ALA D N 1
ATOM 9676 C CA . ALA D 1 314 ? 90.783 133.071 -69.820 1.00 46.01 308 ALA D CA 1
ATOM 9677 C C . ALA D 1 314 ? 92.184 132.548 -69.481 1.00 49.69 308 ALA D C 1
ATOM 9678 O O . ALA D 1 314 ? 93.192 133.106 -69.916 1.00 51.16 308 ALA D O 1
ATOM 9680 N N . GLU D 1 315 ? 92.249 131.461 -68.719 1.00 49.58 309 GLU D N 1
ATOM 9681 C CA . GLU D 1 315 ? 93.535 130.877 -68.353 1.00 46.98 309 GLU D CA 1
ATOM 9682 C C . GLU D 1 315 ? 94.098 130.122 -69.548 1.00 47.65 309 GLU D C 1
ATOM 9683 O O . GLU D 1 315 ? 95.303 129.899 -69.635 1.00 48.39 309 GLU D O 1
ATOM 9689 N N . ASP D 1 316 ? 93.215 129.715 -70.458 1.00 44.87 310 ASP D N 1
ATOM 9690 C CA . ASP D 1 316 ? 93.650 128.992 -71.644 1.00 46.62 310 ASP D CA 1
ATOM 9691 C C . ASP D 1 316 ? 94.443 129.955 -72.504 1.00 43.90 310 ASP D C 1
ATOM 9692 O O . ASP D 1 316 ? 95.482 129.598 -73.065 1.00 39.40 310 ASP D O 1
ATOM 9697 N N . VAL D 1 317 ? 93.933 131.178 -72.598 1.00 43.19 311 VAL D N 1
ATOM 9698 C CA . VAL D 1 317 ? 94.568 132.223 -73.377 1.00 40.86 311 VAL D CA 1
ATOM 9699 C C . VAL D 1 317 ? 95.961 132.444 -72.795 1.00 39.19 311 VAL D C 1
ATOM 9700 O O . VAL D 1 317 ? 96.959 132.483 -73.512 1.00 43.10 311 VAL D O 1
ATOM 9704 N N . TYR D 1 318 ? 96.015 132.578 -71.476 1.00 34.20 312 TYR D N 1
ATOM 9705 C CA . TYR D 1 318 ? 97.265 132.797 -70.757 1.00 33.55 312 TYR D CA 1
ATOM 9706 C C . TYR D 1 318 ? 98.312 131.725 -71.067 1.00 37.48 312 TYR D C 1
ATOM 9707 O O . TYR D 1 318 ? 99.454 132.046 -71.388 1.00 37.70 312 TYR D O 1
ATOM 9716 N N . ASN D 1 319 ? 97.919 130.459 -70.956 1.00 41.62 313 ASN D N 1
ATOM 9717 C CA . ASN D 1 319 ? 98.832 129.349 -71.200 1.00 42.87 313 ASN D CA 1
ATOM 9718 C C . ASN D 1 319 ? 99.242 129.195 -72.647 1.00 40.86 313 ASN D C 1
ATOM 9719 O O . ASN D 1 319 ? 100.375 128.830 -72.934 1.00 43.00 313 ASN D O 1
ATOM 9724 N N . LEU D 1 320 ? 98.330 129.453 -73.570 1.00 41.32 314 LEU D N 1
ATOM 9725 C CA . LEU D 1 320 ? 98.693 129.332 -74.970 1.00 35.26 314 LEU D CA 1
ATOM 9726 C C . LEU D 1 320 ? 99.797 130.357 -75.217 1.00 34.66 314 LEU D C 1
ATOM 9727 O O . LEU D 1 320 ? 100.763 130.083 -75.931 1.00 36.75 314 LEU D O 1
ATOM 9732 N N . ALA D 1 321 ? 99.651 131.530 -74.604 1.00 32.64 315 ALA D N 1
ATOM 9733 C CA . ALA D 1 321 ? 100.631 132.595 -74.754 1.00 35.84 315 ALA D CA 1
ATOM 9734 C C . ALA D 1 321 ? 101.993 132.161 -74.216 1.00 40.57 315 ALA D C 1
ATOM 9735 O O . ALA D 1 321 ? 103.027 132.511 -74.768 1.00 39.74 315 ALA D O 1
ATOM 9737 N N . LEU D 1 322 ? 101.994 131.405 -73.121 1.00 46.62 316 LEU D N 1
ATOM 9738 C CA . LEU D 1 322 ? 103.233 130.901 -72.531 1.00 47.48 316 LEU D CA 1
ATOM 9739 C C . LEU D 1 322 ? 103.896 129.930 -73.502 1.00 48.12 316 LEU D C 1
ATOM 9740 O O . LEU D 1 322 ? 105.109 129.959 -73.680 1.00 51.19 316 LEU D O 1
ATOM 9745 N N . ILE D 1 323 ? 103.084 129.072 -74.117 1.00 45.61 317 ILE D N 1
ATOM 9746 C CA . ILE D 1 323 ? 103.557 128.088 -75.086 1.00 45.33 317 ILE D CA 1
ATOM 9747 C C . ILE D 1 323 ? 104.072 128.805 -76.333 1.00 43.27 317 ILE D C 1
ATOM 9748 O O . ILE D 1 323 ? 105.156 128.507 -76.835 1.00 39.87 317 ILE D O 1
ATOM 9753 N N . THR D 1 324 ? 103.274 129.743 -76.829 1.00 44.29 318 THR D N 1
ATOM 9754 C CA . THR D 1 324 ? 103.613 130.534 -78.010 1.00 44.49 318 THR D CA 1
ATOM 9755 C C . THR D 1 324 ? 104.923 131.317 -77.820 1.00 46.19 318 THR D C 1
ATOM 9756 O O . THR D 1 324 ? 105.733 131.416 -78.738 1.00 45.99 318 THR D O 1
ATOM 9760 N N . ALA D 1 325 ? 105.119 131.881 -76.629 1.00 46.58 319 ALA D N 1
ATOM 9761 C CA . ALA D 1 325 ? 106.329 132.648 -76.325 1.00 46.93 319 ALA D CA 1
ATOM 9762 C C . ALA D 1 325 ? 107.508 131.698 -76.324 1.00 45.34 319 ALA D C 1
ATOM 9763 O O . ALA D 1 325 ? 108.572 132.024 -76.831 1.00 45.52 319 ALA D O 1
ATOM 9765 N N . ALA D 1 326 ? 107.300 130.516 -75.754 1.00 43.56 320 ALA D N 1
ATOM 9766 C CA . ALA D 1 326 ? 108.332 129.491 -75.694 1.00 48.49 320 ALA D CA 1
ATOM 9767 C C . ALA D 1 326 ? 108.786 129.099 -77.109 1.00 52.54 320 ALA D C 1
ATOM 9768 O O . ALA D 1 326 ? 109.982 128.984 -77.367 1.00 52.32 320 ALA D O 1
ATOM 9770 N N . GLN D 1 327 ? 107.830 128.892 -78.015 1.00 53.53 321 GLN D N 1
ATOM 9771 C CA . GLN D 1 327 ? 108.129 128.526 -79.396 1.00 56.07 321 GLN D CA 1
ATOM 9772 C C . GLN D 1 327 ? 109.016 129.590 -80.055 1.00 58.39 321 GLN D C 1
ATOM 9773 O O . GLN D 1 327 ? 109.828 129.290 -80.928 1.00 55.79 321 GLN D O 1
ATOM 9779 N N . ALA D 1 328 ? 108.854 130.836 -79.626 1.00 62.91 322 ALA D N 1
ATOM 9780 C CA . ALA D 1 328 ? 109.631 131.944 -80.169 1.00 66.06 322 ALA D CA 1
ATOM 9781 C C . ALA D 1 328 ? 111.061 131.929 -79.659 1.00 70.51 322 ALA D C 1
ATOM 9782 O O . ALA D 1 328 ? 112.007 132.094 -80.420 1.00 73.20 322 ALA D O 1
ATOM 9784 N N . LEU D 1 329 ? 111.220 131.747 -78.358 1.00 74.76 323 LEU D N 1
ATOM 9785 C CA . LEU D 1 329 ? 112.543 131.713 -77.760 1.00 78.00 323 LEU D CA 1
ATOM 9786 C C . LEU D 1 329 ? 113.451 130.754 -78.520 1.00 80.81 323 LEU D C 1
ATOM 9787 O O . LEU D 1 329 ? 114.618 131.119 -78.780 1.00 83.49 323 LEU D O 1
ATOM 9793 N N . MET E 1 7 ? 61.294 80.892 -19.457 1.00 57.52 1 MET E N 1
ATOM 9794 C CA . MET E 1 7 ? 61.949 80.339 -18.231 1.00 61.65 1 MET E CA 1
ATOM 9795 C C . MET E 1 7 ? 63.330 79.817 -18.526 1.00 67.04 1 MET E C 1
ATOM 9796 O O . MET E 1 7 ? 64.306 80.217 -17.901 1.00 68.67 1 MET E O 1
ATOM 9801 N N . ALA E 1 8 ? 63.391 78.883 -19.466 1.00 72.22 2 ALA E N 1
ATOM 9802 C CA . ALA E 1 8 ? 64.648 78.278 -19.870 1.00 74.25 2 ALA E CA 1
ATOM 9803 C C . ALA E 1 8 ? 65.692 79.350 -20.186 1.00 75.04 2 ALA E C 1
ATOM 9804 O O . ALA E 1 8 ? 66.886 79.163 -19.943 1.00 76.12 2 ALA E O 1
ATOM 9806 N N . ASP E 1 9 ? 65.231 80.472 -20.726 1.00 75.75 3 ASP E N 1
ATOM 9807 C CA . ASP E 1 9 ? 66.116 81.580 -21.068 1.00 76.83 3 ASP E CA 1
ATOM 9808 C C . ASP E 1 9 ? 66.414 82.384 -19.807 1.00 70.23 3 ASP E C 1
ATOM 9809 O O . ASP E 1 9 ? 67.311 83.231 -19.773 1.00 65.48 3 ASP E O 1
ATOM 9814 N N . LEU E 1 10 ? 65.644 82.093 -18.769 1.00 67.85 4 LEU E N 1
ATOM 9815 C CA . LEU E 1 10 ? 65.805 82.740 -17.484 1.00 67.29 4 LEU E CA 1
ATOM 9816 C C . LEU E 1 10 ? 67.026 82.113 -16.831 1.00 65.31 4 LEU E C 1
ATOM 9817 O O . LEU E 1 10 ? 67.732 82.745 -16.050 1.00 64.59 4 LEU E O 1
ATOM 9822 N N . PHE E 1 11 ? 67.265 80.853 -17.167 1.00 65.23 5 PHE E N 1
ATOM 9823 C CA . PHE E 1 11 ? 68.399 80.110 -16.632 1.00 64.25 5 PHE E CA 1
ATOM 9824 C C . PHE E 1 11 ? 69.676 80.504 -17.338 1.00 65.41 5 PHE E C 1
ATOM 9825 O O . PHE E 1 11 ? 70.743 80.587 -16.730 1.00 66.74 5 PHE E O 1
ATOM 9833 N N . SER E 1 12 ? 69.550 80.751 -18.636 1.00 64.98 6 SER E N 1
ATOM 9834 C CA . SER E 1 12 ? 70.687 81.130 -19.444 1.00 67.00 6 SER E CA 1
ATOM 9835 C C . SER E 1 12 ? 71.222 82.447 -18.914 1.00 68.51 6 SER E C 1
ATOM 9836 O O . SER E 1 12 ? 72.390 82.775 -19.110 1.00 69.48 6 SER E O 1
ATOM 9839 N N . THR E 1 13 ? 70.365 83.192 -18.226 1.00 68.16 7 THR E N 1
ATOM 9840 C CA . THR E 1 13 ? 70.759 84.477 -17.674 1.00 68.12 7 THR E CA 1
ATOM 9841 C C . THR E 1 13 ? 71.597 84.235 -16.433 1.00 65.43 7 THR E C 1
ATOM 9842 O O . THR E 1 13 ? 72.493 85.011 -16.094 1.00 66.73 7 THR E O 1
ATOM 9846 N N . VAL E 1 14 ? 71.279 83.145 -15.755 1.00 63.04 8 VAL E N 1
ATOM 9847 C CA . VAL E 1 14 ? 71.976 82.773 -14.542 1.00 62.71 8 VAL E CA 1
ATOM 9848 C C . VAL E 1 14 ? 73.307 82.140 -14.926 1.00 63.15 8 VAL E C 1
ATOM 9849 O O . VAL E 1 14 ? 74.367 82.492 -14.383 1.00 60.37 8 VAL E O 1
ATOM 9853 N N . GLN E 1 15 ? 73.242 81.210 -15.875 1.00 60.83 9 GLN E N 1
ATOM 9854 C CA . GLN E 1 15 ? 74.432 80.506 -16.326 1.00 57.52 9 GLN E CA 1
ATOM 9855 C C . GLN E 1 15 ? 75.438 81.500 -16.846 1.00 58.59 9 GLN E C 1
ATOM 9856 O O . GLN E 1 15 ? 76.636 81.255 -16.821 1.00 59.86 9 GLN E O 1
ATOM 9862 N N . GLU E 1 16 ? 74.926 82.620 -17.327 1.00 62.64 10 GLU E N 1
ATOM 9863 C CA . GLU E 1 16 ? 75.754 83.689 -17.856 1.00 67.66 10 GLU E CA 1
ATOM 9864 C C . GLU E 1 16 ? 76.663 84.187 -16.748 1.00 67.03 10 GLU E C 1
ATOM 9865 O O . GLU E 1 16 ? 77.884 84.240 -16.909 1.00 68.93 10 GLU E O 1
ATOM 9871 N N . LYS E 1 17 ? 76.046 84.536 -15.622 1.00 66.24 11 LYS E N 1
ATOM 9872 C CA . LYS E 1 17 ? 76.754 85.061 -14.460 1.00 65.47 11 LYS E CA 1
ATOM 9873 C C . LYS E 1 17 ? 77.759 84.073 -13.878 1.00 62.33 11 LYS E C 1
ATOM 9874 O O . LYS E 1 17 ? 78.868 84.452 -13.488 1.00 59.61 11 LYS E O 1
ATOM 9880 N N . VAL E 1 18 ? 77.356 82.808 -13.833 1.00 63.24 12 VAL E N 1
ATOM 9881 C CA . VAL E 1 18 ? 78.166 81.737 -13.263 1.00 61.08 12 VAL E CA 1
ATOM 9882 C C . VAL E 1 18 ? 79.389 81.239 -14.040 1.00 60.85 12 VAL E C 1
ATOM 9883 O O . VAL E 1 18 ? 80.540 81.400 -13.602 1.00 60.70 12 VAL E O 1
ATOM 9887 N N . ALA E 1 19 ? 79.121 80.608 -15.177 1.00 59.90 13 ALA E N 1
ATOM 9888 C CA . ALA E 1 19 ? 80.151 80.034 -16.035 1.00 60.19 13 ALA E CA 1
ATOM 9889 C C . ALA E 1 19 ? 81.506 80.743 -16.064 1.00 60.24 13 ALA E C 1
ATOM 9890 O O . ALA E 1 19 ? 81.587 81.962 -16.223 1.00 61.15 13 ALA E O 1
ATOM 9892 N N . GLY E 1 20 ? 82.571 79.963 -15.892 1.00 59.84 14 GLY E N 1
ATOM 9893 C CA . GLY E 1 20 ? 83.916 80.512 -15.943 1.00 63.12 14 GLY E CA 1
ATOM 9894 C C . GLY E 1 20 ? 84.478 81.099 -14.666 1.00 68.00 14 GLY E C 1
ATOM 9895 O O . GLY E 1 20 ? 85.619 81.569 -14.655 1.00 70.89 14 GLY E O 1
ATOM 9896 N N . LYS E 1 21 ? 83.703 81.083 -13.589 1.00 68.98 15 LYS E N 1
ATOM 9897 C CA . LYS E 1 21 ? 84.201 81.641 -12.343 1.00 68.55 15 LYS E CA 1
ATOM 9898 C C . LYS E 1 21 ? 84.737 80.584 -11.379 1.00 67.88 15 LYS E C 1
ATOM 9899 O O . LYS E 1 21 ? 85.049 80.885 -10.230 1.00 66.67 15 LYS E O 1
ATOM 9905 N N . ASP E 1 22 ? 84.855 79.346 -11.851 1.00 66.27 16 ASP E N 1
ATOM 9906 C CA . ASP E 1 22 ? 85.379 78.260 -11.029 1.00 64.74 16 ASP E CA 1
ATOM 9907 C C . ASP E 1 22 ? 84.628 78.079 -9.717 1.00 60.77 16 ASP E C 1
ATOM 9908 O O . ASP E 1 22 ? 85.243 77.819 -8.682 1.00 63.05 16 ASP E O 1
ATOM 9913 N N . VAL E 1 23 ? 83.307 78.212 -9.749 1.00 54.85 17 VAL E N 1
ATOM 9914 C CA . VAL E 1 23 ? 82.514 78.062 -8.534 1.00 49.12 17 VAL E CA 1
ATOM 9915 C C . VAL E 1 23 ? 82.392 76.588 -8.159 1.00 45.09 17 VAL E C 1
ATOM 9916 O O . VAL E 1 23 ? 82.042 75.762 -9.006 1.00 44.15 17 VAL E O 1
ATOM 9920 N N . LYS E 1 24 ? 82.669 76.272 -6.891 1.00 41.55 18 LYS E N 1
ATOM 9921 C CA . LYS E 1 24 ? 82.611 74.900 -6.379 1.00 35.45 18 LYS E CA 1
ATOM 9922 C C . LYS E 1 24 ? 81.317 74.555 -5.638 1.00 30.84 18 LYS E C 1
ATOM 9923 O O . LYS E 1 24 ? 81.040 75.111 -4.580 1.00 31.53 18 LYS E O 1
ATOM 9929 N N . ILE E 1 25 ? 80.534 73.629 -6.188 1.00 27.60 19 ILE E N 1
ATOM 9930 C CA . ILE E 1 25 ? 79.300 73.199 -5.535 1.00 29.79 19 ILE E CA 1
ATOM 9931 C C . ILE E 1 25 ? 79.386 71.714 -5.160 1.00 33.50 19 ILE E C 1
ATOM 9932 O O . ILE E 1 25 ? 79.729 70.872 -5.999 1.00 37.19 19 ILE E O 1
ATOM 9937 N N . VAL E 1 26 ? 79.063 71.409 -3.900 1.00 32.48 20 VAL E N 1
ATOM 9938 C CA . VAL E 1 26 ? 79.078 70.036 -3.372 1.00 29.67 20 VAL E CA 1
ATOM 9939 C C . VAL E 1 26 ? 77.747 69.310 -3.599 1.00 31.36 20 VAL E C 1
ATOM 9940 O O . VAL E 1 26 ? 76.668 69.888 -3.418 1.00 32.44 20 VAL E O 1
ATOM 9944 N N . PHE E 1 27 ? 77.826 68.039 -3.972 1.00 28.24 21 PHE E N 1
ATOM 9945 C CA . PHE E 1 27 ? 76.626 67.239 -4.178 1.00 28.78 21 PHE E CA 1
ATOM 9946 C C . PHE E 1 27 ? 76.833 65.994 -3.312 1.00 32.03 21 PHE E C 1
ATOM 9947 O O . PHE E 1 27 ? 77.467 65.031 -3.732 1.00 36.71 21 PHE E O 1
ATOM 9955 N N . PRO E 1 28 ? 76.304 65.999 -2.082 1.00 29.72 22 PRO E N 1
ATOM 9956 C CA . PRO E 1 28 ? 76.433 64.880 -1.140 1.00 23.73 22 PRO E CA 1
ATOM 9957 C C . PRO E 1 28 ? 75.964 63.503 -1.632 1.00 28.64 22 PRO E C 1
ATOM 9958 O O . PRO E 1 28 ? 76.530 62.480 -1.251 1.00 27.07 22 PRO E O 1
ATOM 9962 N N . GLU E 1 29 ? 74.935 63.479 -2.473 1.00 31.87 23 GLU E N 1
ATOM 9963 C CA . GLU E 1 29 ? 74.388 62.217 -2.979 1.00 32.64 23 GLU E CA 1
ATOM 9964 C C . GLU E 1 29 ? 75.155 61.678 -4.190 1.00 28.02 23 GLU E C 1
ATOM 9965 O O . GLU E 1 29 ? 74.621 61.551 -5.287 1.00 23.78 23 GLU E O 1
ATOM 9971 N N . GLY E 1 30 ? 76.421 61.361 -3.964 1.00 27.40 24 GLY E N 1
ATOM 9972 C CA . GLY E 1 30 ? 77.284 60.880 -5.029 1.00 27.18 24 GLY E CA 1
ATOM 9973 C C . GLY E 1 30 ? 76.848 59.686 -5.858 1.00 29.38 24 GLY E C 1
ATOM 9974 O O . GLY E 1 30 ? 77.228 59.568 -7.019 1.00 35.52 24 GLY E O 1
ATOM 9975 N N . LEU E 1 31 ? 76.045 58.802 -5.293 1.00 28.93 25 LEU E N 1
ATOM 9976 C CA . LEU E 1 31 ? 75.609 57.627 -6.034 1.00 26.97 25 LEU E CA 1
ATOM 9977 C C . LEU E 1 31 ? 74.290 57.791 -6.769 1.00 31.32 25 LEU E C 1
ATOM 9978 O O . LEU E 1 31 ? 73.806 56.843 -7.376 1.00 32.86 25 LEU E O 1
ATOM 9983 N N . ASP E 1 32 ? 73.713 58.987 -6.718 1.00 32.32 26 ASP E N 1
ATOM 9984 C CA . ASP E 1 32 ? 72.440 59.259 -7.382 1.00 31.37 26 ASP E CA 1
ATOM 9985 C C . ASP E 1 32 ? 72.683 59.627 -8.841 1.00 36.18 26 ASP E C 1
ATOM 9986 O O . ASP E 1 32 ? 73.425 60.574 -9.121 1.00 37.62 26 ASP E O 1
ATOM 9991 N N . GLU E 1 33 ? 72.056 58.912 -9.773 1.00 37.09 27 GLU E N 1
ATOM 9992 C CA . GLU E 1 33 ? 72.288 59.218 -11.184 1.00 40.79 27 GLU E CA 1
ATOM 9993 C C . GLU E 1 33 ? 71.855 60.597 -11.641 1.00 41.11 27 GLU E C 1
ATOM 9994 O O . GLU E 1 33 ? 72.422 61.125 -12.612 1.00 39.87 27 GLU E O 1
ATOM 10000 N N . ARG E 1 34 ? 70.860 61.176 -10.967 1.00 38.86 28 ARG E N 1
ATOM 10001 C CA . ARG E 1 34 ? 70.427 62.516 -11.339 1.00 37.43 28 ARG E CA 1
ATOM 10002 C C . ARG E 1 34 ? 71.598 63.453 -11.096 1.00 34.69 28 ARG E C 1
ATOM 10003 O O . ARG E 1 34 ? 71.931 64.300 -11.923 1.00 35.44 28 ARG E O 1
ATOM 10011 N N . ILE E 1 35 ? 72.234 63.268 -9.949 1.00 32.62 29 ILE E N 1
ATOM 10012 C CA . ILE E 1 35 ? 73.390 64.068 -9.592 1.00 36.69 29 ILE E CA 1
ATOM 10013 C C . ILE E 1 35 ? 74.586 63.767 -10.505 1.00 41.59 29 ILE E C 1
ATOM 10014 O O . ILE E 1 35 ? 75.280 64.682 -10.955 1.00 40.94 29 ILE E O 1
ATOM 10019 N N . LEU E 1 36 ? 74.845 62.489 -10.769 1.00 40.58 30 LEU E N 1
ATOM 10020 C CA . LEU E 1 36 ? 75.975 62.126 -11.618 1.00 39.38 30 LEU E CA 1
ATOM 10021 C C . LEU E 1 36 ? 75.826 62.655 -13.045 1.00 41.84 30 LEU E C 1
ATOM 10022 O O . LEU E 1 36 ? 76.789 63.166 -13.621 1.00 48.54 30 LEU E O 1
ATOM 10027 N N . GLU E 1 37 ? 74.633 62.539 -13.620 1.00 37.61 31 GLU E N 1
ATOM 10028 C CA . GLU E 1 37 ? 74.409 63.043 -14.970 1.00 37.41 31 GLU E CA 1
ATOM 10029 C C . GLU E 1 37 ? 74.602 64.551 -15.035 1.00 39.31 31 GLU E C 1
ATOM 10030 O O . GLU E 1 37 ? 75.202 65.074 -15.977 1.00 39.46 31 GLU E O 1
ATOM 10036 N N . ALA E 1 38 ? 74.079 65.242 -14.025 1.00 37.27 32 ALA E N 1
ATOM 10037 C CA . ALA E 1 38 ? 74.164 66.695 -13.938 1.00 35.27 32 ALA E CA 1
ATOM 10038 C C . ALA E 1 38 ? 75.604 67.140 -13.695 1.00 35.08 32 ALA E C 1
ATOM 10039 O O . ALA E 1 38 ? 76.106 68.072 -14.348 1.00 36.42 32 ALA E O 1
ATOM 10041 N N . VAL E 1 39 ? 76.252 66.462 -12.750 1.00 32.91 33 VAL E N 1
ATOM 10042 C CA . VAL E 1 39 ? 77.635 66.738 -12.395 1.00 38.30 33 VAL E CA 1
ATOM 10043 C C . VAL E 1 39 ? 78.520 66.441 -13.601 1.00 36.35 33 VAL E C 1
ATOM 10044 O O . VAL E 1 39 ? 79.436 67.200 -13.920 1.00 36.22 33 VAL E O 1
ATOM 10048 N N . SER E 1 40 ? 78.228 65.341 -14.277 1.00 36.07 34 SER E N 1
ATOM 10049 C CA . SER E 1 40 ? 78.991 64.956 -15.447 1.00 39.84 34 SER E CA 1
ATOM 10050 C C . SER E 1 40 ? 78.907 66.065 -16.485 1.00 38.76 34 SER E C 1
ATOM 10051 O O . SER E 1 40 ? 79.924 66.534 -17.010 1.00 38.32 34 SER E O 1
ATOM 10054 N N . LYS E 1 41 ? 77.688 66.500 -16.763 1.00 38.68 35 LYS E N 1
ATOM 10055 C CA . LYS E 1 41 ? 77.488 67.550 -17.744 1.00 35.90 35 LYS E CA 1
ATOM 10056 C C . LYS E 1 41 ? 78.058 68.898 -17.312 1.00 40.20 35 LYS E C 1
ATOM 10057 O O . LYS E 1 41 ? 78.710 69.589 -18.093 1.00 43.00 35 LYS E O 1
ATOM 10063 N N . LEU E 1 42 ? 77.803 69.277 -16.069 1.00 39.41 36 LEU E N 1
ATOM 10064 C CA . LEU E 1 42 ? 78.305 70.547 -15.584 1.00 41.45 36 LEU E CA 1
ATOM 10065 C C . LEU E 1 42 ? 79.811 70.669 -15.794 1.00 41.08 36 LEU E C 1
ATOM 10066 O O . LEU E 1 42 ? 80.292 71.700 -16.263 1.00 45.51 36 LEU E O 1
ATOM 10071 N N . ALA E 1 43 ? 80.555 69.620 -15.462 1.00 41.14 37 ALA E N 1
ATOM 10072 C CA . ALA E 1 43 ? 82.006 69.651 -15.633 1.00 44.53 37 ALA E CA 1
ATOM 10073 C C . ALA E 1 43 ? 82.328 69.582 -17.118 1.00 44.39 37 ALA E C 1
ATOM 10074 O O . ALA E 1 43 ? 83.296 70.192 -17.588 1.00 40.35 37 ALA E O 1
ATOM 10076 N N . GLY E 1 44 ? 81.508 68.834 -17.852 1.00 42.40 38 GLY E N 1
ATOM 10077 C CA . GLY E 1 44 ? 81.721 68.687 -19.276 1.00 42.97 38 GLY E CA 1
ATOM 10078 C C . GLY E 1 44 ? 81.741 70.016 -19.993 1.00 50.39 38 GLY E C 1
ATOM 10079 O O . GLY E 1 44 ? 82.510 70.196 -20.934 1.00 55.36 38 GLY E O 1
ATOM 10080 N N . ASN E 1 45 ? 80.899 70.948 -19.559 1.00 52.85 39 ASN E N 1
ATOM 10081 C CA . ASN E 1 45 ? 80.831 72.263 -20.196 1.00 51.60 39 ASN E CA 1
ATOM 10082 C C . ASN E 1 45 ? 81.707 73.294 -19.486 1.00 46.03 39 ASN E C 1
ATOM 10083 O O . ASN E 1 45 ? 81.814 74.434 -19.906 1.00 44.02 39 ASN E O 1
ATOM 10088 N N . LYS E 1 46 ? 82.348 72.864 -18.411 1.00 47.77 40 LYS E N 1
ATOM 10089 C CA . LYS E 1 46 ? 83.214 73.728 -17.616 1.00 49.51 40 LYS E CA 1
ATOM 10090 C C . LYS E 1 46 ? 82.418 74.922 -17.096 1.00 47.55 40 LYS E C 1
ATOM 10091 O O . LYS E 1 46 ? 82.926 76.044 -17.038 1.00 47.66 40 LYS E O 1
ATOM 10097 N N . VAL E 1 47 ? 81.166 74.671 -16.725 1.00 41.12 41 VAL E N 1
ATOM 10098 C CA . VAL E 1 47 ? 80.288 75.704 -16.184 1.00 40.38 41 VAL E CA 1
ATOM 10099 C C . VAL E 1 47 ? 80.688 76.037 -14.738 1.00 43.94 41 VAL E C 1
ATOM 10100 O O . VAL E 1 47 ? 80.829 77.209 -14.366 1.00 41.43 41 VAL E O 1
ATOM 10104 N N . LEU E 1 48 ? 80.843 74.989 -13.929 1.00 46.25 42 LEU E N 1
ATOM 10105 C CA . LEU E 1 48 ? 81.255 75.105 -12.528 1.00 43.02 42 LEU E CA 1
ATOM 10106 C C . LEU E 1 48 ? 82.091 73.871 -12.156 1.00 41.92 42 LEU E C 1
ATOM 10107 O O . LEU E 1 48 ? 82.174 72.923 -12.935 1.00 43.97 42 LEU E O 1
ATOM 10112 N N . ASN E 1 49 ? 82.730 73.888 -10.992 1.00 38.55 43 ASN E N 1
ATOM 10113 C CA . ASN E 1 49 ? 83.559 72.769 -10.567 1.00 33.60 43 ASN E CA 1
ATOM 10114 C C . ASN E 1 49 ? 82.808 71.951 -9.545 1.00 30.99 43 ASN E C 1
ATOM 10115 O O . ASN E 1 49 ? 82.791 72.280 -8.355 1.00 29.23 43 ASN E O 1
ATOM 10120 N N . PRO E 1 50 ? 82.183 70.857 -9.991 1.00 29.68 44 PRO E N 1
ATOM 10121 C CA . PRO E 1 50 ? 81.430 70.016 -9.060 1.00 28.79 44 PRO E CA 1
ATOM 10122 C C . PRO E 1 50 ? 82.253 69.082 -8.160 1.00 29.80 44 PRO E C 1
ATOM 10123 O O . PRO E 1 50 ? 83.246 68.485 -8.604 1.00 31.88 44 PRO E O 1
ATOM 10127 N N . ILE E 1 51 ? 81.849 69.010 -6.888 1.00 29.89 45 ILE E N 1
ATOM 10128 C CA . ILE E 1 51 ? 82.482 68.147 -5.890 1.00 29.71 45 ILE E CA 1
ATOM 10129 C C . ILE E 1 51 ? 81.412 67.169 -5.414 1.00 32.46 45 ILE E C 1
ATOM 10130 O O . ILE E 1 51 ? 80.382 67.563 -4.889 1.00 36.40 45 ILE E O 1
ATOM 10135 N N . VAL E 1 52 ? 81.670 65.887 -5.618 1.00 31.23 46 VAL E N 1
ATOM 10136 C CA . VAL E 1 52 ? 80.749 64.806 -5.260 1.00 31.49 46 VAL E CA 1
ATOM 10137 C C . VAL E 1 52 ? 81.248 64.082 -4.004 1.00 31.10 46 VAL E C 1
ATOM 10138 O O . VAL E 1 52 ? 82.449 63.910 -3.825 1.00 32.15 46 VAL E O 1
ATOM 10142 N N . ILE E 1 53 ? 80.336 63.684 -3.121 1.00 28.18 47 ILE E N 1
ATOM 10143 C CA . ILE E 1 53 ? 80.745 62.983 -1.900 1.00 25.70 47 ILE E CA 1
ATOM 10144 C C . ILE E 1 53 ? 80.389 61.492 -1.947 1.00 27.23 47 ILE E C 1
ATOM 10145 O O . ILE E 1 53 ? 79.300 61.125 -2.384 1.00 27.39 47 ILE E O 1
ATOM 10150 N N . GLY E 1 54 ? 81.318 60.650 -1.496 1.00 26.47 48 GLY E N 1
ATOM 10151 C CA . GLY E 1 54 ? 81.102 59.209 -1.476 1.00 27.65 48 GLY E CA 1
ATOM 10152 C C . GLY E 1 54 ? 82.351 58.376 -1.739 1.00 30.83 48 GLY E C 1
ATOM 10153 O O . GLY E 1 54 ? 83.454 58.895 -1.719 1.00 33.41 48 GLY E O 1
ATOM 10154 N N . ASN E 1 55 ? 82.183 57.078 -1.969 1.00 33.25 49 ASN E N 1
ATOM 10155 C CA . ASN E 1 55 ? 83.316 56.194 -2.249 1.00 25.41 49 ASN E CA 1
ATOM 10156 C C . ASN E 1 55 ? 83.745 56.320 -3.715 1.00 30.22 49 ASN E C 1
ATOM 10157 O O . ASN E 1 55 ? 82.931 56.192 -4.632 1.00 28.15 49 ASN E O 1
ATOM 10162 N N . GLU E 1 56 ? 85.039 56.539 -3.937 1.00 32.64 50 GLU E N 1
ATOM 10163 C CA . GLU E 1 56 ? 85.555 56.713 -5.290 1.00 28.75 50 GLU E CA 1
ATOM 10164 C C . GLU E 1 56 ? 85.355 55.538 -6.246 1.00 30.44 50 GLU E C 1
ATOM 10165 O O . GLU E 1 56 ? 84.915 55.735 -7.376 1.00 32.54 50 GLU E O 1
ATOM 10171 N N . ASN E 1 57 ? 85.664 54.319 -5.824 1.00 29.58 51 ASN E N 1
ATOM 10172 C CA . ASN E 1 57 ? 85.461 53.178 -6.711 1.00 28.71 51 ASN E CA 1
ATOM 10173 C C . ASN E 1 57 ? 83.991 52.961 -7.023 1.00 27.53 51 ASN E C 1
ATOM 10174 O O . ASN E 1 57 ? 83.613 52.641 -8.159 1.00 23.89 51 ASN E O 1
ATOM 10179 N N . GLU E 1 58 ? 83.164 53.128 -6.001 1.00 28.78 52 GLU E N 1
ATOM 10180 C CA . GLU E 1 58 ? 81.743 52.949 -6.155 1.00 33.40 52 GLU E CA 1
ATOM 10181 C C . GLU E 1 58 ? 81.153 53.977 -7.125 1.00 34.58 52 GLU E C 1
ATOM 10182 O O . GLU E 1 58 ? 80.432 53.604 -8.055 1.00 37.77 52 GLU E O 1
ATOM 10188 N N . ILE E 1 59 ? 81.461 55.257 -6.937 1.00 32.28 53 ILE E N 1
ATOM 10189 C CA . ILE E 1 59 ? 80.947 56.277 -7.846 1.00 29.34 53 ILE E CA 1
ATOM 10190 C C . ILE E 1 59 ? 81.485 56.036 -9.247 1.00 30.96 53 ILE E C 1
ATOM 10191 O O . ILE E 1 59 ? 80.736 56.051 -10.226 1.00 31.01 53 ILE E O 1
ATOM 10196 N N . GLN E 1 60 ? 82.789 55.811 -9.334 1.00 28.59 54 GLN E N 1
ATOM 10197 C CA . GLN E 1 60 ? 83.431 55.567 -10.611 1.00 23.97 54 GLN E CA 1
ATOM 10198 C C . GLN E 1 60 ? 82.735 54.443 -11.392 1.00 25.91 54 GLN E C 1
ATOM 10199 O O . GLN E 1 60 ? 82.530 54.546 -12.608 1.00 28.08 54 GLN E O 1
ATOM 10205 N N . ALA E 1 61 ? 82.375 53.372 -10.688 1.00 24.69 55 ALA E N 1
ATOM 10206 C CA . ALA E 1 61 ? 81.699 52.229 -11.306 1.00 25.23 55 ALA E CA 1
ATOM 10207 C C . ALA E 1 61 ? 80.244 52.531 -11.674 1.00 28.46 55 ALA E C 1
ATOM 10208 O O . ALA E 1 61 ? 79.706 51.969 -12.634 1.00 30.17 55 ALA E O 1
ATOM 10210 N N . LYS E 1 62 ? 79.609 53.409 -10.901 1.00 27.42 56 LYS E N 1
ATOM 10211 C CA . LYS E 1 62 ? 78.224 53.795 -11.162 1.00 33.43 56 LYS E CA 1
ATOM 10212 C C . LYS E 1 62 ? 78.177 54.727 -12.373 1.00 39.58 56 LYS E C 1
ATOM 10213 O O . LYS E 1 62 ? 77.282 54.611 -13.220 1.00 39.77 56 LYS E O 1
ATOM 10219 N N . ALA E 1 63 ? 79.146 55.640 -12.453 1.00 37.72 57 ALA E N 1
ATOM 10220 C CA . ALA E 1 63 ? 79.206 56.573 -13.566 1.00 39.04 57 ALA E CA 1
ATOM 10221 C C . ALA E 1 63 ? 79.360 55.757 -14.833 1.00 46.40 57 ALA E C 1
ATOM 10222 O O . ALA E 1 63 ? 78.805 56.107 -15.887 1.00 49.38 57 ALA E O 1
ATOM 10224 N N . LYS E 1 64 ? 80.120 54.672 -14.733 1.00 45.26 58 LYS E N 1
ATOM 10225 C CA . LYS E 1 64 ? 80.336 53.833 -15.896 1.00 43.99 58 LYS E CA 1
ATOM 10226 C C . LYS E 1 64 ? 79.060 53.179 -16.398 1.00 44.54 58 LYS E C 1
ATOM 10227 O O . LYS E 1 64 ? 78.843 53.101 -17.604 1.00 43.48 58 LYS E O 1
ATOM 10233 N N . GLU E 1 65 ? 78.198 52.715 -15.502 1.00 43.63 59 GLU E N 1
ATOM 10234 C CA . GLU E 1 65 ? 76.977 52.071 -15.986 1.00 49.73 59 GLU E CA 1
ATOM 10235 C C . GLU E 1 65 ? 75.948 53.084 -16.492 1.00 49.15 59 GLU E C 1
ATOM 10236 O O . GLU E 1 65 ? 74.874 52.701 -16.970 1.00 45.53 59 GLU E O 1
ATOM 10242 N N . LEU E 1 66 ? 76.282 54.370 -16.388 1.00 49.23 60 LEU E N 1
ATOM 10243 C CA . LEU E 1 66 ? 75.394 55.434 -16.853 1.00 47.60 60 LEU E CA 1
ATOM 10244 C C . LEU E 1 66 ? 76.007 56.097 -18.086 1.00 51.33 60 LEU E C 1
ATOM 10245 O O . LEU E 1 66 ? 75.523 57.134 -18.557 1.00 55.18 60 LEU E O 1
ATOM 10250 N N . ASN E 1 67 ? 77.072 55.492 -18.599 1.00 47.31 61 ASN E N 1
ATOM 10251 C CA . ASN E 1 67 ? 77.770 56.018 -19.764 1.00 47.34 61 ASN E CA 1
ATOM 10252 C C . ASN E 1 67 ? 78.251 57.429 -19.515 1.00 43.39 61 ASN E C 1
ATOM 10253 O O . ASN E 1 67 ? 78.181 58.288 -20.401 1.00 42.23 61 ASN E O 1
ATOM 10258 N N . LEU E 1 68 ? 78.756 57.653 -18.307 1.00 39.73 62 LEU E N 1
ATOM 10259 C CA . LEU E 1 68 ? 79.270 58.958 -17.924 1.00 35.55 62 LEU E CA 1
ATOM 10260 C C . LEU E 1 68 ? 80.759 58.884 -17.574 1.00 32.89 62 LEU E C 1
ATOM 10261 O O . LEU E 1 68 ? 81.281 57.817 -17.295 1.00 33.17 62 LEU E O 1
ATOM 10266 N N . THR E 1 69 ? 81.418 60.042 -17.618 1.00 28.92 63 THR E N 1
ATOM 10267 C CA . THR E 1 69 ? 82.833 60.214 -17.301 1.00 29.82 63 THR E CA 1
ATOM 10268 C C . THR E 1 69 ? 82.855 61.281 -16.221 1.00 38.33 63 THR E C 1
ATOM 10269 O O . THR E 1 69 ? 82.024 62.180 -16.210 1.00 44.10 63 THR E O 1
ATOM 10273 N N . LEU E 1 70 ? 83.799 61.206 -15.301 1.00 40.23 64 LEU E N 1
ATOM 10274 C CA . LEU E 1 70 ? 83.817 62.196 -14.247 1.00 38.67 64 LEU E CA 1
ATOM 10275 C C . LEU E 1 70 ? 84.933 63.179 -14.457 1.00 41.34 64 LEU E C 1
ATOM 10276 O O . LEU E 1 70 ? 85.708 63.475 -13.551 1.00 45.76 64 LEU E O 1
ATOM 10281 N N . GLY E 1 71 ? 84.972 63.689 -15.683 1.00 38.12 65 GLY E N 1
ATOM 10282 C CA . GLY E 1 71 ? 85.957 64.666 -16.100 1.00 36.74 65 GLY E CA 1
ATOM 10283 C C . GLY E 1 71 ? 86.507 65.600 -15.038 1.00 35.62 65 GLY E C 1
ATOM 10284 O O . GLY E 1 71 ? 87.468 65.260 -14.353 1.00 39.43 65 GLY E O 1
ATOM 10285 N N . GLY E 1 72 ? 85.927 66.788 -14.928 1.00 35.25 66 GLY E N 1
ATOM 10286 C CA . GLY E 1 72 ? 86.404 67.741 -13.949 1.00 38.69 66 GLY E CA 1
ATOM 10287 C C . GLY E 1 72 ? 85.644 67.617 -12.648 1.00 41.93 66 GLY E C 1
ATOM 10288 O O . GLY E 1 72 ? 85.252 68.624 -12.043 1.00 49.02 66 GLY E O 1
ATOM 10289 N N . VAL E 1 73 ? 85.431 66.377 -12.213 1.00 42.39 67 VAL E N 1
ATOM 10290 C CA . VAL E 1 73 ? 84.689 66.142 -10.984 1.00 37.88 67 VAL E CA 1
ATOM 10291 C C . VAL E 1 73 ? 85.549 65.580 -9.878 1.00 35.26 67 VAL E C 1
ATOM 10292 O O . VAL E 1 73 ? 86.092 64.499 -10.019 1.00 38.55 67 VAL E O 1
ATOM 10296 N N . LYS E 1 74 ? 85.669 66.323 -8.781 1.00 35.13 68 LYS E N 1
ATOM 10297 C CA . LYS E 1 74 ? 86.452 65.907 -7.619 1.00 36.63 68 LYS E CA 1
ATOM 10298 C C . LYS E 1 74 ? 85.574 65.046 -6.710 1.00 34.73 68 LYS E C 1
ATOM 10299 O O . LYS E 1 74 ? 84.400 65.364 -6.486 1.00 42.64 68 LYS E O 1
ATOM 10305 N N . ILE E 1 75 ? 86.142 63.959 -6.194 1.00 30.08 69 ILE E N 1
ATOM 10306 C CA . ILE E 1 75 ? 85.405 63.066 -5.303 1.00 27.82 69 ILE E CA 1
ATOM 10307 C C . ILE E 1 75 ? 85.978 63.000 -3.903 1.00 28.58 69 ILE E C 1
ATOM 10308 O O . ILE E 1 75 ? 87.170 62.772 -3.721 1.00 27.84 69 ILE E O 1
ATOM 10313 N N . TYR E 1 76 ? 85.124 63.239 -2.911 1.00 25.53 70 TYR E N 1
ATOM 10314 C CA . TYR E 1 76 ? 85.555 63.200 -1.523 1.00 30.87 70 TYR E CA 1
ATOM 10315 C C . TYR E 1 76 ? 84.837 62.082 -0.771 1.00 32.46 70 TYR E C 1
ATOM 10316 O O . TYR E 1 76 ? 83.611 61.950 -0.852 1.00 34.77 70 TYR E O 1
ATOM 10325 N N . ASP E 1 77 ? 85.606 61.277 -0.044 1.00 31.63 71 ASP E N 1
ATOM 10326 C CA . ASP E 1 77 ? 85.059 60.186 0.744 1.00 32.64 71 ASP E CA 1
ATOM 10327 C C . ASP E 1 77 ? 85.278 60.565 2.214 1.00 32.69 71 ASP E C 1
ATOM 10328 O O . ASP E 1 77 ? 86.413 60.787 2.643 1.00 32.74 71 ASP E O 1
ATOM 10333 N N . PRO E 1 78 ? 84.192 60.667 3.002 1.00 28.46 72 PRO E N 1
ATOM 10334 C CA . PRO E 1 78 ? 84.343 61.033 4.411 1.00 29.46 72 PRO E CA 1
ATOM 10335 C C . PRO E 1 78 ? 85.301 60.116 5.185 1.00 33.25 72 PRO E C 1
ATOM 10336 O O . PRO E 1 78 ? 85.961 60.557 6.136 1.00 34.08 72 PRO E O 1
ATOM 10340 N N . HIS E 1 79 ? 85.381 58.852 4.763 1.00 36.60 73 HIS E N 1
ATOM 10341 C CA . HIS E 1 79 ? 86.220 57.834 5.423 1.00 31.49 73 HIS E CA 1
ATOM 10342 C C . HIS E 1 79 ? 87.666 57.908 4.930 1.00 30.60 73 HIS E C 1
ATOM 10343 O O . HIS E 1 79 ? 88.497 57.079 5.280 1.00 27.95 73 HIS E O 1
ATOM 10350 N N . THR E 1 80 ? 87.979 58.924 4.143 1.00 29.54 74 THR E N 1
ATOM 10351 C CA . THR E 1 80 ? 89.307 59.024 3.541 1.00 25.60 74 THR E CA 1
ATOM 10352 C C . THR E 1 80 ? 89.903 60.428 3.539 1.00 28.81 74 THR E C 1
ATOM 10353 O O . THR E 1 80 ? 91.110 60.607 3.608 1.00 24.20 74 THR E O 1
ATOM 10357 N N . TYR E 1 81 ? 89.033 61.416 3.430 1.00 36.31 75 TYR E N 1
ATOM 10358 C CA . TYR E 1 81 ? 89.426 62.809 3.410 1.00 34.72 75 TYR E CA 1
ATOM 10359 C C . TYR E 1 81 ? 90.510 63.089 4.452 1.00 33.76 75 TYR E C 1
ATOM 10360 O O . TYR E 1 81 ? 90.357 62.675 5.595 1.00 36.87 75 TYR E O 1
ATOM 10369 N N . GLU E 1 82 ? 91.596 63.779 4.081 1.00 40.77 76 GLU E N 1
ATOM 10370 C CA . GLU E 1 82 ? 92.656 64.057 5.068 1.00 48.00 76 GLU E CA 1
ATOM 10371 C C . GLU E 1 82 ? 92.438 65.260 5.997 1.00 48.08 76 GLU E C 1
ATOM 10372 O O . GLU E 1 82 ? 93.241 65.504 6.883 1.00 52.96 76 GLU E O 1
ATOM 10378 N N . GLY E 1 83 ? 91.355 66.004 5.813 1.00 49.08 77 GLY E N 1
ATOM 10379 C CA . GLY E 1 83 ? 91.084 67.133 6.693 1.00 50.99 77 GLY E CA 1
ATOM 10380 C C . GLY E 1 83 ? 89.944 66.865 7.670 1.00 53.34 77 GLY E C 1
ATOM 10381 O O . GLY E 1 83 ? 89.454 67.783 8.344 1.00 56.84 77 GLY E O 1
ATOM 10382 N N . MET E 1 84 ? 89.531 65.603 7.756 1.00 51.76 78 MET E N 1
ATOM 10383 C CA . MET E 1 84 ? 88.438 65.200 8.635 1.00 46.55 78 MET E CA 1
ATOM 10384 C C . MET E 1 84 ? 88.675 65.639 10.068 1.00 42.82 78 MET E C 1
ATOM 10385 O O . MET E 1 84 ? 87.801 66.240 10.694 1.00 46.67 78 MET E O 1
ATOM 10390 N N . GLU E 1 85 ? 89.864 65.333 10.573 1.00 37.92 79 GLU E N 1
ATOM 10391 C CA . GLU E 1 85 ? 90.246 65.686 11.929 1.00 41.22 79 GLU E CA 1
ATOM 10392 C C . GLU E 1 85 ? 90.020 67.176 12.158 1.00 40.97 79 GLU E C 1
ATOM 10393 O O . GLU E 1 85 ? 89.425 67.585 13.160 1.00 37.59 79 GLU E O 1
ATOM 10399 N N . ASP E 1 86 ? 90.471 67.985 11.205 1.00 40.16 80 ASP E N 1
ATOM 10400 C CA . ASP E 1 86 ? 90.286 69.424 11.305 1.00 42.81 80 ASP E CA 1
ATOM 10401 C C . ASP E 1 86 ? 88.816 69.808 11.226 1.00 41.16 80 ASP E C 1
ATOM 10402 O O . ASP E 1 86 ? 88.365 70.709 11.946 1.00 45.12 80 ASP E O 1
ATOM 10407 N N . LEU E 1 87 ? 88.078 69.132 10.348 1.00 35.53 81 LEU E N 1
ATOM 10408 C CA . LEU E 1 87 ? 86.656 69.408 10.196 1.00 31.77 81 LEU E CA 1
ATOM 10409 C C . LEU E 1 87 ? 85.942 69.011 11.477 1.00 31.99 81 LEU E C 1
ATOM 10410 O O . LEU E 1 87 ? 85.091 69.749 11.980 1.00 36.62 81 LEU E O 1
ATOM 10415 N N . VAL E 1 88 ? 86.310 67.845 12.001 1.00 30.08 82 VAL E N 1
ATOM 10416 C CA . VAL E 1 88 ? 85.715 67.363 13.227 1.00 26.32 82 VAL E CA 1
ATOM 10417 C C . VAL E 1 88 ? 85.849 68.438 14.294 1.00 33.40 82 VAL E C 1
ATOM 10418 O O . VAL E 1 88 ? 84.862 68.798 14.937 1.00 37.26 82 VAL E O 1
ATOM 10422 N N . GLN E 1 89 ? 87.059 68.968 14.468 1.00 35.60 83 GLN E N 1
ATOM 10423 C CA . GLN E 1 89 ? 87.298 69.987 15.496 1.00 38.48 83 GLN E CA 1
ATOM 10424 C C . GLN E 1 89 ? 86.555 71.301 15.254 1.00 34.84 83 GLN E C 1
ATOM 10425 O O . GLN E 1 89 ? 86.138 71.985 16.200 1.00 33.59 83 GLN E O 1
ATOM 10431 N N . ALA E 1 90 ? 86.381 71.642 13.983 1.00 33.22 84 ALA E N 1
ATOM 10432 C CA . ALA E 1 90 ? 85.691 72.864 13.623 1.00 31.97 84 ALA E CA 1
ATOM 10433 C C . ALA E 1 90 ? 84.208 72.726 13.945 1.00 31.29 84 ALA E C 1
ATOM 10434 O O . ALA E 1 90 ? 83.538 73.692 14.338 1.00 24.21 84 ALA E O 1
ATOM 10436 N N . PHE E 1 91 ? 83.698 71.511 13.772 1.00 33.71 85 PHE E N 1
ATOM 10437 C CA . PHE E 1 91 ? 82.296 71.225 14.034 1.00 33.86 85 PHE E CA 1
ATOM 10438 C C . PHE E 1 91 ? 82.019 71.405 15.524 1.00 37.51 85 PHE E C 1
ATOM 10439 O O . PHE E 1 91 ? 81.120 72.150 15.900 1.00 40.66 85 PHE E O 1
ATOM 10447 N N . VAL E 1 92 ? 82.817 70.752 16.368 1.00 36.14 86 VAL E N 1
ATOM 10448 C CA . VAL E 1 92 ? 82.615 70.855 17.806 1.00 35.26 86 VAL E CA 1
ATOM 10449 C C . VAL E 1 92 ? 82.661 72.313 18.241 1.00 36.07 86 VAL E C 1
ATOM 10450 O O . VAL E 1 92 ? 81.868 72.735 19.068 1.00 43.20 86 VAL E O 1
ATOM 10454 N N . GLU E 1 93 ? 83.573 73.095 17.676 1.00 36.27 87 GLU E N 1
ATOM 10455 C CA . GLU E 1 93 ? 83.666 74.504 18.049 1.00 33.26 87 GLU E CA 1
ATOM 10456 C C . GLU E 1 93 ? 82.408 75.270 17.636 1.00 32.59 87 GLU E C 1
ATOM 10457 O O . GLU E 1 93 ? 81.924 76.154 18.354 1.00 34.84 87 GLU E O 1
ATOM 10463 N N . ARG E 1 94 ? 81.874 74.902 16.479 1.00 28.18 88 ARG E N 1
ATOM 10464 C CA . ARG E 1 94 ? 80.690 75.542 15.941 1.00 26.35 88 ARG E CA 1
ATOM 10465 C C . ARG E 1 94 ? 79.440 75.164 16.731 1.00 28.80 88 ARG E C 1
ATOM 10466 O O . ARG E 1 94 ? 78.523 75.969 16.900 1.00 26.73 88 ARG E O 1
ATOM 10474 N N . ARG E 1 95 ? 79.420 73.929 17.217 1.00 30.97 89 ARG E N 1
ATOM 10475 C CA . ARG E 1 95 ? 78.302 73.415 17.989 1.00 30.07 89 ARG E CA 1
ATOM 10476 C C . ARG E 1 95 ? 78.449 73.826 19.434 1.00 32.69 89 ARG E C 1
ATOM 10477 O O . ARG E 1 95 ? 77.784 73.268 20.292 1.00 35.20 89 ARG E O 1
ATOM 10485 N N . LYS E 1 96 ? 79.325 74.797 19.687 1.00 31.80 90 LYS E N 1
ATOM 10486 C CA . LYS E 1 96 ? 79.584 75.333 21.026 1.00 33.05 90 LYS E CA 1
ATOM 10487 C C . LYS E 1 96 ? 79.369 74.380 22.208 1.00 33.57 90 LYS E C 1
ATOM 10488 O O . LYS E 1 96 ? 78.743 74.750 23.200 1.00 30.84 90 LYS E O 1
ATOM 10494 N N . GLY E 1 97 ? 79.896 73.167 22.110 1.00 36.35 91 GLY E N 1
ATOM 10495 C CA . GLY E 1 97 ? 79.748 72.227 23.200 1.00 38.47 91 GLY E CA 1
ATOM 10496 C C . GLY E 1 97 ? 78.549 71.298 23.145 1.00 42.03 91 GLY E C 1
ATOM 10497 O O . GLY E 1 97 ? 78.409 70.432 24.008 1.00 46.79 91 GLY E O 1
ATOM 10498 N N . LYS E 1 98 ? 77.680 71.448 22.151 1.00 44.85 92 LYS E N 1
ATOM 10499 C CA . LYS E 1 98 ? 76.512 70.575 22.045 1.00 42.89 92 LYS E CA 1
ATOM 10500 C C . LYS E 1 98 ? 76.934 69.211 21.485 1.00 42.52 92 LYS E C 1
ATOM 10501 O O . LYS E 1 98 ? 76.185 68.230 21.563 1.00 44.43 92 LYS E O 1
ATOM 10507 N N . ALA E 1 99 ? 78.149 69.149 20.950 1.00 43.28 93 ALA E N 1
ATOM 10508 C CA . ALA E 1 99 ? 78.687 67.921 20.371 1.00 38.19 93 ALA E CA 1
ATOM 10509 C C . ALA E 1 99 ? 80.031 67.532 20.970 1.00 37.80 93 ALA E C 1
ATOM 10510 O O . ALA E 1 99 ? 80.963 68.342 21.001 1.00 38.30 93 ALA E O 1
ATOM 10512 N N . THR E 1 100 ? 80.137 66.296 21.447 1.00 37.02 94 THR E N 1
ATOM 10513 C CA . THR E 1 100 ? 81.399 65.831 21.991 1.00 37.02 94 THR E CA 1
ATOM 10514 C C . THR E 1 100 ? 82.237 65.590 20.749 1.00 38.25 94 THR E C 1
ATOM 10515 O O . THR E 1 100 ? 81.851 65.985 19.642 1.00 41.79 94 THR E O 1
ATOM 10519 N N . GLU E 1 101 ? 83.359 64.909 20.920 1.00 39.15 95 GLU E N 1
ATOM 10520 C CA . GLU E 1 101 ? 84.235 64.636 19.799 1.00 39.19 95 GLU E CA 1
ATOM 10521 C C . GLU E 1 101 ? 83.777 63.394 19.062 1.00 39.90 95 GLU E C 1
ATOM 10522 O O . GLU E 1 101 ? 83.853 63.336 17.834 1.00 32.92 95 GLU E O 1
ATOM 10528 N N . GLU E 1 102 ? 83.306 62.400 19.810 1.00 43.55 96 GLU E N 1
ATOM 10529 C CA . GLU E 1 102 ? 82.805 61.174 19.198 1.00 48.05 96 GLU E CA 1
ATOM 10530 C C . GLU E 1 102 ? 81.545 61.503 18.408 1.00 48.36 96 GLU E C 1
ATOM 10531 O O . GLU E 1 102 ? 81.295 60.925 17.338 1.00 49.18 96 GLU E O 1
ATOM 10537 N N . GLN E 1 103 ? 80.750 62.430 18.942 1.00 46.11 97 GLN E N 1
ATOM 10538 C CA . GLN E 1 103 ? 79.532 62.842 18.272 1.00 44.89 97 GLN E CA 1
ATOM 10539 C C . GLN E 1 103 ? 79.904 63.509 16.954 1.00 46.09 97 GLN E C 1
ATOM 10540 O O . GLN E 1 103 ? 79.386 63.138 15.891 1.00 43.00 97 GLN E O 1
ATOM 10546 N N . ALA E 1 104 ? 80.816 64.481 17.027 1.00 41.40 98 ALA E N 1
ATOM 10547 C CA . ALA E 1 104 ? 81.259 65.217 15.839 1.00 39.81 98 ALA E CA 1
ATOM 10548 C C . ALA E 1 104 ? 81.800 64.300 14.739 1.00 36.97 98 ALA E C 1
ATOM 10549 O O . ALA E 1 104 ? 81.460 64.451 13.551 1.00 35.74 98 ALA E O 1
ATOM 10551 N N . ARG E 1 105 ? 82.646 63.356 15.138 1.00 34.35 99 ARG E N 1
ATOM 10552 C CA . ARG E 1 105 ? 83.234 62.406 14.203 1.00 33.95 99 ARG E CA 1
ATOM 10553 C C . ARG E 1 105 ? 82.179 61.546 13.517 1.00 32.29 99 ARG E C 1
ATOM 10554 O O . ARG E 1 105 ? 82.290 61.268 12.329 1.00 30.74 99 ARG E O 1
ATOM 10562 N N . LYS E 1 106 ? 81.170 61.106 14.270 1.00 31.12 100 LYS E N 1
ATOM 10563 C CA . LYS E 1 106 ? 80.087 60.305 13.701 1.00 28.33 100 LYS E CA 1
ATOM 10564 C C . LYS E 1 106 ? 79.266 61.183 12.748 1.00 27.26 100 LYS E C 1
ATOM 10565 O O . LYS E 1 106 ? 78.984 60.793 11.611 1.00 24.15 100 LYS E O 1
ATOM 10571 N N . ALA E 1 107 ? 78.911 62.374 13.225 1.00 25.80 101 ALA E N 1
ATOM 10572 C CA . ALA E 1 107 ? 78.108 63.315 12.462 1.00 22.81 101 ALA E CA 1
ATOM 10573 C C . ALA E 1 107 ? 78.707 63.590 11.107 1.00 23.76 101 ALA E C 1
ATOM 10574 O O . ALA E 1 107 ? 78.013 63.576 10.095 1.00 23.32 101 ALA E O 1
ATOM 10576 N N . LEU E 1 108 ? 80.006 63.823 11.076 1.00 27.29 102 LEU E N 1
ATOM 10577 C CA . LEU E 1 108 ? 80.638 64.130 9.809 1.00 30.07 102 LEU E CA 1
ATOM 10578 C C . LEU E 1 108 ? 80.862 62.950 8.844 1.00 29.52 102 LEU E C 1
ATOM 10579 O O . LEU E 1 108 ? 81.421 63.120 7.771 1.00 28.77 102 LEU E O 1
ATOM 10584 N N . LEU E 1 109 ? 80.446 61.748 9.207 1.00 27.66 103 LEU E N 1
ATOM 10585 C CA . LEU E 1 109 ? 80.589 60.654 8.260 1.00 28.00 103 LEU E CA 1
ATOM 10586 C C . LEU E 1 109 ? 79.390 60.704 7.314 1.00 30.35 103 LEU E C 1
ATOM 10587 O O . LEU E 1 109 ? 79.342 59.977 6.318 1.00 27.06 103 LEU E O 1
ATOM 10592 N N . ASP E 1 110 ? 78.438 61.577 7.645 1.00 33.06 104 ASP E N 1
ATOM 10593 C CA . ASP E 1 110 ? 77.219 61.763 6.866 1.00 35.28 104 ASP E CA 1
ATOM 10594 C C . ASP E 1 110 ? 77.433 62.699 5.679 1.00 38.89 104 ASP E C 1
ATOM 10595 O O . ASP E 1 110 ? 77.947 63.807 5.821 1.00 44.24 104 ASP E O 1
ATOM 10600 N N . GLU E 1 111 ? 77.051 62.224 4.503 1.00 39.17 105 GLU E N 1
ATOM 10601 C CA . GLU E 1 111 ? 77.167 62.992 3.272 1.00 39.28 105 GLU E CA 1
ATOM 10602 C C . GLU E 1 111 ? 76.848 64.468 3.493 1.00 40.87 105 GLU E C 1
ATOM 10603 O O . GLU E 1 111 ? 77.723 65.328 3.364 1.00 38.39 105 GLU E O 1
ATOM 10609 N N . ASN E 1 112 ? 75.592 64.755 3.813 1.00 39.00 106 ASN E N 1
ATOM 10610 C CA . ASN E 1 112 ? 75.156 66.128 4.022 1.00 34.71 106 ASN E CA 1
ATOM 10611 C C . ASN E 1 112 ? 75.988 66.926 5.026 1.00 31.20 106 ASN E C 1
ATOM 10612 O O . ASN E 1 112 ? 76.347 68.077 4.751 1.00 32.91 106 ASN E O 1
ATOM 10617 N N . TYR E 1 113 ? 76.299 66.336 6.180 1.00 21.28 107 TYR E N 1
ATOM 10618 C CA . TYR E 1 113 ? 77.076 67.065 7.188 1.00 22.83 107 TYR E CA 1
ATOM 10619 C C . TYR E 1 113 ? 78.498 67.287 6.696 1.00 28.84 107 TYR E C 1
ATOM 10620 O O . TYR E 1 113 ? 79.072 68.367 6.861 1.00 26.53 107 TYR E O 1
ATOM 10629 N N . PHE E 1 114 ? 79.061 66.260 6.077 1.00 28.09 108 PHE E N 1
ATOM 10630 C CA . PHE E 1 114 ? 80.415 66.369 5.577 1.00 24.55 108 PHE E CA 1
ATOM 10631 C C . PHE E 1 114 ? 80.472 67.469 4.526 1.00 26.82 108 PHE E C 1
ATOM 10632 O O . PHE E 1 114 ? 81.359 68.310 4.543 1.00 29.85 108 PHE E O 1
ATOM 10640 N N . GLY E 1 115 ? 79.512 67.470 3.615 1.00 24.34 109 GLY E N 1
ATOM 10641 C CA . GLY E 1 115 ? 79.498 68.484 2.581 1.00 27.72 109 GLY E CA 1
ATOM 10642 C C . GLY E 1 115 ? 79.249 69.864 3.137 1.00 28.68 109 GLY E C 1
ATOM 10643 O O . GLY E 1 115 ? 79.821 70.850 2.668 1.00 29.10 109 GLY E O 1
ATOM 10644 N N . THR E 1 116 ? 78.398 69.934 4.152 1.00 23.03 110 THR E N 1
ATOM 10645 C CA . THR E 1 116 ? 78.073 71.218 4.739 1.00 26.44 110 THR E CA 1
ATOM 10646 C C . THR E 1 116 ? 79.330 71.821 5.328 1.00 26.57 110 THR E C 1
ATOM 10647 O O . THR E 1 116 ? 79.592 73.016 5.161 1.00 27.78 110 THR E O 1
ATOM 10651 N N . MET E 1 117 ? 80.118 70.991 6.005 1.00 28.86 111 MET E N 1
ATOM 10652 C CA . MET E 1 117 ? 81.353 71.465 6.626 1.00 25.85 111 MET E CA 1
ATOM 10653 C C . MET E 1 117 ? 82.330 71.992 5.587 1.00 25.81 111 MET E C 1
ATOM 10654 O O . MET E 1 117 ? 83.060 72.942 5.838 1.00 24.91 111 MET E O 1
ATOM 10659 N N . LEU E 1 118 ? 82.342 71.370 4.414 1.00 26.11 112 LEU E N 1
ATOM 10660 C CA . LEU E 1 118 ? 83.251 71.790 3.354 1.00 27.41 112 LEU E CA 1
ATOM 10661 C C . LEU E 1 118 ? 82.873 73.195 2.936 1.00 30.17 112 LEU E C 1
ATOM 10662 O O . LEU E 1 118 ? 83.740 74.047 2.775 1.00 31.22 112 LEU E O 1
ATOM 10667 N N . VAL E 1 119 ? 81.581 73.428 2.750 1.00 30.82 113 VAL E N 1
ATOM 10668 C CA . VAL E 1 119 ? 81.111 74.743 2.339 1.00 28.82 113 VAL E CA 1
ATOM 10669 C C . VAL E 1 119 ? 81.439 75.757 3.424 1.00 29.22 113 VAL E C 1
ATOM 10670 O O . VAL E 1 119 ? 81.849 76.883 3.141 1.00 29.59 113 VAL E O 1
ATOM 10674 N N . TYR E 1 120 ? 81.279 75.338 4.673 1.00 27.19 114 TYR E N 1
ATOM 10675 C CA . TYR E 1 120 ? 81.545 76.191 5.825 1.00 32.66 114 TYR E CA 1
ATOM 10676 C C . TYR E 1 120 ? 83.012 76.613 5.964 1.00 38.33 114 TYR E C 1
ATOM 10677 O O . TYR E 1 120 ? 83.302 77.730 6.389 1.00 38.92 114 TYR E O 1
ATOM 10686 N N . LYS E 1 121 ? 83.937 75.733 5.596 1.00 41.57 115 LYS E N 1
ATOM 10687 C CA . LYS E 1 121 ? 85.359 76.055 5.702 1.00 39.95 115 LYS E CA 1
ATOM 10688 C C . LYS E 1 121 ? 86.004 76.525 4.389 1.00 42.21 115 LYS E C 1
ATOM 10689 O O . LYS E 1 121 ? 87.226 76.528 4.269 1.00 46.14 115 LYS E O 1
ATOM 10695 N N . GLY E 1 122 ? 85.193 76.913 3.409 1.00 40.71 116 GLY E N 1
ATOM 10696 C CA . GLY E 1 122 ? 85.740 77.398 2.153 1.00 37.60 116 GLY E CA 1
ATOM 10697 C C . GLY E 1 122 ? 86.206 76.371 1.129 1.00 40.70 116 GLY E C 1
ATOM 10698 O O . GLY E 1 122 ? 86.610 76.736 0.030 1.00 40.13 116 GLY E O 1
ATOM 10699 N N . LEU E 1 123 ? 86.161 75.091 1.469 1.00 38.86 117 LEU E N 1
ATOM 10700 C CA . LEU E 1 123 ? 86.586 74.059 0.539 1.00 30.02 117 LEU E CA 1
ATOM 10701 C C . LEU E 1 123 ? 85.556 73.884 -0.567 1.00 31.93 117 LEU E C 1
ATOM 10702 O O . LEU E 1 123 ? 85.770 73.143 -1.521 1.00 31.52 117 LEU E O 1
ATOM 10707 N N . ALA E 1 124 ? 84.423 74.566 -0.420 1.00 25.40 118 ALA E N 1
ATOM 10708 C CA . ALA E 1 124 ? 83.348 74.535 -1.404 1.00 27.97 118 ALA E CA 1
ATOM 10709 C C . ALA E 1 124 ? 82.574 75.819 -1.217 1.00 30.95 118 ALA E C 1
ATOM 10710 O O . ALA E 1 124 ? 82.670 76.450 -0.168 1.00 27.19 118 ALA E O 1
ATOM 10712 N N . ASP E 1 125 ? 81.789 76.190 -2.223 1.00 31.19 119 ASP E N 1
ATOM 10713 C CA . ASP E 1 125 ? 81.036 77.445 -2.210 1.00 35.36 119 ASP E CA 1
ATOM 10714 C C . ASP E 1 125 ? 79.535 77.332 -1.926 1.00 35.95 119 ASP E C 1
ATOM 10715 O O . ASP E 1 125 ? 78.891 78.296 -1.510 1.00 35.73 119 ASP E O 1
ATOM 10720 N N . GLY E 1 126 ? 78.977 76.159 -2.158 1.00 35.04 120 GLY E N 1
ATOM 10721 C CA . GLY E 1 126 ? 77.571 75.991 -1.903 1.00 33.65 120 GLY E CA 1
ATOM 10722 C C . GLY E 1 126 ? 77.268 74.533 -2.056 1.00 33.20 120 GLY E C 1
ATOM 10723 O O . GLY E 1 126 ? 77.956 73.828 -2.785 1.00 33.81 120 GLY E O 1
ATOM 10724 N N . LEU E 1 127 ? 76.238 74.079 -1.361 1.00 28.10 121 LEU E N 1
ATOM 10725 C CA . LEU E 1 127 ? 75.861 72.684 -1.427 1.00 27.47 121 LEU E CA 1
ATOM 10726 C C . LEU E 1 127 ? 74.514 72.535 -2.098 1.00 26.19 121 LEU E C 1
ATOM 10727 O O . LEU E 1 127 ? 73.725 73.466 -2.133 1.00 27.50 121 LEU E O 1
ATOM 10732 N N . VAL E 1 128 ? 74.277 71.350 -2.641 1.00 22.91 122 VAL E N 1
ATOM 10733 C CA . VAL E 1 128 ? 73.050 71.025 -3.336 1.00 17.09 122 VAL E CA 1
ATOM 10734 C C . VAL E 1 128 ? 72.757 69.559 -3.104 1.00 27.68 122 VAL E C 1
ATOM 10735 O O . VAL E 1 128 ? 73.420 68.682 -3.641 1.00 28.63 122 VAL E O 1
ATOM 10739 N N . SER E 1 129 ? 71.756 69.306 -2.278 1.00 36.40 123 SER E N 1
ATOM 10740 C CA . SER E 1 129 ? 71.336 67.950 -1.953 1.00 37.29 123 SER E CA 1
ATOM 10741 C C . SER E 1 129 ? 69.805 67.898 -1.984 1.00 36.47 123 SER E C 1
ATOM 10742 O O . SER E 1 129 ? 69.156 68.879 -2.358 1.00 33.64 123 SER E O 1
ATOM 10745 N N . GLY E 1 130 ? 69.222 66.768 -1.593 1.00 35.73 124 GLY E N 1
ATOM 10746 C CA . GLY E 1 130 ? 67.777 66.677 -1.602 1.00 39.21 124 GLY E CA 1
ATOM 10747 C C . GLY E 1 130 ? 67.213 65.592 -2.488 1.00 42.71 124 GLY E C 1
ATOM 10748 O O . GLY E 1 130 ? 66.113 65.109 -2.229 1.00 48.90 124 GLY E O 1
ATOM 10749 N N . ALA E 1 131 ? 67.956 65.192 -3.517 1.00 40.88 125 ALA E N 1
ATOM 10750 C CA . ALA E 1 131 ? 67.485 64.160 -4.437 1.00 38.78 125 ALA E CA 1
ATOM 10751 C C . ALA E 1 131 ? 67.251 62.792 -3.805 1.00 38.51 125 ALA E C 1
ATOM 10752 O O . ALA E 1 131 ? 66.636 61.915 -4.422 1.00 38.84 125 ALA E O 1
ATOM 10754 N N . ALA E 1 132 ? 67.726 62.609 -2.578 1.00 40.21 126 ALA E N 1
ATOM 10755 C CA . ALA E 1 132 ? 67.554 61.333 -1.878 1.00 40.42 126 ALA E CA 1
ATOM 10756 C C . ALA E 1 132 ? 67.541 61.487 -0.355 1.00 44.90 126 ALA E C 1
ATOM 10757 O O . ALA E 1 132 ? 68.011 60.600 0.353 1.00 39.88 126 ALA E O 1
ATOM 10759 N N . HIS E 1 133 ? 67.007 62.610 0.131 1.00 49.98 127 HIS E N 1
ATOM 10760 C CA . HIS E 1 133 ? 66.898 62.907 1.567 1.00 50.16 127 HIS E CA 1
ATOM 10761 C C . HIS E 1 133 ? 65.675 63.806 1.752 1.00 53.29 127 HIS E C 1
ATOM 10762 O O . HIS E 1 133 ? 65.221 64.438 0.793 1.00 55.47 127 HIS E O 1
ATOM 10769 N N . SER E 1 134 ? 65.158 63.870 2.977 1.00 53.20 128 SER E N 1
ATOM 10770 C CA . SER E 1 134 ? 64.028 64.736 3.283 1.00 49.43 128 SER E CA 1
ATOM 10771 C C . SER E 1 134 ? 64.535 66.168 3.247 1.00 50.26 128 SER E C 1
ATOM 10772 O O . SER E 1 134 ? 65.730 66.401 3.416 1.00 52.05 128 SER E O 1
ATOM 10775 N N . THR E 1 135 ? 63.642 67.130 3.030 1.00 53.12 129 THR E N 1
ATOM 10776 C CA . THR E 1 135 ? 64.069 68.530 3.003 1.00 56.69 129 THR E CA 1
ATOM 10777 C C . THR E 1 135 ? 64.646 68.946 4.363 1.00 57.26 129 THR E C 1
ATOM 10778 O O . THR E 1 135 ? 65.453 69.878 4.456 1.00 57.61 129 THR E O 1
ATOM 10782 N N . ALA E 1 136 ? 64.234 68.237 5.412 1.00 57.57 130 ALA E N 1
ATOM 10783 C CA . ALA E 1 136 ? 64.713 68.508 6.759 1.00 55.53 130 ALA E CA 1
ATOM 10784 C C . ALA E 1 136 ? 66.189 68.150 6.848 1.00 55.45 130 ALA E C 1
ATOM 10785 O O . ALA E 1 136 ? 67.002 68.926 7.353 1.00 58.60 130 ALA E O 1
ATOM 10787 N N . ASP E 1 137 ? 66.529 66.963 6.352 1.00 50.29 131 ASP E N 1
ATOM 10788 C CA . ASP E 1 137 ? 67.908 66.481 6.375 1.00 46.81 131 ASP E CA 1
ATOM 10789 C C . ASP E 1 137 ? 68.915 67.349 5.654 1.00 45.07 131 ASP E C 1
ATOM 10790 O O . ASP E 1 137 ? 70.113 67.197 5.861 1.00 43.76 131 ASP E O 1
ATOM 10795 N N . THR E 1 138 ? 68.441 68.241 4.795 1.00 41.87 132 THR E N 1
ATOM 10796 C CA . THR E 1 138 ? 69.334 69.126 4.077 1.00 41.12 132 THR E CA 1
ATOM 10797 C C . THR E 1 138 ? 69.457 70.414 4.872 1.00 46.45 132 THR E C 1
ATOM 10798 O O . THR E 1 138 ? 70.571 70.858 5.166 1.00 46.68 132 THR E O 1
ATOM 10802 N N . VAL E 1 139 ? 68.311 70.995 5.227 1.00 48.72 133 VAL E N 1
ATOM 10803 C CA . VAL E 1 139 ? 68.283 72.249 5.967 1.00 49.05 133 VAL E CA 1
ATOM 10804 C C . VAL E 1 139 ? 68.827 72.158 7.399 1.00 43.21 133 VAL E C 1
ATOM 10805 O O . VAL E 1 139 ? 69.289 73.157 7.962 1.00 44.04 133 VAL E O 1
ATOM 10809 N N . ARG E 1 140 ? 68.789 70.971 7.991 1.00 38.90 134 ARG E N 1
ATOM 10810 C CA . ARG E 1 140 ? 69.287 70.813 9.355 1.00 40.61 134 ARG E CA 1
ATOM 10811 C C . ARG E 1 140 ? 70.751 71.264 9.488 1.00 39.13 134 ARG E C 1
ATOM 10812 O O . ARG E 1 140 ? 71.031 72.329 10.048 1.00 41.42 134 ARG E O 1
ATOM 10820 N N . PRO E 1 141 ? 71.702 70.463 8.983 1.00 37.63 135 PRO E N 1
ATOM 10821 C CA . PRO E 1 141 ? 73.086 70.915 9.114 1.00 37.46 135 PRO E CA 1
ATOM 10822 C C . PRO E 1 141 ? 73.292 72.337 8.575 1.00 35.89 135 PRO E C 1
ATOM 10823 O O . PRO E 1 141 ? 74.113 73.103 9.105 1.00 33.23 135 PRO E O 1
ATOM 10827 N N . ALA E 1 142 ? 72.553 72.694 7.530 1.00 36.12 136 ALA E N 1
ATOM 10828 C CA . ALA E 1 142 ? 72.687 74.027 6.968 1.00 32.22 136 ALA E CA 1
ATOM 10829 C C . ALA E 1 142 ? 72.467 75.059 8.066 1.00 31.52 136 ALA E C 1
ATOM 10830 O O . ALA E 1 142 ? 73.105 76.108 8.075 1.00 36.89 136 ALA E O 1
ATOM 10832 N N . LEU E 1 143 ? 71.575 74.758 8.998 1.00 31.55 137 LEU E N 1
ATOM 10833 C CA . LEU E 1 143 ? 71.298 75.694 10.068 1.00 38.41 137 LEU E CA 1
ATOM 10834 C C . LEU E 1 143 ? 72.190 75.525 11.275 1.00 42.83 137 LEU E C 1
ATOM 10835 O O . LEU E 1 143 ? 72.411 76.496 12.008 1.00 48.29 137 LEU E O 1
ATOM 10840 N N . GLN E 1 144 ? 72.671 74.304 11.511 1.00 41.01 138 GLN E N 1
ATOM 10841 C CA . GLN E 1 144 ? 73.552 74.064 12.650 1.00 38.62 138 GLN E CA 1
ATOM 10842 C C . GLN E 1 144 ? 74.975 74.529 12.370 1.00 38.95 138 GLN E C 1
ATOM 10843 O O . GLN E 1 144 ? 75.612 75.114 13.249 1.00 40.87 138 GLN E O 1
ATOM 10849 N N . ILE E 1 145 ? 75.459 74.272 11.150 1.00 39.12 139 ILE E N 1
ATOM 10850 C CA . ILE E 1 145 ? 76.825 74.635 10.755 1.00 39.03 139 ILE E CA 1
ATOM 10851 C C . ILE E 1 145 ? 76.864 76.054 10.190 1.00 41.38 139 ILE E C 1
ATOM 10852 O O . ILE E 1 145 ? 77.332 77.003 10.826 1.00 39.29 139 ILE E O 1
ATOM 10857 N N . ILE E 1 146 ? 76.411 76.166 8.946 1.00 46.72 140 ILE E N 1
ATOM 10858 C CA . ILE E 1 146 ? 76.339 77.447 8.254 1.00 46.07 140 ILE E CA 1
ATOM 10859 C C . ILE E 1 146 ? 75.151 78.060 8.932 1.00 46.14 140 ILE E C 1
ATOM 10860 O O . ILE E 1 146 ? 74.320 77.344 9.503 1.00 42.56 140 ILE E O 1
ATOM 10865 N N . LYS E 1 147 ? 75.048 79.376 8.920 1.00 43.69 141 LYS E N 1
ATOM 10866 C CA . LYS E 1 147 ? 73.889 79.934 9.577 1.00 45.99 141 LYS E CA 1
ATOM 10867 C C . LYS E 1 147 ? 73.201 81.001 8.735 1.00 48.54 141 LYS E C 1
ATOM 10868 O O . LYS E 1 147 ? 73.381 81.034 7.506 1.00 52.39 141 LYS E O 1
ATOM 10874 N N . THR E 1 148 ? 72.384 81.840 9.369 1.00 45.56 142 THR E N 1
ATOM 10875 C CA . THR E 1 148 ? 71.699 82.897 8.634 1.00 46.04 142 THR E CA 1
ATOM 10876 C C . THR E 1 148 ? 72.572 84.167 8.589 1.00 44.51 142 THR E C 1
ATOM 10877 O O . THR E 1 148 ? 73.415 84.363 9.452 1.00 41.85 142 THR E O 1
ATOM 10881 N N . LYS E 1 149 ? 72.399 84.999 7.563 1.00 49.28 143 LYS E N 1
ATOM 10882 C CA . LYS E 1 149 ? 73.206 86.211 7.428 1.00 58.28 143 LYS E CA 1
ATOM 10883 C C . LYS E 1 149 ? 72.999 87.248 8.524 1.00 62.16 143 LYS E C 1
ATOM 10884 O O . LYS E 1 149 ? 72.193 87.070 9.434 1.00 56.79 143 LYS E O 1
ATOM 10890 N N . GLU E 1 150 ? 73.760 88.332 8.400 1.00 70.41 144 GLU E N 1
ATOM 10891 C CA . GLU E 1 150 ? 73.748 89.474 9.308 1.00 76.12 144 GLU E CA 1
ATOM 10892 C C . GLU E 1 150 ? 72.493 89.634 10.162 1.00 76.28 144 GLU E C 1
ATOM 10893 O O . GLU E 1 150 ? 72.465 89.233 11.329 1.00 74.40 144 GLU E O 1
ATOM 10899 N N . GLY E 1 151 ? 71.459 90.231 9.579 1.00 75.73 145 GLY E N 1
ATOM 10900 C CA . GLY E 1 151 ? 70.228 90.442 10.318 1.00 73.81 145 GLY E CA 1
ATOM 10901 C C . GLY E 1 151 ? 69.074 89.540 9.909 1.00 74.13 145 GLY E C 1
ATOM 10902 O O . GLY E 1 151 ? 67.923 89.993 9.851 1.00 75.99 145 GLY E O 1
ATOM 10903 N N . VAL E 1 152 ? 69.369 88.276 9.610 1.00 70.40 146 VAL E N 1
ATOM 10904 C CA . VAL E 1 152 ? 68.328 87.322 9.231 1.00 63.76 146 VAL E CA 1
ATOM 10905 C C . VAL E 1 152 ? 68.202 86.295 10.349 1.00 61.30 146 VAL E C 1
ATOM 10906 O O . VAL E 1 152 ? 69.201 85.870 10.921 1.00 62.96 146 VAL E O 1
ATOM 10910 N N . LYS E 1 153 ? 66.978 85.885 10.655 1.00 58.98 147 LYS E N 1
ATOM 10911 C CA . LYS E 1 153 ? 66.753 84.922 11.719 1.00 61.61 147 LYS E CA 1
ATOM 10912 C C . LYS E 1 153 ? 66.304 83.585 11.163 1.00 60.42 147 LYS E C 1
ATOM 10913 O O . LYS E 1 153 ? 66.506 82.539 11.784 1.00 61.34 147 LYS E O 1
ATOM 10919 N N . LYS E 1 154 ? 65.697 83.607 9.987 1.00 59.08 148 LYS E N 1
ATOM 10920 C CA . LYS E 1 154 ? 65.214 82.367 9.409 1.00 58.10 148 LYS E CA 1
ATOM 10921 C C . LYS E 1 154 ? 65.362 82.269 7.898 1.00 60.43 148 LYS E C 1
ATOM 10922 O O . LYS E 1 154 ? 65.524 83.278 7.210 1.00 63.13 148 LYS E O 1
ATOM 10928 N N . THR E 1 155 ? 65.303 81.042 7.387 1.00 59.97 149 THR E N 1
ATOM 10929 C CA . THR E 1 155 ? 65.397 80.830 5.955 1.00 60.60 149 THR E CA 1
ATOM 10930 C C . THR E 1 155 ? 63.982 80.787 5.450 1.00 56.61 149 THR E C 1
ATOM 10931 O O . THR E 1 155 ? 63.050 80.545 6.218 1.00 54.53 149 THR E O 1
ATOM 10935 N N . SER E 1 156 ? 63.835 80.996 4.153 1.00 51.74 150 SER E N 1
ATOM 10936 C CA . SER E 1 156 ? 62.543 80.972 3.522 1.00 48.49 150 SER E CA 1
ATOM 10937 C C . SER E 1 156 ? 62.793 80.310 2.178 1.00 48.83 150 SER E C 1
ATOM 10938 O O . SER E 1 156 ? 63.923 80.331 1.674 1.00 46.43 150 SER E O 1
ATOM 10941 N N . GLY E 1 157 ? 61.746 79.724 1.604 1.00 46.74 151 GLY E N 1
ATOM 10942 C CA . GLY E 1 157 ? 61.883 79.076 0.318 1.00 45.09 151 GLY E CA 1
ATOM 10943 C C . GLY E 1 157 ? 61.096 79.794 -0.754 1.00 43.67 151 GLY E C 1
ATOM 10944 O O . GLY E 1 157 ? 59.868 79.788 -0.733 1.00 42.36 151 GLY E O 1
ATOM 10945 N N . VAL E 1 158 ? 61.796 80.413 -1.695 1.00 43.14 152 VAL E N 1
ATOM 10946 C CA . VAL E 1 158 ? 61.119 81.113 -2.766 1.00 41.80 152 VAL E CA 1
ATOM 10947 C C . VAL E 1 158 ? 61.007 80.205 -3.971 1.00 43.30 152 VAL E C 1
ATOM 10948 O O . VAL E 1 158 ? 61.663 79.174 -4.049 1.00 42.69 152 VAL E O 1
ATOM 10952 N N . PHE E 1 159 ? 60.170 80.615 -4.915 1.00 46.69 153 PHE E N 1
ATOM 10953 C CA . PHE E 1 159 ? 59.958 79.890 -6.160 1.00 47.37 153 PHE E CA 1
ATOM 10954 C C . PHE E 1 159 ? 59.975 80.905 -7.277 1.00 50.64 153 PHE E C 1
ATOM 10955 O O . PHE E 1 159 ? 59.408 81.985 -7.143 1.00 60.02 153 PHE E O 1
ATOM 10963 N N . ILE E 1 160 ? 60.621 80.580 -8.385 1.00 50.70 154 ILE E N 1
ATOM 10964 C CA . ILE E 1 160 ? 60.592 81.527 -9.478 1.00 47.12 154 ILE E CA 1
ATOM 10965 C C . ILE E 1 160 ? 59.447 81.023 -10.349 1.00 47.26 154 ILE E C 1
ATOM 10966 O O . ILE E 1 160 ? 59.369 79.822 -10.651 1.00 43.47 154 ILE E O 1
ATOM 10971 N N . MET E 1 161 ? 58.539 81.928 -10.712 1.00 48.64 155 MET E N 1
ATOM 10972 C CA . MET E 1 161 ? 57.393 81.575 -11.549 1.00 48.73 155 MET E CA 1
ATOM 10973 C C . MET E 1 161 ? 57.580 82.213 -12.924 1.00 48.05 155 MET E C 1
ATOM 10974 O O . MET E 1 161 ? 57.891 83.401 -13.039 1.00 45.57 155 MET E O 1
ATOM 10979 N N . ALA E 1 162 ? 57.410 81.433 -13.982 1.00 47.64 156 ALA E N 1
ATOM 10980 C CA . ALA E 1 162 ? 57.583 82.000 -15.304 1.00 49.59 156 ALA E CA 1
ATOM 10981 C C . ALA E 1 162 ? 56.631 81.393 -16.299 1.00 50.20 156 ALA E C 1
ATOM 10982 O O . ALA E 1 162 ? 56.330 80.190 -16.275 1.00 46.64 156 ALA E O 1
ATOM 10984 N N . ARG E 1 163 ? 56.151 82.262 -17.170 1.00 51.96 157 ARG E N 1
ATOM 10985 C CA . ARG E 1 163 ? 55.243 81.886 -18.234 1.00 50.84 157 ARG E CA 1
ATOM 10986 C C . ARG E 1 163 ? 55.506 82.917 -19.318 1.00 50.98 157 ARG E C 1
ATOM 10987 O O . ARG E 1 163 ? 55.169 84.092 -19.161 1.00 52.08 157 ARG E O 1
ATOM 10995 N N . GLY E 1 164 ? 56.131 82.481 -20.405 1.00 49.62 158 GLY E N 1
ATOM 10996 C CA . GLY E 1 164 ? 56.448 83.398 -21.480 1.00 49.95 158 GLY E CA 1
ATOM 10997 C C . GLY E 1 164 ? 57.340 84.528 -21.010 1.00 51.91 158 GLY E C 1
ATOM 10998 O O . GLY E 1 164 ? 58.483 84.311 -20.624 1.00 55.35 158 GLY E O 1
ATOM 10999 N N . GLU E 1 165 ? 56.810 85.742 -21.044 1.00 53.98 159 GLU E N 1
ATOM 11000 C CA . GLU E 1 165 ? 57.558 86.931 -20.642 1.00 59.10 159 GLU E CA 1
ATOM 11001 C C . GLU E 1 165 ? 57.398 87.206 -19.146 1.00 62.33 159 GLU E C 1
ATOM 11002 O O . GLU E 1 165 ? 58.214 87.904 -18.531 1.00 63.25 159 GLU E O 1
ATOM 11008 N N . GLU E 1 166 ? 56.339 86.643 -18.574 1.00 63.69 160 GLU E N 1
ATOM 11009 C CA . GLU E 1 166 ? 56.022 86.821 -17.164 1.00 67.31 160 GLU E CA 1
ATOM 11010 C C . GLU E 1 166 ? 56.983 86.148 -16.185 1.00 68.62 160 GLU E C 1
ATOM 11011 O O . GLU E 1 166 ? 57.243 84.940 -16.295 1.00 69.52 160 GLU E O 1
ATOM 11017 N N . GLN E 1 167 ? 57.484 86.925 -15.221 1.00 65.46 161 GLN E N 1
ATOM 11018 C CA . GLN E 1 167 ? 58.415 86.415 -14.219 1.00 62.89 161 GLN E CA 1
ATOM 11019 C C . GLN E 1 167 ? 58.118 86.958 -12.829 1.00 61.97 161 GLN E C 1
ATOM 11020 O O . GLN E 1 167 ? 58.235 88.163 -12.596 1.00 61.64 161 GLN E O 1
ATOM 11026 N N . TYR E 1 168 ? 57.773 86.065 -11.901 1.00 63.57 162 TYR E N 1
ATOM 11027 C CA . TYR E 1 168 ? 57.457 86.453 -10.526 1.00 59.16 162 TYR E CA 1
ATOM 11028 C C . TYR E 1 168 ? 58.181 85.589 -9.497 1.00 55.04 162 TYR E C 1
ATOM 11029 O O . TYR E 1 168 ? 58.640 84.490 -9.813 1.00 56.58 162 TYR E O 1
ATOM 11038 N N . VAL E 1 169 ? 58.254 86.096 -8.266 1.00 51.53 163 VAL E N 1
ATOM 11039 C CA . VAL E 1 169 ? 58.883 85.405 -7.140 1.00 48.90 163 VAL E CA 1
ATOM 11040 C C . VAL E 1 169 ? 57.792 85.190 -6.084 1.00 49.66 163 VAL E C 1
ATOM 11041 O O . VAL E 1 169 ? 57.072 86.131 -5.751 1.00 52.98 163 VAL E O 1
ATOM 11045 N N . PHE E 1 170 ? 57.667 83.972 -5.558 1.00 49.15 164 PHE E N 1
ATOM 11046 C CA . PHE E 1 170 ? 56.645 83.678 -4.541 1.00 50.91 164 PHE E CA 1
ATOM 11047 C C . PHE E 1 170 ? 57.271 83.411 -3.157 1.00 56.83 164 PHE E C 1
ATOM 11048 O O . PHE E 1 170 ? 58.048 82.477 -2.991 1.00 59.81 164 PHE E O 1
ATOM 11056 N N . ALA E 1 171 ? 56.917 84.235 -2.168 1.00 60.19 165 ALA E N 1
ATOM 11057 C CA . ALA E 1 171 ? 57.474 84.164 -0.809 1.00 58.09 165 ALA E CA 1
ATOM 11058 C C . ALA E 1 171 ? 57.092 82.982 0.067 1.00 57.53 165 ALA E C 1
ATOM 11059 O O . ALA E 1 171 ? 55.929 82.750 0.384 1.00 59.20 165 ALA E O 1
ATOM 11061 N N . ASP E 1 172 ? 58.133 82.297 0.512 1.00 56.62 166 ASP E N 1
ATOM 11062 C CA . ASP E 1 172 ? 58.053 81.087 1.317 1.00 54.76 166 ASP E CA 1
ATOM 11063 C C . ASP E 1 172 ? 56.818 80.229 1.167 1.00 47.88 166 ASP E C 1
ATOM 11064 O O . ASP E 1 172 ? 55.826 80.378 1.875 1.00 45.90 166 ASP E O 1
ATOM 11069 N N . CYS E 1 173 ? 56.927 79.313 0.211 1.00 46.74 167 CYS E N 1
ATOM 11070 C CA . CYS E 1 173 ? 55.887 78.364 -0.122 1.00 46.44 167 CYS E CA 1
ATOM 11071 C C . CYS E 1 173 ? 56.413 76.967 0.231 1.00 47.20 167 CYS E C 1
ATOM 11072 O O . CYS E 1 173 ? 55.892 75.958 -0.266 1.00 42.08 167 CYS E O 1
ATOM 11075 N N . ALA E 1 174 ? 57.432 76.904 1.096 1.00 51.18 168 ALA E N 1
ATOM 11076 C CA . ALA E 1 174 ? 58.010 75.612 1.468 1.00 47.96 168 ALA E CA 1
ATOM 11077 C C . ALA E 1 174 ? 58.487 75.405 2.914 1.00 44.63 168 ALA E C 1
ATOM 11078 O O . ALA E 1 174 ? 58.132 74.418 3.554 1.00 45.07 168 ALA E O 1
ATOM 11080 N N . ILE E 1 175 ? 59.287 76.329 3.426 1.00 44.75 169 ILE E N 1
ATOM 11081 C CA . ILE E 1 175 ? 59.839 76.224 4.779 1.00 42.45 169 ILE E CA 1
ATOM 11082 C C . ILE E 1 175 ? 58.977 76.550 5.969 1.00 42.68 169 ILE E C 1
ATOM 11083 O O . ILE E 1 175 ? 58.373 75.657 6.560 1.00 39.57 169 ILE E O 1
ATOM 11088 N N . ASN E 1 176 ? 58.949 77.838 6.313 1.00 43.38 170 ASN E N 1
ATOM 11089 C CA . ASN E 1 176 ? 58.199 78.389 7.446 1.00 46.55 170 ASN E CA 1
ATOM 11090 C C . ASN E 1 176 ? 56.683 78.142 7.427 1.00 45.54 170 ASN E C 1
ATOM 11091 O O . ASN E 1 176 ? 55.982 78.683 6.575 1.00 46.85 170 ASN E O 1
ATOM 11096 N N . ILE E 1 177 ? 56.164 77.383 8.393 1.00 46.35 171 ILE E N 1
ATOM 11097 C CA . ILE E 1 177 ? 54.729 77.090 8.427 1.00 47.77 171 ILE E CA 1
ATOM 11098 C C . ILE E 1 177 ? 53.783 78.255 8.763 1.00 50.03 171 ILE E C 1
ATOM 11099 O O . ILE E 1 177 ? 52.928 78.612 7.946 1.00 50.79 171 ILE E O 1
ATOM 11104 N N . ALA E 1 178 ? 53.910 78.832 9.956 1.00 48.61 172 ALA E N 1
ATOM 11105 C CA . ALA E 1 178 ? 53.026 79.938 10.362 1.00 42.27 172 ALA E CA 1
ATOM 11106 C C . ALA E 1 178 ? 53.798 81.204 10.714 1.00 39.79 172 ALA E C 1
ATOM 11107 O O . ALA E 1 178 ? 53.861 81.620 11.872 1.00 44.55 172 ALA E O 1
ATOM 11109 N N . PRO E 1 179 ? 54.372 81.855 9.704 1.00 35.83 173 PRO E N 1
ATOM 11110 C CA . PRO E 1 179 ? 55.137 83.078 9.955 1.00 41.45 173 PRO E CA 1
ATOM 11111 C C . PRO E 1 179 ? 54.348 84.168 10.660 1.00 46.14 173 PRO E C 1
ATOM 11112 O O . PRO E 1 179 ? 53.131 84.266 10.528 1.00 49.98 173 PRO E O 1
ATOM 11116 N N . ASP E 1 180 ? 55.058 84.990 11.416 1.00 48.78 174 ASP E N 1
ATOM 11117 C CA . ASP E 1 180 ? 54.416 86.090 12.102 1.00 49.39 174 ASP E CA 1
ATOM 11118 C C . ASP E 1 180 ? 54.895 87.380 11.450 1.00 49.26 174 ASP E C 1
ATOM 11119 O O . ASP E 1 180 ? 55.673 87.356 10.503 1.00 51.52 174 ASP E O 1
ATOM 11124 N N . SER E 1 181 ? 54.436 88.506 11.969 1.00 51.91 175 SER E N 1
ATOM 11125 C CA . SER E 1 181 ? 54.805 89.807 11.438 1.00 53.93 175 SER E CA 1
ATOM 11126 C C . SER E 1 181 ? 56.310 89.969 11.169 1.00 54.95 175 SER E C 1
ATOM 11127 O O . SER E 1 181 ? 56.704 90.389 10.076 1.00 55.66 175 SER E O 1
ATOM 11130 N N . GLN E 1 182 ? 57.148 89.637 12.151 1.00 56.09 176 GLN E N 1
ATOM 11131 C CA . GLN E 1 182 ? 58.597 89.767 11.973 1.00 57.19 176 GLN E CA 1
ATOM 11132 C C . GLN E 1 182 ? 59.129 88.876 10.855 1.00 53.82 176 GLN E C 1
ATOM 11133 O O . GLN E 1 182 ? 59.967 89.303 10.063 1.00 52.36 176 GLN E O 1
ATOM 11139 N N . ASP E 1 183 ? 58.636 87.639 10.804 1.00 48.30 177 ASP E N 1
ATOM 11140 C CA . ASP E 1 183 ? 59.040 86.681 9.784 1.00 45.60 177 ASP E CA 1
ATOM 11141 C C . ASP E 1 183 ? 58.645 87.165 8.387 1.00 48.62 177 ASP E C 1
ATOM 11142 O O . ASP E 1 183 ? 59.481 87.228 7.494 1.00 49.42 177 ASP E O 1
ATOM 11147 N N . LEU E 1 184 ? 57.368 87.487 8.198 1.00 44.77 178 LEU E N 1
ATOM 11148 C CA . LEU E 1 184 ? 56.891 87.979 6.910 1.00 37.54 178 LEU E CA 1
ATOM 11149 C C . LEU E 1 184 ? 57.705 89.160 6.361 1.00 38.37 178 LEU E C 1
ATOM 11150 O O . LEU E 1 184 ? 58.067 89.179 5.184 1.00 39.63 178 LEU E O 1
ATOM 11155 N N . ALA E 1 185 ? 57.992 90.143 7.213 1.00 40.33 179 ALA E N 1
ATOM 11156 C CA . ALA E 1 185 ? 58.752 91.331 6.793 1.00 43.69 179 ALA E CA 1
ATOM 11157 C C . ALA E 1 185 ? 60.132 90.955 6.275 1.00 45.11 179 ALA E C 1
ATOM 11158 O O . ALA E 1 185 ? 60.683 91.603 5.379 1.00 42.78 179 ALA E O 1
ATOM 11160 N N . GLU E 1 186 ? 60.680 89.899 6.857 1.00 47.74 180 GLU E N 1
ATOM 11161 C CA . GLU E 1 186 ? 61.984 89.394 6.483 1.00 48.49 180 GLU E CA 1
ATOM 11162 C C . GLU E 1 186 ? 61.857 88.587 5.185 1.00 48.33 180 GLU E C 1
ATOM 11163 O O . GLU E 1 186 ? 62.646 88.770 4.253 1.00 51.39 180 GLU E O 1
ATOM 11169 N N . ILE E 1 187 ? 60.847 87.714 5.122 1.00 40.25 181 ILE E N 1
ATOM 11170 C CA . ILE E 1 187 ? 60.607 86.899 3.935 1.00 38.36 181 ILE E CA 1
ATOM 11171 C C . ILE E 1 187 ? 60.494 87.870 2.753 1.00 45.50 181 ILE E C 1
ATOM 11172 O O . ILE E 1 187 ? 60.871 87.553 1.623 1.00 48.74 181 ILE E O 1
ATOM 11177 N N . ALA E 1 188 ? 59.965 89.059 3.022 1.00 45.29 182 ALA E N 1
ATOM 11178 C CA . ALA E 1 188 ? 59.795 90.055 1.982 1.00 44.39 182 ALA E CA 1
ATOM 11179 C C . ALA E 1 188 ? 61.126 90.697 1.600 1.00 46.57 182 ALA E C 1
ATOM 11180 O O . ALA E 1 188 ? 61.454 90.786 0.417 1.00 49.77 182 ALA E O 1
ATOM 11182 N N . ILE E 1 189 ? 61.909 91.132 2.580 1.00 45.36 183 ILE E N 1
ATOM 11183 C CA . ILE E 1 189 ? 63.188 91.743 2.252 1.00 47.67 183 ILE E CA 1
ATOM 11184 C C . ILE E 1 189 ? 64.108 90.778 1.559 1.00 50.62 183 ILE E C 1
ATOM 11185 O O . ILE E 1 189 ? 64.735 91.121 0.551 1.00 47.27 183 ILE E O 1
ATOM 11190 N N . GLU E 1 190 ? 64.156 89.557 2.073 1.00 48.70 184 GLU E N 1
ATOM 11191 C CA . GLU E 1 190 ? 65.005 88.538 1.490 1.00 47.73 184 GLU E CA 1
ATOM 11192 C C . GLU E 1 190 ? 64.571 88.119 0.073 1.00 48.22 184 GLU E C 1
ATOM 11193 O O . GLU E 1 190 ? 65.413 88.006 -0.826 1.00 49.87 184 GLU E O 1
ATOM 11199 N N . SER E 1 191 ? 63.270 87.898 -0.127 1.00 45.84 185 SER E N 1
ATOM 11200 C CA . SER E 1 191 ? 62.744 87.506 -1.441 1.00 42.37 185 SER E CA 1
ATOM 11201 C C . SER E 1 191 ? 63.057 88.575 -2.476 1.00 41.33 185 SER E C 1
ATOM 11202 O O . SER E 1 191 ? 63.323 88.280 -3.636 1.00 37.75 185 SER E O 1
ATOM 11205 N N . ALA E 1 192 ? 63.016 89.827 -2.037 1.00 46.81 186 ALA E N 1
ATOM 11206 C CA . ALA E 1 192 ? 63.295 90.968 -2.898 1.00 53.17 186 ALA E CA 1
ATOM 11207 C C . ALA E 1 192 ? 64.741 90.968 -3.366 1.00 55.93 186 ALA E C 1
ATOM 11208 O O . ALA E 1 192 ? 65.037 91.389 -4.478 1.00 57.84 186 ALA E O 1
ATOM 11210 N N . ASN E 1 193 ? 65.642 90.520 -2.501 1.00 59.20 187 ASN E N 1
ATOM 11211 C CA . ASN E 1 193 ? 67.053 90.463 -2.853 1.00 59.10 187 ASN E CA 1
ATOM 11212 C C . ASN E 1 193 ? 67.329 89.266 -3.761 1.00 58.27 187 ASN E C 1
ATOM 11213 O O . ASN E 1 193 ? 68.136 89.350 -4.690 1.00 57.01 187 ASN E O 1
ATOM 11218 N N . THR E 1 194 ? 66.663 88.149 -3.475 1.00 55.35 188 THR E N 1
ATOM 11219 C CA . THR E 1 194 ? 66.790 86.925 -4.267 1.00 53.68 188 THR E CA 1
ATOM 11220 C C . THR E 1 194 ? 66.330 87.188 -5.704 1.00 55.22 188 THR E C 1
ATOM 11221 O O . THR E 1 194 ? 66.882 86.630 -6.644 1.00 54.94 188 THR E O 1
ATOM 11225 N N . ALA E 1 195 ? 65.313 88.037 -5.860 1.00 55.44 189 ALA E N 1
ATOM 11226 C CA . ALA E 1 195 ? 64.782 88.392 -7.178 1.00 55.13 189 ALA E CA 1
ATOM 11227 C C . ALA E 1 195 ? 65.820 89.138 -8.019 1.00 57.63 189 ALA E C 1
ATOM 11228 O O . ALA E 1 195 ? 65.809 89.047 -9.244 1.00 60.47 189 ALA E O 1
ATOM 11230 N N . LYS E 1 196 ? 66.709 89.875 -7.352 1.00 60.01 190 LYS E N 1
ATOM 11231 C CA . LYS E 1 196 ? 67.773 90.632 -8.016 1.00 61.44 190 LYS E CA 1
ATOM 11232 C C . LYS E 1 196 ? 68.673 89.690 -8.816 1.00 61.30 190 LYS E C 1
ATOM 11233 O O . LYS E 1 196 ? 69.188 90.037 -9.883 1.00 62.34 190 LYS E O 1
ATOM 11239 N N . MET E 1 197 ? 68.863 88.495 -8.278 1.00 63.11 191 MET E N 1
ATOM 11240 C CA . MET E 1 197 ? 69.703 87.485 -8.899 1.00 62.76 191 MET E CA 1
ATOM 11241 C C . MET E 1 197 ? 69.165 87.081 -10.268 1.00 62.07 191 MET E C 1
ATOM 11242 O O . MET E 1 197 ? 69.922 86.662 -11.144 1.00 63.45 191 MET E O 1
ATOM 11247 N N . PHE E 1 198 ? 67.853 87.208 -10.455 1.00 60.86 192 PHE E N 1
ATOM 11248 C CA . PHE E 1 198 ? 67.240 86.859 -11.733 1.00 59.83 192 PHE E CA 1
ATOM 11249 C C . PHE E 1 198 ? 66.990 88.124 -12.550 1.00 60.23 192 PHE E C 1
ATOM 11250 O O . PHE E 1 198 ? 66.213 88.118 -13.515 1.00 57.39 192 PHE E O 1
ATOM 11258 N N . ASP E 1 199 ? 67.663 89.202 -12.147 1.00 62.48 193 ASP E N 1
ATOM 11259 C CA . ASP E 1 199 ? 67.558 90.504 -12.809 1.00 64.94 193 ASP E CA 1
ATOM 11260 C C . ASP E 1 199 ? 66.144 91.090 -12.819 1.00 65.13 193 ASP E C 1
ATOM 11261 O O . ASP E 1 199 ? 65.777 91.822 -13.740 1.00 66.36 193 ASP E O 1
ATOM 11266 N N . ILE E 1 200 ? 65.371 90.770 -11.782 1.00 62.90 194 ILE E N 1
ATOM 11267 C CA . ILE E 1 200 ? 63.992 91.246 -11.638 1.00 61.01 194 ILE E CA 1
ATOM 11268 C C . ILE E 1 200 ? 64.038 92.503 -10.763 1.00 64.95 194 ILE E C 1
ATOM 11269 O O . ILE E 1 200 ? 64.774 92.548 -9.775 1.00 62.95 194 ILE E O 1
ATOM 11274 N N . GLU E 1 201 ? 63.257 93.520 -11.123 1.00 70.35 195 GLU E N 1
ATOM 11275 C CA . GLU E 1 201 ? 63.208 94.749 -10.339 1.00 73.91 195 GLU E CA 1
ATOM 11276 C C . GLU E 1 201 ? 62.104 94.615 -9.277 1.00 74.87 195 GLU E C 1
ATOM 11277 O O . GLU E 1 201 ? 60.909 94.703 -9.572 1.00 76.02 195 GLU E O 1
ATOM 11283 N N . PRO E 1 202 ? 62.509 94.406 -8.016 1.00 71.63 196 PRO E N 1
ATOM 11284 C CA . PRO E 1 202 ? 61.628 94.240 -6.860 1.00 68.80 196 PRO E CA 1
ATOM 11285 C C . PRO E 1 202 ? 60.470 95.218 -6.695 1.00 65.46 196 PRO E C 1
ATOM 11286 O O . PRO E 1 202 ? 60.645 96.437 -6.690 1.00 64.89 196 PRO E O 1
ATOM 11290 N N . ARG E 1 203 ? 59.286 94.638 -6.545 1.00 62.17 197 ARG E N 1
ATOM 11291 C CA . ARG E 1 203 ? 58.040 95.352 -6.321 1.00 56.07 197 ARG E CA 1
ATOM 11292 C C . ARG E 1 203 ? 57.228 94.356 -5.505 1.00 53.35 197 ARG E C 1
ATOM 11293 O O . ARG E 1 203 ? 56.453 93.565 -6.052 1.00 52.15 197 ARG E O 1
ATOM 11301 N N . VAL E 1 204 ? 57.439 94.400 -4.189 1.00 51.72 198 VAL E N 1
ATOM 11302 C CA . VAL E 1 204 ? 56.803 93.475 -3.248 1.00 52.90 198 VAL E CA 1
ATOM 11303 C C . VAL E 1 204 ? 55.393 93.797 -2.794 1.00 52.59 198 VAL E C 1
ATOM 11304 O O . VAL E 1 204 ? 55.073 94.948 -2.510 1.00 51.59 198 VAL E O 1
ATOM 11308 N N . ALA E 1 205 ? 54.579 92.750 -2.684 1.00 50.31 199 ALA E N 1
ATOM 11309 C CA . ALA E 1 205 ? 53.193 92.857 -2.256 1.00 48.88 199 ALA E CA 1
ATOM 11310 C C . ALA E 1 205 ? 52.900 91.806 -1.182 1.00 48.96 199 ALA E C 1
ATOM 11311 O O . ALA E 1 205 ? 52.936 90.603 -1.457 1.00 48.38 199 ALA E O 1
ATOM 11313 N N . MET E 1 206 ? 52.613 92.257 0.036 1.00 45.30 200 MET E N 1
ATOM 11314 C CA . MET E 1 206 ? 52.318 91.327 1.118 1.00 44.40 200 MET E CA 1
ATOM 11315 C C . MET E 1 206 ? 50.859 90.909 0.982 1.00 41.60 200 MET E C 1
ATOM 11316 O O . MET E 1 206 ? 49.974 91.701 1.233 1.00 45.52 200 MET E O 1
ATOM 11321 N N . LEU E 1 207 ? 50.599 89.668 0.597 1.00 39.58 201 LEU E N 1
ATOM 11322 C CA . LEU E 1 207 ? 49.222 89.203 0.420 1.00 40.09 201 LEU E CA 1
ATOM 11323 C C . LEU E 1 207 ? 48.432 88.868 1.684 1.00 44.39 201 LEU E C 1
ATOM 11324 O O . LEU E 1 207 ? 49.007 88.639 2.765 1.00 46.52 201 LEU E O 1
ATOM 11329 N N . SER E 1 208 ? 47.107 88.839 1.510 1.00 42.57 202 SER E N 1
ATOM 11330 C CA . SER E 1 208 ? 46.142 88.552 2.571 1.00 44.56 202 SER E CA 1
ATOM 11331 C C . SER E 1 208 ? 44.757 88.450 1.943 1.00 41.60 202 SER E C 1
ATOM 11332 O O . SER E 1 208 ? 44.634 88.492 0.718 1.00 42.22 202 SER E O 1
ATOM 11335 N N . PHE E 1 209 ? 43.714 88.317 2.756 1.00 44.39 203 PHE E N 1
ATOM 11336 C CA . PHE E 1 209 ? 42.381 88.202 2.179 1.00 48.49 203 PHE E CA 1
ATOM 11337 C C . PHE E 1 209 ? 41.589 89.509 2.208 1.00 50.94 203 PHE E C 1
ATOM 11338 O O . PHE E 1 209 ? 40.371 89.510 2.124 1.00 50.08 203 PHE E O 1
ATOM 11346 N N . SER E 1 210 ? 42.287 90.629 2.322 1.00 54.01 204 SER E N 1
ATOM 11347 C CA . SER E 1 210 ? 41.655 91.946 2.368 1.00 54.56 204 SER E CA 1
ATOM 11348 C C . SER E 1 210 ? 42.677 92.977 1.915 1.00 52.88 204 SER E C 1
ATOM 11349 O O . SER E 1 210 ? 43.879 92.774 2.051 1.00 50.84 204 SER E O 1
ATOM 11352 N N . THR E 1 211 ? 42.201 94.100 1.400 1.00 52.49 205 THR E N 1
ATOM 11353 C CA . THR E 1 211 ? 43.109 95.129 0.930 1.00 52.75 205 THR E CA 1
ATOM 11354 C C . THR E 1 211 ? 43.055 96.383 1.780 1.00 57.02 205 THR E C 1
ATOM 11355 O O . THR E 1 211 ? 42.003 96.991 1.968 1.00 57.70 205 THR E O 1
ATOM 11359 N N . LYS E 1 212 ? 44.225 96.747 2.286 1.00 60.57 206 LYS E N 1
ATOM 11360 C CA . LYS E 1 212 ? 44.427 97.902 3.138 1.00 60.69 206 LYS E CA 1
ATOM 11361 C C . LYS E 1 212 ? 43.227 98.323 3.965 1.00 63.07 206 LYS E C 1
ATOM 11362 O O . LYS E 1 212 ? 42.839 99.494 3.952 1.00 66.39 206 LYS E O 1
ATOM 11368 N N . GLY E 1 213 ? 42.634 97.367 4.676 1.00 63.19 207 GLY E N 1
ATOM 11369 C CA . GLY E 1 213 ? 41.505 97.693 5.527 1.00 62.54 207 GLY E CA 1
ATOM 11370 C C . GLY E 1 213 ? 40.223 96.906 5.367 1.00 65.99 207 GLY E C 1
ATOM 11371 O O . GLY E 1 213 ? 39.455 96.810 6.327 1.00 69.38 207 GLY E O 1
ATOM 11372 N N . SER E 1 214 ? 39.986 96.361 4.172 1.00 66.73 208 SER E N 1
ATOM 11373 C CA . SER E 1 214 ? 38.769 95.594 3.899 1.00 69.28 208 SER E CA 1
ATOM 11374 C C . SER E 1 214 ? 38.261 94.874 5.150 1.00 74.81 208 SER E C 1
ATOM 11375 O O . SER E 1 214 ? 37.187 95.201 5.668 1.00 78.01 208 SER E O 1
ATOM 11378 N N . ALA E 1 215 ? 39.031 93.901 5.628 1.00 74.92 209 ALA E N 1
ATOM 11379 C CA . ALA E 1 215 ? 38.669 93.166 6.830 1.00 75.52 209 ALA E CA 1
ATOM 11380 C C . ALA E 1 215 ? 39.737 93.510 7.855 1.00 77.89 209 ALA E C 1
ATOM 11381 O O . ALA E 1 215 ? 40.860 93.862 7.487 1.00 78.66 209 ALA E O 1
ATOM 11383 N N . LYS E 1 216 ? 39.383 93.451 9.133 1.00 79.27 210 LYS E N 1
ATOM 11384 C CA . LYS E 1 216 ? 40.350 93.734 10.182 1.00 79.92 210 LYS E CA 1
ATOM 11385 C C . LYS E 1 216 ? 40.262 92.625 11.229 1.00 79.83 210 LYS E C 1
ATOM 11386 O O . LYS E 1 216 ? 39.348 92.581 12.049 1.00 81.41 210 LYS E O 1
ATOM 11392 N N . SER E 1 217 ? 41.205 91.698 11.155 1.00 76.47 211 SER E N 1
ATOM 11393 C CA . SER E 1 217 ? 41.279 90.580 12.088 1.00 74.62 211 SER E CA 1
ATOM 11394 C C . SER E 1 217 ? 42.753 90.474 12.420 1.00 72.27 211 SER E C 1
ATOM 11395 O O . SER E 1 217 ? 43.546 91.305 11.961 1.00 68.67 211 SER E O 1
ATOM 11398 N N . ASP E 1 218 ? 43.126 89.471 13.208 1.00 73.29 212 ASP E N 1
ATOM 11399 C CA . ASP E 1 218 ? 44.527 89.291 13.566 1.00 74.05 212 ASP E CA 1
ATOM 11400 C C . ASP E 1 218 ? 45.336 89.034 12.300 1.00 71.21 212 ASP E C 1
ATOM 11401 O O . ASP E 1 218 ? 46.401 89.627 12.090 1.00 70.81 212 ASP E O 1
ATOM 11406 N N . GLU E 1 219 ? 44.800 88.155 11.460 1.00 67.60 213 GLU E N 1
ATOM 11407 C CA . GLU E 1 219 ? 45.434 87.773 10.210 1.00 64.20 213 GLU E CA 1
ATOM 11408 C C . GLU E 1 219 ? 45.801 88.941 9.301 1.00 60.21 213 GLU E C 1
ATOM 11409 O O . GLU E 1 219 ? 46.867 88.939 8.676 1.00 62.04 213 GLU E O 1
ATOM 11415 N N . THR E 1 220 ? 44.925 89.934 9.219 1.00 54.26 214 THR E N 1
ATOM 11416 C CA . THR E 1 220 ? 45.189 91.087 8.368 1.00 50.18 214 THR E CA 1
ATOM 11417 C C . THR E 1 220 ? 46.176 92.037 9.026 1.00 51.08 214 THR E C 1
ATOM 11418 O O . THR E 1 220 ? 46.963 92.706 8.354 1.00 50.22 214 THR E O 1
ATOM 11422 N N . GLU E 1 221 ? 46.120 92.098 10.350 1.00 52.91 215 GLU E N 1
ATOM 11423 C CA . GLU E 1 221 ? 47.012 92.959 11.097 1.00 55.79 215 GLU E CA 1
ATOM 11424 C C . GLU E 1 221 ? 48.420 92.390 11.079 1.00 56.86 215 GLU E C 1
ATOM 11425 O O . GLU E 1 221 ? 49.391 93.143 10.993 1.00 58.72 215 GLU E O 1
ATOM 11431 N N . LYS E 1 222 ? 48.526 91.064 11.177 1.00 56.13 216 LYS E N 1
ATOM 11432 C CA . LYS E 1 222 ? 49.815 90.374 11.160 1.00 51.43 216 LYS E CA 1
ATOM 11433 C C . LYS E 1 222 ? 50.598 90.859 9.952 1.00 49.30 216 LYS E C 1
ATOM 11434 O O . LYS E 1 222 ? 51.780 91.205 10.059 1.00 47.51 216 LYS E O 1
ATOM 11440 N N . VAL E 1 223 ? 49.917 90.884 8.806 1.00 45.85 217 VAL E N 1
ATOM 11441 C CA . VAL E 1 223 ? 50.497 91.311 7.530 1.00 42.97 217 VAL E CA 1
ATOM 11442 C C . VAL E 1 223 ? 50.719 92.820 7.458 1.00 44.25 217 VAL E C 1
ATOM 11443 O O . VAL E 1 223 ? 51.741 93.291 6.965 1.00 44.69 217 VAL E O 1
ATOM 11447 N N . ALA E 1 224 ? 49.740 93.572 7.938 1.00 51.31 218 ALA E N 1
ATOM 11448 C CA . ALA E 1 224 ? 49.827 95.021 7.945 1.00 51.34 218 ALA E CA 1
ATOM 11449 C C . ALA E 1 224 ? 51.041 95.424 8.764 1.00 52.13 218 ALA E C 1
ATOM 11450 O O . ALA E 1 224 ? 51.810 96.292 8.351 1.00 49.73 218 ALA E O 1
ATOM 11452 N N . ASP E 1 225 ? 51.202 94.786 9.924 1.00 53.23 219 ASP E N 1
ATOM 11453 C CA . ASP E 1 225 ? 52.328 95.054 10.818 1.00 58.67 219 ASP E CA 1
ATOM 11454 C C . ASP E 1 225 ? 53.594 94.661 10.093 1.00 59.74 219 ASP E C 1
ATOM 11455 O O . ASP E 1 225 ? 54.621 95.334 10.189 1.00 58.09 219 ASP E O 1
ATOM 11460 N N . ALA E 1 226 ? 53.508 93.560 9.361 1.00 60.06 220 ALA E N 1
ATOM 11461 C CA . ALA E 1 226 ? 54.647 93.072 8.618 1.00 58.93 220 ALA E CA 1
ATOM 11462 C C . ALA E 1 226 ? 55.149 94.163 7.696 1.00 60.72 220 ALA E C 1
ATOM 11463 O O . ALA E 1 226 ? 56.363 94.363 7.553 1.00 66.27 220 ALA E O 1
ATOM 11465 N N . VAL E 1 227 ? 54.215 94.871 7.070 1.00 56.74 221 VAL E N 1
ATOM 11466 C CA . VAL E 1 227 ? 54.570 95.935 6.142 1.00 53.33 221 VAL E CA 1
ATOM 11467 C C . VAL E 1 227 ? 55.298 97.098 6.816 1.00 56.05 221 VAL E C 1
ATOM 11468 O O . VAL E 1 227 ? 56.217 97.687 6.240 1.00 57.41 221 VAL E O 1
ATOM 11472 N N . LYS E 1 228 ? 54.872 97.437 8.030 1.00 58.17 222 LYS E N 1
ATOM 11473 C CA . LYS E 1 228 ? 55.482 98.525 8.795 1.00 61.02 222 LYS E CA 1
ATOM 11474 C C . LYS E 1 228 ? 56.945 98.174 9.019 1.00 62.35 222 LYS E C 1
ATOM 11475 O O . LYS E 1 228 ? 57.849 98.957 8.708 1.00 62.92 222 LYS E O 1
ATOM 11481 N N . ILE E 1 229 ? 57.158 96.981 9.562 1.00 63.33 223 ILE E N 1
ATOM 11482 C CA . ILE E 1 229 ? 58.496 96.476 9.850 1.00 61.96 223 ILE E CA 1
ATOM 11483 C C . ILE E 1 229 ? 59.370 96.512 8.602 1.00 62.80 223 ILE E C 1
ATOM 11484 O O . ILE E 1 229 ? 60.448 97.122 8.600 1.00 63.86 223 ILE E O 1
ATOM 11489 N N . ALA E 1 230 ? 58.892 95.857 7.547 1.00 60.75 224 ALA E N 1
ATOM 11490 C CA . ALA E 1 230 ? 59.614 95.788 6.285 1.00 59.98 224 ALA E CA 1
ATOM 11491 C C . ALA E 1 230 ? 59.984 97.181 5.793 1.00 59.69 224 ALA E C 1
ATOM 11492 O O . ALA E 1 230 ? 61.145 97.456 5.499 1.00 60.38 224 ALA E O 1
ATOM 11494 N N . LYS E 1 231 ? 58.985 98.053 5.706 1.00 59.19 225 LYS E N 1
ATOM 11495 C CA . LYS E 1 231 ? 59.185 99.416 5.245 1.00 58.05 225 LYS E CA 1
ATOM 11496 C C . LYS E 1 231 ? 60.152 100.207 6.115 1.00 56.76 225 LYS E C 1
ATOM 11497 O O . LYS E 1 231 ? 60.956 101.000 5.617 1.00 54.93 225 LYS E O 1
ATOM 11503 N N . GLU E 1 232 ? 60.065 100.005 7.420 1.00 59.59 226 GLU E N 1
ATOM 11504 C CA . GLU E 1 232 ? 60.941 100.720 8.336 1.00 69.74 226 GLU E CA 1
ATOM 11505 C C . GLU E 1 232 ? 62.368 100.200 8.140 1.00 73.13 226 GLU E C 1
ATOM 11506 O O . GLU E 1 232 ? 63.303 100.971 7.905 1.00 72.50 226 GLU E O 1
ATOM 11512 N N . LYS E 1 233 ? 62.514 98.881 8.203 1.00 77.31 227 LYS E N 1
ATOM 11513 C CA . LYS E 1 233 ? 63.811 98.231 8.055 1.00 79.72 227 LYS E CA 1
ATOM 11514 C C . LYS E 1 233 ? 64.456 98.472 6.689 1.00 80.70 227 LYS E C 1
ATOM 11515 O O . LYS E 1 233 ? 65.670 98.647 6.599 1.00 82.40 227 LYS E O 1
ATOM 11521 N N . ALA E 1 234 ? 63.645 98.513 5.633 1.00 81.39 228 ALA E N 1
ATOM 11522 C CA . ALA E 1 234 ? 64.171 98.713 4.284 1.00 82.26 228 ALA E CA 1
ATOM 11523 C C . ALA E 1 234 ? 63.399 99.743 3.452 1.00 82.60 228 ALA E C 1
ATOM 11524 O O . ALA E 1 234 ? 62.675 99.382 2.521 1.00 82.19 228 ALA E O 1
ATOM 11526 N N . PRO E 1 235 ? 63.574 101.041 3.761 1.00 83.72 229 PRO E N 1
ATOM 11527 C CA . PRO E 1 235 ? 62.939 102.197 3.109 1.00 84.13 229 PRO E CA 1
ATOM 11528 C C . PRO E 1 235 ? 62.835 102.226 1.580 1.00 83.38 229 PRO E C 1
ATOM 11529 O O . PRO E 1 235 ? 61.759 102.467 1.030 1.00 82.57 229 PRO E O 1
ATOM 11533 N N . GLU E 1 236 ? 63.959 102.003 0.905 1.00 82.65 230 GLU E N 1
ATOM 11534 C CA . GLU E 1 236 ? 64.027 102.020 -0.559 1.00 82.24 230 GLU E CA 1
ATOM 11535 C C . GLU E 1 236 ? 63.315 100.887 -1.315 1.00 76.44 230 GLU E C 1
ATOM 11536 O O . GLU E 1 236 ? 63.064 100.995 -2.518 1.00 76.69 230 GLU E O 1
ATOM 11542 N N . LEU E 1 237 ? 62.977 99.810 -0.616 1.00 67.75 231 LEU E N 1
ATOM 11543 C CA . LEU E 1 237 ? 62.330 98.666 -1.250 1.00 63.56 231 LEU E CA 1
ATOM 11544 C C . LEU E 1 237 ? 60.858 98.946 -1.557 1.00 63.85 231 LEU E C 1
ATOM 11545 O O . LEU E 1 237 ? 60.050 99.132 -0.648 1.00 65.95 231 LEU E O 1
ATOM 11550 N N . THR E 1 238 ? 60.517 98.973 -2.840 1.00 59.77 232 THR E N 1
ATOM 11551 C CA . THR E 1 238 ? 59.152 99.232 -3.248 1.00 56.24 232 THR E CA 1
ATOM 11552 C C . THR E 1 238 ? 58.230 98.095 -2.814 1.00 55.16 232 THR E C 1
ATOM 11553 O O . THR E 1 238 ? 58.224 97.034 -3.440 1.00 54.61 232 THR E O 1
ATOM 11557 N N . LEU E 1 239 ? 57.458 98.314 -1.751 1.00 54.28 233 LEU E N 1
ATOM 11558 C CA . LEU E 1 239 ? 56.521 97.307 -1.273 1.00 55.03 233 LEU E CA 1
ATOM 11559 C C . LEU E 1 239 ? 55.466 97.963 -0.389 1.00 58.72 233 LEU E C 1
ATOM 11560 O O . LEU E 1 239 ? 55.777 98.800 0.467 1.00 62.20 233 LEU E O 1
ATOM 11565 N N . ASP E 1 240 ? 54.212 97.596 -0.613 1.00 58.44 234 ASP E N 1
ATOM 11566 C CA . ASP E 1 240 ? 53.128 98.127 0.185 1.00 61.74 234 ASP E CA 1
ATOM 11567 C C . ASP E 1 240 ? 52.403 96.890 0.658 1.00 61.76 234 ASP E C 1
ATOM 11568 O O . ASP E 1 240 ? 52.520 95.830 0.038 1.00 59.23 234 ASP E O 1
ATOM 11573 N N . GLY E 1 241 ? 51.627 96.995 1.725 1.00 63.37 235 GLY E N 1
ATOM 11574 C CA . GLY E 1 241 ? 51.017 95.774 2.196 1.00 62.57 235 GLY E CA 1
ATOM 11575 C C . GLY E 1 241 ? 49.597 95.605 2.659 1.00 58.23 235 GLY E C 1
ATOM 11576 O O . GLY E 1 241 ? 48.913 96.525 3.115 1.00 48.80 235 GLY E O 1
ATOM 11577 N N . GLU E 1 242 ? 49.219 94.336 2.563 1.00 60.95 236 GLU E N 1
ATOM 11578 C CA . GLU E 1 242 ? 47.925 93.806 2.909 1.00 61.61 236 GLU E CA 1
ATOM 11579 C C . GLU E 1 242 ? 47.031 93.966 1.699 1.00 64.32 236 GLU E C 1
ATOM 11580 O O . GLU E 1 242 ? 46.057 94.722 1.703 1.00 65.77 236 GLU E O 1
ATOM 11586 N N . PHE E 1 243 ? 47.401 93.249 0.649 1.00 64.98 237 PHE E N 1
ATOM 11587 C CA . PHE E 1 243 ? 46.663 93.258 -0.597 1.00 63.27 237 PHE E CA 1
ATOM 11588 C C . PHE E 1 243 ? 46.000 91.901 -0.795 1.00 63.90 237 PHE E C 1
ATOM 11589 O O . PHE E 1 243 ? 46.298 90.936 -0.084 1.00 64.51 237 PHE E O 1
ATOM 11597 N N . GLN E 1 244 ? 45.078 91.846 -1.748 1.00 64.05 238 GLN E N 1
ATOM 11598 C CA . GLN E 1 244 ? 44.419 90.602 -2.114 1.00 65.46 238 GLN E CA 1
ATOM 11599 C C . GLN E 1 244 ? 45.098 90.377 -3.453 1.00 64.30 238 GLN E C 1
ATOM 11600 O O . GLN E 1 244 ? 45.610 91.328 -4.038 1.00 59.62 238 GLN E O 1
ATOM 11606 N N . PHE E 1 245 ? 45.132 89.156 -3.959 1.00 64.93 239 PHE E N 1
ATOM 11607 C CA . PHE E 1 245 ? 45.821 88.992 -5.221 1.00 62.74 239 PHE E CA 1
ATOM 11608 C C . PHE E 1 245 ? 45.391 90.033 -6.256 1.00 59.52 239 PHE E C 1
ATOM 11609 O O . PHE E 1 245 ? 46.236 90.556 -6.983 1.00 59.25 239 PHE E O 1
ATOM 11617 N N . ASP E 1 246 ? 44.090 90.337 -6.311 1.00 58.54 240 ASP E N 1
ATOM 11618 C CA . ASP E 1 246 ? 43.534 91.334 -7.247 1.00 54.85 240 ASP E CA 1
ATOM 11619 C C . ASP E 1 246 ? 44.390 92.578 -7.346 1.00 50.20 240 ASP E C 1
ATOM 11620 O O . ASP E 1 246 ? 44.985 92.881 -8.364 1.00 46.54 240 ASP E O 1
ATOM 11625 N N . ALA E 1 247 ? 44.364 93.325 -6.250 1.00 50.40 241 ALA E N 1
ATOM 11626 C CA . ALA E 1 247 ? 45.069 94.590 -6.098 1.00 54.09 241 ALA E CA 1
ATOM 11627 C C . ALA E 1 247 ? 46.558 94.518 -6.382 1.00 56.83 241 ALA E C 1
ATOM 11628 O O . ALA E 1 247 ? 47.152 95.497 -6.838 1.00 57.10 241 ALA E O 1
ATOM 11630 N N . ALA E 1 248 ? 47.162 93.374 -6.099 1.00 58.64 242 ALA E N 1
ATOM 11631 C CA . ALA E 1 248 ? 48.583 93.210 -6.327 1.00 56.20 242 ALA E CA 1
ATOM 11632 C C . ALA E 1 248 ? 48.911 92.885 -7.782 1.00 59.55 242 ALA E C 1
ATOM 11633 O O . ALA E 1 248 ? 49.965 93.287 -8.290 1.00 58.94 242 ALA E O 1
ATOM 11635 N N . PHE E 1 249 ? 47.999 92.177 -8.452 1.00 58.61 243 PHE E N 1
ATOM 11636 C CA . PHE E 1 249 ? 48.208 91.748 -9.835 1.00 59.32 243 PHE E CA 1
ATOM 11637 C C . PHE E 1 249 ? 47.584 92.571 -10.971 1.00 62.54 243 PHE E C 1
ATOM 11638 O O . PHE E 1 249 ? 48.229 92.762 -12.002 1.00 67.54 243 PHE E O 1
ATOM 11646 N N . VAL E 1 250 ? 46.344 93.033 -10.804 1.00 60.97 244 VAL E N 1
ATOM 11647 C CA . VAL E 1 250 ? 45.677 93.810 -11.851 1.00 58.66 244 VAL E CA 1
ATOM 11648 C C . VAL E 1 250 ? 45.469 95.277 -11.454 1.00 57.65 244 VAL E C 1
ATOM 11649 O O . VAL E 1 250 ? 44.758 95.575 -10.503 1.00 60.90 244 VAL E O 1
ATOM 11653 N N . PRO E 1 251 ? 46.098 96.211 -12.195 1.00 59.34 245 PRO E N 1
ATOM 11654 C CA . PRO E 1 251 ? 46.050 97.669 -11.996 1.00 61.54 245 PRO E CA 1
ATOM 11655 C C . PRO E 1 251 ? 44.666 98.317 -11.842 1.00 64.03 245 PRO E C 1
ATOM 11656 O O . PRO E 1 251 ? 44.517 99.282 -11.095 1.00 67.37 245 PRO E O 1
ATOM 11660 N N . SER E 1 252 ? 43.663 97.803 -12.554 1.00 64.11 246 SER E N 1
ATOM 11661 C CA . SER E 1 252 ? 42.296 98.336 -12.477 1.00 62.43 246 SER E CA 1
ATOM 11662 C C . SER E 1 252 ? 41.892 98.280 -11.017 1.00 63.70 246 SER E C 1
ATOM 11663 O O . SER E 1 252 ? 41.431 99.269 -10.437 1.00 64.14 246 SER E O 1
ATOM 11666 N N . VAL E 1 253 ? 42.086 97.096 -10.446 1.00 61.24 247 VAL E N 1
ATOM 11667 C CA . VAL E 1 253 ? 41.743 96.839 -9.070 1.00 58.16 247 VAL E CA 1
ATOM 11668 C C . VAL E 1 253 ? 42.610 97.623 -8.083 1.00 60.00 247 VAL E C 1
ATOM 11669 O O . VAL E 1 253 ? 42.155 97.934 -6.980 1.00 63.13 247 VAL E O 1
ATOM 11673 N N . ALA E 1 254 ? 43.843 97.952 -8.468 1.00 57.86 248 ALA E N 1
ATOM 11674 C CA . ALA E 1 254 ? 44.739 98.695 -7.577 1.00 61.25 248 ALA E CA 1
ATOM 11675 C C . ALA E 1 254 ? 44.189 100.073 -7.226 1.00 66.54 248 ALA E C 1
ATOM 11676 O O . ALA E 1 254 ? 44.028 100.406 -6.051 1.00 65.57 248 ALA E O 1
ATOM 11678 N N . GLU E 1 255 ? 43.901 100.872 -8.246 1.00 73.54 249 GLU E N 1
ATOM 11679 C CA . GLU E 1 255 ? 43.379 102.214 -8.023 1.00 76.97 249 GLU E CA 1
ATOM 11680 C C . GLU E 1 255 ? 42.010 102.206 -7.343 1.00 75.44 249 GLU E C 1
ATOM 11681 O O . GLU E 1 255 ? 41.643 103.175 -6.687 1.00 73.15 249 GLU E O 1
ATOM 11687 N N . LYS E 1 256 ? 41.254 101.123 -7.501 1.00 78.02 250 LYS E N 1
ATOM 11688 C CA . LYS E 1 256 ? 39.940 101.033 -6.874 1.00 81.87 250 LYS E CA 1
ATOM 11689 C C . LYS E 1 256 ? 40.121 100.628 -5.416 1.00 84.71 250 LYS E C 1
ATOM 11690 O O . LYS E 1 256 ? 39.883 101.432 -4.510 1.00 87.10 250 LYS E O 1
ATOM 11696 N N . LYS E 1 257 ? 40.549 99.387 -5.199 1.00 82.94 251 LYS E N 1
ATOM 11697 C CA . LYS E 1 257 ? 40.772 98.873 -3.853 1.00 79.64 251 LYS E CA 1
ATOM 11698 C C . LYS E 1 257 ? 41.726 99.714 -2.976 1.00 78.20 251 LYS E C 1
ATOM 11699 O O . LYS E 1 257 ? 41.521 99.786 -1.756 1.00 79.70 251 LYS E O 1
ATOM 11705 N N . ALA E 1 258 ? 42.762 100.333 -3.561 1.00 75.63 252 ALA E N 1
ATOM 11706 C CA . ALA E 1 258 ? 43.701 101.130 -2.756 1.00 73.72 252 ALA E CA 1
ATOM 11707 C C . ALA E 1 258 ? 44.741 101.953 -3.516 1.00 72.94 252 ALA E C 1
ATOM 11708 O O . ALA E 1 258 ? 45.868 101.504 -3.735 1.00 71.13 252 ALA E O 1
ATOM 11710 N N . PRO E 1 259 ? 44.377 103.178 -3.911 1.00 72.98 253 PRO E N 1
ATOM 11711 C CA . PRO E 1 259 ? 45.298 104.051 -4.639 1.00 70.57 253 PRO E CA 1
ATOM 11712 C C . PRO E 1 259 ? 46.289 104.672 -3.656 1.00 68.32 253 PRO E C 1
ATOM 11713 O O . PRO E 1 259 ? 46.289 104.331 -2.468 1.00 66.05 253 PRO E O 1
ATOM 11717 N N . ASP E 1 260 ? 47.129 105.578 -4.150 1.00 69.52 254 ASP E N 1
ATOM 11718 C CA . ASP E 1 260 ? 48.140 106.231 -3.318 1.00 72.51 254 ASP E CA 1
ATOM 11719 C C . ASP E 1 260 ? 49.226 105.263 -2.881 1.00 70.89 254 ASP E C 1
ATOM 11720 O O . ASP E 1 260 ? 50.226 105.665 -2.297 1.00 70.04 254 ASP E O 1
ATOM 11725 N N . SER E 1 261 ? 49.021 103.984 -3.171 1.00 68.62 255 SER E N 1
ATOM 11726 C CA . SER E 1 261 ? 49.972 102.936 -2.813 1.00 65.02 255 SER E CA 1
ATOM 11727 C C . SER E 1 261 ? 51.064 102.779 -3.862 1.00 62.77 255 SER E C 1
ATOM 11728 O O . SER E 1 261 ? 50.797 102.950 -5.052 1.00 60.32 255 SER E O 1
ATOM 11731 N N . GLU E 1 262 ? 52.279 102.442 -3.420 1.00 62.82 256 GLU E N 1
ATOM 11732 C CA . GLU E 1 262 ? 53.427 102.244 -4.324 1.00 63.49 256 GLU E CA 1
ATOM 11733 C C . GLU E 1 262 ? 53.092 101.209 -5.393 1.00 58.87 256 GLU E C 1
ATOM 11734 O O . GLU E 1 262 ? 53.280 101.430 -6.587 1.00 56.45 256 GLU E O 1
ATOM 11740 N N . ILE E 1 263 ? 52.603 100.069 -4.949 1.00 57.22 257 ILE E N 1
ATOM 11741 C CA . ILE E 1 263 ? 52.205 99.045 -5.883 1.00 58.08 257 ILE E CA 1
ATOM 11742 C C . ILE E 1 263 ? 50.992 99.466 -6.673 1.00 57.82 257 ILE E C 1
ATOM 11743 O O . ILE E 1 263 ? 49.967 99.829 -6.096 1.00 61.25 257 ILE E O 1
ATOM 11748 N N . LYS E 1 264 ? 51.112 99.423 -7.994 1.00 54.08 258 LYS E N 1
ATOM 11749 C CA . LYS E 1 264 ? 49.998 99.787 -8.850 1.00 49.36 258 LYS E CA 1
ATOM 11750 C C . LYS E 1 264 ? 49.574 98.579 -9.661 1.00 46.89 258 LYS E C 1
ATOM 11751 O O . LYS E 1 264 ? 49.571 98.611 -10.885 1.00 47.63 258 LYS E O 1
ATOM 11757 N N . GLY E 1 265 ? 49.206 97.515 -8.951 1.00 50.75 259 GLY E N 1
ATOM 11758 C CA . GLY E 1 265 ? 48.774 96.287 -9.594 1.00 52.55 259 GLY E CA 1
ATOM 11759 C C . GLY E 1 265 ? 49.881 95.713 -10.458 1.00 57.29 259 GLY E C 1
ATOM 11760 O O . GLY E 1 265 ? 49.612 94.957 -11.392 1.00 60.52 259 GLY E O 1
ATOM 11761 N N . ASP E 1 266 ? 51.123 96.084 -10.149 1.00 57.25 260 ASP E N 1
ATOM 11762 C CA . ASP E 1 266 ? 52.302 95.633 -10.889 1.00 56.96 260 ASP E CA 1
ATOM 11763 C C . ASP E 1 266 ? 53.315 94.951 -9.933 1.00 59.83 260 ASP E C 1
ATOM 11764 O O . ASP E 1 266 ? 54.495 95.306 -9.873 1.00 56.88 260 ASP E O 1
ATOM 11769 N N . ALA E 1 267 ? 52.831 94.020 -9.113 1.00 61.58 261 ALA E N 1
ATOM 11770 C CA . ALA E 1 267 ? 53.705 93.326 -8.172 1.00 62.41 261 ALA E CA 1
ATOM 11771 C C . ALA E 1 267 ? 54.419 92.168 -8.869 1.00 62.39 261 ALA E C 1
ATOM 11772 O O . ALA E 1 267 ? 53.817 91.475 -9.698 1.00 61.83 261 ALA E O 1
ATOM 11774 N N . ASN E 1 268 ? 55.698 91.962 -8.543 1.00 58.67 262 ASN E N 1
ATOM 11775 C CA . ASN E 1 268 ? 56.473 90.886 -9.159 1.00 55.22 262 ASN E CA 1
ATOM 11776 C C . ASN E 1 268 ? 57.187 90.051 -8.113 1.00 54.93 262 ASN E C 1
ATOM 11777 O O . ASN E 1 268 ? 58.088 89.275 -8.429 1.00 57.44 262 ASN E O 1
ATOM 11782 N N . VAL E 1 269 ? 56.777 90.242 -6.864 1.00 51.43 263 VAL E N 1
ATOM 11783 C CA . VAL E 1 269 ? 57.307 89.520 -5.714 1.00 45.75 263 VAL E CA 1
ATOM 11784 C C . VAL E 1 269 ? 56.119 89.422 -4.770 1.00 42.47 263 VAL E C 1
ATOM 11785 O O . VAL E 1 269 ? 55.730 90.409 -4.171 1.00 41.31 263 VAL E O 1
ATOM 11789 N N . PHE E 1 270 ? 55.549 88.228 -4.645 1.00 41.17 264 PHE E N 1
ATOM 11790 C CA . PHE E 1 270 ? 54.367 88.022 -3.813 1.00 44.24 264 PHE E CA 1
ATOM 11791 C C . PHE E 1 270 ? 54.571 87.264 -2.503 1.00 46.60 264 PHE E C 1
ATOM 11792 O O . PHE E 1 270 ? 54.597 86.028 -2.485 1.00 52.64 264 PHE E O 1
ATOM 11800 N N . VAL E 1 271 ? 54.674 88.009 -1.407 1.00 44.06 265 VAL E N 1
ATOM 11801 C CA . VAL E 1 271 ? 54.865 87.411 -0.092 1.00 40.29 265 VAL E CA 1
ATOM 11802 C C . VAL E 1 271 ? 53.560 86.873 0.492 1.00 43.54 265 VAL E C 1
ATOM 11803 O O . VAL E 1 271 ? 52.669 87.651 0.801 1.00 45.96 265 VAL E O 1
ATOM 11807 N N . PHE E 1 272 ? 53.453 85.554 0.650 1.00 45.60 266 PHE E N 1
ATOM 11808 C CA . PHE E 1 272 ? 52.239 84.950 1.196 1.00 47.03 266 PHE E CA 1
ATOM 11809 C C . PHE E 1 272 ? 52.202 85.015 2.723 1.00 49.05 266 PHE E C 1
ATOM 11810 O O . PHE E 1 272 ? 53.240 84.968 3.387 1.00 51.55 266 PHE E O 1
ATOM 11818 N N . PRO E 1 273 ? 50.997 85.094 3.305 1.00 52.83 267 PRO E N 1
ATOM 11819 C CA . PRO E 1 273 ? 50.806 85.176 4.755 1.00 50.50 267 PRO E CA 1
ATOM 11820 C C . PRO E 1 273 ? 51.057 83.901 5.550 1.00 48.82 267 PRO E C 1
ATOM 11821 O O . PRO E 1 273 ? 51.288 83.971 6.761 1.00 50.25 267 PRO E O 1
ATOM 11825 N N . SER E 1 274 ? 50.992 82.746 4.890 1.00 45.73 268 SER E N 1
ATOM 11826 C CA . SER E 1 274 ? 51.216 81.475 5.580 1.00 47.67 268 SER E CA 1
ATOM 11827 C C . SER E 1 274 ? 51.696 80.377 4.629 1.00 49.29 268 SER E C 1
ATOM 11828 O O . SER E 1 274 ? 51.572 80.510 3.416 1.00 49.97 268 SER E O 1
ATOM 11831 N N . LEU E 1 275 ? 52.233 79.289 5.175 1.00 51.00 269 LEU E N 1
ATOM 11832 C CA . LEU E 1 275 ? 52.680 78.184 4.333 1.00 51.98 269 LEU E CA 1
ATOM 11833 C C . LEU E 1 275 ? 51.489 77.531 3.618 1.00 46.67 269 LEU E C 1
ATOM 11834 O O . LEU E 1 275 ? 51.645 76.984 2.521 1.00 45.44 269 LEU E O 1
ATOM 11839 N N . GLU E 1 276 ? 50.308 77.582 4.241 1.00 44.43 270 GLU E N 1
ATOM 11840 C CA . GLU E 1 276 ? 49.110 77.005 3.634 1.00 43.26 270 GLU E CA 1
ATOM 11841 C C . GLU E 1 276 ? 48.791 77.803 2.376 1.00 43.79 270 GLU E C 1
ATOM 11842 O O . GLU E 1 276 ? 48.503 77.235 1.329 1.00 40.48 270 GLU E O 1
ATOM 11848 N N . ALA E 1 277 ? 48.855 79.126 2.477 1.00 41.69 271 ALA E N 1
ATOM 11849 C CA . ALA E 1 277 ? 48.579 79.994 1.333 1.00 36.93 271 ALA E CA 1
ATOM 11850 C C . ALA E 1 277 ? 49.657 79.901 0.232 1.00 31.81 271 ALA E C 1
ATOM 11851 O O . ALA E 1 277 ? 49.360 79.721 -0.946 1.00 25.86 271 ALA E O 1
ATOM 11853 N N . GLY E 1 278 ? 50.910 80.040 0.639 1.00 36.42 272 GLY E N 1
ATOM 11854 C CA . GLY E 1 278 ? 52.033 79.976 -0.277 1.00 41.51 272 GLY E CA 1
ATOM 11855 C C . GLY E 1 278 ? 52.223 78.652 -1.002 1.00 39.41 272 GLY E C 1
ATOM 11856 O O . GLY E 1 278 ? 52.606 78.641 -2.181 1.00 32.09 272 GLY E O 1
ATOM 11857 N N . ASN E 1 279 ? 51.954 77.534 -0.336 1.00 40.43 273 ASN E N 1
ATOM 11858 C CA . ASN E 1 279 ? 52.137 76.241 -0.992 1.00 44.53 273 ASN E CA 1
ATOM 11859 C C . ASN E 1 279 ? 51.018 75.998 -1.995 1.00 47.98 273 ASN E C 1
ATOM 11860 O O . ASN E 1 279 ? 51.279 75.700 -3.178 1.00 49.23 273 ASN E O 1
ATOM 11865 N N . ILE E 1 280 ? 49.780 76.132 -1.521 1.00 45.28 274 ILE E N 1
ATOM 11866 C CA . ILE E 1 280 ? 48.617 75.970 -2.383 1.00 41.55 274 ILE E CA 1
ATOM 11867 C C . ILE E 1 280 ? 48.703 77.015 -3.496 1.00 36.63 274 ILE E C 1
ATOM 11868 O O . ILE E 1 280 ? 48.250 76.793 -4.617 1.00 32.74 274 ILE E O 1
ATOM 11873 N N . GLY E 1 281 ? 49.271 78.168 -3.165 1.00 38.21 275 GLY E N 1
ATOM 11874 C CA . GLY E 1 281 ? 49.390 79.246 -4.122 1.00 40.06 275 GLY E CA 1
ATOM 11875 C C . GLY E 1 281 ? 50.207 78.932 -5.352 1.00 46.74 275 GLY E C 1
ATOM 11876 O O . GLY E 1 281 ? 49.653 78.858 -6.442 1.00 48.12 275 GLY E O 1
ATOM 11877 N N . TYR E 1 282 ? 51.510 78.727 -5.186 1.00 52.52 276 TYR E N 1
ATOM 11878 C CA . TYR E 1 282 ? 52.375 78.461 -6.330 1.00 54.63 276 TYR E CA 1
ATOM 11879 C C . TYR E 1 282 ? 51.906 77.255 -7.138 1.00 56.05 276 TYR E C 1
ATOM 11880 O O . TYR E 1 282 ? 52.022 77.235 -8.371 1.00 54.96 276 TYR E O 1
ATOM 11889 N N . LYS E 1 283 ? 51.368 76.257 -6.447 1.00 53.87 277 LYS E N 1
ATOM 11890 C CA . LYS E 1 283 ? 50.883 75.067 -7.120 1.00 51.97 277 LYS E CA 1
ATOM 11891 C C . LYS E 1 283 ? 49.654 75.326 -7.991 1.00 51.52 277 LYS E C 1
ATOM 11892 O O . LYS E 1 283 ? 49.533 74.746 -9.078 1.00 47.12 277 LYS E O 1
ATOM 11898 N N . ILE E 1 284 ? 48.745 76.186 -7.530 1.00 49.78 278 ILE E N 1
ATOM 11899 C CA . ILE E 1 284 ? 47.570 76.523 -8.339 1.00 44.23 278 ILE E CA 1
ATOM 11900 C C . ILE E 1 284 ? 48.064 77.318 -9.551 1.00 42.36 278 ILE E C 1
ATOM 11901 O O . ILE E 1 284 ? 47.638 77.082 -10.684 1.00 43.67 278 ILE E O 1
ATOM 11906 N N . ALA E 1 285 ? 48.979 78.250 -9.305 1.00 36.78 279 ALA E N 1
ATOM 11907 C CA . ALA E 1 285 ? 49.547 79.069 -10.364 1.00 38.49 279 ALA E CA 1
ATOM 11908 C C . ALA E 1 285 ? 50.249 78.190 -11.403 1.00 46.44 279 ALA E C 1
ATOM 11909 O O . ALA E 1 285 ? 50.253 78.508 -12.590 1.00 47.14 279 ALA E O 1
ATOM 11911 N N . GLN E 1 286 ? 50.840 77.091 -10.952 1.00 50.21 280 GLN E N 1
ATOM 11912 C CA . GLN E 1 286 ? 51.524 76.171 -11.849 1.00 48.21 280 GLN E CA 1
ATOM 11913 C C . GLN E 1 286 ? 50.551 75.273 -12.635 1.00 47.04 280 GLN E C 1
ATOM 11914 O O . GLN E 1 286 ? 50.433 75.387 -13.859 1.00 41.06 280 GLN E O 1
ATOM 11920 N N . ARG E 1 287 ? 49.853 74.384 -11.935 1.00 50.16 281 ARG E N 1
ATOM 11921 C CA . ARG E 1 287 ? 48.934 73.465 -12.591 1.00 56.24 281 ARG E CA 1
ATOM 11922 C C . ARG E 1 287 ? 47.718 74.091 -13.278 1.00 57.81 281 ARG E C 1
ATOM 11923 O O . ARG E 1 287 ? 47.203 73.531 -14.257 1.00 58.58 281 ARG E O 1
ATOM 11931 N N . LEU E 1 288 ? 47.238 75.227 -12.780 1.00 57.64 282 LEU E N 1
ATOM 11932 C CA . LEU E 1 288 ? 46.099 75.878 -13.424 1.00 55.66 282 LEU E CA 1
ATOM 11933 C C . LEU E 1 288 ? 46.563 76.991 -14.352 1.00 57.24 282 LEU E C 1
ATOM 11934 O O . LEU E 1 288 ? 46.192 77.037 -15.522 1.00 59.49 282 LEU E O 1
ATOM 11939 N N . GLY E 1 289 ? 47.387 77.887 -13.828 1.00 56.64 283 GLY E N 1
ATOM 11940 C CA . GLY E 1 289 ? 47.859 79.003 -14.626 1.00 55.94 283 GLY E CA 1
ATOM 11941 C C . GLY E 1 289 ? 48.934 78.636 -15.628 1.00 56.63 283 GLY E C 1
ATOM 11942 O O . GLY E 1 289 ? 49.471 79.503 -16.324 1.00 54.69 283 GLY E O 1
ATOM 11943 N N . ASN E 1 290 ? 49.257 77.352 -15.699 1.00 59.59 284 ASN E N 1
ATOM 11944 C CA . ASN E 1 290 ? 50.276 76.880 -16.625 1.00 57.49 284 ASN E CA 1
ATOM 11945 C C . ASN E 1 290 ? 51.540 77.727 -16.591 1.00 56.49 284 ASN E C 1
ATOM 11946 O O . ASN E 1 290 ? 51.995 78.236 -17.612 1.00 53.80 284 ASN E O 1
ATOM 11951 N N . PHE E 1 291 ? 52.101 77.876 -15.399 1.00 60.19 285 PHE E N 1
ATOM 11952 C CA . PHE E 1 291 ? 53.330 78.637 -15.197 1.00 61.77 285 PHE E CA 1
ATOM 11953 C C . PHE E 1 291 ? 54.431 77.634 -14.885 1.00 62.83 285 PHE E C 1
ATOM 11954 O O . PHE E 1 291 ? 54.168 76.586 -14.282 1.00 61.30 285 PHE E O 1
ATOM 11962 N N . GLU E 1 292 ? 55.662 77.944 -15.287 1.00 65.97 286 GLU E N 1
ATOM 11963 C CA . GLU E 1 292 ? 56.789 77.056 -15.002 1.00 69.98 286 GLU E CA 1
ATOM 11964 C C . GLU E 1 292 ? 57.247 77.423 -13.595 1.00 64.92 286 GLU E C 1
ATOM 11965 O O . GLU E 1 292 ? 57.567 78.581 -13.324 1.00 63.44 286 GLU E O 1
ATOM 11971 N N . ALA E 1 293 ? 57.269 76.450 -12.697 1.00 63.29 287 ALA E N 1
ATOM 11972 C CA . ALA E 1 293 ? 57.662 76.729 -11.331 1.00 61.57 287 ALA E CA 1
ATOM 11973 C C . ALA E 1 293 ? 58.965 76.051 -10.952 1.00 62.16 287 ALA E C 1
ATOM 11974 O O . ALA E 1 293 ? 59.063 74.828 -10.957 1.00 64.39 287 ALA E O 1
ATOM 11976 N N . VAL E 1 294 ? 59.967 76.853 -10.617 1.00 60.93 288 VAL E N 1
ATOM 11977 C CA . VAL E 1 294 ? 61.262 76.307 -10.209 1.00 59.23 288 VAL E CA 1
ATOM 11978 C C . VAL E 1 294 ? 61.194 76.112 -8.711 1.00 61.62 288 VAL E C 1
ATOM 11979 O O . VAL E 1 294 ? 60.971 77.094 -7.976 1.00 61.18 288 VAL E O 1
ATOM 11983 N N . GLY E 1 295 ? 61.437 74.848 -8.312 1.00 61.62 289 GLY E N 1
ATOM 11984 C CA . GLY E 1 295 ? 61.452 74.321 -6.947 1.00 54.20 289 GLY E CA 1
ATOM 11985 C C . GLY E 1 295 ? 61.969 75.201 -5.817 1.00 54.26 289 GLY E C 1
ATOM 11986 O O . GLY E 1 295 ? 62.634 76.208 -6.119 1.00 56.75 289 GLY E O 1
ATOM 11987 N N . PRO E 1 296 ? 61.730 74.871 -4.541 1.00 50.67 290 PRO E N 1
ATOM 11988 C CA . PRO E 1 296 ? 62.210 75.718 -3.443 1.00 43.84 290 PRO E CA 1
ATOM 11989 C C . PRO E 1 296 ? 63.664 76.170 -3.509 1.00 44.98 290 PRO E C 1
ATOM 11990 O O . PRO E 1 296 ? 64.567 75.357 -3.708 1.00 50.58 290 PRO E O 1
ATOM 11994 N N . ILE E 1 297 ? 63.880 77.473 -3.354 1.00 41.51 291 ILE E N 1
ATOM 11995 C CA . ILE E 1 297 ? 65.224 78.044 -3.352 1.00 36.83 291 ILE E CA 1
ATOM 11996 C C . ILE E 1 297 ? 65.385 78.751 -2.020 1.00 41.82 291 ILE E C 1
ATOM 11997 O O . ILE E 1 297 ? 64.712 79.745 -1.754 1.00 51.22 291 ILE E O 1
ATOM 12002 N N . LEU E 1 298 ? 66.255 78.224 -1.168 1.00 39.34 292 LEU E N 1
ATOM 12003 C CA . LEU E 1 298 ? 66.470 78.806 0.149 1.00 38.06 292 LEU E CA 1
ATOM 12004 C C . LEU E 1 298 ? 67.105 80.177 0.029 1.00 42.43 292 LEU E C 1
ATOM 12005 O O . LEU E 1 298 ? 67.643 80.523 -1.025 1.00 45.50 292 LEU E O 1
ATOM 12010 N N . GLN E 1 299 ? 67.065 80.951 1.108 1.00 43.99 293 GLN E N 1
ATOM 12011 C CA . GLN E 1 299 ? 67.637 82.291 1.081 1.00 46.33 293 GLN E CA 1
ATOM 12012 C C . GLN E 1 299 ? 67.963 82.795 2.481 1.00 50.29 293 GLN E C 1
ATOM 12013 O O . GLN E 1 299 ? 67.359 82.349 3.456 1.00 46.90 293 GLN E O 1
ATOM 12019 N N . GLY E 1 300 ? 68.913 83.724 2.578 1.00 59.71 294 GLY E N 1
ATOM 12020 C CA . GLY E 1 300 ? 69.276 84.280 3.871 1.00 61.65 294 GLY E CA 1
ATOM 12021 C C . GLY E 1 300 ? 70.444 83.640 4.606 1.00 62.53 294 GLY E C 1
ATOM 12022 O O . GLY E 1 300 ? 70.903 84.185 5.619 1.00 65.89 294 GLY E O 1
ATOM 12023 N N . LEU E 1 301 ? 70.927 82.502 4.111 1.00 57.20 295 LEU E N 1
ATOM 12024 C CA . LEU E 1 301 ? 72.045 81.801 4.734 1.00 50.17 295 LEU E CA 1
ATOM 12025 C C . LEU E 1 301 ? 73.405 82.409 4.384 1.00 49.74 295 LEU E C 1
ATOM 12026 O O . LEU E 1 301 ? 73.537 83.090 3.372 1.00 51.60 295 LEU E O 1
ATOM 12031 N N . ASN E 1 302 ? 74.416 82.154 5.211 1.00 43.99 296 ASN E N 1
ATOM 12032 C CA . ASN E 1 302 ? 75.753 82.682 4.951 1.00 42.09 296 ASN E CA 1
ATOM 12033 C C . ASN E 1 302 ? 76.348 82.061 3.690 1.00 39.09 296 ASN E C 1
ATOM 12034 O O . ASN E 1 302 ? 77.096 82.711 2.956 1.00 36.72 296 ASN E O 1
ATOM 12039 N N . MET E 1 303 ? 76.031 80.794 3.450 1.00 35.39 297 MET E N 1
ATOM 12040 C CA . MET E 1 303 ? 76.529 80.119 2.266 1.00 35.65 297 MET E CA 1
ATOM 12041 C C . MET E 1 303 ? 75.411 79.369 1.604 1.00 34.56 297 MET E C 1
ATOM 12042 O O . MET E 1 303 ? 74.588 78.755 2.277 1.00 34.16 297 MET E O 1
ATOM 12047 N N . PRO E 1 304 ? 75.373 79.407 0.259 1.00 32.00 298 PRO E N 1
ATOM 12048 C CA . PRO E 1 304 ? 74.352 78.734 -0.547 1.00 31.63 298 PRO E CA 1
ATOM 12049 C C . PRO E 1 304 ? 74.137 77.248 -0.231 1.00 34.30 298 PRO E C 1
ATOM 12050 O O . PRO E 1 304 ? 75.065 76.429 -0.203 1.00 35.45 298 PRO E O 1
ATOM 12054 N N . VAL E 1 305 ? 72.875 76.922 0.002 1.00 31.88 299 VAL E N 1
ATOM 12055 C CA . VAL E 1 305 ? 72.447 75.560 0.284 1.00 30.09 299 VAL E CA 1
ATOM 12056 C C . VAL E 1 305 ? 71.054 75.407 -0.310 1.00 29.24 299 VAL E C 1
ATOM 12057 O O . VAL E 1 305 ? 70.173 76.223 -0.050 1.00 37.52 299 VAL E O 1
ATOM 12061 N N . ASN E 1 306 ? 70.845 74.376 -1.107 1.00 27.41 300 ASN E N 1
ATOM 12062 C CA . ASN E 1 306 ? 69.529 74.192 -1.676 1.00 30.56 300 ASN E CA 1
ATOM 12063 C C . ASN E 1 306 ? 69.031 72.774 -1.631 1.00 31.11 300 ASN E C 1
ATOM 12064 O O . ASN E 1 306 ? 69.809 71.824 -1.589 1.00 26.61 300 ASN E O 1
ATOM 12069 N N . ASP E 1 307 ? 67.715 72.641 -1.614 1.00 35.74 301 ASP E N 1
ATOM 12070 C CA . ASP E 1 307 ? 67.076 71.342 -1.533 1.00 40.07 301 ASP E CA 1
ATOM 12071 C C . ASP E 1 307 ? 66.378 70.920 -2.818 1.00 43.99 301 ASP E C 1
ATOM 12072 O O . ASP E 1 307 ? 65.433 71.572 -3.275 1.00 49.56 301 ASP E O 1
ATOM 12077 N N . LEU E 1 308 ? 66.859 69.834 -3.404 1.00 45.00 302 LEU E N 1
ATOM 12078 C CA . LEU E 1 308 ? 66.253 69.305 -4.611 1.00 42.48 302 LEU E CA 1
ATOM 12079 C C . LEU E 1 308 ? 65.086 68.476 -4.126 1.00 42.96 302 LEU E C 1
ATOM 12080 O O . LEU E 1 308 ? 65.049 68.073 -2.962 1.00 37.99 302 LEU E O 1
ATOM 12085 N N . SER E 1 309 ? 64.128 68.243 -5.014 1.00 47.96 303 SER E N 1
ATOM 12086 C CA . SER E 1 309 ? 62.979 67.429 -4.674 1.00 50.01 303 SER E CA 1
ATOM 12087 C C . SER E 1 309 ? 63.413 65.985 -4.909 1.00 48.97 303 SER E C 1
ATOM 12088 O O . SER E 1 309 ? 64.210 65.698 -5.805 1.00 52.29 303 SER E O 1
ATOM 12091 N N . ARG E 1 310 ? 62.923 65.078 -4.081 1.00 49.30 304 ARG E N 1
ATOM 12092 C CA . ARG E 1 310 ? 63.251 63.684 -4.232 1.00 48.39 304 ARG E CA 1
ATOM 12093 C C . ARG E 1 310 ? 62.532 63.416 -5.534 1.00 51.13 304 ARG E C 1
ATOM 12094 O O . ARG E 1 310 ? 61.666 64.216 -5.918 1.00 55.97 304 ARG E O 1
ATOM 12102 N N . GLY E 1 311 ? 62.876 62.333 -6.226 1.00 52.63 305 GLY E N 1
ATOM 12103 C CA . GLY E 1 311 ? 62.215 62.075 -7.496 1.00 54.14 305 GLY E CA 1
ATOM 12104 C C . GLY E 1 311 ? 62.244 63.292 -8.417 1.00 54.93 305 GLY E C 1
ATOM 12105 O O . GLY E 1 311 ? 61.250 63.627 -9.052 1.00 54.39 305 GLY E O 1
ATOM 12106 N N . CYS E 1 312 ? 63.390 63.962 -8.486 1.00 54.06 306 CYS E N 1
ATOM 12107 C CA . CYS E 1 312 ? 63.543 65.140 -9.328 1.00 49.36 306 CYS E CA 1
ATOM 12108 C C . CYS E 1 312 ? 64.012 64.769 -10.713 1.00 51.50 306 CYS E C 1
ATOM 12109 O O . CYS E 1 312 ? 63.953 63.617 -11.116 1.00 48.87 306 CYS E O 1
ATOM 12112 N N . ASN E 1 313 ? 64.506 65.766 -11.427 1.00 54.70 307 ASN E N 1
ATOM 12113 C CA . ASN E 1 313 ? 64.964 65.604 -12.798 1.00 57.25 307 ASN E CA 1
ATOM 12114 C C . ASN E 1 313 ? 66.464 65.874 -12.876 1.00 56.20 307 ASN E C 1
ATOM 12115 O O . ASN E 1 313 ? 66.996 66.652 -12.088 1.00 59.88 307 ASN E O 1
ATOM 12120 N N . ALA E 1 314 ? 67.148 65.230 -13.816 1.00 54.95 308 ALA E N 1
ATOM 12121 C CA . ALA E 1 314 ? 68.591 65.433 -13.972 1.00 50.07 308 ALA E CA 1
ATOM 12122 C C . ALA E 1 314 ? 68.854 66.897 -14.276 1.00 46.02 308 ALA E C 1
ATOM 12123 O O . ALA E 1 314 ? 69.793 67.488 -13.747 1.00 43.43 308 ALA E O 1
ATOM 12125 N N . GLU E 1 315 ? 68.002 67.480 -15.116 1.00 47.40 309 GLU E N 1
ATOM 12126 C CA . GLU E 1 315 ? 68.151 68.879 -15.490 1.00 49.52 309 GLU E CA 1
ATOM 12127 C C . GLU E 1 315 ? 67.812 69.754 -14.299 1.00 45.80 309 GLU E C 1
ATOM 12128 O O . GLU E 1 315 ? 68.336 70.862 -14.163 1.00 50.25 309 GLU E O 1
ATOM 12134 N N . ASP E 1 316 ? 66.931 69.257 -13.437 1.00 38.62 310 ASP E N 1
ATOM 12135 C CA . ASP E 1 316 ? 66.569 70.014 -12.255 1.00 37.44 310 ASP E CA 1
ATOM 12136 C C . ASP E 1 316 ? 67.804 70.220 -11.412 1.00 42.15 310 ASP E C 1
ATOM 12137 O O . ASP E 1 316 ? 68.060 71.323 -10.923 1.00 49.19 310 ASP E O 1
ATOM 12142 N N . VAL E 1 317 ? 68.565 69.147 -11.252 1.00 38.74 311 VAL E N 1
ATOM 12143 C CA . VAL E 1 317 ? 69.797 69.202 -10.493 1.00 32.22 311 VAL E CA 1
ATOM 12144 C C . VAL E 1 317 ? 70.733 70.217 -11.161 1.00 32.99 311 VAL E C 1
ATOM 12145 O O . VAL E 1 317 ? 71.356 71.059 -10.493 1.00 34.01 311 VAL E O 1
ATOM 12149 N N . TYR E 1 318 ? 70.822 70.132 -12.484 1.00 26.20 312 TYR E N 1
ATOM 12150 C CA . TYR E 1 318 ? 71.683 71.024 -13.237 1.00 33.54 312 TYR E CA 1
ATOM 12151 C C . TYR E 1 318 ? 71.368 72.490 -12.941 1.00 36.57 312 TYR E C 1
ATOM 12152 O O . TYR E 1 318 ? 72.275 73.281 -12.641 1.00 31.55 312 TYR E O 1
ATOM 12161 N N . ASN E 1 319 ? 70.085 72.845 -13.014 1.00 42.93 313 ASN E N 1
ATOM 12162 C CA . ASN E 1 319 ? 69.653 74.221 -12.783 1.00 48.54 313 ASN E CA 1
ATOM 12163 C C . ASN E 1 319 ? 69.759 74.682 -11.340 1.00 49.08 313 ASN E C 1
ATOM 12164 O O . ASN E 1 319 ? 70.087 75.850 -11.079 1.00 47.34 313 ASN E O 1
ATOM 12169 N N . LEU E 1 320 ? 69.465 73.793 -10.396 1.00 42.62 314 LEU E N 1
ATOM 12170 C CA . LEU E 1 320 ? 69.575 74.190 -9.004 1.00 40.85 314 LEU E CA 1
ATOM 12171 C C . LEU E 1 320 ? 71.028 74.550 -8.721 1.00 39.31 314 LEU E C 1
ATOM 12172 O O . LEU E 1 320 ? 71.325 75.484 -7.967 1.00 41.49 314 LEU E O 1
ATOM 12177 N N . ALA E 1 321 ? 71.935 73.815 -9.357 1.00 38.36 315 ALA E N 1
ATOM 12178 C CA . ALA E 1 321 ? 73.347 74.085 -9.187 1.00 35.13 315 ALA E CA 1
ATOM 12179 C C . ALA E 1 321 ? 73.662 75.470 -9.749 1.00 35.33 315 ALA E C 1
ATOM 12180 O O . ALA E 1 321 ? 74.418 76.243 -9.138 1.00 27.89 315 ALA E O 1
ATOM 12182 N N . LEU E 1 322 ? 73.071 75.788 -10.905 1.00 39.80 316 LEU E N 1
ATOM 12183 C CA . LEU E 1 322 ? 73.287 77.092 -11.533 1.00 44.01 316 LEU E CA 1
ATOM 12184 C C . LEU E 1 322 ? 72.867 78.185 -10.559 1.00 44.63 316 LEU E C 1
ATOM 12185 O O . LEU E 1 322 ? 73.625 79.136 -10.305 1.00 41.19 316 LEU E O 1
ATOM 12190 N N . ILE E 1 323 ? 71.658 78.045 -10.020 1.00 43.45 317 ILE E N 1
ATOM 12191 C CA . ILE E 1 323 ? 71.128 78.997 -9.048 1.00 42.71 317 ILE E CA 1
ATOM 12192 C C . ILE E 1 323 ? 72.000 79.083 -7.796 1.00 43.39 317 ILE E C 1
ATOM 12193 O O . ILE E 1 323 ? 72.335 80.192 -7.339 1.00 43.08 317 ILE E O 1
ATOM 12198 N N . THR E 1 324 ? 72.363 77.919 -7.250 1.00 38.38 318 THR E N 1
ATOM 12199 C CA . THR E 1 324 ? 73.199 77.868 -6.057 1.00 36.21 318 THR E CA 1
ATOM 12200 C C . THR E 1 324 ? 74.561 78.528 -6.290 1.00 39.67 318 THR E C 1
ATOM 12201 O O . THR E 1 324 ? 75.101 79.175 -5.390 1.00 40.26 318 THR E O 1
ATOM 12205 N N . ALA E 1 325 ? 75.127 78.368 -7.486 1.00 35.78 319 ALA E N 1
ATOM 12206 C CA . ALA E 1 325 ? 76.421 78.971 -7.784 1.00 36.57 319 ALA E CA 1
ATOM 12207 C C . ALA E 1 325 ? 76.223 80.478 -7.796 1.00 41.84 319 ALA E C 1
ATOM 12208 O O . ALA E 1 325 ? 77.020 81.223 -7.221 1.00 42.38 319 ALA E O 1
ATOM 12210 N N . ALA E 1 326 ? 75.146 80.916 -8.444 1.00 45.60 320 ALA E N 1
ATOM 12211 C CA . ALA E 1 326 ? 74.824 82.333 -8.511 1.00 45.48 320 ALA E CA 1
ATOM 12212 C C . ALA E 1 326 ? 74.739 82.968 -7.110 1.00 46.14 320 ALA E C 1
ATOM 12213 O O . ALA E 1 326 ? 75.306 84.046 -6.879 1.00 49.19 320 ALA E O 1
ATOM 12215 N N . GLN E 1 327 ? 74.037 82.308 -6.184 1.00 45.09 321 GLN E N 1
ATOM 12216 C CA . GLN E 1 327 ? 73.900 82.808 -4.808 1.00 47.84 321 GLN E CA 1
ATOM 12217 C C . GLN E 1 327 ? 75.270 82.974 -4.152 1.00 49.98 321 GLN E C 1
ATOM 12218 O O . GLN E 1 327 ? 75.464 83.857 -3.310 1.00 54.01 321 GLN E O 1
ATOM 12224 N N . ALA E 1 328 ? 76.218 82.135 -4.554 1.00 49.93 322 ALA E N 1
ATOM 12225 C CA . ALA E 1 328 ? 77.569 82.196 -4.016 1.00 52.10 322 ALA E CA 1
ATOM 12226 C C . ALA E 1 328 ? 78.322 83.420 -4.544 1.00 51.91 322 ALA E C 1
ATOM 12227 O O . ALA E 1 328 ? 79.005 84.116 -3.788 1.00 50.94 322 ALA E O 1
ATOM 12229 N N . LEU E 1 329 ? 78.200 83.669 -5.845 1.00 59.39 323 LEU E N 1
ATOM 12230 C CA . LEU E 1 329 ? 78.871 84.799 -6.491 1.00 65.56 323 LEU E CA 1
ATOM 12231 C C . LEU E 1 329 ? 78.480 86.118 -5.825 1.00 70.97 323 LEU E C 1
ATOM 12232 O O . LEU E 1 329 ? 79.397 86.925 -5.543 1.00 72.08 323 LEU E O 1
ATOM 12238 N N . MET F 1 7 ? 52.384 67.359 -20.490 1.00 84.14 1 MET F N 1
ATOM 12239 C CA . MET F 1 7 ? 53.006 66.614 -21.629 1.00 87.79 1 MET F CA 1
ATOM 12240 C C . MET F 1 7 ? 53.762 65.381 -21.144 1.00 89.92 1 MET F C 1
ATOM 12241 O O . MET F 1 7 ? 53.305 64.253 -21.324 1.00 89.98 1 MET F O 1
ATOM 12246 N N . ALA F 1 8 ? 54.914 65.624 -20.525 1.00 90.82 2 ALA F N 1
ATOM 12247 C CA . ALA F 1 8 ? 55.824 64.601 -19.994 1.00 90.69 2 ALA F CA 1
ATOM 12248 C C . ALA F 1 8 ? 55.318 63.171 -19.784 1.00 89.94 2 ALA F C 1
ATOM 12249 O O . ALA F 1 8 ? 56.036 62.215 -20.070 1.00 90.69 2 ALA F O 1
ATOM 12251 N N . ASP F 1 9 ? 54.105 63.018 -19.266 1.00 90.19 3 ASP F N 1
ATOM 12252 C CA . ASP F 1 9 ? 53.538 61.693 -19.020 1.00 89.52 3 ASP F CA 1
ATOM 12253 C C . ASP F 1 9 ? 53.011 61.103 -20.320 1.00 85.27 3 ASP F C 1
ATOM 12254 O O . ASP F 1 9 ? 52.699 59.916 -20.415 1.00 78.43 3 ASP F O 1
ATOM 12259 N N . LEU F 1 10 ? 52.926 61.959 -21.324 1.00 86.85 4 LEU F N 1
ATOM 12260 C CA . LEU F 1 10 ? 52.470 61.571 -22.639 1.00 89.18 4 LEU F CA 1
ATOM 12261 C C . LEU F 1 10 ? 53.612 60.810 -23.302 1.00 88.38 4 LEU F C 1
ATOM 12262 O O . LEU F 1 10 ? 53.388 59.912 -24.117 1.00 90.87 4 LEU F O 1
ATOM 12267 N N . PHE F 1 11 ? 54.837 61.179 -22.935 1.00 84.65 5 PHE F N 1
ATOM 12268 C CA . PHE F 1 11 ? 56.046 60.565 -23.475 1.00 82.26 5 PHE F CA 1
ATOM 12269 C C . PHE F 1 11 ? 56.333 59.229 -22.813 1.00 84.92 5 PHE F C 1
ATOM 12270 O O . PHE F 1 11 ? 56.896 58.319 -23.433 1.00 85.54 5 PHE F O 1
ATOM 12278 N N . SER F 1 12 ? 55.961 59.129 -21.541 1.00 86.90 6 SER F N 1
ATOM 12279 C CA . SER F 1 12 ? 56.185 57.916 -20.772 1.00 90.88 6 SER F CA 1
ATOM 12280 C C . SER F 1 12 ? 55.280 56.835 -21.312 1.00 92.67 6 SER F C 1
ATOM 12281 O O . SER F 1 12 ? 55.518 55.644 -21.101 1.00 89.61 6 SER F O 1
ATOM 12284 N N . THR F 1 13 ? 54.232 57.262 -22.005 1.00 95.30 7 THR F N 1
ATOM 12285 C CA . THR F 1 13 ? 53.277 56.336 -22.592 1.00 97.79 7 THR F CA 1
ATOM 12286 C C . THR F 1 13 ? 53.903 55.754 -23.858 1.00 97.17 7 THR F C 1
ATOM 12287 O O . THR F 1 13 ? 53.710 54.581 -24.197 1.00 98.44 7 THR F O 1
ATOM 12291 N N . VAL F 1 14 ? 54.645 56.604 -24.562 1.00 94.53 8 VAL F N 1
ATOM 12292 C CA . VAL F 1 14 ? 55.319 56.211 -25.786 1.00 91.49 8 VAL F CA 1
ATOM 12293 C C . VAL F 1 14 ? 56.508 55.352 -25.403 1.00 89.44 8 VAL F C 1
ATOM 12294 O O . VAL F 1 14 ? 56.715 54.277 -25.967 1.00 85.75 8 VAL F O 1
ATOM 12298 N N . GLN F 1 15 ? 57.283 55.831 -24.433 1.00 91.14 9 GLN F N 1
ATOM 12299 C CA . GLN F 1 15 ? 58.470 55.112 -23.982 1.00 91.44 9 GLN F CA 1
ATOM 12300 C C . GLN F 1 15 ? 58.077 53.747 -23.466 1.00 92.07 9 GLN F C 1
ATOM 12301 O O . GLN F 1 15 ? 58.892 52.822 -23.427 1.00 92.87 9 GLN F O 1
ATOM 12307 N N . GLU F 1 16 ? 56.819 53.642 -23.060 1.00 93.99 10 GLU F N 1
ATOM 12308 C CA . GLU F 1 16 ? 56.265 52.402 -22.551 1.00 96.24 10 GLU F CA 1
ATOM 12309 C C . GLU F 1 16 ? 56.298 51.409 -23.700 1.00 95.69 10 GLU F C 1
ATOM 12310 O O . GLU F 1 16 ? 56.864 50.315 -23.585 1.00 95.49 10 GLU F O 1
ATOM 12316 N N . LYS F 1 17 ? 55.702 51.821 -24.813 1.00 93.33 11 LYS F N 1
ATOM 12317 C CA . LYS F 1 17 ? 55.630 51.001 -26.009 1.00 92.18 11 LYS F CA 1
ATOM 12318 C C . LYS F 1 17 ? 57.006 50.591 -26.553 1.00 92.73 11 LYS F C 1
ATOM 12319 O O . LYS F 1 17 ? 57.248 49.412 -26.844 1.00 91.81 11 LYS F O 1
ATOM 12325 N N . VAL F 1 18 ? 57.896 51.571 -26.684 1.00 92.34 12 VAL F N 1
ATOM 12326 C CA . VAL F 1 18 ? 59.242 51.371 -27.227 1.00 91.12 12 VAL F CA 1
ATOM 12327 C C . VAL F 1 18 ? 60.220 50.488 -26.438 1.00 91.40 12 VAL F C 1
ATOM 12328 O O . VAL F 1 18 ? 60.577 49.384 -26.866 1.00 92.42 12 VAL F O 1
ATOM 12332 N N . ALA F 1 19 ? 60.662 50.998 -25.294 1.00 89.71 13 ALA F N 1
ATOM 12333 C CA . ALA F 1 19 ? 61.634 50.325 -24.433 1.00 86.80 13 ALA F CA 1
ATOM 12334 C C . ALA F 1 19 ? 61.675 48.791 -24.424 1.00 86.31 13 ALA F C 1
ATOM 12335 O O . ALA F 1 19 ? 60.649 48.125 -24.212 1.00 84.59 13 ALA F O 1
ATOM 12337 N N . GLY F 1 20 ? 62.868 48.241 -24.655 1.00 86.30 14 GLY F N 1
ATOM 12338 C CA . GLY F 1 20 ? 63.034 46.798 -24.642 1.00 89.23 14 GLY F CA 1
ATOM 12339 C C . GLY F 1 20 ? 62.818 46.044 -25.946 1.00 92.71 14 GLY F C 1
ATOM 12340 O O . GLY F 1 20 ? 63.043 44.827 -25.999 1.00 92.50 14 GLY F O 1
ATOM 12341 N N . LYS F 1 21 ? 62.400 46.736 -27.000 1.00 93.19 15 LYS F N 1
ATOM 12342 C CA . LYS F 1 21 ? 62.164 46.062 -28.269 1.00 94.74 15 LYS F CA 1
ATOM 12343 C C . LYS F 1 21 ? 63.347 46.068 -29.239 1.00 95.59 15 LYS F C 1
ATOM 12344 O O . LYS F 1 21 ? 63.222 45.600 -30.378 1.00 96.42 15 LYS F O 1
ATOM 12350 N N . ASP F 1 22 ? 64.485 46.598 -28.794 1.00 95.47 16 ASP F N 1
ATOM 12351 C CA . ASP F 1 22 ? 65.695 46.659 -29.623 1.00 94.59 16 ASP F CA 1
ATOM 12352 C C . ASP F 1 22 ? 65.533 47.433 -30.929 1.00 89.48 16 ASP F C 1
ATOM 12353 O O . ASP F 1 22 ? 66.130 47.076 -31.951 1.00 87.29 16 ASP F O 1
ATOM 12358 N N . VAL F 1 23 ? 64.740 48.497 -30.883 1.00 84.41 17 VAL F N 1
ATOM 12359 C CA . VAL F 1 23 ? 64.495 49.329 -32.051 1.00 77.36 17 VAL F CA 1
ATOM 12360 C C . VAL F 1 23 ? 65.752 50.149 -32.339 1.00 73.57 17 VAL F C 1
ATOM 12361 O O . VAL F 1 23 ? 66.332 50.741 -31.420 1.00 69.85 17 VAL F O 1
ATOM 12365 N N . LYS F 1 24 ? 66.170 50.186 -33.607 1.00 71.81 18 LYS F N 1
ATOM 12366 C CA . LYS F 1 24 ? 67.367 50.935 -34.009 1.00 70.57 18 LYS F CA 1
ATOM 12367 C C . LYS F 1 24 ? 66.993 52.264 -34.681 1.00 65.89 18 LYS F C 1
ATOM 12368 O O . LYS F 1 24 ? 66.176 52.289 -35.606 1.00 66.20 18 LYS F O 1
ATOM 12374 N N . ILE F 1 25 ? 67.591 53.360 -34.220 1.00 58.08 19 ILE F N 1
ATOM 12375 C CA . ILE F 1 25 ? 67.325 54.663 -34.804 1.00 53.73 19 ILE F CA 1
ATOM 12376 C C . ILE F 1 25 ? 68.649 55.316 -35.136 1.00 50.82 19 ILE F C 1
ATOM 12377 O O . ILE F 1 25 ? 69.560 55.330 -34.301 1.00 47.72 19 ILE F O 1
ATOM 12382 N N . VAL F 1 26 ? 68.740 55.866 -36.346 1.00 51.82 20 VAL F N 1
ATOM 12383 C CA . VAL F 1 26 ? 69.967 56.504 -36.824 1.00 50.66 20 VAL F CA 1
ATOM 12384 C C . VAL F 1 26 ? 69.974 57.990 -36.540 1.00 49.21 20 VAL F C 1
ATOM 12385 O O . VAL F 1 26 ? 68.961 58.667 -36.716 1.00 50.89 20 VAL F O 1
ATOM 12389 N N . PHE F 1 27 ? 71.128 58.497 -36.126 1.00 48.49 21 PHE F N 1
ATOM 12390 C CA . PHE F 1 27 ? 71.287 59.915 -35.861 1.00 49.66 21 PHE F CA 1
ATOM 12391 C C . PHE F 1 27 ? 72.471 60.383 -36.716 1.00 49.61 21 PHE F C 1
ATOM 12392 O O . PHE F 1 27 ? 73.631 60.306 -36.313 1.00 52.33 21 PHE F O 1
ATOM 12400 N N . PRO F 1 28 ? 72.179 60.875 -37.919 1.00 47.32 22 PRO F N 1
ATOM 12401 C CA . PRO F 1 28 ? 73.217 61.355 -38.843 1.00 49.22 22 PRO F CA 1
ATOM 12402 C C . PRO F 1 28 ? 74.189 62.426 -38.304 1.00 51.74 22 PRO F C 1
ATOM 12403 O O . PRO F 1 28 ? 75.343 62.501 -38.746 1.00 56.00 22 PRO F O 1
ATOM 12407 N N . GLU F 1 29 ? 73.746 63.234 -37.347 1.00 51.89 23 GLU F N 1
ATOM 12408 C CA . GLU F 1 29 ? 74.593 64.298 -36.814 1.00 54.95 23 GLU F CA 1
ATOM 12409 C C . GLU F 1 29 ? 75.459 63.830 -35.640 1.00 54.65 23 GLU F C 1
ATOM 12410 O O . GLU F 1 29 ? 75.397 64.377 -34.542 1.00 55.81 23 GLU F O 1
ATOM 12416 N N . GLY F 1 30 ? 76.277 62.817 -35.894 1.00 52.26 24 GLY F N 1
ATOM 12417 C CA . GLY F 1 30 ? 77.108 62.250 -34.848 1.00 45.69 24 GLY F CA 1
ATOM 12418 C C . GLY F 1 30 ? 78.025 63.138 -34.027 1.00 41.33 24 GLY F C 1
ATOM 12419 O O . GLY F 1 30 ? 78.411 62.758 -32.922 1.00 40.07 24 GLY F O 1
ATOM 12420 N N . LEU F 1 31 ? 78.385 64.305 -34.541 1.00 40.37 25 LEU F N 1
ATOM 12421 C CA . LEU F 1 31 ? 79.272 65.189 -33.800 1.00 41.09 25 LEU F CA 1
ATOM 12422 C C . LEU F 1 31 ? 78.529 66.246 -32.970 1.00 44.84 25 LEU F C 1
ATOM 12423 O O . LEU F 1 31 ? 79.163 67.036 -32.254 1.00 48.16 25 LEU F O 1
ATOM 12428 N N . ASP F 1 32 ? 77.197 66.231 -33.042 1.00 43.17 26 ASP F N 1
ATOM 12429 C CA . ASP F 1 32 ? 76.368 67.175 -32.304 1.00 47.17 26 ASP F CA 1
ATOM 12430 C C . ASP F 1 32 ? 76.125 66.723 -30.868 1.00 47.54 26 ASP F C 1
ATOM 12431 O O . ASP F 1 32 ? 75.612 65.629 -30.637 1.00 50.17 26 ASP F O 1
ATOM 12436 N N . GLU F 1 33 ? 76.454 67.572 -29.900 1.00 46.54 27 GLU F N 1
ATOM 12437 C CA . GLU F 1 33 ? 76.269 67.178 -28.509 1.00 49.67 27 GLU F CA 1
ATOM 12438 C C . GLU F 1 33 ? 74.836 66.938 -28.076 1.00 51.07 27 GLU F C 1
ATOM 12439 O O . GLU F 1 33 ? 74.596 66.201 -27.122 1.00 52.37 27 GLU F O 1
ATOM 12445 N N . ARG F 1 34 ? 73.881 67.551 -28.765 1.00 52.31 28 ARG F N 1
ATOM 12446 C CA . ARG F 1 34 ? 72.493 67.312 -28.415 1.00 54.31 28 ARG F CA 1
ATOM 12447 C C . ARG F 1 34 ? 72.229 65.837 -28.687 1.00 53.24 28 ARG F C 1
ATOM 12448 O O . ARG F 1 34 ? 71.639 65.138 -27.863 1.00 52.75 28 ARG F O 1
ATOM 12456 N N . ILE F 1 35 ? 72.667 65.367 -29.854 1.00 52.76 29 ILE F N 1
ATOM 12457 C CA . ILE F 1 35 ? 72.488 63.969 -30.226 1.00 54.36 29 ILE F CA 1
ATOM 12458 C C . ILE F 1 35 ? 73.336 63.026 -29.372 1.00 54.82 29 ILE F C 1
ATOM 12459 O O . ILE F 1 35 ? 72.860 61.985 -28.924 1.00 56.12 29 ILE F O 1
ATOM 12464 N N . LEU F 1 36 ? 74.599 63.372 -29.148 1.00 51.92 30 LEU F N 1
ATOM 12465 C CA . LEU F 1 36 ? 75.448 62.507 -28.336 1.00 52.00 30 LEU F CA 1
ATOM 12466 C C . LEU F 1 36 ? 74.855 62.322 -26.943 1.00 52.21 30 LEU F C 1
ATOM 12467 O O . LEU F 1 36 ? 74.745 61.197 -26.457 1.00 54.36 30 LEU F O 1
ATOM 12472 N N . GLU F 1 37 ? 74.473 63.418 -26.297 1.00 51.54 31 GLU F N 1
ATOM 12473 C CA . GLU F 1 37 ? 73.894 63.321 -24.971 1.00 51.01 31 GLU F CA 1
ATOM 12474 C C . GLU F 1 37 ? 72.661 62.447 -24.970 1.00 44.78 31 GLU F C 1
ATOM 12475 O O . GLU F 1 37 ? 72.500 61.615 -24.088 1.00 42.04 31 GLU F O 1
ATOM 12481 N N . ALA F 1 38 ? 71.793 62.628 -25.960 1.00 46.95 32 ALA F N 1
ATOM 12482 C CA . ALA F 1 38 ? 70.550 61.858 -26.051 1.00 51.34 32 ALA F CA 1
ATOM 12483 C C . ALA F 1 38 ? 70.846 60.405 -26.373 1.00 53.06 32 ALA F C 1
ATOM 12484 O O . ALA F 1 38 ? 70.222 59.489 -25.833 1.00 50.99 32 ALA F O 1
ATOM 12486 N N . VAL F 1 39 ? 71.800 60.206 -27.270 1.00 57.51 33 VAL F N 1
ATOM 12487 C CA . VAL F 1 39 ? 72.201 58.876 -27.679 1.00 58.43 33 VAL F CA 1
ATOM 12488 C C . VAL F 1 39 ? 72.863 58.163 -26.504 1.00 57.77 33 VAL F C 1
ATOM 12489 O O . VAL F 1 39 ? 72.540 57.015 -26.187 1.00 55.37 33 VAL F O 1
ATOM 12493 N N . SER F 1 40 ? 73.785 58.854 -25.856 1.00 58.84 34 SER F N 1
ATOM 12494 C CA . SER F 1 40 ? 74.477 58.291 -24.714 1.00 61.07 34 SER F CA 1
ATOM 12495 C C . SER F 1 40 ? 73.473 57.801 -23.675 1.00 61.19 34 SER F C 1
ATOM 12496 O O . SER F 1 40 ? 73.566 56.674 -23.186 1.00 57.69 34 SER F O 1
ATOM 12499 N N . LYS F 1 41 ? 72.504 58.651 -23.356 1.00 62.62 35 LYS F N 1
ATOM 12500 C CA . LYS F 1 41 ? 71.498 58.313 -22.361 1.00 63.74 35 LYS F CA 1
ATOM 12501 C C . LYS F 1 41 ? 70.518 57.254 -22.860 1.00 66.05 35 LYS F C 1
ATOM 12502 O O . LYS F 1 41 ? 70.134 56.365 -22.105 1.00 65.40 35 LYS F O 1
ATOM 12508 N N . LEU F 1 42 ? 70.098 57.341 -24.117 1.00 68.96 36 LEU F N 1
ATOM 12509 C CA . LEU F 1 42 ? 69.169 56.351 -24.650 1.00 63.83 36 LEU F CA 1
ATOM 12510 C C . LEU F 1 42 ? 69.784 54.965 -24.524 1.00 60.63 36 LEU F C 1
ATOM 12511 O O . LEU F 1 42 ? 69.108 54.012 -24.133 1.00 55.05 36 LEU F O 1
ATOM 12516 N N . ALA F 1 43 ? 71.072 54.868 -24.848 1.00 61.48 37 ALA F N 1
ATOM 12517 C CA . ALA F 1 43 ? 71.807 53.608 -24.764 1.00 60.00 37 ALA F CA 1
ATOM 12518 C C . ALA F 1 43 ? 71.931 53.207 -23.304 1.00 63.04 37 ALA F C 1
ATOM 12519 O O . ALA F 1 43 ? 71.735 52.041 -22.943 1.00 61.66 37 ALA F O 1
ATOM 12521 N N . GLY F 1 44 ? 72.253 54.183 -22.463 1.00 66.21 38 GLY F N 1
ATOM 12522 C CA . GLY F 1 44 ? 72.404 53.912 -21.044 1.00 70.32 38 GLY F CA 1
ATOM 12523 C C . GLY F 1 44 ? 71.224 53.223 -20.366 1.00 72.38 38 GLY F C 1
ATOM 12524 O O . GLY F 1 44 ? 71.411 52.269 -19.607 1.00 70.31 38 GLY F O 1
ATOM 12525 N N . ASN F 1 45 ? 70.008 53.697 -20.632 1.00 76.23 39 ASN F N 1
ATOM 12526 C CA . ASN F 1 45 ? 68.808 53.118 -20.032 1.00 77.14 39 ASN F CA 1
ATOM 12527 C C . ASN F 1 45 ? 68.302 51.946 -20.866 1.00 77.75 39 ASN F C 1
ATOM 12528 O O . ASN F 1 45 ? 67.279 51.343 -20.542 1.00 79.08 39 ASN F O 1
ATOM 12533 N N . LYS F 1 46 ? 69.022 51.631 -21.940 1.00 77.60 40 LYS F N 1
ATOM 12534 C CA . LYS F 1 46 ? 68.649 50.531 -22.830 1.00 75.73 40 LYS F CA 1
ATOM 12535 C C . LYS F 1 46 ? 67.212 50.670 -23.340 1.00 72.82 40 LYS F C 1
ATOM 12536 O O . LYS F 1 46 ? 66.459 49.698 -23.363 1.00 74.82 40 LYS F O 1
ATOM 12542 N N . VAL F 1 47 ? 66.845 51.880 -23.756 1.00 70.63 41 VAL F N 1
ATOM 12543 C CA . VAL F 1 47 ? 65.510 52.154 -24.279 1.00 70.43 41 VAL F CA 1
ATOM 12544 C C . VAL F 1 47 ? 65.411 51.699 -25.734 1.00 69.60 41 VAL F C 1
ATOM 12545 O O . VAL F 1 47 ? 64.441 51.034 -26.121 1.00 70.03 41 VAL F O 1
ATOM 12549 N N . LEU F 1 48 ? 66.409 52.066 -26.536 1.00 67.09 42 LEU F N 1
ATOM 12550 C CA . LEU F 1 48 ? 66.468 51.697 -27.947 1.00 63.29 42 LEU F CA 1
ATOM 12551 C C . LEU F 1 48 ? 67.946 51.555 -28.308 1.00 62.74 42 LEU F C 1
ATOM 12552 O O . LEU F 1 48 ? 68.801 51.871 -27.476 1.00 62.34 42 LEU F O 1
ATOM 12557 N N . ASN F 1 49 ? 68.252 51.079 -29.517 1.00 64.46 43 ASN F N 1
ATOM 12558 C CA . ASN F 1 49 ? 69.648 50.899 -29.941 1.00 63.38 43 ASN F CA 1
ATOM 12559 C C . ASN F 1 49 ? 70.068 52.008 -30.909 1.00 59.11 43 ASN F C 1
ATOM 12560 O O . ASN F 1 49 ? 69.833 51.920 -32.105 1.00 59.34 43 ASN F O 1
ATOM 12565 N N . PRO F 1 50 ? 70.733 53.049 -30.415 1.00 58.42 44 PRO F N 1
ATOM 12566 C CA . PRO F 1 50 ? 71.142 54.143 -31.302 1.00 58.74 44 PRO F CA 1
ATOM 12567 C C . PRO F 1 50 ? 72.342 53.893 -32.214 1.00 58.70 44 PRO F C 1
ATOM 12568 O O . PRO F 1 50 ? 73.346 53.305 -31.797 1.00 62.00 44 PRO F O 1
ATOM 12572 N N . ILE F 1 51 ? 72.224 54.363 -33.456 1.00 56.51 45 ILE F N 1
ATOM 12573 C CA . ILE F 1 51 ? 73.281 54.240 -34.455 1.00 53.32 45 ILE F CA 1
ATOM 12574 C C . ILE F 1 51 ? 73.639 55.692 -34.765 1.00 52.35 45 ILE F C 1
ATOM 12575 O O . ILE F 1 51 ? 72.762 56.483 -35.098 1.00 52.68 45 ILE F O 1
ATOM 12580 N N . VAL F 1 52 ? 74.917 56.045 -34.681 1.00 51.77 46 VAL F N 1
ATOM 12581 C CA . VAL F 1 52 ? 75.366 57.418 -34.925 1.00 53.02 46 VAL F CA 1
ATOM 12582 C C . VAL F 1 52 ? 76.312 57.449 -36.139 1.00 56.75 46 VAL F C 1
ATOM 12583 O O . VAL F 1 52 ? 77.168 56.567 -36.264 1.00 60.87 46 VAL F O 1
ATOM 12587 N N . ILE F 1 53 ? 76.178 58.445 -37.016 1.00 51.69 47 ILE F N 1
ATOM 12588 C CA . ILE F 1 53 ? 77.050 58.551 -38.187 1.00 43.60 47 ILE F CA 1
ATOM 12589 C C . ILE F 1 53 ? 78.155 59.576 -38.116 1.00 39.79 47 ILE F C 1
ATOM 12590 O O . ILE F 1 53 ? 77.948 60.702 -37.677 1.00 42.68 47 ILE F O 1
ATOM 12595 N N . GLY F 1 54 ? 79.340 59.164 -38.556 1.00 33.57 48 GLY F N 1
ATOM 12596 C CA . GLY F 1 54 ? 80.498 60.045 -38.551 1.00 33.21 48 GLY F CA 1
ATOM 12597 C C . GLY F 1 54 ? 81.806 59.332 -38.269 1.00 34.60 48 GLY F C 1
ATOM 12598 O O . GLY F 1 54 ? 81.839 58.111 -38.158 1.00 39.90 48 GLY F O 1
ATOM 12599 N N . ASN F 1 55 ? 82.887 60.090 -38.133 1.00 35.80 49 ASN F N 1
ATOM 12600 C CA . ASN F 1 55 ? 84.177 59.467 -37.857 1.00 40.06 49 ASN F CA 1
ATOM 12601 C C . ASN F 1 55 ? 84.261 58.957 -36.413 1.00 47.31 49 ASN F C 1
ATOM 12602 O O . ASN F 1 55 ? 84.070 59.727 -35.458 1.00 47.37 49 ASN F O 1
ATOM 12607 N N . GLU F 1 56 ? 84.557 57.665 -36.270 1.00 52.35 50 GLU F N 1
ATOM 12608 C CA . GLU F 1 56 ? 84.647 57.034 -34.964 1.00 52.46 50 GLU F CA 1
ATOM 12609 C C . GLU F 1 56 ? 85.591 57.702 -33.949 1.00 53.15 50 GLU F C 1
ATOM 12610 O O . GLU F 1 56 ? 85.201 57.953 -32.811 1.00 51.79 50 GLU F O 1
ATOM 12616 N N . ASN F 1 57 ? 86.824 57.994 -34.344 1.00 56.90 51 ASN F N 1
ATOM 12617 C CA . ASN F 1 57 ? 87.745 58.632 -33.416 1.00 60.97 51 ASN F CA 1
ATOM 12618 C C . ASN F 1 57 ? 87.221 59.992 -32.993 1.00 62.09 51 ASN F C 1
ATOM 12619 O O . ASN F 1 57 ? 87.220 60.334 -31.813 1.00 63.77 51 ASN F O 1
ATOM 12624 N N . GLU F 1 58 ? 86.756 60.755 -33.971 1.00 61.67 52 GLU F N 1
ATOM 12625 C CA . GLU F 1 58 ? 86.237 62.086 -33.730 1.00 61.88 52 GLU F CA 1
ATOM 12626 C C . GLU F 1 58 ? 85.058 62.099 -32.757 1.00 61.86 52 GLU F C 1
ATOM 12627 O O . GLU F 1 58 ? 85.034 62.915 -31.819 1.00 65.04 52 GLU F O 1
ATOM 12633 N N . ILE F 1 59 ? 84.086 61.214 -32.989 1.00 55.12 53 ILE F N 1
ATOM 12634 C CA . ILE F 1 59 ? 82.907 61.124 -32.128 1.00 50.01 53 ILE F CA 1
ATOM 12635 C C . ILE F 1 59 ? 83.339 60.649 -30.754 1.00 53.90 53 ILE F C 1
ATOM 12636 O O . ILE F 1 59 ? 82.900 61.182 -29.738 1.00 52.23 53 ILE F O 1
ATOM 12641 N N . GLN F 1 60 ? 84.212 59.651 -30.728 1.00 53.93 54 GLN F N 1
ATOM 12642 C CA . GLN F 1 60 ? 84.717 59.108 -29.482 1.00 51.04 54 GLN F CA 1
ATOM 12643 C C . GLN F 1 60 ? 85.337 60.225 -28.636 1.00 48.08 54 GLN F C 1
ATOM 12644 O O . GLN F 1 60 ? 85.074 60.326 -27.438 1.00 51.06 54 GLN F O 1
ATOM 12650 N N . ALA F 1 61 ? 86.160 61.061 -29.255 1.00 42.88 55 ALA F N 1
ATOM 12651 C CA . ALA F 1 61 ? 86.804 62.145 -28.524 1.00 43.66 55 ALA F CA 1
ATOM 12652 C C . ALA F 1 61 ? 85.798 63.213 -28.085 1.00 44.23 55 ALA F C 1
ATOM 12653 O O . ALA F 1 61 ? 85.896 63.754 -26.982 1.00 42.20 55 ALA F O 1
ATOM 12655 N N . LYS F 1 62 ? 84.823 63.505 -28.943 1.00 46.91 56 LYS F N 1
ATOM 12656 C CA . LYS F 1 62 ? 83.807 64.514 -28.645 1.00 48.72 56 LYS F CA 1
ATOM 12657 C C . LYS F 1 62 ? 82.983 64.085 -27.442 1.00 51.49 56 LYS F C 1
ATOM 12658 O O . LYS F 1 62 ? 82.738 64.886 -26.531 1.00 54.44 56 LYS F O 1
ATOM 12664 N N . ALA F 1 63 ? 82.545 62.828 -27.445 1.00 47.40 57 ALA F N 1
ATOM 12665 C CA . ALA F 1 63 ? 81.759 62.304 -26.334 1.00 44.14 57 ALA F CA 1
ATOM 12666 C C . ALA F 1 63 ? 82.556 62.429 -25.030 1.00 44.63 57 ALA F C 1
ATOM 12667 O O . ALA F 1 63 ? 81.978 62.667 -23.974 1.00 46.61 57 ALA F O 1
ATOM 12669 N N . LYS F 1 64 ? 83.877 62.273 -25.108 1.00 45.38 58 LYS F N 1
ATOM 12670 C CA . LYS F 1 64 ? 84.723 62.374 -23.929 1.00 46.29 58 LYS F CA 1
ATOM 12671 C C . LYS F 1 64 ? 84.782 63.796 -23.393 1.00 44.77 58 LYS F C 1
ATOM 12672 O O . LYS F 1 64 ? 84.827 64.001 -22.179 1.00 41.48 58 LYS F O 1
ATOM 12678 N N . GLU F 1 65 ? 84.803 64.792 -24.271 1.00 46.81 59 GLU F N 1
ATOM 12679 C CA . GLU F 1 65 ? 84.856 66.153 -23.760 1.00 47.53 59 GLU F CA 1
ATOM 12680 C C . GLU F 1 65 ? 83.496 66.572 -23.186 1.00 40.61 59 GLU F C 1
ATOM 12681 O O . GLU F 1 65 ? 83.391 67.593 -22.504 1.00 40.14 59 GLU F O 1
ATOM 12687 N N . LEU F 1 66 ? 82.468 65.763 -23.443 1.00 34.54 60 LEU F N 1
ATOM 12688 C CA . LEU F 1 66 ? 81.125 66.036 -22.934 1.00 39.37 60 LEU F CA 1
ATOM 12689 C C . LEU F 1 66 ? 80.863 65.127 -21.732 1.00 42.98 60 LEU F C 1
ATOM 12690 O O . LEU F 1 66 ? 79.727 65.056 -21.221 1.00 45.69 60 LEU F O 1
ATOM 12695 N N . ASN F 1 67 ? 81.921 64.443 -21.291 1.00 38.89 61 ASN F N 1
ATOM 12696 C CA . ASN F 1 67 ? 81.833 63.515 -20.169 1.00 40.53 61 ASN F CA 1
ATOM 12697 C C . ASN F 1 67 ? 80.816 62.410 -20.440 1.00 42.45 61 ASN F C 1
ATOM 12698 O O . ASN F 1 67 ? 80.090 61.987 -19.539 1.00 42.31 61 ASN F O 1
ATOM 12703 N N . LEU F 1 68 ? 80.769 61.933 -21.677 1.00 39.74 62 LEU F N 1
ATOM 12704 C CA . LEU F 1 68 ? 79.822 60.891 -22.058 1.00 39.14 62 LEU F CA 1
ATOM 12705 C C . LEU F 1 68 ? 80.576 59.634 -22.439 1.00 40.05 62 LEU F C 1
ATOM 12706 O O . LEU F 1 68 ? 81.789 59.662 -22.632 1.00 39.01 62 LEU F O 1
ATOM 12711 N N . THR F 1 69 ? 79.842 58.538 -22.566 1.00 42.56 63 THR F N 1
ATOM 12712 C CA . THR F 1 69 ? 80.402 57.250 -22.959 1.00 36.54 63 THR F CA 1
ATOM 12713 C C . THR F 1 69 ? 79.438 56.752 -24.019 1.00 39.34 63 THR F C 1
ATOM 12714 O O . THR F 1 69 ? 78.250 57.078 -23.963 1.00 43.65 63 THR F O 1
ATOM 12718 N N . LEU F 1 70 ? 79.917 55.991 -24.999 1.00 37.24 64 LEU F N 1
ATOM 12719 C CA . LEU F 1 70 ? 79.002 55.536 -26.037 1.00 42.43 64 LEU F CA 1
ATOM 12720 C C . LEU F 1 70 ? 78.591 54.072 -25.914 1.00 45.40 64 LEU F C 1
ATOM 12721 O O . LEU F 1 70 ? 78.585 53.328 -26.900 1.00 41.10 64 LEU F O 1
ATOM 12726 N N . GLY F 1 71 ? 78.233 53.689 -24.686 1.00 44.20 65 GLY F N 1
ATOM 12727 C CA . GLY F 1 71 ? 77.819 52.335 -24.355 1.00 40.40 65 GLY F CA 1
ATOM 12728 C C . GLY F 1 71 ? 77.280 51.483 -25.476 1.00 41.76 65 GLY F C 1
ATOM 12729 O O . GLY F 1 71 ? 78.048 50.941 -26.260 1.00 41.12 65 GLY F O 1
ATOM 12730 N N . GLY F 1 72 ? 75.963 51.324 -25.532 1.00 47.00 66 GLY F N 1
ATOM 12731 C CA . GLY F 1 72 ? 75.370 50.513 -26.580 1.00 50.00 66 GLY F CA 1
ATOM 12732 C C . GLY F 1 72 ? 75.156 51.311 -27.856 1.00 51.06 66 GLY F C 1
ATOM 12733 O O . GLY F 1 72 ? 74.124 51.168 -28.520 1.00 52.13 66 GLY F O 1
ATOM 12734 N N . VAL F 1 73 ? 76.127 52.159 -28.201 1.00 53.08 67 VAL F N 1
ATOM 12735 C CA . VAL F 1 73 ? 76.038 53.007 -29.401 1.00 56.02 67 VAL F CA 1
ATOM 12736 C C . VAL F 1 73 ? 76.945 52.547 -30.562 1.00 54.29 67 VAL F C 1
ATOM 12737 O O . VAL F 1 73 ? 78.186 52.495 -30.426 1.00 48.77 67 VAL F O 1
ATOM 12741 N N . LYS F 1 74 ? 76.336 52.227 -31.703 1.00 55.26 68 LYS F N 1
ATOM 12742 C CA . LYS F 1 74 ? 77.115 51.786 -32.855 1.00 56.21 68 LYS F CA 1
ATOM 12743 C C . LYS F 1 74 ? 77.408 52.993 -33.718 1.00 55.39 68 LYS F C 1
ATOM 12744 O O . LYS F 1 74 ? 76.549 53.851 -33.904 1.00 56.61 68 LYS F O 1
ATOM 12750 N N . ILE F 1 75 ? 78.619 53.047 -34.253 1.00 51.19 69 ILE F N 1
ATOM 12751 C CA . ILE F 1 75 ? 79.054 54.173 -35.052 1.00 48.68 69 ILE F CA 1
ATOM 12752 C C . ILE F 1 75 ? 79.373 53.732 -36.465 1.00 50.54 69 ILE F C 1
ATOM 12753 O O . ILE F 1 75 ? 80.148 52.808 -36.660 1.00 54.22 69 ILE F O 1
ATOM 12758 N N . TYR F 1 76 ? 78.797 54.402 -37.453 1.00 55.26 70 TYR F N 1
ATOM 12759 C CA . TYR F 1 76 ? 79.063 54.097 -38.863 1.00 54.27 70 TYR F CA 1
ATOM 12760 C C . TYR F 1 76 ? 79.696 55.337 -39.515 1.00 53.99 70 TYR F C 1
ATOM 12761 O O . TYR F 1 76 ? 79.240 56.456 -39.320 1.00 54.64 70 TYR F O 1
ATOM 12770 N N . ASP F 1 77 ? 80.760 55.131 -40.277 1.00 56.80 71 ASP F N 1
ATOM 12771 C CA . ASP F 1 77 ? 81.440 56.211 -40.970 1.00 57.86 71 ASP F CA 1
ATOM 12772 C C . ASP F 1 77 ? 81.264 55.904 -42.456 1.00 63.98 71 ASP F C 1
ATOM 12773 O O . ASP F 1 77 ? 81.713 54.865 -42.943 1.00 69.06 71 ASP F O 1
ATOM 12778 N N . PRO F 1 78 ? 80.606 56.808 -43.196 1.00 65.93 72 PRO F N 1
ATOM 12779 C CA . PRO F 1 78 ? 80.390 56.584 -44.629 1.00 65.35 72 PRO F CA 1
ATOM 12780 C C . PRO F 1 78 ? 81.667 56.269 -45.417 1.00 61.40 72 PRO F C 1
ATOM 12781 O O . PRO F 1 78 ? 81.598 55.638 -46.481 1.00 56.92 72 PRO F O 1
ATOM 12785 N N . HIS F 1 79 ? 82.815 56.713 -44.897 1.00 56.25 73 HIS F N 1
ATOM 12786 C CA . HIS F 1 79 ? 84.113 56.491 -45.530 1.00 58.16 73 HIS F CA 1
ATOM 12787 C C . HIS F 1 79 ? 84.773 55.228 -45.022 1.00 63.33 73 HIS F C 1
ATOM 12788 O O . HIS F 1 79 ? 85.997 55.096 -45.096 1.00 64.07 73 HIS F O 1
ATOM 12795 N N . THR F 1 80 ? 83.975 54.307 -44.511 1.00 63.81 74 THR F N 1
ATOM 12796 C CA . THR F 1 80 ? 84.535 53.102 -43.965 1.00 59.39 74 THR F CA 1
ATOM 12797 C C . THR F 1 80 ? 83.544 51.972 -44.059 1.00 60.43 74 THR F C 1
ATOM 12798 O O . THR F 1 80 ? 83.939 50.817 -44.181 1.00 63.37 74 THR F O 1
ATOM 12802 N N . TYR F 1 81 ? 82.259 52.305 -44.016 1.00 57.42 75 TYR F N 1
ATOM 12803 C CA . TYR F 1 81 ? 81.235 51.279 -44.068 1.00 56.59 75 TYR F CA 1
ATOM 12804 C C . TYR F 1 81 ? 81.510 50.306 -45.207 1.00 62.03 75 TYR F C 1
ATOM 12805 O O . TYR F 1 81 ? 81.820 50.707 -46.338 1.00 59.19 75 TYR F O 1
ATOM 12814 N N . GLU F 1 82 ? 81.376 49.027 -44.900 1.00 67.67 76 GLU F N 1
ATOM 12815 C CA . GLU F 1 82 ? 81.629 47.983 -45.868 1.00 70.51 76 GLU F CA 1
ATOM 12816 C C . GLU F 1 82 ? 80.564 47.927 -46.943 1.00 71.58 76 GLU F C 1
ATOM 12817 O O . GLU F 1 82 ? 80.857 47.980 -48.141 1.00 71.73 76 GLU F O 1
ATOM 12823 N N . GLY F 1 83 ? 79.321 47.808 -46.504 1.00 74.77 77 GLY F N 1
ATOM 12824 C CA . GLY F 1 83 ? 78.232 47.696 -47.449 1.00 76.32 77 GLY F CA 1
ATOM 12825 C C . GLY F 1 83 ? 77.984 48.896 -48.343 1.00 77.71 77 GLY F C 1
ATOM 12826 O O . GLY F 1 83 ? 76.978 48.918 -49.046 1.00 76.98 77 GLY F O 1
ATOM 12827 N N . MET F 1 84 ? 78.876 49.883 -48.339 1.00 77.98 78 MET F N 1
ATOM 12828 C CA . MET F 1 84 ? 78.704 51.087 -49.157 1.00 74.52 78 MET F CA 1
ATOM 12829 C C . MET F 1 84 ? 78.393 50.769 -50.620 1.00 72.29 78 MET F C 1
ATOM 12830 O O . MET F 1 84 ? 77.434 51.286 -51.181 1.00 71.00 78 MET F O 1
ATOM 12835 N N . GLU F 1 85 ? 79.233 49.949 -51.240 1.00 71.49 79 GLU F N 1
ATOM 12836 C CA . GLU F 1 85 ? 79.064 49.559 -52.634 1.00 68.78 79 GLU F CA 1
ATOM 12837 C C . GLU F 1 85 ? 77.663 48.977 -52.876 1.00 62.10 79 GLU F C 1
ATOM 12838 O O . GLU F 1 85 ? 77.002 49.315 -53.861 1.00 56.04 79 GLU F O 1
ATOM 12844 N N . ASP F 1 86 ? 77.200 48.113 -51.975 1.00 61.25 80 ASP F N 1
ATOM 12845 C CA . ASP F 1 86 ? 75.863 47.539 -52.109 1.00 60.83 80 ASP F CA 1
ATOM 12846 C C . ASP F 1 86 ? 74.822 48.630 -51.934 1.00 56.35 80 ASP F C 1
ATOM 12847 O O . ASP F 1 86 ? 73.768 48.601 -52.573 1.00 48.77 80 ASP F O 1
ATOM 12852 N N . LEU F 1 87 ? 75.112 49.581 -51.048 1.00 53.65 81 LEU F N 1
ATOM 12853 C CA . LEU F 1 87 ? 74.190 50.684 -50.788 1.00 51.83 81 LEU F CA 1
ATOM 12854 C C . LEU F 1 87 ? 74.179 51.574 -52.022 1.00 51.11 81 LEU F C 1
ATOM 12855 O O . LEU F 1 87 ? 73.112 51.964 -52.519 1.00 50.47 81 LEU F O 1
ATOM 12860 N N . VAL F 1 88 ? 75.373 51.879 -52.522 1.00 49.91 82 VAL F N 1
ATOM 12861 C CA . VAL F 1 88 ? 75.495 52.710 -53.703 1.00 46.78 82 VAL F CA 1
ATOM 12862 C C . VAL F 1 88 ? 74.635 52.127 -54.804 1.00 48.55 82 VAL F C 1
ATOM 12863 O O . VAL F 1 88 ? 73.856 52.842 -55.443 1.00 46.69 82 VAL F O 1
ATOM 12867 N N . GLN F 1 89 ? 74.751 50.822 -55.005 1.00 50.01 83 GLN F N 1
ATOM 12868 C CA . GLN F 1 89 ? 74.002 50.162 -56.054 1.00 56.43 83 GLN F CA 1
ATOM 12869 C C . GLN F 1 89 ? 72.506 50.143 -55.800 1.00 59.72 83 GLN F C 1
ATOM 12870 O O . GLN F 1 89 ? 71.711 50.198 -56.748 1.00 59.44 83 GLN F O 1
ATOM 12876 N N . ALA F 1 90 ? 72.126 50.045 -54.531 1.00 60.93 84 ALA F N 1
ATOM 12877 C CA . ALA F 1 90 ? 70.719 50.011 -54.176 1.00 59.94 84 ALA F CA 1
ATOM 12878 C C . ALA F 1 90 ? 70.115 51.377 -54.440 1.00 60.65 84 ALA F C 1
ATOM 12879 O O . ALA F 1 90 ? 68.951 51.483 -54.829 1.00 58.76 84 ALA F O 1
ATOM 12881 N N . PHE F 1 91 ? 70.918 52.415 -54.218 1.00 60.68 85 PHE F N 1
ATOM 12882 C CA . PHE F 1 91 ? 70.481 53.792 -54.418 1.00 61.34 85 PHE F CA 1
ATOM 12883 C C . PHE F 1 91 ? 70.199 54.048 -55.898 1.00 59.74 85 PHE F C 1
ATOM 12884 O O . PHE F 1 91 ? 69.109 54.505 -56.258 1.00 57.37 85 PHE F O 1
ATOM 12892 N N . VAL F 1 92 ? 71.169 53.745 -56.756 1.00 57.27 86 VAL F N 1
ATOM 12893 C CA . VAL F 1 92 ? 70.973 53.978 -58.175 1.00 52.37 86 VAL F CA 1
ATOM 12894 C C . VAL F 1 92 ? 69.750 53.217 -58.661 1.00 50.04 86 VAL F C 1
ATOM 12895 O O . VAL F 1 92 ? 69.035 53.696 -59.543 1.00 49.06 86 VAL F O 1
ATOM 12899 N N . GLU F 1 93 ? 69.505 52.040 -58.088 1.00 47.63 87 GLU F N 1
ATOM 12900 C CA . GLU F 1 93 ? 68.355 51.241 -58.490 1.00 51.32 87 GLU F CA 1
ATOM 12901 C C . GLU F 1 93 ? 67.057 51.909 -58.079 1.00 52.23 87 GLU F C 1
ATOM 12902 O O . GLU F 1 93 ? 66.060 51.868 -58.802 1.00 50.58 87 GLU F O 1
ATOM 12908 N N . ARG F 1 94 ? 67.078 52.530 -56.913 1.00 57.62 88 ARG F N 1
ATOM 12909 C CA . ARG F 1 94 ? 65.912 53.210 -56.389 1.00 58.62 88 ARG F CA 1
ATOM 12910 C C . ARG F 1 94 ? 65.666 54.513 -57.151 1.00 57.25 88 ARG F C 1
ATOM 12911 O O . ARG F 1 94 ? 64.514 54.887 -57.432 1.00 51.50 88 ARG F O 1
ATOM 12919 N N . ARG F 1 95 ? 66.756 55.193 -57.498 1.00 58.58 89 ARG F N 1
ATOM 12920 C CA . ARG F 1 95 ? 66.679 56.451 -58.228 1.00 62.29 89 ARG F CA 1
ATOM 12921 C C . ARG F 1 95 ? 66.343 56.266 -59.707 1.00 64.94 89 ARG F C 1
ATOM 12922 O O . ARG F 1 95 ? 66.487 57.207 -60.497 1.00 65.05 89 ARG F O 1
ATOM 12930 N N . LYS F 1 96 ? 65.920 55.058 -60.079 1.00 61.12 90 LYS F N 1
ATOM 12931 C CA . LYS F 1 96 ? 65.557 54.730 -61.462 1.00 55.59 90 LYS F CA 1
ATOM 12932 C C . LYS F 1 96 ? 66.295 55.462 -62.593 1.00 54.98 90 LYS F C 1
ATOM 12933 O O . LYS F 1 96 ? 65.664 56.072 -63.460 1.00 47.95 90 LYS F O 1
ATOM 12939 N N . GLY F 1 97 ? 67.621 55.388 -62.599 1.00 59.08 91 GLY F N 1
ATOM 12940 C CA . GLY F 1 97 ? 68.374 56.025 -63.660 1.00 61.48 91 GLY F CA 1
ATOM 12941 C C . GLY F 1 97 ? 68.611 57.519 -63.505 1.00 63.89 91 GLY F C 1
ATOM 12942 O O . GLY F 1 97 ? 69.268 58.127 -64.358 1.00 63.80 91 GLY F O 1
ATOM 12943 N N . LYS F 1 98 ? 68.091 58.121 -62.438 1.00 62.89 92 LYS F N 1
ATOM 12944 C CA . LYS F 1 98 ? 68.296 59.549 -62.201 1.00 57.51 92 LYS F CA 1
ATOM 12945 C C . LYS F 1 98 ? 69.682 59.796 -61.597 1.00 54.07 92 LYS F C 1
ATOM 12946 O O . LYS F 1 98 ? 70.142 60.939 -61.514 1.00 54.90 92 LYS F O 1
ATOM 12952 N N . ALA F 1 99 ? 70.351 58.721 -61.193 1.00 46.90 93 ALA F N 1
ATOM 12953 C CA . ALA F 1 99 ? 71.662 58.839 -60.588 1.00 48.18 93 ALA F CA 1
ATOM 12954 C C . ALA F 1 99 ? 72.669 57.886 -61.216 1.00 49.88 93 ALA F C 1
ATOM 12955 O O . ALA F 1 99 ? 72.390 56.696 -61.392 1.00 50.95 93 ALA F O 1
ATOM 12957 N N . THR F 1 100 ? 73.837 58.417 -61.558 1.00 45.66 94 THR F N 1
ATOM 12958 C CA . THR F 1 100 ? 74.880 57.604 -62.132 1.00 47.60 94 THR F CA 1
ATOM 12959 C C . THR F 1 100 ? 75.507 56.890 -60.943 1.00 50.34 94 THR F C 1
ATOM 12960 O O . THR F 1 100 ? 75.041 57.020 -59.810 1.00 46.09 94 THR F O 1
ATOM 12964 N N . GLU F 1 101 ? 76.579 56.157 -61.190 1.00 54.89 95 GLU F N 1
ATOM 12965 C CA . GLU F 1 101 ? 77.229 55.452 -60.115 1.00 59.86 95 GLU F CA 1
ATOM 12966 C C . GLU F 1 101 ? 78.036 56.479 -59.346 1.00 58.89 95 GLU F C 1
ATOM 12967 O O . GLU F 1 101 ? 78.046 56.486 -58.118 1.00 56.89 95 GLU F O 1
ATOM 12973 N N . GLU F 1 102 ? 78.702 57.373 -60.063 1.00 59.77 96 GLU F N 1
ATOM 12974 C CA . GLU F 1 102 ? 79.493 58.388 -59.384 1.00 62.55 96 GLU F CA 1
ATOM 12975 C C . GLU F 1 102 ? 78.602 59.336 -58.593 1.00 57.26 96 GLU F C 1
ATOM 12976 O O . GLU F 1 102 ? 79.007 59.862 -57.552 1.00 56.71 96 GLU F O 1
ATOM 12982 N N . GLN F 1 103 ? 77.387 59.560 -59.078 1.00 50.40 97 GLN F N 1
ATOM 12983 C CA . GLN F 1 103 ? 76.497 60.452 -58.362 1.00 45.87 97 GLN F CA 1
ATOM 12984 C C . GLN F 1 103 ? 76.086 59.791 -57.071 1.00 45.34 97 GLN F C 1
ATOM 12985 O O . GLN F 1 103 ? 76.185 60.384 -55.996 1.00 39.97 97 GLN F O 1
ATOM 12991 N N . ALA F 1 104 ? 75.645 58.544 -57.174 1.00 46.01 98 ALA F N 1
ATOM 12992 C CA . ALA F 1 104 ? 75.213 57.802 -56.003 1.00 43.87 98 ALA F CA 1
ATOM 12993 C C . ALA F 1 104 ? 76.323 57.738 -54.971 1.00 43.27 98 ALA F C 1
ATOM 12994 O O . ALA F 1 104 ? 76.116 58.062 -53.805 1.00 40.62 98 ALA F O 1
ATOM 12996 N N . ARG F 1 105 ? 77.509 57.329 -55.401 1.00 42.69 99 ARG F N 1
ATOM 12997 C CA . ARG F 1 105 ? 78.626 57.217 -54.484 1.00 48.25 99 ARG F CA 1
ATOM 12998 C C . ARG F 1 105 ? 78.775 58.511 -53.678 1.00 51.91 99 ARG F C 1
ATOM 12999 O O . ARG F 1 105 ? 78.898 58.470 -52.445 1.00 55.12 99 ARG F O 1
ATOM 13007 N N . LYS F 1 106 ? 78.757 59.648 -54.379 1.00 49.13 100 LYS F N 1
ATOM 13008 C CA . LYS F 1 106 ? 78.899 60.966 -53.758 1.00 47.51 100 LYS F CA 1
ATOM 13009 C C . LYS F 1 106 ? 77.732 61.327 -52.845 1.00 50.10 100 LYS F C 1
ATOM 13010 O O . LYS F 1 106 ? 77.919 61.924 -51.778 1.00 52.49 100 LYS F O 1
ATOM 13016 N N . ALA F 1 107 ? 76.523 60.979 -53.279 1.00 46.57 101 ALA F N 1
ATOM 13017 C CA . ALA F 1 107 ? 75.326 61.289 -52.500 1.00 44.35 101 ALA F CA 1
ATOM 13018 C C . ALA F 1 107 ? 75.368 60.613 -51.147 1.00 50.50 101 ALA F C 1
ATOM 13019 O O . ALA F 1 107 ? 75.064 61.226 -50.121 1.00 50.79 101 ALA F O 1
ATOM 13021 N N . LEU F 1 108 ? 75.756 59.346 -51.152 1.00 55.11 102 LEU F N 1
ATOM 13022 C CA . LEU F 1 108 ? 75.797 58.584 -49.925 1.00 50.97 102 LEU F CA 1
ATOM 13023 C C . LEU F 1 108 ? 76.945 58.919 -48.976 1.00 49.12 102 LEU F C 1
ATOM 13024 O O . LEU F 1 108 ? 77.059 58.290 -47.920 1.00 51.99 102 LEU F O 1
ATOM 13029 N N . LEU F 1 109 ? 77.806 59.872 -49.341 1.00 44.33 103 LEU F N 1
ATOM 13030 C CA . LEU F 1 109 ? 78.894 60.236 -48.437 1.00 49.30 103 LEU F CA 1
ATOM 13031 C C . LEU F 1 109 ? 78.314 61.260 -47.460 1.00 50.44 103 LEU F C 1
ATOM 13032 O O . LEU F 1 109 ? 78.980 61.729 -46.535 1.00 49.07 103 LEU F O 1
ATOM 13037 N N . ASP F 1 110 ? 77.046 61.582 -47.686 1.00 51.77 104 ASP F N 1
ATOM 13038 C CA . ASP F 1 110 ? 76.304 62.540 -46.880 1.00 48.71 104 ASP F CA 1
ATOM 13039 C C . ASP F 1 110 ? 75.557 61.877 -45.716 1.00 46.98 104 ASP F C 1
ATOM 13040 O O . ASP F 1 110 ? 74.748 60.949 -45.924 1.00 38.12 104 ASP F O 1
ATOM 13045 N N . GLU F 1 111 ? 75.825 62.368 -44.506 1.00 48.48 105 GLU F N 1
ATOM 13046 C CA . GLU F 1 111 ? 75.201 61.870 -43.287 1.00 50.69 105 GLU F CA 1
ATOM 13047 C C . GLU F 1 111 ? 73.730 61.467 -43.447 1.00 54.03 105 GLU F C 1
ATOM 13048 O O . GLU F 1 111 ? 73.364 60.324 -43.214 1.00 59.19 105 GLU F O 1
ATOM 13054 N N . ASN F 1 112 ? 72.891 62.422 -43.848 1.00 56.64 106 ASN F N 1
ATOM 13055 C CA . ASN F 1 112 ? 71.465 62.179 -44.026 1.00 56.62 106 ASN F CA 1
ATOM 13056 C C . ASN F 1 112 ? 71.161 61.103 -45.052 1.00 58.87 106 ASN F C 1
ATOM 13057 O O . ASN F 1 112 ? 70.322 60.230 -44.804 1.00 56.55 106 ASN F O 1
ATOM 13062 N N . TYR F 1 113 ? 71.841 61.148 -46.192 1.00 60.14 107 TYR F N 1
ATOM 13063 C CA . TYR F 1 113 ? 71.619 60.132 -47.208 1.00 59.93 107 TYR F CA 1
ATOM 13064 C C . TYR F 1 113 ? 72.082 58.746 -46.717 1.00 58.81 107 TYR F C 1
ATOM 13065 O O . TYR F 1 113 ? 71.330 57.759 -46.784 1.00 59.63 107 TYR F O 1
ATOM 13074 N N . PHE F 1 114 ? 73.310 58.675 -46.213 1.00 52.96 108 PHE F N 1
ATOM 13075 C CA . PHE F 1 114 ? 73.854 57.430 -45.688 1.00 55.07 108 PHE F CA 1
ATOM 13076 C C . PHE F 1 114 ? 72.873 56.776 -44.706 1.00 53.95 108 PHE F C 1
ATOM 13077 O O . PHE F 1 114 ? 72.511 55.607 -44.848 1.00 53.80 108 PHE F O 1
ATOM 13085 N N . GLY F 1 115 ? 72.441 57.550 -43.717 1.00 52.94 109 GLY F N 1
ATOM 13086 C CA . GLY F 1 115 ? 71.536 57.045 -42.703 1.00 52.36 109 GLY F CA 1
ATOM 13087 C C . GLY F 1 115 ? 70.184 56.672 -43.261 1.00 54.67 109 GLY F C 1
ATOM 13088 O O . GLY F 1 115 ? 69.530 55.746 -42.786 1.00 55.33 109 GLY F O 1
ATOM 13089 N N . THR F 1 116 ? 69.749 57.402 -44.275 1.00 55.87 110 THR F N 1
ATOM 13090 C CA . THR F 1 116 ? 68.461 57.102 -44.852 1.00 58.55 110 THR F CA 1
ATOM 13091 C C . THR F 1 116 ? 68.534 55.767 -45.566 1.00 59.76 110 THR F C 1
ATOM 13092 O O . THR F 1 116 ? 67.577 54.992 -45.534 1.00 61.15 110 THR F O 1
ATOM 13096 N N . MET F 1 117 ? 69.671 55.497 -46.203 1.00 60.29 111 MET F N 1
ATOM 13097 C CA . MET F 1 117 ? 69.861 54.233 -46.905 1.00 60.65 111 MET F CA 1
ATOM 13098 C C . MET F 1 117 ? 69.832 53.070 -45.930 1.00 56.66 111 MET F C 1
ATOM 13099 O O . MET F 1 117 ? 69.254 52.013 -46.215 1.00 51.30 111 MET F O 1
ATOM 13104 N N . LEU F 1 118 ? 70.496 53.245 -44.793 1.00 52.89 112 LEU F N 1
ATOM 13105 C CA . LEU F 1 118 ? 70.530 52.214 -43.767 1.00 47.45 112 LEU F CA 1
ATOM 13106 C C . LEU F 1 118 ? 69.094 51.883 -43.346 1.00 50.04 112 LEU F C 1
ATOM 13107 O O . LEU F 1 118 ? 68.718 50.717 -43.258 1.00 52.33 112 LEU F O 1
ATOM 13112 N N . VAL F 1 119 ? 68.294 52.912 -43.080 1.00 51.59 113 VAL F N 1
ATOM 13113 C CA . VAL F 1 119 ? 66.903 52.698 -42.707 1.00 54.35 113 VAL F CA 1
ATOM 13114 C C . VAL F 1 119 ? 66.189 51.950 -43.830 1.00 54.55 113 VAL F C 1
ATOM 13115 O O . VAL F 1 119 ? 65.413 51.018 -43.586 1.00 51.60 113 VAL F O 1
ATOM 13119 N N . TYR F 1 120 ? 66.475 52.348 -45.066 1.00 59.27 114 TYR F N 1
ATOM 13120 C CA . TYR F 1 120 ? 65.874 51.727 -46.247 1.00 65.01 114 TYR F CA 1
ATOM 13121 C C . TYR F 1 120 ? 66.196 50.239 -46.408 1.00 64.86 114 TYR F C 1
ATOM 13122 O O . TYR F 1 120 ? 65.315 49.435 -46.750 1.00 61.31 114 TYR F O 1
ATOM 13131 N N . LYS F 1 121 ? 67.452 49.871 -46.172 1.00 67.45 115 LYS F N 1
ATOM 13132 C CA . LYS F 1 121 ? 67.852 48.483 -46.322 1.00 67.75 115 LYS F CA 1
ATOM 13133 C C . LYS F 1 121 ? 67.728 47.643 -45.058 1.00 70.03 115 LYS F C 1
ATOM 13134 O O . LYS F 1 121 ? 68.377 46.592 -44.950 1.00 71.13 115 LYS F O 1
ATOM 13140 N N . GLY F 1 122 ? 66.926 48.105 -44.102 1.00 67.76 116 GLY F N 1
ATOM 13141 C CA . GLY F 1 122 ? 66.717 47.339 -42.885 1.00 60.24 116 GLY F CA 1
ATOM 13142 C C . GLY F 1 122 ? 67.800 47.379 -41.828 1.00 58.54 116 GLY F C 1
ATOM 13143 O O . GLY F 1 122 ? 67.603 46.818 -40.750 1.00 61.56 116 GLY F O 1
ATOM 13144 N N . LEU F 1 123 ? 68.921 48.040 -42.112 1.00 53.30 117 LEU F N 1
ATOM 13145 C CA . LEU F 1 123 ? 70.018 48.139 -41.150 1.00 51.71 117 LEU F CA 1
ATOM 13146 C C . LEU F 1 123 ? 69.716 49.090 -39.981 1.00 50.89 117 LEU F C 1
ATOM 13147 O O . LEU F 1 123 ? 70.504 49.223 -39.048 1.00 50.85 117 LEU F O 1
ATOM 13152 N N . ALA F 1 124 ? 68.571 49.761 -40.056 1.00 51.05 118 ALA F N 1
ATOM 13153 C CA . ALA F 1 124 ? 68.105 50.681 -39.019 1.00 46.47 118 ALA F CA 1
ATOM 13154 C C . ALA F 1 124 ? 66.597 50.823 -39.244 1.00 49.17 118 ALA F C 1
ATOM 13155 O O . ALA F 1 124 ? 66.120 50.691 -40.376 1.00 48.90 118 ALA F O 1
ATOM 13157 N N . ASP F 1 125 ? 65.851 51.092 -38.176 1.00 51.52 119 ASP F N 1
ATOM 13158 C CA . ASP F 1 125 ? 64.399 51.188 -38.278 1.00 53.72 119 ASP F CA 1
ATOM 13159 C C . ASP F 1 125 ? 63.815 52.580 -38.475 1.00 51.25 119 ASP F C 1
ATOM 13160 O O . ASP F 1 125 ? 62.667 52.724 -38.905 1.00 50.97 119 ASP F O 1
ATOM 13165 N N . GLY F 1 126 ? 64.591 53.609 -38.167 1.00 49.25 120 GLY F N 1
ATOM 13166 C CA . GLY F 1 126 ? 64.085 54.960 -38.338 1.00 48.94 120 GLY F CA 1
ATOM 13167 C C . GLY F 1 126 ? 65.202 55.969 -38.218 1.00 50.14 120 GLY F C 1
ATOM 13168 O O . GLY F 1 126 ? 66.209 55.710 -37.556 1.00 52.54 120 GLY F O 1
ATOM 13169 N N . LEU F 1 127 ? 65.029 57.120 -38.845 1.00 47.98 121 LEU F N 1
ATOM 13170 C CA . LEU F 1 127 ? 66.060 58.131 -38.791 1.00 49.67 121 LEU F CA 1
ATOM 13171 C C . LEU F 1 127 ? 65.586 59.341 -38.019 1.00 53.95 121 LEU F C 1
ATOM 13172 O O . LEU F 1 127 ? 64.387 59.612 -37.960 1.00 56.52 121 LEU F O 1
ATOM 13177 N N . VAL F 1 128 ? 66.533 60.068 -37.433 1.00 55.81 122 VAL F N 1
ATOM 13178 C CA . VAL F 1 128 ? 66.244 61.276 -36.660 1.00 57.00 122 VAL F CA 1
ATOM 13179 C C . VAL F 1 128 ? 67.381 62.286 -36.837 1.00 59.11 122 VAL F C 1
ATOM 13180 O O . VAL F 1 128 ? 68.431 62.180 -36.185 1.00 59.18 122 VAL F O 1
ATOM 13184 N N . SER F 1 129 ? 67.161 63.269 -37.707 1.00 61.54 123 SER F N 1
ATOM 13185 C CA . SER F 1 129 ? 68.159 64.302 -37.965 1.00 63.37 123 SER F CA 1
ATOM 13186 C C . SER F 1 129 ? 67.443 65.642 -37.827 1.00 64.79 123 SER F C 1
ATOM 13187 O O . SER F 1 129 ? 66.249 65.665 -37.514 1.00 61.38 123 SER F O 1
ATOM 13190 N N . GLY F 1 130 ? 68.147 66.748 -38.061 1.00 66.51 124 GLY F N 1
ATOM 13191 C CA . GLY F 1 130 ? 67.503 68.045 -37.960 1.00 67.90 124 GLY F CA 1
ATOM 13192 C C . GLY F 1 130 ? 68.227 69.034 -37.072 1.00 66.03 124 GLY F C 1
ATOM 13193 O O . GLY F 1 130 ? 68.182 70.241 -37.328 1.00 69.47 124 GLY F O 1
ATOM 13194 N N . ALA F 1 131 ? 68.911 68.529 -36.051 1.00 59.93 125 ALA F N 1
ATOM 13195 C CA . ALA F 1 131 ? 69.625 69.395 -35.131 1.00 54.54 125 ALA F CA 1
ATOM 13196 C C . ALA F 1 131 ? 70.672 70.303 -35.777 1.00 51.14 125 ALA F C 1
ATOM 13197 O O . ALA F 1 131 ? 71.089 71.289 -35.168 1.00 44.20 125 ALA F O 1
ATOM 13199 N N . ALA F 1 132 ? 71.108 69.976 -36.991 1.00 52.58 126 ALA F N 1
ATOM 13200 C CA . ALA F 1 132 ? 72.112 70.793 -37.676 1.00 54.44 126 ALA F CA 1
ATOM 13201 C C . ALA F 1 132 ? 71.983 70.836 -39.194 1.00 57.02 126 ALA F C 1
ATOM 13202 O O . ALA F 1 132 ? 72.985 71.020 -39.896 1.00 58.00 126 ALA F O 1
ATOM 13204 N N . HIS F 1 133 ? 70.749 70.689 -39.686 1.00 60.55 127 HIS F N 1
ATOM 13205 C CA . HIS F 1 133 ? 70.433 70.726 -41.119 1.00 65.43 127 HIS F CA 1
ATOM 13206 C C . HIS F 1 133 ? 69.062 71.377 -41.290 1.00 68.89 127 HIS F C 1
ATOM 13207 O O . HIS F 1 133 ? 68.257 71.390 -40.353 1.00 68.60 127 HIS F O 1
ATOM 13214 N N . SER F 1 134 ? 68.786 71.897 -42.483 1.00 71.69 128 SER F N 1
ATOM 13215 C CA . SER F 1 134 ? 67.489 72.512 -42.745 1.00 69.89 128 SER F CA 1
ATOM 13216 C C . SER F 1 134 ? 66.477 71.368 -42.721 1.00 67.82 128 SER F C 1
ATOM 13217 O O . SER F 1 134 ? 66.862 70.200 -42.757 1.00 73.66 128 SER F O 1
ATOM 13220 N N . THR F 1 135 ? 65.192 71.686 -42.666 1.00 59.77 129 THR F N 1
ATOM 13221 C CA . THR F 1 135 ? 64.202 70.625 -42.638 1.00 54.71 129 THR F CA 1
ATOM 13222 C C . THR F 1 135 ? 64.089 69.964 -44.002 1.00 55.88 129 THR F C 1
ATOM 13223 O O . THR F 1 135 ? 63.589 68.849 -44.124 1.00 54.85 129 THR F O 1
ATOM 13227 N N . ALA F 1 136 ? 64.556 70.666 -45.027 1.00 58.52 130 ALA F N 1
ATOM 13228 C CA . ALA F 1 136 ? 64.525 70.161 -46.386 1.00 61.59 130 ALA F CA 1
ATOM 13229 C C . ALA F 1 136 ? 65.554 69.060 -46.520 1.00 63.45 130 ALA F C 1
ATOM 13230 O O . ALA F 1 136 ? 65.272 67.993 -47.074 1.00 62.77 130 ALA F O 1
ATOM 13232 N N . ASP F 1 137 ? 66.755 69.334 -46.020 1.00 63.65 131 ASP F N 1
ATOM 13233 C CA . ASP F 1 137 ? 67.856 68.381 -46.068 1.00 63.64 131 ASP F CA 1
ATOM 13234 C C . ASP F 1 137 ? 67.552 67.056 -45.389 1.00 64.74 131 ASP F C 1
ATOM 13235 O O . ASP F 1 137 ? 68.296 66.089 -45.568 1.00 69.98 131 ASP F O 1
ATOM 13240 N N . THR F 1 138 ? 66.475 67.005 -44.608 1.00 58.66 132 THR F N 1
ATOM 13241 C CA . THR F 1 138 ? 66.103 65.766 -43.941 1.00 57.46 132 THR F CA 1
ATOM 13242 C C . THR F 1 138 ? 65.023 65.074 -44.748 1.00 59.16 132 THR F C 1
ATOM 13243 O O . THR F 1 138 ? 65.159 63.913 -45.106 1.00 62.94 132 THR F O 1
ATOM 13247 N N . VAL F 1 139 ? 63.956 65.802 -45.047 1.00 61.30 133 VAL F N 1
ATOM 13248 C CA . VAL F 1 139 ? 62.844 65.263 -45.813 1.00 65.43 133 VAL F CA 1
ATOM 13249 C C . VAL F 1 139 ? 63.177 64.921 -47.280 1.00 65.41 133 VAL F C 1
ATOM 13250 O O . VAL F 1 139 ? 62.525 64.065 -47.886 1.00 63.78 133 VAL F O 1
ATOM 13254 N N . ARG F 1 140 ? 64.183 65.568 -47.860 1.00 66.57 134 ARG F N 1
ATOM 13255 C CA . ARG F 1 140 ? 64.549 65.262 -49.240 1.00 69.11 134 ARG F CA 1
ATOM 13256 C C . ARG F 1 140 ? 64.858 63.761 -49.437 1.00 68.48 134 ARG F C 1
ATOM 13257 O O . ARG F 1 140 ? 64.049 63.033 -50.030 1.00 69.43 134 ARG F O 1
ATOM 13265 N N . PRO F 1 141 ? 66.017 63.274 -48.934 1.00 68.32 135 PRO F N 1
ATOM 13266 C CA . PRO F 1 141 ? 66.323 61.850 -49.113 1.00 67.81 135 PRO F CA 1
ATOM 13267 C C . PRO F 1 141 ? 65.231 60.935 -48.609 1.00 65.43 135 PRO F C 1
ATOM 13268 O O . PRO F 1 141 ? 65.017 59.858 -49.161 1.00 65.29 135 PRO F O 1
ATOM 13272 N N . ALA F 1 142 ? 64.547 61.358 -47.558 1.00 64.25 136 ALA F N 1
ATOM 13273 C CA . ALA F 1 142 ? 63.475 60.551 -47.021 1.00 63.21 136 ALA F CA 1
ATOM 13274 C C . ALA F 1 142 ? 62.460 60.300 -48.127 1.00 64.89 136 ALA F C 1
ATOM 13275 O O . ALA F 1 142 ? 61.821 59.247 -48.159 1.00 66.88 136 ALA F O 1
ATOM 13277 N N . LEU F 1 143 ? 62.298 61.267 -49.025 1.00 63.46 137 LEU F N 1
ATOM 13278 C CA . LEU F 1 143 ? 61.341 61.115 -50.110 1.00 62.26 137 LEU F CA 1
ATOM 13279 C C . LEU F 1 143 ? 61.924 60.476 -51.363 1.00 60.43 137 LEU F C 1
ATOM 13280 O O . LEU F 1 143 ? 61.195 59.880 -52.154 1.00 59.62 137 LEU F O 1
ATOM 13285 N N . GLN F 1 144 ? 63.231 60.612 -51.560 1.00 57.99 138 GLN F N 1
ATOM 13286 C CA . GLN F 1 144 ? 63.872 60.018 -52.727 1.00 55.70 138 GLN F CA 1
ATOM 13287 C C . GLN F 1 144 ? 64.119 58.527 -52.485 1.00 57.94 138 GLN F C 1
ATOM 13288 O O . GLN F 1 144 ? 63.831 57.702 -53.358 1.00 62.57 138 GLN F O 1
ATOM 13294 N N . ILE F 1 145 ? 64.637 58.188 -51.301 1.00 55.90 139 ILE F N 1
ATOM 13295 C CA . ILE F 1 145 ? 64.949 56.797 -50.930 1.00 54.77 139 ILE F CA 1
ATOM 13296 C C . ILE F 1 145 ? 63.718 56.080 -50.391 1.00 59.41 139 ILE F C 1
ATOM 13297 O O . ILE F 1 145 ? 63.055 55.339 -51.121 1.00 62.06 139 ILE F O 1
ATOM 13302 N N . ILE F 1 146 ? 63.414 56.297 -49.117 1.00 62.41 140 ILE F N 1
ATOM 13303 C CA . ILE F 1 146 ? 62.232 55.707 -48.499 1.00 64.12 140 ILE F CA 1
ATOM 13304 C C . ILE F 1 146 ? 61.133 56.481 -49.190 1.00 66.62 140 ILE F C 1
ATOM 13305 O O . ILE F 1 146 ? 61.402 57.550 -49.747 1.00 68.88 140 ILE F O 1
ATOM 13310 N N . LYS F 1 147 ? 59.909 55.975 -49.189 1.00 69.41 141 LYS F N 1
ATOM 13311 C CA . LYS F 1 147 ? 58.857 56.731 -49.850 1.00 75.65 141 LYS F CA 1
ATOM 13312 C C . LYS F 1 147 ? 57.579 56.778 -49.031 1.00 77.52 141 LYS F C 1
ATOM 13313 O O . LYS F 1 147 ? 57.601 56.457 -47.846 1.00 78.46 141 LYS F O 1
ATOM 13319 N N . THR F 1 148 ? 56.471 57.193 -49.634 1.00 81.44 142 THR F N 1
ATOM 13320 C CA . THR F 1 148 ? 55.221 57.253 -48.891 1.00 82.78 142 THR F CA 1
ATOM 13321 C C . THR F 1 148 ? 54.499 55.912 -48.973 1.00 83.98 142 THR F C 1
ATOM 13322 O O . THR F 1 148 ? 54.565 55.230 -49.992 1.00 84.44 142 THR F O 1
ATOM 13326 N N . LYS F 1 149 ? 53.826 55.534 -47.888 1.00 85.44 143 LYS F N 1
ATOM 13327 C CA . LYS F 1 149 ? 53.099 54.267 -47.823 1.00 87.32 143 LYS F CA 1
ATOM 13328 C C . LYS F 1 149 ? 52.063 54.045 -48.918 1.00 88.92 143 LYS F C 1
ATOM 13329 O O . LYS F 1 149 ? 51.863 54.884 -49.802 1.00 89.95 143 LYS F O 1
ATOM 13335 N N . GLU F 1 150 ? 51.397 52.898 -48.816 1.00 89.30 144 GLU F N 1
ATOM 13336 C CA . GLU F 1 150 ? 50.367 52.461 -49.746 1.00 90.51 144 GLU F CA 1
ATOM 13337 C C . GLU F 1 150 ? 49.646 53.545 -50.549 1.00 90.42 144 GLU F C 1
ATOM 13338 O O . GLU F 1 150 ? 50.002 53.831 -51.706 1.00 94.53 144 GLU F O 1
ATOM 13344 N N . GLY F 1 151 ? 48.623 54.134 -49.938 1.00 85.56 145 GLY F N 1
ATOM 13345 C CA . GLY F 1 151 ? 47.856 55.144 -50.632 1.00 80.29 145 GLY F CA 1
ATOM 13346 C C . GLY F 1 151 ? 48.143 56.566 -50.213 1.00 77.03 145 GLY F C 1
ATOM 13347 O O . GLY F 1 151 ? 47.223 57.381 -50.161 1.00 77.59 145 GLY F O 1
ATOM 13348 N N . VAL F 1 152 ? 49.403 56.869 -49.915 1.00 75.91 146 VAL F N 1
ATOM 13349 C CA . VAL F 1 152 ? 49.794 58.218 -49.510 1.00 75.50 146 VAL F CA 1
ATOM 13350 C C . VAL F 1 152 ? 50.671 58.846 -50.586 1.00 71.44 146 VAL F C 1
ATOM 13351 O O . VAL F 1 152 ? 51.557 58.199 -51.133 1.00 67.74 146 VAL F O 1
ATOM 13355 N N . LYS F 1 153 ? 50.433 60.113 -50.876 1.00 71.58 147 LYS F N 1
ATOM 13356 C CA . LYS F 1 153 ? 51.199 60.792 -51.894 1.00 73.87 147 LYS F CA 1
ATOM 13357 C C . LYS F 1 153 ? 52.141 61.815 -51.280 1.00 75.11 147 LYS F C 1
ATOM 13358 O O . LYS F 1 153 ? 53.129 62.209 -51.903 1.00 73.05 147 LYS F O 1
ATOM 13364 N N . LYS F 1 154 ? 51.842 62.249 -50.058 1.00 75.38 148 LYS F N 1
ATOM 13365 C CA . LYS F 1 154 ? 52.677 63.251 -49.405 1.00 79.48 148 LYS F CA 1
ATOM 13366 C C . LYS F 1 154 ? 52.795 63.089 -47.889 1.00 82.06 148 LYS F C 1
ATOM 13367 O O . LYS F 1 154 ? 51.990 62.408 -47.250 1.00 80.87 148 LYS F O 1
ATOM 13373 N N . THR F 1 155 ? 53.807 63.736 -47.322 1.00 84.01 149 THR F N 1
ATOM 13374 C CA . THR F 1 155 ? 54.030 63.684 -45.887 1.00 85.34 149 THR F CA 1
ATOM 13375 C C . THR F 1 155 ? 53.423 64.952 -45.342 1.00 87.47 149 THR F C 1
ATOM 13376 O O . THR F 1 155 ? 53.233 65.926 -46.083 1.00 87.98 149 THR F O 1
ATOM 13380 N N . SER F 1 156 ? 53.122 64.947 -44.053 1.00 86.77 150 SER F N 1
ATOM 13381 C CA . SER F 1 156 ? 52.564 66.116 -43.408 1.00 86.27 150 SER F CA 1
ATOM 13382 C C . SER F 1 156 ? 53.265 66.178 -42.060 1.00 88.86 150 SER F C 1
ATOM 13383 O O . SER F 1 156 ? 53.775 65.159 -41.584 1.00 88.57 150 SER F O 1
ATOM 13386 N N . GLY F 1 157 ? 53.305 67.360 -41.455 1.00 89.71 151 GLY F N 1
ATOM 13387 C CA . GLY F 1 157 ? 53.959 67.488 -40.170 1.00 87.83 151 GLY F CA 1
ATOM 13388 C C . GLY F 1 157 ? 52.957 67.804 -39.079 1.00 86.64 151 GLY F C 1
ATOM 13389 O O . GLY F 1 157 ? 52.419 68.916 -39.038 1.00 88.84 151 GLY F O 1
ATOM 13390 N N . VAL F 1 158 ? 52.700 66.838 -38.197 1.00 83.93 152 VAL F N 1
ATOM 13391 C CA . VAL F 1 158 ? 51.740 67.049 -37.118 1.00 80.25 152 VAL F CA 1
ATOM 13392 C C . VAL F 1 158 ? 52.464 67.530 -35.874 1.00 81.07 152 VAL F C 1
ATOM 13393 O O . VAL F 1 158 ? 53.685 67.397 -35.760 1.00 81.02 152 VAL F O 1
ATOM 13397 N N . PHE F 1 159 ? 51.697 68.066 -34.932 1.00 81.15 153 PHE F N 1
ATOM 13398 C CA . PHE F 1 159 ? 52.240 68.551 -33.668 1.00 81.73 153 PHE F CA 1
ATOM 13399 C C . PHE F 1 159 ? 51.341 68.033 -32.554 1.00 83.74 153 PHE F C 1
ATOM 13400 O O . PHE F 1 159 ? 50.116 68.015 -32.717 1.00 85.76 153 PHE F O 1
ATOM 13408 N N . ILE F 1 160 ? 51.921 67.594 -31.438 1.00 85.51 154 ILE F N 1
ATOM 13409 C CA . ILE F 1 160 ? 51.082 67.133 -30.332 1.00 83.59 154 ILE F CA 1
ATOM 13410 C C . ILE F 1 160 ? 50.987 68.318 -29.399 1.00 85.65 154 ILE F C 1
ATOM 13411 O O . ILE F 1 160 ? 52.003 68.878 -28.967 1.00 86.51 154 ILE F O 1
ATOM 13416 N N . MET F 1 161 ? 49.758 68.713 -29.108 1.00 85.82 155 MET F N 1
ATOM 13417 C CA . MET F 1 161 ? 49.531 69.856 -28.255 1.00 85.08 155 MET F CA 1
ATOM 13418 C C . MET F 1 161 ? 49.004 69.361 -26.919 1.00 84.14 155 MET F C 1
ATOM 13419 O O . MET F 1 161 ? 48.001 68.627 -26.863 1.00 85.88 155 MET F O 1
ATOM 13424 N N . ALA F 1 162 ? 49.675 69.754 -25.842 1.00 81.03 156 ALA F N 1
ATOM 13425 C CA . ALA F 1 162 ? 49.252 69.309 -24.536 1.00 76.84 156 ALA F CA 1
ATOM 13426 C C . ALA F 1 162 ? 49.316 70.408 -23.508 1.00 74.85 156 ALA F C 1
ATOM 13427 O O . ALA F 1 162 ? 50.206 71.272 -23.546 1.00 74.36 156 ALA F O 1
ATOM 13429 N N . ARG F 1 163 ? 48.356 70.364 -22.594 1.00 73.58 157 ARG F N 1
ATOM 13430 C CA . ARG F 1 163 ? 48.272 71.310 -21.499 1.00 71.41 157 ARG F CA 1
ATOM 13431 C C . ARG F 1 163 ? 47.463 70.600 -20.433 1.00 71.55 157 ARG F C 1
ATOM 13432 O O . ARG F 1 163 ? 46.226 70.531 -20.501 1.00 71.18 157 ARG F O 1
ATOM 13440 N N . GLY F 1 164 ? 48.175 70.030 -19.471 1.00 70.31 158 GLY F N 1
ATOM 13441 C CA . GLY F 1 164 ? 47.509 69.311 -18.409 1.00 70.23 158 GLY F CA 1
ATOM 13442 C C . GLY F 1 164 ? 46.877 68.032 -18.912 1.00 70.64 158 GLY F C 1
ATOM 13443 O O . GLY F 1 164 ? 47.569 67.111 -19.338 1.00 71.48 158 GLY F O 1
ATOM 13444 N N . GLU F 1 165 ? 45.558 67.976 -18.867 1.00 72.46 159 GLU F N 1
ATOM 13445 C CA . GLU F 1 165 ? 44.848 66.793 -19.301 1.00 75.96 159 GLU F CA 1
ATOM 13446 C C . GLU F 1 165 ? 44.543 66.875 -20.803 1.00 78.07 159 GLU F C 1
ATOM 13447 O O . GLU F 1 165 ? 44.342 65.852 -21.471 1.00 81.05 159 GLU F O 1
ATOM 13453 N N . GLU F 1 166 ? 44.531 68.103 -21.321 1.00 76.37 160 GLU F N 1
ATOM 13454 C CA . GLU F 1 166 ? 44.231 68.364 -22.732 1.00 77.30 160 GLU F CA 1
ATOM 13455 C C . GLU F 1 166 ? 45.286 67.866 -23.720 1.00 81.00 160 GLU F C 1
ATOM 13456 O O . GLU F 1 166 ? 46.464 68.206 -23.595 1.00 82.87 160 GLU F O 1
ATOM 13462 N N . GLN F 1 167 ? 44.860 67.078 -24.706 1.00 82.97 161 GLN F N 1
ATOM 13463 C CA . GLN F 1 167 ? 45.777 66.550 -25.716 1.00 83.30 161 GLN F CA 1
ATOM 13464 C C . GLN F 1 167 ? 45.174 66.652 -27.114 1.00 83.96 161 GLN F C 1
ATOM 13465 O O . GLN F 1 167 ? 44.117 66.066 -27.383 1.00 84.52 161 GLN F O 1
ATOM 13471 N N . TYR F 1 168 ? 45.855 67.368 -28.010 1.00 85.79 162 TYR F N 1
ATOM 13472 C CA . TYR F 1 168 ? 45.347 67.549 -29.368 1.00 87.34 162 TYR F CA 1
ATOM 13473 C C . TYR F 1 168 ? 46.418 67.364 -30.438 1.00 89.16 162 TYR F C 1
ATOM 13474 O O . TYR F 1 168 ? 47.611 67.541 -30.170 1.00 88.00 162 TYR F O 1
ATOM 13483 N N . VAL F 1 169 ? 45.976 67.057 -31.658 1.00 89.40 163 VAL F N 1
ATOM 13484 C CA . VAL F 1 169 ? 46.860 66.862 -32.803 1.00 87.46 163 VAL F CA 1
ATOM 13485 C C . VAL F 1 169 ? 46.567 67.988 -33.790 1.00 88.72 163 VAL F C 1
ATOM 13486 O O . VAL F 1 169 ? 45.396 68.279 -34.046 1.00 91.38 163 VAL F O 1
ATOM 13490 N N . PHE F 1 170 ? 47.604 68.613 -34.352 1.00 87.54 164 PHE F N 1
ATOM 13491 C CA . PHE F 1 170 ? 47.398 69.699 -35.318 1.00 85.68 164 PHE F CA 1
ATOM 13492 C C . PHE F 1 170 ? 47.932 69.283 -36.708 1.00 86.54 164 PHE F C 1
ATOM 13493 O O . PHE F 1 170 ? 49.123 68.974 -36.857 1.00 87.13 164 PHE F O 1
ATOM 13501 N N . ALA F 1 171 ? 47.052 69.285 -37.715 1.00 85.80 165 ALA F N 1
ATOM 13502 C CA . ALA F 1 171 ? 47.385 68.852 -39.087 1.00 82.50 165 ALA F CA 1
ATOM 13503 C C . ALA F 1 171 ? 48.293 69.733 -39.948 1.00 80.67 165 ALA F C 1
ATOM 13504 O O . ALA F 1 171 ? 47.951 70.872 -40.286 1.00 79.03 165 ALA F O 1
ATOM 13506 N N . ASP F 1 172 ? 49.414 69.141 -40.348 1.00 80.45 166 ASP F N 1
ATOM 13507 C CA . ASP F 1 172 ? 50.461 69.768 -41.141 1.00 82.14 166 ASP F CA 1
ATOM 13508 C C . ASP F 1 172 ? 50.633 71.253 -40.933 1.00 81.09 166 ASP F C 1
ATOM 13509 O O . ASP F 1 172 ? 50.000 72.093 -41.593 1.00 83.91 166 ASP F O 1
ATOM 13514 N N . CYS F 1 173 ? 51.518 71.555 -39.992 1.00 79.00 167 CYS F N 1
ATOM 13515 C CA . CYS F 1 173 ? 51.822 72.922 -39.623 1.00 79.22 167 CYS F CA 1
ATOM 13516 C C . CYS F 1 173 ? 53.270 73.182 -39.990 1.00 76.84 167 CYS F C 1
ATOM 13517 O O . CYS F 1 173 ? 53.858 74.187 -39.546 1.00 72.97 167 CYS F O 1
ATOM 13520 N N . ALA F 1 174 ? 53.851 72.293 -40.799 1.00 75.45 168 ALA F N 1
ATOM 13521 C CA . ALA F 1 174 ? 55.258 72.450 -41.157 1.00 73.78 168 ALA F CA 1
ATOM 13522 C C . ALA F 1 174 ? 55.727 72.082 -42.563 1.00 71.44 168 ALA F C 1
ATOM 13523 O O . ALA F 1 174 ? 56.642 72.710 -43.093 1.00 69.65 168 ALA F O 1
ATOM 13525 N N . ILE F 1 175 ? 55.104 71.083 -43.178 1.00 70.84 169 ILE F N 1
ATOM 13526 C CA . ILE F 1 175 ? 55.517 70.631 -44.516 1.00 70.76 169 ILE F CA 1
ATOM 13527 C C . ILE F 1 175 ? 54.832 71.282 -45.739 1.00 71.73 169 ILE F C 1
ATOM 13528 O O . ILE F 1 175 ? 55.336 72.256 -46.333 1.00 67.01 169 ILE F O 1
ATOM 13533 N N . ASN F 1 176 ? 53.688 70.720 -46.119 1.00 72.53 170 ASN F N 1
ATOM 13534 C CA . ASN F 1 176 ? 52.899 71.162 -47.277 1.00 73.10 170 ASN F CA 1
ATOM 13535 C C . ASN F 1 176 ? 52.430 72.629 -47.209 1.00 75.43 170 ASN F C 1
ATOM 13536 O O . ASN F 1 176 ? 51.690 72.998 -46.285 1.00 78.29 170 ASN F O 1
ATOM 13541 N N . ILE F 1 177 ? 52.836 73.460 -48.172 1.00 72.76 171 ILE F N 1
ATOM 13542 C CA . ILE F 1 177 ? 52.423 74.860 -48.155 1.00 73.38 171 ILE F CA 1
ATOM 13543 C C . ILE F 1 177 ? 50.957 75.132 -48.517 1.00 73.45 171 ILE F C 1
ATOM 13544 O O . ILE F 1 177 ? 50.178 75.596 -47.675 1.00 74.83 171 ILE F O 1
ATOM 13549 N N . ALA F 1 178 ? 50.569 74.848 -49.759 1.00 73.20 172 ALA F N 1
ATOM 13550 C CA . ALA F 1 178 ? 49.194 75.107 -50.187 1.00 74.52 172 ALA F CA 1
ATOM 13551 C C . ALA F 1 178 ? 48.446 73.824 -50.502 1.00 73.40 172 ALA F C 1
ATOM 13552 O O . ALA F 1 178 ? 48.109 73.563 -51.650 1.00 75.80 172 ALA F O 1
ATOM 13554 N N . PRO F 1 179 ? 48.161 73.010 -49.484 1.00 74.35 173 PRO F N 1
ATOM 13555 C CA . PRO F 1 179 ? 47.446 71.754 -49.723 1.00 75.19 173 PRO F CA 1
ATOM 13556 C C . PRO F 1 179 ? 46.109 71.960 -50.426 1.00 75.56 173 PRO F C 1
ATOM 13557 O O . PRO F 1 179 ? 45.478 73.007 -50.263 1.00 79.55 173 PRO F O 1
ATOM 13561 N N . ASP F 1 180 ? 45.683 70.974 -51.212 1.00 74.11 174 ASP F N 1
ATOM 13562 C CA . ASP F 1 180 ? 44.408 71.078 -51.901 1.00 76.81 174 ASP F CA 1
ATOM 13563 C C . ASP F 1 180 ? 43.479 70.017 -51.341 1.00 78.16 174 ASP F C 1
ATOM 13564 O O . ASP F 1 180 ? 43.869 69.230 -50.483 1.00 77.61 174 ASP F O 1
ATOM 13569 N N . SER F 1 181 ? 42.253 69.983 -51.843 1.00 82.98 175 SER F N 1
ATOM 13570 C CA . SER F 1 181 ? 41.272 69.022 -51.372 1.00 85.72 175 SER F CA 1
ATOM 13571 C C . SER F 1 181 ? 41.825 67.625 -51.121 1.00 83.52 175 SER F C 1
ATOM 13572 O O . SER F 1 181 ? 41.648 67.060 -50.042 1.00 84.55 175 SER F O 1
ATOM 13575 N N . GLN F 1 182 ? 42.489 67.060 -52.119 1.00 83.93 176 GLN F N 1
ATOM 13576 C CA . GLN F 1 182 ? 43.036 65.720 -51.975 1.00 83.43 176 GLN F CA 1
ATOM 13577 C C . GLN F 1 182 ? 44.077 65.650 -50.883 1.00 79.30 176 GLN F C 1
ATOM 13578 O O . GLN F 1 182 ? 44.152 64.655 -50.150 1.00 71.41 176 GLN F O 1
ATOM 13584 N N . ASP F 1 183 ? 44.893 66.696 -50.787 1.00 79.94 177 ASP F N 1
ATOM 13585 C CA . ASP F 1 183 ? 45.932 66.733 -49.776 1.00 83.49 177 ASP F CA 1
ATOM 13586 C C . ASP F 1 183 ? 45.331 66.755 -48.376 1.00 87.82 177 ASP F C 1
ATOM 13587 O O . ASP F 1 183 ? 45.652 65.903 -47.538 1.00 91.79 177 ASP F O 1
ATOM 13592 N N . LEU F 1 184 ? 44.450 67.723 -48.131 1.00 85.22 178 LEU F N 1
ATOM 13593 C CA . LEU F 1 184 ? 43.807 67.853 -46.826 1.00 79.32 178 LEU F CA 1
ATOM 13594 C C . LEU F 1 184 ? 43.144 66.550 -46.357 1.00 77.00 178 LEU F C 1
ATOM 13595 O O . LEU F 1 184 ? 43.340 66.114 -45.222 1.00 77.18 178 LEU F O 1
ATOM 13600 N N . ALA F 1 185 ? 42.356 65.936 -47.230 1.00 73.68 179 ALA F N 1
ATOM 13601 C CA . ALA F 1 185 ? 41.675 64.696 -46.893 1.00 71.73 179 ALA F CA 1
ATOM 13602 C C . ALA F 1 185 ? 42.664 63.644 -46.406 1.00 70.52 179 ALA F C 1
ATOM 13603 O O . ALA F 1 185 ? 42.342 62.810 -45.561 1.00 68.62 179 ALA F O 1
ATOM 13605 N N . GLU F 1 186 ? 43.865 63.685 -46.964 1.00 72.05 180 GLU F N 1
ATOM 13606 C CA . GLU F 1 186 ? 44.913 62.754 -46.610 1.00 73.76 180 GLU F CA 1
ATOM 13607 C C . GLU F 1 186 ? 45.532 63.197 -45.291 1.00 75.45 180 GLU F C 1
ATOM 13608 O O . GLU F 1 186 ? 45.723 62.383 -44.387 1.00 75.85 180 GLU F O 1
ATOM 13614 N N . ILE F 1 187 ? 45.818 64.491 -45.169 1.00 77.33 181 ILE F N 1
ATOM 13615 C CA . ILE F 1 187 ? 46.394 65.034 -43.940 1.00 79.93 181 ILE F CA 1
ATOM 13616 C C . ILE F 1 187 ? 45.544 64.630 -42.774 1.00 83.21 181 ILE F C 1
ATOM 13617 O O . ILE F 1 187 ? 46.047 64.334 -41.690 1.00 85.00 181 ILE F O 1
ATOM 13622 N N . ALA F 1 188 ? 44.245 64.598 -43.012 1.00 85.80 182 ALA F N 1
ATOM 13623 C CA . ALA F 1 188 ? 43.323 64.231 -41.972 1.00 87.21 182 ALA F CA 1
ATOM 13624 C C . ALA F 1 188 ? 43.394 62.752 -41.664 1.00 87.80 182 ALA F C 1
ATOM 13625 O O . ALA F 1 188 ? 43.522 62.380 -40.501 1.00 89.07 182 ALA F O 1
ATOM 13627 N N . ILE F 1 189 ? 43.303 61.903 -42.688 1.00 87.52 183 ILE F N 1
ATOM 13628 C CA . ILE F 1 189 ? 43.357 60.457 -42.475 1.00 89.06 183 ILE F CA 1
ATOM 13629 C C . ILE F 1 189 ? 44.646 60.061 -41.774 1.00 90.43 183 ILE F C 1
ATOM 13630 O O . ILE F 1 189 ? 44.636 59.262 -40.837 1.00 86.81 183 ILE F O 1
ATOM 13635 N N . GLU F 1 190 ? 45.762 60.603 -42.243 1.00 95.06 184 GLU F N 1
ATOM 13636 C CA . GLU F 1 190 ? 47.057 60.269 -41.665 1.00 99.08 184 GLU F CA 1
ATOM 13637 C C . GLU F 1 190 ? 47.217 60.808 -40.243 1.00 99.52 184 GLU F C 1
ATOM 13638 O O . GLU F 1 190 ? 47.727 60.108 -39.358 1.00 100.50 184 GLU F O 1
ATOM 13644 N N . SER F 1 191 ? 46.801 62.054 -40.024 1.00 96.29 185 SER F N 1
ATOM 13645 C CA . SER F 1 191 ? 46.907 62.636 -38.698 1.00 92.35 185 SER F CA 1
ATOM 13646 C C . SER F 1 191 ? 46.110 61.812 -37.698 1.00 91.92 185 SER F C 1
ATOM 13647 O O . SER F 1 191 ? 46.537 61.608 -36.559 1.00 93.78 185 SER F O 1
ATOM 13650 N N . ALA F 1 192 ? 44.944 61.344 -38.130 1.00 89.41 186 ALA F N 1
ATOM 13651 C CA . ALA F 1 192 ? 44.083 60.553 -37.263 1.00 87.91 186 ALA F CA 1
ATOM 13652 C C . ALA F 1 192 ? 44.764 59.264 -36.849 1.00 88.78 186 ALA F C 1
ATOM 13653 O O . ALA F 1 192 ? 44.603 58.801 -35.720 1.00 89.39 186 ALA F O 1
ATOM 13655 N N . ASN F 1 193 ? 45.506 58.671 -37.773 1.00 90.52 187 ASN F N 1
ATOM 13656 C CA . ASN F 1 193 ? 46.197 57.432 -37.474 1.00 91.18 187 ASN F CA 1
ATOM 13657 C C . ASN F 1 193 ? 47.348 57.743 -36.536 1.00 90.84 187 ASN F C 1
ATOM 13658 O O . ASN F 1 193 ? 47.605 57.003 -35.588 1.00 87.62 187 ASN F O 1
ATOM 13663 N N . THR F 1 194 ? 48.025 58.856 -36.803 1.00 93.12 188 THR F N 1
ATOM 13664 C CA . THR F 1 194 ? 49.154 59.282 -35.991 1.00 97.54 188 THR F CA 1
ATOM 13665 C C . THR F 1 194 ? 48.729 59.464 -34.538 1.00 100.16 188 THR F C 1
ATOM 13666 O O . THR F 1 194 ? 49.480 59.145 -33.608 1.00 101.12 188 THR F O 1
ATOM 13670 N N . ALA F 1 195 ? 47.515 59.961 -34.347 1.00 100.68 189 ALA F N 1
ATOM 13671 C CA . ALA F 1 195 ? 47.002 60.199 -33.008 1.00 98.20 189 ALA F CA 1
ATOM 13672 C C . ALA F 1 195 ? 46.769 58.913 -32.230 1.00 96.01 189 ALA F C 1
ATOM 13673 O O . ALA F 1 195 ? 46.679 58.938 -31.000 1.00 96.10 189 ALA F O 1
ATOM 13675 N N . LYS F 1 196 ? 46.660 57.798 -32.948 1.00 95.38 190 LYS F N 1
ATOM 13676 C CA . LYS F 1 196 ? 46.422 56.497 -32.329 1.00 95.73 190 LYS F CA 1
ATOM 13677 C C . LYS F 1 196 ? 47.653 56.059 -31.550 1.00 96.46 190 LYS F C 1
ATOM 13678 O O . LYS F 1 196 ? 47.562 55.290 -30.591 1.00 94.10 190 LYS F O 1
ATOM 13684 N N . MET F 1 197 ? 48.806 56.548 -31.982 1.00 97.47 191 MET F N 1
ATOM 13685 C CA . MET F 1 197 ? 50.076 56.212 -31.362 1.00 97.35 191 MET F CA 1
ATOM 13686 C C . MET F 1 197 ? 50.179 56.827 -29.973 1.00 96.05 191 MET F C 1
ATOM 13687 O O . MET F 1 197 ? 50.859 56.289 -29.100 1.00 95.46 191 MET F O 1
ATOM 13692 N N . PHE F 1 198 ? 49.510 57.961 -29.776 1.00 96.39 192 PHE F N 1
ATOM 13693 C CA . PHE F 1 198 ? 49.528 58.636 -28.484 1.00 97.38 192 PHE F CA 1
ATOM 13694 C C . PHE F 1 198 ? 48.273 58.234 -27.709 1.00 95.47 192 PHE F C 1
ATOM 13695 O O . PHE F 1 198 ? 47.881 58.905 -26.749 1.00 93.11 192 PHE F O 1
ATOM 13703 N N . ASP F 1 199 ? 47.649 57.138 -28.141 1.00 94.55 193 ASP F N 1
ATOM 13704 C CA . ASP F 1 199 ? 46.435 56.611 -27.514 1.00 92.51 193 ASP F CA 1
ATOM 13705 C C . ASP F 1 199 ? 45.266 57.589 -27.446 1.00 90.35 193 ASP F C 1
ATOM 13706 O O . ASP F 1 199 ? 44.508 57.595 -26.473 1.00 92.43 193 ASP F O 1
ATOM 13711 N N . ILE F 1 200 ? 45.119 58.401 -28.488 1.00 85.69 194 ILE F N 1
ATOM 13712 C CA . ILE F 1 200 ? 44.039 59.382 -28.564 1.00 81.68 194 ILE F CA 1
ATOM 13713 C C . ILE F 1 200 ? 42.964 58.807 -29.469 1.00 83.21 194 ILE F C 1
ATOM 13714 O O . ILE F 1 200 ? 43.275 58.141 -30.458 1.00 84.46 194 ILE F O 1
ATOM 13719 N N . GLU F 1 201 ? 41.700 59.034 -29.134 1.00 86.52 195 GLU F N 1
ATOM 13720 C CA . GLU F 1 201 ? 40.641 58.509 -29.974 1.00 90.77 195 GLU F CA 1
ATOM 13721 C C . GLU F 1 201 ? 40.278 59.560 -31.010 1.00 92.30 195 GLU F C 1
ATOM 13722 O O . GLU F 1 201 ? 39.674 60.584 -30.695 1.00 90.87 195 GLU F O 1
ATOM 13728 N N . PRO F 1 202 ? 40.641 59.312 -32.273 1.00 93.26 196 PRO F N 1
ATOM 13729 C CA . PRO F 1 202 ? 40.384 60.211 -33.398 1.00 93.68 196 PRO F CA 1
ATOM 13730 C C . PRO F 1 202 ? 38.997 60.836 -33.518 1.00 94.08 196 PRO F C 1
ATOM 13731 O O . PRO F 1 202 ? 37.967 60.151 -33.510 1.00 94.01 196 PRO F O 1
ATOM 13735 N N . ARG F 1 203 ? 38.993 62.154 -33.630 1.00 93.16 197 ARG F N 1
ATOM 13736 C CA . ARG F 1 203 ? 37.783 62.937 -33.813 1.00 92.40 197 ARG F CA 1
ATOM 13737 C C . ARG F 1 203 ? 38.302 64.154 -34.568 1.00 93.73 197 ARG F C 1
ATOM 13738 O O . ARG F 1 203 ? 38.660 65.173 -33.960 1.00 93.36 197 ARG F O 1
ATOM 13746 N N . VAL F 1 204 ? 38.364 64.032 -35.893 1.00 91.91 198 VAL F N 1
ATOM 13747 C CA . VAL F 1 204 ? 38.898 65.078 -36.764 1.00 86.67 198 VAL F CA 1
ATOM 13748 C C . VAL F 1 204 ? 37.928 66.196 -37.130 1.00 82.73 198 VAL F C 1
ATOM 13749 O O . VAL F 1 204 ? 36.723 65.966 -37.292 1.00 83.39 198 VAL F O 1
ATOM 13753 N N . ALA F 1 205 ? 38.471 67.399 -37.286 1.00 76.13 199 ALA F N 1
ATOM 13754 C CA . ALA F 1 205 ? 37.678 68.556 -37.662 1.00 75.23 199 ALA F CA 1
ATOM 13755 C C . ALA F 1 205 ? 38.482 69.337 -38.697 1.00 76.99 199 ALA F C 1
ATOM 13756 O O . ALA F 1 205 ? 39.591 69.804 -38.403 1.00 78.54 199 ALA F O 1
ATOM 13758 N N . MET F 1 206 ? 37.925 69.474 -39.897 1.00 77.35 200 MET F N 1
ATOM 13759 C CA . MET F 1 206 ? 38.593 70.187 -40.984 1.00 76.27 200 MET F CA 1
ATOM 13760 C C . MET F 1 206 ? 38.328 71.685 -40.821 1.00 71.27 200 MET F C 1
ATOM 13761 O O . MET F 1 206 ? 37.219 72.146 -41.084 1.00 66.34 200 MET F O 1
ATOM 13766 N N . LEU F 1 207 ? 39.335 72.447 -40.405 1.00 71.75 201 LEU F N 1
ATOM 13767 C CA . LEU F 1 207 ? 39.167 73.871 -40.180 1.00 75.78 201 LEU F CA 1
ATOM 13768 C C . LEU F 1 207 ? 39.118 74.776 -41.403 1.00 79.20 201 LEU F C 1
ATOM 13769 O O . LEU F 1 207 ? 39.700 74.492 -42.453 1.00 81.25 201 LEU F O 1
ATOM 13774 N N . SER F 1 208 ? 38.407 75.886 -41.226 1.00 84.49 202 SER F N 1
ATOM 13775 C CA . SER F 1 208 ? 38.218 76.904 -42.252 1.00 88.61 202 SER F CA 1
ATOM 13776 C C . SER F 1 208 ? 37.707 78.170 -41.555 1.00 89.06 202 SER F C 1
ATOM 13777 O O . SER F 1 208 ? 37.650 78.213 -40.314 1.00 90.50 202 SER F O 1
ATOM 13780 N N . PHE F 1 209 ? 37.302 79.176 -42.332 1.00 86.97 203 PHE F N 1
ATOM 13781 C CA . PHE F 1 209 ? 36.811 80.413 -41.743 1.00 83.43 203 PHE F CA 1
ATOM 13782 C C . PHE F 1 209 ? 35.293 80.520 -41.810 1.00 82.41 203 PHE F C 1
ATOM 13783 O O . PHE F 1 209 ? 34.742 81.618 -41.731 1.00 85.84 203 PHE F O 1
ATOM 13791 N N . SER F 1 210 ? 34.620 79.380 -41.943 1.00 78.31 204 SER F N 1
ATOM 13792 C CA . SER F 1 210 ? 33.166 79.352 -42.013 1.00 78.34 204 SER F CA 1
ATOM 13793 C C . SER F 1 210 ? 32.753 77.953 -41.616 1.00 80.43 204 SER F C 1
ATOM 13794 O O . SER F 1 210 ? 33.519 77.002 -41.799 1.00 81.56 204 SER F O 1
ATOM 13797 N N . THR F 1 211 ? 31.546 77.818 -41.082 1.00 82.75 205 THR F N 1
ATOM 13798 C CA . THR F 1 211 ? 31.082 76.509 -40.666 1.00 86.62 205 THR F CA 1
ATOM 13799 C C . THR F 1 211 ? 29.962 76.000 -41.577 1.00 88.42 205 THR F C 1
ATOM 13800 O O . THR F 1 211 ? 28.968 76.701 -41.803 1.00 89.06 205 THR F O 1
ATOM 13804 N N . LYS F 1 212 ? 30.148 74.783 -42.089 1.00 87.64 206 LYS F N 1
ATOM 13805 C CA . LYS F 1 212 ? 29.208 74.120 -42.991 1.00 84.85 206 LYS F CA 1
ATOM 13806 C C . LYS F 1 212 ? 28.274 75.012 -43.816 1.00 84.95 206 LYS F C 1
ATOM 13807 O O . LYS F 1 212 ? 27.059 74.778 -43.863 1.00 85.01 206 LYS F O 1
ATOM 13813 N N . GLY F 1 213 ? 28.832 76.025 -44.472 1.00 83.02 207 GLY F N 1
ATOM 13814 C CA . GLY F 1 213 ? 28.006 76.877 -45.302 1.00 84.39 207 GLY F CA 1
ATOM 13815 C C . GLY F 1 213 ? 28.074 78.363 -45.051 1.00 87.78 207 GLY F C 1
ATOM 13816 O O . GLY F 1 213 ? 27.789 79.133 -45.965 1.00 88.42 207 GLY F O 1
ATOM 13817 N N . SER F 1 214 ? 28.448 78.767 -43.836 1.00 91.31 208 SER F N 1
ATOM 13818 C CA . SER F 1 214 ? 28.528 80.187 -43.479 1.00 94.50 208 SER F CA 1
ATOM 13819 C C . SER F 1 214 ? 28.876 81.074 -44.660 1.00 97.24 208 SER F C 1
ATOM 13820 O O . SER F 1 214 ? 28.087 81.934 -45.056 1.00 98.06 208 SER F O 1
ATOM 13823 N N . ALA F 1 215 ? 30.074 80.877 -45.198 1.00 99.53 209 ALA F N 1
ATOM 13824 C CA . ALA F 1 215 ? 30.536 81.627 -46.356 1.00 99.95 209 ALA F CA 1
ATOM 13825 C C . ALA F 1 215 ? 30.776 80.583 -47.437 1.00 99.95 209 ALA F C 1
ATOM 13826 O O . ALA F 1 215 ? 31.033 79.415 -47.127 1.00 101.78 209 ALA F O 1
ATOM 13828 N N . LYS F 1 216 ? 30.666 80.982 -48.698 1.00 98.37 210 LYS F N 1
ATOM 13829 C CA . LYS F 1 216 ? 30.908 80.040 -49.782 1.00 98.68 210 LYS F CA 1
ATOM 13830 C C . LYS F 1 216 ? 31.856 80.653 -50.789 1.00 97.49 210 LYS F C 1
ATOM 13831 O O . LYS F 1 216 ? 31.491 81.560 -51.544 1.00 95.30 210 LYS F O 1
ATOM 13837 N N . SER F 1 217 ? 33.092 80.171 -50.761 1.00 98.34 211 SER F N 1
ATOM 13838 C CA . SER F 1 217 ? 34.144 80.633 -51.661 1.00 99.71 211 SER F CA 1
ATOM 13839 C C . SER F 1 217 ? 34.936 79.391 -52.041 1.00 98.33 211 SER F C 1
ATOM 13840 O O . SER F 1 217 ? 34.572 78.275 -51.643 1.00 96.75 211 SER F O 1
ATOM 13843 N N . ASP F 1 218 ? 36.008 79.566 -52.803 1.00 96.88 212 ASP F N 1
ATOM 13844 C CA . ASP F 1 218 ? 36.796 78.415 -53.198 1.00 94.74 212 ASP F CA 1
ATOM 13845 C C . ASP F 1 218 ? 37.409 77.763 -51.973 1.00 90.05 212 ASP F C 1
ATOM 13846 O O . ASP F 1 218 ? 37.349 76.542 -51.796 1.00 84.96 212 ASP F O 1
ATOM 13851 N N . GLU F 1 219 ? 37.987 78.599 -51.123 1.00 87.00 213 GLU F N 1
ATOM 13852 C CA . GLU F 1 219 ? 38.638 78.141 -49.911 1.00 83.83 213 GLU F CA 1
ATOM 13853 C C . GLU F 1 219 ? 37.765 77.266 -49.030 1.00 82.48 213 GLU F C 1
ATOM 13854 O O . GLU F 1 219 ? 38.238 76.278 -48.462 1.00 82.84 213 GLU F O 1
ATOM 13860 N N . THR F 1 220 ? 36.496 77.631 -48.902 1.00 81.48 214 THR F N 1
ATOM 13861 C CA . THR F 1 220 ? 35.581 76.864 -48.072 1.00 81.83 214 THR F CA 1
ATOM 13862 C C . THR F 1 220 ? 35.208 75.568 -48.765 1.00 81.59 214 THR F C 1
ATOM 13863 O O . THR F 1 220 ? 35.030 74.537 -48.120 1.00 78.48 214 THR F O 1
ATOM 13867 N N . GLU F 1 221 ? 35.080 75.622 -50.084 1.00 86.27 215 GLU F N 1
ATOM 13868 C CA . GLU F 1 221 ? 34.721 74.437 -50.854 1.00 91.00 215 GLU F CA 1
ATOM 13869 C C . GLU F 1 221 ? 35.894 73.449 -50.881 1.00 87.41 215 GLU F C 1
ATOM 13870 O O . GLU F 1 221 ? 35.699 72.231 -50.836 1.00 84.31 215 GLU F O 1
ATOM 13876 N N . LYS F 1 222 ? 37.110 73.985 -50.955 1.00 85.18 216 LYS F N 1
ATOM 13877 C CA . LYS F 1 222 ? 38.321 73.178 -50.962 1.00 79.61 216 LYS F CA 1
ATOM 13878 C C . LYS F 1 222 ? 38.221 72.221 -49.791 1.00 76.87 216 LYS F C 1
ATOM 13879 O O . LYS F 1 222 ? 38.350 71.003 -49.938 1.00 77.37 216 LYS F O 1
ATOM 13885 N N . VAL F 1 223 ? 37.969 72.798 -48.623 1.00 73.71 217 VAL F N 1
ATOM 13886 C CA . VAL F 1 223 ? 37.836 72.046 -47.388 1.00 71.53 217 VAL F CA 1
ATOM 13887 C C . VAL F 1 223 ? 36.583 71.181 -47.398 1.00 70.95 217 VAL F C 1
ATOM 13888 O O . VAL F 1 223 ? 36.610 70.032 -46.963 1.00 68.15 217 VAL F O 1
ATOM 13892 N N . ALA F 1 224 ? 35.484 71.740 -47.893 1.00 75.98 218 ALA F N 1
ATOM 13893 C CA . ALA F 1 224 ? 34.230 71.005 -47.938 1.00 82.59 218 ALA F CA 1
ATOM 13894 C C . ALA F 1 224 ? 34.424 69.747 -48.753 1.00 89.35 218 ALA F C 1
ATOM 13895 O O . ALA F 1 224 ? 33.945 68.669 -48.377 1.00 90.06 218 ALA F O 1
ATOM 13897 N N . ASP F 1 225 ? 35.122 69.896 -49.877 1.00 94.00 219 ASP F N 1
ATOM 13898 C CA . ASP F 1 225 ? 35.414 68.776 -50.758 1.00 97.31 219 ASP F CA 1
ATOM 13899 C C . ASP F 1 225 ? 36.338 67.810 -50.052 1.00 97.57 219 ASP F C 1
ATOM 13900 O O . ASP F 1 225 ? 36.209 66.587 -50.182 1.00 96.71 219 ASP F O 1
ATOM 13905 N N . ALA F 1 226 ? 37.291 68.375 -49.321 1.00 95.94 220 ALA F N 1
ATOM 13906 C CA . ALA F 1 226 ? 38.259 67.575 -48.593 1.00 94.88 220 ALA F CA 1
ATOM 13907 C C . ALA F 1 226 ? 37.532 66.595 -47.690 1.00 94.03 220 ALA F C 1
ATOM 13908 O O . ALA F 1 226 ? 37.938 65.444 -47.552 1.00 93.85 220 ALA F O 1
ATOM 13910 N N . VAL F 1 227 ? 36.457 67.064 -47.071 1.00 92.74 221 VAL F N 1
ATOM 13911 C CA . VAL F 1 227 ? 35.657 66.241 -46.175 1.00 91.63 221 VAL F CA 1
ATOM 13912 C C . VAL F 1 227 ? 34.996 65.063 -46.888 1.00 89.09 221 VAL F C 1
ATOM 13913 O O . VAL F 1 227 ? 34.945 63.944 -46.362 1.00 86.32 221 VAL F O 1
ATOM 13917 N N . LYS F 1 228 ? 34.465 65.329 -48.075 1.00 90.37 222 LYS F N 1
ATOM 13918 C CA . LYS F 1 228 ? 33.805 64.302 -48.870 1.00 91.98 222 LYS F CA 1
ATOM 13919 C C . LYS F 1 228 ? 34.808 63.190 -49.163 1.00 90.06 222 LYS F C 1
ATOM 13920 O O . LYS F 1 228 ? 34.564 62.014 -48.874 1.00 88.98 222 LYS F O 1
ATOM 13926 N N . ILE F 1 229 ? 35.941 63.583 -49.736 1.00 87.79 223 ILE F N 1
ATOM 13927 C CA . ILE F 1 229 ? 37.003 62.653 -50.094 1.00 87.57 223 ILE F CA 1
ATOM 13928 C C . ILE F 1 229 ? 37.350 61.779 -48.912 1.00 91.37 223 ILE F C 1
ATOM 13929 O O . ILE F 1 229 ? 37.333 60.547 -49.011 1.00 90.61 223 ILE F O 1
ATOM 13934 N N . ALA F 1 230 ? 37.658 62.430 -47.795 1.00 94.75 224 ALA F N 1
ATOM 13935 C CA . ALA F 1 230 ? 38.036 61.740 -46.572 1.00 97.07 224 ALA F CA 1
ATOM 13936 C C . ALA F 1 230 ? 36.961 60.784 -46.083 1.00 98.39 224 ALA F C 1
ATOM 13937 O O . ALA F 1 230 ? 37.243 59.621 -45.793 1.00 98.03 224 ALA F O 1
ATOM 13939 N N . LYS F 1 231 ? 35.736 61.286 -45.969 1.00 99.04 225 LYS F N 1
ATOM 13940 C CA . LYS F 1 231 ? 34.616 60.476 -45.511 1.00 99.97 225 LYS F CA 1
ATOM 13941 C C . LYS F 1 231 ? 34.359 59.280 -46.416 1.00 100.24 225 LYS F C 1
ATOM 13942 O O . LYS F 1 231 ? 33.960 58.206 -45.950 1.00 97.88 225 LYS F O 1
ATOM 13948 N N . GLU F 1 232 ? 34.568 59.475 -47.713 1.00 100.81 226 GLU F N 1
ATOM 13949 C CA . GLU F 1 232 ? 34.356 58.413 -48.682 1.00 100.50 226 GLU F CA 1
ATOM 13950 C C . GLU F 1 232 ? 35.480 57.398 -48.526 1.00 99.46 226 GLU F C 1
ATOM 13951 O O . GLU F 1 232 ? 35.229 56.201 -48.335 1.00 99.39 226 GLU F O 1
ATOM 13957 N N . LYS F 1 233 ? 36.716 57.894 -48.588 1.00 99.20 227 LYS F N 1
ATOM 13958 C CA . LYS F 1 233 ? 37.905 57.053 -48.470 1.00 99.94 227 LYS F CA 1
ATOM 13959 C C . LYS F 1 233 ? 37.977 56.346 -47.120 1.00 99.59 227 LYS F C 1
ATOM 13960 O O . LYS F 1 233 ? 38.358 55.175 -47.048 1.00 100.81 227 LYS F O 1
ATOM 13966 N N . ALA F 1 234 ? 37.608 57.051 -46.055 1.00 96.54 228 ALA F N 1
ATOM 13967 C CA . ALA F 1 234 ? 37.649 56.465 -44.721 1.00 93.21 228 ALA F CA 1
ATOM 13968 C C . ALA F 1 234 ? 36.361 56.653 -43.909 1.00 93.43 228 ALA F C 1
ATOM 13969 O O . ALA F 1 234 ? 36.303 57.490 -43.012 1.00 94.75 228 ALA F O 1
ATOM 13971 N N . PRO F 1 235 ? 35.319 55.853 -44.203 1.00 92.11 229 PRO F N 1
ATOM 13972 C CA . PRO F 1 235 ? 34.000 55.867 -43.551 1.00 91.54 229 PRO F CA 1
ATOM 13973 C C . PRO F 1 235 ? 33.930 55.868 -42.017 1.00 91.07 229 PRO F C 1
ATOM 13974 O O . PRO F 1 235 ? 33.287 56.738 -41.429 1.00 89.58 229 PRO F O 1
ATOM 13978 N N . GLU F 1 236 ? 34.572 54.893 -41.376 1.00 91.59 230 GLU F N 1
ATOM 13979 C CA . GLU F 1 236 ? 34.557 54.766 -39.915 1.00 91.14 230 GLU F CA 1
ATOM 13980 C C . GLU F 1 236 ? 35.164 55.909 -39.085 1.00 88.27 230 GLU F C 1
ATOM 13981 O O . GLU F 1 236 ? 34.799 56.107 -37.922 1.00 83.18 230 GLU F O 1
ATOM 13987 N N . LEU F 1 237 ? 36.091 56.652 -39.673 1.00 88.83 231 LEU F N 1
ATOM 13988 C CA . LEU F 1 237 ? 36.769 57.738 -38.974 1.00 88.96 231 LEU F CA 1
ATOM 13989 C C . LEU F 1 237 ? 35.838 58.917 -38.713 1.00 91.03 231 LEU F C 1
ATOM 13990 O O . LEU F 1 237 ? 35.320 59.535 -39.644 1.00 94.03 231 LEU F O 1
ATOM 13995 N N . THR F 1 238 ? 35.644 59.234 -37.438 1.00 90.52 232 THR F N 1
ATOM 13996 C CA . THR F 1 238 ? 34.772 60.326 -37.031 1.00 87.26 232 THR F CA 1
ATOM 13997 C C . THR F 1 238 ? 35.327 61.704 -37.385 1.00 85.32 232 THR F C 1
ATOM 13998 O O . THR F 1 238 ? 36.171 62.240 -36.654 1.00 85.02 232 THR F O 1
ATOM 14002 N N . LEU F 1 239 ? 34.866 62.271 -38.499 1.00 83.18 233 LEU F N 1
ATOM 14003 C CA . LEU F 1 239 ? 35.323 63.594 -38.899 1.00 82.45 233 LEU F CA 1
ATOM 14004 C C . LEU F 1 239 ? 34.288 64.282 -39.781 1.00 83.87 233 LEU F C 1
ATOM 14005 O O . LEU F 1 239 ? 33.837 63.725 -40.782 1.00 87.49 233 LEU F O 1
ATOM 14010 N N . ASP F 1 240 ? 33.879 65.480 -39.393 1.00 83.46 234 ASP F N 1
ATOM 14011 C CA . ASP F 1 240 ? 32.933 66.207 -40.207 1.00 83.61 234 ASP F CA 1
ATOM 14012 C C . ASP F 1 240 ? 33.727 67.433 -40.585 1.00 83.08 234 ASP F C 1
ATOM 14013 O O . ASP F 1 240 ? 34.763 67.687 -39.965 1.00 82.27 234 ASP F O 1
ATOM 14018 N N . GLY F 1 241 ? 33.281 68.213 -41.563 1.00 82.87 235 GLY F N 1
ATOM 14019 C CA . GLY F 1 241 ? 34.128 69.324 -41.921 1.00 82.66 235 GLY F CA 1
ATOM 14020 C C . GLY F 1 241 ? 33.633 70.674 -42.368 1.00 83.22 235 GLY F C 1
ATOM 14021 O O . GLY F 1 241 ? 32.477 70.881 -42.751 1.00 82.90 235 GLY F O 1
ATOM 14022 N N . GLU F 1 242 ? 34.600 71.586 -42.335 1.00 84.60 236 GLU F N 1
ATOM 14023 C CA . GLU F 1 242 ? 34.451 72.980 -42.686 1.00 85.93 236 GLU F CA 1
ATOM 14024 C C . GLU F 1 242 ? 33.861 73.666 -41.471 1.00 86.94 236 GLU F C 1
ATOM 14025 O O . GLU F 1 242 ? 32.744 74.179 -41.499 1.00 88.54 236 GLU F O 1
ATOM 14031 N N . PHE F 1 243 ? 34.627 73.628 -40.389 1.00 86.31 237 PHE F N 1
ATOM 14032 C CA . PHE F 1 243 ? 34.238 74.235 -39.131 1.00 81.36 237 PHE F CA 1
ATOM 14033 C C . PHE F 1 243 ? 35.141 75.433 -38.898 1.00 80.29 237 PHE F C 1
ATOM 14034 O O . PHE F 1 243 ? 36.150 75.599 -39.587 1.00 78.71 237 PHE F O 1
ATOM 14042 N N . GLN F 1 244 ? 34.764 76.278 -37.943 1.00 81.74 238 GLN F N 1
ATOM 14043 C CA . GLN F 1 244 ? 35.587 77.416 -37.550 1.00 82.66 238 GLN F CA 1
ATOM 14044 C C . GLN F 1 244 ? 36.116 76.848 -36.234 1.00 84.57 238 GLN F C 1
ATOM 14045 O O . GLN F 1 244 ? 35.529 75.866 -35.731 1.00 84.10 238 GLN F O 1
ATOM 14051 N N . PHE F 1 245 ? 37.184 77.408 -35.668 1.00 83.53 239 PHE F N 1
ATOM 14052 C CA . PHE F 1 245 ? 37.667 76.813 -34.442 1.00 82.48 239 PHE F CA 1
ATOM 14053 C C . PHE F 1 245 ? 36.546 76.629 -33.408 1.00 80.99 239 PHE F C 1
ATOM 14054 O O . PHE F 1 245 ? 36.482 75.583 -32.733 1.00 78.99 239 PHE F O 1
ATOM 14062 N N . ASP F 1 246 ? 35.651 77.618 -33.312 1.00 77.77 240 ASP F N 1
ATOM 14063 C CA . ASP F 1 246 ? 34.531 77.564 -32.367 1.00 77.54 240 ASP F CA 1
ATOM 14064 C C . ASP F 1 246 ? 33.857 76.206 -32.379 1.00 83.51 240 ASP F C 1
ATOM 14065 O O . ASP F 1 246 ? 34.007 75.397 -31.458 1.00 86.31 240 ASP F O 1
ATOM 14070 N N . ALA F 1 247 ? 33.069 76.006 -33.430 1.00 86.08 241 ALA F N 1
ATOM 14071 C CA . ALA F 1 247 ? 32.303 74.789 -33.654 1.00 87.56 241 ALA F CA 1
ATOM 14072 C C . ALA F 1 247 ? 33.080 73.501 -33.366 1.00 88.88 241 ALA F C 1
ATOM 14073 O O . ALA F 1 247 ? 32.497 72.502 -32.911 1.00 86.76 241 ALA F O 1
ATOM 14075 N N . ALA F 1 248 ? 34.385 73.527 -33.634 1.00 90.03 242 ALA F N 1
ATOM 14076 C CA . ALA F 1 248 ? 35.230 72.359 -33.435 1.00 91.12 242 ALA F CA 1
ATOM 14077 C C . ALA F 1 248 ? 35.659 72.173 -31.986 1.00 91.34 242 ALA F C 1
ATOM 14078 O O . ALA F 1 248 ? 35.818 71.039 -31.506 1.00 90.47 242 ALA F O 1
ATOM 14080 N N . PHE F 1 249 ? 35.828 73.287 -31.287 1.00 91.28 243 PHE F N 1
ATOM 14081 C CA . PHE F 1 249 ? 36.297 73.255 -29.912 1.00 92.19 243 PHE F CA 1
ATOM 14082 C C . PHE F 1 249 ? 35.234 73.365 -28.803 1.00 90.33 243 PHE F C 1
ATOM 14083 O O . PHE F 1 249 ? 35.310 72.642 -27.808 1.00 91.30 243 PHE F O 1
ATOM 14091 N N . VAL F 1 250 ? 34.248 74.251 -28.962 1.00 87.10 244 VAL F N 1
ATOM 14092 C CA . VAL F 1 250 ? 33.211 74.433 -27.937 1.00 81.54 244 VAL F CA 1
ATOM 14093 C C . VAL F 1 250 ? 31.813 73.951 -28.352 1.00 82.30 244 VAL F C 1
ATOM 14094 O O . VAL F 1 250 ? 31.208 74.490 -29.278 1.00 80.90 244 VAL F O 1
ATOM 14098 N N . PRO F 1 251 ? 31.287 72.924 -27.654 1.00 84.65 245 PRO F N 1
ATOM 14099 C CA . PRO F 1 251 ? 29.974 72.296 -27.872 1.00 84.84 245 PRO F CA 1
ATOM 14100 C C . PRO F 1 251 ? 28.788 73.255 -27.973 1.00 83.47 245 PRO F C 1
ATOM 14101 O O . PRO F 1 251 ? 27.810 72.985 -28.675 1.00 80.17 245 PRO F O 1
ATOM 14105 N N . SER F 1 252 ? 28.864 74.370 -27.254 1.00 86.44 246 SER F N 1
ATOM 14106 C CA . SER F 1 252 ? 27.801 75.365 -27.279 1.00 90.21 246 SER F CA 1
ATOM 14107 C C . SER F 1 252 ? 27.630 75.815 -28.711 1.00 89.02 246 SER F C 1
ATOM 14108 O O . SER F 1 252 ? 26.511 75.893 -29.240 1.00 90.43 246 SER F O 1
ATOM 14111 N N . VAL F 1 253 ? 28.761 76.119 -29.329 1.00 86.13 247 VAL F N 1
ATOM 14112 C CA . VAL F 1 253 ? 28.775 76.589 -30.697 1.00 83.24 247 VAL F CA 1
ATOM 14113 C C . VAL F 1 253 ? 28.480 75.480 -31.702 1.00 83.41 247 VAL F C 1
ATOM 14114 O O . VAL F 1 253 ? 28.030 75.744 -32.813 1.00 81.58 247 VAL F O 1
ATOM 14118 N N . ALA F 1 254 ? 28.743 74.239 -31.314 1.00 85.73 248 ALA F N 1
ATOM 14119 C CA . ALA F 1 254 ? 28.513 73.108 -32.197 1.00 87.56 248 ALA F CA 1
ATOM 14120 C C . ALA F 1 254 ? 27.041 72.943 -32.543 1.00 89.27 248 ALA F C 1
ATOM 14121 O O . ALA F 1 254 ? 26.678 72.971 -33.716 1.00 91.23 248 ALA F O 1
ATOM 14123 N N . GLU F 1 255 ? 26.196 72.777 -31.530 1.00 90.78 249 GLU F N 1
ATOM 14124 C CA . GLU F 1 255 ? 24.767 72.602 -31.766 1.00 94.48 249 GLU F CA 1
ATOM 14125 C C . GLU F 1 255 ? 24.124 73.838 -32.400 1.00 95.93 249 GLU F C 1
ATOM 14126 O O . GLU F 1 255 ? 23.046 73.743 -32.996 1.00 96.95 249 GLU F O 1
ATOM 14132 N N . LYS F 1 256 ? 24.768 74.996 -32.268 1.00 95.34 250 LYS F N 1
ATOM 14133 C CA . LYS F 1 256 ? 24.221 76.221 -32.850 1.00 94.94 250 LYS F CA 1
ATOM 14134 C C . LYS F 1 256 ? 24.620 76.307 -34.318 1.00 93.18 250 LYS F C 1
ATOM 14135 O O . LYS F 1 256 ? 23.785 76.131 -35.210 1.00 92.86 250 LYS F O 1
ATOM 14141 N N . LYS F 1 257 ? 25.902 76.561 -34.561 1.00 89.96 251 LYS F N 1
ATOM 14142 C CA . LYS F 1 257 ? 26.431 76.673 -35.914 1.00 83.11 251 LYS F CA 1
ATOM 14143 C C . LYS F 1 257 ? 26.161 75.459 -36.799 1.00 79.65 251 LYS F C 1
ATOM 14144 O O . LYS F 1 257 ? 26.022 75.614 -38.015 1.00 80.37 251 LYS F O 1
ATOM 14150 N N . ALA F 1 258 ? 26.111 74.259 -36.218 1.00 75.15 252 ALA F N 1
ATOM 14151 C CA . ALA F 1 258 ? 25.870 73.067 -37.030 1.00 74.35 252 ALA F CA 1
ATOM 14152 C C . ALA F 1 258 ? 25.630 71.754 -36.290 1.00 74.45 252 ALA F C 1
ATOM 14153 O O . ALA F 1 258 ? 26.554 70.966 -36.090 1.00 73.59 252 ALA F O 1
ATOM 14155 N N . PRO F 1 259 ? 24.375 71.494 -35.888 1.00 75.98 253 PRO F N 1
ATOM 14156 C CA . PRO F 1 259 ? 24.048 70.251 -35.180 1.00 80.69 253 PRO F CA 1
ATOM 14157 C C . PRO F 1 259 ? 23.952 69.107 -36.195 1.00 87.47 253 PRO F C 1
ATOM 14158 O O . PRO F 1 259 ? 24.218 69.313 -37.391 1.00 88.96 253 PRO F O 1
ATOM 14162 N N . ASP F 1 260 ? 23.576 67.918 -35.731 1.00 92.92 254 ASP F N 1
ATOM 14163 C CA . ASP F 1 260 ? 23.458 66.755 -36.612 1.00 97.60 254 ASP F CA 1
ATOM 14164 C C . ASP F 1 260 ? 24.833 66.260 -37.048 1.00 98.72 254 ASP F C 1
ATOM 14165 O O . ASP F 1 260 ? 24.963 65.164 -37.592 1.00 101.79 254 ASP F O 1
ATOM 14170 N N . SER F 1 261 ? 25.856 67.066 -36.801 1.00 96.82 255 SER F N 1
ATOM 14171 C CA . SER F 1 261 ? 27.209 66.699 -37.181 1.00 93.73 255 SER F CA 1
ATOM 14172 C C . SER F 1 261 ? 27.880 65.742 -36.206 1.00 93.07 255 SER F C 1
ATOM 14173 O O . SER F 1 261 ? 27.654 65.828 -35.001 1.00 92.05 255 SER F O 1
ATOM 14176 N N . GLU F 1 262 ? 28.709 64.840 -36.725 1.00 94.82 256 GLU F N 1
ATOM 14177 C CA . GLU F 1 262 ? 29.434 63.902 -35.875 1.00 97.33 256 GLU F CA 1
ATOM 14178 C C . GLU F 1 262 ? 30.153 64.669 -34.774 1.00 96.41 256 GLU F C 1
ATOM 14179 O O . GLU F 1 262 ? 30.022 64.347 -33.589 1.00 95.70 256 GLU F O 1
ATOM 14185 N N . ILE F 1 263 ? 30.924 65.675 -35.173 1.00 95.76 257 ILE F N 1
ATOM 14186 C CA . ILE F 1 263 ? 31.675 66.496 -34.225 1.00 96.15 257 ILE F CA 1
ATOM 14187 C C . ILE F 1 263 ? 30.725 67.358 -33.386 1.00 98.16 257 ILE F C 1
ATOM 14188 O O . ILE F 1 263 ? 29.951 68.152 -33.935 1.00 100.72 257 ILE F O 1
ATOM 14193 N N . LYS F 1 264 ? 30.796 67.221 -32.064 1.00 96.69 258 LYS F N 1
ATOM 14194 C CA . LYS F 1 264 ? 29.947 68.010 -31.186 1.00 91.43 258 LYS F CA 1
ATOM 14195 C C . LYS F 1 264 ? 30.840 68.920 -30.353 1.00 86.96 258 LYS F C 1
ATOM 14196 O O . LYS F 1 264 ? 30.884 68.804 -29.125 1.00 85.23 258 LYS F O 1
ATOM 14202 N N . GLY F 1 265 ? 31.570 69.804 -31.033 1.00 83.24 259 GLY F N 1
ATOM 14203 C CA . GLY F 1 265 ? 32.459 70.722 -30.344 1.00 79.21 259 GLY F CA 1
ATOM 14204 C C . GLY F 1 265 ? 33.521 69.999 -29.550 1.00 77.62 259 GLY F C 1
ATOM 14205 O O . GLY F 1 265 ? 34.185 70.553 -28.676 1.00 75.22 259 GLY F O 1
ATOM 14206 N N . ASP F 1 266 ? 33.690 68.736 -29.880 1.00 79.98 260 ASP F N 1
ATOM 14207 C CA . ASP F 1 266 ? 34.664 67.892 -29.196 1.00 83.45 260 ASP F CA 1
ATOM 14208 C C . ASP F 1 266 ? 35.754 67.337 -30.139 1.00 82.22 260 ASP F C 1
ATOM 14209 O O . ASP F 1 266 ? 35.966 66.120 -30.250 1.00 80.37 260 ASP F O 1
ATOM 14214 N N . ALA F 1 267 ? 36.458 68.219 -30.838 1.00 80.97 261 ALA F N 1
ATOM 14215 C CA . ALA F 1 267 ? 37.494 67.756 -31.766 1.00 81.88 261 ALA F CA 1
ATOM 14216 C C . ALA F 1 267 ? 38.833 67.591 -31.056 1.00 82.16 261 ALA F C 1
ATOM 14217 O O . ALA F 1 267 ? 39.166 68.396 -30.183 1.00 82.18 261 ALA F O 1
ATOM 14219 N N . ASN F 1 268 ? 39.596 66.561 -31.424 1.00 81.09 262 ASN F N 1
ATOM 14220 C CA . ASN F 1 268 ? 40.900 66.316 -30.812 1.00 80.16 262 ASN F CA 1
ATOM 14221 C C . ASN F 1 268 ? 41.976 66.092 -31.871 1.00 82.52 262 ASN F C 1
ATOM 14222 O O . ASN F 1 268 ? 43.053 65.548 -31.591 1.00 84.46 262 ASN F O 1
ATOM 14227 N N . VAL F 1 269 ? 41.654 66.525 -33.087 1.00 80.69 263 VAL F N 1
ATOM 14228 C CA . VAL F 1 269 ? 42.531 66.437 -34.245 1.00 75.59 263 VAL F CA 1
ATOM 14229 C C . VAL F 1 269 ? 42.043 67.557 -35.149 1.00 72.48 263 VAL F C 1
ATOM 14230 O O . VAL F 1 269 ? 40.975 67.461 -35.738 1.00 70.59 263 VAL F O 1
ATOM 14234 N N . PHE F 1 270 ? 42.829 68.620 -35.261 1.00 72.76 264 PHE F N 1
ATOM 14235 C CA . PHE F 1 270 ? 42.438 69.780 -36.060 1.00 75.88 264 PHE F CA 1
ATOM 14236 C C . PHE F 1 270 ? 43.241 69.997 -37.345 1.00 75.82 264 PHE F C 1
ATOM 14237 O O . PHE F 1 270 ? 44.351 70.537 -37.318 1.00 77.07 264 PHE F O 1
ATOM 14245 N N . VAL F 1 271 ? 42.653 69.609 -38.474 1.00 73.45 265 VAL F N 1
ATOM 14246 C CA . VAL F 1 271 ? 43.313 69.758 -39.767 1.00 67.77 265 VAL F CA 1
ATOM 14247 C C . VAL F 1 271 ? 43.221 71.180 -40.314 1.00 65.62 265 VAL F C 1
ATOM 14248 O O . VAL F 1 271 ? 42.127 71.659 -40.628 1.00 67.76 265 VAL F O 1
ATOM 14252 N N . PHE F 1 272 ? 44.362 71.852 -40.432 1.00 62.59 266 PHE F N 1
ATOM 14253 C CA . PHE F 1 272 ? 44.367 73.211 -40.947 1.00 65.13 266 PHE F CA 1
ATOM 14254 C C . PHE F 1 272 ? 44.259 73.236 -42.481 1.00 67.35 266 PHE F C 1
ATOM 14255 O O . PHE F 1 272 ? 44.765 72.349 -43.165 1.00 65.84 266 PHE F O 1
ATOM 14263 N N . PRO F 1 273 ? 43.596 74.255 -43.038 1.00 70.65 267 PRO F N 1
ATOM 14264 C CA . PRO F 1 273 ? 43.414 74.388 -44.481 1.00 68.32 267 PRO F CA 1
ATOM 14265 C C . PRO F 1 273 ? 44.653 74.806 -45.281 1.00 64.10 267 PRO F C 1
ATOM 14266 O O . PRO F 1 273 ? 44.683 74.658 -46.499 1.00 64.81 267 PRO F O 1
ATOM 14270 N N . SER F 1 274 ? 45.667 75.346 -44.615 1.00 62.12 268 SER F N 1
ATOM 14271 C CA . SER F 1 274 ? 46.888 75.750 -45.313 1.00 62.92 268 SER F CA 1
ATOM 14272 C C . SER F 1 274 ? 48.047 75.840 -44.321 1.00 70.88 268 SER F C 1
ATOM 14273 O O . SER F 1 274 ? 47.836 75.832 -43.104 1.00 75.22 268 SER F O 1
ATOM 14276 N N . LEU F 1 275 ? 49.268 75.936 -44.837 1.00 73.86 269 LEU F N 1
ATOM 14277 C CA . LEU F 1 275 ? 50.438 76.021 -43.971 1.00 76.16 269 LEU F CA 1
ATOM 14278 C C . LEU F 1 275 ? 50.476 77.335 -43.197 1.00 79.91 269 LEU F C 1
ATOM 14279 O O . LEU F 1 275 ? 51.008 77.383 -42.080 1.00 82.60 269 LEU F O 1
ATOM 14284 N N . GLU F 1 276 ? 49.932 78.398 -43.790 1.00 81.20 270 GLU F N 1
ATOM 14285 C CA . GLU F 1 276 ? 49.898 79.683 -43.123 1.00 80.43 270 GLU F CA 1
ATOM 14286 C C . GLU F 1 276 ? 49.020 79.551 -41.875 1.00 78.57 270 GLU F C 1
ATOM 14287 O O . GLU F 1 276 ? 49.373 80.039 -40.791 1.00 74.92 270 GLU F O 1
ATOM 14293 N N . ALA F 1 277 ? 47.897 78.854 -42.017 1.00 78.14 271 ALA F N 1
ATOM 14294 C CA . ALA F 1 277 ? 46.993 78.656 -40.893 1.00 80.90 271 ALA F CA 1
ATOM 14295 C C . ALA F 1 277 ? 47.604 77.692 -39.881 1.00 81.92 271 ALA F C 1
ATOM 14296 O O . ALA F 1 277 ? 47.694 77.981 -38.680 1.00 84.75 271 ALA F O 1
ATOM 14298 N N . GLY F 1 278 ? 48.031 76.540 -40.376 1.00 79.88 272 GLY F N 1
ATOM 14299 C CA . GLY F 1 278 ? 48.628 75.546 -39.513 1.00 80.09 272 GLY F CA 1
ATOM 14300 C C . GLY F 1 278 ? 49.837 75.984 -38.703 1.00 80.96 272 GLY F C 1
ATOM 14301 O O . GLY F 1 278 ? 49.931 75.648 -37.523 1.00 82.62 272 GLY F O 1
ATOM 14302 N N . ASN F 1 279 ? 50.756 76.733 -39.302 1.00 78.84 273 ASN F N 1
ATOM 14303 C CA . ASN F 1 279 ? 51.943 77.170 -38.586 1.00 79.39 273 ASN F CA 1
ATOM 14304 C C . ASN F 1 279 ? 51.587 78.212 -37.531 1.00 81.26 273 ASN F C 1
ATOM 14305 O O . ASN F 1 279 ? 51.851 77.995 -36.340 1.00 84.12 273 ASN F O 1
ATOM 14310 N N . ILE F 1 280 ? 50.989 79.326 -37.954 1.00 81.73 274 ILE F N 1
ATOM 14311 C CA . ILE F 1 280 ? 50.592 80.366 -37.014 1.00 80.63 274 ILE F CA 1
ATOM 14312 C C . ILE F 1 280 ? 49.676 79.782 -35.950 1.00 80.62 274 ILE F C 1
ATOM 14313 O O . ILE F 1 280 ? 49.676 80.238 -34.801 1.00 80.64 274 ILE F O 1
ATOM 14318 N N . GLY F 1 281 ? 48.906 78.768 -36.334 1.00 79.76 275 GLY F N 1
ATOM 14319 C CA . GLY F 1 281 ? 47.988 78.136 -35.407 1.00 81.41 275 GLY F CA 1
ATOM 14320 C C . GLY F 1 281 ? 48.644 77.544 -34.175 1.00 82.27 275 GLY F C 1
ATOM 14321 O O . GLY F 1 281 ? 48.443 78.046 -33.063 1.00 85.05 275 GLY F O 1
ATOM 14322 N N . TYR F 1 282 ? 49.425 76.482 -34.364 1.00 80.76 276 TYR F N 1
ATOM 14323 C CA . TYR F 1 282 ? 50.078 75.827 -33.239 1.00 80.84 276 TYR F CA 1
ATOM 14324 C C . TYR F 1 282 ? 50.901 76.802 -32.415 1.00 80.23 276 TYR F C 1
ATOM 14325 O O . TYR F 1 282 ? 50.965 76.691 -31.185 1.00 83.18 276 TYR F O 1
ATOM 14334 N N . LYS F 1 283 ? 51.528 77.760 -33.090 1.00 77.42 277 LYS F N 1
ATOM 14335 C CA . LYS F 1 283 ? 52.344 78.750 -32.409 1.00 78.30 277 LYS F CA 1
ATOM 14336 C C . LYS F 1 283 ? 51.554 79.675 -31.502 1.00 75.14 277 LYS F C 1
ATOM 14337 O O . LYS F 1 283 ? 52.012 80.006 -30.414 1.00 74.41 277 LYS F O 1
ATOM 14343 N N . ILE F 1 284 ? 50.378 80.097 -31.950 1.00 73.56 278 ILE F N 1
ATOM 14344 C CA . ILE F 1 284 ? 49.532 80.955 -31.140 1.00 73.03 278 ILE F CA 1
ATOM 14345 C C . ILE F 1 284 ? 49.120 80.067 -29.962 1.00 70.92 278 ILE F C 1
ATOM 14346 O O . ILE F 1 284 ? 49.168 80.470 -28.789 1.00 71.46 278 ILE F O 1
ATOM 14351 N N . ALA F 1 285 ? 48.715 78.845 -30.299 1.00 69.53 279 ALA F N 1
ATOM 14352 C CA . ALA F 1 285 ? 48.278 77.869 -29.308 1.00 73.61 279 ALA F CA 1
ATOM 14353 C C . ALA F 1 285 ? 49.338 77.635 -28.225 1.00 76.35 279 ALA F C 1
ATOM 14354 O O . ALA F 1 285 ? 49.016 77.377 -27.054 1.00 79.86 279 ALA F O 1
ATOM 14356 N N . GLN F 1 286 ? 50.600 77.727 -28.624 1.00 77.12 280 GLN F N 1
ATOM 14357 C CA . GLN F 1 286 ? 51.707 77.513 -27.712 1.00 74.76 280 GLN F CA 1
ATOM 14358 C C . GLN F 1 286 ? 52.013 78.747 -26.873 1.00 74.04 280 GLN F C 1
ATOM 14359 O O . GLN F 1 286 ? 51.824 78.752 -25.654 1.00 74.72 280 GLN F O 1
ATOM 14365 N N . ARG F 1 287 ? 52.470 79.802 -27.539 1.00 74.41 281 ARG F N 1
ATOM 14366 C CA . ARG F 1 287 ? 52.815 81.037 -26.851 1.00 77.85 281 ARG F CA 1
ATOM 14367 C C . ARG F 1 287 ? 51.661 81.753 -26.159 1.00 79.79 281 ARG F C 1
ATOM 14368 O O . ARG F 1 287 ? 51.866 82.372 -25.115 1.00 83.46 281 ARG F O 1
ATOM 14376 N N . LEU F 1 288 ? 50.458 81.694 -26.715 1.00 76.43 282 LEU F N 1
ATOM 14377 C CA . LEU F 1 288 ? 49.349 82.359 -26.048 1.00 76.12 282 LEU F CA 1
ATOM 14378 C C . LEU F 1 288 ? 48.590 81.372 -25.173 1.00 78.78 282 LEU F C 1
ATOM 14379 O O . LEU F 1 288 ? 48.287 81.670 -24.025 1.00 83.90 282 LEU F O 1
ATOM 14384 N N . GLY F 1 289 ? 48.291 80.198 -25.718 1.00 77.25 283 GLY F N 1
ATOM 14385 C CA . GLY F 1 289 ? 47.541 79.202 -24.973 1.00 75.88 283 GLY F CA 1
ATOM 14386 C C . GLY F 1 289 ? 48.366 78.417 -23.970 1.00 77.30 283 GLY F C 1
ATOM 14387 O O . GLY F 1 289 ? 47.849 77.501 -23.304 1.00 78.80 283 GLY F O 1
ATOM 14388 N N . ASN F 1 290 ? 49.647 78.760 -23.859 1.00 75.81 284 ASN F N 1
ATOM 14389 C CA . ASN F 1 290 ? 50.524 78.077 -22.915 1.00 74.86 284 ASN F CA 1
ATOM 14390 C C . ASN F 1 290 ? 50.342 76.569 -22.999 1.00 76.10 284 ASN F C 1
ATOM 14391 O O . ASN F 1 290 ? 50.164 75.879 -21.987 1.00 76.55 284 ASN F O 1
ATOM 14396 N N . PHE F 1 291 ? 50.359 76.066 -24.221 1.00 77.07 285 PHE F N 1
ATOM 14397 C CA . PHE F 1 291 ? 50.240 74.645 -24.442 1.00 80.10 285 PHE F CA 1
ATOM 14398 C C . PHE F 1 291 ? 51.656 74.166 -24.745 1.00 84.32 285 PHE F C 1
ATOM 14399 O O . PHE F 1 291 ? 52.475 74.932 -25.278 1.00 83.07 285 PHE F O 1
ATOM 14407 N N . GLU F 1 292 ? 51.956 72.921 -24.390 1.00 88.54 286 GLU F N 1
ATOM 14408 C CA . GLU F 1 292 ? 53.272 72.363 -24.662 1.00 92.12 286 GLU F CA 1
ATOM 14409 C C . GLU F 1 292 ? 53.201 71.851 -26.101 1.00 92.37 286 GLU F C 1
ATOM 14410 O O . GLU F 1 292 ? 52.288 71.093 -26.448 1.00 92.36 286 GLU F O 1
ATOM 14416 N N . ALA F 1 293 ? 54.155 72.257 -26.934 1.00 92.66 287 ALA F N 1
ATOM 14417 C CA . ALA F 1 293 ? 54.153 71.855 -28.333 1.00 92.52 287 ALA F CA 1
ATOM 14418 C C . ALA F 1 293 ? 55.329 70.965 -28.755 1.00 90.78 287 ALA F C 1
ATOM 14419 O O . ALA F 1 293 ? 56.477 71.394 -28.729 1.00 92.02 287 ALA F O 1
ATOM 14421 N N . VAL F 1 294 ? 55.008 69.731 -29.147 1.00 87.57 288 VAL F N 1
ATOM 14422 C CA . VAL F 1 294 ? 55.921 68.704 -29.640 1.00 86.64 288 VAL F CA 1
ATOM 14423 C C . VAL F 1 294 ? 56.178 69.054 -31.110 1.00 89.41 288 VAL F C 1
ATOM 14424 O O . VAL F 1 294 ? 55.209 69.125 -31.900 1.00 91.08 288 VAL F O 1
ATOM 14428 N N . GLY F 1 295 ? 57.476 69.223 -31.447 1.00 90.12 289 GLY F N 1
ATOM 14429 C CA . GLY F 1 295 ? 57.989 69.572 -32.781 1.00 86.28 289 GLY F CA 1
ATOM 14430 C C . GLY F 1 295 ? 57.444 68.839 -34.019 1.00 84.61 289 GLY F C 1
ATOM 14431 O O . GLY F 1 295 ? 56.661 67.888 -33.832 1.00 87.04 289 GLY F O 1
ATOM 14432 N N . PRO F 1 296 ? 57.741 69.272 -35.241 1.00 80.87 290 PRO F N 1
ATOM 14433 C CA . PRO F 1 296 ? 57.162 68.520 -36.352 1.00 73.26 290 PRO F CA 1
ATOM 14434 C C . PRO F 1 296 ? 57.386 67.023 -36.348 1.00 68.11 290 PRO F C 1
ATOM 14435 O O . PRO F 1 296 ? 58.515 66.551 -36.157 1.00 68.00 290 PRO F O 1
ATOM 14439 N N . ILE F 1 297 ? 56.299 66.285 -36.553 1.00 62.34 291 ILE F N 1
ATOM 14440 C CA . ILE F 1 297 ? 56.366 64.840 -36.622 1.00 61.57 291 ILE F CA 1
ATOM 14441 C C . ILE F 1 297 ? 55.853 64.429 -37.983 1.00 63.86 291 ILE F C 1
ATOM 14442 O O . ILE F 1 297 ? 54.677 64.628 -38.292 1.00 65.49 291 ILE F O 1
ATOM 14447 N N . LEU F 1 298 ? 56.736 63.871 -38.805 1.00 65.44 292 LEU F N 1
ATOM 14448 C CA . LEU F 1 298 ? 56.348 63.465 -40.153 1.00 62.97 292 LEU F CA 1
ATOM 14449 C C . LEU F 1 298 ? 55.439 62.260 -40.072 1.00 62.45 292 LEU F C 1
ATOM 14450 O O . LEU F 1 298 ? 55.330 61.631 -39.014 1.00 59.61 292 LEU F O 1
ATOM 14455 N N . GLN F 1 299 ? 54.773 61.940 -41.176 1.00 66.82 293 GLN F N 1
ATOM 14456 C CA . GLN F 1 299 ? 53.851 60.816 -41.165 1.00 68.68 293 GLN F CA 1
ATOM 14457 C C . GLN F 1 299 ? 53.561 60.322 -42.574 1.00 71.16 293 GLN F C 1
ATOM 14458 O O . GLN F 1 299 ? 53.708 61.072 -43.549 1.00 73.30 293 GLN F O 1
ATOM 14464 N N . GLY F 1 300 ? 53.151 59.064 -42.685 1.00 71.97 294 GLY F N 1
ATOM 14465 C CA . GLY F 1 300 ? 52.825 58.527 -43.994 1.00 74.74 294 GLY F CA 1
ATOM 14466 C C . GLY F 1 300 ? 53.951 57.866 -44.773 1.00 75.93 294 GLY F C 1
ATOM 14467 O O . GLY F 1 300 ? 53.714 57.336 -45.865 1.00 76.44 294 GLY F O 1
ATOM 14468 N N . LEU F 1 301 ? 55.160 57.873 -44.216 1.00 75.56 295 LEU F N 1
ATOM 14469 C CA . LEU F 1 301 ? 56.312 57.276 -44.880 1.00 74.10 295 LEU F CA 1
ATOM 14470 C C . LEU F 1 301 ? 56.415 55.772 -44.617 1.00 77.94 295 LEU F C 1
ATOM 14471 O O . LEU F 1 301 ? 55.808 55.265 -43.669 1.00 78.55 295 LEU F O 1
ATOM 14476 N N . ASN F 1 302 ? 57.178 55.062 -45.455 1.00 80.81 296 ASN F N 1
ATOM 14477 C CA . ASN F 1 302 ? 57.348 53.619 -45.291 1.00 79.60 296 ASN F CA 1
ATOM 14478 C C . ASN F 1 302 ? 58.141 53.321 -44.022 1.00 75.88 296 ASN F C 1
ATOM 14479 O O . ASN F 1 302 ? 57.923 52.318 -43.357 1.00 74.47 296 ASN F O 1
ATOM 14484 N N . MET F 1 303 ? 59.078 54.199 -43.694 1.00 74.26 297 MET F N 1
ATOM 14485 C CA . MET F 1 303 ? 59.900 54.046 -42.493 1.00 67.84 297 MET F CA 1
ATOM 14486 C C . MET F 1 303 ? 60.045 55.399 -41.810 1.00 63.13 297 MET F C 1
ATOM 14487 O O . MET F 1 303 ? 60.301 56.419 -42.456 1.00 64.78 297 MET F O 1
ATOM 14492 N N . PRO F 1 304 ? 59.916 55.417 -40.482 1.00 55.75 298 PRO F N 1
ATOM 14493 C CA . PRO F 1 304 ? 60.016 56.606 -39.636 1.00 53.01 298 PRO F CA 1
ATOM 14494 C C . PRO F 1 304 ? 61.220 57.502 -39.901 1.00 54.28 298 PRO F C 1
ATOM 14495 O O . PRO F 1 304 ? 62.375 57.043 -39.944 1.00 56.35 298 PRO F O 1
ATOM 14499 N N . VAL F 1 305 ? 60.927 58.783 -40.079 1.00 52.02 299 VAL F N 1
ATOM 14500 C CA . VAL F 1 305 ? 61.944 59.792 -40.307 1.00 51.72 299 VAL F CA 1
ATOM 14501 C C . VAL F 1 305 ? 61.398 61.031 -39.632 1.00 55.45 299 VAL F C 1
ATOM 14502 O O . VAL F 1 305 ? 60.204 61.322 -39.751 1.00 59.31 299 VAL F O 1
ATOM 14506 N N . ASN F 1 306 ? 62.243 61.748 -38.898 1.00 57.18 300 ASN F N 1
ATOM 14507 C CA . ASN F 1 306 ? 61.770 62.949 -38.223 1.00 57.49 300 ASN F CA 1
ATOM 14508 C C . ASN F 1 306 ? 62.782 64.059 -38.118 1.00 59.44 300 ASN F C 1
ATOM 14509 O O . ASN F 1 306 ? 63.983 63.805 -37.936 1.00 58.11 300 ASN F O 1
ATOM 14514 N N . ASP F 1 307 ? 62.285 65.290 -38.221 1.00 62.49 301 ASP F N 1
ATOM 14515 C CA . ASP F 1 307 ? 63.144 66.461 -38.209 1.00 65.27 301 ASP F CA 1
ATOM 14516 C C . ASP F 1 307 ? 63.149 67.216 -36.889 1.00 69.77 301 ASP F C 1
ATOM 14517 O O . ASP F 1 307 ? 62.109 67.707 -36.447 1.00 73.71 301 ASP F O 1
ATOM 14522 N N . LEU F 1 308 ? 64.314 67.293 -36.254 1.00 71.02 302 LEU F N 1
ATOM 14523 C CA . LEU F 1 308 ? 64.467 68.024 -35.004 1.00 68.42 302 LEU F CA 1
ATOM 14524 C C . LEU F 1 308 ? 64.653 69.467 -35.419 1.00 66.14 302 LEU F C 1
ATOM 14525 O O . LEU F 1 308 ? 65.052 69.746 -36.554 1.00 63.70 302 LEU F O 1
ATOM 14530 N N . SER F 1 309 ? 64.396 70.391 -34.511 1.00 64.93 303 SER F N 1
ATOM 14531 C CA . SER F 1 309 ? 64.590 71.777 -34.860 1.00 67.18 303 SER F CA 1
ATOM 14532 C C . SER F 1 309 ? 66.060 72.096 -34.665 1.00 64.03 303 SER F C 1
ATOM 14533 O O . SER F 1 309 ? 66.694 71.526 -33.786 1.00 63.88 303 SER F O 1
ATOM 14536 N N . ARG F 1 310 ? 66.614 72.983 -35.489 1.00 64.46 304 ARG F N 1
ATOM 14537 C CA . ARG F 1 310 ? 68.003 73.374 -35.318 1.00 66.86 304 ARG F CA 1
ATOM 14538 C C . ARG F 1 310 ? 67.915 74.000 -33.926 1.00 70.87 304 ARG F C 1
ATOM 14539 O O . ARG F 1 310 ? 66.801 74.214 -33.428 1.00 73.72 304 ARG F O 1
ATOM 14547 N N . GLY F 1 311 ? 69.047 74.286 -33.292 1.00 71.85 305 GLY F N 1
ATOM 14548 C CA . GLY F 1 311 ? 68.981 74.868 -31.962 1.00 75.30 305 GLY F CA 1
ATOM 14549 C C . GLY F 1 311 ? 67.892 74.213 -31.110 1.00 77.69 305 GLY F C 1
ATOM 14550 O O . GLY F 1 311 ? 67.075 74.902 -30.490 1.00 75.88 305 GLY F O 1
ATOM 14551 N N . CYS F 1 312 ? 67.867 72.883 -31.077 1.00 79.77 306 CYS F N 1
ATOM 14552 C CA . CYS F 1 312 ? 66.863 72.172 -30.295 1.00 80.06 306 CYS F CA 1
ATOM 14553 C C . CYS F 1 312 ? 67.390 71.876 -28.904 1.00 78.82 306 CYS F C 1
ATOM 14554 O O . CYS F 1 312 ? 68.348 72.505 -28.451 1.00 78.31 306 CYS F O 1
ATOM 14557 N N . ASN F 1 313 ? 66.785 70.894 -28.247 1.00 77.23 307 ASN F N 1
ATOM 14558 C CA . ASN F 1 313 ? 67.145 70.529 -26.886 1.00 77.17 307 ASN F CA 1
ATOM 14559 C C . ASN F 1 313 ? 67.605 69.077 -26.822 1.00 74.21 307 ASN F C 1
ATOM 14560 O O . ASN F 1 313 ? 67.141 68.235 -27.599 1.00 72.51 307 ASN F O 1
ATOM 14565 N N . ALA F 1 314 ? 68.522 68.786 -25.906 1.00 71.17 308 ALA F N 1
ATOM 14566 C CA . ALA F 1 314 ? 69.025 67.428 -25.770 1.00 67.80 308 ALA F CA 1
ATOM 14567 C C . ALA F 1 314 ? 67.902 66.441 -25.463 1.00 67.53 308 ALA F C 1
ATOM 14568 O O . ALA F 1 314 ? 67.909 65.321 -25.964 1.00 68.54 308 ALA F O 1
ATOM 14570 N N . GLU F 1 315 ? 66.942 66.860 -24.641 1.00 67.45 309 GLU F N 1
ATOM 14571 C CA . GLU F 1 315 ? 65.815 66.009 -24.287 1.00 67.48 309 GLU F CA 1
ATOM 14572 C C . GLU F 1 315 ? 64.873 65.931 -25.478 1.00 66.15 309 GLU F C 1
ATOM 14573 O O . GLU F 1 315 ? 64.155 64.944 -25.648 1.00 65.38 309 GLU F O 1
ATOM 14579 N N . ASP F 1 316 ? 64.870 66.980 -26.298 1.00 66.04 310 ASP F N 1
ATOM 14580 C CA . ASP F 1 316 ? 64.026 66.995 -27.485 1.00 64.05 310 ASP F CA 1
ATOM 14581 C C . ASP F 1 316 ? 64.447 65.852 -28.388 1.00 61.03 310 ASP F C 1
ATOM 14582 O O . ASP F 1 316 ? 63.609 65.124 -28.922 1.00 59.93 310 ASP F O 1
ATOM 14587 N N . VAL F 1 317 ? 65.756 65.720 -28.564 1.00 59.38 311 VAL F N 1
ATOM 14588 C CA . VAL F 1 317 ? 66.313 64.660 -29.381 1.00 52.68 311 VAL F CA 1
ATOM 14589 C C . VAL F 1 317 ? 65.856 63.328 -28.790 1.00 54.19 311 VAL F C 1
ATOM 14590 O O . VAL F 1 317 ? 65.416 62.435 -29.517 1.00 56.64 311 VAL F O 1
ATOM 14594 N N . TYR F 1 318 ? 65.945 63.215 -27.466 1.00 51.10 312 TYR F N 1
ATOM 14595 C CA . TYR F 1 318 ? 65.546 62.003 -26.757 1.00 51.04 312 TYR F CA 1
ATOM 14596 C C . TYR F 1 318 ? 64.110 61.619 -27.091 1.00 53.18 312 TYR F C 1
ATOM 14597 O O . TYR F 1 318 ? 63.821 60.494 -27.515 1.00 52.68 312 TYR F O 1
ATOM 14606 N N . ASN F 1 319 ? 63.211 62.569 -26.889 1.00 58.91 313 ASN F N 1
ATOM 14607 C CA . ASN F 1 319 ? 61.811 62.338 -27.154 1.00 63.85 313 ASN F CA 1
ATOM 14608 C C . ASN F 1 319 ? 61.483 62.052 -28.602 1.00 64.11 313 ASN F C 1
ATOM 14609 O O . ASN F 1 319 ? 60.666 61.166 -28.877 1.00 63.97 313 ASN F O 1
ATOM 14614 N N . LEU F 1 320 ? 62.092 62.784 -29.532 1.00 64.40 314 LEU F N 1
ATOM 14615 C CA . LEU F 1 320 ? 61.794 62.538 -30.935 1.00 64.70 314 LEU F CA 1
ATOM 14616 C C . LEU F 1 320 ? 62.131 61.093 -31.257 1.00 66.25 314 LEU F C 1
ATOM 14617 O O . LEU F 1 320 ? 61.393 60.413 -32.002 1.00 63.53 314 LEU F O 1
ATOM 14622 N N . ALA F 1 321 ? 63.241 60.627 -30.683 1.00 67.14 315 ALA F N 1
ATOM 14623 C CA . ALA F 1 321 ? 63.675 59.252 -30.873 1.00 67.68 315 ALA F CA 1
ATOM 14624 C C . ALA F 1 321 ? 62.602 58.301 -30.340 1.00 69.96 315 ALA F C 1
ATOM 14625 O O . ALA F 1 321 ? 62.328 57.260 -30.938 1.00 69.10 315 ALA F O 1
ATOM 14627 N N . LEU F 1 322 ? 62.011 58.649 -29.200 1.00 71.11 316 LEU F N 1
ATOM 14628 C CA . LEU F 1 322 ? 60.969 57.824 -28.610 1.00 71.32 316 LEU F CA 1
ATOM 14629 C C . LEU F 1 322 ? 59.786 57.730 -29.557 1.00 69.89 316 LEU F C 1
ATOM 14630 O O . LEU F 1 322 ? 59.229 56.649 -29.765 1.00 67.95 316 LEU F O 1
ATOM 14635 N N . ILE F 1 323 ? 59.400 58.872 -30.119 1.00 70.72 317 ILE F N 1
ATOM 14636 C CA . ILE F 1 323 ? 58.296 58.935 -31.068 1.00 72.40 317 ILE F CA 1
ATOM 14637 C C . ILE F 1 323 ? 58.650 58.171 -32.346 1.00 71.23 317 ILE F C 1
ATOM 14638 O O . ILE F 1 323 ? 57.875 57.335 -32.823 1.00 68.35 317 ILE F O 1
ATOM 14643 N N . THR F 1 324 ? 59.823 58.470 -32.894 1.00 69.93 318 THR F N 1
ATOM 14644 C CA . THR F 1 324 ? 60.292 57.830 -34.114 1.00 68.39 318 THR F CA 1
ATOM 14645 C C . THR F 1 324 ? 60.330 56.314 -33.969 1.00 69.97 318 THR F C 1
ATOM 14646 O O . THR F 1 324 ? 59.973 55.589 -34.902 1.00 72.20 318 THR F O 1
ATOM 14650 N N . ALA F 1 325 ? 60.769 55.836 -32.807 1.00 68.52 319 ALA F N 1
ATOM 14651 C CA . ALA F 1 325 ? 60.842 54.402 -32.552 1.00 67.31 319 ALA F CA 1
ATOM 14652 C C . ALA F 1 325 ? 59.441 53.812 -32.532 1.00 66.20 319 ALA F C 1
ATOM 14653 O O . ALA F 1 325 ? 59.205 52.711 -33.035 1.00 62.89 319 ALA F O 1
ATOM 14655 N N . ALA F 1 326 ? 58.511 54.558 -31.941 1.00 68.29 320 ALA F N 1
ATOM 14656 C CA . ALA F 1 326 ? 57.117 54.146 -31.850 1.00 72.37 320 ALA F CA 1
ATOM 14657 C C . ALA F 1 326 ? 56.538 53.962 -33.247 1.00 74.42 320 ALA F C 1
ATOM 14658 O O . ALA F 1 326 ? 55.901 52.942 -33.526 1.00 70.79 320 ALA F O 1
ATOM 14660 N N . GLN F 1 327 ? 56.755 54.954 -34.116 1.00 76.80 321 GLN F N 1
ATOM 14661 C CA . GLN F 1 327 ? 56.265 54.905 -35.491 1.00 77.83 321 GLN F CA 1
ATOM 14662 C C . GLN F 1 327 ? 56.750 53.628 -36.202 1.00 80.94 321 GLN F C 1
ATOM 14663 O O . GLN F 1 327 ? 56.039 53.066 -37.048 1.00 78.88 321 GLN F O 1
ATOM 14669 N N . ALA F 1 328 ? 57.947 53.168 -35.836 1.00 84.40 322 ALA F N 1
ATOM 14670 C CA . ALA F 1 328 ? 58.546 51.967 -36.412 1.00 86.52 322 ALA F CA 1
ATOM 14671 C C . ALA F 1 328 ? 57.832 50.710 -35.928 1.00 89.39 322 ALA F C 1
ATOM 14672 O O . ALA F 1 328 ? 57.441 49.848 -36.721 1.00 89.87 322 ALA F O 1
ATOM 14674 N N . LEU F 1 329 ? 57.675 50.601 -34.616 1.00 91.89 323 LEU F N 1
ATOM 14675 C CA . LEU F 1 329 ? 57.002 49.452 -34.028 1.00 94.81 323 LEU F CA 1
ATOM 14676 C C . LEU F 1 329 ? 55.692 49.157 -34.764 1.00 97.66 323 LEU F C 1
ATOM 14677 O O . LEU F 1 329 ? 55.432 47.967 -35.065 1.00 96.82 323 LEU F O 1
#

InterPro domains:
  IPR002505 Phosphate acetyl/butaryl transferase [PF01515] (5-319)
  IPR004614 Phosphate acetyltransferase [TIGR00651] (19-319)
  IPR012147 Phosphate acetyl/butyryltransferase [PIRSF000428] (4-322)
  IPR042112 Phosphate acetyltransferase, domain 2 [G3DSA:3.40.50.10750] (142-297)
  IPR042113 Phosphate acetyltransferase, domain 1 [G3DSA:3.40.50.10950] (10-322)
  IPR050500 Phosphate Acetyltransferase/Butyryltransferase [PTHR43356] (3-322)

Sequence (1941 aa):
MADLFSTVQEKVAGKDVKIVFPEGLDERILEAVSKLAGNKVLNPIVIGNENEIQAKAKELNLTLGGVKIYDPHTYEGMEDLVQAFVERRKGKATEEQARKALLDENYFGTMLVYKGLADGLVSGAAHSTADTVRPALQIIKTKEGVKKTSGVFIMARGEEQYVFADCAINIAPDSQDLAEIAIESANTAKMFDIEPRVAMLSFSTKGSAKSDETEKVADAVKIAKEKAPELTLDGEFQFDAAFVPSVAEKKAPDSEIKGDANVFVFPSLEAGNIGYKIAQRLGNFEAVGPILQGLNMPVNDLSRGCNAEDVYNLALITAAQALGMADLFSTVQEKVAGKDVKIVFPEGLDERILEAVSKLAGNKVLNPIVIGNENEIQAKAKELNLTLGGVKIYDPHTYEGMEDLVQAFVERRKGKATEEQARKALLDENYFGTMLVYKGLADGLVSGAAHSTADTVRPALQIIKTKEGVKKTSGVFIMARGEEQYVFADCAINIAPDSQDLAEIAIESANTAKMFDIEPRVAMLSFSTKGSAKSDETEKVADAVKIAKEKAPELTLDGEFQFDAAFVPSVAEKKAPDSEIKGDANVFVFPSLEAGNIGYKIAQRLGNFEAVGPILQGLNMPVNDLSRGCNAEDVYNLALITAAQALMADLFSTVQEKVAGKDVKIVFPEGLDERILEAVSKLAGNKVLNPIVIGNENEIQAKAKELNLTLGGVKIYDPHTYEGMEDLVQAFVERRKGKATEEQARKALLDENYFGTMLVYKGLADGLVSGAAHSTADTVRPALQIIKTKEGVKKTSGVFIMARGEEQYVFADCAINIAPDSQDLAEIAIESANTAKMFDIEPRVAMLSFSTKGSAKSDETEKVADAVKIAKEKAPELTLDGEFQFDAAFVPSVAEKKAPDSEIKGDANVFVFPSLEAGNIGYKIAQRLGNFEAVGPILQGLNMPVNDLSRGCNAEDVYNLALITAAQALGGMADLFSTVQEKVAGKDVKIVFPEGLDERILEAVSKLAGNKVLNPIVIGNENEIQAKAKELNLTLGGVKIYDPHTYEGMEDLVQAFVERRKGKATEEQARKALLDENYFGTMLVYKGLADGLVSGAAHSTADTVRPALQIIKTKEGVKKTSGVFIMARGEEQYVFADCAINIAPDSQDLAEIAIESANTAKMFDIEPRVAMLSFSTKGSAKSDETEKVADAVKIAKEKAPELTLDGEFQFDAAFVPSVAEKKAPDSEIKGDANVFVFPSLEAGNIGYKIAQRLGNFEAVGPILQGLNMPVNDLSRGCNAEDVYNLALITAAQALMADLFSTVQEKVAGKDVKIVFPEGLDERILEAVSKLAGNKVLNPIVIGNENEIQAKAKELNLTLGGVKIYDPHTYEGMEDLVQAFVERRKGKATEEQARKALLDENYFGTMLVYKGLADGLVSGAAHSTADTVRPALQIIKTKEGVKKTSGVFIMARGEEQYVFADCAINIAPDSQDLAEIAIESANTAKMFDIEPRVAMLSFSTKGSAKSDETEKVADAVKIAKEKAPELTLDGEFQFDAAFVPSVAEKKAPDSEIKGDANVFVFPSLEAGNIGYKIAQRLGNFEAVGPILQGLNMPVNDLSRGCNAEDVYNLALITAAQALMADLFSTVQEKVAGKDVKIVFPEGLDERILEAVSKLAGNKVLNPIVIGNENEIQAKAKELNLTLGGVKIYDPHTYEGMEDLVQAFVERRKGKATEEQARKALLDENYFGTMLVYKGLADGLVSGAAHSTADTVRPALQIIKTKEGVKKTSGVFIMARGEEQYVFADCAINIAPDSQDLAEIAIESANTAKMFDIEPRVAMLSFSTKGSAKSDETEKVADAVKIAKEKAPELTLDGEFQFDAAFVPSVAEKKAPDSEIKGDANVFVFPSLEAGNIGYKIAQRLGNFEAVGPILQGLNMPVNDLSRGCNAEDVYNLALITAAQAL

Radius of gyration: 44.57 Å; Cα contacts (8 Å, |Δi|>4): 4452; chains: 6; bounding box: 96×108×133 Å

Foldseek 3Di:
DVVLLVLLLVVQAPPQAEEEELPLLDVLQQLLQQVCVVVRSYQYEYEADPVNSCVSCVVVVGDNHRYHYDQLVDDPCLQVLLVLLCVLLVNPADSVRSSVQCNHSLLVRLSCCLVVVHFAYEYAQPDPPCSNVVSLPSRWHFDDPDHDKAWWKWWADVPATAIFFHLDDAAQDFLCRLLRSQVFSCVLCVLSVDHAAEEEEDQAFPPRDDDRLQVRWQSSQVNNCVVPVVGHYHYHHHLCLLAPQVCVCVRDPPHSRRNPGRYYGYRGNVCRNVPVVCCCVVVVIDIQGIAMTRTPGYYDHAHHPHHSVSSNSSVSSRSSNSD/DVVVLLVLLLVVQAPPQAEEEELVLLDVLLLLLQQVCVVVRSYQYEYEDDPVNSCVSCVVVVGDNHSYHYYYLVDDPCLLVLLVLLCVLLVNPADSVRSSVQCNHSLLVRLSCCLVVVHFAYEYAQPDDPCVNVVSLPSRWHFDDPDDDKAWWKWWADVVATAIEFHLDDAFQDFLCRLLRSLVFSCVLVVLSVDHAAEEEEDQAFPPRDDDRLQVRFQSSQVVNCVVPVVGHYHYHHHLPLQAPQVVVCVRDPPHSRRNPGRYYRYRGSVCRNVPVVCCCVVVVIDIQGIAMTRTPGYYDHAHHPHGSVSSNSSVSSRSSNRD/DVVLLVLLLVVQAPPQAEEEELCLLDVLQLLLQQVCVVSRSYQYEYEDDPVNSCVSCVVVVGHNRRYHYHQLVDDPCNLVLLVLLCVLLVNPADSVRSSVQCNHSQLVRLSCCLVVVHFAYEYAQPDPPCSNVVSLPSRFHFDDPDDDKAWWKWWADPPATAIFFHLDPAAQDFLCRLLRSQVFSCVLCVSSVHHAAEEEEDQAFPPRDDDRLQVRWQSSQVVNCVVPVVGHYDYHHHLCLLAPQVVVCVRHPPHSRRNPGRYYRYRGNVCRNVPVVCCCPVVVIDIQGTAMTRTPGYTDHAHHPHGSVSSNSSVSSRSSNRD/DKVVVLLVLLLVVQAPPQAEEEELPLLDPLQLVLQLVCVVVRSYQYEYEADPVNSCVSCVVVVGDNHSYHYHYLVDDPCLLVLLVLLCVLQVNPADSVRSSVQCNHSLLVRLSCCLVVVHFAYEYAQADPPCSNVVSLPSRFHFDDPDDDKAWWKWWIDHVATAIFFHLDPAAQDFLCRLLRSLVFSCVLVVLSVDHAAEEEEDQAFPPRDDDRLQVRFQSSQVVNCVVPVVGHYDYHHHLCLQAPQVVVCVRDPPHSRRNPGRYYGYRGNVCRNVPVVCCCVVVVIDIQGIAMTRTPGYYDHAHHPHGSVSSNSSVSSRSSNRD/DVVLLVLLLVVQAPPQAEEEELPLLDVLQLVLQQVCVVVRSYQYEYEADDVNSCVSCVVVVGDNHRYHYHQLVDDPCNQVLLVLLCVLLVNPADSVRSSVQCNHSLLVNLSCCLVVVHFAYEYAQPDPPCSNVVSLPSRWHFDDPDDDKAWWKWKADVVATAIFFHLDPAAQDFLCRLLRSQVWSCVLVVLSVDHAAEEEEDQAFPPRDDDRLQVRWQSSQVVNCVVPVPGHYHYYHHLQLLAPQVCVCVRDPPHSRRNPGRYYRYRGNVCRNVPVVCCCPPVVIDIQGIAMTRIPGYTDHAHHVHHSVSSNSSVSSRSSNSD/DVVLLVLLLVVQAPPQAEEEELPLLDPLQLLLQQVCVVVRSYQYEYEADPVNSCVSCVVVVGHNHSYHYDYLVDDDCLLVLLVVLCVLLVNPADSVRSNVQCNHSLLVRLSCCLVVVHFAYEYAQPDPPCSNVVSLPSRWHFDDPDDDKAWWKWWADVPATAIEFRLDPAAQDFLCRLLVSQVWSCVLVVLSVDHAAEEEEDQAFPPRDDDRLQVRFQSSQVVNCVVPVVGHYHYHHHLQLLQPLVVVCVRHPPHSRRNDHRYYYYNGNVCRNVPVVCCCVVVVIDIQGIAITRTPGYTDHAHHPHGSVSSNSNVSSRSSNRD

Nearest PDB structures (foldseek):
  1td9-assembly2_D  TM=1.003E+00  e=6.029E-66  Bacillus subtilis
  1r5j-assembly1_A  TM=9.864E-01  e=4.811E-42  Streptococcus pyogenes
  7t88-assembly1_A-2  TM=9.659E-01  e=3.654E-35  Escherichia coli str. K-12 substr. MG1655
  6zne-assembly1_F  TM=9.101E-01  e=3.303E-29  Bdellovibrio bacteriovorus HD100
  8jzo-assembly1_A  TM=9.372E-01  e=1.022E-26  Escherichia coli K-12

Secondary structure (DSSP, 8-state):
-HHHHHHHHHHHTTS--EEEES-TT-HHHHHHHHHHHHTTSSEEEEES-HHHHHHHHHTTTB--TT-EEE-TTT-TTHHHHHHHHHHHTTTSS-HHHHHHHTTSHHHHHHHHHHTTS-SEEEE-TTS-HHHHHHHHHHTS-B-TT----EEEEEEEETTEEEEEE-SSS-SS--HHHHHHHHHHHHHHHHTTT----EEEE-SSSTTSS-SHHHHHHHHHHHHHHHH-TTS-EEEEE-HHHHH-HHHHHHH-TTSS-SS--SEEE-SSHHHHHHHHHHHHHTTT-EEEEEEEESBSS-EEEPPTT--HHHHHHHHHHHHHHH-/--HHHHHHHHHHHTTS--EEEES-TT-HHHHHHHHHHHHTTSSEEEEES-HHHHHHHHHHTTB--TT-EEE-TTT-TTHHHHHHHHHHHTTTSS-HHHHHHHTTSHHHHHHHHHHTTS-SEEEE-TTS-HHHHHHHHHHTS-B-TT----EEEEEEEETTEEEEEE-SSS-SS--HHHHHHHHHHHHHHHHTTT----EEEE-SSSTTSS-SHHHHHHHHHHHHHHHH-TTS-EEEEE-HHHHH-HHHHHHH-TTSS-SS--SEEE-SSHHHHHHHHHHHHHTT--EEEEEEEESBSS-EEEPPTT--HHHHHHHHHHHHHHH-/-HHHHHHHHHHHTTS--EEEES-TT-HHHHHHHHHHHHTTSSEEEEES-HHHHHHHHHTTTB--TT-EEE-TTT-TTHHHHHHHHHHHTTTSS-HHHHHHHTTSHHHHHHHHHHTTS-SEEEE-TTS-HHHHHHHHHHTS-B-TT------EEEEEETTEEEEEE-SSS-SS--HHHHHHHHHHHHHHHHTTT----EEEE-SSSTTSS-SHHHHHHHHHHHHHHHH-TTS-EEEEE-HHHHH-HHHHHHH-TTSS-SS--SEEE-SSHHHHHHHHHHHHHTT--EEEEEE--SBSS-EEEPPTT--HHHHHHHHHHHHHHH-/--SHHHHHHHHHHHTTS--EEEES-TT-HHHHHHHHHHHHTTSSEEEEES-HHHHHHHHHHTTB--TT-EEE-TTT-TTHHHHHHHHHHHTTTSS-HHHHHHHTTSHHHHHHHHHHTTS-SEEEE-TTS-HHHHHHHHHHTS-B-TT----EEEEEEEETTEEEEEE-SSS-SS--HHHHHHHHHHHHHHHHTTT----EEEE-SSSTTSS-SHHHHHHHHHHHHHHHH-TTS-EEEEE-HHHHH-HHHHHHH-TTSS--S--SEEE-SSHHHHHHHHHHHHHTT--EEEEEEEESBSS-EEEPPSS--HHHHHHHHHHHHHHH-/-HHHHHHHHHHHTTS--EEEES-TT-HHHHHHHHHHHHTTSSEEEEES-HHHHHHHHHHTTB--TT-EEE-TTT-TTHHHHHHHHHHHTTTSS-HHHHHHHTTSHHHHHHHHHHTTS-SEEEE-TTS-HHHHHHHHHHTS-B-TT----EEEEEEEETTEEEEEE-SSS-SS--HHHHHHHHHHHHHHHHTTT----EEEE-SSSTTSS-SHHHHHHHHHHHHHHHH-TTS-EEEEE-HHHHH-HHHHHHH-TTSS--S--SEEE-SSHHHHHHHHHHHHHTTT-EEEEEEEESBSS-EEEPPTT--HHHHHHHHHHHHHHH-/-THHHHHHHHHHTTS--EEEES-TT-HHHHHHHHHHHHTTSSEEEEES-HHHHHHHHHHTTB--TT-EEE-TTT-TTHHHHHHHHHHHTTTSS-HHHHHHHTTSHHHHHHHHHHTTS-SEEEE-TTS-SHHHHHHHHHTS-B-TT------EEEEEETTEEEEEE-SSS-SS--HHHHHHHHHHHHHHGGGGT----EEEE-SSSTTSS-SHHHHHHHHHHHHHHHH-TTS-EEEEE-HHHHH-HHHHHHH-TTSS--S--SEEE-SSHHHHHHHHHHHHHTTT-EEEEEE--SBSS-EEEPPTT--HHHHHHHHHHHHHHH-